Protein 6LI9 (pdb70)

Sequence (2162 aa):
QPYAGMPKEVLFQFSGQARYRIPREILFWLTVASVLVLIAATIAIIALSPKCLDWWQEGPMYQIYPRSFKDSNKDGNGDLKGIQDKLDYITALNIKTVWITSFYKSSLKDFRYGVEDFREVDPIFGTMEDFENLVAAIHDKGLKLIIDFIPNHTSDKHIWFQLSRTRTGKYTDYYIWHDCTHENGKTIPPNNWLSVYGNSSWHFDEVRNQCYFHQFMKEQPDLNFRNPDVQEEIKEILRFWLTKGVDGFSLDAVKFLLEAKHLRDEIQVNKTQIPDTVTQYSELYHDFTTTQVGMHDIVRSFRQTMDQYSTEPGRYRFMGTEAYAESIDRTVMYYGLPFIQEADFPFNNYLSMLDTVSGNSVYEVITSWMENMPEGKWPNWMIGGPDSSRLTSRLGNQYVNVMNMLLFTLPGTPITYYGEEIGMGNIVAANLNESYDINTLRSKSPMQWDNSSNAGFSEASNTWLPTNSDYHTVNVDVQKTQPRSALKLYQDLSLLHANELLLNRGWFCHLRNDSHYVVYTRELDGIDRIFIVVLNFGESTLLNLHNMISGLPAKMRIRLSTNSADKGSKVDTSGIFLDKGEGLIFEHNTKNLLHRQTAFRDRCFVSNRACYSSVLNILYTSCLGLISGISIIVGTIIGSGIFVSPKSVLSNTEAVGPCLIIWAACGVLATLGALCFAELGTMITKSGGEYPYLMEAYGPIPAYLFSWASLIVIKPTSFAIICLSFSEYVCAPFYVGCKPPQIVVKCLAAAAILFISTVNSLSVRLGSYVQNIFTAAKLVIVAIIIISGLVLLAQGNTKNFDNSFEGAQLSVGAISLAFYNGLWAYDGWNQLNYITEELRNPYRNLPLAIIIGIPLVTACYILMNVSYFTVMTATELLQSQAVAVTFGDRVLYPASWIVPLFVAFSTIGAANGTCFTAGRLIYVAGREGHMLKVLSYISVRRLTPAPAIIFYGIIATIYIIPGDINSLVNYFSFAAWLFYGLTILGLIVMRFTRKELERPIKVPVVIPVLMTLISVFLVLAPIISKPTWEYLYCVLFILSGLLFYFLFVHYKFGWAQKISKPITMHLQMLMEVVPPEEDPEQPYAGMPKEVLFQFSGQARYRIPREILFWLTVASVLVLIAATIAIIALSPKCLDWWQEGPMYQIYPRSFKDSNKDGNGDLKGIQDKLDYITALNIKTVWITSFYKSSLKDFRYGVEDFREVDPIFGTMEDFENLVAAIHDKGLKLIIDFIPNHTSDKHIWFQLSRTRTGKYTDYYIWHDCTHENGKTIPPNNWLSVYGNSSWHFDEVRNQCYFHQFMKEQPDLNFRNPDVQEEIKEILRFWLTKGVDGFSLDAVKFLLEAKHLRDEIQVNKTQIPDTVTQYSELYHDFTTTQVGMHDIVRSFRQTMDQYSTEPGRYRFMGTEAYAESIDRTVMYYGLPFIQEADFPFNNYLSMLDTVSGNSVYEVITSWMENMPEGKWPNWMIGGPDSSRLTSRLGNQYVNVMNMLLFTLPGTPITYYGEEIGMGNIVAANLNESYDINTLRSKSPMQWDNSSNAGFSEASNTWLPTNSDYHTVNVDVQKTQPRSALKLYQDLSLLHANELLLNRGWFCHLRNDSHYVVYTRELDGIDRIFIVVLNFGESTLLNLHNMISGLPAKMRIRLSTNSADKGSKVDTSGIFLDKGEGLIFEHNTKNLLHRQTAFRDRCFVSNRACYSSVLNILYTSCLGLISGISIIVGTIIGSGIFVSPKSVLSNTEAVGPCLIIWAACGVLATLGALCFAELGTMITKSGGEYPYLMEAYGPIPAYLFSWASLIVIKPTSFAIICLSFSEYVCAPFYVGCKPPQIVVKCLAAAAILFISTVNSLSVRLGSYVQNIFTAAKLVIVAIIIISGLVLLAQGNTKNFDNSFEGAQLSVGAISLAFYNGLWAYDGWNQLNYITEELRNPYRNLPLAIIIGIPLVTACYILMNVSYFTVMTATELLQSQAVAVTFGDRVLYPASWIVPLFVAFSTIGAANGTCFTAGRLIYVAGREGHMLKVLSYISVRRLTPAPAIIFYGIIATIYIIPGDINSLVNYFSFAAWLFYGLTILGLIVMRFTRKELERPIKVPVVIPVLMTLISVFLVLAPIISKPTWEYLYCVLFILSGLLFYFLFVHYKFGWAQKISKPITMHLQMLMEVVPPEEDPE

Radius of gyration: 44.57 Å; Cα contacts (8 Å, |Δi|>4): 3790; chains: 4; bounding box: 66×106×119 Å

Nearest PDB structures (foldseek):
  6li9-assembly1_B  TM=1.002E+00  e=1.929E-62  Homo sapiens
  7nf6-assembly1_B  TM=9.942E-01  e=2.973E-49  Ovis aries
  8a6l-assembly1_B  TM=9.625E-01  e=2.351E-30  Homo sapiens
  7epz-assembly1_B  TM=9.678E-01  e=5.538E-30  Homo sapiens
  7ccs-assembly1_B  TM=9.231E-01  e=9.053E-28  Homo sapiens

GO terms:
  GO:0031526 brush border membrane (C, IDA)
  GO:0046982 protein heterodimerization activity (F, IDA)
  GO:0005886 plasma membrane (C, EXP)
  GO:0005515 protein binding (F, IPI)
  GO:0005886 plasma membrane (C, TAS)
  GO:0016020 membrane (C, TAS)
  GO:0015802 basic amino acid transport (P, TAS)
  GO:0015811 L-cystine transport (P, TAS)
  GO:0015171 amino acid transmembrane transporter activity (F, TAS)
  GO:0015174 basic amino acid transmembrane transporter activity (F, TAS)
  GO:0015184 L-cystine transmembrane transporter activity (F, TAS)
  GO:0006865 amino acid transport (P, TAS)
  GO:0070062 extracellular exosome (C, HDA)

Foldseek 3Di:
DDDPPDDPVVVVVPCPDPVNPVVVVVVVVVVVVVVVVVVVVVVVQVVFFFDDDFLQLFAFEEEDAQQFEFDDPFPQGGALLRVLVCVVVVVLLVGAEYEYEDQAQFQAPAQLTAHQDLQWGHPSHHGVVSVLVNLVSCVVSNHAYEYEDELWWHFCNHPLNVCCLQVHDPSVQQFAWAAWDDDPNDTDDLELDAAQAWADQWDADPSSNTITGDRTDPRITTTDPVDVVSLVVSLVSVVSVVVSPHQEYEYEPLFQRDFDPVRYYFQFPDNPDDSVPRIHNVGTDRPGRTNDPCSQVSQLVSVVSQVVSQPDPSRHHAYEYEDPPDDLLVLLCQCPDPVGHGHLHYDQCLLLPPLEWWQQSVVCSLCSNQVRHDAQGADEDENDDQQGFFDCVRYNPLQLLLVLLVQQQDEHYYYHYPPSLQRDGFDQQDDAPHDYDSNRVRRSHHAAAPPDVQNNRRPHDHHRDHHDPCSNPGHDHNQVPDCLGSNNSSSVSSVCSNPDCQRSFFKWFWWDTDGFWTWIKGDAAQDQKIKIKIWTQHAKDKDQQCVTDPDADQKFFWCQKNRRVRHRPIDGRGTDTAHHNIMTMTIGGHNDDQCVDPVGVVRMGGHRHWHAHPVVRGTGNPD/DALVVLLVVLQLQLAFLLLFPLLLLLCVLWVFLQVSLVLLLVLLVLLLLLLLLLQQVCVQQVADAFCLSLLCVQPHVQVSLLVLLCCQQAALLLLLQVLLLSLLLLVCDVVAPLHDDDLVSSLVSSLVLLVVLLVCQQAPVVVLVVLLVVLSVLRVVLLVVLLVLLVVLVVVPLCPQCDCRNPGGDPALQSSLLSNLSSNVSRPDSRVSHDVSVPYPDPLPSSSVSSVPNSVVSSVSSSSNSSSLSSQDHSVVCNVDRTSQLVSLCRRPPVPSVSRSVSSSSSSSSSSSVSQNCQQRNQVVCVVLVSHAQLQSFAAPNRGGRSVRSVSSSVSNSVQCVVNDDSLSSLLNRLSVLVSSLSSLVSSVSCVVVPPPRDRSSDDPPVSSVVSNVVSVSSHPSNCVRPNDDSNVVSVVSSCVSVVVCVDPPVDPDPVNVVPRVVVSVVVCVVRVTHNDPDDSD/DDDPPDDPVVVVVPCPDPVNPVVVVVVVVVVVVVVVVVVVVVVVQVVFFFDDDFLQLFAFEEEDAQQFEFDDPFPQGGALLRVLVCVVVVVLLVGAEYEYEDQAQFQAPAQLTAHQDLQWGHPSHHGVVSVLVNLVSCVVSNHAYEYEDELWWHFCNHPLNVCCLQVHDPSVQQFAWAAWDDDPNDTDDLELDAAQAWADQWDADPSSNTITGDRTDPRITTTDPVDVVSLVVSLVSVVSVVVSPHQEYEYEPLFQRDFDPVRYYFQFPDNPDDSVPRIHNVGTDRPGRTNDPCSQVSQLVSVVSQVVSQPDPSRHHAYEYEDPPDDLLVLLCQCPDPVGHGHLHYDQCLLLPPLEWWQQSVVCSLCSNQVRHDAQGADEDENDDQQGFFDCVRYNPLQLLLVLLVQQQDEHYYYHYPPSLQRDGFDQQDDAPHDYDSNRVRRSHHAAAPPDVQNNRRPHDHHRDHHDPCSNPGHDHNQVPDCLGSNNSSSVSSVCSNPDCQRSFFKWFWWDTDGFWTWIKGDAAQDQKIKIKIWTQHAKDKDQQCVTDPDADQKFFWCQKNRRVRHRPIDGRGTDTAHHNIMTMTIGGHNDDQCVDPVGVVRMGGHRHWHAHPVVRGTGNPD/DALVVLLVVLQLQLAFLLLFPLLLLLCVLWVFLQVSLVLLLVLLVLLLLLLLLLQQVCVQQVADAFCLSLLCVQPHVQVSLLVLLCCQQAALLLLLQVLLLSLLLLVCDVVAPLHDDDLVSSLVSSLVLLVVLLVCQQAPVVVLVVLLVVLSVLRVVLLVVLLVLLVVLVVVPLCPQCDCRNPGGDPALQSSLLSNLSSNVSRPDSRVSHDVSVPYPDPLPSSSVSSVPNSVVSSVSSSSNSSSLSSQDHSVVCNVDRTSQLVSLCRRPPVPSVSRSVSSSSSSSSSSSVSQNCQQRNQVVCVVLVSHAQLQSFAAPNRGGRSVRSVSSSVSNSVQCVVNDDSLSSLLNRLSVLVSSLSSLVSSVSCVVVPPPRDRSSDDPPVSSVVSNVVSVSSHPSNCVRPNDDSNVVSVVSSCVSVVVCVDPPVDPDPVNVVPRVVVSVVVCVVRVTHNDPDDSD

Organism: Homo sapiens (NCBI:txid9606)

Solvent-accessible surface area: 88339 Å² total

B-factor: mean 36.27, std 15.0, range [13.36, 101.76]

InterPro domains:
  IPR006047 Glycosyl hydrolase family 13, catalytic domain [PF00128] (125-562)
  IPR006047 Glycosyl hydrolase family 13, catalytic domain [SM00642] (125-504)
  IPR013780 Glycosyl hydrolase, all-beta [G3DSA:2.60.40.1180] (570-652)
  IPR017853 Glycoside hydrolase superfamily [SSF51445] (116-556)
  IPR045857 Oligo-1,6-glucosidase, domain 2 [G3DSA:3.90.400.10] (214-288)

Secondary structure (DSSP, 8-state):
---SS--HHHHTTTTTSHHHHHHHHHHHHHHHHHHHHHHHHHHHHHHHSPPPPPHHHHS-EEEE-GGGT--SSSSSS--HHHHHTTHHHHHHTT--EEEE---EEES-SSTTT-EEEEEEE-TTT--HHHHHHHHHHHHHTT-EEEEEE--SB--TTSHHHHHHTTT-GGGGGSB-EE----BTTB---SS--B-SSSSBSEEEETTTTEEEE-SS-TTSPBB-TTSHHHHHHHHHHHHHHHHTT--EEEE--GGGS---TT-PPPEESSTTS-TTS--SGGGEE-TTTSS-TTHHHHHHHHHHHHHTTS-STT-PPEEEE---S--HHHHGGGG-BTTB---SEE---TTTT-SS--HHHHHHHHHHHHHHSPTTPPPEEES--TTS--HHHHT-GGGHHHHHHHHHHSSSEEEEETTTTTT---------SS---TTTGGG-PPP--SSSGGGGT-SSSS-SSPPPGGGGTSSHHHHTT-TTSHHHHHHHHHHHHHH-HHHHTSEEEE----SSEEEEEEE-TT--EEEEEEEE-SSSEEE-GGGTSSS--SEEEEEEESSGGGSS-EEESS-EEE-TT-EEEEEEE-S--TTTSTTTGGGEE-SS--EEETTTTEEE---/--SHHHHHHHHHHH-SSSTTTTHHHHHHHS-SHHHHHHHHHHHHHHHHHHHHHHHHHHHHS--SSSSHHHHHHHT-SHHHHHHHHHIIIIIHHHHHHHHHHHHHHHHHGGGSTTS---HHHHHHHHHHHHHHHHHHTTT-TTHHHHTHHHHHHHHHHHHHHHHHHHHHHHHTT--GGGTTTTSS----TTHHHHHHHHHHHTTTTSGGGSSTT---SSTTTHHHHHHHHHHHHHHHHHHHHHHHHTTT--HHHHHT-SSHHHHHHHHS--TTTTHHHHHHHHHHHHHHHHHTTSTTHHHHHHHHTTSS-SSTT-EESSS-S-HHHHHHHHHHHHHHTTT--TTTHHHHHHHHHHHHHHHHHHHHHHTTTS--SS--SS---THHHHHHHHHHHHHHHHHHHHS--THHHHHHHHHHHHHHHHHHHTSS--TTTHHHHHHHHHHHHHHHTEE--S----/---SS--HHHHTTTTTSHHHHHHHHHHHHHHHHHHHHHHHHHHHHHHHSPPPPPHHHHS-EEEE-GGGT--SSSSSS--HHHHHTTHHHHHHTT--EEEE---EEES-SSTTT-EEEEEEE-TTT--HHHHHHHHHHHHHTT-EEEEEE--SB--TTSHHHHHHTTT-GGGGGSB-EE----BTTB---SS--B-SSSSBSEEEETTTTEEEE-SS-TTSPBB-TTSHHHHHHHHHHHHHHHHTT--EEEE--GGGS---TT-PPPEESSTTS-TTS--SGGGEE-TTTSS-TTHHHHHHHHHHHHHTTS-STT-PPEEEE---S--HHHHGGGG-BTTB---SEE---TTTT-SS--HHHHHHHHHHHHHHSPTTPPPEEES--TTS--HHHHT-GGGHHHHHHHHHHSSSEEEEETTTTTT---------SS---TTTGGG-PPP--SSSGGGGT-SSSS-SSPPPGGGGTSSHHHHTT-TTSHHHHHHHHHHHHHH-HHHHTSEEEE----SSEEEEEEE-TT--EEEEEEEE-SSSEEE-GGGTSSS--SEEEEEEESSGGGSS-EEESS-EEE-TT-EEEEEEE-S--TTTSTTTGGGEE-SS--EEETTTTEEE---/--SHHHHHHHHHHH-SSSTTTTHHHHHHHS-SHHHHHHHHHHHHHHHHHHHHHHHHHHHHS--SSSSHHHHHHHT-SHHHHHHHHHIIIIIHHHHHHHHHHHHHHHHHGGGSTTS---HHHHHHHHHHHHHHHHHHTTT-TTHHHHTHHHHHHHHHHHHHHHHHHHHHHHHTT--GGGTTTTSS----TTHHHHHHHHHHHTTTTSGGGSSTT---SSTTTHHHHHHHHHHHHHHHHHHHHHHHHTTT--HHHHHT-SSHHHHHHHHS--TTTTHHHHHHHHHHHHHHHHHTTSTTHHHHHHHHTTSS-SSTT-EESSS-S-HHHHHHHHHHHHHHTTT--TTTHHHHHHHHHHHHHHHHHHHHHHTTTS--SS--SS---THHHHHHHHHHHHHHHHHHHHS--THHHHHHHHHHHHHHHHHHHTSS--TTTHHHHHHHHHHHHHHHTEE--S----

Structure (mmCIF, N/CA/C/O backbone):
data_6LI9
#
_entry.id   6LI9
#
loop_
_entity.id
_entity.type
_entity.pdbx_description
1 polymer 'Neutral and basic amino acid transport protein rBAT'
2 polymer 'b(0,+)-type amino acid transporter 1'
3 branched 2-acetamido-2-deoxy-beta-D-glucopyranose-(1-4)-2-acetamido-2-deoxy-beta-D-glucopyranose
4 non-polymer 'CALCIUM ION'
5 non-polymer ARGININE
6 non-polymer 1,2-DIACYL-GLYCEROL-3-SN-PHOSPHATE
7 water water
#
loop_
_atom_site.group_PDB
_atom_site.id
_atom_site.type_symbol
_atom_site.label_atom_id
_atom_site.label_alt_id
_atom_site.label_comp_id
_atom_site.label_asym_id
_atom_site.label_entity_id
_atom_site.label_seq_id
_atom_site.pdbx_PDB_ins_code
_atom_site.Cartn_x
_atom_site.Cartn_y
_atom_site.Cartn_z
_atom_site.occupancy
_atom_site.B_iso_or_equiv
_atom_site.auth_seq_id
_atom_site.auth_comp_id
_atom_site.auth_asym_id
_atom_site.auth_atom_id
_atom_site.pdbx_PDB_model_num
ATOM 1 N N . GLN A 1 77 ? 151.10100 153.99900 124.09900 1.000 69.66000 63 GLN A N 1
ATOM 2 C CA . GLN A 1 77 ? 150.94100 152.86100 124.99700 1.000 69.66000 63 GLN A CA 1
ATOM 3 C C . GLN A 1 77 ? 152.21000 152.56700 125.79600 1.000 69.66000 63 GLN A C 1
ATOM 4 O O . GLN A 1 77 ? 153.30500 152.54900 125.23800 1.000 69.66000 63 GLN A O 1
ATOM 10 N N . PRO A 1 78 ? 152.05800 152.34100 127.10400 1.000 66.44000 64 PRO A N 1
ATOM 11 C CA . PRO A 1 78 ? 153.20700 151.98100 127.95000 1.000 66.44000 64 PRO A CA 1
ATOM 12 C C . PRO A 1 78 ? 153.61600 150.53400 127.71600 1.000 66.44000 64 PRO A C 1
ATOM 13 O O . PRO A 1 78 ? 152.79600 149.62400 127.85800 1.000 66.44000 64 PRO A O 1
ATOM 17 N N . TYR A 1 79 ? 154.87400 150.31200 127.32000 1.000 63.02000 65 TYR A N 1
ATOM 18 C CA . TYR A 1 79 ? 155.26000 148.91800 127.13200 1.000 63.02000 65 TYR A CA 1
ATOM 19 C C . TYR A 1 79 ? 156.05900 148.32600 128.29500 1.000 63.02000 65 TYR A C 1
ATOM 20 O O . TYR A 1 79 ? 155.48600 147.59500 129.11000 1.000 63.02000 65 TYR A O 1
ATOM 29 N N . ALA A 1 80 ? 157.35900 148.62700 128.40900 1.000 59.90000 66 ALA A N 1
ATOM 30 C CA . ALA A 1 80 ? 158.12500 148.24600 129.59300 1.000 59.90000 66 ALA A CA 1
ATOM 31 C C . ALA A 1 80 ? 159.26400 149.20700 129.90700 1.000 59.90000 66 ALA A C 1
ATOM 32 O O . ALA A 1 80 ? 159.67200 149.34100 131.06200 1.000 59.90000 66 ALA A O 1
ATOM 34 N N . GLY A 1 81 ? 159.79000 149.86500 128.88100 1.000 57.20000 67 GLY A N 1
ATOM 35 C CA . GLY A 1 81 ? 161.03000 150.60600 129.00100 1.000 57.20000 67 GLY A CA 1
ATOM 36 C C . GLY A 1 81 ? 160.94400 151.99000 128.40300 1.000 57.20000 67 GLY A C 1
ATOM 37 O O . GLY A 1 81 ? 161.87800 152.44300 127.73600 1.000 57.20000 67 GLY A O 1
ATOM 38 N N . MET A 1 82 ? 159.80500 152.64700 128.62700 1.000 60.94000 68 MET A N 1
ATOM 39 C CA . MET A 1 82 ? 159.35700 153.93000 128.09500 1.000 60.94000 68 MET A CA 1
ATOM 40 C C . MET A 1 82 ? 160.40400 155.03200 128.15300 1.000 60.94000 68 MET A C 1
ATOM 41 O O . MET A 1 82 ? 161.21900 155.06200 129.07700 1.000 60.94000 68 MET A O 1
ATOM 46 N N . PRO A 1 83 ? 160.42200 155.93700 127.19200 1.000 60.43000 69 PRO A N 1
ATOM 47 C CA . PRO A 1 83 ? 161.27100 157.12500 127.31900 1.000 60.43000 69 PRO A CA 1
ATOM 48 C C . PRO A 1 83 ? 160.59000 158.21400 128.12900 1.000 60.43000 69 PRO A C 1
ATOM 49 O O . PRO A 1 83 ? 159.52000 157.99300 128.70100 1.000 60.43000 69 PRO A O 1
ATOM 53 N N . LYS A 1 84 ? 161.21000 159.38700 128.18100 1.000 62.42000 70 LYS A N 1
ATOM 54 C CA . LYS A 1 84 ? 160.72000 160.55300 128.90600 1.000 62.42000 70 LYS A CA 1
ATOM 55 C C . LYS A 1 84 ? 159.36200 161.04700 128.41500 1.000 62.42000 70 LYS A C 1
ATOM 56 O O . LYS A 1 84 ? 158.56800 161.53600 129.22400 1.000 62.42000 70 LYS A O 1
ATOM 62 N N . GLU A 1 85 ? 159.06200 160.90700 127.12300 1.000 64.98000 71 GLU A N 1
ATOM 63 C CA . GLU A 1 85 ? 157.87900 161.52600 126.54000 1.000 64.98000 71 GLU A CA 1
ATOM 64 C C . GLU A 1 85 ? 156.66200 160.61600 126.49700 1.000 64.98000 71 GLU A C 1
ATOM 65 O O . GLU A 1 85 ? 155.53600 161.12000 126.53300 1.000 64.98000 71 GLU A O 1
ATOM 71 N N . VAL A 1 86 ? 156.84800 159.30500 126.41300 1.000 63.69000 72 VAL A N 1
ATOM 72 C CA . VAL A 1 86 ? 155.71700 158.39700 126.53100 1.000 63.69000 72 VAL A CA 1
ATOM 73 C C . VAL A 1 86 ? 155.24700 158.32300 127.98300 1.000 63.69000 72 VAL A C 1
ATOM 74 O O . VAL A 1 86 ? 154.04800 158.17600 128.24200 1.000 63.69000 72 VAL A O 1
ATOM 78 N N . LEU A 1 87 ? 156.16800 158.50600 128.93300 1.000 62.04000 73 LEU A N 1
ATOM 79 C CA . LEU A 1 87 ? 155.86400 158.32800 130.34900 1.000 62.04000 73 LEU A CA 1
ATOM 80 C C . LEU A 1 87 ? 154.99100 159.45400 130.89100 1.000 62.04000 73 LEU A C 1
ATOM 81 O O . LEU A 1 87 ? 154.12900 159.21800 131.74600 1.000 62.04000 73 LEU A O 1
ATOM 86 N N . PHE A 1 88 ? 155.18200 160.68000 130.39800 1.000 63.73000 74 PHE A N 1
ATOM 87 C CA . PHE A 1 88 ? 154.48100 161.83300 130.95600 1.000 63.73000 74 PHE A CA 1
ATOM 88 C C . PHE A 1 88 ? 152.99300 161.85000 130.63200 1.000 63.73000 74 PHE A C 1
ATOM 89 O O . PHE A 1 88 ? 152.24200 162.58500 131.28000 1.000 63.73000 74 PHE A O 1
ATOM 97 N N . GLN A 1 89 ? 152.54700 161.06500 129.65300 1.000 65.29000 75 GLN A N 1
ATOM 98 C CA . GLN A 1 89 ? 151.12500 160.97500 129.35600 1.000 65.29000 75 GLN A CA 1
ATOM 99 C C . GLN A 1 89 ? 150.39300 160.01400 130.27900 1.000 65.29000 75 GLN A C 1
ATOM 100 O O . GLN A 1 89 ? 149.16800 159.90300 130.18800 1.000 65.29000 75 GLN A O 1
ATOM 106 N N . PHE A 1 90 ? 151.11000 159.31400 131.15500 1.000 65.78000 76 PHE A N 1
ATOM 107 C CA . PHE A 1 90 ? 150.50200 158.35200 132.05700 1.000 65.78000 76 PHE A CA 1
ATOM 108 C C . PHE A 1 90 ? 150.90100 158.52600 133.51400 1.000 65.78000 76 PHE A C 1
ATOM 109 O O . PHE A 1 90 ? 150.15200 158.08600 134.39100 1.000 65.78000 76 PHE A O 1
ATOM 117 N N . SER A 1 91 ? 152.04700 159.14800 133.79900 1.000 63.16000 77 SER A N 1
ATOM 118 C CA . SER A 1 91 ? 152.50100 159.29300 135.17500 1.000 63.16000 77 SER A CA 1
ATOM 119 C C . SER A 1 91 ? 151.75900 160.38300 135.92700 1.000 63.16000 77 SER A C 1
ATOM 120 O O . SER A 1 91 ? 151.82200 160.41600 137.15800 1.000 63.16000 77 SER A O 1
ATOM 123 N N . GLY A 1 92 ? 151.07900 161.28000 135.22500 1.000 65.56000 78 GLY A N 1
ATOM 124 C CA . GLY A 1 92 ? 150.32100 162.33100 135.86200 1.000 65.56000 78 GLY A CA 1
ATOM 125 C C . GLY A 1 92 ? 148.89000 161.98700 136.18400 1.000 65.56000 78 GLY A C 1
ATOM 126 O O . GLY A 1 92 ? 148.14600 162.85800 136.64500 1.000 65.56000 78 GLY A O 1
ATOM 127 N N . GLN A 1 93 ? 148.47300 160.74500 135.95500 1.000 64.79000 79 GLN A N 1
ATOM 128 C CA . GLN A 1 93 ? 147.10500 160.35300 136.24200 1.000 64.79000 79 GLN A CA 1
ATOM 129 C C . GLN A 1 93 ? 146.90600 160.18600 137.74500 1.000 64.79000 79 GLN A C 1
ATOM 130 O O . GLN A 1 93 ? 147.85700 160.12500 138.52400 1.000 64.79000 79 GLN A O 1
ATOM 136 N N . ALA A 1 94 ? 145.63900 160.10400 138.14800 1.000 62.76000 80 ALA A N 1
ATOM 137 C CA . ALA A 1 94 ? 145.32100 160.13300 139.57000 1.000 62.76000 80 ALA A CA 1
ATOM 138 C C . ALA A 1 94 ? 145.65300 158.81700 140.26000 1.000 62.76000 80 ALA A C 1
ATOM 139 O O . ALA A 1 94 ? 145.92400 158.81000 141.46100 1.000 62.76000 80 ALA A O 1
ATOM 141 N N . ARG A 1 95 ? 145.66200 157.70200 139.53300 1.000 60.65000 81 ARG A N 1
ATOM 142 C CA . ARG A 1 95 ? 146.01800 156.43800 140.16600 1.000 60.65000 81 ARG A CA 1
ATOM 143 C C . ARG A 1 95 ? 147.52300 156.26700 140.34700 1.000 60.65000 81 ARG A C 1
ATOM 144 O O . ARG A 1 95 ? 147.94900 155.27700 140.95200 1.000 60.65000 81 ARG A O 1
ATOM 152 N N . TYR A 1 96 ? 148.33300 157.20100 139.84400 1.000 58.92000 82 TYR A N 1
ATOM 153 C CA . TYR A 1 96 ? 149.77100 157.19800 140.05300 1.000 58.92000 82 TYR A CA 1
ATOM 154 C C . TYR A 1 96 ? 150.30000 158.46400 140.70400 1.000 58.92000 82 TYR A C 1
ATOM 155 O O . TYR A 1 96 ? 151.49300 158.51600 141.01400 1.000 58.92000 82 TYR A O 1
ATOM 164 N N . ARG A 1 97 ? 149.47100 159.48900 140.89700 1.000 58.73000 83 ARG A N 1
ATOM 165 C CA . ARG A 1 97 ? 149.96600 160.72300 141.49400 1.000 58.73000 83 ARG A CA 1
ATOM 166 C C . ARG A 1 97 ? 149.76000 160.73900 143.00300 1.000 58.73000 83 ARG A C 1
ATOM 167 O O . ARG A 1 97 ? 150.65700 161.14000 143.74900 1.000 58.73000 83 ARG A O 1
ATOM 175 N N . ILE A 1 98 ? 148.58400 160.34000 143.47300 1.000 55.54000 84 ILE A N 1
ATOM 176 C CA . ILE A 1 98 ? 148.37600 160.24000 144.91700 1.000 55.54000 84 ILE A CA 1
ATOM 177 C C . ILE A 1 98 ? 149.04900 159.03500 145.58800 1.000 55.54000 84 ILE A C 1
ATOM 178 O O . ILE A 1 98 ? 149.44300 159.20200 146.74800 1.000 55.54000 84 ILE A O 1
ATOM 183 N N . PRO A 1 99 ? 149.24500 157.83300 144.99500 1.000 54.47000 85 PRO A N 1
ATOM 184 C CA . PRO A 1 99 ? 150.05200 156.84300 145.72600 1.000 54.47000 85 PRO A CA 1
ATOM 185 C C . PRO A 1 99 ? 151.53200 157.15300 145.72300 1.000 54.47000 85 PRO A C 1
ATOM 186 O O . PRO A 1 99 ? 152.26400 156.58700 146.54200 1.000 54.47000 85 PRO A O 1
ATOM 190 N N . ARG A 1 100 ? 151.99700 158.02400 144.83200 1.000 53.34000 86 ARG A N 1
ATOM 191 C CA . ARG A 1 100 ? 153.37000 158.50000 144.91300 1.000 53.34000 86 ARG A CA 1
ATOM 192 C C . ARG A 1 100 ? 153.50000 159.58900 145.96500 1.000 53.34000 86 ARG A C 1
ATOM 193 O O . ARG A 1 100 ? 154.49100 159.63800 146.70100 1.000 53.34000 86 ARG A O 1
ATOM 201 N N . GLU A 1 101 ? 152.49200 160.45100 146.07600 1.000 52.63000 87 GLU A N 1
ATOM 202 C CA . GLU A 1 101 ? 152.58600 161.59200 146.97300 1.000 52.63000 87 GLU A CA 1
ATOM 203 C C . GLU A 1 101 ? 152.37200 161.22200 148.43800 1.000 52.63000 87 GLU A C 1
ATOM 204 O O . GLU A 1 101 ? 152.96200 161.85900 149.31400 1.000 52.63000 87 GLU A O 1
ATOM 210 N N . ILE A 1 102 ? 151.54300 160.22300 148.74000 1.000 50.97000 88 ILE A N 1
ATOM 211 C CA . ILE A 1 102 ? 151.35000 159.86400 150.13900 1.000 50.97000 88 ILE A CA 1
ATOM 212 C C . ILE A 1 102 ? 152.47700 158.95400 150.60500 1.000 50.97000 88 ILE A C 1
ATOM 213 O O . ILE A 1 102 ? 152.75700 158.85000 151.79500 1.000 50.97000 88 ILE A O 1
ATOM 218 N N . LEU A 1 103 ? 153.16100 158.29500 149.67800 1.000 46.22000 89 LEU A N 1
ATOM 219 C CA . LEU A 1 103 ? 154.30000 157.47700 150.06200 1.000 46.22000 89 LEU A CA 1
ATOM 220 C C . LEU A 1 103 ? 155.55200 158.31100 150.23800 1.000 46.22000 89 LEU A C 1
ATOM 221 O O . LEU A 1 103 ? 156.51000 157.83200 150.84600 1.000 46.22000 89 LEU A O 1
ATOM 226 N N . PHE A 1 104 ? 155.56800 159.54500 149.74300 1.000 44.88000 90 PHE A N 1
ATOM 227 C CA . PHE A 1 104 ? 156.67900 160.43700 150.04800 1.000 44.88000 90 PHE A CA 1
ATOM 228 C C . PHE A 1 104 ? 156.47200 161.12200 151.39100 1.000 44.88000 90 PHE A C 1
ATOM 229 O O . PHE A 1 104 ? 157.41700 161.27200 152.16900 1.000 44.88000 90 PHE A O 1
ATOM 237 N N . TRP A 1 105 ? 155.24700 161.55900 151.67400 1.000 45.68000 91 TRP A N 1
ATOM 238 C CA . TRP A 1 105 ? 154.99500 162.31800 152.89200 1.000 45.68000 91 TRP A CA 1
ATOM 239 C C . TRP A 1 105 ? 154.74300 161.43200 154.10400 1.000 45.68000 91 TRP A C 1
ATOM 240 O O . TRP A 1 105 ? 154.72500 161.94500 155.22300 1.000 45.68000 91 TRP A O 1
ATOM 251 N N . LEU A 1 106 ? 154.54100 160.12600 153.91800 1.000 43.82000 92 LEU A N 1
ATOM 252 C CA . LEU A 1 106 ? 154.58200 159.19800 155.04500 1.000 43.82000 92 LEU A CA 1
ATOM 253 C C . LEU A 1 106 ? 155.99000 158.77600 155.42600 1.000 43.82000 92 LEU A C 1
ATOM 254 O O . LEU A 1 106 ? 156.17600 158.24100 156.52100 1.000 43.82000 92 LEU A O 1
ATOM 259 N N . THR A 1 107 ? 156.97200 158.97400 154.55200 1.000 41.98000 93 THR A N 1
ATOM 260 C CA . THR A 1 107 ? 158.36300 158.71900 154.89600 1.000 41.98000 93 THR A CA 1
ATOM 261 C C . THR A 1 107 ? 158.98400 159.91600 155.60300 1.000 41.98000 93 THR A C 1
ATOM 262 O O . THR A 1 107 ? 159.68400 159.74400 156.60700 1.000 41.98000 93 THR A O 1
ATOM 266 N N . VAL A 1 108 ? 158.70800 161.13200 155.12100 1.000 39.84000 94 VAL A N 1
ATOM 267 C CA . VAL A 1 108 ? 159.14700 162.35200 155.79800 1.000 39.84000 94 VAL A CA 1
ATOM 268 C C . VAL A 1 108 ? 158.50900 162.51000 157.17000 1.000 39.84000 94 VAL A C 1
ATOM 269 O O . VAL A 1 108 ? 159.17800 162.95500 158.11100 1.000 39.84000 94 VAL A O 1
ATOM 273 N N . ALA A 1 109 ? 157.25600 162.09700 157.33100 1.000 37.06000 95 ALA A N 1
ATOM 274 C CA . ALA A 1 109 ? 156.63700 162.07600 158.64600 1.000 37.06000 95 ALA A CA 1
ATOM 275 C C . ALA A 1 109 ? 157.17600 160.96600 159.53100 1.000 37.06000 95 ALA A C 1
ATOM 276 O O . ALA A 1 109 ? 157.19800 161.12500 160.75300 1.000 37.06000 95 ALA A O 1
ATOM 278 N N . SER A 1 110 ? 157.61400 159.84500 158.95700 1.000 33.27000 96 SER A N 1
ATOM 279 C CA . SER A 1 110 ? 158.20400 158.79600 159.77600 1.000 33.27000 96 SER A CA 1
ATOM 280 C C . SER A 1 110 ? 159.60700 159.14400 160.24500 1.000 33.27000 96 SER A C 1
ATOM 281 O O . SER A 1 110 ? 160.06400 158.58400 161.24100 1.000 33.27000 96 SER A O 1
ATOM 284 N N . VAL A 1 111 ? 160.30100 160.04600 159.55600 1.000 32.24000 97 VAL A N 1
ATOM 285 C CA . VAL A 1 111 ? 161.56800 160.54100 160.07700 1.000 32.24000 97 VAL A CA 1
ATOM 286 C C . VAL A 1 111 ? 161.32100 161.43100 161.28700 1.000 32.24000 97 VAL A C 1
ATOM 287 O O . VAL A 1 111 ? 162.07400 161.39500 162.26600 1.000 32.24000 97 VAL A O 1
ATOM 291 N N . LEU A 1 112 ? 160.23000 162.19600 161.27100 1.000 30.98000 98 LEU A N 1
ATOM 292 C CA . LEU A 1 112 ? 159.94600 163.09000 162.38600 1.000 30.98000 98 LEU A CA 1
ATOM 293 C C . LEU A 1 112 ? 159.22000 162.38400 163.52300 1.000 30.98000 98 LEU A C 1
ATOM 294 O O . LEU A 1 112 ? 159.19300 162.89900 164.64200 1.000 30.98000 98 LEU A O 1
ATOM 299 N N . VAL A 1 113 ? 158.61800 161.22400 163.26900 1.000 28.07000 99 VAL A N 1
ATOM 300 C CA . VAL A 1 113 ? 158.05700 160.44600 164.36800 1.000 28.07000 99 VAL A CA 1
ATOM 301 C C . VAL A 1 113 ? 159.15100 159.64200 165.06000 1.000 28.07000 99 VAL A C 1
ATOM 302 O O . VAL A 1 113 ? 159.22300 159.60800 166.29100 1.000 28.07000 99 VAL A O 1
ATOM 306 N N . LEU A 1 114 ? 160.05300 159.03000 164.28800 1.000 25.59000 100 LEU A N 1
ATOM 307 C CA . LEU A 1 114 ? 161.15100 158.27300 164.88100 1.000 25.59000 100 LEU A CA 1
ATOM 308 C C . LEU A 1 114 ? 162.16900 159.17600 165.56100 1.000 25.59000 100 LEU A C 1
ATOM 309 O O . LEU A 1 114 ? 162.95400 158.70000 166.38100 1.000 25.59000 100 LEU A O 1
ATOM 314 N N . ILE A 1 115 ? 162.19200 160.46300 165.22800 1.000 24.98000 101 ILE A N 1
ATOM 315 C CA . ILE A 1 115 ? 163.05600 161.38900 165.94700 1.000 24.98000 101 ILE A CA 1
ATOM 316 C C . ILE A 1 115 ? 162.36500 161.89100 167.20400 1.000 24.98000 101 ILE A C 1
ATOM 317 O O . ILE A 1 115 ? 162.98200 161.97800 168.26700 1.000 24.98000 101 ILE A O 1
ATOM 322 N N . ALA A 1 116 ? 161.06700 162.18600 167.12500 1.000 23.84000 102 ALA A N 1
ATOM 323 C CA . ALA A 1 116 ? 160.35400 162.65300 168.30800 1.000 23.84000 102 ALA A CA 1
ATOM 324 C C . ALA A 1 116 ? 160.10800 161.53100 169.30400 1.000 23.84000 102 ALA A C 1
ATOM 325 O O . ALA A 1 116 ? 160.01000 161.79100 170.50100 1.000 23.84000 102 ALA A O 1
ATOM 327 N N . ALA A 1 117 ? 160.01900 160.28400 168.84800 1.000 21.25000 103 ALA A N 1
ATOM 328 C CA . ALA A 1 117 ? 159.92700 159.17800 169.79200 1.000 21.25000 103 ALA A CA 1
ATOM 329 C C . ALA A 1 117 ? 161.26900 158.87500 170.43700 1.000 21.25000 103 ALA A C 1
ATOM 330 O O . ALA A 1 117 ? 161.31600 158.19500 171.45700 1.000 21.25000 103 ALA A O 1
ATOM 332 N N . THR A 1 118 ? 162.36600 159.34000 169.85400 1.000 19.94000 104 THR A N 1
ATOM 333 C CA . THR A 1 118 ? 163.66400 159.17200 170.49100 1.000 19.94000 104 THR A CA 1
ATOM 334 C C . THR A 1 118 ? 163.87500 160.22000 171.57100 1.000 19.94000 104 THR A C 1
ATOM 335 O O . THR A 1 118 ? 164.32600 159.90000 172.67200 1.000 19.94000 104 THR A O 1
ATOM 339 N N . ILE A 1 119 ? 163.51300 161.47200 171.28900 1.000 18.13000 105 ILE A N 1
ATOM 340 C CA . ILE A 1 119 ? 163.56500 162.51600 172.30000 1.000 18.13000 105 ILE A CA 1
ATOM 341 C C . ILE A 1 119 ? 162.50100 162.31100 173.37100 1.000 18.13000 105 ILE A C 1
ATOM 342 O O . ILE A 1 119 ? 162.66500 162.77600 174.49700 1.000 18.13000 105 ILE A O 1
ATOM 347 N N . ALA A 1 120 ? 161.42700 161.58400 173.07500 1.000 17.36000 106 ALA A N 1
ATOM 348 C CA . ALA A 1 120 ? 160.45600 161.28600 174.11800 1.000 17.36000 106 ALA A CA 1
ATOM 349 C C . ALA A 1 120 ? 160.99400 160.25900 175.09900 1.000 17.36000 106 ALA A C 1
ATOM 350 O O . ALA A 1 120 ? 160.80200 160.40000 176.30400 1.000 17.36000 106 ALA A O 1
ATOM 352 N N . ILE A 1 121 ? 161.67800 159.22600 174.61200 1.000 17.38000 107 ILE A N 1
ATOM 353 C CA . ILE A 1 121 ? 162.18600 158.19500 175.50600 1.000 17.38000 107 ILE A CA 1
ATOM 354 C C . ILE A 1 121 ? 163.43200 158.66300 176.25300 1.000 17.38000 107 ILE A C 1
ATOM 355 O O . ILE A 1 121 ? 163.62200 158.30700 177.41400 1.000 17.38000 107 ILE A O 1
ATOM 360 N N . ILE A 1 122 ? 164.27600 159.49100 175.63900 1.000 17.77000 108 ILE A N 1
ATOM 361 C CA . ILE A 1 122 ? 165.46800 159.96900 176.33300 1.000 17.77000 108 ILE A CA 1
ATOM 362 C C . ILE A 1 122 ? 165.09300 160.95400 177.43500 1.000 17.77000 108 ILE A C 1
ATOM 363 O O . ILE A 1 122 ? 165.64100 160.90600 178.54000 1.000 17.77000 108 ILE A O 1
ATOM 368 N N . ALA A 1 123 ? 164.11700 161.81500 177.18300 1.000 28.14000 109 ALA A N 1
ATOM 369 C CA . ALA A 1 123 ? 163.73600 162.79700 178.18500 1.000 28.14000 109 ALA A CA 1
ATOM 370 C C . ALA A 1 123 ? 162.85000 162.22500 179.27200 1.000 28.14000 109 ALA A C 1
ATOM 371 O O . ALA A 1 123 ? 162.69900 162.85800 180.31600 1.000 28.14000 109 ALA A O 1
ATOM 373 N N . LEU A 1 124 ? 162.25200 161.06200 179.06000 1.000 19.35000 110 LEU A N 1
ATOM 374 C CA . LEU A 1 124 ? 161.40300 160.44600 180.06500 1.000 19.35000 110 LEU A CA 1
ATOM 375 C C . LEU A 1 124 ? 162.06400 159.28700 180.77600 1.000 19.35000 110 LEU A C 1
ATOM 376 O O . LEU A 1 124 ? 161.46000 158.72300 181.67800 1.000 19.35000 110 LEU A O 1
ATOM 381 N N . SER A 1 125 ? 163.23000 158.90900 180.39000 1.000 18.53000 111 SER A N 1
ATOM 382 C CA . SER A 1 125 ? 163.84700 157.79400 181.07800 1.000 18.53000 111 SER A CA 1
ATOM 383 C C . SER A 1 125 ? 164.51500 158.28300 182.35700 1.000 18.53000 111 SER A C 1
ATOM 384 O O . SER A 1 125 ? 165.07100 159.37900 182.38200 1.000 18.53000 111 SER A O 1
ATOM 387 N N . PRO A 1 126 ? 164.44500 157.51200 183.43600 1.000 20.44000 112 PRO A N 1
ATOM 388 C CA . PRO A 1 126 ? 165.00500 157.97800 184.70200 1.000 20.44000 112 PRO A CA 1
ATOM 389 C C . PRO A 1 126 ? 166.51500 157.90100 184.70700 1.000 20.44000 112 PRO A C 1
ATOM 390 O O . PRO A 1 126 ? 167.12100 157.10300 183.99200 1.000 20.44000 112 PRO A O 1
ATOM 394 N N . LYS A 1 127 ? 167.11700 158.75500 185.52400 1.000 26.41000 113 LYS A N 1
ATOM 395 C CA . LYS A 1 127 ? 168.54200 158.66100 185.79200 1.000 26.41000 113 LYS A CA 1
ATOM 396 C C . LYS A 1 127 ? 168.81700 157.36800 186.53000 1.000 26.41000 113 LYS A C 1
ATOM 397 O O . LYS A 1 127 ? 168.25300 157.12800 187.60000 1.000 26.41000 113 LYS A O 1
ATOM 403 N N . CYS A 1 128 ? 169.64400 156.51200 185.94800 1.000 27.41000 114 CYS A N 1
ATOM 404 C CA . CYS A 1 128 ? 169.72500 155.18800 186.52500 1.000 27.41000 114 CYS A CA 1
ATOM 405 C C . CYS A 1 128 ? 170.72400 155.16900 187.67000 1.000 27.41000 114 CYS A C 1
ATOM 406 O O . CYS A 1 128 ? 171.42400 156.14300 187.94300 1.000 27.41000 114 CYS A O 1
ATOM 409 N N . LEU A 1 129 ? 170.76800 154.02900 188.33900 1.000 22.51000 115 LEU A N 1
ATOM 410 C CA . LEU A 1 129 ? 171.32400 153.93300 189.67700 1.000 22.51000 115 LEU A CA 1
ATOM 411 C C . LEU A 1 129 ? 172.84300 154.00900 189.66700 1.000 22.51000 115 LEU A C 1
ATOM 412 O O . LEU A 1 129 ? 173.50600 153.39900 188.82700 1.000 22.51000 115 LEU A O 1
ATOM 417 N N . ASP A 1 130 ? 173.39200 154.76800 190.61200 1.000 18.60000 116 ASP A N 1
ATOM 418 C CA . ASP A 1 130 ? 174.82300 154.76700 190.86900 1.000 18.60000 116 ASP A CA 1
ATOM 419 C C . ASP A 1 130 ? 175.26500 153.41400 191.41800 1.000 18.60000 116 ASP A C 1
ATOM 420 O O . ASP A 1 130 ? 174.45800 152.61300 191.88600 1.000 18.60000 116 ASP A O 1
ATOM 425 N N . TRP A 1 131 ? 176.58000 153.18400 191.38600 1.000 15.81000 117 TRP A N 1
ATOM 426 C CA . TRP A 1 131 ? 177.14000 151.91200 191.82900 1.000 15.81000 117 TRP A CA 1
ATOM 427 C C . TRP A 1 131 ? 176.92400 151.66700 193.31800 1.000 15.81000 117 TRP A C 1
ATOM 428 O O . TRP A 1 131 ? 176.77000 150.51600 193.73200 1.000 15.81000 117 TRP A O 1
ATOM 439 N N . TRP A 1 132 ? 176.89200 152.72100 194.13300 1.000 15.83000 118 TRP A N 1
ATOM 440 C CA . TRP A 1 132 ? 176.67800 152.54600 195.56200 1.000 15.83000 118 TRP A CA 1
ATOM 441 C C . TRP A 1 132 ? 175.21900 152.28300 195.90900 1.000 15.83000 118 TRP A C 1
ATOM 442 O O . TRP A 1 132 ? 174.93600 151.84100 197.02400 1.000 15.83000 118 TRP A O 1
ATOM 453 N N . GLN A 1 133 ? 174.29600 152.52600 194.98400 1.000 17.57000 119 GLN A N 1
ATOM 454 C CA . GLN A 1 133 ? 172.90300 152.14700 195.16200 1.000 17.57000 119 GLN A CA 1
ATOM 455 C C . GLN A 1 133 ? 172.58600 150.76200 194.61900 1.000 17.57000 119 GLN A C 1
ATOM 456 O O . GLN A 1 133 ? 171.54600 150.20200 194.97000 1.000 17.57000 119 GLN A O 1
ATOM 462 N N . GLU A 1 134 ? 173.45500 150.18700 193.79100 1.000 21.04000 120 GLU A N 1
ATOM 463 C CA . GLU A 1 134 ? 173.07700 148.99200 193.04100 1.000 21.04000 120 GLU A CA 1
ATOM 464 C C . GLU A 1 134 ? 173.24700 147.71800 193.86200 1.000 21.04000 120 GLU A C 1
ATOM 465 O O . GLU A 1 134 ? 172.29200 146.95800 194.03500 1.000 21.04000 120 GLU A O 1
ATOM 471 N N . GLY A 1 135 ? 174.44300 147.46400 194.37500 1.000 20.17000 121 GLY A N 1
ATOM 472 C CA . GLY A 1 135 ? 174.71700 146.19900 195.01100 1.000 20.17000 121 GLY A CA 1
ATOM 473 C C . GLY A 1 135 ? 175.15900 146.29900 196.45400 1.000 20.17000 121 GLY A C 1
ATOM 474 O O . GLY A 1 135 ? 175.36200 147.38800 196.99500 1.000 20.17000 121 GLY A O 1
ATOM 475 N N . PRO A 1 136 ? 175.32900 145.14600 197.10100 1.000 17.70000 122 PRO A N 1
ATOM 476 C CA . PRO A 1 136 ? 175.68000 145.13900 198.52500 1.000 17.70000 122 PRO A CA 1
ATOM 477 C C . PRO A 1 136 ? 177.12600 145.52600 198.78700 1.000 17.70000 122 PRO A C 1
ATOM 478 O O . PRO A 1 136 ? 178.01100 145.34000 197.95100 1.000 17.70000 122 PRO A O 1
ATOM 482 N N . MET A 1 137 ? 177.34800 146.08000 199.97300 1.000 16.24000 123 MET A N 1
ATOM 483 C CA . MET A 1 137 ? 178.67300 146.39700 200.48100 1.000 16.24000 123 MET A CA 1
ATOM 484 C C . MET A 1 137 ? 179.13800 145.31000 201.44100 1.000 16.24000 123 MET A C 1
ATOM 485 O O . MET A 1 137 ? 178.33800 144.68200 202.13400 1.000 16.24000 123 MET A O 1
ATOM 490 N N . TYR A 1 138 ? 180.44800 145.10000 201.47500 1.000 15.00000 124 TYR A N 1
ATOM 491 C CA . TYR A 1 138 ? 181.07700 144.04900 202.26700 1.000 15.00000 124 TYR A CA 1
ATOM 492 C C . TYR A 1 138 ? 182.18300 144.68600 203.09900 1.000 15.00000 124 TYR A C 1
ATOM 493 O O . TYR A 1 138 ? 183.17300 145.17100 202.54700 1.000 15.00000 124 TYR A O 1
ATOM 502 N N . GLN A 1 139 ? 182.01900 144.69200 204.41700 1.000 15.88000 125 GLN A N 1
ATOM 503 C CA . GLN A 1 139 ? 182.95200 145.37000 205.31000 1.000 15.88000 125 GLN A CA 1
ATOM 504 C C . GLN A 1 139 ? 183.99600 144.38600 205.83000 1.000 15.88000 125 GLN A C 1
ATOM 505 O O . GLN A 1 139 ? 183.65200 143.38200 206.45400 1.000 15.88000 125 GLN A O 1
ATOM 511 N N . ILE A 1 140 ? 185.26700 144.69200 205.58900 1.000 16.49000 126 ILE A N 1
ATOM 512 C CA . ILE A 1 140 ? 186.38600 143.82100 205.93300 1.000 16.49000 126 ILE A CA 1
ATOM 513 C C . ILE A 1 140 ? 187.23100 144.49500 207.00700 1.000 16.49000 126 ILE A C 1
ATOM 514 O O . ILE A 1 140 ? 187.63300 145.65300 206.85500 1.000 16.49000 126 ILE A O 1
ATOM 519 N N . TYR A 1 141 ? 187.48300 143.77500 208.09800 1.000 18.57000 127 TYR A N 1
ATOM 520 C CA . TYR A 1 141 ? 188.51900 144.14100 209.05300 1.000 18.57000 127 TYR A CA 1
ATOM 521 C C . TYR A 1 141 ? 189.82300 143.51800 208.57200 1.000 18.57000 127 TYR A C 1
ATOM 522 O O . TYR A 1 141 ? 189.96900 142.29200 208.64900 1.000 18.57000 127 TYR A O 1
ATOM 531 N N . PRO A 1 142 ? 190.78600 144.30300 208.06700 1.000 19.36000 128 PRO A N 1
ATOM 532 C CA . PRO A 1 142 ? 191.87800 143.71600 207.26500 1.000 19.36000 128 PRO A CA 1
ATOM 533 C C . PRO A 1 142 ? 192.87800 142.87900 208.04600 1.000 19.36000 128 PRO A C 1
ATOM 534 O O . PRO A 1 142 ? 193.50200 141.99900 207.44700 1.000 19.36000 128 PRO A O 1
ATOM 538 N N . ARG A 1 143 ? 193.03100 143.09500 209.35200 1.000 21.77000 129 ARG A N 1
ATOM 539 C CA . ARG A 1 143 ? 193.92100 142.26200 210.15000 1.000 21.77000 129 ARG A CA 1
ATOM 540 C C . ARG A 1 143 ? 193.38500 140.84800 210.35500 1.000 21.77000 129 ARG A C 1
ATOM 541 O O . ARG A 1 143 ? 194.15700 139.95300 210.70300 1.000 21.77000 129 ARG A O 1
ATOM 549 N N . SER A 1 144 ? 192.09400 140.61500 210.12100 1.000 19.43000 130 SER A N 1
ATOM 550 C CA . SER A 1 144 ? 191.47100 139.33400 210.42700 1.000 19.43000 130 SER A CA 1
ATOM 551 C C . SER A 1 144 ? 190.90000 138.62800 209.20100 1.000 19.43000 130 SER A C 1
ATOM 552 O O . SER A 1 144 ? 190.09000 137.71600 209.35200 1.000 19.43000 130 SER A O 1
ATOM 555 N N . PHE A 1 145 ? 191.29700 139.00900 207.98900 1.000 18.73000 131 PHE A N 1
ATOM 556 C CA . PHE A 1 145 ? 190.68900 138.42100 206.79900 1.000 18.73000 131 PHE A CA 1
ATOM 557 C C . PHE A 1 145 ? 191.52600 137.29200 206.20500 1.000 18.73000 131 PHE A C 1
ATOM 558 O O . PHE A 1 145 ? 191.05000 136.15900 206.12100 1.000 18.73000 131 PHE A O 1
ATOM 566 N N . LYS A 1 146 ? 192.76700 137.56800 205.81200 1.000 20.89000 132 LYS A N 1
ATOM 567 C CA . LYS A 1 146 ? 193.61100 136.53900 205.20400 1.000 20.89000 132 LYS A CA 1
ATOM 568 C C . LYS A 1 146 ? 195.07300 136.91700 205.37000 1.000 20.89000 132 LYS A C 1
ATOM 569 O O . LYS A 1 146 ? 195.49500 137.97100 204.89500 1.000 20.89000 132 LYS A O 1
ATOM 575 N N . ASP A 1 147 ? 195.84000 136.05300 206.02600 1.000 25.21000 133 ASP A N 1
ATOM 576 C CA . ASP A 1 147 ? 197.27700 136.23300 206.18300 1.000 25.21000 133 ASP A CA 1
ATOM 577 C C . ASP A 1 147 ? 198.00500 135.54200 205.03600 1.000 25.21000 133 ASP A C 1
ATOM 578 O O . ASP A 1 147 ? 197.85200 134.33500 204.83200 1.000 25.21000 133 ASP A O 1
ATOM 583 N N . SER A 1 148 ? 198.82100 136.30500 204.30600 1.000 27.04000 134 SER A N 1
ATOM 584 C CA . SER A 1 148 ? 199.50400 135.77900 203.13400 1.000 27.04000 134 SER A CA 1
ATOM 585 C C . SER A 1 148 ? 200.99600 135.52900 203.32400 1.000 27.04000 134 SER A C 1
ATOM 586 O O . SER A 1 148 ? 201.54800 134.68500 202.61500 1.000 27.04000 134 SER A O 1
ATOM 589 N N . ASN A 1 149 ? 201.66000 136.20800 204.26400 1.000 29.92000 135 ASN A N 1
ATOM 590 C CA . ASN A 1 149 ? 203.10400 136.06900 204.42700 1.000 29.92000 135 ASN A CA 1
ATOM 591 C C . ASN A 1 149 ? 203.50600 135.46500 205.77200 1.000 29.92000 135 ASN A C 1
ATOM 592 O O . ASN A 1 149 ? 204.64400 135.66600 206.20800 1.000 29.92000 135 ASN A O 1
ATOM 597 N N . LYS A 1 150 ? 202.58900 134.74700 206.43300 1.000 32.62000 136 LYS A N 1
ATOM 598 C CA . LYS A 1 150 ? 202.86700 133.88400 207.59500 1.000 32.62000 136 LYS A CA 1
ATOM 599 C C . LYS A 1 150 ? 203.43100 134.65000 208.79400 1.000 32.62000 136 LYS A C 1
ATOM 600 O O . LYS A 1 150 ? 204.47500 134.30100 209.34400 1.000 32.62000 136 LYS A O 1
ATOM 606 N N . ASP A 1 151 ? 202.72600 135.69500 209.21200 1.000 29.39000 137 ASP A N 1
ATOM 607 C CA . ASP A 1 151 ? 203.09400 136.41400 210.42200 1.000 29.39000 137 ASP A CA 1
ATOM 608 C C . ASP A 1 151 ? 201.96200 136.50100 211.43500 1.000 29.39000 137 ASP A C 1
ATOM 609 O O . ASP A 1 151 ? 202.14800 137.10600 212.49500 1.000 29.39000 137 ASP A O 1
ATOM 614 N N . GLY A 1 152 ? 200.80700 135.90700 211.15000 1.000 27.16000 138 GLY A N 1
ATOM 615 C CA . GLY A 1 152 ? 199.66900 135.96800 212.03300 1.000 27.16000 138 GLY A CA 1
ATOM 616 C C . GLY A 1 152 ? 198.75800 137.15200 211.81600 1.000 27.16000 138 GLY A C 1
ATOM 617 O O . GLY A 1 152 ? 197.70700 137.22600 212.46000 1.000 27.16000 138 GLY A O 1
ATOM 618 N N . ASN A 1 153 ? 199.12500 138.07800 210.93900 1.000 25.12000 139 ASN A N 1
ATOM 619 C CA . ASN A 1 153 ? 198.33500 139.26400 210.65200 1.000 25.12000 139 ASN A CA 1
ATOM 620 C C . ASN A 1 153 ? 197.77600 139.17900 209.24100 1.000 25.12000 139 ASN A C 1
ATOM 621 O O . ASN A 1 153 ? 198.48600 138.79700 208.30900 1.000 25.12000 139 ASN A O 1
ATOM 626 N N . GLY A 1 154 ? 196.50700 139.54000 209.08500 1.000 23.15000 140 GLY A N 1
ATOM 627 C CA . GLY A 1 154 ? 195.94800 139.67700 207.75400 1.000 23.15000 140 GLY A CA 1
ATOM 628 C C . GLY A 1 154 ? 196.50800 140.90500 207.06200 1.000 23.15000 140 GLY A C 1
ATOM 629 O O . GLY A 1 154 ? 196.77200 141.93100 207.68800 1.000 23.15000 140 GLY A O 1
ATOM 630 N N . ASP A 1 155 ? 196.69800 140.79700 205.75300 1.000 23.48000 141 ASP A N 1
ATOM 631 C CA . ASP A 1 155 ? 197.32300 141.85800 204.98000 1.000 23.48000 141 ASP A CA 1
ATOM 632 C C . ASP A 1 155 ? 196.49300 142.16700 203.74000 1.000 23.48000 141 ASP A C 1
ATOM 633 O O . ASP A 1 155 ? 195.50600 141.49500 203.43900 1.000 23.48000 141 ASP A O 1
ATOM 638 N N . LEU A 1 156 ? 196.91200 143.21200 203.02000 1.000 21.62000 142 LEU A N 1
ATOM 639 C CA . LEU A 1 156 ? 196.19700 143.63600 201.81900 1.000 21.62000 142 LEU A CA 1
ATOM 640 C C . LEU A 1 156 ? 196.41600 142.67400 200.66200 1.000 21.62000 142 LEU A C 1
ATOM 641 O O . LEU A 1 156 ? 195.56600 142.57500 199.77300 1.000 21.62000 142 LEU A O 1
ATOM 646 N N . LYS A 1 157 ? 197.55300 141.97700 200.64700 1.000 22.41000 143 LYS A N 1
ATOM 647 C CA . LYS A 1 157 ? 197.79300 140.95400 199.64000 1.000 22.41000 143 LYS A CA 1
ATOM 648 C C . LYS A 1 157 ? 196.88700 139.74700 199.85400 1.000 22.41000 143 LYS A C 1
ATOM 649 O O . LYS A 1 157 ? 196.45500 139.11600 198.88500 1.000 22.41000 143 LYS A O 1
ATOM 655 N N . GLY A 1 158 ? 196.56000 139.43800 201.11100 1.000 21.87000 144 GLY A N 1
ATOM 656 C CA . GLY A 1 158 ? 195.62600 138.36400 201.39100 1.000 21.87000 144 GLY A CA 1
ATOM 657 C C . GLY A 1 158 ? 194.20400 138.67600 200.97300 1.000 21.87000 144 GLY A C 1
ATOM 658 O O . GLY A 1 158 ? 193.43100 137.76300 200.68100 1.000 21.87000 144 GLY A O 1
ATOM 659 N N . ILE A 1 159 ? 193.83800 139.95700 200.94000 1.000 20.63000 145 ILE A N 1
ATOM 660 C CA . ILE A 1 159 ? 192.52400 140.34100 200.43500 1.000 20.63000 145 ILE A CA 1
ATOM 661 C C . ILE A 1 159 ? 192.46100 140.14800 198.92400 1.000 20.63000 145 ILE A C 1
ATOM 662 O O . ILE A 1 159 ? 191.44300 139.69900 198.38400 1.000 20.63000 145 ILE A O 1
ATOM 667 N N . GLN A 1 160 ? 193.56400 140.44500 198.22900 1.000 21.64000 146 GLN A N 1
ATOM 668 C CA . GLN A 1 160 ? 193.63200 140.29600 196.77700 1.000 21.64000 146 GLN A CA 1
ATOM 669 C C . GLN A 1 160 ? 193.50900 138.83900 196.34000 1.000 21.64000 146 GLN A C 1
ATOM 670 O O . GLN A 1 160 ? 192.94100 138.56100 195.27900 1.000 21.64000 146 GLN A O 1
ATOM 676 N N . ASP A 1 161 ? 193.99200 137.89900 197.15000 1.000 23.27000 147 ASP A N 1
ATOM 677 C CA . ASP A 1 161 ? 193.87500 136.48600 196.82000 1.000 23.27000 147 ASP A CA 1
ATOM 678 C C . ASP A 1 161 ? 192.49200 135.90700 197.08900 1.000 23.27000 147 ASP A C 1
ATOM 679 O O . ASP A 1 161 ? 192.23600 134.76500 196.69900 1.000 23.27000 147 ASP A O 1
ATOM 684 N N . LYS A 1 162 ? 191.59800 136.64900 197.73700 1.000 21.02000 148 LYS A N 1
ATOM 685 C CA . LYS A 1 162 ? 190.26100 136.16200 198.04500 1.000 21.02000 148 LYS A CA 1
ATOM 686 C C . LYS A 1 162 ? 189.18100 136.91200 197.28100 1.000 21.02000 148 LYS A C 1
ATOM 687 O O . LYS A 1 162 ? 188.00900 136.85100 197.65800 1.000 21.02000 148 LYS A O 1
ATOM 693 N N . LEU A 1 163 ? 189.55000 137.61300 196.20900 1.000 20.26000 149 LEU A N 1
ATOM 694 C CA . LEU A 1 163 ? 188.58000 138.40200 195.45900 1.000 20.26000 149 LEU A CA 1
ATOM 695 C C . LEU A 1 163 ? 187.62800 137.54300 194.63500 1.000 20.26000 149 LEU A C 1
ATOM 696 O O . LEU A 1 163 ? 186.56000 138.02700 194.25600 1.000 20.26000 149 LEU A O 1
ATOM 701 N N . ASP A 1 164 ? 187.98300 136.28800 194.34700 1.000 22.28000 150 ASP A N 1
ATOM 702 C CA . ASP A 1 164 ? 187.03300 135.39000 193.69800 1.000 22.28000 150 ASP A CA 1
ATOM 703 C C . ASP A 1 164 ? 185.93000 134.95400 194.64900 1.000 22.28000 150 ASP A C 1
ATOM 704 O O . ASP A 1 164 ? 184.79900 134.71900 194.21200 1.000 22.28000 150 ASP A O 1
ATOM 709 N N . TYR A 1 165 ? 186.24100 134.82300 195.94100 1.000 18.88000 151 TYR A N 1
ATOM 710 C CA . TYR A 1 165 ? 185.21500 134.52900 196.93500 1.000 18.88000 151 TYR A CA 1
ATOM 711 C C . TYR A 1 165 ? 184.23300 135.68600 197.07000 1.000 18.88000 151 TYR A C 1
ATOM 712 O O . TYR A 1 165 ? 183.03300 135.47000 197.26400 1.000 18.88000 151 TYR A O 1
ATOM 721 N N . ILE A 1 166 ? 184.73300 136.91600 196.97400 1.000 18.18000 152 ILE A N 1
ATOM 722 C CA . ILE A 1 166 ? 183.90100 138.09500 197.16700 1.000 18.18000 152 ILE A CA 1
ATOM 723 C C . ILE A 1 166 ? 182.99000 138.30900 195.96100 1.000 18.18000 152 ILE A C 1
ATOM 724 O O . ILE A 1 166 ? 181.82200 138.68200 196.10900 1.000 18.18000 152 ILE A O 1
ATOM 729 N N . THR A 1 167 ? 183.48900 138.02500 194.75500 1.000 19.68000 153 THR A N 1
ATOM 730 C CA . THR A 1 167 ? 182.64300 138.10900 193.56900 1.000 19.68000 153 THR A CA 1
ATOM 731 C C . THR A 1 167 ? 181.60500 136.99300 193.52600 1.000 19.68000 153 THR A C 1
ATOM 732 O O . THR A 1 167 ? 180.54200 137.16900 192.92500 1.000 19.68000 153 THR A O 1
ATOM 736 N N . ALA A 1 168 ? 181.87700 135.85300 194.16000 1.000 18.45000 154 ALA A N 1
ATOM 737 C CA . ALA A 1 168 ? 180.88700 134.78900 194.24900 1.000 18.45000 154 ALA A CA 1
ATOM 738 C C . ALA A 1 168 ? 179.80100 135.06900 195.28400 1.000 18.45000 154 ALA A C 1
ATOM 739 O O . ALA A 1 168 ? 178.78200 134.37400 195.29000 1.000 18.45000 154 ALA A O 1
ATOM 741 N N . LEU A 1 169 ? 179.98700 136.06100 196.14900 1.000 17.73000 155 LEU A N 1
ATOM 742 C CA . LEU A 1 169 ? 178.94000 136.53200 197.04100 1.000 17.73000 155 LEU A CA 1
ATOM 743 C C . LEU A 1 169 ? 178.05900 137.60200 196.40800 1.000 17.73000 155 LEU A C 1
ATOM 744 O O . LEU A 1 169 ? 177.20500 138.15500 197.10700 1.000 17.73000 155 LEU A O 1
ATOM 749 N N . ASN A 1 170 ? 178.27600 137.91400 195.12100 1.000 18.13000 156 ASN A N 1
ATOM 750 C CA . ASN A 1 170 ? 177.54700 138.94100 194.35900 1.000 18.13000 156 ASN A CA 1
ATOM 751 C C . ASN A 1 170 ? 177.68300 140.32800 194.99400 1.000 18.13000 156 ASN A C 1
ATOM 752 O O . ASN A 1 170 ? 176.75100 141.12800 194.98800 1.000 18.13000 156 ASN A O 1
ATOM 757 N N . ILE A 1 171 ? 178.86400 140.61400 195.50900 1.000 17.24000 157 ILE A N 1
ATOM 758 C CA . ILE A 1 171 ? 179.18900 141.85400 196.20500 1.000 17.24000 157 ILE A CA 1
ATOM 759 C C . ILE A 1 171 ? 179.58300 142.91200 195.18100 1.000 17.24000 157 ILE A C 1
ATOM 760 O O . ILE A 1 171 ? 180.28200 142.61700 194.21100 1.000 17.24000 157 ILE A O 1
ATOM 765 N N . LYS A 1 172 ? 179.10900 144.14400 195.37100 1.000 16.76000 158 LYS A N 1
ATOM 766 C CA . LYS A 1 172 ? 179.53500 145.25500 194.52900 1.000 16.76000 158 LYS A CA 1
ATOM 767 C C . LYS A 1 172 ? 180.71600 146.03000 195.11200 1.000 16.76000 158 LYS A C 1
ATOM 768 O O . LYS A 1 172 ? 181.66100 146.34900 194.38700 1.000 16.76000 158 LYS A O 1
ATOM 774 N N . THR A 1 173 ? 180.69100 146.33400 196.40600 1.000 15.58000 159 THR A N 1
ATOM 775 C CA . THR A 1 173 ? 181.64000 147.24600 197.03200 1.000 15.58000 159 THR A CA 1
ATOM 776 C C . THR A 1 173 ? 182.34900 146.55300 198.18600 1.000 15.58000 159 THR A C 1
ATOM 777 O O . THR A 1 173 ? 181.71000 145.88900 199.00200 1.000 15.58000 159 THR A O 1
ATOM 781 N N . VAL A 1 174 ? 183.66300 146.72200 198.25600 1.000 14.93000 160 VAL A N 1
ATOM 782 C CA . VAL A 1 174 ? 184.45900 146.29000 199.39600 1.000 14.93000 160 VAL A CA 1
ATOM 783 C C . VAL A 1 174 ? 184.77100 147.50300 200.26100 1.000 14.93000 160 VAL A C 1
ATOM 784 O O . VAL A 1 174 ? 185.32000 148.49800 199.77600 1.000 14.93000 160 VAL A O 1
ATOM 788 N N . TRP A 1 175 ? 184.41600 147.42400 201.53800 1.000 15.42000 161 TRP A N 1
ATOM 789 C CA . TRP A 1 175 ? 184.70100 148.45700 202.53100 1.000 15.42000 161 TRP A CA 1
ATOM 790 C C . TRP A 1 175 ? 185.79800 147.92600 203.44600 1.000 15.42000 161 TRP A C 1
ATOM 791 O O . TRP A 1 175 ? 185.57700 146.98200 204.20500 1.000 15.42000 161 TRP A O 1
ATOM 802 N N . ILE A 1 176 ? 186.97600 148.52900 203.37900 1.000 17.08000 162 ILE A N 1
ATOM 803 C CA . ILE A 1 176 ? 188.10200 148.15500 204.22600 1.000 17.08000 162 ILE A CA 1
ATOM 804 C C . ILE A 1 176 ? 188.22700 149.19400 205.32800 1.000 17.08000 162 ILE A C 1
ATOM 805 O O . ILE A 1 176 ? 188.21800 150.39900 205.05500 1.000 17.08000 162 ILE A O 1
ATOM 810 N N . THR A 1 177 ? 188.33100 148.73300 206.57100 1.000 19.32000 163 THR A N 1
ATOM 811 C CA . THR A 1 177 ? 188.52000 149.64500 207.68800 1.000 19.32000 163 THR A CA 1
ATOM 812 C C . THR A 1 177 ? 189.99500 150.03800 207.77300 1.000 19.32000 163 THR A C 1
ATOM 813 O O . THR A 1 177 ? 190.81000 149.63700 206.94000 1.000 19.32000 163 THR A O 1
ATOM 817 N N . SER A 1 178 ? 190.34100 150.80900 208.80700 1.000 21.16000 164 SER A N 1
ATOM 818 C CA . SER A 1 178 ? 191.54900 151.63500 208.81900 1.000 21.16000 164 SER A CA 1
ATOM 819 C C . SER A 1 178 ? 192.83500 150.81500 208.76200 1.000 21.16000 164 SER A C 1
ATOM 820 O O . SER A 1 178 ? 193.04600 149.90100 209.56200 1.000 21.16000 164 SER A O 1
ATOM 823 N N . PHE A 1 179 ? 193.68500 151.14200 207.78700 1.000 20.35000 165 PHE A N 1
ATOM 824 C CA . PHE A 1 179 ? 194.96400 150.47200 207.58600 1.000 20.35000 165 PHE A CA 1
ATOM 825 C C . PHE A 1 179 ? 196.12200 151.46500 207.54200 1.000 20.35000 165 PHE A C 1
ATOM 826 O O . PHE A 1 179 ? 197.21000 151.11100 207.08300 1.000 20.35000 165 PHE A O 1
ATOM 834 N N . TYR A 1 180 ? 195.90100 152.70000 207.99100 1.000 21.60000 166 TYR A N 1
ATOM 835 C CA . TYR A 1 180 ? 196.94800 153.71000 208.03100 1.000 21.60000 166 TYR A CA 1
ATOM 836 C C . TYR A 1 180 ? 198.01100 153.34900 209.06000 1.000 21.60000 166 TYR A C 1
ATOM 837 O O . TYR A 1 180 ? 197.78900 152.54400 209.96700 1.000 21.60000 166 TYR A O 1
ATOM 846 N N . LYS A 1 181 ? 199.18100 153.95700 208.90400 1.000 23.10000 167 LYS A N 1
ATOM 847 C CA . LYS A 1 181 ? 200.25900 153.78500 209.86900 1.000 23.10000 167 LYS A CA 1
ATOM 848 C C . LYS A 1 181 ? 199.86400 154.42400 211.19800 1.000 23.10000 167 LYS A C 1
ATOM 849 O O . LYS A 1 181 ? 199.63800 155.63400 211.26800 1.000 23.10000 167 LYS A O 1
ATOM 855 N N . SER A 1 182 ? 199.76500 153.61100 212.24400 1.000 24.05000 168 SER A N 1
ATOM 856 C CA . SER A 1 182 ? 199.14500 154.02500 213.49100 1.000 24.05000 168 SER A CA 1
ATOM 857 C C . SER A 1 182 ? 199.96200 153.58500 214.69400 1.000 24.05000 168 SER A C 1
ATOM 858 O O . SER A 1 182 ? 200.65400 152.56700 214.66300 1.000 24.05000 168 SER A O 1
ATOM 861 N N . SER A 1 183 ? 199.86000 154.37000 215.76200 1.000 23.97000 169 SER A N 1
ATOM 862 C CA . SER A 1 183 ? 200.32500 153.95000 217.07600 1.000 23.97000 169 SER A CA 1
ATOM 863 C C . SER A 1 183 ? 199.24700 153.22600 217.85700 1.000 23.97000 169 SER A C 1
ATOM 864 O O . SER A 1 183 ? 199.55800 152.35500 218.67100 1.000 23.97000 169 SER A O 1
ATOM 867 N N . LEU A 1 184 ? 197.99000 153.58100 217.62400 1.000 24.70000 170 LEU A N 1
ATOM 868 C CA . LEU A 1 184 ? 196.84700 152.99900 218.30600 1.000 24.70000 170 LEU A CA 1
ATOM 869 C C . LEU A 1 184 ? 195.91000 152.43200 217.25200 1.000 24.70000 170 LEU A C 1
ATOM 870 O O . LEU A 1 184 ? 195.44900 153.16400 216.37200 1.000 24.70000 170 LEU A O 1
ATOM 875 N N . LYS A 1 185 ? 195.63700 151.13400 217.33500 1.000 26.90000 171 LYS A N 1
ATOM 876 C CA . LYS A 1 185 ? 194.81400 150.45100 216.34800 1.000 26.90000 171 LYS A CA 1
ATOM 877 C C . LYS A 1 185 ? 193.40900 150.15900 216.84900 1.000 26.90000 171 LYS A C 1
ATOM 878 O O . LYS A 1 185 ? 192.70100 149.35300 216.24300 1.000 26.90000 171 LYS A O 1
ATOM 884 N N . ASP A 1 186 ? 192.99800 150.78800 217.94100 1.000 27.99000 172 ASP A N 1
ATOM 885 C CA . ASP A 1 186 ? 191.62900 150.73500 218.42500 1.000 27.99000 172 ASP A CA 1
ATOM 886 C C . ASP A 1 186 ? 191.29600 152.11900 218.96600 1.000 27.99000 172 ASP A C 1
ATOM 887 O O . ASP A 1 186 ? 192.07800 153.05800 218.79000 1.000 27.99000 172 ASP A O 1
ATOM 892 N N . PHE A 1 187 ? 190.13100 152.23000 219.61800 1.000 25.18000 173 PHE A N 1
ATOM 893 C CA . PHE A 1 187 ? 189.65900 153.45200 220.28700 1.000 25.18000 173 PHE A CA 1
ATOM 894 C C . PHE A 1 187 ? 189.58900 154.63300 219.32000 1.000 25.18000 173 PHE A C 1
ATOM 895 O O . PHE A 1 187 ? 190.05400 155.73300 219.61700 1.000 25.18000 173 PHE A O 1
ATOM 903 N N . ARG A 1 188 ? 189.00100 154.37300 218.14600 1.000 21.94000 174 ARG A N 1
ATOM 904 C CA . ARG A 1 188 ? 188.86700 155.30800 217.01800 1.000 21.94000 174 ARG A CA 1
ATOM 905 C C . ARG A 1 188 ? 190.21700 155.77500 216.45500 1.000 21.94000 174 ARG A C 1
ATOM 906 O O . ARG A 1 188 ? 190.31000 156.88500 215.93300 1.000 21.94000 174 ARG A O 1
ATOM 914 N N . TYR A 1 189 ? 191.25600 154.92900 216.54000 1.000 22.55000 175 TYR A N 1
ATOM 915 C CA . TYR A 1 189 ? 192.43100 154.97500 215.65600 1.000 22.55000 175 TYR A CA 1
ATOM 916 C C . TYR A 1 189 ? 193.34900 156.20000 215.67500 1.000 22.55000 175 TYR A C 1
ATOM 917 O O . TYR A 1 189 ? 193.20400 157.08200 214.82600 1.000 22.55000 175 TYR A O 1
ATOM 926 N N . GLY A 1 190 ? 194.24500 156.31200 216.65100 1.000 20.03000 176 GLY A N 1
ATOM 927 C CA . GLY A 1 190 ? 195.32400 157.29200 216.55700 1.000 20.03000 176 GLY A CA 1
ATOM 928 C C . GLY A 1 190 ? 196.33200 157.09700 215.42600 1.000 20.03000 176 GLY A C 1
ATOM 929 O O . GLY A 1 190 ? 197.17500 156.20100 215.49200 1.000 20.03000 176 GLY A O 1
ATOM 930 N N . VAL A 1 191 ? 196.28800 157.96500 214.41100 1.000 20.22000 177 VAL A N 1
ATOM 931 C CA . VAL A 1 191 ? 197.01500 157.78900 213.15100 1.000 20.22000 177 VAL A CA 1
ATOM 932 C C . VAL A 1 191 ? 198.29300 158.62400 213.16400 1.000 20.22000 177 VAL A C 1
ATOM 933 O O . VAL A 1 191 ? 198.26600 159.81100 213.50300 1.000 20.22000 177 VAL A O 1
ATOM 937 N N . GLU A 1 192 ? 199.41400 158.00100 212.79100 1.000 24.98000 178 GLU A N 1
ATOM 938 C CA . GLU A 1 192 ? 200.71800 158.65000 212.71700 1.000 24.98000 178 GLU A CA 1
ATOM 939 C C . GLU A 1 192 ? 200.99700 159.30400 211.37000 1.000 24.98000 178 GLU A C 1
ATOM 940 O O . GLU A 1 192 ? 201.64700 160.35100 211.31800 1.000 24.98000 178 GLU A O 1
ATOM 946 N N . ASP A 1 193 ? 200.55000 158.69000 210.27900 1.000 24.02000 179 ASP A N 1
ATOM 947 C CA . ASP A 1 193 ? 200.81900 159.17200 208.92800 1.000 24.02000 179 ASP A CA 1
ATOM 948 C C . ASP A 1 193 ? 199.62700 158.81800 208.05400 1.000 24.02000 179 ASP A C 1
ATOM 949 O O . ASP A 1 193 ? 199.39500 157.63900 207.77000 1.000 24.02000 179 ASP A O 1
ATOM 954 N N . PHE A 1 194 ? 198.89400 159.83400 207.60200 1.000 20.79000 180 PHE A N 1
ATOM 955 C CA . PHE A 1 194 ? 197.69000 159.63000 206.81100 1.000 20.79000 180 PHE A CA 1
ATOM 956 C C . PHE A 1 194 ? 197.97000 159.22300 205.37300 1.000 20.79000 180 PHE A C 1
ATOM 957 O O . PHE A 1 194 ? 197.02600 158.89800 204.64900 1.000 20.79000 180 PHE A O 1
ATOM 965 N N . ARG A 1 195 ? 199.22600 159.24200 204.93300 1.000 22.61000 181 ARG A N 1
ATOM 966 C CA . ARG A 1 195 ? 199.57300 158.90800 203.55900 1.000 22.61000 181 ARG A CA 1
ATOM 967 C C . ARG A 1 195 ? 200.43200 157.65600 203.46100 1.000 22.61000 181 ARG A C 1
ATOM 968 O O . ARG A 1 195 ? 201.07700 157.43400 202.43600 1.000 22.61000 181 ARG A O 1
ATOM 976 N N . GLU A 1 196 ? 200.46200 156.83400 204.50300 1.000 24.59000 182 GLU A N 1
ATOM 977 C CA . GLU A 1 196 ? 201.18800 155.57700 204.44600 1.000 24.59000 182 GLU A CA 1
ATOM 978 C C . GLU A 1 196 ? 200.31500 154.44300 204.95300 1.000 24.59000 182 GLU A C 1
ATOM 979 O O . GLU A 1 196 ? 199.34800 154.65600 205.68400 1.000 24.59000 182 GLU A O 1
ATOM 985 N N . VAL A 1 197 ? 200.65900 153.24300 204.52300 1.000 22.93000 183 VAL A N 1
ATOM 986 C CA . VAL A 1 197 ? 200.04900 152.01100 205.00100 1.000 22.93000 183 VAL A CA 1
ATOM 987 C C . VAL A 1 197 ? 200.86100 151.51000 206.18800 1.000 22.93000 183 VAL A C 1
ATOM 988 O O . VAL A 1 197 ? 202.08700 151.65000 206.21200 1.000 22.93000 183 VAL A O 1
ATOM 992 N N . ASP A 1 198 ? 200.18000 150.96200 207.19100 1.000 23.72000 184 ASP A N 1
ATOM 993 C CA . ASP A 1 198 ? 200.86400 150.34800 208.31800 1.000 23.72000 184 ASP A CA 1
ATOM 994 C C . ASP A 1 198 ? 201.62700 149.10500 207.86100 1.000 23.72000 184 ASP A C 1
ATOM 995 O O . ASP A 1 198 ? 201.12700 148.34700 207.02700 1.000 23.72000 184 ASP A O 1
ATOM 1000 N N . PRO A 1 199 ? 202.84600 148.88600 208.37500 1.000 24.27000 185 PRO A N 1
ATOM 1001 C CA . PRO A 1 199 ? 203.67600 147.77600 207.87400 1.000 24.27000 185 PRO A CA 1
ATOM 1002 C C . PRO A 1 199 ? 203.13500 146.38100 208.15300 1.000 24.27000 185 PRO A C 1
ATOM 1003 O O . PRO A 1 199 ? 203.52700 145.44800 207.44500 1.000 24.27000 185 PRO A O 1
ATOM 1007 N N . ILE A 1 200 ? 202.24600 146.19600 209.13300 1.000 23.83000 186 ILE A N 1
ATOM 1008 C CA . ILE A 1 200 ? 201.65000 144.87900 209.34300 1.000 23.83000 186 ILE A CA 1
ATOM 1009 C C . ILE A 1 200 ? 200.62200 144.51200 208.28500 1.000 23.83000 186 ILE A C 1
ATOM 1010 O O . ILE A 1 200 ? 200.19700 143.35800 208.23000 1.000 23.83000 186 ILE A O 1
ATOM 1015 N N . PHE A 1 201 ? 200.20000 145.45900 207.45300 1.000 22.85000 187 PHE A N 1
ATOM 1016 C CA . PHE A 1 201 ? 199.32000 145.17300 206.33200 1.000 22.85000 187 PHE A CA 1
ATOM 1017 C C . PHE A 1 201 ? 200.05000 145.14500 205.00000 1.000 22.85000 187 PHE A C 1
ATOM 1018 O O . PHE A 1 201 ? 199.47700 144.69100 204.00800 1.000 22.85000 187 PHE A O 1
ATOM 1026 N N . GLY A 1 202 ? 201.29100 145.61600 204.95100 1.000 24.14000 188 GLY A N 1
ATOM 1027 C CA . GLY A 1 202 ? 202.03600 145.64700 203.71100 1.000 24.14000 188 GLY A CA 1
ATOM 1028 C C . GLY A 1 202 ? 202.60600 147.00600 203.37600 1.000 24.14000 188 GLY A C 1
ATOM 1029 O O . GLY A 1 202 ? 202.79500 147.84600 204.25700 1.000 24.14000 188 GLY A O 1
ATOM 1030 N N . THR A 1 203 ? 202.88400 147.23300 202.10300 1.000 24.10000 189 THR A N 1
ATOM 1031 C CA . THR A 1 203 ? 203.46900 148.47300 201.62200 1.000 24.10000 189 THR A CA 1
ATOM 1032 C C . THR A 1 203 ? 202.46200 149.22100 200.75700 1.000 24.10000 189 THR A C 1
ATOM 1033 O O . THR A 1 203 ? 201.31500 148.80400 200.59300 1.000 24.10000 189 THR A O 1
ATOM 1037 N N . MET A 1 204 ? 202.90600 150.35400 200.21000 1.000 25.48000 190 MET A N 1
ATOM 1038 C CA . MET A 1 204 ? 202.06400 151.12300 199.30300 1.000 25.48000 190 MET A CA 1
ATOM 1039 C C . MET A 1 204 ? 201.88700 150.41400 197.96600 1.000 25.48000 190 MET A C 1
ATOM 1040 O O . MET A 1 204 ? 200.84300 150.56100 197.32300 1.000 25.48000 190 MET A O 1
ATOM 1045 N N . GLU A 1 205 ? 202.88300 149.63100 197.54200 1.000 25.90000 191 GLU A N 1
ATOM 1046 C CA . GLU A 1 205 ? 202.74300 148.85400 196.31700 1.000 25.90000 191 GLU A CA 1
ATOM 1047 C C . GLU A 1 205 ? 201.72200 147.73600 196.48500 1.000 25.90000 191 GLU A C 1
ATOM 1048 O O . GLU A 1 205 ? 201.02200 147.39100 195.52800 1.000 25.90000 191 GLU A O 1
ATOM 1054 N N . ASP A 1 206 ? 201.59900 147.18900 197.69800 1.000 25.08000 192 ASP A N 1
ATOM 1055 C CA . ASP A 1 206 ? 200.56000 146.20300 197.97700 1.000 25.08000 192 ASP A CA 1
ATOM 1056 C C . ASP A 1 206 ? 199.17000 146.81700 197.88400 1.000 25.08000 192 ASP A C 1
ATOM 1057 O O . ASP A 1 206 ? 198.23000 146.15800 197.43200 1.000 25.08000 192 ASP A O 1
ATOM 1062 N N . PHE A 1 207 ? 199.02600 148.07700 198.29900 1.000 21.22000 193 PHE A N 1
ATOM 1063 C CA . PHE A 1 207 ? 197.74700 148.76200 198.16600 1.000 21.22000 193 PHE A CA 1
ATOM 1064 C C . PHE A 1 207 ? 197.42000 149.04000 196.70600 1.000 21.22000 193 PHE A C 1
ATOM 1065 O O . PHE A 1 207 ? 196.26900 148.89600 196.28700 1.000 21.22000 193 PHE A O 1
ATOM 1073 N N . GLU A 1 208 ? 198.41800 149.45000 195.92300 1.000 22.45000 194 GLU A N 1
ATOM 1074 C CA . GLU A 1 208 ? 198.17700 149.76800 194.52200 1.000 22.45000 194 GLU A CA 1
ATOM 1075 C C . GLU A 1 208 ? 197.89200 148.52100 193.70000 1.000 22.45000 194 GLU A C 1
ATOM 1076 O O . GLU A 1 208 ? 197.13200 148.58700 192.73100 1.000 22.45000 194 GLU A O 1
ATOM 1082 N N . ASN A 1 209 ? 198.47000 147.38100 194.07600 1.000 20.72000 195 ASN A N 1
ATOM 1083 C CA . ASN A 1 209 ? 198.12300 146.13900 193.40000 1.000 20.72000 195 ASN A CA 1
ATOM 1084 C C . ASN A 1 209 ? 196.72500 145.67400 193.77300 1.000 20.72000 195 ASN A C 1
ATOM 1085 O O . ASN A 1 209 ? 196.07800 144.98100 192.98500 1.000 20.72000 195 ASN A O 1
ATOM 1090 N N . LEU A 1 210 ? 196.24500 146.04600 194.96100 1.000 18.60000 196 LEU A N 1
ATOM 1091 C CA . LEU A 1 210 ? 194.90400 145.65600 195.37800 1.000 18.60000 196 LEU A CA 1
ATOM 1092 C C . LEU A 1 210 ? 193.84200 146.49900 194.68300 1.000 18.60000 196 LEU A C 1
ATOM 1093 O O . LEU A 1 210 ? 192.79200 145.97800 194.29600 1.000 18.60000 196 LEU A O 1
ATOM 1098 N N . VAL A 1 211 ? 194.10400 147.79800 194.50800 1.000 17.89000 197 VAL A N 1
ATOM 1099 C CA . VAL A 1 211 ? 193.14100 148.69200 193.86700 1.000 17.89000 197 VAL A CA 1
ATOM 1100 C C . VAL A 1 211 ? 192.97500 148.33200 192.39700 1.000 17.89000 197 VAL A C 1
ATOM 1101 O O . VAL A 1 211 ? 191.86000 148.34600 191.86200 1.000 17.89000 197 VAL A O 1
ATOM 1105 N N . ALA A 1 212 ? 194.07200 147.95900 191.73900 1.000 17.60000 198 ALA A N 1
ATOM 1106 C CA . ALA A 1 212 ? 194.00400 147.54800 190.34400 1.000 17.60000 198 ALA A CA 1
ATOM 1107 C C . ALA A 1 212 ? 193.27400 146.22200 190.19100 1.000 17.60000 198 ALA A C 1
ATOM 1108 O O . ALA A 1 212 ? 192.51300 146.03600 189.24200 1.000 17.60000 198 ALA A O 1
ATOM 1110 N N . ALA A 1 213 ? 193.46800 145.30300 191.13900 1.000 17.43000 199 ALA A N 1
ATOM 1111 C CA . ALA A 1 213 ? 192.82700 143.99500 191.06300 1.000 17.43000 199 ALA A CA 1
ATOM 1112 C C . ALA A 1 213 ? 191.33600 144.08200 191.35300 1.000 17.43000 199 ALA A C 1
ATOM 1113 O O . ALA A 1 213 ? 190.54800 143.29500 190.82000 1.000 17.43000 199 ALA A O 1
ATOM 1115 N N . ILE A 1 214 ? 190.93400 145.01900 192.21400 1.000 16.80000 200 ILE A N 1
ATOM 1116 C CA . ILE A 1 214 ? 189.52000 145.22500 192.50800 1.000 16.80000 200 ILE A CA 1
ATOM 1117 C C . ILE A 1 214 ? 188.80500 145.79000 191.28400 1.000 16.80000 200 ILE A C 1
ATOM 1118 O O . ILE A 1 214 ? 187.66200 145.42400 190.98700 1.000 16.80000 200 ILE A O 1
ATOM 1123 N N . HIS A 1 215 ? 189.50400 146.61400 190.50400 1.000 17.26000 201 HIS A N 1
ATOM 1124 C CA . HIS A 1 215 ? 188.88800 147.24200 189.34300 1.000 17.26000 201 HIS A CA 1
ATOM 1125 C C . HIS A 1 215 ? 188.77300 146.28300 188.16300 1.000 17.26000 201 HIS A C 1
ATOM 1126 O O . HIS A 1 215 ? 187.83500 146.39600 187.37000 1.000 17.26000 201 HIS A O 1
ATOM 1133 N N . ASP A 1 216 ? 189.70500 145.33500 188.02000 1.000 19.83000 202 ASP A N 1
ATOM 1134 C CA . ASP A 1 216 ? 189.57600 144.36700 186.93300 1.000 19.83000 202 ASP A CA 1
ATOM 1135 C C . ASP A 1 216 ? 188.44800 143.37500 187.14300 1.000 19.83000 202 ASP A C 1
ATOM 1136 O O . ASP A 1 216 ? 188.04700 142.71600 186.18400 1.000 19.83000 202 ASP A O 1
ATOM 1141 N N . LYS A 1 217 ? 187.93100 143.24600 188.35300 1.000 19.43000 203 LYS A N 1
ATOM 1142 C CA . LYS A 1 217 ? 186.79500 142.38600 188.61100 1.000 19.43000 203 LYS A CA 1
ATOM 1143 C C . LYS A 1 217 ? 185.48300 143.14600 188.65100 1.000 19.43000 203 LYS A C 1
ATOM 1144 O O . LYS A 1 217 ? 184.44700 142.54800 188.93500 1.000 19.43000 203 LYS A O 1
ATOM 1150 N N . GLY A 1 218 ? 185.49800 144.44000 188.36700 1.000 17.53000 204 GLY A N 1
ATOM 1151 C CA . GLY A 1 218 ? 184.28600 145.22000 188.39700 1.000 17.53000 204 GLY A CA 1
ATOM 1152 C C . GLY A 1 218 ? 183.82000 145.63000 189.77100 1.000 17.53000 204 GLY A C 1
ATOM 1153 O O . GLY A 1 218 ? 182.66000 146.02200 189.91800 1.000 17.53000 204 GLY A O 1
ATOM 1154 N N . LEU A 1 219 ? 184.67900 145.55600 190.77800 1.000 16.50000 205 LEU A N 1
ATOM 1155 C CA . LEU A 1 219 ? 184.31900 145.94200 192.13000 1.000 16.50000 205 LEU A CA 1
ATOM 1156 C C . LEU A 1 219 ? 184.72700 147.38500 192.41000 1.000 16.50000 205 LEU A C 1
ATOM 1157 O O . LEU A 1 219 ? 185.46300 148.01100 191.64900 1.000 16.50000 205 LEU A O 1
ATOM 1162 N N . LYS A 1 220 ? 184.23700 147.91000 193.52700 1.000 15.21000 206 LYS A N 1
ATOM 1163 C CA . LYS A 1 220 ? 184.58400 149.23500 194.01500 1.000 15.21000 206 LYS A CA 1
ATOM 1164 C C . LYS A 1 220 ? 185.16600 149.12400 195.41800 1.000 15.21000 206 LYS A C 1
ATOM 1165 O O . LYS A 1 220 ? 184.89800 148.16800 196.14500 1.000 15.21000 206 LYS A O 1
ATOM 1171 N N . LEU A 1 221 ? 185.96700 150.11500 195.79900 1.000 14.66000 207 LEU A N 1
ATOM 1172 C CA . LEU A 1 221 ? 186.64800 150.11600 197.08900 1.000 14.66000 207 LEU A CA 1
ATOM 1173 C C . LEU A 1 221 ? 186.40200 151.42900 197.81300 1.000 14.66000 207 LEU A C 1
ATOM 1174 O O . LEU A 1 221 ? 186.69000 152.49800 197.27400 1.000 14.66000 207 LEU A O 1
ATOM 1179 N N . ILE A 1 222 ? 185.88800 151.35000 199.03600 1.000 14.81000 208 ILE A N 1
ATOM 1180 C CA . ILE A 1 222 ? 185.82600 152.50300 199.92400 1.000 14.81000 208 ILE A CA 1
ATOM 1181 C C . ILE A 1 222 ? 186.64600 152.19600 201.16800 1.000 14.81000 208 ILE A C 1
ATOM 1182 O O . ILE A 1 222 ? 186.79500 151.04000 201.57100 1.000 14.81000 208 ILE A O 1
ATOM 1187 N N . ILE A 1 223 ? 187.22300 153.24200 201.75500 1.000 16.79000 209 ILE A N 1
ATOM 1188 C CA . ILE A 1 223 ? 188.09100 153.11100 202.91700 1.000 16.79000 209 ILE A CA 1
ATOM 1189 C C . ILE A 1 223 ? 187.60200 154.05300 204.00800 1.000 16.79000 209 ILE A C 1
ATOM 1190 O O . ILE A 1 223 ? 186.88600 155.02000 203.75300 1.000 16.79000 209 ILE A O 1
ATOM 1195 N N . ASP A 1 224 ? 187.99100 153.75100 205.24100 1.000 20.65000 210 ASP A N 1
ATOM 1196 C CA . ASP A 1 224 ? 187.71700 154.65800 206.34400 1.000 20.65000 210 ASP A CA 1
ATOM 1197 C C . ASP A 1 224 ? 188.61200 155.88400 206.27900 1.000 20.65000 210 ASP A C 1
ATOM 1198 O O . ASP A 1 224 ? 189.71400 155.85400 205.72700 1.000 20.65000 210 ASP A O 1
ATOM 1203 N N . PHE A 1 225 ? 188.11700 156.97300 206.84600 1.000 22.14000 211 PHE A N 1
ATOM 1204 C CA . PHE A 1 225 ? 188.88500 158.19500 206.97900 1.000 22.14000 211 PHE A CA 1
ATOM 1205 C C . PHE A 1 225 ? 188.62400 158.79400 208.35100 1.000 22.14000 211 PHE A C 1
ATOM 1206 O O . PHE A 1 225 ? 187.47700 158.85600 208.79900 1.000 22.14000 211 PHE A O 1
ATOM 1214 N N . ILE A 1 226 ? 189.69500 159.21700 209.01400 1.000 21.26000 212 ILE A N 1
ATOM 1215 C CA . ILE A 1 226 ? 189.65000 159.70100 210.39200 1.000 21.26000 212 ILE A CA 1
ATOM 1216 C C . ILE A 1 226 ? 190.03600 161.17600 210.38300 1.000 21.26000 212 ILE A C 1
ATOM 1217 O O . ILE A 1 226 ? 191.22900 161.50400 210.34600 1.000 21.26000 212 ILE A O 1
ATOM 1222 N N . PRO A 1 227 ? 189.08200 162.09700 210.35900 1.000 19.73000 213 PRO A N 1
ATOM 1223 C CA . PRO A 1 227 ? 189.45100 163.51600 210.30100 1.000 19.73000 213 PRO A CA 1
ATOM 1224 C C . PRO A 1 227 ? 189.61600 164.19300 211.65400 1.000 19.73000 213 PRO A C 1
ATOM 1225 O O . PRO A 1 227 ? 190.23800 165.25000 211.72200 1.000 19.73000 213 PRO A O 1
ATOM 1229 N N . ASN A 1 228 ? 189.10000 163.59200 212.73000 1.000 16.28000 214 ASN A N 1
ATOM 1230 C CA . ASN A 1 228 ? 188.93100 164.31700 213.99000 1.000 16.28000 214 ASN A CA 1
ATOM 1231 C C . ASN A 1 228 ? 190.24900 164.53100 214.73100 1.000 16.28000 214 ASN A C 1
ATOM 1232 O O . ASN A 1 228 ? 190.44500 165.57100 215.36400 1.000 16.28000 214 ASN A O 1
ATOM 1237 N N . HIS A 1 229 ? 191.15400 163.56200 214.68200 1.000 16.64000 215 HIS A N 1
ATOM 1238 C CA . HIS A 1 229 ? 192.30500 163.55800 215.56800 1.000 16.64000 215 HIS A CA 1
ATOM 1239 C C . HIS A 1 229 ? 193.44200 162.80300 214.90000 1.000 16.64000 215 HIS A C 1
ATOM 1240 O O . HIS A 1 229 ? 193.23800 162.07700 213.92700 1.000 16.64000 215 HIS A O 1
ATOM 1247 N N . THR A 1 230 ? 194.64600 162.99800 215.42100 1.000 17.34000 216 THR A N 1
ATOM 1248 C CA . THR A 1 230 ? 195.83400 162.24900 215.02700 1.000 17.34000 216 THR A CA 1
ATOM 1249 C C . THR A 1 230 ? 196.41700 161.56100 216.25500 1.000 17.34000 216 THR A C 1
ATOM 1250 O O . THR A 1 230 ? 195.92100 161.70500 217.36700 1.000 17.34000 216 THR A O 1
ATOM 1254 N N . SER A 1 231 ? 197.48000 160.80200 216.03900 1.000 19.41000 217 SER A N 1
ATOM 1255 C CA . SER A 1 231 ? 198.29800 160.31400 217.13400 1.000 19.41000 217 SER A CA 1
ATOM 1256 C C . SER A 1 231 ? 199.16000 161.44700 217.69100 1.000 19.41000 217 SER A C 1
ATOM 1257 O O . SER A 1 231 ? 199.41900 162.44800 217.02300 1.000 19.41000 217 SER A O 1
ATOM 1260 N N . ASP A 1 232 ? 199.61900 161.27900 218.92800 1.000 21.38000 218 ASP A N 1
ATOM 1261 C CA . ASP A 1 232 ? 200.56600 162.23500 219.49300 1.000 21.38000 218 ASP A CA 1
ATOM 1262 C C . ASP A 1 232 ? 201.99200 162.00700 219.00500 1.000 21.38000 218 ASP A C 1
ATOM 1263 O O . ASP A 1 232 ? 202.88900 162.76100 219.38800 1.000 21.38000 218 ASP A O 1
ATOM 1268 N N . LYS A 1 233 ? 202.22100 160.99800 218.17000 1.000 23.92000 219 LYS A N 1
ATOM 1269 C CA . LYS A 1 233 ? 203.48500 160.81300 217.47800 1.000 23.92000 219 LYS A CA 1
ATOM 1270 C C . LYS A 1 233 ? 203.44000 161.29700 216.03800 1.000 23.92000 219 LYS A C 1
ATOM 1271 O O . LYS A 1 233 ? 204.41500 161.10700 215.30900 1.000 23.92000 219 LYS A O 1
ATOM 1277 N N . HIS A 1 234 ? 202.33000 161.89100 215.61000 1.000 21.78000 220 HIS A N 1
ATOM 1278 C CA . HIS A 1 234 ? 202.27300 162.57500 214.32700 1.000 21.78000 220 HIS A CA 1
ATOM 1279 C C . HIS A 1 234 ? 203.24000 163.75400 214.32000 1.000 21.78000 220 HIS A C 1
ATOM 1280 O O . HIS A 1 234 ? 203.51500 164.36400 215.35300 1.000 21.78000 220 HIS A O 1
ATOM 1287 N N . ILE A 1 235 ? 203.76400 164.06500 213.13300 1.000 21.69000 221 ILE A N 1
ATOM 1288 C CA . ILE A 1 235 ? 204.76400 165.12000 213.01000 1.000 21.69000 221 ILE A CA 1
ATOM 1289 C C . ILE A 1 235 ? 204.15000 166.50100 213.24400 1.000 21.69000 221 ILE A C 1
ATOM 1290 O O . ILE A 1 235 ? 204.85300 167.42300 213.66600 1.000 21.69000 221 ILE A O 1
ATOM 1295 N N . TRP A 1 236 ? 202.83900 166.66100 213.02100 1.000 20.65000 222 TRP A N 1
ATOM 1296 C CA . TRP A 1 236 ? 202.18900 167.93800 213.30000 1.000 20.65000 222 TRP A CA 1
ATOM 1297 C C . TRP A 1 236 ? 202.13700 168.21600 214.79200 1.000 20.65000 222 TRP A C 1
ATOM 1298 O O . TRP A 1 236 ? 202.26400 169.36700 215.21500 1.000 20.65000 222 TRP A O 1
ATOM 1309 N N . PHE A 1 237 ? 201.94300 167.17600 215.60200 1.000 19.26000 223 PHE A N 1
ATOM 1310 C CA . PHE A 1 237 ? 201.83600 167.37700 217.03800 1.000 19.26000 223 PHE A CA 1
ATOM 1311 C C . PHE A 1 237 ? 203.19000 167.60800 217.68600 1.000 19.26000 223 PHE A C 1
ATOM 1312 O O . PHE A 1 237 ? 203.28000 168.36500 218.65400 1.000 19.26000 223 PHE A O 1
ATOM 1320 N N . GLN A 1 238 ? 204.24600 166.97700 217.16800 1.000 21.72000 224 GLN A N 1
ATOM 1321 C CA . GLN A 1 238 ? 205.58500 167.23700 217.67900 1.000 21.72000 224 GLN A CA 1
ATOM 1322 C C . GLN A 1 238 ? 206.05500 168.64300 217.33100 1.000 21.72000 224 GLN A C 1
ATOM 1323 O O . GLN A 1 238 ? 206.85000 169.22700 218.07100 1.000 21.72000 224 GLN A O 1
ATOM 1329 N N . LEU A 1 239 ? 205.56400 169.20500 216.22800 1.000 22.55000 225 LEU A N 1
ATOM 1330 C CA . LEU A 1 239 ? 205.83000 170.60100 215.91300 1.000 22.55000 225 LEU A CA 1
ATOM 1331 C C . LEU A 1 239 ? 204.89200 171.54500 216.65400 1.000 22.55000 225 LEU A C 1
ATOM 1332 O O . LEU A 1 239 ? 205.25400 172.69900 216.89800 1.000 22.55000 225 LEU A O 1
ATOM 1337 N N . SER A 1 240 ? 203.69400 171.08000 217.01100 1.000 21.89000 226 SER A N 1
ATOM 1338 C CA . SER A 1 240 ? 202.72400 171.93300 217.68900 1.000 21.89000 226 SER A CA 1
ATOM 1339 C C . SER A 1 240 ? 203.14400 172.22800 219.11800 1.000 21.89000 226 SER A C 1
ATOM 1340 O O . SER A 1 240 ? 202.98200 173.35300 219.59800 1.000 21.89000 226 SER A O 1
ATOM 1343 N N . ARG A 1 241 ? 203.68100 171.23400 219.81200 1.000 23.04000 227 ARG A N 1
ATOM 1344 C CA . ARG A 1 241 ? 204.00900 171.40100 221.21600 1.000 23.04000 227 ARG A CA 1
ATOM 1345 C C . ARG A 1 241 ? 205.36100 172.06600 221.44000 1.000 23.04000 227 ARG A C 1
ATOM 1346 O O . ARG A 1 241 ? 205.71600 172.33800 222.58900 1.000 23.04000 227 ARG A O 1
ATOM 1354 N N . THR A 1 242 ? 206.11800 172.33800 220.38200 1.000 25.29000 228 THR A N 1
ATOM 1355 C CA . THR A 1 242 ? 207.30100 173.18000 220.46300 1.000 25.29000 228 THR A CA 1
ATOM 1356 C C . THR A 1 242 ? 207.06600 174.55300 219.84700 1.000 25.29000 228 THR A C 1
ATOM 1357 O O . THR A 1 242 ? 208.01100 175.34300 219.75500 1.000 25.29000 228 THR A O 1
ATOM 1361 N N . ARG A 1 243 ? 205.82300 174.84000 219.43500 1.000 27.06000 229 ARG A N 1
ATOM 1362 C CA . ARG A 1 243 ? 205.38300 176.12700 218.87500 1.000 27.06000 229 ARG A CA 1
ATOM 1363 C C . ARG A 1 243 ? 206.17500 176.49900 217.62300 1.000 27.06000 229 ARG A C 1
ATOM 1364 O O . ARG A 1 243 ? 206.69200 177.60800 217.49200 1.000 27.06000 229 ARG A O 1
ATOM 1372 N N . THR A 1 244 ? 206.25100 175.55800 216.69100 1.000 28.18000 230 THR A N 1
ATOM 1373 C CA . THR A 1 244 ? 207.06800 175.69200 215.49200 1.000 28.18000 230 THR A CA 1
ATOM 1374 C C . THR A 1 244 ? 206.18100 176.11700 214.32700 1.000 28.18000 230 THR A C 1
ATOM 1375 O O . THR A 1 244 ? 205.40500 175.31600 213.80300 1.000 28.18000 230 THR A O 1
ATOM 1379 N N . GLY A 1 245 ? 206.29600 177.38300 213.93300 1.000 27.88000 231 GLY A N 1
ATOM 1380 C CA . GLY A 1 245 ? 205.69300 177.83700 212.69100 1.000 27.88000 231 GLY A CA 1
ATOM 1381 C C . GLY A 1 245 ? 204.18400 177.95300 212.76400 1.000 27.88000 231 GLY A C 1
ATOM 1382 O O . GLY A 1 245 ? 203.61200 178.45700 213.73700 1.000 27.88000 231 GLY A O 1
ATOM 1383 N N . LYS A 1 246 ? 203.52800 177.48200 211.70600 1.000 27.94000 232 LYS A N 1
ATOM 1384 C CA . LYS A 1 246 ? 202.07700 177.49100 211.61200 1.000 27.94000 232 LYS A CA 1
ATOM 1385 C C . LYS A 1 246 ? 201.42200 176.38200 212.42000 1.000 27.94000 232 LYS A C 1
ATOM 1386 O O . LYS A 1 246 ? 200.20700 176.42900 212.63300 1.000 27.94000 232 LYS A O 1
ATOM 1392 N N . TYR A 1 247 ? 202.19100 175.40300 212.88500 1.000 25.28000 233 TYR A N 1
ATOM 1393 C CA . TYR A 1 247 ? 201.64700 174.23800 213.56500 1.000 25.28000 233 TYR A CA 1
ATOM 1394 C C . TYR A 1 247 ? 201.22900 174.51300 214.99900 1.000 25.28000 233 TYR A C 1
ATOM 1395 O O . TYR A 1 247 ? 200.65800 173.61800 215.61900 1.000 25.28000 233 TYR A O 1
ATOM 1404 N N . THR A 1 248 ? 201.48800 175.71900 215.51900 1.000 26.08000 234 THR A N 1
ATOM 1405 C CA . THR A 1 248 ? 201.15500 176.06700 216.89900 1.000 26.08000 234 THR A CA 1
ATOM 1406 C C . THR A 1 248 ? 199.65600 175.97100 217.16400 1.000 26.08000 234 THR A C 1
ATOM 1407 O O . THR A 1 248 ? 199.23700 175.53200 218.24000 1.000 26.08000 234 THR A O 1
ATOM 1411 N N . ASP A 1 249 ? 198.83400 176.34100 216.18300 1.000 26.37000 235 ASP A N 1
ATOM 1412 C CA . ASP A 1 249 ? 197.38600 176.29000 216.31000 1.000 26.37000 235 ASP A CA 1
ATOM 1413 C C . ASP A 1 249 ? 196.76700 175.11200 215.56800 1.000 26.37000 235 ASP A C 1
ATOM 1414 O O . ASP A 1 249 ? 195.58500 175.16300 215.22300 1.000 26.37000 235 ASP A O 1
ATOM 1419 N N . TYR A 1 250 ? 197.53700 174.05500 215.30800 1.000 22.41000 236 TYR A N 1
ATOM 1420 C CA . TYR A 1 250 ? 196.95700 172.86500 214.70000 1.000 22.41000 236 TYR A CA 1
ATOM 1421 C C . TYR A 1 250 ? 196.12400 172.06800 215.69000 1.000 22.41000 236 TYR A C 1
ATOM 1422 O O . TYR A 1 250 ? 195.27100 171.28000 215.27600 1.000 22.41000 236 TYR A O 1
ATOM 1431 N N . TYR A 1 251 ? 196.35500 172.25600 216.98300 1.000 18.87000 237 TYR A N 1
ATOM 1432 C CA . TYR A 1 251 ? 195.65600 171.54500 218.03700 1.000 18.87000 237 TYR A CA 1
ATOM 1433 C C . TYR A 1 251 ? 195.11900 172.57800 219.01600 1.000 18.87000 237 TYR A C 1
ATOM 1434 O O . TYR A 1 251 ? 195.45500 173.76000 218.94000 1.000 18.87000 237 TYR A O 1
ATOM 1443 N N . ILE A 1 252 ? 194.26900 172.14000 219.93300 1.000 18.08000 238 ILE A N 1
ATOM 1444 C CA . ILE A 1 252 ? 193.56100 173.04400 220.83100 1.000 18.08000 238 ILE A CA 1
ATOM 1445 C C . ILE A 1 252 ? 194.28500 173.05100 222.17100 1.000 18.08000 238 ILE A C 1
ATOM 1446 O O . ILE A 1 252 ? 194.18900 172.10100 222.94800 1.000 18.08000 238 ILE A O 1
ATOM 1451 N N . TRP A 1 253 ? 195.01800 174.12900 222.43300 1.000 21.13000 239 TRP A N 1
ATOM 1452 C CA . TRP A 1 253 ? 195.83500 174.28800 223.62700 1.000 21.13000 239 TRP A CA 1
ATOM 1453 C C . TRP A 1 253 ? 195.23100 175.34500 224.54000 1.000 21.13000 239 TRP A C 1
ATOM 1454 O O . TRP A 1 253 ? 194.71500 176.36000 224.06700 1.000 21.13000 239 TRP A O 1
ATOM 1465 N N . HIS A 1 254 ? 195.31700 175.11700 225.84900 1.000 25.46000 240 HIS A N 1
ATOM 1466 C CA . HIS A 1 254 ? 194.84600 176.08900 226.82600 1.000 25.46000 240 HIS A CA 1
ATOM 1467 C C . HIS A 1 254 ? 195.71300 176.01800 228.07400 1.000 25.46000 240 HIS A C 1
ATOM 1468 O O . HIS A 1 254 ? 196.33200 174.99300 228.36100 1.000 25.46000 240 HIS A O 1
ATOM 1475 N N . ASP A 1 255 ? 195.74700 177.12300 228.81300 1.000 33.21000 241 ASP A N 1
ATOM 1476 C CA . ASP A 1 255 ? 196.53900 177.19900 230.03200 1.000 33.21000 241 ASP A CA 1
ATOM 1477 C C . ASP A 1 255 ? 195.88200 176.42000 231.16600 1.000 33.21000 241 ASP A C 1
ATOM 1478 O O . ASP A 1 255 ? 194.65700 176.38300 231.30200 1.000 33.21000 241 ASP A O 1
ATOM 1483 N N . CYS A 1 256 ? 196.71900 175.79900 231.99100 1.000 38.87000 242 CYS A N 1
ATOM 1484 C CA . CYS A 1 256 ? 196.26600 175.04800 233.15200 1.000 38.87000 242 CYS A CA 1
ATOM 1485 C C . CYS A 1 256 ? 197.29700 175.20500 234.26400 1.000 38.87000 242 CYS A C 1
ATOM 1486 O O . CYS A 1 256 ? 198.31900 175.87400 234.09600 1.000 38.87000 242 CYS A O 1
ATOM 1489 N N . THR A 1 257 ? 197.02400 174.58100 235.41200 1.000 44.46000 243 THR A N 1
ATOM 1490 C CA . THR A 1 257 ? 197.79200 174.80100 236.64200 1.000 44.46000 243 THR A CA 1
ATOM 1491 C C . THR A 1 257 ? 198.27700 173.47000 237.21900 1.000 44.46000 243 THR A C 1
ATOM 1492 O O . THR A 1 257 ? 197.99500 173.13800 238.36900 1.000 44.46000 243 THR A O 1
ATOM 1496 N N . HIS A 1 258 ? 198.96500 172.68600 236.39100 1.000 46.52000 244 HIS A N 1
ATOM 1497 C CA . HIS A 1 258 ? 199.53300 171.39700 236.79000 1.000 46.52000 244 HIS A CA 1
ATOM 1498 C C . HIS A 1 258 ? 200.55900 171.57200 237.90700 1.000 46.52000 244 HIS A C 1
ATOM 1499 O O . HIS A 1 258 ? 201.64300 172.12100 237.68700 1.000 46.52000 244 HIS A O 1
ATOM 1506 N N . GLU A 1 259 ? 200.21800 171.10100 239.10400 1.000 55.30000 245 GLU A N 1
ATOM 1507 C CA . GLU A 1 259 ? 201.14900 171.04900 240.22200 1.000 55.30000 245 GLU A CA 1
ATOM 1508 C C . GLU A 1 259 ? 200.85200 169.80400 241.04600 1.000 55.30000 245 GLU A C 1
ATOM 1509 O O . GLU A 1 259 ? 199.73300 169.28200 241.01600 1.000 55.30000 245 GLU A O 1
ATOM 1515 N N . ASN A 1 260 ? 201.88000 169.33100 241.76600 1.000 58.56000 246 ASN A N 1
ATOM 1516 C CA . ASN A 1 260 ? 201.84700 168.10000 242.57200 1.000 58.56000 246 ASN A CA 1
ATOM 1517 C C . ASN A 1 260 ? 201.46600 166.87300 241.74300 1.000 58.56000 246 ASN A C 1
ATOM 1518 O O . ASN A 1 260 ? 200.83000 165.94200 242.24500 1.000 58.56000 246 ASN A O 1
ATOM 1523 N N . GLY A 1 261 ? 201.84900 166.86000 240.46800 1.000 56.26000 247 GLY A N 1
ATOM 1524 C CA . GLY A 1 261 ? 201.52600 165.75100 239.59700 1.000 56.26000 247 GLY A CA 1
ATOM 1525 C C . GLY A 1 261 ? 200.08800 165.67600 239.13400 1.000 56.26000 247 GLY A C 1
ATOM 1526 O O . GLY A 1 261 ? 199.71800 164.70200 238.47600 1.000 56.26000 247 GLY A O 1
ATOM 1527 N N . LYS A 1 262 ? 199.25800 166.67300 239.45300 1.000 50.61000 248 LYS A N 1
ATOM 1528 C CA . LYS A 1 262 ? 197.85100 166.65400 239.07500 1.000 50.61000 248 LYS A CA 1
ATOM 1529 C C . LYS A 1 262 ? 197.43600 167.96200 238.42100 1.000 50.61000 248 LYS A C 1
ATOM 1530 O O . LYS A 1 262 ? 197.90200 169.04000 238.79400 1.000 50.61000 248 LYS A O 1
ATOM 1536 N N . THR A 1 263 ? 196.53800 167.84600 237.45200 1.000 39.38000 249 THR A N 1
ATOM 1537 C CA . THR A 1 263 ? 196.12600 168.94600 236.59600 1.000 39.38000 249 THR A CA 1
ATOM 1538 C C . THR A 1 263 ? 194.76000 169.45600 237.03400 1.000 39.38000 249 THR A C 1
ATOM 1539 O O . THR A 1 263 ? 193.84700 168.66200 237.27500 1.000 39.38000 249 THR A O 1
ATOM 1543 N N . ILE A 1 264 ? 194.62900 170.77300 237.15700 1.000 33.26000 250 ILE A N 1
ATOM 1544 C CA . ILE A 1 264 ? 193.32800 171.42500 237.26400 1.000 33.26000 250 ILE A CA 1
ATOM 1545 C C . ILE A 1 264 ? 192.90100 171.82400 235.85200 1.000 33.26000 250 ILE A C 1
ATOM 1546 O O . ILE A 1 264 ? 193.50700 172.74000 235.27500 1.000 33.26000 250 ILE A O 1
ATOM 1551 N N . PRO A 1 265 ? 191.90700 171.16500 235.26300 1.000 27.21000 251 PRO A N 1
ATOM 1552 C CA . PRO A 1 265 ? 191.57500 171.40000 233.85400 1.000 27.21000 251 PRO A CA 1
ATOM 1553 C C . PRO A 1 265 ? 190.80800 172.69700 233.66700 1.000 27.21000 251 PRO A C 1
ATOM 1554 O O . PRO A 1 265 ? 190.27800 173.25500 234.63800 1.000 27.21000 251 PRO A O 1
ATOM 1558 N N . PRO A 1 266 ? 190.73500 173.21800 232.43500 1.000 24.39000 252 PRO A N 1
ATOM 1559 C CA . PRO A 1 266 ? 189.98500 174.46800 232.21900 1.000 24.39000 252 PRO A CA 1
ATOM 1560 C C . PRO A 1 266 ? 188.47700 174.34400 232.39100 1.000 24.39000 252 PRO A C 1
ATOM 1561 O O . PRO A 1 266 ? 187.83600 175.34600 232.72300 1.000 24.39000 252 PRO A O 1
ATOM 1565 N N . ASN A 1 267 ? 187.88800 173.17300 232.18200 1.000 19.47000 253 ASN A N 1
ATOM 1566 C CA . ASN A 1 267 ? 186.46900 172.98500 232.47900 1.000 19.47000 253 ASN A CA 1
ATOM 1567 C C . ASN A 1 267 ? 186.26500 171.54400 232.93400 1.000 19.47000 253 ASN A C 1
ATOM 1568 O O . ASN A 1 267 ? 187.22500 170.84900 233.27700 1.000 19.47000 253 ASN A O 1
ATOM 1573 N N . ASN A 1 268 ? 185.01400 171.09400 232.93500 1.000 18.11000 254 ASN A N 1
ATOM 1574 C CA . ASN A 1 268 ? 184.64100 169.78000 233.43300 1.000 18.11000 254 ASN A CA 1
ATOM 1575 C C . ASN A 1 268 ? 184.44400 168.74500 232.32500 1.000 18.11000 254 ASN A C 1
ATOM 1576 O O . ASN A 1 268 ? 183.91800 167.66500 232.60100 1.000 18.11000 254 ASN A O 1
ATOM 1581 N N . TRP A 1 269 ? 184.84000 169.06300 231.08900 1.000 17.30000 255 TRP A N 1
ATOM 1582 C CA . TRP A 1 269 ? 184.57400 168.20800 229.93600 1.000 17.30000 255 TRP A CA 1
ATOM 1583 C C . TRP A 1 269 ? 185.30200 166.87400 230.06000 1.000 17.30000 255 TRP A C 1
ATOM 1584 O O . TRP A 1 269 ? 186.45100 166.81000 230.49900 1.000 17.30000 255 TRP A O 1
ATOM 1595 N N . LEU A 1 270 ? 184.61400 165.80300 229.69000 1.000 18.07000 256 LEU A N 1
ATOM 1596 C CA . LEU A 1 270 ? 185.10300 164.45500 229.90600 1.000 18.07000 256 LEU A CA 1
ATOM 1597 C C . LEU A 1 270 ? 185.39600 163.74700 228.59300 1.000 18.07000 256 LEU A C 1
ATOM 1598 O O . LEU A 1 270 ? 184.74000 163.97900 227.57700 1.000 18.07000 256 LEU A O 1
ATOM 1603 N N . SER A 1 271 ? 186.39200 162.87000 228.63900 1.000 18.65000 257 SER A N 1
ATOM 1604 C CA . SER A 1 271 ? 186.68100 161.97200 227.53300 1.000 18.65000 257 SER A CA 1
ATOM 1605 C C . SER A 1 271 ? 185.57900 160.92700 227.38100 1.000 18.65000 257 SER A C 1
ATOM 1606 O O . SER A 1 271 ? 184.88600 160.58100 228.33900 1.000 18.65000 257 SER A O 1
ATOM 1609 N N . VAL A 1 272 ? 185.42400 160.43800 226.14700 1.000 18.58000 258 VAL A N 1
ATOM 1610 C CA . VAL A 1 272 ? 184.44300 159.39900 225.82900 1.000 18.58000 258 VAL A CA 1
ATOM 1611 C C . VAL A 1 272 ? 184.74500 158.11700 226.60100 1.000 18.58000 258 VAL A C 1
ATOM 1612 O O . VAL A 1 272 ? 183.83600 157.45600 227.11800 1.000 18.58000 258 VAL A O 1
ATOM 1616 N N . TYR A 1 273 ? 186.02000 157.78000 226.74900 1.000 21.21000 259 TYR A N 1
ATOM 1617 C CA . TYR A 1 273 ? 186.41000 156.60200 227.50800 1.000 21.21000 259 TYR A CA 1
ATOM 1618 C C . TYR A 1 273 ? 186.57300 156.88300 228.99400 1.000 21.21000 259 TYR A C 1
ATOM 1619 O O . TYR A 1 273 ? 186.81100 155.95200 229.76700 1.000 21.21000 259 TYR A O 1
ATOM 1628 N N . GLY A 1 274 ? 186.49500 158.14200 229.39500 1.000 26.14000 260 GLY A N 1
ATOM 1629 C CA . GLY A 1 274 ? 186.06100 158.55100 230.71300 1.000 26.14000 260 GLY A CA 1
ATOM 1630 C C . GLY A 1 274 ? 187.14500 158.90000 231.70200 1.000 26.14000 260 GLY A C 1
ATOM 1631 O O . GLY A 1 274 ? 187.62800 158.04200 232.44200 1.000 26.14000 260 GLY A O 1
ATOM 1632 N N . ASN A 1 275 ? 187.50800 160.18000 231.69800 1.000 26.06000 261 ASN A N 1
ATOM 1633 C CA . ASN A 1 275 ? 188.18500 160.98100 232.71200 1.000 26.06000 261 ASN A CA 1
ATOM 1634 C C . ASN A 1 275 ? 188.22700 162.33900 232.03200 1.000 26.06000 261 ASN A C 1
ATOM 1635 O O . ASN A 1 275 ? 187.51300 162.52400 231.04500 1.000 26.06000 261 ASN A O 1
ATOM 1640 N N . SER A 1 276 ? 189.00500 163.28700 232.54900 1.000 17.76000 262 SER A N 1
ATOM 1641 C CA . SER A 1 276 ? 189.12900 164.60200 231.92500 1.000 17.76000 262 SER A CA 1
ATOM 1642 C C . SER A 1 276 ? 189.62800 164.52400 230.48300 1.000 17.76000 262 SER A C 1
ATOM 1643 O O . SER A 1 276 ? 190.50700 163.72800 230.14800 1.000 17.76000 262 SER A O 1
ATOM 1646 N N . SER A 1 277 ? 189.03600 165.35200 229.62800 1.000 17.14000 263 SER A N 1
ATOM 1647 C CA . SER A 1 277 ? 189.39400 165.46100 228.22300 1.000 17.14000 263 SER A CA 1
ATOM 1648 C C . SER A 1 277 ? 190.51600 166.46700 227.97400 1.000 17.14000 263 SER A C 1
ATOM 1649 O O . SER A 1 277 ? 190.74800 166.84500 226.82600 1.000 17.14000 263 SER A O 1
ATOM 1652 N N . TRP A 1 278 ? 191.20600 166.90900 229.02000 1.000 17.73000 264 TRP A N 1
ATOM 1653 C CA . TRP A 1 278 ? 192.35100 167.79900 228.90900 1.000 17.73000 264 TRP A CA 1
ATOM 1654 C C . TRP A 1 278 ? 193.56400 167.09700 229.49500 1.000 17.73000 264 TRP A C 1
ATOM 1655 O O . TRP A 1 278 ? 193.47400 166.48900 230.56300 1.000 17.73000 264 TRP A O 1
ATOM 1666 N N . HIS A 1 279 ? 194.69300 167.17600 228.80100 1.000 20.82000 265 HIS A N 1
ATOM 1667 C CA . HIS A 1 279 ? 195.91500 166.52300 229.24600 1.000 20.82000 265 HIS A CA 1
ATOM 1668 C C . HIS A 1 279 ? 197.07300 167.50400 229.20800 1.000 20.82000 265 HIS A C 1
ATOM 1669 O O . HIS A 1 279 ? 197.28100 168.18300 228.20100 1.000 20.82000 265 HIS A O 1
ATOM 1676 N N . PHE A 1 280 ? 197.83600 167.55400 230.29400 1.000 28.03000 266 PHE A N 1
ATOM 1677 C CA . PHE A 1 280 ? 198.95900 168.47400 230.40800 1.000 28.03000 266 PHE A CA 1
ATOM 1678 C C . PHE A 1 280 ? 200.17600 167.93800 229.66300 1.000 28.03000 266 PHE A C 1
ATOM 1679 O O . PHE A 1 280 ? 200.58300 166.79100 229.86200 1.000 28.03000 266 PHE A O 1
ATOM 1687 N N . ASP A 1 281 ? 200.76000 168.77800 228.81500 1.000 27.88000 267 ASP A N 1
ATOM 1688 C CA . ASP A 1 281 ? 201.97400 168.46400 228.07700 1.000 27.88000 267 ASP A CA 1
ATOM 1689 C C . ASP A 1 281 ? 203.14800 169.19300 228.71400 1.000 27.88000 267 ASP A C 1
ATOM 1690 O O . ASP A 1 281 ? 203.08500 170.40600 228.92200 1.000 27.88000 267 ASP A O 1
ATOM 1695 N N . GLU A 1 282 ? 204.22000 168.45800 229.00700 1.000 31.58000 268 GLU A N 1
ATOM 1696 C CA . GLU A 1 282 ? 205.33900 169.02400 229.75200 1.000 31.58000 268 GLU A CA 1
ATOM 1697 C C . GLU A 1 282 ? 206.21500 169.95600 228.92300 1.000 31.58000 268 GLU A C 1
ATOM 1698 O O . GLU A 1 282 ? 206.81500 170.87400 229.48600 1.000 31.58000 268 GLU A O 1
ATOM 1704 N N . VAL A 1 283 ? 206.31100 169.74600 227.61200 1.000 27.01000 269 VAL A N 1
ATOM 1705 C CA . VAL A 1 283 ? 207.16000 170.59300 226.78300 1.000 27.01000 269 VAL A CA 1
ATOM 1706 C C . VAL A 1 283 ? 206.47700 171.92600 226.50800 1.000 27.01000 269 VAL A C 1
ATOM 1707 O O . VAL A 1 283 ? 207.07500 172.99500 226.67100 1.000 27.01000 269 VAL A O 1
ATOM 1711 N N . ARG A 1 284 ? 205.20700 171.87800 226.11000 1.000 23.93000 270 ARG A N 1
ATOM 1712 C CA . ARG A 1 284 ? 204.44700 173.08900 225.82900 1.000 23.93000 270 ARG A CA 1
ATOM 1713 C C . ARG A 1 284 ? 204.07800 173.83200 227.11300 1.000 23.93000 270 ARG A C 1
ATOM 1714 O O . ARG A 1 284 ? 203.95400 175.06200 227.09600 1.000 23.93000 270 ARG A O 1
ATOM 1722 N N . ASN A 1 285 ? 203.96900 173.10400 228.23300 1.000 28.57000 271 ASN A N 1
ATOM 1723 C CA . ASN A 1 285 ? 203.45700 173.59600 229.52400 1.000 28.57000 271 ASN A CA 1
ATOM 1724 C C . ASN A 1 285 ? 202.06600 174.20500 229.38000 1.000 28.57000 271 ASN A C 1
ATOM 1725 O O . ASN A 1 285 ? 201.74400 175.23500 229.97100 1.000 28.57000 271 ASN A O 1
ATOM 1730 N N . GLN A 1 286 ? 201.23500 173.53900 228.58700 1.000 25.99000 272 GLN A N 1
ATOM 1731 C CA . GLN A 1 286 ? 199.82300 173.84100 228.45100 1.000 25.99000 272 GLN A CA 1
ATOM 1732 C C . GLN A 1 286 ? 199.07100 172.52100 228.41600 1.000 25.99000 272 GLN A C 1
ATOM 1733 O O . GLN A 1 286 ? 199.66700 171.44500 228.38400 1.000 25.99000 272 GLN A O 1
ATOM 1739 N N . CYS A 1 287 ? 197.74900 172.60300 228.42000 1.000 25.14000 273 CYS A N 1
ATOM 1740 C CA . CYS A 1 287 ? 196.89600 171.43300 228.29200 1.000 25.14000 273 CYS A CA 1
ATOM 1741 C C . CYS A 1 287 ? 196.30200 171.37700 226.89300 1.000 25.14000 273 CYS A C 1
ATOM 1742 O O . CYS A 1 287 ? 195.92000 172.40500 226.33400 1.000 25.14000 273 CYS A O 1
ATOM 1745 N N . TYR A 1 288 ? 196.23400 170.18000 226.32300 1.000 17.84000 274 TYR A N 1
ATOM 1746 C CA . TYR A 1 288 ? 195.58400 169.98700 225.03800 1.000 17.84000 274 TYR A CA 1
ATOM 1747 C C . TYR A 1 288 ? 194.31900 169.15000 225.19600 1.000 17.84000 274 TYR A C 1
ATOM 1748 O O . TYR A 1 288 ? 194.15800 168.39100 226.15200 1.000 17.84000 274 TYR A O 1
ATOM 1757 N N . PHE A 1 289 ? 193.43400 169.29100 224.21800 1.000 17.26000 275 PHE A N 1
ATOM 1758 C CA . PHE A 1 289 ? 192.12400 168.66200 224.23000 1.000 17.26000 275 PHE A CA 1
ATOM 1759 C C . PHE A 1 289 ? 192.14200 167.33900 223.47100 1.000 17.26000 275 PHE A C 1
ATOM 1760 O O . PHE A 1 289 ? 192.80500 167.21000 222.44100 1.000 17.26000 275 PHE A O 1
ATOM 1768 N N . HIS A 1 290 ? 191.41000 166.35700 223.98600 1.000 14.73000 276 HIS A N 1
ATOM 1769 C CA . HIS A 1 290 ? 191.22400 165.09000 223.28800 1.000 14.73000 276 HIS A CA 1
ATOM 1770 C C . HIS A 1 290 ? 189.84300 164.53400 223.59800 1.000 14.73000 276 HIS A C 1
ATOM 1771 O O . HIS A 1 290 ? 189.44700 164.47500 224.76100 1.000 14.73000 276 HIS A O 1
ATOM 1778 N N . GLN A 1 291 ? 189.10900 164.12900 222.56000 1.000 16.96000 277 GLN A N 1
ATOM 1779 C CA . GLN A 1 291 ? 187.80700 163.51000 222.78100 1.000 16.96000 277 GLN A CA 1
ATOM 1780 C C . GLN A 1 291 ? 187.91300 162.05700 223.23000 1.000 16.96000 277 GLN A C 1
ATOM 1781 O O . GLN A 1 291 ? 187.05500 161.59600 223.98300 1.000 16.96000 277 GLN A O 1
ATOM 1787 N N . PHE A 1 292 ? 188.93500 161.31300 222.80200 1.000 18.03000 278 PHE A N 1
ATOM 1788 C CA . PHE A 1 292 ? 188.90600 159.87200 223.02700 1.000 18.03000 278 PHE A CA 1
ATOM 1789 C C . PHE A 1 292 ? 189.96300 159.38300 224.01100 1.000 18.03000 278 PHE A C 1
ATOM 1790 O O . PHE A 1 292 ? 189.60400 158.97400 225.11600 1.000 18.03000 278 PHE A O 1
ATOM 1798 N N . MET A 1 293 ? 191.24700 159.47100 223.69500 1.000 20.22000 279 MET A N 1
ATOM 1799 C CA . MET A 1 293 ? 192.29300 159.08700 224.63300 1.000 20.22000 279 MET A CA 1
ATOM 1800 C C . MET A 1 293 ? 193.34700 160.17200 224.60400 1.000 20.22000 279 MET A C 1
ATOM 1801 O O . MET A 1 293 ? 193.40600 160.96700 223.66800 1.000 20.22000 279 MET A O 1
ATOM 1806 N N . LYS A 1 294 ? 194.19500 160.18900 225.63400 1.000 21.49000 280 LYS A N 1
ATOM 1807 C CA . LYS A 1 294 ? 195.23400 161.20700 225.72600 1.000 21.49000 280 LYS A CA 1
ATOM 1808 C C . LYS A 1 294 ? 196.31400 161.03600 224.66400 1.000 21.49000 280 LYS A C 1
ATOM 1809 O O . LYS A 1 294 ? 197.05800 161.98300 224.40100 1.000 21.49000 280 LYS A O 1
ATOM 1815 N N . GLU A 1 295 ? 196.40600 159.86500 224.04000 1.000 21.29000 281 GLU A N 1
ATOM 1816 C CA . GLU A 1 295 ? 197.28900 159.65300 222.90600 1.000 21.29000 281 GLU A CA 1
ATOM 1817 C C . GLU A 1 295 ? 196.67800 160.10300 221.58500 1.000 21.29000 281 GLU A C 1
ATOM 1818 O O . GLU A 1 295 ? 197.32600 159.95700 220.54700 1.000 21.29000 281 GLU A O 1
ATOM 1824 N N . GLN A 1 296 ? 195.45800 160.64700 221.59300 1.000 18.64000 282 GLN A N 1
ATOM 1825 C CA . GLN A 1 296 ? 194.75800 161.07400 220.38200 1.000 18.64000 282 GLN A CA 1
ATOM 1826 C C . GLN A 1 296 ? 194.34300 162.54100 220.48200 1.000 18.64000 282 GLN A C 1
ATOM 1827 O O . GLN A 1 296 ? 193.15800 162.83200 220.68500 1.000 18.64000 282 GLN A O 1
ATOM 1833 N N . PRO A 1 297 ? 195.27800 163.48900 220.32300 1.000 17.03000 283 PRO A N 1
ATOM 1834 C CA . PRO A 1 297 ? 194.90100 164.90900 220.39200 1.000 17.03000 283 PRO A CA 1
ATOM 1835 C C . PRO A 1 297 ? 194.04700 165.35300 219.20900 1.000 17.03000 283 PRO A C 1
ATOM 1836 O O . PRO A 1 297 ? 194.29000 164.97500 218.06300 1.000 17.03000 283 PRO A O 1
ATOM 1840 N N . ASP A 1 298 ? 193.03700 166.16300 219.50900 1.000 16.38000 284 ASP A N 1
ATOM 1841 C CA . ASP A 1 298 ? 192.09100 166.63500 218.50700 1.000 16.38000 284 ASP A CA 1
ATOM 1842 C C . ASP A 1 298 ? 192.66600 167.76900 217.67400 1.000 16.38000 284 ASP A C 1
ATOM 1843 O O . ASP A 1 298 ? 193.34200 168.66000 218.18900 1.000 16.38000 284 ASP A O 1
ATOM 1848 N N . LEU A 1 299 ? 192.35600 167.74900 216.38700 1.000 17.62000 285 LEU A N 1
ATOM 1849 C CA . LEU A 1 299 ? 192.74100 168.82600 215.49700 1.000 17.62000 285 LEU A CA 1
ATOM 1850 C C . LEU A 1 299 ? 191.83600 170.03700 215.69100 1.000 17.62000 285 LEU A C 1
ATOM 1851 O O . LEU A 1 299 ? 190.67000 169.91700 216.06500 1.000 17.62000 285 LEU A O 1
ATOM 1856 N N . ASN A 1 300 ? 192.39500 171.21500 215.44000 1.000 19.31000 286 ASN A N 1
ATOM 1857 C CA . ASN A 1 300 ? 191.67700 172.47900 215.57000 1.000 19.31000 286 ASN A CA 1
ATOM 1858 C C . ASN A 1 300 ? 191.07800 172.82800 214.21200 1.000 19.31000 286 ASN A C 1
ATOM 1859 O O . ASN A 1 300 ? 191.73900 173.42900 213.36700 1.000 19.31000 286 ASN A O 1
ATOM 1864 N N . PHE A 1 301 ? 189.81100 172.47400 214.01000 1.000 18.89000 287 PHE A N 1
ATOM 1865 C CA . PHE A 1 301 ? 189.14500 172.72000 212.73700 1.000 18.89000 287 PHE A CA 1
ATOM 1866 C C . PHE A 1 301 ? 188.62600 174.14200 212.59100 1.000 18.89000 287 PHE A C 1
ATOM 1867 O O . PHE A 1 301 ? 188.05600 174.46900 211.54700 1.000 18.89000 287 PHE A O 1
ATOM 1875 N N . ARG A 1 302 ? 188.81400 174.99600 213.59000 1.000 20.44000 288 ARG A N 1
ATOM 1876 C CA . ARG A 1 302 ? 188.60100 176.42100 213.39400 1.000 20.44000 288 ARG A CA 1
ATOM 1877 C C . ARG A 1 302 ? 189.80700 177.10000 212.76000 1.000 20.44000 288 ARG A C 1
ATOM 1878 O O . ARG A 1 302 ? 189.71900 178.27600 212.40200 1.000 20.44000 288 ARG A O 1
ATOM 1886 N N . ASN A 1 303 ? 190.91400 176.38300 212.61300 1.000 23.20000 289 ASN A N 1
ATOM 1887 C CA . ASN A 1 303 ? 192.07500 176.86700 211.88500 1.000 23.20000 289 ASN A CA 1
ATOM 1888 C C . ASN A 1 303 ? 191.93900 176.48200 210.41800 1.000 23.20000 289 ASN A C 1
ATOM 1889 O O . ASN A 1 303 ? 191.80800 175.29000 210.11600 1.000 23.20000 289 ASN A O 1
ATOM 1894 N N . PRO A 1 304 ? 191.93800 177.44100 209.48400 1.000 25.47000 290 PRO A N 1
ATOM 1895 C CA . PRO A 1 304 ? 191.80000 177.08100 208.06100 1.000 25.47000 290 PRO A CA 1
ATOM 1896 C C . PRO A 1 304 ? 193.00700 176.36500 207.47600 1.000 25.47000 290 PRO A C 1
ATOM 1897 O O . PRO A 1 304 ? 192.87000 175.74400 206.41600 1.000 25.47000 290 PRO A O 1
ATOM 1901 N N . ASP A 1 305 ? 194.17600 176.42900 208.12200 1.000 25.62000 291 ASP A N 1
ATOM 1902 C CA . ASP A 1 305 ? 195.30600 175.61100 207.69100 1.000 25.62000 291 ASP A CA 1
ATOM 1903 C C . ASP A 1 305 ? 195.05700 174.13000 207.93600 1.000 25.62000 291 ASP A C 1
ATOM 1904 O O . ASP A 1 305 ? 195.54500 173.29100 207.17500 1.000 25.62000 291 ASP A O 1
ATOM 1909 N N . VAL A 1 306 ? 194.32100 173.79600 208.99700 1.000 23.17000 292 VAL A N 1
ATOM 1910 C CA . VAL A 1 306 ? 193.99800 172.40500 209.28600 1.000 23.17000 292 VAL A CA 1
ATOM 1911 C C . VAL A 1 306 ? 193.00900 171.86800 208.26100 1.000 23.17000 292 VAL A C 1
ATOM 1912 O O . VAL A 1 306 ? 193.13700 170.73300 207.79100 1.000 23.17000 292 VAL A O 1
ATOM 1916 N N . GLN A 1 307 ? 192.04000 172.69500 207.85800 1.000 25.20000 293 GLN A N 1
ATOM 1917 C CA . GLN A 1 307 ? 191.05100 172.27400 206.87200 1.000 25.20000 293 GLN A CA 1
ATOM 1918 C C . GLN A 1 307 ? 191.66200 172.08600 205.49100 1.000 25.20000 293 GLN A C 1
ATOM 1919 O O . GLN A 1 307 ? 191.16200 171.28300 204.70000 1.000 25.20000 293 GLN A O 1
ATOM 1925 N N . GLU A 1 308 ? 192.74200 172.80300 205.19200 1.000 26.64000 294 GLU A N 1
ATOM 1926 C CA . GLU A 1 308 ? 193.44800 172.61000 203.93500 1.000 26.64000 294 GLU A CA 1
ATOM 1927 C C . GLU A 1 308 ? 194.26400 171.32400 203.93900 1.000 26.64000 294 GLU A C 1
ATOM 1928 O O . GLU A 1 308 ? 194.38100 170.66900 202.89900 1.000 26.64000 294 GLU A O 1
ATOM 1934 N N . GLU A 1 309 ? 194.80000 170.93200 205.09700 1.000 23.98000 295 GLU A N 1
ATOM 1935 C CA . GLU A 1 309 ? 195.58400 169.70400 205.18600 1.000 23.98000 295 GLU A CA 1
ATOM 1936 C C . GLU A 1 309 ? 194.72000 168.45900 205.05200 1.000 23.98000 295 GLU A C 1
ATOM 1937 O O . GLU A 1 309 ? 195.17500 167.45200 204.50100 1.000 23.98000 295 GLU A O 1
ATOM 1943 N N . ILE A 1 310 ? 193.48700 168.50900 205.55700 1.000 22.59000 296 ILE A N 1
ATOM 1944 C CA . ILE A 1 310 ? 192.57200 167.38100 205.44100 1.000 22.59000 296 ILE A CA 1
ATOM 1945 C C . ILE A 1 310 ? 192.14400 167.19500 203.99000 1.000 22.59000 296 ILE A C 1
ATOM 1946 O O . ILE A 1 310 ? 191.99500 166.06500 203.51100 1.000 22.59000 296 ILE A O 1
ATOM 1951 N N . LYS A 1 311 ? 191.99700 168.29900 203.25600 1.000 24.07000 297 LYS A N 1
ATOM 1952 C CA . LYS A 1 311 ? 191.62100 168.22600 201.84900 1.000 24.07000 297 LYS A CA 1
ATOM 1953 C C . LYS A 1 311 ? 192.73000 167.64000 200.98600 1.000 24.07000 297 LYS A C 1
ATOM 1954 O O . LYS A 1 311 ? 192.44100 166.96300 199.99600 1.000 24.07000 297 LYS A O 1
ATOM 1960 N N . GLU A 1 312 ? 193.99400 167.87500 201.34600 1.000 24.48000 298 GLU A N 1
ATOM 1961 C CA . GLU A 1 312 ? 195.09500 167.29300 200.58600 1.000 24.48000 298 GLU A CA 1
ATOM 1962 C C . GLU A 1 312 ? 195.21900 165.79300 200.82600 1.000 24.48000 298 GLU A C 1
ATOM 1963 O O . GLU A 1 312 ? 195.67500 165.06700 199.93900 1.000 24.48000 298 GLU A O 1
ATOM 1969 N N . ILE A 1 313 ? 194.83000 165.31700 202.01000 1.000 21.16000 299 ILE A N 1
ATOM 1970 C CA . ILE A 1 313 ? 194.80400 163.88300 202.27800 1.000 21.16000 299 ILE A CA 1
ATOM 1971 C C . ILE A 1 313 ? 193.71300 163.20600 201.45600 1.000 21.16000 299 ILE A C 1
ATOM 1972 O O . ILE A 1 313 ? 193.92000 162.11600 200.90900 1.000 21.16000 299 ILE A O 1
ATOM 1977 N N . LEU A 1 314 ? 192.54800 163.85300 201.33600 1.000 20.62000 300 LEU A N 1
ATOM 1978 C CA . LEU A 1 314 ? 191.46200 163.31800 200.51900 1.000 20.62000 300 LEU A CA 1
ATOM 1979 C C . LEU A 1 314 ? 191.85400 163.23200 199.05000 1.000 20.62000 300 LEU A C 1
ATOM 1980 O O . LEU A 1 314 ? 191.57800 162.22700 198.39000 1.000 20.62000 300 LEU A O 1
ATOM 1985 N N . ARG A 1 315 ? 192.52400 164.26400 198.53400 1.000 22.10000 301 ARG A N 1
ATOM 1986 C CA . ARG A 1 315 ? 192.98700 164.24900 197.15200 1.000 22.10000 301 ARG A CA 1
ATOM 1987 C C . ARG A 1 315 ? 194.07300 163.20900 196.92400 1.000 22.10000 301 ARG A C 1
ATOM 1988 O O . ARG A 1 315 ? 194.21300 162.70600 195.80700 1.000 22.10000 301 ARG A O 1
ATOM 1996 N N . PHE A 1 316 ? 194.84200 162.87900 197.96300 1.000 19.45000 302 PHE A N 1
ATOM 1997 C CA . PHE A 1 316 ? 195.88600 161.86800 197.84600 1.000 19.45000 302 PHE A CA 1
ATOM 1998 C C . PHE A 1 316 ? 195.29500 160.49000 197.57200 1.000 19.45000 302 PHE A C 1
ATOM 1999 O O . PHE A 1 316 ? 195.75200 159.77800 196.67300 1.000 19.45000 302 PHE A O 1
ATOM 2007 N N . TRP A 1 317 ? 194.27500 160.09700 198.33500 1.000 18.93000 303 TRP A N 1
ATOM 2008 C CA . TRP A 1 317 ? 193.70800 158.76800 198.15900 1.000 18.93000 303 TRP A CA 1
ATOM 2009 C C . TRP A 1 317 ? 192.76900 158.69300 196.96400 1.000 18.93000 303 TRP A C 1
ATOM 2010 O O . TRP A 1 317 ? 192.62800 157.62100 196.37200 1.000 18.93000 303 TRP A O 1
ATOM 2021 N N . LEU A 1 318 ? 192.13500 159.80500 196.58500 1.000 19.69000 304 LEU A N 1
ATOM 2022 C CA . LEU A 1 318 ? 191.31200 159.80400 195.38100 1.000 19.69000 304 LEU A CA 1
ATOM 2023 C C . LEU A 1 318 ? 192.16300 159.69600 194.12100 1.000 19.69000 304 LEU A C 1
ATOM 2024 O O . LEU A 1 318 ? 191.71600 159.12700 193.12200 1.000 19.69000 304 LEU A O 1
ATOM 2029 N N . THR A 1 319 ? 193.39200 160.21800 194.15400 1.000 20.71000 305 THR A N 1
ATOM 2030 C CA . THR A 1 319 ? 194.30800 160.05600 193.03000 1.000 20.71000 305 THR A CA 1
ATOM 2031 C C . THR A 1 319 ? 194.80900 158.62000 192.91600 1.000 20.71000 305 THR A C 1
ATOM 2032 O O . THR A 1 319 ? 195.09100 158.14800 191.81100 1.000 20.71000 305 THR A O 1
ATOM 2036 N N . LYS A 1 320 ? 194.88600 157.89500 194.03300 1.000 19.80000 306 LYS A N 1
ATOM 2037 C CA . LYS A 1 320 ? 195.24300 156.48200 193.98500 1.000 19.80000 306 LYS A CA 1
ATOM 2038 C C . LYS A 1 320 ? 194.14500 155.61300 193.38000 1.000 19.80000 306 LYS A C 1
ATOM 2039 O O . LYS A 1 320 ? 194.41500 154.46700 193.01800 1.000 19.80000 306 LYS A O 1
ATOM 2045 N N . GLY A 1 321 ? 192.92500 156.11500 193.27200 1.000 20.74000 307 GLY A N 1
ATOM 2046 C CA . GLY A 1 321 ? 191.83800 155.35900 192.69900 1.000 20.74000 307 GLY A CA 1
ATOM 2047 C C . GLY A 1 321 ? 190.83700 154.80400 193.68300 1.000 20.74000 307 GLY A C 1
ATOM 2048 O O . GLY A 1 321 ? 190.08400 153.89900 193.31900 1.000 20.74000 307 GLY A O 1
ATOM 2049 N N . VAL A 1 322 ? 190.81700 155.30400 194.91500 1.000 18.00000 308 VAL A N 1
ATOM 2050 C CA . VAL A 1 322 ? 189.81700 154.89200 195.88900 1.000 18.00000 308 VAL A CA 1
ATOM 2051 C C . VAL A 1 322 ? 188.46500 155.46200 195.47900 1.000 18.00000 308 VAL A C 1
ATOM 2052 O O . VAL A 1 322 ? 188.35600 156.63500 195.10700 1.000 18.00000 308 VAL A O 1
ATOM 2056 N N . ASP A 1 323 ? 187.43500 154.62400 195.51400 1.000 16.19000 309 ASP A N 1
ATOM 2057 C CA . ASP A 1 323 ? 186.11800 155.01300 195.03400 1.000 16.19000 309 ASP A CA 1
ATOM 2058 C C . ASP A 1 323 ? 185.28100 155.74700 196.07000 1.000 16.19000 309 ASP A C 1
ATOM 2059 O O . ASP A 1 323 ? 184.19400 156.21300 195.72900 1.000 16.19000 309 ASP A O 1
ATOM 2064 N N . GLY A 1 324 ? 185.72900 155.86000 197.31100 1.000 14.92000 310 GLY A N 1
ATOM 2065 C CA . GLY A 1 324 ? 184.94300 156.59000 198.27800 1.000 14.92000 310 GLY A CA 1
ATOM 2066 C C . GLY A 1 324 ? 185.47400 156.46200 199.68800 1.000 14.92000 310 GLY A C 1
ATOM 2067 O O . GLY A 1 324 ? 186.46300 155.78000 199.95100 1.000 14.92000 310 GLY A O 1
ATOM 2068 N N . PHE A 1 325 ? 184.77400 157.13600 200.59700 1.000 16.44000 311 PHE A N 1
ATOM 2069 C CA . PHE A 1 325 ? 185.22600 157.28000 201.97200 1.000 16.44000 311 PHE A CA 1
ATOM 2070 C C . PHE A 1 325 ? 184.08400 157.07100 202.95100 1.000 16.44000 311 PHE A C 1
ATOM 2071 O O . PHE A 1 325 ? 182.93300 157.41900 202.68500 1.000 16.44000 311 PHE A O 1
ATOM 2079 N N . SER A 1 326 ? 184.43200 156.51700 204.10200 1.000 18.45000 312 SER A N 1
ATOM 2080 C CA . SER A 1 326 ? 183.56400 156.45900 205.26800 1.000 18.45000 312 SER A CA 1
ATOM 2081 C C . SER A 1 326 ? 184.14100 157.37900 206.33600 1.000 18.45000 312 SER A C 1
ATOM 2082 O O . SER A 1 326 ? 185.24900 157.14500 206.82400 1.000 18.45000 312 SER A O 1
ATOM 2085 N N . LEU A 1 327 ? 183.39400 158.41600 206.69500 1.000 20.34000 313 LEU A N 1
ATOM 2086 C CA . LEU A 1 327 ? 183.85800 159.42400 207.64100 1.000 20.34000 313 LEU A CA 1
ATOM 2087 C C . LEU A 1 327 ? 183.50200 159.01400 209.06300 1.000 20.34000 313 LEU A C 1
ATOM 2088 O O . LEU A 1 327 ? 182.32400 158.84900 209.38900 1.000 20.34000 313 LEU A O 1
ATOM 2093 N N . ASP A 1 328 ? 184.51300 158.87900 209.90900 1.000 21.46000 314 ASP A N 1
ATOM 2094 C CA . ASP A 1 328 ? 184.31800 158.49600 211.29900 1.000 21.46000 314 ASP A CA 1
ATOM 2095 C C . ASP A 1 328 ? 184.32800 159.72300 212.20000 1.000 21.46000 314 ASP A C 1
ATOM 2096 O O . ASP A 1 328 ? 185.09600 160.66000 211.97300 1.000 21.46000 314 ASP A O 1
ATOM 2101 N N . ALA A 1 329 ? 183.44100 159.70600 213.20300 1.000 20.32000 315 ALA A N 1
ATOM 2102 C CA . ALA A 1 329 ? 183.43000 160.64300 214.33500 1.000 20.32000 315 ALA A CA 1
ATOM 2103 C C . ALA A 1 329 ? 183.24900 162.09900 213.90200 1.000 20.32000 315 ALA A C 1
ATOM 2104 O O . ALA A 1 329 ? 183.89400 163.00100 214.43300 1.000 20.32000 315 ALA A O 1
ATOM 2106 N N . VAL A 1 330 ? 182.34900 162.33200 212.94200 1.000 20.55000 316 VAL A N 1
ATOM 2107 C CA . VAL A 1 330 ? 182.14700 163.68800 212.44100 1.000 20.55000 316 VAL A CA 1
ATOM 2108 C C . VAL A 1 330 ? 181.41000 164.55300 213.45500 1.000 20.55000 316 VAL A C 1
ATOM 2109 O O . VAL A 1 330 ? 181.58000 165.77300 213.46600 1.000 20.55000 316 VAL A O 1
ATOM 2113 N N . LYS A 1 331 ? 180.62200 163.95100 214.34400 1.000 19.89000 317 LYS A N 1
ATOM 2114 C CA . LYS A 1 331 ? 179.91800 164.74000 215.34600 1.000 19.89000 317 LYS A CA 1
ATOM 2115 C C . LYS A 1 331 ? 180.83700 165.27100 216.44100 1.000 19.89000 317 LYS A C 1
ATOM 2116 O O . LYS A 1 331 ? 180.41800 166.14400 217.20100 1.000 19.89000 317 LYS A O 1
ATOM 2122 N N . PHE A 1 332 ? 182.07400 164.79600 216.52300 1.000 17.56000 318 PHE A N 1
ATOM 2123 C CA . PHE A 1 332 ? 183.03500 165.28000 217.49900 1.000 17.56000 318 PHE A CA 1
ATOM 2124 C C . PHE A 1 332 ? 183.95100 166.37000 216.96000 1.000 17.56000 318 PHE A C 1
ATOM 2125 O O . PHE A 1 332 ? 184.87100 166.76700 217.67100 1.000 17.56000 318 PHE A O 1
ATOM 2133 N N . LEU A 1 333 ? 183.70900 166.87500 215.74600 1.000 16.94000 319 LEU A N 1
ATOM 2134 C CA . LEU A 1 333 ? 184.69900 167.69800 215.04900 1.000 16.94000 319 LEU A CA 1
ATOM 2135 C C . LEU A 1 333 ? 184.89200 169.06100 215.70900 1.000 16.94000 319 LEU A C 1
ATOM 2136 O O . LEU A 1 333 ? 186.02500 169.51000 215.89700 1.000 16.94000 319 LEU A O 1
ATOM 2141 N N . LEU A 1 334 ? 183.80900 169.73500 216.06400 1.000 18.13000 320 LEU A N 1
ATOM 2142 C CA . LEU A 1 334 ? 183.88700 171.05700 216.66300 1.000 18.13000 320 LEU A CA 1
ATOM 2143 C C . LEU A 1 334 ? 183.40000 171.02700 218.10400 1.000 18.13000 320 LEU A C 1
ATOM 2144 O O . LEU A 1 334 ? 182.56100 170.20700 218.48100 1.000 18.13000 320 LEU A O 1
ATOM 2149 N N . GLU A 1 335 ? 183.94700 171.93400 218.90500 1.000 17.98000 321 GLU A N 1
ATOM 2150 C CA . GLU A 1 335 ? 183.51300 172.16500 220.27100 1.000 17.98000 321 GLU A CA 1
ATOM 2151 C C . GLU A 1 335 ? 183.25700 173.65200 220.44200 1.000 17.98000 321 GLU A C 1
ATOM 2152 O O . GLU A 1 335 ? 183.67200 174.46700 219.61800 1.000 17.98000 321 GLU A O 1
ATOM 2158 N N . ALA A 1 336 ? 182.55600 173.99600 221.51800 1.000 19.73000 322 ALA A N 1
ATOM 2159 C CA . ALA A 1 336 ? 182.29200 175.39500 221.82100 1.000 19.73000 322 ALA A CA 1
ATOM 2160 C C . ALA A 1 336 ? 183.57900 176.09700 222.23100 1.000 19.73000 322 ALA A C 1
ATOM 2161 O O . ALA A 1 336 ? 184.36100 175.56700 223.02300 1.000 19.73000 322 ALA A O 1
ATOM 2163 N N . LYS A 1 337 ? 183.81100 177.28700 221.68600 1.000 23.01000 323 LYS A N 1
ATOM 2164 C CA . LYS A 1 337 ? 185.00600 178.02800 222.06100 1.000 23.01000 323 LYS A CA 1
ATOM 2165 C C . LYS A 1 337 ? 184.82800 178.86200 223.32000 1.000 23.01000 323 LYS A C 1
ATOM 2166 O O . LYS A 1 337 ? 185.81400 179.40900 223.81400 1.000 23.01000 323 LYS A O 1
ATOM 2172 N N . HIS A 1 338 ? 183.61500 178.96100 223.86500 1.000 21.14000 324 HIS A N 1
ATOM 2173 C CA . HIS A 1 338 ? 183.44600 179.67400 225.12500 1.000 21.14000 324 HIS A CA 1
ATOM 2174 C C . HIS A 1 338 ? 183.90500 178.85700 226.32600 1.000 21.14000 324 HIS A C 1
ATOM 2175 O O . HIS A 1 338 ? 184.09500 179.43500 227.40100 1.000 21.14000 324 HIS A O 1
ATOM 2182 N N . LEU A 1 339 ? 184.05500 177.53500 226.15800 1.000 20.74000 325 LEU A N 1
ATOM 2183 C CA . LEU A 1 339 ? 184.64100 176.61200 227.14000 1.000 20.74000 325 LEU A CA 1
ATOM 2184 C C . LEU A 1 339 ? 183.85200 176.53700 228.44300 1.000 20.74000 325 LEU A C 1
ATOM 2185 O O . LEU A 1 339 ? 184.42700 176.30300 229.50400 1.000 20.74000 325 LEU A O 1
ATOM 2190 N N . ARG A 1 340 ? 182.53900 176.71100 228.38900 1.000 20.02000 326 ARG A N 1
ATOM 2191 C CA . ARG A 1 340 ? 181.73600 176.63000 229.60000 1.000 20.02000 326 ARG A CA 1
ATOM 2192 C C . ARG A 1 340 ? 181.48100 175.17800 229.98300 1.000 20.02000 326 ARG A C 1
ATOM 2193 O O . ARG A 1 340 ? 181.55100 174.27200 229.15100 1.000 20.02000 326 ARG A O 1
ATOM 2201 N N . ASP A 1 341 ? 181.17800 174.97100 231.26000 1.000 20.22000 327 ASP A N 1
ATOM 2202 C CA . ASP A 1 341 ? 180.98800 173.63400 231.79800 1.000 20.22000 327 ASP A CA 1
ATOM 2203 C C . ASP A 1 341 ? 179.70600 172.99800 231.27400 1.000 20.22000 327 ASP A C 1
ATOM 2204 O O . ASP A 1 341 ? 178.69400 173.66800 231.06800 1.000 20.22000 327 ASP A O 1
ATOM 2209 N N . GLU A 1 342 ? 179.75700 171.68600 231.06200 1.000 19.94000 328 GLU A N 1
ATOM 2210 C CA . GLU A 1 342 ? 178.55900 170.95200 230.69200 1.000 19.94000 328 GLU A CA 1
ATOM 2211 C C . GLU A 1 342 ? 177.62700 170.81000 231.88900 1.000 19.94000 328 GLU A C 1
ATOM 2212 O O . GLU A 1 342 ? 178.01600 170.98000 233.04500 1.000 19.94000 328 GLU A O 1
ATOM 2218 N N . ILE A 1 343 ? 176.38200 170.48200 231.59300 1.000 21.29000 329 ILE A N 1
ATOM 2219 C CA . ILE A 1 343 ? 175.35800 170.28200 232.60700 1.000 21.29000 329 ILE A CA 1
ATOM 2220 C C . ILE A 1 343 ? 175.39400 168.82700 233.05000 1.000 21.29000 329 ILE A C 1
ATOM 2221 O O . ILE A 1 343 ? 175.43000 167.91700 232.21700 1.000 21.29000 329 ILE A O 1
ATOM 2226 N N . GLN A 1 344 ? 175.41100 168.60700 234.36000 1.000 27.59000 330 GLN A N 1
ATOM 2227 C CA . GLN A 1 344 ? 175.35100 167.25900 234.89800 1.000 27.59000 330 GLN A CA 1
ATOM 2228 C C . GLN A 1 344 ? 173.94700 166.68200 234.76600 1.000 27.59000 330 GLN A C 1
ATOM 2229 O O . GLN A 1 344 ? 172.94600 167.39100 234.87900 1.000 27.59000 330 GLN A O 1
ATOM 2235 N N . VAL A 1 345 ? 173.88700 165.37400 234.51700 1.000 27.26000 331 VAL A N 1
ATOM 2236 C CA . VAL A 1 345 ? 172.61600 164.66000 234.52100 1.000 27.26000 331 VAL A CA 1
ATOM 2237 C C . VAL A 1 345 ? 172.02800 164.63400 235.92700 1.000 27.26000 331 VAL A C 1
ATOM 2238 O O . VAL A 1 345 ? 170.81400 164.76400 236.11300 1.000 27.26000 331 VAL A O 1
ATOM 2242 N N . ASN A 1 346 ? 172.88000 164.49900 236.93300 1.000 37.66000 332 ASN A N 1
ATOM 2243 C CA . ASN A 1 346 ? 172.51400 164.58100 238.34100 1.000 37.66000 332 ASN A CA 1
ATOM 2244 C C . ASN A 1 346 ? 173.14600 165.85500 238.88900 1.000 37.66000 332 ASN A C 1
ATOM 2245 O O . ASN A 1 346 ? 174.36500 165.91700 239.07100 1.000 37.66000 332 ASN A O 1
ATOM 2250 N N . LYS A 1 347 ? 172.32000 166.86300 239.16700 1.000 37.40000 333 LYS A N 1
ATOM 2251 C CA . LYS A 1 347 ? 172.84500 168.17200 239.52900 1.000 37.40000 333 LYS A CA 1
ATOM 2252 C C . LYS A 1 347 ? 173.30300 168.26400 240.97600 1.000 37.40000 333 LYS A C 1
ATOM 2253 O O . LYS A 1 347 ? 174.03800 169.19600 241.31500 1.000 37.40000 333 LYS A O 1
ATOM 2259 N N . THR A 1 348 ? 172.90200 167.33300 241.83300 1.000 40.83000 334 THR A N 1
ATOM 2260 C CA . THR A 1 348 ? 173.39700 167.31700 243.20100 1.000 40.83000 334 THR A CA 1
ATOM 2261 C C . THR A 1 348 ? 174.64100 166.45900 243.37000 1.000 40.83000 334 THR A C 1
ATOM 2262 O O . THR A 1 348 ? 175.15700 166.35800 244.48700 1.000 40.83000 334 THR A O 1
ATOM 2266 N N . GLN A 1 349 ? 175.13600 165.84800 242.29800 1.000 38.03000 335 GLN A N 1
ATOM 2267 C CA . GLN A 1 349 ? 176.38700 165.10800 242.36100 1.000 38.03000 335 GLN A CA 1
ATOM 2268 C C . GLN A 1 349 ? 177.55600 166.06600 242.55500 1.000 38.03000 335 GLN A C 1
ATOM 2269 O O . GLN A 1 349 ? 177.62300 167.12500 241.92800 1.000 38.03000 335 GLN A O 1
ATOM 2275 N N . ILE A 1 350 ? 178.46000 165.70500 243.45500 1.000 38.17000 336 ILE A N 1
ATOM 2276 C CA . ILE A 1 350 ? 179.64400 166.53200 243.72200 1.000 38.17000 336 ILE A CA 1
ATOM 2277 C C . ILE A 1 350 ? 180.59200 166.43700 242.53000 1.000 38.17000 336 ILE A C 1
ATOM 2278 O O . ILE A 1 350 ? 180.88900 165.32200 242.07100 1.000 38.17000 336 ILE A O 1
ATOM 2283 N N . PRO A 1 351 ? 181.07600 167.56300 241.99100 1.000 38.59000 337 PRO A N 1
ATOM 2284 C CA . PRO A 1 351 ? 181.83400 167.53000 240.72800 1.000 38.59000 337 PRO A CA 1
ATOM 2285 C C . PRO A 1 351 ? 183.19900 166.86200 240.80600 1.000 38.59000 337 PRO A C 1
ATOM 2286 O O . PRO A 1 351 ? 183.79300 166.61400 239.75100 1.000 38.59000 337 PRO A O 1
ATOM 2290 N N . ASP A 1 352 ? 183.71600 166.55900 242.00000 1.000 41.77000 338 ASP A N 1
ATOM 2291 C CA . ASP A 1 352 ? 184.92300 165.74800 242.11000 1.000 41.77000 338 ASP A CA 1
ATOM 2292 C C . ASP A 1 352 ? 184.70200 164.31000 241.66200 1.000 41.77000 338 ASP A C 1
ATOM 2293 O O . ASP A 1 352 ? 185.66600 163.63500 241.29200 1.000 41.77000 338 ASP A O 1
ATOM 2298 N N . THR A 1 353 ? 183.46300 163.82900 241.68500 1.000 35.73000 339 THR A N 1
ATOM 2299 C CA . THR A 1 353 ? 183.15300 162.44900 241.35100 1.000 35.73000 339 THR A CA 1
ATOM 2300 C C . THR A 1 353 ? 182.59600 162.27800 239.94400 1.000 35.73000 339 THR A C 1
ATOM 2301 O O . THR A 1 353 ? 182.37300 161.14100 239.52000 1.000 35.73000 339 THR A O 1
ATOM 2305 N N . VAL A 1 354 ? 182.36300 163.36300 239.21100 1.000 31.22000 340 VAL A N 1
ATOM 2306 C CA . VAL A 1 354 ? 181.85700 163.25600 237.84800 1.000 31.22000 340 VAL A CA 1
ATOM 2307 C C . VAL A 1 354 ? 183.01800 162.89700 236.93000 1.000 31.22000 340 VAL A C 1
ATOM 2308 O O . VAL A 1 354 ? 183.77300 163.76800 236.49000 1.000 31.22000 340 VAL A O 1
ATOM 2312 N N . THR A 1 355 ? 183.18500 161.60100 236.66400 1.000 27.38000 341 THR A N 1
ATOM 2313 C CA . THR A 1 355 ? 184.26700 161.10000 235.83000 1.000 27.38000 341 THR A CA 1
ATOM 2314 C C . THR A 1 355 ? 183.80100 160.25300 234.65700 1.000 27.38000 341 THR A C 1
ATOM 2315 O O . THR A 1 355 ? 184.56900 160.08000 233.70900 1.000 27.38000 341 THR A O 1
ATOM 2319 N N . GLN A 1 356 ? 182.58300 159.72300 234.69300 1.000 26.06000 342 GLN A N 1
ATOM 2320 C CA . GLN A 1 356 ? 182.04500 158.91900 233.60600 1.000 26.06000 342 GLN A CA 1
ATOM 2321 C C . GLN A 1 356 ? 181.37800 159.80600 232.56700 1.000 26.06000 342 GLN A C 1
ATOM 2322 O O . GLN A 1 356 ? 180.74500 160.80500 232.90900 1.000 26.06000 342 GLN A O 1
ATOM 2328 N N . TYR A 1 357 ? 181.50500 159.41000 231.29900 1.000 19.68000 343 TYR A N 1
ATOM 2329 C CA . TYR A 1 357 ? 181.00100 160.20000 230.17900 1.000 19.68000 343 TYR A CA 1
ATOM 2330 C C . TYR A 1 357 ? 179.48000 160.31800 230.19300 1.000 19.68000 343 TYR A C 1
ATOM 2331 O O . TYR A 1 357 ? 178.93900 161.35300 229.79700 1.000 19.68000 343 TYR A O 1
ATOM 2340 N N . SER A 1 358 ? 178.78000 159.30400 230.69000 1.000 22.61000 344 SER A N 1
ATOM 2341 C CA . SER A 1 358 ? 177.32400 159.31900 230.74000 1.000 22.61000 344 SER A CA 1
ATOM 2342 C C . SER A 1 358 ? 176.75600 160.18300 231.86300 1.000 22.61000 344 SER A C 1
ATOM 2343 O O . SER A 1 358 ? 175.53300 160.26100 231.99600 1.000 22.61000 344 SER A O 1
ATOM 2346 N N . GLU A 1 359 ? 177.59300 160.83200 232.66400 1.000 25.59000 345 GLU A N 1
ATOM 2347 C CA . GLU A 1 359 ? 177.12600 161.69300 233.73900 1.000 25.59000 345 GLU A CA 1
ATOM 2348 C C . GLU A 1 359 ? 177.00500 163.15400 233.32700 1.000 25.59000 345 GLU A C 1
ATOM 2349 O O . GLU A 1 359 ? 176.66500 163.98900 234.16500 1.000 25.59000 345 GLU A O 1
ATOM 2355 N N . LEU A 1 360 ? 177.26000 163.47900 232.06300 1.000 20.94000 346 LEU A N 1
ATOM 2356 C CA . LEU A 1 360 ? 177.14200 164.83900 231.56100 1.000 20.94000 346 LEU A CA 1
ATOM 2357 C C . LEU A 1 360 ? 176.27500 164.85600 230.31200 1.000 20.94000 346 LEU A C 1
ATOM 2358 O O . LEU A 1 360 ? 176.21000 163.87600 229.56900 1.000 20.94000 346 LEU A O 1
ATOM 2363 N N . TYR A 1 361 ? 175.60100 165.98200 230.09500 1.000 20.26000 347 TYR A N 1
ATOM 2364 C CA . TYR A 1 361 ? 174.97000 166.28500 228.81700 1.000 20.26000 347 TYR A CA 1
ATOM 2365 C C . TYR A 1 361 ? 175.99000 166.97400 227.92400 1.000 20.26000 347 TYR A C 1
ATOM 2366 O O . TYR A 1 361 ? 176.60800 167.96000 228.32800 1.000 20.26000 347 TYR A O 1
ATOM 2375 N N . HIS A 1 362 ? 176.17100 166.45100 226.72100 1.000 19.30000 348 HIS A N 1
ATOM 2376 C CA . HIS A 1 362 ? 177.25600 166.89300 225.84800 1.000 19.30000 348 HIS A CA 1
ATOM 2377 C C . HIS A 1 362 ? 176.76900 167.92200 224.82900 1.000 19.30000 348 HIS A C 1
ATOM 2378 O O . HIS A 1 362 ? 176.91500 167.76800 223.62100 1.000 19.30000 348 HIS A O 1
ATOM 2385 N N . ASP A 1 363 ? 176.22200 169.01300 225.35900 1.000 19.59000 349 ASP A N 1
ATOM 2386 C CA . ASP A 1 363 ? 175.69800 170.09300 224.53500 1.000 19.59000 349 ASP A CA 1
ATOM 2387 C C . ASP A 1 363 ? 176.78900 170.95500 223.91500 1.000 19.59000 349 ASP A C 1
ATOM 2388 O O . ASP A 1 363 ? 176.53300 171.61400 222.90600 1.000 19.59000 349 ASP A O 1
ATOM 2393 N N . PHE A 1 364 ? 177.99400 170.96100 224.48000 1.000 19.34000 350 PHE A N 1
ATOM 2394 C CA . PHE A 1 364 ? 179.05900 171.82600 224.00300 1.000 19.34000 350 PHE A CA 1
ATOM 2395 C C . PHE A 1 364 ? 180.17800 171.09500 223.27700 1.000 19.34000 350 PHE A C 1
ATOM 2396 O O . PHE A 1 364 ? 181.03100 171.75500 222.68100 1.000 19.34000 350 PHE A O 1
ATOM 2404 N N . THR A 1 365 ? 180.20000 169.76600 223.29100 1.000 19.35000 351 THR A N 1
ATOM 2405 C CA . THR A 1 365 ? 181.29800 169.03300 222.68100 1.000 19.35000 351 THR A CA 1
ATOM 2406 C C . THR A 1 365 ? 180.89900 168.15900 221.50400 1.000 19.35000 351 THR A C 1
ATOM 2407 O O . THR A 1 365 ? 181.78600 167.61100 220.84500 1.000 19.35000 351 THR A O 1
ATOM 2411 N N . THR A 1 366 ? 179.61100 167.99800 221.22500 1.000 21.32000 352 THR A N 1
ATOM 2412 C CA . THR A 1 366 ? 179.13800 167.25700 220.06400 1.000 21.32000 352 THR A CA 1
ATOM 2413 C C . THR A 1 366 ? 178.13500 168.10700 219.29900 1.000 21.32000 352 THR A C 1
ATOM 2414 O O . THR A 1 366 ? 177.31100 168.79300 219.90900 1.000 21.32000 352 THR A O 1
ATOM 2418 N N . THR A 1 367 ? 178.23300 168.05700 217.96500 1.000 23.18000 353 THR A N 1
ATOM 2419 C CA . THR A 1 367 ? 177.28700 168.64900 217.00800 1.000 23.18000 353 THR A CA 1
ATOM 2420 C C . THR A 1 367 ? 177.10300 170.15400 217.24000 1.000 23.18000 353 THR A C 1
ATOM 2421 O O . THR A 1 367 ? 176.03400 170.63600 217.61400 1.000 23.18000 353 THR A O 1
ATOM 2425 N N . GLN A 1 368 ? 178.18300 170.88900 217.03200 1.000 20.34000 354 GLN A N 1
ATOM 2426 C CA . GLN A 1 368 ? 178.15600 172.33100 217.18900 1.000 20.34000 354 GLN A CA 1
ATOM 2427 C C . GLN A 1 368 ? 177.76800 173.00200 215.87500 1.000 20.34000 354 GLN A C 1
ATOM 2428 O O . GLN A 1 368 ? 177.74400 172.37600 214.81600 1.000 20.34000 354 GLN A O 1
ATOM 2434 N N . VAL A 1 369 ? 177.43700 174.28900 215.96400 1.000 20.80000 355 VAL A N 1
ATOM 2435 C CA . VAL A 1 369 ? 177.12900 175.08900 214.78200 1.000 20.80000 355 VAL A CA 1
ATOM 2436 C C . VAL A 1 369 ? 178.39100 175.21900 213.93600 1.000 20.80000 355 VAL A C 1
ATOM 2437 O O . VAL A 1 369 ? 179.44000 175.65800 214.42000 1.000 20.80000 355 VAL A O 1
ATOM 2441 N N . GLY A 1 370 ? 178.30300 174.79500 212.68000 1.000 21.00000 356 GLY A N 1
ATOM 2442 C CA . GLY A 1 370 ? 179.42200 174.80700 211.76400 1.000 21.00000 356 GLY A CA 1
ATOM 2443 C C . GLY A 1 370 ? 179.97100 173.44200 211.42000 1.000 21.00000 356 GLY A C 1
ATOM 2444 O O . GLY A 1 370 ? 180.81000 173.34500 210.52100 1.000 21.00000 356 GLY A O 1
ATOM 2445 N N . MET A 1 371 ? 179.52700 172.38600 212.10600 1.000 21.59000 357 MET A N 1
ATOM 2446 C CA . MET A 1 371 ? 180.05900 171.05200 211.85600 1.000 21.59000 357 MET A CA 1
ATOM 2447 C C . MET A 1 371 ? 179.57100 170.49600 210.52600 1.000 21.59000 357 MET A C 1
ATOM 2448 O O . MET A 1 371 ? 180.35200 169.89900 209.77800 1.000 21.59000 357 MET A O 1
ATOM 2453 N N . HIS A 1 372 ? 178.28000 170.66600 210.22400 1.000 22.63000 358 HIS A N 1
ATOM 2454 C CA . HIS A 1 372 ? 177.72500 170.16800 208.97000 1.000 22.63000 358 HIS A CA 1
ATOM 2455 C C . HIS A 1 372 ? 178.31900 170.88000 207.76200 1.000 22.63000 358 HIS A C 1
ATOM 2456 O O . HIS A 1 372 ? 178.41200 170.28700 206.68600 1.000 22.63000 358 HIS A O 1
ATOM 2463 N N . ASP A 1 373 ? 178.75900 172.12700 207.93200 1.000 23.49000 359 ASP A N 1
ATOM 2464 C CA . ASP A 1 373 ? 179.40000 172.84700 206.84100 1.000 23.49000 359 ASP A CA 1
ATOM 2465 C C . ASP A 1 373 ? 180.78800 172.30600 206.53400 1.000 23.49000 359 ASP A C 1
ATOM 2466 O O . ASP A 1 373 ? 181.24900 172.41300 205.39600 1.000 23.49000 359 ASP A O 1
ATOM 2471 N N . ILE A 1 374 ? 181.46300 171.72400 207.52500 1.000 20.98000 360 ILE A N 1
ATOM 2472 C CA . ILE A 1 374 ? 182.74900 171.08100 207.27900 1.000 20.98000 360 ILE A CA 1
ATOM 2473 C C . ILE A 1 374 ? 182.56000 169.79300 206.48100 1.000 20.98000 360 ILE A C 1
ATOM 2474 O O . ILE A 1 374 ? 183.33300 169.49400 205.56300 1.000 20.98000 360 ILE A O 1
ATOM 2479 N N . VAL A 1 375 ? 181.50900 169.03000 206.79400 1.000 20.78000 361 VAL A N 1
ATOM 2480 C CA . VAL A 1 375 ? 181.19200 167.81600 206.04900 1.000 20.78000 361 VAL A CA 1
ATOM 2481 C C . VAL A 1 375 ? 180.76600 168.15000 204.62200 1.000 20.78000 361 VAL A C 1
ATOM 2482 O O . VAL A 1 375 ? 181.08600 167.41300 203.68400 1.000 20.78000 361 VAL A O 1
ATOM 2486 N N . ARG A 1 376 ? 180.07100 169.27400 204.43200 1.000 23.01000 362 ARG A N 1
ATOM 2487 C CA . ARG A 1 376 ? 179.69200 169.70500 203.09100 1.000 23.01000 362 ARG A CA 1
ATOM 2488 C C . ARG A 1 376 ? 180.89400 170.16100 202.27500 1.000 23.01000 362 ARG A C 1
ATOM 2489 O O . ARG A 1 376 ? 180.88100 170.03700 201.04800 1.000 23.01000 362 ARG A O 1
ATOM 2497 N N . SER A 1 377 ? 181.93400 170.68700 202.92000 1.000 22.40000 363 SER A N 1
ATOM 2498 C CA . SER A 1 377 ? 183.12700 171.04500 202.16600 1.000 22.40000 363 SER A CA 1
ATOM 2499 C C . SER A 1 377 ? 183.95600 169.81900 201.80100 1.000 22.40000 363 SER A C 1
ATOM 2500 O O . SER A 1 377 ? 184.69700 169.86200 200.81600 1.000 22.40000 363 SER A O 1
ATOM 2503 N N . PHE A 1 378 ? 183.84100 168.72600 202.56600 1.000 21.46000 364 PHE A N 1
ATOM 2504 C CA . PHE A 1 378 ? 184.44500 167.45900 202.15500 1.000 21.46000 364 PHE A CA 1
ATOM 2505 C C . PHE A 1 378 ? 183.76600 166.91100 200.90800 1.000 21.46000 364 PHE A C 1
ATOM 2506 O O . PHE A 1 378 ? 184.42600 166.33600 200.03800 1.000 21.46000 364 PHE A O 1
ATOM 2514 N N . ARG A 1 379 ? 182.44400 167.07200 200.81900 1.000 22.96000 365 ARG A N 1
ATOM 2515 C CA . ARG A 1 379 ? 181.69900 166.63900 199.64300 1.000 22.96000 365 ARG A CA 1
ATOM 2516 C C . ARG A 1 379 ? 182.06700 167.47200 198.42100 1.000 22.96000 365 ARG A C 1
ATOM 2517 O O . ARG A 1 379 ? 182.10900 166.95300 197.30100 1.000 22.96000 365 ARG A O 1
ATOM 2525 N N . GLN A 1 380 ? 182.37200 168.75500 198.62200 1.000 26.04000 366 GLN A N 1
ATOM 2526 C CA . GLN A 1 380 ? 182.78100 169.61100 197.51400 1.000 26.04000 366 GLN A CA 1
ATOM 2527 C C . GLN A 1 380 ? 184.16200 169.24900 196.99300 1.000 26.04000 366 GLN A C 1
ATOM 2528 O O . GLN A 1 380 ? 184.41400 169.37000 195.79200 1.000 26.04000 366 GLN A O 1
ATOM 2534 N N . THR A 1 381 ? 185.06600 168.82500 197.87800 1.000 24.03000 367 THR A N 1
ATOM 2535 C CA . THR A 1 381 ? 186.39100 168.39100 197.45100 1.000 24.03000 367 THR A CA 1
ATOM 2536 C C . THR A 1 381 ? 186.30900 167.11700 196.61900 1.000 24.03000 367 THR A C 1
ATOM 2537 O O . THR A 1 381 ? 186.98100 166.99500 195.58900 1.000 24.03000 367 THR A O 1
ATOM 2541 N N . MET A 1 382 ? 185.46000 166.18000 197.02400 1.000 25.19000 368 MET A N 1
ATOM 2542 C CA . MET A 1 382 ? 185.28700 164.93900 196.28600 1.000 25.19000 368 MET A CA 1
ATOM 2543 C C . MET A 1 382 ? 184.50000 165.11200 194.99600 1.000 25.19000 368 MET A C 1
ATOM 2544 O O . MET A 1 382 ? 184.55300 164.22400 194.14200 1.000 25.19000 368 MET A O 1
ATOM 2549 N N . ASP A 1 383 ? 183.77600 166.22200 194.83300 1.000 26.77000 369 ASP A N 1
ATOM 2550 C CA . ASP A 1 383 ? 183.04800 166.48100 193.59700 1.000 26.77000 369 ASP A CA 1
ATOM 2551 C C . ASP A 1 383 ? 183.97300 166.76600 192.42200 1.000 26.77000 369 ASP A C 1
ATOM 2552 O O . ASP A 1 383 ? 183.57900 166.53500 191.27600 1.000 26.77000 369 ASP A O 1
ATOM 2557 N N . GLN A 1 384 ? 185.19300 167.24600 192.67300 1.000 27.89000 370 GLN A N 1
ATOM 2558 C CA . GLN A 1 384 ? 186.16400 167.44100 191.60100 1.000 27.89000 370 GLN A CA 1
ATOM 2559 C C . GLN A 1 384 ? 186.75400 166.14000 191.07500 1.000 27.89000 370 GLN A C 1
ATOM 2560 O O . GLN A 1 384 ? 187.46100 166.16700 190.06400 1.000 27.89000 370 GLN A O 1
ATOM 2566 N N . TYR A 1 385 ? 186.50000 165.01100 191.73000 1.000 24.13000 371 TYR A N 1
ATOM 2567 C CA . TYR A 1 385 ? 186.93500 163.71200 191.23200 1.000 24.13000 371 TYR A CA 1
ATOM 2568 C C . TYR A 1 385 ? 185.76400 162.86500 190.76900 1.000 24.13000 371 TYR A C 1
ATOM 2569 O O . TYR A 1 385 ? 185.95400 161.69600 190.42700 1.000 24.13000 371 TYR A O 1
ATOM 2578 N N . SER A 1 386 ? 184.56200 163.43100 190.73700 1.000 25.69000 372 SER A N 1
ATOM 2579 C CA . SER A 1 386 ? 183.35600 162.69900 190.39500 1.000 25.69000 372 SER A CA 1
ATOM 2580 C C . SER A 1 386 ? 182.79500 163.07200 189.03100 1.000 25.69000 372 SER A C 1
ATOM 2581 O O . SER A 1 386 ? 181.75600 162.53500 188.64300 1.000 25.69000 372 SER A O 1
ATOM 2584 N N . THR A 1 387 ? 183.45000 163.96900 188.29200 1.000 30.62000 373 THR A N 1
ATOM 2585 C CA . THR A 1 387 ? 182.87400 164.51700 187.06700 1.000 30.62000 373 THR A CA 1
ATOM 2586 C C . THR A 1 387 ? 182.89600 163.54600 185.89800 1.000 30.62000 373 THR A C 1
ATOM 2587 O O . THR A 1 387 ? 182.09900 163.70600 184.97200 1.000 30.62000 373 THR A O 1
ATOM 2591 N N . GLU A 1 388 ? 183.74000 162.59300 185.91400 1.000 29.48000 374 GLU A N 1
ATOM 2592 C CA . GLU A 1 388 ? 183.80400 161.61300 184.84700 1.000 29.48000 374 GLU A CA 1
ATOM 2593 C C . GLU A 1 388 ? 182.72500 160.55900 185.05800 1.000 29.48000 374 GLU A C 1
ATOM 2594 O O . GLU A 1 388 ? 182.55900 160.07700 186.18200 1.000 29.48000 374 GLU A O 1
ATOM 2600 N N . PRO A 1 389 ? 181.96300 160.19700 184.02500 1.000 30.17000 375 PRO A N 1
ATOM 2601 C CA . PRO A 1 389 ? 180.81300 159.30800 184.22900 1.000 30.17000 375 PRO A CA 1
ATOM 2602 C C . PRO A 1 389 ? 181.22600 157.87700 184.52700 1.000 30.17000 375 PRO A C 1
ATOM 2603 O O . PRO A 1 389 ? 182.16200 157.33900 183.93300 1.000 30.17000 375 PRO A O 1
ATOM 2607 N N . GLY A 1 390 ? 180.50800 157.26300 185.46000 1.000 26.12000 376 GLY A N 1
ATOM 2608 C CA . GLY A 1 390 ? 180.86700 155.95900 185.95600 1.000 26.12000 376 GLY A CA 1
ATOM 2609 C C . GLY A 1 390 ? 181.88700 155.96000 187.07100 1.000 26.12000 376 GLY A C 1
ATOM 2610 O O . GLY A 1 390 ? 182.20400 154.88700 187.59300 1.000 26.12000 376 GLY A O 1
ATOM 2611 N N . ARG A 1 391 ? 182.41300 157.12100 187.45300 1.000 24.07000 377 ARG A N 1
ATOM 2612 C CA . ARG A 1 391 ? 183.42800 157.24200 188.49300 1.000 24.07000 377 ARG A CA 1
ATOM 2613 C C . ARG A 1 391 ? 182.99400 158.24600 189.54900 1.000 24.07000 377 ARG A C 1
ATOM 2614 O O . ARG A 1 391 ? 183.74500 159.13100 189.95400 1.000 24.07000 377 ARG A O 1
ATOM 2622 N N . TYR A 1 392 ? 181.75200 158.12000 189.99700 1.000 18.93000 378 TYR A N 1
ATOM 2623 C CA . TYR A 1 392 ? 181.27100 158.89600 191.12800 1.000 18.93000 378 TYR A CA 1
ATOM 2624 C C . TYR A 1 392 ? 181.95900 158.43500 192.41200 1.000 18.93000 378 TYR A C 1
ATOM 2625 O O . TYR A 1 392 ? 182.21800 157.24700 192.60000 1.000 18.93000 378 TYR A O 1
ATOM 2634 N N . ARG A 1 393 ? 182.26500 159.37900 193.29300 1.000 19.24000 379 ARG A N 1
ATOM 2635 C CA . ARG A 1 393 ? 182.93400 159.07700 194.55400 1.000 19.24000 379 ARG A CA 1
ATOM 2636 C C . ARG A 1 393 ? 181.93300 159.13200 195.70300 1.000 19.24000 379 ARG A C 1
ATOM 2637 O O . ARG A 1 393 ? 181.20500 160.11600 195.85300 1.000 19.24000 379 ARG A O 1
ATOM 2645 N N . PHE A 1 394 ? 181.90900 158.07500 196.51300 1.000 16.30000 380 PHE A N 1
ATOM 2646 C CA . PHE A 1 394 ? 180.94000 157.90500 197.59100 1.000 16.30000 380 PHE A CA 1
ATOM 2647 C C . PHE A 1 394 ? 181.42000 158.58500 198.86800 1.000 16.30000 380 PHE A C 1
ATOM 2648 O O . PHE A 1 394 ? 182.59500 158.51600 199.21700 1.000 16.30000 380 PHE A O 1
ATOM 2656 N N . MET A 1 395 ? 180.50100 159.20600 199.59400 1.000 18.18000 381 MET A N 1
ATOM 2657 C CA . MET A 1 395 ? 180.79600 159.69100 200.93600 1.000 18.18000 381 MET A CA 1
ATOM 2658 C C . MET A 1 395 ? 179.72500 159.19400 201.89300 1.000 18.18000 381 MET A C 1
ATOM 2659 O O . MET A 1 395 ? 178.54600 159.50900 201.72500 1.000 18.18000 381 MET A O 1
ATOM 2664 N N . GLY A 1 396 ? 180.13400 158.40800 202.88200 1.000 17.53000 382 GLY A N 1
ATOM 2665 C CA . GLY A 1 396 ? 179.25300 157.99500 203.95500 1.000 17.53000 382 GLY A CA 1
ATOM 2666 C C . GLY A 1 396 ? 179.76700 158.53200 205.27500 1.000 17.53000 382 GLY A C 1
ATOM 2667 O O . GLY A 1 396 ? 180.96300 158.75300 205.44700 1.000 17.53000 382 GLY A O 1
ATOM 2668 N N . THR A 1 397 ? 178.84900 158.77000 206.20100 1.000 19.29000 383 THR A N 1
ATOM 2669 C CA . THR A 1 397 ? 179.20800 159.26800 207.51700 1.000 19.29000 383 THR A CA 1
ATOM 2670 C C . THR A 1 397 ? 178.75000 158.28200 208.57700 1.000 19.29000 383 THR A C 1
ATOM 2671 O O . THR A 1 397 ? 177.70500 157.64300 208.44100 1.000 19.29000 383 THR A O 1
ATOM 2675 N N . GLU A 1 398 ? 179.54800 158.15900 209.62600 1.000 23.64000 384 GLU A N 1
ATOM 2676 C CA . GLU A 1 398 ? 179.22700 157.32700 210.77400 1.000 23.64000 384 GLU A CA 1
ATOM 2677 C C . GLU A 1 398 ? 178.97800 158.23400 211.96600 1.000 23.64000 384 GLU A C 1
ATOM 2678 O O . GLU A 1 398 ? 179.85700 159.01000 212.35900 1.000 23.64000 384 GLU A O 1
ATOM 2684 N N . ALA A 1 399 ? 177.77600 158.15100 212.52200 1.000 26.21000 385 ALA A N 1
ATOM 2685 C CA . ALA A 1 399 ? 177.45500 158.86300 213.75600 1.000 26.21000 385 ALA A CA 1
ATOM 2686 C C . ALA A 1 399 ? 176.48700 157.98100 214.53500 1.000 26.21000 385 ALA A C 1
ATOM 2687 O O . ALA A 1 399 ? 175.30600 157.89200 214.19000 1.000 26.21000 385 ALA A O 1
ATOM 2689 N N . TYR A 1 400 ? 177.00000 157.32500 215.56500 1.000 30.38000 386 TYR A N 1
ATOM 2690 C CA . TYR A 1 400 ? 176.25500 156.35500 216.34900 1.000 30.38000 386 TYR A CA 1
ATOM 2691 C C . TYR A 1 400 ? 175.97300 156.91600 217.73500 1.000 30.38000 386 TYR A C 1
ATOM 2692 O O . TYR A 1 400 ? 176.47500 157.98200 218.10400 1.000 30.38000 386 TYR A O 1
ATOM 2701 N N . ALA A 1 401 ? 175.16600 156.16200 218.49100 1.000 32.27000 387 ALA A N 1
ATOM 2702 C CA . ALA A 1 401 ? 174.59900 156.57700 219.78200 1.000 32.27000 387 ALA A CA 1
ATOM 2703 C C . ALA A 1 401 ? 173.88900 157.92200 219.66300 1.000 32.27000 387 ALA A C 1
ATOM 2704 O O . ALA A 1 401 ? 174.06800 158.82700 220.47800 1.000 32.27000 387 ALA A O 1
ATOM 2706 N N . GLU A 1 402 ? 173.06900 158.04500 218.62600 1.000 30.32000 388 GLU A N 1
ATOM 2707 C CA . GLU A 1 402 ? 172.52000 159.32700 218.22500 1.000 30.32000 388 GLU A CA 1
ATOM 2708 C C . GLU A 1 402 ? 171.01700 159.19200 218.02200 1.000 30.32000 388 GLU A C 1
ATOM 2709 O O . GLU A 1 402 ? 170.50600 158.10100 217.76300 1.000 30.32000 388 GLU A O 1
ATOM 2715 N N . SER A 1 403 ? 170.31300 160.31200 218.14600 1.000 29.84000 389 SER A N 1
ATOM 2716 C CA . SER A 1 403 ? 168.89500 160.35300 217.83300 1.000 29.84000 389 SER A CA 1
ATOM 2717 C C . SER A 1 403 ? 168.68100 160.27000 216.32500 1.000 29.84000 389 SER A C 1
ATOM 2718 O O . SER A 1 403 ? 169.54300 160.65500 215.53400 1.000 29.84000 389 SER A O 1
ATOM 2721 N N . ILE A 1 404 ? 167.51200 159.75400 215.93300 1.000 27.00000 390 ILE A N 1
ATOM 2722 C CA . ILE A 1 404 ? 167.21100 159.54400 214.51900 1.000 27.00000 390 ILE A CA 1
ATOM 2723 C C . ILE A 1 404 ? 167.03500 160.87500 213.78800 1.000 27.00000 390 ILE A C 1
ATOM 2724 O O . ILE A 1 404 ? 167.37300 160.98700 212.60400 1.000 27.00000 390 ILE A O 1
ATOM 2729 N N . ASP A 1 405 ? 166.57400 161.91900 214.47900 1.000 29.87000 391 ASP A N 1
ATOM 2730 C CA . ASP A 1 405 ? 166.42100 163.21400 213.83300 1.000 29.87000 391 ASP A CA 1
ATOM 2731 C C . ASP A 1 405 ? 167.75100 163.92700 213.63300 1.000 29.87000 391 ASP A C 1
ATOM 2732 O O . ASP A 1 405 ? 167.83900 164.80900 212.77500 1.000 29.87000 391 ASP A O 1
ATOM 2737 N N . ARG A 1 406 ? 168.78600 163.55300 214.38100 1.000 28.07000 392 ARG A N 1
ATOM 2738 C CA . ARG A 1 406 ? 170.12300 164.07500 214.13800 1.000 28.07000 392 ARG A CA 1
ATOM 2739 C C . ARG A 1 406 ? 170.89300 163.26200 213.10900 1.000 28.07000 392 ARG A C 1
ATOM 2740 O O . ARG A 1 406 ? 171.73900 163.81800 212.40600 1.000 28.07000 392 ARG A O 1
ATOM 2748 N N . THR A 1 407 ? 170.61600 161.96100 213.01400 1.000 24.27000 393 THR A N 1
ATOM 2749 C CA . THR A 1 407 ? 171.26200 161.11600 212.01400 1.000 24.27000 393 THR A CA 1
ATOM 2750 C C . THR A 1 407 ? 170.79500 161.47300 210.60900 1.000 24.27000 393 THR A C 1
ATOM 2751 O O . THR A 1 407 ? 171.58500 161.46900 209.66200 1.000 24.27000 393 THR A O 1
ATOM 2755 N N . VAL A 1 408 ? 169.51700 161.82100 210.47100 1.000 23.78000 394 VAL A N 1
ATOM 2756 C CA . VAL A 1 408 ? 168.91400 162.13100 209.18200 1.000 23.78000 394 VAL A CA 1
ATOM 2757 C C . VAL A 1 408 ? 169.44100 163.44300 208.59200 1.000 23.78000 394 VAL A C 1
ATOM 2758 O O . VAL A 1 408 ? 169.44900 163.60800 207.36500 1.000 23.78000 394 VAL A O 1
ATOM 2762 N N . MET A 1 409 ? 169.98800 164.33700 209.42700 1.000 25.92000 395 MET A N 1
ATOM 2763 C CA . MET A 1 409 ? 170.56100 165.59700 208.95600 1.000 25.92000 395 MET A CA 1
ATOM 2764 C C . MET A 1 409 ? 171.79100 165.41600 208.07000 1.000 25.92000 395 MET A C 1
ATOM 2765 O O . MET A 1 409 ? 172.13700 166.33600 207.32700 1.000 25.92000 395 MET A O 1
ATOM 2770 N N . TYR A 1 410 ? 172.45000 164.26000 208.11600 1.000 21.98000 396 TYR A N 1
ATOM 2771 C CA . TYR A 1 410 ? 173.58500 164.01500 207.23500 1.000 21.98000 396 TYR A CA 1
ATOM 2772 C C . TYR A 1 410 ? 173.17700 163.73900 205.79500 1.000 21.98000 396 TYR A C 1
ATOM 2773 O O . TYR A 1 410 ? 174.03900 163.76900 204.91700 1.000 21.98000 396 TYR A O 1
ATOM 2782 N N . TYR A 1 411 ? 171.89500 163.48100 205.53000 1.000 20.23000 397 TYR A N 1
ATOM 2783 C CA . TYR A 1 411 ? 171.40800 163.40300 204.15900 1.000 20.23000 397 TYR A CA 1
ATOM 2784 C C . TYR A 1 411 ? 171.44500 164.75100 203.45700 1.000 20.23000 397 TYR A C 1
ATOM 2785 O O . TYR A 1 411 ? 171.49200 164.79300 202.22600 1.000 20.23000 397 TYR A O 1
ATOM 2794 N N . GLY A 1 412 ? 171.42500 165.84300 204.20600 1.000 25.88000 398 GLY A N 1
ATOM 2795 C CA . GLY A 1 412 ? 171.46900 167.16200 203.62700 1.000 25.88000 398 GLY A CA 1
ATOM 2796 C C . GLY A 1 412 ? 170.08900 167.72100 203.34000 1.000 25.88000 398 GLY A C 1
ATOM 2797 O O . GLY A 1 412 ? 169.07000 167.31100 203.90300 1.000 25.88000 398 GLY A O 1
ATOM 2798 N N . LEU A 1 413 ? 170.07300 168.68200 202.43400 1.000 30.67000 399 LEU A N 1
ATOM 2799 C CA . LEU A 1 413 ? 168.89400 169.39800 201.98600 1.000 30.67000 399 LEU A CA 1
ATOM 2800 C C . LEU A 1 413 ? 168.71100 169.15900 200.49300 1.000 30.67000 399 LEU A C 1
ATOM 2801 O O . LEU A 1 413 ? 169.64100 168.69700 199.82400 1.000 30.67000 399 LEU A O 1
ATOM 2806 N N . PRO A 1 414 ? 167.52000 169.42200 199.93700 1.000 32.59000 400 PRO A N 1
ATOM 2807 C CA . PRO A 1 414 ? 167.34500 169.25200 198.48100 1.000 32.59000 400 PRO A CA 1
ATOM 2808 C C . PRO A 1 414 ? 168.19100 170.18500 197.62400 1.000 32.59000 400 PRO A C 1
ATOM 2809 O O . PRO A 1 414 ? 168.41300 169.88000 196.44700 1.000 32.59000 400 PRO A O 1
ATOM 2813 N N . PHE A 1 415 ? 168.69700 171.28500 198.17300 1.000 29.64000 401 PHE A N 1
ATOM 2814 C CA . PHE A 1 415 ? 169.56600 172.18400 197.43200 1.000 29.64000 401 PHE A CA 1
ATOM 2815 C C . PHE A 1 415 ? 171.00900 172.18200 197.92200 1.000 29.64000 401 PHE A C 1
ATOM 2816 O O . PHE A 1 415 ? 171.81800 172.95600 197.40100 1.000 29.64000 401 PHE A O 1
ATOM 2824 N N . ILE A 1 416 ? 171.36300 171.34100 198.89400 1.000 29.39000 402 ILE A N 1
ATOM 2825 C CA . ILE A 1 416 ? 172.71800 171.27300 199.43800 1.000 29.39000 402 ILE A CA 1
ATOM 2826 C C . ILE A 1 416 ? 173.10900 169.80800 199.59400 1.000 29.39000 402 ILE A C 1
ATOM 2827 O O . ILE A 1 416 ? 172.44400 169.06100 200.31700 1.000 29.39000 402 ILE A O 1
ATOM 2832 N N . GLN A 1 417 ? 174.19700 169.40600 198.94300 1.000 29.53000 403 GLN A N 1
ATOM 2833 C CA . GLN A 1 417 ? 174.66800 168.02800 199.00900 1.000 29.53000 403 GLN A CA 1
ATOM 2834 C C . GLN A 1 417 ? 175.52300 167.78600 200.24800 1.000 29.53000 403 GLN A C 1
ATOM 2835 O O . GLN A 1 417 ? 176.23600 168.67200 200.71900 1.000 29.53000 403 GLN A O 1
ATOM 2841 N N . GLU A 1 418 ? 175.45100 166.56300 200.75200 1.000 24.44000 404 GLU A N 1
ATOM 2842 C CA . GLU A 1 418 ? 176.14200 166.09800 201.94800 1.000 24.44000 404 GLU A CA 1
ATOM 2843 C C . GLU A 1 418 ? 176.43400 164.62100 201.69700 1.000 24.44000 404 GLU A C 1
ATOM 2844 O O . GLU A 1 418 ? 176.71600 164.26300 200.55200 1.000 24.44000 404 GLU A O 1
ATOM 2850 N N . ALA A 1 419 ? 176.50400 163.79800 202.74700 1.000 19.78000 405 ALA A N 1
ATOM 2851 C CA . ALA A 1 419 ? 176.70400 162.35700 202.60500 1.000 19.78000 405 ALA A CA 1
ATOM 2852 C C . ALA A 1 419 ? 175.65600 161.71200 201.70100 1.000 19.78000 405 ALA A C 1
ATOM 2853 O O . ALA A 1 419 ? 174.50400 162.14700 201.63600 1.000 19.78000 405 ALA A O 1
ATOM 2855 N N . ASP A 1 420 ? 176.08300 160.66900 200.98300 1.000 17.39000 406 ASP A N 1
ATOM 2856 C CA . ASP A 1 420 ? 175.16200 159.88900 200.16300 1.000 17.39000 406 ASP A CA 1
ATOM 2857 C C . ASP A 1 420 ? 174.16900 159.12600 201.02800 1.000 17.39000 406 ASP A C 1
ATOM 2858 O O . ASP A 1 420 ? 172.97700 159.08700 200.71700 1.000 17.39000 406 ASP A O 1
ATOM 2863 N N . PHE A 1 421 ? 174.64200 158.50200 202.10400 1.000 15.49000 407 PHE A N 1
ATOM 2864 C CA . PHE A 1 421 ? 173.78300 158.16400 203.22800 1.000 15.49000 407 PHE A CA 1
ATOM 2865 C C . PHE A 1 421 ? 174.61800 158.17400 204.49500 1.000 15.49000 407 PHE A C 1
ATOM 2866 O O . PHE A 1 421 ? 175.83100 157.95500 204.43400 1.000 15.49000 407 PHE A O 1
ATOM 2874 N N . PRO A 1 422 ? 174.01400 158.46000 205.64400 1.000 16.44000 408 PRO A N 1
ATOM 2875 C CA . PRO A 1 422 ? 174.64300 158.08700 206.91200 1.000 16.44000 408 PRO A CA 1
ATOM 2876 C C . PRO A 1 422 ? 174.41500 156.61000 207.18600 1.000 16.44000 408 PRO A C 1
ATOM 2877 O O . PRO A 1 422 ? 173.36800 156.05500 206.85300 1.000 16.44000 408 PRO A O 1
ATOM 2881 N N . PHE A 1 423 ? 175.41200 155.97000 207.78400 1.000 17.37000 409 PHE A N 1
ATOM 2882 C CA . PHE A 1 423 ? 175.33800 154.53500 208.02100 1.000 17.37000 409 PHE A CA 1
ATOM 2883 C C . PHE A 1 423 ? 174.34400 154.22100 209.13000 1.000 17.37000 409 PHE A C 1
ATOM 2884 O O . PHE A 1 423 ? 174.37100 154.83100 210.20200 1.000 17.37000 409 PHE A O 1
ATOM 2892 N N . ASN A 1 424 ? 173.46100 153.27300 208.85200 1.000 18.69000 410 ASN A N 1
ATOM 2893 C CA . ASN A 1 424 ? 172.36100 152.88900 209.72700 1.000 18.69000 410 ASN A CA 1
ATOM 2894 C C . ASN A 1 424 ? 172.78700 151.66200 210.52800 1.000 18.69000 410 ASN A C 1
ATOM 2895 O O . ASN A 1 424 ? 172.94100 150.57200 209.97200 1.000 18.69000 410 ASN A O 1
ATOM 2900 N N . ASN A 1 425 ? 172.95400 151.83600 211.83700 1.000 24.39000 411 ASN A N 1
ATOM 2901 C CA . ASN A 1 425 ? 173.33900 150.74200 212.71700 1.000 24.39000 411 ASN A CA 1
ATOM 2902 C C . ASN A 1 425 ? 172.24800 150.38200 213.72300 1.000 24.39000 411 ASN A C 1
ATOM 2903 O O . ASN A 1 425 ? 172.51800 149.64400 214.67500 1.000 24.39000 411 ASN A O 1
ATOM 2908 N N . TYR A 1 426 ? 171.01400 150.84600 213.51200 1.000 25.23000 412 TYR A N 1
ATOM 2909 C CA . TYR A 1 426 ? 169.94500 150.64500 214.48600 1.000 25.23000 412 TYR A CA 1
ATOM 2910 C C . TYR A 1 426 ? 169.49100 149.19300 214.58800 1.000 25.23000 412 TYR A C 1
ATOM 2911 O O . TYR A 1 426 ? 168.97500 148.79600 215.63500 1.000 25.23000 412 TYR A O 1
ATOM 2920 N N . LEU A 1 427 ? 169.67300 148.39000 213.54200 1.000 24.09000 413 LEU A N 1
ATOM 2921 C CA . LEU A 1 427 ? 169.41400 146.96200 213.65600 1.000 24.09000 413 LEU A CA 1
ATOM 2922 C C . LEU A 1 427 ? 170.53200 146.22400 214.37900 1.000 24.09000 413 LEU A C 1
ATOM 2923 O O . LEU A 1 427 ? 170.28600 145.14900 214.93100 1.000 24.09000 413 LEU A O 1
ATOM 2928 N N . SER A 1 428 ? 171.74700 146.77900 214.39200 1.000 26.31000 414 SER A N 1
ATOM 2929 C CA . SER A 1 428 ? 172.85300 146.19500 215.14000 1.000 26.31000 414 SER A CA 1
ATOM 2930 C C . SER A 1 428 ? 172.70800 146.39200 216.63900 1.000 26.31000 414 SER A C 1
ATOM 2931 O O . SER A 1 428 ? 173.36800 145.69200 217.40900 1.000 26.31000 414 SER A O 1
ATOM 2934 N N . MET A 1 429 ? 171.88900 147.34400 217.06700 1.000 31.97000 415 MET A N 1
ATOM 2935 C CA . MET A 1 429 ? 171.72200 147.65500 218.47500 1.000 31.97000 415 MET A CA 1
ATOM 2936 C C . MET A 1 429 ? 170.63600 146.82600 219.14000 1.000 31.97000 415 MET A C 1
ATOM 2937 O O . MET A 1 429 ? 170.37400 147.01800 220.32900 1.000 31.97000 415 MET A O 1
ATOM 2942 N N . LEU A 1 430 ? 170.00200 145.91300 218.41100 1.000 30.52000 416 LEU A N 1
ATOM 2943 C CA . LEU A 1 430 ? 168.95200 145.06300 218.96600 1.000 30.52000 416 LEU A CA 1
ATOM 2944 C C . LEU A 1 430 ? 169.61400 143.87600 219.65400 1.000 30.52000 416 LEU A C 1
ATOM 2945 O O . LEU A 1 430 ? 170.14000 142.97700 218.99800 1.000 30.52000 416 LEU A O 1
ATOM 2950 N N . ASP A 1 431 ? 169.59200 143.87500 220.98500 1.000 33.81000 417 ASP A N 1
ATOM 2951 C CA . ASP A 1 431 ? 170.14100 142.75900 221.74300 1.000 33.81000 417 ASP A CA 1
ATOM 2952 C C . ASP A 1 431 ? 169.16900 141.59800 221.83800 1.000 33.81000 417 ASP A C 1
ATOM 2953 O O . ASP A 1 431 ? 169.59400 140.46100 222.05700 1.000 33.81000 417 ASP A O 1
ATOM 2958 N N . THR A 1 432 ? 167.88300 141.86100 221.67400 1.000 33.79000 418 THR A N 1
ATOM 2959 C CA . THR A 1 432 ? 166.88000 140.82800 221.50900 1.000 33.79000 418 THR A CA 1
ATOM 2960 C C . THR A 1 432 ? 165.93800 141.26800 220.40100 1.000 33.79000 418 THR A C 1
ATOM 2961 O O . THR A 1 432 ? 165.79900 142.46100 220.12000 1.000 33.79000 418 THR A O 1
ATOM 2965 N N . VAL A 1 433 ? 165.31000 140.30000 219.75900 1.000 33.97000 419 VAL A N 1
ATOM 2966 C CA . VAL A 1 433 ? 164.56900 140.57500 218.54200 1.000 33.97000 419 VAL A CA 1
ATOM 2967 C C . VAL A 1 433 ? 163.11300 140.18300 218.75900 1.000 33.97000 419 VAL A C 1
ATOM 2968 O O . VAL A 1 433 ? 162.79100 139.31800 219.57900 1.000 33.97000 419 VAL A O 1
ATOM 2972 N N . SER A 1 434 ? 162.22500 140.88500 218.06100 1.000 32.89000 420 SER A N 1
ATOM 2973 C CA . SER A 1 434 ? 160.78500 140.70700 218.19700 1.000 32.89000 420 SER A CA 1
ATOM 2974 C C . SER A 1 434 ? 160.11800 141.34700 216.99200 1.000 32.89000 420 SER A C 1
ATOM 2975 O O . SER A 1 434 ? 160.73700 142.10700 216.24900 1.000 32.89000 420 SER A O 1
ATOM 2978 N N . GLY A 1 435 ? 158.83900 141.02500 216.80600 1.000 32.74000 421 GLY A N 1
ATOM 2979 C CA . GLY A 1 435 ? 158.10700 141.58700 215.68400 1.000 32.74000 421 GLY A CA 1
ATOM 2980 C C . GLY A 1 435 ? 157.84900 143.07500 215.83200 1.000 32.74000 421 GLY A C 1
ATOM 2981 O O . GLY A 1 435 ? 157.88000 143.81700 214.85000 1.000 32.74000 421 GLY A O 1
ATOM 2982 N N . ASN A 1 436 ? 157.59600 143.53100 217.05800 1.000 33.02000 422 ASN A N 1
ATOM 2983 C CA . ASN A 1 436 ? 157.38800 144.95200 217.29500 1.000 33.02000 422 ASN A CA 1
ATOM 2984 C C . ASN A 1 436 ? 158.69400 145.73300 217.28400 1.000 33.02000 422 ASN A C 1
ATOM 2985 O O . ASN A 1 436 ? 158.70400 146.90000 216.88400 1.000 33.02000 422 ASN A O 1
ATOM 2990 N N . SER A 1 437 ? 159.79800 145.11600 217.70500 1.000 30.55000 423 SER A N 1
ATOM 2991 C CA . SER A 1 437 ? 161.06300 145.83700 217.75800 1.000 30.55000 423 SER A CA 1
ATOM 2992 C C . SER A 1 437 ? 161.71200 145.96400 216.38500 1.000 30.55000 423 SER A C 1
ATOM 2993 O O . SER A 1 437 ? 162.41200 146.94700 216.13200 1.000 30.55000 423 SER A O 1
ATOM 2996 N N . VAL A 1 438 ? 161.49500 145.00000 215.49000 1.000 28.36000 424 VAL A N 1
ATOM 2997 C CA . VAL A 1 438 ? 161.99100 145.13300 214.12500 1.000 28.36000 424 VAL A CA 1
ATOM 2998 C C . VAL A 1 438 ? 161.15000 146.14300 213.35600 1.000 28.36000 424 VAL A C 1
ATOM 2999 O O . VAL A 1 438 ? 161.68000 146.93200 212.56700 1.000 28.36000 424 VAL A O 1
ATOM 3003 N N . TYR A 1 439 ? 159.84000 146.16200 213.62300 1.000 30.56000 425 TYR A N 1
ATOM 3004 C CA . TYR A 1 439 ? 158.93300 147.10700 212.98200 1.000 30.56000 425 TYR A CA 1
ATOM 3005 C C . TYR A 1 439 ? 159.28500 148.55200 213.31800 1.000 30.56000 425 TYR A C 1
ATOM 3006 O O . TYR A 1 439 ? 159.25300 149.41900 212.43900 1.000 30.56000 425 TYR A O 1
ATOM 3015 N N . GLU A 1 440 ? 159.62600 148.83500 214.57600 1.000 30.05000 426 GLU A N 1
ATOM 3016 C CA . GLU A 1 440 ? 159.87600 150.22400 214.94000 1.000 30.05000 426 GLU A CA 1
ATOM 3017 C C . GLU A 1 440 ? 161.22300 150.71300 214.42900 1.000 30.05000 426 GLU A C 1
ATOM 3018 O O . GLU A 1 440 ? 161.38900 151.91200 214.22000 1.000 30.05000 426 GLU A O 1
ATOM 3024 N N . VAL A 1 441 ? 162.18100 149.81500 214.19600 1.000 26.70000 427 VAL A N 1
ATOM 3025 C CA . VAL A 1 441 ? 163.44700 150.22800 213.59700 1.000 26.70000 427 VAL A CA 1
ATOM 3026 C C . VAL A 1 441 ? 163.26400 150.54700 212.11400 1.000 26.70000 427 VAL A C 1
ATOM 3027 O O . VAL A 1 441 ? 163.78400 151.55200 211.61600 1.000 26.70000 427 VAL A O 1
ATOM 3031 N N . ILE A 1 442 ? 162.49900 149.71900 211.39800 1.000 25.02000 428 ILE A N 1
ATOM 3032 C CA . ILE A 1 442 ? 162.29000 149.92500 209.96600 1.000 25.02000 428 ILE A CA 1
ATOM 3033 C C . ILE A 1 442 ? 161.45600 151.17500 209.71200 1.000 25.02000 428 ILE A C 1
ATOM 3034 O O . ILE A 1 442 ? 161.78300 151.98800 208.84100 1.000 25.02000 428 ILE A O 1
ATOM 3039 N N . THR A 1 443 ? 160.39300 151.37200 210.49300 1.000 26.36000 429 THR A N 1
ATOM 3040 C CA . THR A 1 443 ? 159.53300 152.52800 210.29100 1.000 26.36000 429 THR A CA 1
ATOM 3041 C C . THR A 1 443 ? 160.15800 153.82300 210.79000 1.000 26.36000 429 THR A C 1
ATOM 3042 O O . THR A 1 443 ? 159.79200 154.88900 210.29500 1.000 26.36000 429 THR A O 1
ATOM 3046 N N . SER A 1 444 ? 161.09200 153.76600 211.74300 1.000 25.02000 430 SER A N 1
ATOM 3047 C CA . SER A 1 444 ? 161.76200 154.99100 212.17400 1.000 25.02000 430 SER A CA 1
ATOM 3048 C C . SER A 1 444 ? 162.66500 155.54500 211.08200 1.000 25.02000 430 SER A C 1
ATOM 3049 O O . SER A 1 444 ? 162.73300 156.76100 210.89300 1.000 25.02000 430 SER A O 1
ATOM 3052 N N . TRP A 1 445 ? 163.35700 154.67400 210.34800 1.000 21.52000 431 TRP A N 1
ATOM 3053 C CA . TRP A 1 445 ? 164.23600 155.15700 209.29200 1.000 21.52000 431 TRP A CA 1
ATOM 3054 C C . TRP A 1 445 ? 163.45000 155.64500 208.08000 1.000 21.52000 431 TRP A C 1
ATOM 3055 O O . TRP A 1 445 ? 163.78300 156.68700 207.51000 1.000 21.52000 431 TRP A O 1
ATOM 3066 N N . MET A 1 446 ? 162.40600 154.91700 207.67700 1.000 24.72000 432 MET A N 1
ATOM 3067 C CA . MET A 1 446 ? 161.67600 155.27000 206.46300 1.000 24.72000 432 MET A CA 1
ATOM 3068 C C . MET A 1 446 ? 160.81300 156.51400 206.65300 1.000 24.72000 432 MET A C 1
ATOM 3069 O O . MET A 1 446 ? 160.61000 157.27600 205.70400 1.000 24.72000 432 MET A O 1
ATOM 3074 N N . GLU A 1 447 ? 160.30900 156.75000 207.86300 1.000 28.77000 433 GLU A N 1
ATOM 3075 C CA . GLU A 1 447 ? 159.49400 157.93800 208.08700 1.000 28.77000 433 GLU A CA 1
ATOM 3076 C C . GLU A 1 447 ? 160.33400 159.18600 208.32900 1.000 28.77000 433 GLU A C 1
ATOM 3077 O O . GLU A 1 447 ? 159.88300 160.29200 208.02000 1.000 28.77000 433 GLU A O 1
ATOM 3083 N N . ASN A 1 448 ? 161.54500 159.04500 208.85700 1.000 26.03000 434 ASN A N 1
ATOM 3084 C CA . ASN A 1 448 ? 162.31600 160.22400 209.22600 1.000 26.03000 434 ASN A CA 1
ATOM 3085 C C . ASN A 1 448 ? 163.25200 160.70800 208.13400 1.000 26.03000 434 ASN A C 1
ATOM 3086 O O . ASN A 1 448 ? 163.52700 161.90800 208.07400 1.000 26.03000 434 ASN A O 1
ATOM 3091 N N . MET A 1 449 ? 163.74800 159.82400 207.27400 1.000 23.40000 435 MET A N 1
ATOM 3092 C CA . MET A 1 449 ? 164.66400 160.26100 206.23600 1.000 23.40000 435 MET A CA 1
ATOM 3093 C C . MET A 1 449 ? 163.89500 161.02800 205.15900 1.000 23.40000 435 MET A C 1
ATOM 3094 O O . MET A 1 449 ? 162.69600 160.80300 204.97500 1.000 23.40000 435 MET A O 1
ATOM 3099 N N . PRO A 1 450 ? 164.53900 161.99300 204.49700 1.000 24.27000 436 PRO A N 1
ATOM 3100 C CA . PRO A 1 450 ? 163.83300 162.80700 203.50200 1.000 24.27000 436 PRO A CA 1
ATOM 3101 C C . PRO A 1 450 ? 163.37300 161.99900 202.30200 1.000 24.27000 436 PRO A C 1
ATOM 3102 O O . PRO A 1 450 ? 163.90400 160.93300 201.98600 1.000 24.27000 436 PRO A O 1
ATOM 3106 N N . GLU A 1 451 ? 162.34700 162.53400 201.64800 1.000 28.50000 437 GLU A N 1
ATOM 3107 C CA . GLU A 1 451 ? 161.70300 161.85700 200.53500 1.000 28.50000 437 GLU A CA 1
ATOM 3108 C C . GLU A 1 451 ? 162.64200 161.81000 199.33600 1.000 28.50000 437 GLU A C 1
ATOM 3109 O O . GLU A 1 451 ? 163.25400 162.81700 198.97000 1.000 28.50000 437 GLU A O 1
ATOM 3115 N N . GLY A 1 452 ? 162.77300 160.62900 198.74200 1.000 25.89000 438 GLY A N 1
ATOM 3116 C CA . GLY A 1 452 ? 163.66200 160.44200 197.61900 1.000 25.89000 438 GLY A CA 1
ATOM 3117 C C . GLY A 1 452 ? 165.11200 160.20000 197.96600 1.000 25.89000 438 GLY A C 1
ATOM 3118 O O . GLY A 1 452 ? 165.95100 160.19100 197.06100 1.000 25.89000 438 GLY A O 1
ATOM 3119 N N . LYS A 1 453 ? 165.44000 160.01800 199.23800 1.000 21.14000 439 LYS A N 1
ATOM 3120 C CA . LYS A 1 453 ? 166.79700 159.67700 199.62300 1.000 21.14000 439 LYS A CA 1
ATOM 3121 C C . LYS A 1 453 ? 166.97000 158.16300 199.62400 1.000 21.14000 439 LYS A C 1
ATOM 3122 O O . LYS A 1 453 ? 166.00800 157.40300 199.52400 1.000 21.14000 439 LYS A O 1
ATOM 3128 N N . TRP A 1 454 ? 168.21800 157.72200 199.72000 1.000 16.85000 440 TRP A N 1
ATOM 3129 C CA . TRP A 1 454 ? 168.51900 156.30400 199.61000 1.000 16.85000 440 TRP A CA 1
ATOM 3130 C C . TRP A 1 454 ? 168.79200 155.71600 200.98400 1.000 16.85000 440 TRP A C 1
ATOM 3131 O O . TRP A 1 454 ? 169.67100 156.21900 201.69500 1.000 16.85000 440 TRP A O 1
ATOM 3142 N N . PRO A 1 455 ? 168.08200 154.67800 201.40300 1.000 16.41000 441 PRO A N 1
ATOM 3143 C CA . PRO A 1 455 ? 168.35200 154.06100 202.70300 1.000 16.41000 441 PRO A CA 1
ATOM 3144 C C . PRO A 1 455 ? 169.46100 153.01400 202.63000 1.000 16.41000 441 PRO A C 1
ATOM 3145 O O . PRO A 1 455 ? 169.98100 152.68800 201.56400 1.000 16.41000 441 PRO A O 1
ATOM 3149 N N . ASN A 1 456 ? 169.83700 152.51500 203.80300 1.000 14.93000 442 ASN A N 1
ATOM 3150 C CA . ASN A 1 456 ? 170.85100 151.47600 203.92800 1.000 14.93000 442 ASN A CA 1
ATOM 3151 C C . ASN A 1 456 ? 170.62500 150.76000 205.24800 1.000 14.93000 442 ASN A C 1
ATOM 3152 O O . ASN A 1 456 ? 169.94800 151.27600 206.13600 1.000 14.93000 442 ASN A O 1
ATOM 3157 N N . TRP A 1 457 ? 171.15700 149.54200 205.35500 1.000 17.18000 443 TRP A N 1
ATOM 3158 C CA . TRP A 1 457 ? 170.88300 148.67500 206.49700 1.000 17.18000 443 TRP A CA 1
ATOM 3159 C C . TRP A 1 457 ? 172.11500 147.84800 206.84400 1.000 17.18000 443 TRP A C 1
ATOM 3160 O O . TRP A 1 457 ? 172.76600 147.29100 205.96100 1.000 17.18000 443 TRP A O 1
ATOM 3171 N N . MET A 1 458 ? 172.42200 147.77200 208.13900 1.000 20.93000 444 MET A N 1
ATOM 3172 C CA . MET A 1 458 ? 173.48600 146.93500 208.67800 1.000 20.93000 444 MET A CA 1
ATOM 3173 C C . MET A 1 458 ? 172.93300 146.08700 209.81300 1.000 20.93000 444 MET A C 1
ATOM 3174 O O . MET A 1 458 ? 172.02000 146.50500 210.52600 1.000 20.93000 444 MET A O 1
ATOM 3179 N N . ILE A 1 459 ? 173.49500 144.89300 209.99200 1.000 22.62000 445 ILE A N 1
ATOM 3180 C CA . ILE A 1 459 ? 173.11400 144.03700 211.10700 1.000 22.62000 445 ILE A CA 1
ATOM 3181 C C . ILE A 1 459 ? 174.29300 143.70800 212.00900 1.000 22.62000 445 ILE A C 1
ATOM 3182 O O . ILE A 1 459 ? 174.14200 142.94700 212.96100 1.000 22.62000 445 ILE A O 1
ATOM 3187 N N . GLY A 1 460 ? 175.46100 144.26800 211.73800 1.000 22.52000 446 GLY A N 1
ATOM 3188 C CA . GLY A 1 460 ? 176.61500 144.01100 212.57500 1.000 22.52000 446 GLY A CA 1
ATOM 3189 C C . GLY A 1 460 ? 177.77200 144.88000 212.14600 1.000 22.52000 446 GLY A C 1
ATOM 3190 O O . GLY A 1 460 ? 177.65000 145.72600 211.26000 1.000 22.52000 446 GLY A O 1
ATOM 3191 N N . GLY A 1 461 ? 178.90600 144.65900 212.79600 1.000 21.16000 447 GLY A N 1
ATOM 3192 C CA . GLY A 1 461 ? 180.09400 145.42600 212.52900 1.000 21.16000 447 GLY A CA 1
ATOM 3193 C C . GLY A 1 461 ? 181.20600 145.10600 213.50100 1.000 21.16000 447 GLY A C 1
ATOM 3194 O O . GLY A 1 461 ? 181.08700 144.21100 214.33800 1.000 21.16000 447 GLY A O 1
ATOM 3195 N N . PRO A 1 462 ? 182.31700 145.84000 213.40900 1.000 23.11000 448 PRO A N 1
ATOM 3196 C CA . PRO A 1 462 ? 183.46700 145.53900 214.27500 1.000 23.11000 448 PRO A CA 1
ATOM 3197 C C . PRO A 1 462 ? 183.28000 145.94000 215.73000 1.000 23.11000 448 PRO A C 1
ATOM 3198 O O . PRO A 1 462 ? 184.00100 145.41900 216.58600 1.000 23.11000 448 PRO A O 1
ATOM 3202 N N . ASP A 1 463 ? 182.34300 146.82700 216.04400 1.000 27.57000 449 ASP A N 1
ATOM 3203 C CA . ASP A 1 463 ? 182.09100 147.23000 217.42100 1.000 27.57000 449 ASP A CA 1
ATOM 3204 C C . ASP A 1 463 ? 180.81900 146.62000 217.98900 1.000 27.57000 449 ASP A C 1
ATOM 3205 O O . ASP A 1 463 ? 180.43800 146.94600 219.11500 1.000 27.57000 449 ASP A O 1
ATOM 3210 N N . SER A 1 464 ? 180.16000 145.74800 217.24200 1.000 25.71000 450 SER A N 1
ATOM 3211 C CA . SER A 1 464 ? 178.93500 145.10200 217.66900 1.000 25.71000 450 SER A CA 1
ATOM 3212 C C . SER A 1 464 ? 179.20800 143.62300 217.89300 1.000 25.71000 450 SER A C 1
ATOM 3213 O O . SER A 1 464 ? 180.08200 143.04300 217.25000 1.000 25.71000 450 SER A O 1
ATOM 3216 N N . SER A 1 465 ? 178.47800 143.02800 218.83000 1.000 25.29000 451 SER A N 1
ATOM 3217 C CA . SER A 1 465 ? 178.52400 141.58500 219.01500 1.000 25.29000 451 SER A CA 1
ATOM 3218 C C . SER A 1 465 ? 177.98600 140.88300 217.77400 1.000 25.29000 451 SER A C 1
ATOM 3219 O O . SER A 1 465 ? 177.06300 141.37400 217.12100 1.000 25.29000 451 SER A O 1
ATOM 3222 N N . ARG A 1 466 ? 178.59400 139.75000 217.43000 1.000 23.10000 452 ARG A N 1
ATOM 3223 C CA . ARG A 1 466 ? 178.19000 139.00600 216.24500 1.000 23.10000 452 ARG A CA 1
ATOM 3224 C C . ARG A 1 466 ? 176.79000 138.43600 216.42300 1.000 23.10000 452 ARG A C 1
ATOM 3225 O O . ARG A 1 466 ? 176.35200 138.14900 217.53700 1.000 23.10000 452 ARG A O 1
ATOM 3233 N N . LEU A 1 467 ? 176.09200 138.27600 215.29800 1.000 25.13000 453 LEU A N 1
ATOM 3234 C CA . LEU A 1 467 ? 174.64100 138.13500 215.31900 1.000 25.13000 453 LEU A CA 1
ATOM 3235 C C . LEU A 1 467 ? 174.19600 136.78200 215.86300 1.000 25.13000 453 LEU A C 1
ATOM 3236 O O . LEU A 1 467 ? 173.15500 136.69100 216.52300 1.000 25.13000 453 LEU A O 1
ATOM 3241 N N . THR A 1 468 ? 174.96200 135.72000 215.61400 1.000 26.45000 454 THR A N 1
ATOM 3242 C CA . THR A 1 468 ? 174.58000 134.42400 216.16700 1.000 26.45000 454 THR A CA 1
ATOM 3243 C C . THR A 1 468 ? 174.87900 134.31800 217.65600 1.000 26.45000 454 THR A C 1
ATOM 3244 O O . THR A 1 468 ? 174.36200 133.41200 218.31100 1.000 26.45000 454 THR A O 1
ATOM 3248 N N . SER A 1 469 ? 175.70200 135.21500 218.19900 1.000 25.69000 455 SER A N 1
ATOM 3249 C CA . SER A 1 469 ? 175.89600 135.31800 219.63300 1.000 25.69000 455 SER A CA 1
ATOM 3250 C C . SER A 1 469 ? 175.01000 136.37600 220.26700 1.000 25.69000 455 SER A C 1
ATOM 3251 O O . SER A 1 469 ? 174.77200 136.32400 221.47600 1.000 25.69000 455 SER A O 1
ATOM 3254 N N . ARG A 1 470 ? 174.51700 137.32200 219.47400 1.000 25.93000 456 ARG A N 1
ATOM 3255 C CA . ARG A 1 470 ? 173.65100 138.38000 219.97300 1.000 25.93000 456 ARG A CA 1
ATOM 3256 C C . ARG A 1 470 ? 172.20300 137.91800 220.03700 1.000 25.93000 456 ARG A C 1
ATOM 3257 O O . ARG A 1 470 ? 171.50200 138.17400 221.02000 1.000 25.93000 456 ARG A O 1
ATOM 3265 N N . LEU A 1 471 ? 171.74100 137.23100 218.99700 1.000 27.50000 457 LEU A N 1
ATOM 3266 C CA . LEU A 1 471 ? 170.35500 136.80600 218.89000 1.000 27.50000 457 LEU A CA 1
ATOM 3267 C C . LEU A 1 471 ? 170.17100 135.30300 218.94500 1.000 27.50000 457 LEU A C 1
ATOM 3268 O O . LEU A 1 471 ? 169.08700 134.84600 219.29600 1.000 27.50000 457 LEU A O 1
ATOM 3273 N N . GLY A 1 472 ? 171.19500 134.53000 218.60500 1.000 28.68000 458 GLY A N 1
ATOM 3274 C CA . GLY A 1 472 ? 171.06100 133.09200 218.53000 1.000 28.68000 458 GLY A CA 1
ATOM 3275 C C . GLY A 1 472 ? 171.20100 132.57300 217.11800 1.000 28.68000 458 GLY A C 1
ATOM 3276 O O . GLY A 1 472 ? 171.04800 133.32800 216.15500 1.000 28.68000 458 GLY A O 1
ATOM 3277 N N . ASN A 1 473 ? 171.48500 131.27800 216.98400 1.000 32.36000 459 ASN A N 1
ATOM 3278 C CA . ASN A 1 473 ? 171.72600 130.68000 215.67700 1.000 32.36000 459 ASN A CA 1
ATOM 3279 C C . ASN A 1 473 ? 170.46300 130.57100 214.83400 1.000 32.36000 459 ASN A C 1
ATOM 3280 O O . ASN A 1 473 ? 170.55700 130.52100 213.60400 1.000 32.36000 459 ASN A O 1
ATOM 3285 N N . GLN A 1 474 ? 169.28800 130.55100 215.46000 1.000 35.21000 460 GLN A N 1
ATOM 3286 C CA . GLN A 1 474 ? 168.03300 130.44900 214.72800 1.000 35.21000 460 GLN A CA 1
ATOM 3287 C C . GLN A 1 474 ? 167.68500 131.71600 213.95700 1.000 35.21000 460 GLN A C 1
ATOM 3288 O O . GLN A 1 474 ? 166.79100 131.67400 213.10900 1.000 35.21000 460 GLN A O 1
ATOM 3294 N N . TYR A 1 475 ? 168.36600 132.82900 214.21600 1.000 31.07000 461 TYR A N 1
ATOM 3295 C CA . TYR A 1 475 ? 168.05400 134.09300 213.57200 1.000 31.07000 461 TYR A CA 1
ATOM 3296 C C . TYR A 1 475 ? 169.07700 134.50500 212.52500 1.000 31.07000 461 TYR A C 1
ATOM 3297 O O . TYR A 1 475 ? 168.98200 135.61300 212.00400 1.000 31.07000 461 TYR A O 1
ATOM 3306 N N . VAL A 1 476 ? 170.04200 133.64600 212.19500 1.000 26.39000 462 VAL A N 1
ATOM 3307 C CA . VAL A 1 476 ? 171.05500 134.00200 211.20200 1.000 26.39000 462 VAL A CA 1
ATOM 3308 C C . VAL A 1 476 ? 170.43200 134.10900 209.81500 1.000 26.39000 462 VAL A C 1
ATOM 3309 O O . VAL A 1 476 ? 170.63200 135.09700 209.10100 1.000 26.39000 462 VAL A O 1
ATOM 3313 N N . ASN A 1 477 ? 169.63700 133.10900 209.43600 1.000 25.96000 463 ASN A N 1
ATOM 3314 C CA . ASN A 1 477 ? 169.08000 133.05600 208.09200 1.000 25.96000 463 ASN A CA 1
ATOM 3315 C C . ASN A 1 477 ? 168.01000 134.11700 207.86700 1.000 25.96000 463 ASN A C 1
ATOM 3316 O O . ASN A 1 477 ? 167.91800 134.67200 206.77000 1.000 25.96000 463 ASN A O 1
ATOM 3321 N N . VAL A 1 478 ? 167.21100 134.42800 208.88900 1.000 25.89000 464 VAL A N 1
ATOM 3322 C CA . VAL A 1 478 ? 166.14000 135.39900 208.70500 1.000 25.89000 464 VAL A CA 1
ATOM 3323 C C . VAL A 1 478 ? 166.65100 136.83700 208.77900 1.000 25.89000 464 VAL A C 1
ATOM 3324 O O . VAL A 1 478 ? 166.04900 137.72400 208.16700 1.000 25.89000 464 VAL A O 1
ATOM 3328 N N . MET A 1 479 ? 167.76600 137.09300 209.46900 1.000 24.50000 465 MET A N 1
ATOM 3329 C CA . MET A 1 479 ? 168.34200 138.43200 209.43900 1.000 24.50000 465 MET A CA 1
ATOM 3330 C C . MET A 1 479 ? 169.02300 138.71500 208.10900 1.000 24.50000 465 MET A C 1
ATOM 3331 O O . MET A 1 479 ? 169.07800 139.86900 207.67900 1.000 24.50000 465 MET A O 1
ATOM 3336 N N . ASN A 1 480 ? 169.53600 137.68100 207.44100 1.000 23.03000 466 ASN A N 1
ATOM 3337 C CA . ASN A 1 480 ? 170.07700 137.86700 206.10100 1.000 23.03000 466 ASN A CA 1
ATOM 3338 C C . ASN A 1 480 ? 168.96900 138.08800 205.08000 1.000 23.03000 466 ASN A C 1
ATOM 3339 O O . ASN A 1 480 ? 169.15500 138.85100 204.12800 1.000 23.03000 466 ASN A O 1
ATOM 3344 N N . MET A 1 481 ? 167.81800 137.43800 205.26200 1.000 24.52000 467 MET A N 1
ATOM 3345 C CA . MET A 1 481 ? 166.68600 137.64600 204.36500 1.000 24.52000 467 MET A CA 1
ATOM 3346 C C . MET A 1 481 ? 166.09000 139.03800 204.54000 1.000 24.52000 467 MET A C 1
ATOM 3347 O O . MET A 1 481 ? 165.64400 139.65400 203.56700 1.000 24.52000 467 MET A O 1
ATOM 3352 N N . LEU A 1 482 ? 166.08600 139.55000 205.77200 1.000 22.54000 468 LEU A N 1
ATOM 3353 C CA . LEU A 1 482 ? 165.63700 140.91400 206.02500 1.000 22.54000 468 LEU A CA 1
ATOM 3354 C C . LEU A 1 482 ? 166.56000 141.93500 205.37000 1.000 22.54000 468 LEU A C 1
ATOM 3355 O O . LEU A 1 482 ? 166.09200 142.93900 204.82300 1.000 22.54000 468 LEU A O 1
ATOM 3360 N N . LEU A 1 483 ? 167.86700 141.67300 205.38400 1.000 20.53000 469 LEU A N 1
ATOM 3361 C CA . LEU A 1 483 ? 168.84100 142.61200 204.83900 1.000 20.53000 469 LEU A CA 1
ATOM 3362 C C . LEU A 1 483 ? 168.73700 142.74200 203.32400 1.000 20.53000 469 LEU A C 1
ATOM 3363 O O . LEU A 1 483 ? 169.01600 143.81300 202.78100 1.000 20.53000 469 LEU A O 1
ATOM 3368 N N . PHE A 1 484 ? 168.31300 141.69100 202.63100 1.000 20.38000 470 PHE A N 1
ATOM 3369 C CA . PHE A 1 484 ? 168.30000 141.69200 201.17700 1.000 20.38000 470 PHE A CA 1
ATOM 3370 C C . PHE A 1 484 ? 166.91700 141.88900 200.57800 1.000 20.38000 470 PHE A C 1
ATOM 3371 O O . PHE A 1 484 ? 166.78500 141.87700 199.35400 1.000 20.38000 470 PHE A O 1
ATOM 3379 N N . THR A 1 485 ? 165.88900 142.08500 201.39700 1.000 20.82000 471 THR A N 1
ATOM 3380 C CA . THR A 1 485 ? 164.56500 142.39600 200.88900 1.000 20.82000 471 THR A CA 1
ATOM 3381 C C . THR A 1 485 ? 164.08400 143.78500 201.28200 1.000 20.82000 471 THR A C 1
ATOM 3382 O O . THR A 1 485 ? 163.03900 144.21600 200.79600 1.000 20.82000 471 THR A O 1
ATOM 3386 N N . LEU A 1 486 ? 164.81400 144.49000 202.12700 1.000 19.50000 472 LEU A N 1
ATOM 3387 C CA . LEU A 1 486 ? 164.51700 145.87500 202.44900 1.000 19.50000 472 LEU A CA 1
ATOM 3388 C C . LEU A 1 486 ? 165.03500 146.79000 201.34000 1.000 19.50000 472 LEU A C 1
ATOM 3389 O O . LEU A 1 486 ? 165.97400 146.43400 200.62800 1.000 19.50000 472 LEU A O 1
ATOM 3394 N N . PRO A 1 487 ? 164.42800 147.96200 201.15300 1.000 18.48000 473 PRO A N 1
ATOM 3395 C CA . PRO A 1 487 ? 164.93500 148.88900 200.13700 1.000 18.48000 473 PRO A CA 1
ATOM 3396 C C . PRO A 1 487 ? 166.26100 149.51600 200.53800 1.000 18.48000 473 PRO A C 1
ATOM 3397 O O . PRO A 1 487 ? 166.56500 149.69300 201.71700 1.000 18.48000 473 PRO A O 1
ATOM 3401 N N . GLY A 1 488 ? 167.05500 149.85400 199.53200 1.000 16.04000 474 GLY A N 1
ATOM 3402 C CA . GLY A 1 488 ? 168.32500 150.50400 199.76800 1.000 16.04000 474 GLY A CA 1
ATOM 3403 C C . GLY A 1 488 ? 169.52100 149.58900 199.63200 1.000 16.04000 474 GLY A C 1
ATOM 3404 O O . GLY A 1 488 ? 169.46600 148.59500 198.90800 1.000 16.04000 474 GLY A O 1
ATOM 3405 N N . THR A 1 489 ? 170.60400 149.90900 200.33500 1.000 14.20000 475 THR A N 1
ATOM 3406 C CA . THR A 1 489 ? 171.87000 149.20800 200.18200 1.000 14.20000 475 THR A CA 1
ATOM 3407 C C . THR A 1 489 ? 172.11800 148.29300 201.37000 1.000 14.20000 475 THR A C 1
ATOM 3408 O O . THR A 1 489 ? 172.22600 148.77800 202.50300 1.000 14.20000 475 THR A O 1
ATOM 3412 N N . PRO A 1 490 ? 172.20900 146.98200 201.17100 1.000 15.62000 476 PRO A N 1
ATOM 3413 C CA . PRO A 1 490 ? 172.60000 146.09900 202.27300 1.000 15.62000 476 PRO A CA 1
ATOM 3414 C C . PRO A 1 490 ? 174.10300 146.13900 202.50000 1.000 15.62000 476 PRO A C 1
ATOM 3415 O O . PRO A 1 490 ? 174.89300 146.18100 201.55900 1.000 15.62000 476 PRO A O 1
ATOM 3419 N N . ILE A 1 491 ? 174.49900 146.15200 203.76500 1.000 15.96000 477 ILE A N 1
ATOM 3420 C CA . ILE A 1 491 ? 175.90600 146.18500 204.14400 1.000 15.96000 477 ILE A CA 1
ATOM 3421 C C . ILE A 1 491 ? 176.17700 144.99600 205.05500 1.000 15.96000 477 ILE A C 1
ATOM 3422 O O . ILE A 1 491 ? 175.52400 144.83700 206.09200 1.000 15.96000 477 ILE A O 1
ATOM 3427 N N . THR A 1 492 ? 177.13700 144.16600 204.66500 1.000 16.67000 478 THR A N 1
ATOM 3428 C CA . THR A 1 492 ? 177.43800 142.90400 205.32500 1.000 16.67000 478 THR A CA 1
ATOM 3429 C C . THR A 1 492 ? 178.82100 142.97900 205.95700 1.000 16.67000 478 THR A C 1
ATOM 3430 O O . THR A 1 492 ? 179.80700 143.24900 205.26900 1.000 16.67000 478 THR A O 1
ATOM 3434 N N . TYR A 1 493 ? 178.88400 142.74800 207.26000 1.000 17.50000 479 TYR A N 1
ATOM 3435 C CA . TYR A 1 493 ? 180.15000 142.54800 207.94600 1.000 17.50000 479 TYR A CA 1
ATOM 3436 C C . TYR A 1 493 ? 180.67800 141.15200 207.62100 1.000 17.50000 479 TYR A C 1
ATOM 3437 O O . TYR A 1 493 ? 179.90200 140.21700 207.43700 1.000 17.50000 479 TYR A O 1
ATOM 3446 N N . TYR A 1 494 ? 182.00500 141.02500 207.51600 1.000 17.69000 480 TYR A N 1
ATOM 3447 C CA . TYR A 1 494 ? 182.62200 139.76700 207.09500 1.000 17.69000 480 TYR A CA 1
ATOM 3448 C C . TYR A 1 494 ? 182.33900 138.64900 208.09800 1.000 17.69000 480 TYR A C 1
ATOM 3449 O O . TYR A 1 494 ? 182.30100 138.86700 209.31100 1.000 17.69000 480 TYR A O 1
ATOM 3458 N N . GLY A 1 495 ? 182.09200 137.45400 207.57500 1.000 18.76000 481 GLY A N 1
ATOM 3459 C CA . GLY A 1 495 ? 181.73500 136.32000 208.39100 1.000 18.76000 481 GLY A CA 1
ATOM 3460 C C . GLY A 1 495 ? 180.26200 136.18100 208.70500 1.000 18.76000 481 GLY A C 1
ATOM 3461 O O . GLY A 1 495 ? 179.86500 135.15500 209.26300 1.000 18.76000 481 GLY A O 1
ATOM 3462 N N . GLU A 1 496 ? 179.44000 137.17900 208.37400 1.000 20.27000 482 GLU A N 1
ATOM 3463 C CA . GLU A 1 496 ? 178.00500 137.07700 208.62700 1.000 20.27000 482 GLU A CA 1
ATOM 3464 C C . GLU A 1 496 ? 177.34100 136.10700 207.66200 1.000 20.27000 482 GLU A C 1
ATOM 3465 O O . GLU A 1 496 ? 176.35200 135.45500 208.01200 1.000 20.27000 482 GLU A O 1
ATOM 3471 N N . GLU A 1 497 ? 177.87400 135.99900 206.44600 1.000 20.09000 483 GLU A N 1
ATOM 3472 C CA . GLU A 1 497 ? 177.33500 135.09400 205.44100 1.000 20.09000 483 GLU A CA 1
ATOM 3473 C C . GLU A 1 497 ? 177.57200 133.63100 205.79200 1.000 20.09000 483 GLU A C 1
ATOM 3474 O O . GLU A 1 497 ? 176.88100 132.76000 205.25900 1.000 20.09000 483 GLU A O 1
ATOM 3480 N N . ILE A 1 498 ? 178.52100 133.35500 206.67800 1.000 23.37000 484 ILE A N 1
ATOM 3481 C CA . ILE A 1 498 ? 178.80400 132.00800 207.15200 1.000 23.37000 484 ILE A CA 1
ATOM 3482 C C . ILE A 1 498 ? 178.08100 131.72800 208.46400 1.000 23.37000 484 ILE A C 1
ATOM 3483 O O . ILE A 1 498 ? 177.58100 130.62400 208.68600 1.000 23.37000 484 ILE A O 1
ATOM 3488 N N . GLY A 1 499 ? 177.95800 132.73600 209.32000 1.000 24.29000 485 GLY A N 1
ATOM 3489 C CA . GLY A 1 499 ? 177.36200 132.56400 210.62600 1.000 24.29000 485 GLY A CA 1
ATOM 3490 C C . GLY A 1 499 ? 178.41100 132.43900 211.70700 1.000 24.29000 485 GLY A C 1
ATOM 3491 O O . GLY A 1 499 ? 178.25400 131.65400 212.64300 1.000 24.29000 485 GLY A O 1
ATOM 3492 N N . MET A 1 500 ? 179.49200 133.20400 211.57400 1.000 24.01000 486 MET A N 1
ATOM 3493 C CA . MET A 1 500 ? 180.56000 133.21400 212.56200 1.000 24.01000 486 MET A CA 1
ATOM 3494 C C . MET A 1 500 ? 180.08000 133.81800 213.87600 1.000 24.01000 486 MET A C 1
ATOM 3495 O O . MET A 1 500 ? 179.25500 134.73200 213.90200 1.000 24.01000 486 MET A O 1
ATOM 3500 N N . GLY A 1 501 ? 180.61500 133.29800 214.98000 1.000 24.75000 487 GLY A N 1
ATOM 3501 C CA . GLY A 1 501 ? 180.28900 133.77400 216.30200 1.000 24.75000 487 GLY A CA 1
ATOM 3502 C C . GLY A 1 501 ? 181.43100 134.52900 216.96100 1.000 24.75000 487 GLY A C 1
ATOM 3503 O O . GLY A 1 501 ? 182.53900 134.62800 216.43900 1.000 24.75000 487 GLY A O 1
ATOM 3504 N N . ASN A 1 502 ? 181.12700 135.07000 218.13700 1.000 27.51000 488 ASN A N 1
ATOM 3505 C CA . ASN A 1 502 ? 182.11800 135.72900 218.97000 1.000 27.51000 488 ASN A CA 1
ATOM 3506 C C . ASN A 1 502 ? 183.14300 134.73000 219.49300 1.000 27.51000 488 ASN A C 1
ATOM 3507 O O . ASN A 1 502 ? 182.90500 133.52300 219.55200 1.000 27.51000 488 ASN A O 1
ATOM 3512 N N . ILE A 1 503 ? 184.29400 135.25200 219.89300 1.000 31.73000 489 ILE A N 1
ATOM 3513 C CA . ILE A 1 503 ? 185.25300 134.50200 220.68400 1.000 31.73000 489 ILE A CA 1
ATOM 3514 C C . ILE A 1 503 ? 185.23000 135.05500 222.10200 1.000 31.73000 489 ILE A C 1
ATOM 3515 O O . ILE A 1 503 ? 184.61200 136.07900 222.38400 1.000 31.73000 489 ILE A O 1
ATOM 3520 N N . VAL A 1 504 ? 185.89900 134.35400 223.00500 1.000 43.43000 490 VAL A N 1
ATOM 3521 C CA . VAL A 1 504 ? 186.13300 134.89200 224.34000 1.000 43.43000 490 VAL A CA 1
ATOM 3522 C C . VAL A 1 504 ? 187.37900 135.76600 224.30400 1.000 43.43000 490 VAL A C 1
ATOM 3523 O O . VAL A 1 504 ? 188.37800 135.42000 223.65900 1.000 43.43000 490 VAL A O 1
ATOM 3527 N N . ALA A 1 505 ? 187.29700 136.92700 224.95400 1.000 51.77000 491 ALA A N 1
ATOM 3528 C CA . ALA A 1 505 ? 188.30900 137.97700 224.84700 1.000 51.77000 491 ALA A CA 1
ATOM 3529 C C . ALA A 1 505 ? 189.62300 137.50100 225.45100 1.000 51.77000 491 ALA A C 1
ATOM 3530 O O . ALA A 1 505 ? 189.71200 137.25900 226.65800 1.000 51.77000 491 ALA A O 1
ATOM 3532 N N . ALA A 1 506 ? 190.63600 137.35500 224.60800 1.000 57.89000 492 ALA A N 1
ATOM 3533 C CA . ALA A 1 506 ? 191.91100 136.80900 225.03000 1.000 57.89000 492 ALA A CA 1
ATOM 3534 C C . ALA A 1 506 ? 192.80800 137.90900 225.58900 1.000 57.89000 492 ALA A C 1
ATOM 3535 O O . ALA A 1 506 ? 192.43800 139.08200 225.66200 1.000 57.89000 492 ALA A O 1
ATOM 3537 N N . ASN A 1 507 ? 194.01300 137.51600 225.98600 1.000 62.94000 493 ASN A N 1
ATOM 3538 C CA . ASN A 1 507 ? 195.02600 138.46800 226.40700 1.000 62.94000 493 ASN A CA 1
ATOM 3539 C C . ASN A 1 507 ? 195.76100 139.00500 225.18700 1.000 62.94000 493 ASN A C 1
ATOM 3540 O O . ASN A 1 507 ? 196.29600 138.23200 224.38700 1.000 62.94000 493 ASN A O 1
ATOM 3545 N N . LEU A 1 508 ? 195.78200 140.32500 225.04000 1.000 56.00000 494 LEU A N 1
ATOM 3546 C CA . LEU A 1 508 ? 196.57600 140.97700 224.01000 1.000 56.00000 494 LEU A CA 1
ATOM 3547 C C . LEU A 1 508 ? 197.54600 141.94500 224.65900 1.000 56.00000 494 LEU A C 1
ATOM 3548 O O . LEU A 1 508 ? 197.17500 142.70000 225.56200 1.000 56.00000 494 LEU A O 1
ATOM 3553 N N . ASN A 1 509 ? 198.78700 141.92400 224.18900 1.000 66.13000 495 ASN A N 1
ATOM 3554 C CA . ASN A 1 509 ? 199.80700 142.83800 224.67200 1.000 66.13000 495 ASN A CA 1
ATOM 3555 C C . ASN A 1 509 ? 199.94000 144.06500 223.78200 1.000 66.13000 495 ASN A C 1
ATOM 3556 O O . ASN A 1 509 ? 200.95500 144.76200 223.84000 1.000 66.13000 495 ASN A O 1
ATOM 3561 N N . GLU A 1 510 ? 198.93000 144.33100 222.96200 1.000 47.93000 496 GLU A N 1
ATOM 3562 C CA . GLU A 1 510 ? 198.71500 145.61000 222.31100 1.000 47.93000 496 GLU A CA 1
ATOM 3563 C C . GLU A 1 510 ? 197.44500 146.23200 222.87300 1.000 47.93000 496 GLU A C 1
ATOM 3564 O O . GLU A 1 510 ? 196.59600 145.54500 223.44600 1.000 47.93000 496 GLU A O 1
ATOM 3570 N N . SER A 1 511 ? 197.31900 147.54300 222.70800 1.000 36.98000 497 SER A N 1
ATOM 3571 C CA . SER A 1 511 ? 196.20800 148.28100 223.30600 1.000 36.98000 497 SER A CA 1
ATOM 3572 C C . SER A 1 511 ? 194.96500 148.09700 222.44500 1.000 36.98000 497 SER A C 1
ATOM 3573 O O . SER A 1 511 ? 194.82100 148.71900 221.39100 1.000 36.98000 497 SER A O 1
ATOM 3576 N N . TYR A 1 512 ? 194.06400 147.23700 222.89700 1.000 32.54000 498 TYR A N 1
ATOM 3577 C CA . TYR A 1 512 ? 192.80300 146.99000 222.22300 1.000 32.54000 498 TYR A CA 1
ATOM 3578 C C . TYR A 1 512 ? 191.67700 147.03800 223.24200 1.000 32.54000 498 TYR A C 1
ATOM 3579 O O . TYR A 1 512 ? 191.88800 146.81100 224.43500 1.000 32.54000 498 TYR A O 1
ATOM 3588 N N . ASP A 1 513 ? 190.48100 147.34600 222.76000 1.000 34.42000 499 ASP A N 1
ATOM 3589 C CA . ASP A 1 513 ? 189.29100 147.33800 223.59800 1.000 34.42000 499 ASP A CA 1
ATOM 3590 C C . ASP A 1 513 ? 188.83600 145.90000 223.81400 1.000 34.42000 499 ASP A C 1
ATOM 3591 O O . ASP A 1 513 ? 188.48200 145.20600 222.85700 1.000 34.42000 499 ASP A O 1
ATOM 3596 N N . ILE A 1 514 ? 188.84500 145.45000 225.06900 1.000 37.52000 500 ILE A N 1
ATOM 3597 C CA . ILE A 1 514 ? 188.49200 144.06300 225.35400 1.000 37.52000 500 ILE A CA 1
ATOM 3598 C C . ILE A 1 514 ? 186.99200 143.81400 225.26500 1.000 37.52000 500 ILE A C 1
ATOM 3599 O O . ILE A 1 514 ? 186.57400 142.66000 225.12700 1.000 37.52000 500 ILE A O 1
ATOM 3604 N N . ASN A 1 515 ? 186.16900 144.86300 225.32900 1.000 37.39000 501 ASN A N 1
ATOM 3605 C CA . ASN A 1 515 ? 184.73100 144.67700 225.17800 1.000 37.39000 501 ASN A CA 1
ATOM 3606 C C . ASN A 1 515 ? 184.34200 144.39000 223.73100 1.000 37.39000 501 ASN A C 1
ATOM 3607 O O . ASN A 1 515 ? 183.31400 143.75000 223.48800 1.000 37.39000 501 ASN A O 1
ATOM 3612 N N . THR A 1 516 ? 185.14000 144.83900 222.76100 1.000 32.21000 502 THR A N 1
ATOM 3613 C CA . THR A 1 516 ? 184.78200 144.70200 221.35300 1.000 32.21000 502 THR A CA 1
ATOM 3614 C C . THR A 1 516 ? 185.76000 143.85000 220.54900 1.000 32.21000 502 THR A C 1
ATOM 3615 O O . THR A 1 516 ? 185.62500 143.77500 219.32200 1.000 32.21000 502 THR A O 1
ATOM 3619 N N . LEU A 1 517 ? 186.72600 143.19000 221.19500 1.000 29.92000 503 LEU A N 1
ATOM 3620 C CA . LEU A 1 517 ? 187.61800 142.28300 220.47800 1.000 29.92000 503 LEU A CA 1
ATOM 3621 C C . LEU A 1 517 ? 186.92000 141.01300 220.01400 1.000 29.92000 503 LEU A C 1
ATOM 3622 O O . LEU A 1 517 ? 187.44500 140.32600 219.13500 1.000 29.92000 503 LEU A O 1
ATOM 3627 N N . ARG A 1 518 ? 185.75700 140.69500 220.58600 1.000 29.15000 504 ARG A N 1
ATOM 3628 C CA . ARG A 1 518 ? 185.05000 139.45100 220.31500 1.000 29.15000 504 ARG A CA 1
ATOM 3629 C C . ARG A 1 518 ? 184.55800 139.33700 218.87700 1.000 29.15000 504 ARG A C 1
ATOM 3630 O O . ARG A 1 518 ? 184.34100 138.22000 218.40300 1.000 29.15000 504 ARG A O 1
ATOM 3638 N N . SER A 1 519 ? 184.38100 140.45300 218.17500 1.000 24.70000 505 SER A N 1
ATOM 3639 C CA . SER A 1 519 ? 183.87000 140.44600 216.81400 1.000 24.70000 505 SER A CA 1
ATOM 3640 C C . SER A 1 519 ? 184.96400 140.46800 215.76100 1.000 24.70000 505 SER A C 1
ATOM 3641 O O . SER A 1 519 ? 184.64700 140.50200 214.57300 1.000 24.70000 505 SER A O 1
ATOM 3644 N N . LYS A 1 520 ? 186.23200 140.45300 216.15700 1.000 22.21000 506 LYS A N 1
ATOM 3645 C CA . LYS A 1 520 ? 187.33700 140.64400 215.22800 1.000 22.21000 506 LYS A CA 1
ATOM 3646 C C . LYS A 1 520 ? 188.17100 139.38100 215.03500 1.000 22.21000 506 LYS A C 1
ATOM 3647 O O . LYS A 1 520 ? 189.34200 139.46400 214.67200 1.000 22.21000 506 LYS A O 1
ATOM 3653 N N . SER A 1 521 ? 187.58800 138.21200 215.27600 1.000 21.82000 507 SER A N 1
ATOM 3654 C CA . SER A 1 521 ? 188.32400 136.96500 215.14300 1.000 21.82000 507 SER A CA 1
ATOM 3655 C C . SER A 1 521 ? 188.57700 136.65500 213.66500 1.000 21.82000 507 SER A C 1
ATOM 3656 O O . SER A 1 521 ? 187.82900 137.11600 212.80000 1.000 21.82000 507 SER A O 1
ATOM 3659 N N . PRO A 1 522 ? 189.65500 135.92400 213.35000 1.000 21.73000 508 PRO A N 1
ATOM 3660 C CA . PRO A 1 522 ? 190.01000 135.69400 211.94200 1.000 21.73000 508 PRO A CA 1
ATOM 3661 C C . PRO A 1 522 ? 188.98100 134.88600 211.16200 1.000 21.73000 508 PRO A C 1
ATOM 3662 O O . PRO A 1 522 ? 188.25400 134.06000 211.71200 1.000 21.73000 508 PRO A O 1
ATOM 3666 N N . MET A 1 523 ? 188.92700 135.16800 209.86100 1.000 22.24000 509 MET A N 1
ATOM 3667 C CA . MET A 1 523 ? 187.93700 134.58200 208.96600 1.000 22.24000 509 MET A CA 1
ATOM 3668 C C . MET A 1 523 ? 188.16000 133.08200 208.81600 1.000 22.24000 509 MET A C 1
ATOM 3669 O O . MET A 1 523 ? 189.29100 132.61400 208.67900 1.000 22.24000 509 MET A O 1
ATOM 3674 N N . GLN A 1 524 ? 187.06500 132.32800 208.86100 1.000 26.10000 510 GLN A N 1
ATOM 3675 C CA . GLN A 1 524 ? 187.11300 130.87100 208.93700 1.000 26.10000 510 GLN A CA 1
ATOM 3676 C C . GLN A 1 524 ? 186.90600 130.27600 207.54900 1.000 26.10000 510 GLN A C 1
ATOM 3677 O O . GLN A 1 524 ? 185.78900 129.99300 207.12900 1.000 26.10000 510 GLN A O 1
ATOM 3683 N N . TRP A 1 525 ? 188.01500 130.07300 206.84500 1.000 24.97000 511 TRP A N 1
ATOM 3684 C CA . TRP A 1 525 ? 188.08100 129.22200 205.66500 1.000 24.97000 511 TRP A CA 1
ATOM 3685 C C . TRP A 1 525 ? 188.29700 127.79100 206.15000 1.000 24.97000 511 TRP A C 1
ATOM 3686 O O . TRP A 1 525 ? 188.12500 127.52400 207.33900 1.000 24.97000 511 TRP A O 1
ATOM 3697 N N . ASP A 1 526 ? 188.75400 126.90100 205.27100 1.000 33.96000 512 ASP A N 1
ATOM 3698 C CA . ASP A 1 526 ? 188.83600 125.44500 205.43500 1.000 33.96000 512 ASP A CA 1
ATOM 3699 C C . ASP A 1 526 ? 189.43200 124.91200 206.73700 1.000 33.96000 512 ASP A C 1
ATOM 3700 O O . ASP A 1 526 ? 190.15800 125.62200 207.42800 1.000 33.96000 512 ASP A O 1
ATOM 3705 N N . ASN A 1 527 ? 189.18500 123.64400 207.06400 1.000 42.25000 513 ASN A N 1
ATOM 3706 C CA . ASN A 1 527 ? 189.51500 123.14400 208.39600 1.000 42.25000 513 ASN A CA 1
ATOM 3707 C C . ASN A 1 527 ? 190.99400 122.80700 208.60000 1.000 42.25000 513 ASN A C 1
ATOM 3708 O O . ASN A 1 527 ? 191.32500 121.76000 209.16100 1.000 42.25000 513 ASN A O 1
ATOM 3713 N N . SER A 1 528 ? 191.88300 123.71700 208.22700 1.000 35.44000 514 SER A N 1
ATOM 3714 C CA . SER A 1 528 ? 193.31100 123.55600 208.43500 1.000 35.44000 514 SER A CA 1
ATOM 3715 C C . SER A 1 528 ? 193.68000 124.14600 209.79100 1.000 35.44000 514 SER A C 1
ATOM 3716 O O . SER A 1 528 ? 192.81500 124.44800 210.61400 1.000 35.44000 514 SER A O 1
ATOM 3719 N N . SER A 1 529 ? 194.97300 124.31700 210.04000 1.000 32.25000 515 SER A N 1
ATOM 3720 C CA . SER A 1 529 ? 195.40900 125.04900 211.21800 1.000 32.25000 515 SER A CA 1
ATOM 3721 C C . SER A 1 529 ? 195.06800 126.52400 211.06200 1.000 32.25000 515 SER A C 1
ATOM 3722 O O . SER A 1 529 ? 195.25900 127.10700 209.99200 1.000 32.25000 515 SER A O 1
ATOM 3725 N N . ASN A 1 530 ? 194.53500 127.10700 212.14200 1.000 29.96000 516 ASN A N 1
ATOM 3726 C CA . ASN A 1 530 ? 194.01500 128.48000 212.19800 1.000 29.96000 516 ASN A CA 1
ATOM 3727 C C . ASN A 1 530 ? 192.91700 128.73000 211.16700 1.000 29.96000 516 ASN A C 1
ATOM 3728 O O . ASN A 1 530 ? 192.79300 129.84700 210.66500 1.000 29.96000 516 ASN A O 1
ATOM 3733 N N . ALA A 1 531 ? 192.12800 127.68700 210.86800 1.000 28.59000 517 ALA A N 1
ATOM 3734 C CA . ALA A 1 531 ? 190.98900 127.71900 209.93700 1.000 28.59000 517 ALA A CA 1
ATOM 3735 C C . ALA A 1 531 ? 191.37600 128.22300 208.55000 1.000 28.59000 517 ALA A C 1
ATOM 3736 O O . ALA A 1 531 ? 190.60900 128.92500 207.89500 1.000 28.59000 517 ALA A O 1
ATOM 3738 N N . GLY A 1 532 ? 192.58500 127.89100 208.10500 1.000 27.36000 518 GLY A N 1
ATOM 3739 C CA . GLY A 1 532 ? 193.05500 128.35200 206.81400 1.000 27.36000 518 GLY A CA 1
ATOM 3740 C C . GLY A 1 532 ? 193.32600 129.83400 206.69200 1.000 27.36000 518 GLY A C 1
ATOM 3741 O O . GLY A 1 532 ? 193.56300 130.31100 205.58100 1.000 27.36000 518 GLY A O 1
ATOM 3742 N N . PHE A 1 533 ? 193.28600 130.58200 207.79800 1.000 24.16000 519 PHE A N 1
ATOM 3743 C CA . PHE A 1 533 ? 193.56100 132.01300 207.76200 1.000 24.16000 519 PHE A CA 1
ATOM 3744 C C . PHE A 1 533 ? 195.05000 132.27900 207.60400 1.000 24.16000 519 PHE A C 1
ATOM 3745 O O . PHE A 1 533 ? 195.44100 133.26000 206.96600 1.000 24.16000 519 PHE A O 1
ATOM 3753 N N . SER A 1 534 ? 195.88700 131.40800 208.15900 1.000 30.58000 520 SER A N 1
ATOM 3754 C CA . SER A 1 534 ? 197.31900 131.63600 208.21700 1.000 30.58000 520 SER A CA 1
ATOM 3755 C C . SER A 1 534 ? 198.02900 130.29700 208.31100 1.000 30.58000 520 SER A C 1
ATOM 3756 O O . SER A 1 534 ? 197.49400 129.33700 208.86500 1.000 30.58000 520 SER A O 1
ATOM 3759 N N . GLU A 1 535 ? 199.24100 130.24300 207.76400 1.000 37.93000 521 GLU A N 1
ATOM 3760 C CA . GLU A 1 535 ? 200.12500 129.10000 207.95000 1.000 37.93000 521 GLU A CA 1
ATOM 3761 C C . GLU A 1 535 ? 201.15000 129.34300 209.04300 1.000 37.93000 521 GLU A C 1
ATOM 3762 O O . GLU A 1 535 ? 202.01900 128.49500 209.26500 1.000 37.93000 521 GLU A O 1
ATOM 3768 N N . ALA A 1 536 ? 201.06800 130.47800 209.73000 1.000 36.07000 522 ALA A N 1
ATOM 3769 C CA . ALA A 1 536 ? 201.93000 130.73500 210.86500 1.000 36.07000 522 ALA A CA 1
ATOM 3770 C C . ALA A 1 536 ? 201.50000 129.88200 212.05500 1.000 36.07000 522 ALA A C 1
ATOM 3771 O O . ALA A 1 536 ? 200.43200 129.26600 212.06500 1.000 36.07000 522 ALA A O 1
ATOM 3773 N N . SER A 1 537 ? 202.35500 129.84800 213.07600 1.000 39.26000 523 SER A N 1
ATOM 3774 C CA . SER A 1 537 ? 202.05800 129.04900 214.26000 1.000 39.26000 523 SER A CA 1
ATOM 3775 C C . SER A 1 537 ? 200.97400 129.70500 215.10400 1.000 39.26000 523 SER A C 1
ATOM 3776 O O . SER A 1 537 ? 199.95800 129.08200 215.42600 1.000 39.26000 523 SER A O 1
ATOM 3779 N N . ASN A 1 538 ? 201.16700 130.96700 215.46500 1.000 38.83000 524 ASN A N 1
ATOM 3780 C CA . ASN A 1 538 ? 200.19800 131.70200 216.26200 1.000 38.83000 524 ASN A CA 1
ATOM 3781 C C . ASN A 1 538 ? 199.69700 132.90900 215.48300 1.000 38.83000 524 ASN A C 1
ATOM 3782 O O . ASN A 1 538 ? 200.48900 133.63100 214.87100 1.000 38.83000 524 ASN A O 1
ATOM 3787 N N . THR A 1 539 ? 198.38600 133.11600 215.50600 1.000 29.83000 525 THR A N 1
ATOM 3788 C CA . THR A 1 539 ? 197.77300 134.29600 214.92300 1.000 29.83000 525 THR A CA 1
ATOM 3789 C C . THR A 1 539 ? 197.61800 135.38600 215.98100 1.000 29.83000 525 THR A C 1
ATOM 3790 O O . THR A 1 539 ? 197.85700 135.17400 217.16900 1.000 29.83000 525 THR A O 1
ATOM 3794 N N . TRP A 1 540 ? 197.21400 136.57500 215.53000 1.000 24.18000 526 TRP A N 1
ATOM 3795 C CA . TRP A 1 540 ? 197.11900 137.71100 216.43900 1.000 24.18000 526 TRP A CA 1
ATOM 3796 C C . TRP A 1 540 ? 195.91900 137.59500 217.37300 1.000 24.18000 526 TRP A C 1
ATOM 3797 O O . TRP A 1 540 ? 195.96800 138.09900 218.49700 1.000 24.18000 526 TRP A O 1
ATOM 3808 N N . LEU A 1 541 ? 194.85100 136.93200 216.93900 1.000 25.95000 527 LEU A N 1
ATOM 3809 C CA . LEU A 1 541 ? 193.72400 136.54800 217.77300 1.000 25.95000 527 LEU A CA 1
ATOM 3810 C C . LEU A 1 541 ? 193.42800 135.07000 217.58800 1.000 25.95000 527 LEU A C 1
ATOM 3811 O O . LEU A 1 541 ? 193.70800 134.50800 216.52600 1.000 25.95000 527 LEU A O 1
ATOM 3816 N N . PRO A 1 542 ? 192.87300 134.41000 218.60600 1.000 29.09000 528 PRO A N 1
ATOM 3817 C CA . PRO A 1 542 ? 192.49700 133.00300 218.44000 1.000 29.09000 528 PRO A CA 1
ATOM 3818 C C . PRO A 1 542 ? 191.30900 132.83000 217.50800 1.000 29.09000 528 PRO A C 1
ATOM 3819 O O . PRO A 1 542 ? 190.36500 133.62300 217.50700 1.000 29.09000 528 PRO A O 1
ATOM 3823 N N . THR A 1 543 ? 191.38400 131.78500 216.69500 1.000 30.81000 529 THR A N 1
ATOM 3824 C CA . THR A 1 543 ? 190.24800 131.35400 215.90000 1.000 30.81000 529 THR A CA 1
ATOM 3825 C C . THR A 1 543 ? 189.20900 130.71100 216.81100 1.000 30.81000 529 THR A C 1
ATOM 3826 O O . THR A 1 543 ? 189.55600 130.00700 217.76300 1.000 30.81000 529 THR A O 1
ATOM 3830 N N . ASN A 1 544 ? 187.93500 131.00800 216.54100 1.000 34.40000 530 ASN A N 1
ATOM 3831 C CA . ASN A 1 544 ? 186.81200 130.37700 217.22300 1.000 34.40000 530 ASN A CA 1
ATOM 3832 C C . ASN A 1 544 ? 186.86200 128.86200 217.07500 1.000 34.40000 530 ASN A C 1
ATOM 3833 O O . ASN A 1 544 ? 187.18700 128.33700 216.00800 1.000 34.40000 530 ASN A O 1
ATOM 3838 N N . SER A 1 545 ? 186.53300 128.16100 218.16200 1.000 38.02000 531 SER A N 1
ATOM 3839 C CA . SER A 1 545 ? 186.73500 126.71900 218.26700 1.000 38.02000 531 SER A CA 1
ATOM 3840 C C . SER A 1 545 ? 185.82400 125.90300 217.36400 1.000 38.02000 531 SER A C 1
ATOM 3841 O O . SER A 1 545 ? 186.13800 124.73800 217.10000 1.000 38.02000 531 SER A O 1
ATOM 3844 N N . ASP A 1 546 ? 184.72400 126.47500 216.87700 1.000 37.58000 532 ASP A N 1
ATOM 3845 C CA . ASP A 1 546 ? 183.75700 125.76000 216.05600 1.000 37.58000 532 ASP A CA 1
ATOM 3846 C C . ASP A 1 546 ? 184.11700 125.75900 214.57500 1.000 37.58000 532 ASP A C 1
ATOM 3847 O O . ASP A 1 546 ? 183.23900 125.53200 213.74000 1.000 37.58000 532 ASP A O 1
ATOM 3852 N N . TYR A 1 547 ? 185.38300 125.99500 214.22700 1.000 35.86000 533 TYR A N 1
ATOM 3853 C CA . TYR A 1 547 ? 185.74700 126.14600 212.82500 1.000 35.86000 533 TYR A CA 1
ATOM 3854 C C . TYR A 1 547 ? 185.79800 124.82400 212.07100 1.000 35.86000 533 TYR A C 1
ATOM 3855 O O . TYR A 1 547 ? 185.87800 124.84600 210.84000 1.000 35.86000 533 TYR A O 1
ATOM 3864 N N . HIS A 1 548 ? 185.78000 123.68500 212.76600 1.000 38.67000 534 HIS A N 1
ATOM 3865 C CA . HIS A 1 548 ? 185.74500 122.40600 212.06700 1.000 38.67000 534 HIS A CA 1
ATOM 3866 C C . HIS A 1 548 ? 184.39800 122.17600 211.40000 1.000 38.67000 534 HIS A C 1
ATOM 3867 O O . HIS A 1 548 ? 184.33200 121.55800 210.33300 1.000 38.67000 534 HIS A O 1
ATOM 3874 N N . THR A 1 549 ? 183.32300 122.67600 212.00100 1.000 36.51000 535 THR A N 1
ATOM 3875 C CA . THR A 1 549 ? 181.99400 122.55200 211.43000 1.000 36.51000 535 THR A CA 1
ATOM 3876 C C . THR A 1 549 ? 181.51200 123.82300 210.74500 1.000 36.51000 535 THR A C 1
ATOM 3877 O O . THR A 1 549 ? 180.64500 123.74100 209.87100 1.000 36.51000 535 THR A O 1
ATOM 3881 N N . VAL A 1 550 ? 182.04400 124.98200 211.11200 1.000 31.71000 536 VAL A N 1
ATOM 3882 C CA . VAL A 1 550 ? 181.56700 126.27000 210.61000 1.000 31.71000 536 VAL A CA 1
ATOM 3883 C C . VAL A 1 550 ? 182.72500 126.91000 209.85600 1.000 31.71000 536 VAL A C 1
ATOM 3884 O O . VAL A 1 550 ? 183.56600 127.59500 210.44100 1.000 31.71000 536 VAL A O 1
ATOM 3888 N N . ASN A 1 551 ? 182.76900 126.69800 208.54400 1.000 29.01000 537 ASN A N 1
ATOM 3889 C CA . ASN A 1 551 ? 183.76400 127.35000 207.70500 1.000 29.01000 537 ASN A CA 1
ATOM 3890 C C . ASN A 1 551 ? 183.23800 127.41900 206.28000 1.000 29.01000 537 ASN A C 1
ATOM 3891 O O . ASN A 1 551 ? 182.21400 126.82100 205.94800 1.000 29.01000 537 ASN A O 1
ATOM 3896 N N . VAL A 1 552 ? 183.96100 128.17300 205.44600 1.000 26.87000 538 VAL A N 1
ATOM 3897 C CA . VAL A 1 552 ? 183.53900 128.44800 204.07300 1.000 26.87000 538 VAL A CA 1
ATOM 3898 C C . VAL A 1 552 ? 183.57300 127.17900 203.23200 1.000 26.87000 538 VAL A C 1
ATOM 3899 O O . VAL A 1 552 ? 182.65400 126.91000 202.45000 1.000 26.87000 538 VAL A O 1
ATOM 3903 N N . ASP A 1 553 ? 184.61500 126.36700 203.41300 1.000 33.16000 539 ASP A N 1
ATOM 3904 C CA . ASP A 1 553 ? 184.84200 125.18800 202.58500 1.000 33.16000 539 ASP A CA 1
ATOM 3905 C C . ASP A 1 553 ? 183.76500 124.12700 202.78700 1.000 33.16000 539 ASP A C 1
ATOM 3906 O O . ASP A 1 553 ? 183.29200 123.52800 201.81600 1.000 33.16000 539 ASP A O 1
ATOM 3911 N N . VAL A 1 554 ? 183.36500 123.88000 204.03400 1.000 31.77000 540 VAL A N 1
ATOM 3912 C CA . VAL A 1 554 ? 182.33300 122.88600 204.29300 1.000 31.77000 540 VAL A CA 1
ATOM 3913 C C . VAL A 1 554 ? 180.94500 123.40000 203.91700 1.000 31.77000 540 VAL A C 1
ATOM 3914 O O . VAL A 1 554 ? 180.06900 122.59800 203.57500 1.000 31.77000 540 VAL A O 1
ATOM 3918 N N . GLN A 1 555 ? 180.72900 124.71400 203.90600 1.000 27.66000 541 GLN A N 1
ATOM 3919 C CA . GLN A 1 555 ? 179.42000 125.24900 203.56500 1.000 27.66000 541 GLN A CA 1
ATOM 3920 C C . GLN A 1 555 ? 179.21800 125.40800 202.06800 1.000 27.66000 541 GLN A C 1
ATOM 3921 O O . GLN A 1 555 ? 178.08600 125.63500 201.63600 1.000 27.66000 541 GLN A O 1
ATOM 3927 N N . LYS A 1 556 ? 180.27500 125.28600 201.26700 1.000 31.15000 542 LYS A N 1
ATOM 3928 C CA . LYS A 1 556 ? 180.10600 125.25500 199.82100 1.000 31.15000 542 LYS A CA 1
ATOM 3929 C C . LYS A 1 556 ? 179.55600 123.92200 199.33600 1.000 31.15000 542 LYS A C 1
ATOM 3930 O O . LYS A 1 556 ? 178.99200 123.86200 198.24100 1.000 31.15000 542 LYS A O 1
ATOM 3936 N N . THR A 1 557 ? 179.70200 122.85500 200.11900 1.000 35.24000 543 THR A N 1
ATOM 3937 C CA . THR A 1 557 ? 179.22500 121.53400 199.73600 1.000 35.24000 543 THR A CA 1
ATOM 3938 C C . THR A 1 557 ? 178.01400 121.09300 200.55000 1.000 35.24000 543 THR A C 1
ATOM 3939 O O . THR A 1 557 ? 177.68300 119.90600 200.56400 1.000 35.24000 543 THR A O 1
ATOM 3943 N N . GLN A 1 558 ? 177.35400 122.02100 201.23500 1.000 35.58000 544 GLN A N 1
ATOM 3944 C CA . GLN A 1 558 ? 176.12500 121.73600 201.95200 1.000 35.58000 544 GLN A CA 1
ATOM 3945 C C . GLN A 1 558 ? 174.98300 122.52700 201.33300 1.000 35.58000 544 GLN A C 1
ATOM 3946 O O . GLN A 1 558 ? 175.04600 123.76000 201.30400 1.000 35.58000 544 GLN A O 1
ATOM 3952 N N . PRO A 1 559 ? 173.91900 121.87100 200.85900 1.000 37.72000 545 PRO A N 1
ATOM 3953 C CA . PRO A 1 559 ? 172.83200 122.61100 200.20100 1.000 37.72000 545 PRO A CA 1
ATOM 3954 C C . PRO A 1 559 ? 171.95900 123.43200 201.13800 1.000 37.72000 545 PRO A C 1
ATOM 3955 O O . PRO A 1 559 ? 171.27100 124.34300 200.66100 1.000 37.72000 545 PRO A O 1
ATOM 3959 N N . ARG A 1 560 ? 171.95400 123.14800 202.44300 1.000 39.55000 546 ARG A N 1
ATOM 3960 C CA . ARG A 1 560 ? 171.14700 123.88500 203.41100 1.000 39.55000 546 ARG A CA 1
ATOM 3961 C C . ARG A 1 560 ? 171.99900 124.76500 204.32300 1.000 39.55000 546 ARG A C 1
ATOM 3962 O O . ARG A 1 560 ? 171.63400 125.01100 205.47300 1.000 39.55000 546 ARG A O 1
ATOM 3970 N N . SER A 1 561 ? 173.12500 125.25900 203.82200 1.000 28.79000 547 SER A N 1
ATOM 3971 C CA . SER A 1 561 ? 174.03100 126.05500 204.63300 1.000 28.79000 547 SER A CA 1
ATOM 3972 C C . SER A 1 561 ? 173.65500 127.53500 204.57200 1.000 28.79000 547 SER A C 1
ATOM 3973 O O . SER A 1 561 ? 172.88000 127.97500 203.72200 1.000 28.79000 547 SER A O 1
ATOM 3976 N N . ALA A 1 562 ? 174.23200 128.30600 205.49800 1.000 23.10000 548 ALA A N 1
ATOM 3977 C CA . ALA A 1 562 ? 173.99800 129.74500 205.53800 1.000 23.10000 548 ALA A CA 1
ATOM 3978 C C . ALA A 1 562 ? 174.63800 130.45200 204.35200 1.000 23.10000 548 ALA A C 1
ATOM 3979 O O . ALA A 1 562 ? 174.12800 131.47900 203.89700 1.000 23.10000 548 ALA A O 1
ATOM 3981 N N . LEU A 1 563 ? 175.73700 129.90500 203.83100 1.000 22.20000 549 LEU A N 1
ATOM 3982 C CA . LEU A 1 563 ? 176.40300 130.49800 202.67900 1.000 22.20000 549 LEU A CA 1
ATOM 3983 C C . LEU A 1 563 ? 175.56700 130.35100 201.41500 1.000 22.20000 549 LEU A C 1
ATOM 3984 O O . LEU A 1 563 ? 175.56200 131.24400 200.56300 1.000 22.20000 549 LEU A O 1
ATOM 3989 N N . LYS A 1 564 ? 174.84600 129.23500 201.28300 1.000 24.08000 550 LYS A N 1
ATOM 3990 C CA . LYS A 1 564 ? 174.01600 129.01600 200.10400 1.000 24.08000 550 LYS A CA 1
ATOM 3991 C C . LYS A 1 564 ? 172.80200 129.92900 200.09500 1.000 24.08000 550 LYS A C 1
ATOM 3992 O O . LYS A 1 564 ? 172.37700 130.38200 199.03000 1.000 24.08000 550 LYS A O 1
ATOM 3998 N N . LEU A 1 565 ? 172.22300 130.19900 201.26600 1.000 22.67000 551 LEU A N 1
ATOM 3999 C CA . LEU A 1 565 ? 171.09000 131.11300 201.32400 1.000 22.67000 551 LEU A CA 1
ATOM 4000 C C . LEU A 1 565 ? 171.52900 132.54900 201.07800 1.000 22.67000 551 LEU A C 1
ATOM 4001 O O . LEU A 1 565 ? 170.79500 133.32900 200.46400 1.000 22.67000 551 LEU A O 1
ATOM 4006 N N . TYR A 1 566 ? 172.72800 132.91400 201.53800 1.000 20.41000 552 TYR A N 1
ATOM 4007 C CA . TYR A 1 566 ? 173.25100 134.24500 201.25600 1.000 20.41000 552 TYR A CA 1
ATOM 4008 C C . TYR A 1 566 ? 173.50100 134.42900 199.76600 1.000 20.41000 552 TYR A C 1
ATOM 4009 O O . TYR A 1 566 ? 173.27400 135.51500 199.22500 1.000 20.41000 552 TYR A O 1
ATOM 4018 N N . GLN A 1 567 ? 173.96200 133.37600 199.08800 1.000 21.77000 553 GLN A N 1
ATOM 4019 C CA . GLN A 1 567 ? 174.37100 133.50800 197.69700 1.000 21.77000 553 GLN A CA 1
ATOM 4020 C C . GLN A 1 567 ? 173.17700 133.68700 196.76800 1.000 21.77000 553 GLN A C 1
ATOM 4021 O O . GLN A 1 567 ? 173.25300 134.45300 195.80400 1.000 21.77000 553 GLN A O 1
ATOM 4027 N N . ASP A 1 568 ? 172.06200 133.01800 197.04000 1.000 23.98000 554 ASP A N 1
ATOM 4028 C CA . ASP A 1 568 ? 170.91000 133.21700 196.17500 1.000 23.98000 554 ASP A CA 1
ATOM 4029 C C . ASP A 1 568 ? 169.95100 134.29500 196.67200 1.000 23.98000 554 ASP A C 1
ATOM 4030 O O . ASP A 1 568 ? 168.99300 134.61200 195.96700 1.000 23.98000 554 ASP A O 1
ATOM 4035 N N . LEU A 1 569 ? 170.17500 134.85900 197.85900 1.000 22.18000 555 LEU A N 1
ATOM 4036 C CA . LEU A 1 569 ? 169.49600 136.10200 198.20800 1.000 22.18000 555 LEU A CA 1
ATOM 4037 C C . LEU A 1 569 ? 170.14500 137.28900 197.50900 1.000 22.18000 555 LEU A C 1
ATOM 4038 O O . LEU A 1 569 ? 169.44800 138.19100 197.03800 1.000 22.18000 555 LEU A O 1
ATOM 4043 N N . SER A 1 570 ? 171.47500 137.30700 197.43300 1.000 20.80000 556 SER A N 1
ATOM 4044 C CA . SER A 1 570 ? 172.16800 138.37400 196.72600 1.000 20.80000 556 SER A CA 1
ATOM 4045 C C . SER A 1 570 ? 172.08100 138.22200 195.21500 1.000 20.80000 556 SER A C 1
ATOM 4046 O O . SER A 1 570 ? 172.21200 139.21700 194.50000 1.000 20.80000 556 SER A O 1
ATOM 4049 N N . LEU A 1 571 ? 171.86100 137.00700 194.71300 1.000 21.83000 557 LEU A N 1
ATOM 4050 C CA . LEU A 1 571 ? 171.60900 136.84100 193.28700 1.000 21.83000 557 LEU A CA 1
ATOM 4051 C C . LEU A 1 571 ? 170.20400 137.30300 192.92300 1.000 21.83000 557 LEU A C 1
ATOM 4052 O O . LEU A 1 571 ? 170.00100 137.91500 191.87000 1.000 21.83000 557 LEU A O 1
ATOM 4057 N N . LEU A 1 572 ? 169.22700 137.02100 193.78900 1.000 24.67000 558 LEU A N 1
ATOM 4058 C CA . LEU A 1 572 ? 167.86000 137.47900 193.56800 1.000 24.67000 558 LEU A CA 1
ATOM 4059 C C . LEU A 1 572 ? 167.74700 138.99300 193.67500 1.000 24.67000 558 LEU A C 1
ATOM 4060 O O . LEU A 1 572 ? 166.96400 139.60700 192.94500 1.000 24.67000 558 LEU A O 1
ATOM 4065 N N . HIS A 1 573 ? 168.52500 139.60500 194.56600 1.000 23.00000 559 HIS A N 1
ATOM 4066 C CA . HIS A 1 573 ? 168.53700 141.05600 194.68800 1.000 23.00000 559 HIS A CA 1
ATOM 4067 C C . HIS A 1 573 ? 169.15600 141.71800 193.46200 1.000 23.00000 559 HIS A C 1
ATOM 4068 O O . HIS A 1 573 ? 168.76200 142.82800 193.09400 1.000 23.00000 559 HIS A O 1
ATOM 4075 N N . ALA A 1 574 ? 170.09400 141.04100 192.80100 1.000 23.29000 560 ALA A N 1
ATOM 4076 C CA . ALA A 1 574 ? 170.75100 141.61000 191.63200 1.000 23.29000 560 ALA A CA 1
ATOM 4077 C C . ALA A 1 574 ? 169.93800 141.43800 190.35500 1.000 23.29000 560 ALA A C 1
ATOM 4078 O O . ALA A 1 574 ? 170.09200 142.23300 189.42500 1.000 23.29000 560 ALA A O 1
ATOM 4080 N N . ASN A 1 575 ? 169.07300 140.42800 190.28600 1.000 26.09000 561 ASN A N 1
ATOM 4081 C CA . ASN A 1 575 ? 168.37100 140.08900 189.05600 1.000 26.09000 561 ASN A CA 1
ATOM 4082 C C . ASN A 1 575 ? 166.91300 140.52600 189.04000 1.000 26.09000 561 ASN A C 1
ATOM 4083 O O . ASN A 1 575 ? 166.21100 140.23300 188.07100 1.000 26.09000 561 ASN A O 1
ATOM 4088 N N . GLU A 1 576 ? 166.43500 141.21000 190.07600 1.000 29.19000 562 GLU A N 1
ATOM 4089 C CA . GLU A 1 576 ? 165.03100 141.58700 190.17400 1.000 29.19000 562 GLU A CA 1
ATOM 4090 C C . GLU A 1 576 ? 164.92100 143.08300 190.41200 1.000 29.19000 562 GLU A C 1
ATOM 4091 O O . GLU A 1 576 ? 165.44200 143.59200 191.40900 1.000 29.19000 562 GLU A O 1
ATOM 4097 N N . LEU A 1 577 ? 164.22700 143.77900 189.50900 1.000 27.80000 563 LEU A N 1
ATOM 4098 C CA . LEU A 1 577 ? 163.97800 145.20700 189.67100 1.000 27.80000 563 LEU A CA 1
ATOM 4099 C C . LEU A 1 577 ? 163.05600 145.51500 190.84200 1.000 27.80000 563 LEU A C 1
ATOM 4100 O O . LEU A 1 577 ? 163.09300 146.63500 191.35600 1.000 27.80000 563 LEU A O 1
ATOM 4105 N N . LEU A 1 578 ? 162.22700 144.55400 191.26300 1.000 28.57000 564 LEU A N 1
ATOM 4106 C CA . LEU A 1 578 ? 161.35200 144.75600 192.41300 1.000 28.57000 564 LEU A CA 1
ATOM 4107 C C . LEU A 1 578 ? 162.13700 144.89600 193.71100 1.000 28.57000 564 LEU A C 1
ATOM 4108 O O . LEU A 1 578 ? 161.71200 145.62900 194.60900 1.000 28.57000 564 LEU A O 1
ATOM 4113 N N . LEU A 1 579 ? 163.27500 144.21700 193.82700 1.000 26.58000 565 LEU A N 1
ATOM 4114 C CA . LEU A 1 579 ? 164.05400 144.24800 195.05600 1.000 26.58000 565 LEU A CA 1
ATOM 4115 C C . LEU A 1 579 ? 165.05900 145.39000 195.09100 1.000 26.58000 565 LEU A C 1
ATOM 4116 O O . LEU A 1 579 ? 165.23700 146.01700 196.13800 1.000 26.58000 565 LEU A O 1
ATOM 4121 N N . ASN A 1 580 ? 165.73100 145.68300 193.98300 1.000 25.44000 566 ASN A N 1
ATOM 4122 C CA . ASN A 1 580 ? 166.74700 146.72200 194.01300 1.000 25.44000 566 ASN A CA 1
ATOM 4123 C C . ASN A 1 580 ? 166.19900 148.11600 193.73000 1.000 25.44000 566 ASN A C 1
ATOM 4124 O O . ASN A 1 580 ? 166.89100 149.09600 194.01100 1.000 25.44000 566 ASN A O 1
ATOM 4129 N N . ARG A 1 581 ? 164.98500 148.23300 193.19500 1.000 25.74000 567 ARG A N 1
ATOM 4130 C CA . ARG A 1 581 ? 164.44100 149.53200 192.80000 1.000 25.74000 567 ARG A CA 1
ATOM 4131 C C . ARG A 1 581 ? 162.99800 149.77200 193.25100 1.000 25.74000 567 ARG A C 1
ATOM 4132 O O . ARG A 1 581 ? 162.59900 150.93500 193.37900 1.000 25.74000 567 ARG A O 1
ATOM 4140 N N . GLY A 1 582 ? 162.22700 148.74100 193.58600 1.000 25.92000 568 GLY A N 1
ATOM 4141 C CA . GLY A 1 582 ? 160.79200 148.86800 193.72600 1.000 25.92000 568 GLY A CA 1
ATOM 4142 C C . GLY A 1 582 ? 160.31700 149.56400 194.99200 1.000 25.92000 568 GLY A C 1
ATOM 4143 O O . GLY A 1 582 ? 161.08800 149.92900 195.87700 1.000 25.92000 568 GLY A O 1
ATOM 4144 N N . TRP A 1 583 ? 158.99700 149.75700 195.05100 1.000 27.90000 569 TRP A N 1
ATOM 4145 C CA . TRP A 1 583 ? 158.30900 150.31200 196.20900 1.000 27.90000 569 TRP A CA 1
ATOM 4146 C C . TRP A 1 583 ? 158.46500 149.41000 197.42600 1.000 27.90000 569 TRP A C 1
ATOM 4147 O O . TRP A 1 583 ? 158.66400 148.20300 197.31700 1.000 27.90000 569 TRP A O 1
ATOM 4158 N N . PHE A 1 584 ? 158.37000 150.01500 198.60100 1.000 24.53000 570 PHE A N 1
ATOM 4159 C CA . PHE A 1 584 ? 158.35300 149.28000 199.85700 1.000 24.53000 570 PHE A CA 1
ATOM 4160 C C . PHE A 1 584 ? 157.08200 149.65200 200.59800 1.000 24.53000 570 PHE A C 1
ATOM 4161 O O . PHE A 1 584 ? 156.90000 150.81200 200.97200 1.000 24.53000 570 PHE A O 1
ATOM 4169 N N . CYS A 1 585 ? 156.21300 148.67100 200.81600 1.000 29.80000 571 CYS A N 1
ATOM 4170 C CA . CYS A 1 585 ? 154.91100 148.89100 201.43500 1.000 29.80000 571 CYS A CA 1
ATOM 4171 C C . CYS A 1 585 ? 154.76000 147.93600 202.60900 1.000 29.80000 571 CYS A C 1
ATOM 4172 O O . CYS A 1 585 ? 154.56800 146.73400 202.41200 1.000 29.80000 571 CYS A O 1
ATOM 4175 N N . HIS A 1 586 ? 154.84200 148.46800 203.82400 1.000 32.83000 572 HIS A N 1
ATOM 4176 C CA . HIS A 1 586 ? 154.72800 147.65000 205.02100 1.000 32.83000 572 HIS A CA 1
ATOM 4177 C C . HIS A 1 586 ? 153.29700 147.65600 205.54100 1.000 32.83000 572 HIS A C 1
ATOM 4178 O O . HIS A 1 586 ? 152.54300 148.60900 205.33900 1.000 32.83000 572 HIS A O 1
ATOM 4185 N N . LEU A 1 587 ? 152.92900 146.56700 206.20300 1.000 36.99000 573 LEU A N 1
ATOM 4186 C CA . LEU A 1 587 ? 151.61300 146.40500 206.80100 1.000 36.99000 573 LEU A CA 1
ATOM 4187 C C . LEU A 1 587 ? 151.64300 146.80900 208.27400 1.000 36.99000 573 LEU A C 1
ATOM 4188 O O . LEU A 1 587 ? 152.57600 147.46500 208.74100 1.000 36.99000 573 LEU A O 1
ATOM 4193 N N . ARG A 1 588 ? 150.59500 146.44500 209.01000 1.000 41.34000 574 ARG A N 1
ATOM 4194 C CA . ARG A 1 588 ? 150.47700 146.76900 210.42500 1.000 41.34000 574 ARG A CA 1
ATOM 4195 C C . ARG A 1 588 ? 151.49700 145.99800 211.25900 1.000 41.34000 574 ARG A C 1
ATOM 4196 O O . ARG A 1 588 ? 152.03300 144.96900 210.84300 1.000 41.34000 574 ARG A O 1
ATOM 4204 N N . ASN A 1 589 ? 151.74900 146.50200 212.46300 1.000 39.88000 575 ASN A N 1
ATOM 4205 C CA . ASN A 1 589 ? 152.70100 145.85700 213.35100 1.000 39.88000 575 ASN A CA 1
ATOM 4206 C C . ASN A 1 589 ? 152.08400 144.62300 214.00200 1.000 39.88000 575 ASN A C 1
ATOM 4207 O O . ASN A 1 589 ? 150.86600 144.49000 214.12800 1.000 39.88000 575 ASN A O 1
ATOM 4212 N N . ASP A 1 590 ? 152.95600 143.70500 214.40500 1.000 38.75000 576 ASP A N 1
ATOM 4213 C CA . ASP A 1 590 ? 152.54800 142.48200 215.07300 1.000 38.75000 576 ASP A CA 1
ATOM 4214 C C . ASP A 1 590 ? 153.68800 142.03700 215.97400 1.000 38.75000 576 ASP A C 1
ATOM 4215 O O . ASP A 1 590 ? 154.85700 142.25100 215.65700 1.000 38.75000 576 ASP A O 1
ATOM 4220 N N . SER A 1 591 ? 153.33600 141.41600 217.09900 1.000 39.38000 577 SER A N 1
ATOM 4221 C CA . SER A 1 591 ? 154.33700 140.97300 218.06100 1.000 39.38000 577 SER A CA 1
ATOM 4222 C C . SER A 1 591 ? 155.19200 139.82600 217.54200 1.000 39.38000 577 SER A C 1
ATOM 4223 O O . SER A 1 591 ? 156.30800 139.63400 218.03300 1.000 39.38000 577 SER A O 1
ATOM 4226 N N . HIS A 1 592 ? 154.70200 139.06400 216.56800 1.000 39.52000 578 HIS A N 1
ATOM 4227 C CA . HIS A 1 592 ? 155.41100 137.89200 216.07300 1.000 39.52000 578 HIS A CA 1
ATOM 4228 C C . HIS A 1 592 ? 156.14200 138.15900 214.76200 1.000 39.52000 578 HIS A C 1
ATOM 4229 O O . HIS A 1 592 ? 157.35300 137.94800 214.66900 1.000 39.52000 578 HIS A O 1
ATOM 4236 N N . TYR A 1 593 ? 155.42800 138.61700 213.74300 1.000 37.27000 579 TYR A N 1
ATOM 4237 C CA . TYR A 1 593 ? 155.95500 138.61900 212.39200 1.000 37.27000 579 TYR A CA 1
ATOM 4238 C C . TYR A 1 593 ? 155.94700 140.01300 211.78300 1.000 37.27000 579 TYR A C 1
ATOM 4239 O O . TYR A 1 593 ? 155.24500 140.91700 212.23800 1.000 37.27000 579 TYR A O 1
ATOM 4248 N N . VAL A 1 594 ? 156.75800 140.16400 210.73900 1.000 31.30000 580 VAL A N 1
ATOM 4249 C CA . VAL A 1 594 ? 156.83600 141.37300 209.93100 1.000 31.30000 580 VAL A CA 1
ATOM 4250 C C . VAL A 1 594 ? 156.46400 140.99200 208.50500 1.000 31.30000 580 VAL A C 1
ATOM 4251 O O . VAL A 1 594 ? 157.02200 140.04000 207.95100 1.000 31.30000 580 VAL A O 1
ATOM 4255 N N . VAL A 1 595 ? 155.50700 141.71300 207.92400 1.000 29.31000 581 VAL A N 1
ATOM 4256 C CA . VAL A 1 595 ? 155.03400 141.46300 206.56600 1.000 29.31000 581 VAL A CA 1
ATOM 4257 C C . VAL A 1 595 ? 155.14400 142.75900 205.77400 1.000 29.31000 581 VAL A C 1
ATOM 4258 O O . VAL A 1 595 ? 154.67300 143.80600 206.22700 1.000 29.31000 581 VAL A O 1
ATOM 4262 N N . TYR A 1 596 ? 155.78300 142.69600 204.60700 1.000 24.83000 582 TYR A N 1
ATOM 4263 C CA . TYR A 1 596 ? 155.83500 143.83900 203.70600 1.000 24.83000 582 TYR A CA 1
ATOM 4264 C C . TYR A 1 596 ? 155.89400 143.34100 202.26900 1.000 24.83000 582 TYR A C 1
ATOM 4265 O O . TYR A 1 596 ? 156.08500 142.15400 202.00900 1.000 24.83000 582 TYR A O 1
ATOM 4274 N N . THR A 1 597 ? 155.72300 144.26900 201.33300 1.000 26.28000 583 THR A N 1
ATOM 4275 C CA . THR A 1 597 ? 155.69800 143.94700 199.91500 1.000 26.28000 583 THR A CA 1
ATOM 4276 C C . THR A 1 597 ? 156.68300 144.81900 199.14800 1.000 26.28000 583 THR A C 1
ATOM 4277 O O . THR A 1 597 ? 157.02700 145.92200 199.57500 1.000 26.28000 583 THR A O 1
ATOM 4281 N N . ARG A 1 598 ? 157.13500 144.30000 198.00800 1.000 25.31000 584 ARG A N 1
ATOM 4282 C CA . ARG A 1 598 ? 157.96600 145.03500 197.06100 1.000 25.31000 584 ARG A CA 1
ATOM 4283 C C . ARG A 1 598 ? 157.25200 145.06400 195.71700 1.000 25.31000 584 ARG A C 1
ATOM 4284 O O . ARG A 1 598 ? 156.95100 144.01200 195.14800 1.000 25.31000 584 ARG A O 1
ATOM 4292 N N . GLU A 1 599 ? 156.96500 146.27000 195.22400 1.000 32.57000 585 GLU A N 1
ATOM 4293 C CA . GLU A 1 599 ? 156.09200 146.48900 194.07700 1.000 32.57000 585 GLU A CA 1
ATOM 4294 C C . GLU A 1 599 ? 156.74300 147.45500 193.09700 1.000 32.57000 585 GLU A C 1
ATOM 4295 O O . GLU A 1 599 ? 157.61000 148.24800 193.46000 1.000 32.57000 585 GLU A O 1
ATOM 4301 N N . LEU A 1 600 ? 156.28800 147.40000 191.84600 1.000 33.46000 586 LEU A N 1
ATOM 4302 C CA . LEU A 1 600 ? 156.71900 148.33600 190.80900 1.000 33.46000 586 LEU A CA 1
ATOM 4303 C C . LEU A 1 600 ? 155.63800 148.41400 189.74500 1.000 33.46000 586 LEU A C 1
ATOM 4304 O O . LEU A 1 600 ? 155.13600 147.38100 189.29700 1.000 33.46000 586 LEU A O 1
ATOM 4309 N N . ASP A 1 601 ? 155.28700 149.63200 189.34400 1.000 38.03000 587 ASP A N 1
ATOM 4310 C CA . ASP A 1 601 ? 154.22100 149.82200 188.36800 1.000 38.03000 587 ASP A CA 1
ATOM 4311 C C . ASP A 1 601 ? 154.68500 149.38800 186.98200 1.000 38.03000 587 ASP A C 1
ATOM 4312 O O . ASP A 1 601 ? 155.77800 149.75200 186.53800 1.000 38.03000 587 ASP A O 1
ATOM 4317 N N . GLY A 1 602 ? 153.84700 148.61700 186.29500 1.000 34.90000 588 GLY A N 1
ATOM 4318 C CA . GLY A 1 602 ? 154.17600 148.04900 185.01700 1.000 34.90000 588 GLY A CA 1
ATOM 4319 C C . GLY A 1 602 ? 154.66800 146.61800 185.08800 1.000 34.90000 588 GLY A C 1
ATOM 4320 O O . GLY A 1 602 ? 154.47300 145.85800 184.14200 1.000 34.90000 588 GLY A O 1
ATOM 4321 N N . ILE A 1 603 ? 155.30700 146.24300 186.18400 1.000 36.88000 589 ILE A N 1
ATOM 4322 C CA . ILE A 1 603 ? 155.59800 144.84800 186.47100 1.000 36.88000 589 ILE A CA 1
ATOM 4323 C C . ILE A 1 603 ? 154.42300 144.29200 187.25400 1.000 36.88000 589 ILE A C 1
ATOM 4324 O O . ILE A 1 603 ? 154.07600 144.80800 188.32100 1.000 36.88000 589 ILE A O 1
ATOM 4329 N N . ASP A 1 604 ? 153.79200 143.25200 186.72300 1.000 41.29000 590 ASP A N 1
ATOM 4330 C CA . ASP A 1 604 ? 152.54200 142.75800 187.27900 1.000 41.29000 590 ASP A CA 1
ATOM 4331 C C . ASP A 1 604 ? 152.73100 141.49600 188.11200 1.000 41.29000 590 ASP A C 1
ATOM 4332 O O . ASP A 1 604 ? 151.92400 140.56500 188.03400 1.000 41.29000 590 ASP A O 1
ATOM 4337 N N . ARG A 1 605 ? 153.80900 141.44500 188.88700 1.000 37.68000 591 ARG A N 1
ATOM 4338 C CA . ARG A 1 605 ? 153.94100 140.51500 189.99500 1.000 37.68000 591 ARG A CA 1
ATOM 4339 C C . ARG A 1 605 ? 154.54100 141.27800 191.16500 1.000 37.68000 591 ARG A C 1
ATOM 4340 O O . ARG A 1 605 ? 155.15400 142.33100 190.98600 1.000 37.68000 591 ARG A O 1
ATOM 4348 N N . ILE A 1 606 ? 154.32600 140.75900 192.37500 1.000 34.57000 592 ILE A N 1
ATOM 4349 C CA . ILE A 1 606 ? 154.86800 141.36800 193.58100 1.000 34.57000 592 ILE A CA 1
ATOM 4350 C C . ILE A 1 606 ? 155.62600 140.31700 194.37600 1.000 34.57000 592 ILE A C 1
ATOM 4351 O O . ILE A 1 606 ? 155.47200 139.11300 194.17000 1.000 34.57000 592 ILE A O 1
ATOM 4356 N N . PHE A 1 607 ? 156.45300 140.79500 195.29500 1.000 30.29000 593 PHE A N 1
ATOM 4357 C CA . PHE A 1 607 ? 157.10400 139.95200 196.28500 1.000 30.29000 593 PHE A CA 1
ATOM 4358 C C . PHE A 1 607 ? 156.43800 140.19600 197.62900 1.000 30.29000 593 PHE A C 1
ATOM 4359 O O . PHE A 1 607 ? 156.22300 141.34400 198.01300 1.000 30.29000 593 PHE A O 1
ATOM 4367 N N . ILE A 1 608 ? 156.09200 139.12200 198.32700 1.000 29.81000 594 ILE A N 1
ATOM 4368 C CA . ILE A 1 608 ? 155.53900 139.19800 199.67200 1.000 29.81000 594 ILE A CA 1
ATOM 4369 C C . ILE A 1 608 ? 156.52300 138.52800 200.61600 1.000 29.81000 594 ILE A C 1
ATOM 4370 O O . ILE A 1 608 ? 156.83400 137.34200 200.46400 1.000 29.81000 594 ILE A O 1
ATOM 4375 N N . VAL A 1 609 ? 157.01600 139.28900 201.58400 1.000 27.35000 595 VAL A N 1
ATOM 4376 C CA . VAL A 1 609 ? 158.03000 138.83700 202.52500 1.000 27.35000 595 VAL A CA 1
ATOM 4377 C C . VAL A 1 609 ? 157.36000 138.64100 203.87600 1.000 27.35000 595 VAL A C 1
ATOM 4378 O O . VAL A 1 609 ? 156.71400 139.55800 204.39200 1.000 27.35000 595 VAL A O 1
ATOM 4382 N N . VAL A 1 610 ? 157.50500 137.44800 204.44500 1.000 29.54000 596 VAL A N 1
ATOM 4383 C CA . VAL A 1 610 ? 156.94800 137.11000 205.75000 1.000 29.54000 596 VAL A CA 1
ATOM 4384 C C . VAL A 1 610 ? 158.08600 136.61400 206.62900 1.000 29.54000 596 VAL A C 1
ATOM 4385 O O . VAL A 1 610 ? 158.68700 135.57400 206.34200 1.000 29.54000 596 VAL A O 1
ATOM 4389 N N . LEU A 1 611 ? 158.37000 137.34300 207.70700 1.000 29.55000 597 LEU A N 1
ATOM 4390 C CA . LEU A 1 611 ? 159.50200 137.05600 208.58600 1.000 29.55000 597 LEU A CA 1
ATOM 4391 C C . LEU A 1 611 ? 159.00300 136.88700 210.01200 1.000 29.55000 597 LEU A C 1
ATOM 4392 O O . LEU A 1 611 ? 158.52500 137.84800 210.61100 1.000 29.55000 597 LEU A O 1
ATOM 4397 N N . ASN A 1 612 ? 159.14300 135.68900 210.57100 1.000 34.72000 598 ASN A N 1
ATOM 4398 C CA . ASN A 1 612 ? 158.72800 135.42400 211.94600 1.000 34.72000 598 ASN A CA 1
ATOM 4399 C C . ASN A 1 612 ? 159.88700 135.73200 212.88600 1.000 34.72000 598 ASN A C 1
ATOM 4400 O O . ASN A 1 612 ? 160.92600 135.07100 212.83800 1.000 34.72000 598 ASN A O 1
ATOM 4405 N N . PHE A 1 613 ? 159.70900 136.73800 213.73900 1.000 32.90000 599 PHE A N 1
ATOM 4406 C CA . PHE A 1 613 ? 160.70700 137.10000 214.73300 1.000 32.90000 599 PHE A CA 1
ATOM 4407 C C . PHE A 1 613 ? 160.32900 136.67700 216.14000 1.000 32.90000 599 PHE A C 1
ATOM 4408 O O . PHE A 1 613 ? 161.14700 136.82300 217.05200 1.000 32.90000 599 PHE A O 1
ATOM 4416 N N . GLY A 1 614 ? 159.12800 136.16400 216.34100 1.000 38.86000 600 GLY A N 1
ATOM 4417 C CA . GLY A 1 614 ? 158.72500 135.58800 217.59600 1.000 38.86000 600 GLY A CA 1
ATOM 4418 C C . GLY A 1 614 ? 158.92700 134.09300 217.60200 1.000 38.86000 600 GLY A C 1
ATOM 4419 O O . GLY A 1 614 ? 159.74600 133.55000 216.85200 1.000 38.86000 600 GLY A O 1
ATOM 4420 N N . GLU A 1 615 ? 158.17200 133.41000 218.44700 1.000 45.88000 601 GLU A N 1
ATOM 4421 C CA . GLU A 1 615 ? 158.22900 131.95900 218.47500 1.000 45.88000 601 GLU A CA 1
ATOM 4422 C C . GLU A 1 615 ? 157.18200 131.39700 217.51900 1.000 45.88000 601 GLU A C 1
ATOM 4423 O O . GLU A 1 615 ? 156.59600 132.12800 216.71700 1.000 45.88000 601 GLU A O 1
ATOM 4429 N N . SER A 1 616 ? 156.95700 130.08800 217.59500 1.000 46.70000 602 SER A N 1
ATOM 4430 C CA . SER A 1 616 ? 156.18800 129.36500 216.59100 1.000 46.70000 602 SER A CA 1
ATOM 4431 C C . SER A 1 616 ? 154.72600 129.79300 216.60900 1.000 46.70000 602 SER A C 1
ATOM 4432 O O . SER A 1 616 ? 154.05900 129.72300 217.64600 1.000 46.70000 602 SER A O 1
ATOM 4435 N N . THR A 1 617 ? 154.24000 130.25300 215.45800 1.000 47.06000 603 THR A N 1
ATOM 4436 C CA . THR A 1 617 ? 152.91400 130.83200 215.33200 1.000 47.06000 603 THR A CA 1
ATOM 4437 C C . THR A 1 617 ? 152.31800 130.40100 213.99800 1.000 47.06000 603 THR A C 1
ATOM 4438 O O . THR A 1 617 ? 152.99100 129.80300 213.15700 1.000 47.06000 603 THR A O 1
ATOM 4442 N N . LEU A 1 618 ? 151.03400 130.68900 213.81600 1.000 49.79000 604 LEU A N 1
ATOM 4443 C CA . LEU A 1 618 ? 150.33500 130.39900 212.57100 1.000 49.79000 604 LEU A CA 1
ATOM 4444 C C . LEU A 1 618 ? 149.77800 131.70100 212.01800 1.000 49.79000 604 LEU A C 1
ATOM 4445 O O . LEU A 1 618 ? 149.30800 132.55400 212.77500 1.000 49.79000 604 LEU A O 1
ATOM 4450 N N . LEU A 1 619 ? 149.83100 131.85200 210.70000 1.000 47.73000 605 LEU A N 1
ATOM 4451 C CA . LEU A 1 619 ? 149.48600 133.10600 210.04600 1.000 47.73000 605 LEU A CA 1
ATOM 4452 C C . LEU A 1 619 ? 148.33300 132.90600 209.07500 1.000 47.73000 605 LEU A C 1
ATOM 4453 O O . LEU A 1 619 ? 148.31900 131.94700 208.29800 1.000 47.73000 605 LEU A O 1
ATOM 4458 N N . ASN A 1 620 ? 147.36900 133.81900 209.13100 1.000 51.17000 606 ASN A N 1
ATOM 4459 C CA . ASN A 1 620 ? 146.31400 133.93800 208.13100 1.000 51.17000 606 ASN A CA 1
ATOM 4460 C C . ASN A 1 620 ? 146.63000 135.15900 207.27700 1.000 51.17000 606 ASN A C 1
ATOM 4461 O O . ASN A 1 620 ? 146.33400 136.29200 207.66600 1.000 51.17000 606 ASN A O 1
ATOM 4466 N N . LEU A 1 621 ? 147.22600 134.92400 206.10800 1.000 50.83000 607 LEU A N 1
ATOM 4467 C CA . LEU A 1 621 ? 147.61000 136.01200 205.21700 1.000 50.83000 607 LEU A CA 1
ATOM 4468 C C . LEU A 1 621 ? 146.42200 136.63300 204.49000 1.000 50.83000 607 LEU A C 1
ATOM 4469 O O . LEU A 1 621 ? 146.56700 137.72000 203.92400 1.000 50.83000 607 LEU A O 1
ATOM 4474 N N . HIS A 1 622 ? 145.26000 135.96900 204.49100 1.000 53.56000 608 HIS A N 1
ATOM 4475 C CA . HIS A 1 622 ? 144.05800 136.54400 203.89100 1.000 53.56000 608 HIS A CA 1
ATOM 4476 C C . HIS A 1 622 ? 143.59000 137.78600 204.63700 1.000 53.56000 608 HIS A C 1
ATOM 4477 O O . HIS A 1 622 ? 143.02400 138.69800 204.02700 1.000 53.56000 608 HIS A O 1
ATOM 4484 N N . ASN A 1 623 ? 143.81800 137.84100 205.94800 1.000 53.11000 609 ASN A N 1
ATOM 4485 C CA . ASN A 1 623 ? 143.39600 138.97200 206.76200 1.000 53.11000 609 ASN A CA 1
ATOM 4486 C C . ASN A 1 623 ? 144.37300 140.13700 206.71700 1.000 53.11000 609 ASN A C 1
ATOM 4487 O O . ASN A 1 623 ? 144.17400 141.11500 207.44300 1.000 53.11000 609 ASN A O 1
ATOM 4492 N N . MET A 1 624 ? 145.41800 140.05900 205.90200 1.000 52.86000 610 MET A N 1
ATOM 4493 C CA . MET A 1 624 ? 146.37600 141.14400 205.73900 1.000 52.86000 610 MET A CA 1
ATOM 4494 C C . MET A 1 624 ? 146.43600 141.68500 204.32100 1.000 52.86000 610 MET A C 1
ATOM 4495 O O . MET A 1 624 ? 146.59500 142.89300 204.13700 1.000 52.86000 610 MET A O 1
ATOM 4500 N N . ILE A 1 625 ? 146.31900 140.82800 203.30900 1.000 51.97000 611 ILE A N 1
ATOM 4501 C CA . ILE A 1 625 ? 146.36800 141.23600 201.90900 1.000 51.97000 611 ILE A CA 1
ATOM 4502 C C . ILE A 1 625 ? 145.12400 140.70200 201.21200 1.000 51.97000 611 ILE A C 1
ATOM 4503 O O . ILE A 1 625 ? 144.86100 139.49500 201.24400 1.000 51.97000 611 ILE A O 1
ATOM 4508 N N . SER A 1 626 ? 144.37200 141.59500 200.57600 1.000 55.07000 612 SER A N 1
ATOM 4509 C CA . SER A 1 626 ? 143.15400 141.20900 199.87800 1.000 55.07000 612 SER A CA 1
ATOM 4510 C C . SER A 1 626 ? 143.46000 140.68300 198.48000 1.000 55.07000 612 SER A C 1
ATOM 4511 O O . SER A 1 626 ? 144.31700 141.21600 197.77100 1.000 55.07000 612 SER A O 1
ATOM 4514 N N . GLY A 1 627 ? 142.75500 139.62400 198.09300 1.000 54.48000 613 GLY A N 1
ATOM 4515 C CA . GLY A 1 627 ? 142.84800 139.10500 196.74400 1.000 54.48000 613 GLY A CA 1
ATOM 4516 C C . GLY A 1 627 ? 143.90900 138.05800 196.50700 1.000 54.48000 613 GLY A C 1
ATOM 4517 O O . GLY A 1 627 ? 144.46400 137.99600 195.40600 1.000 54.48000 613 GLY A O 1
ATOM 4518 N N . LEU A 1 628 ? 144.20200 137.24600 197.47900 1.000 53.53000 614 LEU A N 1
ATOM 4519 C CA . LEU A 1 628 ? 145.21800 136.21700 197.33200 1.000 53.53000 614 LEU A CA 1
ATOM 4520 C C . LEU A 1 628 ? 144.57500 134.88000 196.97300 1.000 53.53000 614 LEU A C 1
ATOM 4521 O O . LEU A 1 628 ? 143.42600 134.62200 197.34000 1.000 53.53000 614 LEU A O 1
ATOM 4526 N N . PRO A 1 629 ? 145.27300 134.00600 196.24900 1.000 55.48000 615 PRO A N 1
ATOM 4527 C CA . PRO A 1 629 ? 144.72200 132.67700 195.96600 1.000 55.48000 615 PRO A CA 1
ATOM 4528 C C . PRO A 1 629 ? 144.75000 131.79100 197.20100 1.000 55.48000 615 PRO A C 1
ATOM 4529 O O . PRO A 1 629 ? 145.29800 132.13900 198.24600 1.000 55.48000 615 PRO A O 1
ATOM 4533 N N . ALA A 1 630 ? 144.15000 130.60800 197.06000 1.000 56.13000 616 ALA A N 1
ATOM 4534 C CA . ALA A 1 630 ? 144.08900 129.67100 198.17400 1.000 56.13000 616 ALA A CA 1
ATOM 4535 C C . ALA A 1 630 ? 145.43200 129.01800 198.46000 1.000 56.13000 616 ALA A C 1
ATOM 4536 O O . ALA A 1 630 ? 145.63500 128.51300 199.56700 1.000 56.13000 616 ALA A O 1
ATOM 4538 N N . LYS A 1 631 ? 146.34600 129.01300 197.49200 1.000 55.72000 617 LYS A N 1
ATOM 4539 C CA . LYS A 1 631 ? 147.66000 128.41500 197.65900 1.000 55.72000 617 LYS A CA 1
ATOM 4540 C C . LYS A 1 631 ? 148.69900 129.28200 196.97000 1.000 55.72000 617 LYS A C 1
ATOM 4541 O O . LYS A 1 631 ? 148.49200 129.73200 195.84000 1.000 55.72000 617 LYS A O 1
ATOM 4547 N N . MET A 1 632 ? 149.81700 129.51200 197.65200 1.000 52.76000 618 MET A N 1
ATOM 4548 C CA . MET A 1 632 ? 150.88800 130.35500 197.14000 1.000 52.76000 618 MET A CA 1
ATOM 4549 C C . MET A 1 632 ? 152.19100 129.57100 197.09700 1.000 52.76000 618 MET A C 1
ATOM 4550 O O . MET A 1 632 ? 152.46500 128.75600 197.98100 1.000 52.76000 618 MET A O 1
ATOM 4555 N N . ARG A 1 633 ? 152.99100 129.82500 196.06500 1.000 48.12000 619 ARG A N 1
ATOM 4556 C CA . ARG A 1 633 ? 154.27000 129.15200 195.88800 1.000 48.12000 619 ARG A CA 1
ATOM 4557 C C . ARG A 1 633 ? 155.38500 129.95100 196.54700 1.000 48.12000 619 ARG A C 1
ATOM 4558 O O . ARG A 1 633 ? 155.42700 131.18000 196.45100 1.000 48.12000 619 ARG A O 1
ATOM 4566 N N . ILE A 1 634 ? 156.28800 129.24400 197.21400 1.000 43.02000 620 ILE A N 1
ATOM 4567 C CA . ILE A 1 634 ? 157.42200 129.85800 197.88900 1.000 43.02000 620 ILE A CA 1
ATOM 4568 C C . ILE A 1 634 ? 158.53800 130.07900 196.88000 1.000 43.02000 620 ILE A C 1
ATOM 4569 O O . ILE A 1 634 ? 158.96000 129.14400 196.19200 1.000 43.02000 620 ILE A O 1
ATOM 4574 N N . ARG A 1 6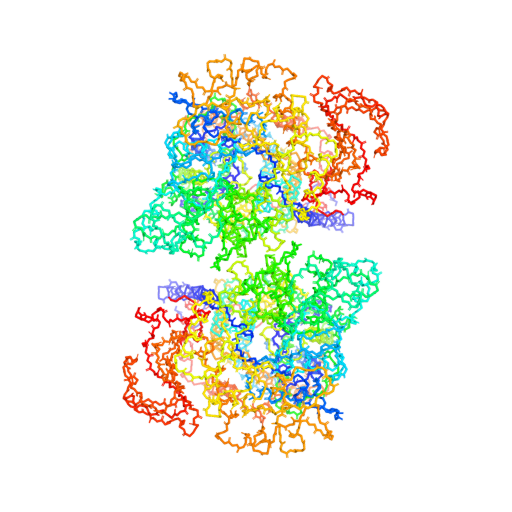35 ? 159.01200 131.31900 196.78300 1.000 39.04000 621 ARG A N 1
ATOM 4575 C CA . ARG A 1 635 ? 160.16500 131.60600 195.94000 1.000 39.04000 621 ARG A CA 1
ATOM 4576 C C . ARG A 1 635 ? 161.46700 131.30200 196.66700 1.000 39.04000 621 ARG A C 1
ATOM 4577 O O . ARG A 1 635 ? 162.39500 130.73900 196.07900 1.000 39.04000 621 ARG A O 1
ATOM 4585 N N . LEU A 1 636 ? 161.54600 131.64100 197.95000 1.000 34.39000 622 LEU A N 1
ATOM 4586 C CA . LEU A 1 636 ? 162.76600 131.46400 198.72000 1.000 34.39000 622 LEU A CA 1
ATOM 4587 C C . LEU A 1 636 ? 162.38900 131.30500 200.18400 1.000 34.39000 622 LEU A C 1
ATOM 4588 O O . LEU A 1 636 ? 161.45200 131.94900 200.65900 1.000 34.39000 622 LEU A O 1
ATOM 4593 N N . SER A 1 637 ? 163.11200 130.44200 200.88900 1.000 36.36000 623 SER A N 1
ATOM 4594 C CA . SER A 1 637 ? 162.82200 130.15300 202.28500 1.000 36.36000 623 SER A CA 1
ATOM 4595 C C . SER A 1 637 ? 164.11800 130.06200 203.07700 1.000 36.36000 623 SER A C 1
ATOM 4596 O O . SER A 1 637 ? 165.16600 129.70600 202.53900 1.000 36.36000 623 SER A O 1
ATOM 4599 N N . THR A 1 638 ? 164.03200 130.39000 204.37000 1.000 34.93000 624 THR A N 1
ATOM 4600 C CA . THR A 1 638 ? 165.18100 130.24100 205.25700 1.000 34.93000 624 THR A CA 1
ATOM 4601 C C . THR A 1 638 ? 165.51400 128.77800 205.50800 1.000 34.93000 624 THR A C 1
ATOM 4602 O O . THR A 1 638 ? 166.66000 128.46100 205.83500 1.000 34.93000 624 THR A O 1
ATOM 4606 N N . ASN A 1 639 ? 164.53500 127.89100 205.37600 1.000 44.41000 625 ASN A N 1
ATOM 4607 C CA . ASN A 1 639 ? 164.77300 126.46200 205.23400 1.000 44.41000 625 ASN A CA 1
ATOM 4608 C C . ASN A 1 639 ? 164.65400 126.15300 203.74500 1.000 44.41000 625 ASN A C 1
ATOM 4609 O O . ASN A 1 639 ? 163.54600 126.07900 203.21200 1.000 44.41000 625 ASN A O 1
ATOM 4614 N N . SER A 1 640 ? 165.79300 125.94600 203.08100 1.000 46.61000 626 SER A N 1
ATOM 4615 C CA . SER A 1 640 ? 165.82300 125.84500 201.62300 1.000 46.61000 626 SER A CA 1
ATOM 4616 C C . SER A 1 640 ? 165.22100 124.55100 201.08400 1.000 46.61000 626 SER A C 1
ATOM 4617 O O . SER A 1 640 ? 165.10600 124.40800 199.86200 1.000 46.61000 626 SER A O 1
ATOM 4620 N N . ALA A 1 641 ? 164.84100 123.61100 201.95200 1.000 50.07000 627 ALA A N 1
ATOM 4621 C CA . ALA A 1 641 ? 164.04400 122.47800 201.50600 1.000 50.07000 627 ALA A CA 1
ATOM 4622 C C . ALA A 1 641 ? 162.66900 122.91900 201.01800 1.000 50.07000 627 ALA A C 1
ATOM 4623 O O . ALA A 1 641 ? 162.07400 122.25300 200.16500 1.000 50.07000 627 ALA A O 1
ATOM 4625 N N . ASP A 1 642 ? 162.16500 124.04200 201.52400 1.000 51.05000 628 ASP A N 1
ATOM 4626 C CA . ASP A 1 642 ? 160.86700 124.58300 201.13400 1.000 51.05000 628 ASP A CA 1
ATOM 4627 C C . ASP A 1 642 ? 160.98600 125.57500 199.98100 1.000 51.05000 628 ASP A C 1
ATOM 4628 O O . ASP A 1 642 ? 160.45800 126.68000 200.04500 1.000 51.05000 628 ASP A O 1
ATOM 4633 N N . LYS A 1 643 ? 161.66000 125.19900 198.90400 1.000 51.27000 629 LYS A N 1
ATOM 4634 C CA . LYS A 1 643 ? 161.78100 126.05100 197.72900 1.000 51.27000 629 LYS A CA 1
ATOM 4635 C C . LYS A 1 643 ? 160.95600 125.44200 196.60600 1.000 51.27000 629 LYS A C 1
ATOM 4636 O O . LYS A 1 643 ? 161.20700 124.30600 196.19300 1.000 51.27000 629 LYS A O 1
ATOM 4642 N N . GLY A 1 644 ? 159.96600 126.19300 196.12900 1.000 53.77000 630 GLY A N 1
ATOM 4643 C CA . GLY A 1 644 ? 159.01600 125.69200 195.16700 1.000 53.77000 630 GLY A CA 1
ATOM 4644 C C . GLY A 1 644 ? 157.82900 124.97300 195.76900 1.000 53.77000 630 GLY A C 1
ATOM 4645 O O . GLY A 1 644 ? 156.91200 124.59600 195.03100 1.000 53.77000 630 GLY A O 1
ATOM 4646 N N . SER A 1 645 ? 157.82400 124.75900 197.08000 1.000 53.08000 631 SER A N 1
ATOM 4647 C CA . SER A 1 645 ? 156.66900 124.17900 197.74100 1.000 53.08000 631 SER A CA 1
ATOM 4648 C C . SER A 1 645 ? 155.52500 125.18600 197.79300 1.000 53.08000 631 SER A C 1
ATOM 4649 O O . SER A 1 645 ? 155.71100 126.39300 197.62400 1.000 53.08000 631 SER A O 1
ATOM 4652 N N . LYS A 1 646 ? 154.32200 124.67300 198.03100 1.000 55.54000 632 LYS A N 1
ATOM 4653 C CA . LYS A 1 646 ? 153.12900 125.50500 198.10300 1.000 55.54000 632 LYS A CA 1
ATOM 4654 C C . LYS A 1 646 ? 152.52700 125.39800 199.49300 1.000 55.54000 632 LYS A C 1
ATOM 4655 O O . LYS A 1 646 ? 152.31300 124.29200 199.99600 1.000 55.54000 632 LYS A O 1
ATOM 4661 N N . VAL A 1 647 ? 152.27800 126.54500 200.11300 1.000 53.96000 633 VAL A N 1
ATOM 4662 C CA . VAL A 1 647 ? 151.55100 126.62300 201.36800 1.000 53.96000 633 VAL A CA 1
ATOM 4663 C C . VAL A 1 647 ? 150.15300 127.13700 201.06100 1.000 53.96000 633 VAL A C 1
ATOM 4664 O O . VAL A 1 647 ? 149.89500 127.71100 200.00100 1.000 53.96000 633 VAL A O 1
ATOM 4668 N N . ASP A 1 648 ? 149.23400 126.91600 201.99200 1.000 55.76000 634 ASP A N 1
ATOM 4669 C CA . ASP A 1 648 ? 147.89600 127.46700 201.85200 1.000 55.76000 634 ASP A CA 1
ATOM 4670 C C . ASP A 1 648 ? 147.81200 128.79400 202.59500 1.000 55.76000 634 ASP A C 1
ATOM 4671 O O . ASP A 1 648 ? 148.38600 128.96100 203.67200 1.000 55.76000 634 ASP A O 1
ATOM 4676 N N . THR A 1 649 ? 147.10100 129.74300 201.98400 1.000 53.58000 635 THR A N 1
ATOM 4677 C CA . THR A 1 649 ? 147.13500 131.13600 202.41900 1.000 53.58000 635 THR A CA 1
ATOM 4678 C C . THR A 1 649 ? 146.44600 131.33000 203.76800 1.000 53.58000 635 THR A C 1
ATOM 4679 O O . THR A 1 649 ? 146.87700 132.16500 204.57100 1.000 53.58000 635 THR A O 1
ATOM 4683 N N . SER A 1 650 ? 145.41500 130.53200 204.05400 1.000 53.44000 636 SER A N 1
ATOM 4684 C CA . SER A 1 650 ? 144.65300 130.70600 205.28600 1.000 53.44000 636 SER A CA 1
ATOM 4685 C C . SER A 1 650 ? 145.44000 130.24200 206.50700 1.000 53.44000 636 SER A C 1
ATOM 4686 O O . SER A 1 650 ? 145.32000 130.82900 207.58700 1.000 53.44000 636 SER A O 1
ATOM 4689 N N . GLY A 1 651 ? 146.21800 129.17500 206.37200 1.000 52.66000 637 GLY A N 1
ATOM 4690 C CA . GLY A 1 651 ? 147.11400 128.78900 207.44200 1.000 52.66000 637 GLY A CA 1
ATOM 4691 C C . GLY A 1 651 ? 148.53900 128.59600 206.97800 1.000 52.66000 637 GLY A C 1
ATOM 4692 O O . GLY A 1 651 ? 148.84000 127.64100 206.25900 1.000 52.66000 637 GLY A O 1
ATOM 4693 N N . ILE A 1 652 ? 149.43100 129.47800 207.40800 1.000 48.88000 638 ILE A N 1
ATOM 4694 C CA . ILE A 1 652 ? 150.85300 129.39000 207.10200 1.000 48.88000 638 ILE A CA 1
ATOM 4695 C C . ILE A 1 652 ? 151.56700 129.14600 208.41900 1.000 48.88000 638 ILE A C 1
ATOM 4696 O O . ILE A 1 652 ? 151.51600 129.98400 209.32700 1.000 48.88000 638 ILE A O 1
ATOM 4701 N N . PHE A 1 653 ? 152.22500 128.00100 208.53700 1.000 48.38000 639 PHE A N 1
ATOM 4702 C CA . PHE A 1 653 ? 152.91000 127.65100 209.76900 1.000 48.38000 639 PHE A CA 1
ATOM 4703 C C . PHE A 1 653 ? 154.36400 128.09400 209.68800 1.000 48.38000 639 PHE A C 1
ATOM 4704 O O . PHE A 1 653 ? 155.08700 127.71800 208.76200 1.000 48.38000 639 PHE A O 1
ATOM 4712 N N . LEU A 1 654 ? 154.78400 128.88800 210.66600 1.000 43.05000 640 LEU A N 1
ATOM 4713 C CA . LEU A 1 654 ? 156.12000 129.46200 210.70900 1.000 43.05000 640 LEU A CA 1
ATOM 4714 C C . LEU A 1 654 ? 156.82100 128.99100 211.97200 1.000 43.05000 640 LEU A C 1
ATOM 4715 O O . LEU A 1 654 ? 156.32400 129.21900 213.07900 1.000 43.05000 640 LEU A O 1
ATOM 4720 N N . ASP A 1 655 ? 157.98000 128.36000 211.80700 1.000 43.00000 641 ASP A N 1
ATOM 4721 C CA . ASP A 1 655 ? 158.83600 128.04700 212.94000 1.000 43.00000 641 ASP A CA 1
ATOM 4722 C C . ASP A 1 655 ? 159.47200 129.32400 213.48700 1.000 43.00000 641 ASP A C 1
ATOM 4723 O O . ASP A 1 655 ? 159.33000 130.41600 212.93200 1.000 43.00000 641 ASP A O 1
ATOM 4728 N N . LYS A 1 656 ? 160.19300 129.17700 214.59300 1.000 41.30000 642 LYS A N 1
ATOM 4729 C CA . LYS A 1 656 ? 160.92400 130.29500 215.17300 1.000 41.30000 642 LYS A CA 1
ATOM 4730 C C . LYS A 1 656 ? 162.08700 130.67900 214.26400 1.000 41.30000 642 LYS A C 1
ATOM 4731 O O . LYS A 1 656 ? 162.93000 129.84000 213.93200 1.000 41.30000 642 LYS A O 1
ATOM 4737 N N . GLY A 1 657 ? 162.12200 131.94100 213.84900 1.000 37.23000 643 GLY A N 1
ATOM 4738 C CA . GLY A 1 657 ? 163.16000 132.40500 212.95400 1.000 37.23000 643 GLY A CA 1
ATOM 4739 C C . GLY A 1 657 ? 162.96200 132.05000 211.50200 1.000 37.23000 643 GLY A C 1
ATOM 4740 O O . GLY A 1 657 ? 163.93200 132.04400 210.74300 1.000 37.23000 643 GLY A O 1
ATOM 4741 N N . GLU A 1 658 ? 161.73700 131.75700 211.08500 1.000 37.48000 644 GLU A N 1
ATOM 4742 C CA . GLU A 1 658 ? 161.47100 131.35300 209.71400 1.000 37.48000 644 GLU A CA 1
ATOM 4743 C C . GLU A 1 658 ? 161.11700 132.56100 208.85700 1.000 37.48000 644 GLU A C 1
ATOM 4744 O O . GLU A 1 658 ? 160.36500 133.44200 209.28000 1.000 37.48000 644 GLU A O 1
ATOM 4750 N N . GLY A 1 659 ? 161.67500 132.60200 207.66200 1.000 31.76000 645 GLY A N 1
ATOM 4751 C CA . GLY A 1 659 ? 161.34100 133.63600 206.69800 1.000 31.76000 645 GLY A CA 1
ATOM 4752 C C . GLY A 1 659 ? 160.96000 133.03400 205.36500 1.000 31.76000 645 GLY A C 1
ATOM 4753 O O . GLY A 1 659 ? 161.53900 132.04200 204.93300 1.000 31.76000 645 GLY A O 1
ATOM 4754 N N . LEU A 1 660 ? 159.97800 133.64900 204.71600 1.000 31.74000 646 LEU A N 1
ATOM 4755 C CA . LEU A 1 660 ? 159.48100 133.19500 203.42700 1.000 31.74000 646 LEU A CA 1
ATOM 4756 C C . LEU A 1 660 ? 159.35100 134.37000 202.47300 1.000 31.74000 646 LEU A C 1
ATOM 4757 O O . LEU A 1 660 ? 159.02000 135.48500 202.87700 1.000 31.74000 646 LEU A O 1
ATOM 4762 N N . ILE A 1 661 ? 159.61300 134.10600 201.19800 1.000 31.45000 647 ILE A N 1
ATOM 4763 C CA . ILE A 1 661 ? 159.38300 135.06100 200.12100 1.000 31.45000 647 ILE A CA 1
ATOM 4764 C C . ILE A 1 661 ? 158.40600 134.42300 199.14200 1.000 31.45000 647 ILE A C 1
ATOM 4765 O O . ILE A 1 661 ? 158.64400 133.31300 198.65600 1.000 31.45000 647 ILE A O 1
ATOM 4770 N N . PHE A 1 662 ? 157.30300 135.11100 198.87100 1.000 34.94000 648 PHE A N 1
ATOM 4771 C CA . PHE A 1 662 ? 156.30700 134.64900 197.91700 1.000 34.94000 648 PHE A CA 1
ATOM 4772 C C . PHE A 1 662 ? 156.34600 135.52400 196.67600 1.000 34.94000 648 PHE A C 1
ATOM 4773 O O . PHE A 1 662 ? 156.57600 136.73100 196.76500 1.000 34.94000 648 PHE A O 1
ATOM 4781 N N . GLU A 1 663 ? 156.12700 134.91100 195.52200 1.000 39.46000 649 GLU A N 1
ATOM 4782 C CA . GLU A 1 663 ? 155.96600 135.62800 194.26300 1.000 39.46000 649 GLU A CA 1
ATOM 4783 C C . GLU A 1 663 ? 154.51000 135.47400 193.84700 1.000 39.46000 649 GLU A C 1
ATOM 4784 O O . GLU A 1 663 ? 154.02400 134.35200 193.67500 1.000 39.46000 649 GLU A O 1
ATOM 4790 N N . HIS A 1 664 ? 153.81400 136.59600 193.70100 1.000 40.91000 650 HIS A N 1
ATOM 4791 C CA . HIS A 1 664 ? 152.37300 136.60900 193.48300 1.000 40.91000 650 HIS A CA 1
ATOM 4792 C C . HIS A 1 664 ? 152.05300 137.45300 192.25800 1.000 40.91000 650 HIS A C 1
ATOM 4793 O O . HIS A 1 664 ? 152.40100 138.63500 192.21000 1.000 40.91000 650 HIS A O 1
ATOM 4800 N N . ASN A 1 665 ? 151.38200 136.85000 191.27900 1.000 42.37000 651 ASN A N 1
ATOM 4801 C CA . ASN A 1 665 ? 150.96800 137.55700 190.07100 1.000 42.37000 651 ASN A CA 1
ATOM 4802 C C . ASN A 1 665 ? 149.67000 138.30800 190.33000 1.000 42.37000 651 ASN A C 1
ATOM 4803 O O . ASN A 1 665 ? 148.64700 137.69400 190.64700 1.000 42.37000 651 ASN A O 1
ATOM 4808 N N . THR A 1 666 ? 149.70800 139.63000 190.17800 1.000 42.02000 652 THR A N 1
ATOM 4809 C CA . THR A 1 666 ? 148.55300 140.48000 190.43700 1.000 42.02000 652 THR A CA 1
ATOM 4810 C C . THR A 1 666 ? 148.75300 141.81500 189.73700 1.000 42.02000 652 THR A C 1
ATOM 4811 O O . THR A 1 666 ? 149.85400 142.15500 189.30500 1.000 42.02000 652 THR A O 1
ATOM 4815 N N . LYS A 1 667 ? 147.66400 142.57300 189.63400 1.000 45.29000 653 LYS A N 1
ATOM 4816 C CA . LYS A 1 667 ? 147.74300 143.96400 189.21100 1.000 45.29000 653 LYS A CA 1
ATOM 4817 C C . LYS A 1 667 ? 147.28200 144.90700 190.31200 1.000 45.29000 653 LYS A C 1
ATOM 4818 O O . LYS A 1 667 ? 147.12000 146.10600 190.06500 1.000 45.29000 653 LYS A O 1
ATOM 4824 N N . ASN A 1 668 ? 147.06800 144.39200 191.51900 1.000 44.73000 654 ASN A N 1
ATOM 4825 C CA . ASN A 1 668 ? 146.61400 145.19800 192.64700 1.000 44.73000 654 ASN A CA 1
ATOM 4826 C C . ASN A 1 668 ? 147.83800 145.59900 193.45700 1.000 44.73000 654 ASN A C 1
ATOM 4827 O O . ASN A 1 668 ? 148.31600 144.85400 194.31300 1.000 44.73000 654 ASN A O 1
ATOM 4832 N N . LEU A 1 669 ? 148.35200 146.79100 193.18300 1.000 40.52000 655 LEU A N 1
ATOM 4833 C CA . LEU A 1 669 ? 149.49100 147.31700 193.91400 1.000 40.52000 655 LEU A CA 1
ATOM 4834 C C . LEU A 1 669 ? 149.00600 148.15900 195.08700 1.000 40.52000 655 LEU A C 1
ATOM 4835 O O . LEU A 1 669 ? 148.03400 148.90800 194.96800 1.000 40.52000 655 LEU A O 1
ATOM 4840 N N . LEU A 1 670 ? 149.69100 148.02600 196.22400 1.000 39.09000 656 LEU A N 1
ATOM 4841 C CA . LEU A 1 670 ? 149.23400 148.67500 197.44700 1.000 39.09000 656 LEU A CA 1
ATOM 4842 C C . LEU A 1 670 ? 149.48600 150.17700 197.43200 1.000 39.09000 656 LEU A C 1
ATOM 4843 O O . LEU A 1 670 ? 148.75700 150.92600 198.08800 1.000 39.09000 656 LEU A O 1
ATOM 4848 N N . HIS A 1 671 ? 150.49100 150.64100 196.69300 1.000 35.78000 657 HIS A N 1
ATOM 4849 C CA . HIS A 1 671 ? 150.78500 152.06700 196.67700 1.000 35.78000 657 HIS A CA 1
ATOM 4850 C C . HIS A 1 671 ? 149.83300 152.86200 195.79400 1.000 35.78000 657 HIS A C 1
ATOM 4851 O O . HIS A 1 671 ? 149.88100 154.09500 195.81400 1.000 35.78000 657 HIS A O 1
ATOM 4858 N N . ARG A 1 672 ? 148.96900 152.19700 195.03400 1.000 41.80000 658 ARG A N 1
ATOM 4859 C CA . ARG A 1 672 ? 147.92900 152.89400 194.29200 1.000 41.80000 658 ARG A CA 1
ATOM 4860 C C . ARG A 1 672 ? 146.65600 153.07700 195.10400 1.000 41.80000 658 ARG A C 1
ATOM 4861 O O . ARG A 1 672 ? 145.89800 154.01800 194.84900 1.000 41.80000 658 ARG A O 1
ATOM 4869 N N . GLN A 1 673 ? 146.41400 152.21300 196.08200 1.000 42.78000 659 GLN A N 1
ATOM 4870 C CA . GLN A 1 673 ? 145.24500 152.33300 196.93800 1.000 42.78000 659 GLN A CA 1
ATOM 4871 C C . GLN A 1 673 ? 145.47700 153.39600 198.00100 1.000 42.78000 659 GLN A C 1
ATOM 4872 O O . GLN A 1 673 ? 146.59600 153.57000 198.49100 1.000 42.78000 659 GLN A O 1
ATOM 4878 N N . THR A 1 674 ? 144.41200 154.11600 198.35700 1.000 45.01000 660 THR A N 1
ATOM 4879 C CA . THR A 1 674 ? 144.55400 155.21700 199.29900 1.000 45.01000 660 THR A CA 1
ATOM 4880 C C . THR A 1 674 ? 144.62700 154.75000 200.74800 1.000 45.01000 660 THR A C 1
ATOM 4881 O O . THR A 1 674 ? 145.06500 155.51900 201.60800 1.000 45.01000 660 THR A O 1
ATOM 4885 N N . ALA A 1 675 ? 144.23300 153.51200 201.03600 1.000 44.61000 661 ALA A N 1
ATOM 4886 C CA . ALA A 1 675 ? 144.33100 152.99200 202.39100 1.000 44.61000 661 ALA A CA 1
ATOM 4887 C C . ALA A 1 675 ? 145.73800 152.53400 202.75300 1.000 44.61000 661 ALA A C 1
ATOM 4888 O O . ALA A 1 675 ? 146.01400 152.31500 203.93600 1.000 44.61000 661 ALA A O 1
ATOM 4890 N N . PHE A 1 676 ? 146.63100 152.38800 201.77500 1.000 42.94000 662 PHE A N 1
ATOM 4891 C CA . PHE A 1 676 ? 147.99100 151.94500 202.02800 1.000 42.94000 662 PHE A CA 1
ATOM 4892 C C . PHE A 1 676 ? 149.04300 152.94700 201.58400 1.000 42.94000 662 PHE A C 1
ATOM 4893 O O . PHE A 1 676 ? 150.23300 152.66800 201.74400 1.000 42.94000 662 PHE A O 1
ATOM 4901 N N . ARG A 1 677 ? 148.64200 154.09900 201.04200 1.000 41.12000 663 ARG A N 1
ATOM 4902 C CA . ARG A 1 677 ? 149.59200 155.04600 200.46500 1.000 41.12000 663 ARG A CA 1
ATOM 4903 C C . ARG A 1 677 ? 150.47300 155.69800 201.52800 1.000 41.12000 663 ARG A C 1
ATOM 4904 O O . ARG A 1 677 ? 151.62800 156.03800 201.25000 1.000 41.12000 663 ARG A O 1
ATOM 4912 N N . ASP A 1 678 ? 149.97000 155.84100 202.75500 1.000 41.56000 664 ASP A N 1
ATOM 4913 C CA . ASP A 1 678 ? 150.76300 156.42200 203.83100 1.000 41.56000 664 ASP A CA 1
ATOM 4914 C C . ASP A 1 678 ? 151.86400 155.49600 204.33600 1.000 41.56000 664 ASP A C 1
ATOM 4915 O O . ASP A 1 678 ? 152.74400 155.95700 205.06800 1.000 41.56000 664 ASP A O 1
ATOM 4920 N N . ARG A 1 679 ? 151.83700 154.21200 203.98000 1.000 37.83000 665 ARG A N 1
ATOM 4921 C CA . ARG A 1 679 ? 152.85600 153.25600 204.39500 1.000 37.83000 665 ARG A CA 1
ATOM 4922 C C . ARG A 1 679 ? 153.65800 152.72100 203.21100 1.000 37.83000 665 ARG A C 1
ATOM 4923 O O . ARG A 1 679 ? 154.13300 151.58700 203.24500 1.000 37.83000 665 ARG A O 1
ATOM 4931 N N . CYS A 1 680 ? 153.81600 153.52000 202.16000 1.000 33.02000 666 CYS A N 1
ATOM 4932 C CA . CYS A 1 680 ? 154.55600 153.11800 200.97300 1.000 33.02000 666 CYS A CA 1
ATOM 4933 C C . CYS A 1 680 ? 155.64000 154.14100 200.66500 1.000 33.02000 666 CYS A C 1
ATOM 4934 O O . CYS A 1 680 ? 155.44100 155.34200 200.85200 1.000 33.02000 666 CYS A O 1
ATOM 4937 N N . PHE A 1 681 ? 156.79600 153.65900 200.20800 1.000 27.10000 667 PHE A N 1
ATOM 4938 C CA . PHE A 1 681 ? 157.98200 154.49300 200.05100 1.000 27.10000 667 PHE A CA 1
ATOM 4939 C C . PHE A 1 681 ? 158.72600 154.12600 198.77300 1.000 27.10000 667 PHE A C 1
ATOM 4940 O O . PHE A 1 681 ? 158.74300 152.96300 198.36700 1.000 27.10000 667 PHE A O 1
ATOM 4948 N N . VAL A 1 682 ? 159.34400 155.13400 198.14500 1.000 27.24000 668 VAL A N 1
ATOM 4949 C CA . VAL A 1 682 ? 160.27800 154.94700 197.03500 1.000 27.24000 668 VAL A CA 1
ATOM 4950 C C . VAL A 1 682 ? 161.40400 155.95900 197.04600 1.000 27.24000 668 VAL A C 1
ATOM 4951 O O . VAL A 1 682 ? 161.26600 157.08200 197.53400 1.000 27.24000 668 VAL A O 1
ATOM 4955 N N . SER A 1 683 ? 162.51200 155.54600 196.45000 1.000 28.72000 669 SER A N 1
ATOM 4956 C CA . SER A 1 683 ? 163.52200 156.42500 195.89300 1.000 28.72000 669 SER A CA 1
ATOM 4957 C C . SER A 1 683 ? 163.63600 156.06600 194.42300 1.000 28.72000 669 SER A C 1
ATOM 4958 O O . SER A 1 683 ? 163.49300 154.89000 194.06600 1.000 28.72000 669 SER A O 1
ATOM 4961 N N . ASN A 1 684 ? 163.86300 157.08100 193.58400 1.000 31.43000 670 ASN A N 1
ATOM 4962 C CA . ASN A 1 684 ? 164.05100 156.94400 192.13400 1.000 31.43000 670 ASN A CA 1
ATOM 4963 C C . ASN A 1 684 ? 162.82900 156.28300 191.48200 1.000 31.43000 670 ASN A C 1
ATOM 4964 O O . ASN A 1 684 ? 162.88300 155.16500 190.96800 1.000 31.43000 670 ASN A O 1
ATOM 4969 N N . ARG A 1 685 ? 161.71600 157.00900 191.55000 1.000 34.06000 671 ARG A N 1
ATOM 4970 C CA . ARG A 1 685 ? 160.42800 156.48900 191.10600 1.000 34.06000 671 ARG A CA 1
ATOM 4971 C C . ARG A 1 685 ? 160.38600 156.32100 189.59300 1.000 34.06000 671 ARG A C 1
ATOM 4972 O O . ARG A 1 685 ? 160.73200 157.24000 188.84500 1.000 34.06000 671 ARG A O 1
ATOM 4980 N N . ALA A 1 686 ? 159.95100 155.14700 189.14500 1.000 31.72000 672 ALA A N 1
ATOM 4981 C CA . ALA A 1 686 ? 159.83800 154.85800 187.72400 1.000 31.72000 672 ALA A CA 1
ATOM 4982 C C . ALA A 1 686 ? 158.78600 153.78000 187.51400 1.000 31.72000 672 ALA A C 1
ATOM 4983 O O . ALA A 1 686 ? 158.50900 152.98200 188.41000 1.000 31.72000 672 ALA A O 1
ATOM 4985 N N . CYS A 1 687 ? 158.19800 153.77700 186.32500 1.000 33.07000 673 CYS A N 1
ATOM 4986 C CA . CYS A 1 687 ? 157.31800 152.71000 185.88300 1.000 33.07000 673 CYS A CA 1
ATOM 4987 C C . CYS A 1 687 ? 158.01300 151.90600 184.79700 1.000 33.07000 673 CYS A C 1
ATOM 4988 O O . CYS A 1 687 ? 158.97200 152.36300 184.18000 1.000 33.07000 673 CYS A O 1
ATOM 4991 N N . TYR A 1 688 ? 157.52300 150.69700 184.57100 1.000 31.35000 674 TYR A N 1
ATOM 4992 C CA . TYR A 1 688 ? 158.11400 149.78700 183.60500 1.000 31.35000 674 TYR A CA 1
ATOM 4993 C C . TYR A 1 688 ? 157.17200 149.61000 182.42500 1.000 31.35000 674 TYR A C 1
ATOM 4994 O O . TYR A 1 688 ? 155.97500 149.38300 182.60900 1.000 31.35000 674 TYR A O 1
ATOM 5003 N N . SER A 1 689 ? 157.71200 149.72000 181.21900 1.000 30.65000 675 SER A N 1
ATOM 5004 C CA . SER A 1 689 ? 156.95900 149.50400 179.99000 1.000 30.65000 675 SER A CA 1
ATOM 5005 C C . SER A 1 689 ? 157.37800 148.15500 179.42900 1.000 30.65000 675 SER A C 1
ATOM 5006 O O . SER A 1 689 ? 158.52600 147.98100 179.01600 1.000 30.65000 675 SER A O 1
ATOM 5009 N N . SER A 1 690 ? 156.45700 147.20000 179.42600 1.000 33.58000 676 SER A N 1
ATOM 5010 C CA . SER A 1 690 ? 156.79800 145.85100 179.00400 1.000 33.58000 676 SER A CA 1
ATOM 5011 C C . SER A 1 690 ? 156.78800 145.68300 177.48900 1.000 33.58000 676 SER A C 1
ATOM 5012 O O . SER A 1 690 ? 157.37000 144.71600 176.98700 1.000 33.58000 676 SER A O 1
ATOM 5015 N N . VAL A 1 691 ? 156.15400 146.59500 176.75300 1.000 33.64000 677 VAL A N 1
ATOM 5016 C CA . VAL A 1 691 ? 156.15900 146.51200 175.29500 1.000 33.64000 677 VAL A CA 1
ATOM 5017 C C . VAL A 1 691 ? 157.44400 147.09700 174.72100 1.000 33.64000 677 VAL A C 1
ATOM 5018 O O . VAL A 1 691 ? 157.90200 146.68600 173.65000 1.000 33.64000 677 VAL A O 1
ATOM 5022 N N . LEU A 1 692 ? 158.05200 148.05500 175.42400 1.000 28.96000 678 LEU A N 1
ATOM 5023 C CA . LEU A 1 692 ? 159.27500 148.68400 174.94700 1.000 28.96000 678 LEU A CA 1
ATOM 5024 C C . LEU A 1 692 ? 160.51300 148.25000 175.71100 1.000 28.96000 678 LEU A C 1
ATOM 5025 O O . LEU A 1 692 ? 161.61600 148.59300 175.27900 1.000 28.96000 678 LEU A O 1
ATOM 5030 N N . ASN A 1 693 ? 160.34700 147.52800 176.82400 1.000 29.39000 679 ASN A N 1
ATOM 5031 C CA . ASN A 1 693 ? 161.43000 147.11200 177.72600 1.000 29.39000 679 ASN A CA 1
ATOM 5032 C C . ASN A 1 693 ? 162.23200 148.30100 178.26000 1.000 29.39000 679 ASN A C 1
ATOM 5033 O O . ASN A 1 693 ? 163.45500 148.24800 178.37300 1.000 29.39000 679 ASN A O 1
ATOM 5038 N N . ILE A 1 694 ? 161.54600 149.38500 178.61200 1.000 24.79000 680 ILE A N 1
ATOM 5039 C CA . ILE A 1 694 ? 162.20200 150.56000 179.16300 1.000 24.79000 680 ILE A CA 1
ATOM 5040 C C . ILE A 1 694 ? 161.56700 150.90500 180.49900 1.000 24.79000 680 ILE A C 1
ATOM 5041 O O . ILE A 1 694 ? 160.48500 150.43700 180.84300 1.000 24.79000 680 ILE A O 1
ATOM 5046 N N . LEU A 1 695 ? 162.26800 151.74400 181.24800 1.000 23.53000 681 LEU A N 1
ATOM 5047 C CA . LEU A 1 695 ? 161.71800 152.44400 182.39300 1.000 23.53000 681 LEU A CA 1
ATOM 5048 C C . LEU A 1 695 ? 161.44900 153.88400 181.99200 1.000 23.53000 681 LEU A C 1
ATOM 5049 O O . LEU A 1 695 ? 162.21900 154.46900 181.23200 1.000 23.53000 681 LEU A O 1
ATOM 5054 N N . TYR A 1 696 ? 160.35300 154.44900 182.47700 1.000 24.67000 682 TYR A N 1
ATOM 5055 C CA . TYR A 1 696 ? 160.00300 155.82700 182.17400 1.000 24.67000 682 TYR A CA 1
ATOM 5056 C C . TYR A 1 696 ? 159.47200 156.50200 183.42900 1.000 24.67000 682 TYR A C 1
ATOM 5057 O O . TYR A 1 696 ? 159.03100 155.84200 184.36600 1.000 24.67000 682 TYR A O 1
ATOM 5066 N N . THR A 1 697 ? 159.51700 157.83000 183.44600 1.000 24.02000 683 THR A N 1
ATOM 5067 C CA . THR A 1 697 ? 159.14800 158.57500 184.64000 1.000 24.02000 683 THR A CA 1
ATOM 5068 C C . THR A 1 697 ? 157.77200 159.20900 184.57800 1.000 24.02000 683 THR A C 1
ATOM 5069 O O . THR A 1 697 ? 157.25600 159.61100 185.62400 1.000 24.02000 683 THR A O 1
ATOM 5073 N N . SER A 1 698 ? 157.17300 159.33500 183.39700 1.000 31.00000 684 SER A N 1
ATOM 5074 C CA . SER A 1 698 ? 155.87600 159.99800 183.26700 1.000 31.00000 684 SER A CA 1
ATOM 5075 C C . SER A 1 698 ? 154.80900 159.04400 183.79000 1.000 31.00000 684 SER A C 1
ATOM 5076 O O . SER A 1 698 ? 154.16900 158.29800 183.04700 1.000 31.00000 684 SER A O 1
ATOM 5079 N N . CYS A 1 699 ? 154.62500 159.08300 185.10400 1.000 39.06000 685 CYS A N 1
ATOM 5080 C CA . CYS A 1 699 ? 153.78600 158.13400 185.82100 1.000 39.06000 685 CYS A CA 1
ATOM 5081 C C . CYS A 1 699 ? 152.30400 158.31800 185.51300 1.000 39.06000 685 CYS A C 1
ATOM 5082 O O . CYS A 1 699 ? 151.60000 159.04000 186.22000 1.000 39.06000 685 CYS A O 1
ATOM 5085 N N . LEU B 2 50 ? 195.00300 164.09600 138.86800 1.000 72.50000 30 LEU B N 1
ATOM 5086 C CA . LEU B 2 50 ? 195.44300 163.63100 140.17500 1.000 72.50000 30 LEU B CA 1
ATOM 5087 C C . LEU B 2 50 ? 196.88800 163.16300 140.13200 1.000 72.50000 30 LEU B C 1
ATOM 5088 O O . LEU B 2 50 ? 197.26700 162.38900 139.26100 1.000 72.50000 30 LEU B O 1
ATOM 5093 N N . GLY B 2 51 ? 197.69600 163.63900 141.07700 1.000 68.51000 31 GLY B N 1
ATOM 5094 C CA . GLY B 2 51 ? 199.07100 163.21500 141.20400 1.000 68.51000 31 GLY B CA 1
ATOM 5095 C C . GLY B 2 51 ? 199.21400 162.00600 142.11000 1.000 68.51000 31 GLY B C 1
ATOM 5096 O O . GLY B 2 51 ? 198.28300 161.22800 142.31900 1.000 68.51000 31 GLY B O 1
ATOM 5097 N N . LEU B 2 52 ? 200.42000 161.85200 142.65800 1.000 62.33000 32 LEU B N 1
ATOM 5098 C CA . LEU B 2 52 ? 200.65700 160.77100 143.60800 1.000 62.33000 32 LEU B CA 1
ATOM 5099 C C . LEU B 2 52 ? 200.18700 161.15100 145.00100 1.000 62.33000 32 LEU B C 1
ATOM 5100 O O . LEU B 2 52 ? 199.50400 160.36100 145.66200 1.000 62.33000 32 LEU B O 1
ATOM 5105 N N . ILE B 2 53 ? 200.54100 162.35500 145.45900 1.000 62.06000 33 ILE B N 1
ATOM 5106 C CA . ILE B 2 53 ? 200.22100 162.78600 146.81700 1.000 62.06000 33 ILE B CA 1
ATOM 5107 C C . ILE B 2 53 ? 198.72000 162.97000 146.99600 1.000 62.06000 33 ILE B C 1
ATOM 5108 O O . ILE B 2 53 ? 198.16100 162.58600 148.02900 1.000 62.06000 33 ILE B O 1
ATOM 5113 N N . SER B 2 54 ? 198.03100 163.50600 145.99500 1.000 61.44000 34 SER B N 1
ATOM 5114 C CA . SER B 2 54 ? 196.58100 163.59700 146.07000 1.000 61.44000 34 SER B CA 1
ATOM 5115 C C . SER B 2 54 ? 195.88600 162.27100 145.79800 1.000 61.44000 34 SER B C 1
ATOM 5116 O O . SER B 2 54 ? 194.67600 162.16900 146.02700 1.000 61.44000 34 SER B O 1
ATOM 5119 N N . GLY B 2 55 ? 196.60700 161.26200 145.30400 1.000 59.47000 35 GLY B N 1
ATOM 5120 C CA . GLY B 2 55 ? 196.03300 159.93300 145.20700 1.000 59.47000 35 GLY B CA 1
ATOM 5121 C C . GLY B 2 55 ? 195.97800 159.21700 146.53800 1.000 59.47000 35 GLY B C 1
ATOM 5122 O O . GLY B 2 55 ? 195.10300 158.37300 146.75200 1.000 59.47000 35 GLY B O 1
ATOM 5123 N N . ILE B 2 56 ? 196.91100 159.53400 147.44200 1.000 55.07000 36 ILE B N 1
ATOM 5124 C CA . ILE B 2 56 ? 196.85900 159.06100 148.82300 1.000 55.07000 36 ILE B CA 1
ATOM 5125 C C . ILE B 2 56 ? 195.63900 159.58500 149.56000 1.000 55.07000 36 ILE B C 1
ATOM 5126 O O . ILE B 2 56 ? 195.05300 158.85600 150.36800 1.000 55.07000 36 ILE B O 1
ATOM 5131 N N . SER B 2 57 ? 195.22100 160.81800 149.27000 1.000 55.89000 37 SER B N 1
ATOM 5132 C CA . SER B 2 57 ? 194.11500 161.46900 149.95900 1.000 55.89000 37 SER B CA 1
ATOM 5133 C C . SER B 2 57 ? 192.76900 160.79800 149.72500 1.000 55.89000 37 SER B C 1
ATOM 5134 O O . SER B 2 57 ? 191.90200 160.87000 150.60000 1.000 55.89000 37 SER B O 1
ATOM 5137 N N . ILE B 2 58 ? 192.56600 160.15900 148.57400 1.000 54.41000 38 ILE B N 1
ATOM 5138 C CA . ILE B 2 58 ? 191.29900 159.47800 148.33300 1.000 54.41000 38 ILE B CA 1
ATOM 5139 C C . ILE B 2 58 ? 191.32200 158.09000 148.96400 1.000 54.41000 38 ILE B C 1
ATOM 5140 O O . ILE B 2 58 ? 190.28500 157.58100 149.40800 1.000 54.41000 38 ILE B O 1
ATOM 5145 N N . ILE B 2 59 ? 192.50300 157.47900 149.06100 1.000 50.96000 39 ILE B N 1
ATOM 5146 C CA . ILE B 2 59 ? 192.61900 156.15700 149.67000 1.000 50.96000 39 ILE B CA 1
ATOM 5147 C C . ILE B 2 59 ? 192.41500 156.24300 151.17700 1.000 50.96000 39 ILE B C 1
ATOM 5148 O O . ILE B 2 59 ? 191.66800 155.45200 151.76500 1.000 50.96000 39 ILE B O 1
ATOM 5153 N N . VAL B 2 60 ? 193.05300 157.22600 151.81600 1.000 47.95000 40 VAL B N 1
ATOM 5154 C CA . VAL B 2 60 ? 192.92000 157.41100 153.25600 1.000 47.95000 40 VAL B CA 1
ATOM 5155 C C . VAL B 2 60 ? 191.51300 157.87500 153.62400 1.000 47.95000 40 VAL B C 1
ATOM 5156 O O . VAL B 2 60 ? 190.92100 157.37300 154.58700 1.000 47.95000 40 VAL B O 1
ATOM 5160 N N . GLY B 2 61 ? 190.93500 158.79200 152.84500 1.000 48.63000 41 GLY B N 1
ATOM 5161 C CA . GLY B 2 61 ? 189.62900 159.33300 153.18400 1.000 48.63000 41 GLY B CA 1
ATOM 5162 C C . GLY B 2 61 ? 188.48900 158.35200 153.00300 1.000 48.63000 41 GLY B C 1
ATOM 5163 O O . GLY B 2 61 ? 187.43000 158.51000 153.61400 1.000 48.63000 41 GLY B O 1
ATOM 5164 N N . THR B 2 62 ? 188.68100 157.33200 152.17400 1.000 47.86000 42 THR B N 1
ATOM 5165 C CA . THR B 2 62 ? 187.67000 156.30200 151.99000 1.000 47.86000 42 THR B CA 1
ATOM 5166 C C . THR B 2 62 ? 187.75400 155.20400 153.03900 1.000 47.86000 42 THR B C 1
ATOM 5167 O O . THR B 2 62 ? 186.71400 154.74800 153.52700 1.000 47.86000 42 THR B O 1
ATOM 5171 N N . ILE B 2 63 ? 188.96600 154.79600 153.41600 1.000 44.42000 43 ILE B N 1
ATOM 5172 C CA . ILE B 2 63 ? 189.13500 153.68900 154.34800 1.000 44.42000 43 ILE B CA 1
ATOM 5173 C C . ILE B 2 63 ? 188.83200 154.12400 155.77300 1.000 44.42000 43 ILE B C 1
ATOM 5174 O O . ILE B 2 63 ? 188.10400 153.43700 156.49600 1.000 44.42000 43 ILE B O 1
ATOM 5179 N N . ILE B 2 64 ? 189.36600 155.26800 156.19600 1.000 42.97000 44 ILE B N 1
ATOM 5180 C CA . ILE B 2 64 ? 189.10100 155.77400 157.53800 1.000 42.97000 44 ILE B CA 1
ATOM 5181 C C . ILE B 2 64 ? 187.65800 156.24600 157.60800 1.000 42.97000 44 ILE B C 1
ATOM 5182 O O . ILE B 2 64 ? 187.25700 157.17200 156.89700 1.000 42.97000 44 ILE B O 1
ATOM 5187 N N . GLY B 2 65 ? 186.87000 155.59900 158.45500 1.000 40.42000 45 GLY B N 1
ATOM 5188 C CA . GLY B 2 65 ? 185.45100 155.87100 158.53800 1.000 40.42000 45 GLY B CA 1
ATOM 5189 C C . GLY B 2 65 ? 184.93900 155.76100 159.95500 1.000 40.42000 45 GLY B C 1
ATOM 5190 O O . GLY B 2 65 ? 185.49200 156.37500 160.86900 1.000 40.42000 45 GLY B O 1
ATOM 5191 N N . SER B 2 66 ? 183.88000 154.98400 160.14900 1.000 35.83000 46 SER B N 1
ATOM 5192 C CA . SER B 2 66 ? 183.32200 154.76500 161.47300 1.000 35.83000 46 SER B CA 1
ATOM 5193 C C . SER B 2 66 ? 183.85500 153.51400 162.15500 1.000 35.83000 46 SER B C 1
ATOM 5194 O O . SER B 2 66 ? 183.40300 153.19400 163.25500 1.000 35.83000 46 SER B O 1
ATOM 5197 N N . GLY B 2 67 ? 184.79700 152.80200 161.53600 1.000 33.03000 47 GLY B N 1
ATOM 5198 C CA . GLY B 2 67 ? 185.21200 151.51600 162.06700 1.000 33.03000 47 GLY B CA 1
ATOM 5199 C C . GLY B 2 67 ? 186.12300 151.61600 163.26900 1.000 33.03000 47 GLY B C 1
ATOM 5200 O O . GLY B 2 67 ? 186.03100 150.80100 164.18400 1.000 33.03000 47 GLY B O 1
ATOM 5201 N N . ILE B 2 68 ? 187.00100 152.61900 163.29900 1.000 32.57000 48 ILE B N 1
ATOM 5202 C CA . ILE B 2 68 ? 187.93700 152.75600 164.41300 1.000 32.57000 48 ILE B CA 1
ATOM 5203 C C . ILE B 2 68 ? 187.26100 153.25200 165.68300 1.000 32.57000 48 ILE B C 1
ATOM 5204 O O . ILE B 2 68 ? 187.83800 153.15200 166.77200 1.000 32.57000 48 ILE B O 1
ATOM 5209 N N . PHE B 2 69 ? 186.03300 153.74700 165.58400 1.000 30.51000 49 PHE B N 1
ATOM 5210 C CA . PHE B 2 69 ? 185.27100 154.18100 166.74000 1.000 30.51000 49 PHE B CA 1
ATOM 5211 C C . PHE B 2 69 ? 184.37900 153.09300 167.32300 1.000 30.51000 49 PHE B C 1
ATOM 5212 O O . PHE B 2 69 ? 183.79200 153.30700 168.38500 1.000 30.51000 49 PHE B O 1
ATOM 5220 N N . VAL B 2 70 ? 184.27700 151.93300 166.67500 1.000 31.85000 50 VAL B N 1
ATOM 5221 C CA . VAL B 2 70 ? 183.34100 150.88200 167.05800 1.000 31.85000 50 VAL B CA 1
ATOM 5222 C C . VAL B 2 70 ? 184.05800 149.56000 167.32300 1.000 31.85000 50 VAL B C 1
ATOM 5223 O O . VAL B 2 70 ? 183.83400 148.91400 168.35000 1.000 31.85000 50 VAL B O 1
ATOM 5227 N N . SER B 2 71 ? 184.93800 149.15700 166.41700 1.000 35.12000 51 SER B N 1
ATOM 5228 C CA . SER B 2 71 ? 185.72900 147.92600 166.48000 1.000 35.12000 51 SER B CA 1
ATOM 5229 C C . SER B 2 71 ? 186.72200 147.67800 167.62400 1.000 35.12000 51 SER B C 1
ATOM 5230 O O . SER B 2 71 ? 187.00600 146.50100 167.86200 1.000 35.12000 51 SER B O 1
ATOM 5233 N N . PRO B 2 72 ? 187.32600 148.67300 168.31200 1.000 35.27000 52 PRO B N 1
ATOM 5234 C CA . PRO B 2 72 ? 188.28200 148.31300 169.37900 1.000 35.27000 52 PRO B CA 1
ATOM 5235 C C . PRO B 2 72 ? 187.71100 147.54000 170.55800 1.000 35.27000 52 PRO B C 1
ATOM 5236 O O . PRO B 2 72 ? 188.48100 146.88200 171.26600 1.000 35.27000 52 PRO B O 1
ATOM 5240 N N . LYS B 2 73 ? 186.40100 147.59000 170.80200 1.000 36.75000 53 LYS B N 1
ATOM 5241 C CA . LYS B 2 73 ? 185.84000 146.80600 171.89600 1.000 36.75000 53 LYS B CA 1
ATOM 5242 C C . LYS B 2 73 ? 185.80500 145.32100 171.56500 1.000 36.75000 53 LYS B C 1
ATOM 5243 O O . LYS B 2 73 ? 186.08800 144.48900 172.43000 1.000 36.75000 53 LYS B O 1
ATOM 5249 N N . SER B 2 74 ? 185.49500 144.96700 170.32200 1.000 38.85000 54 SER B N 1
ATOM 5250 C CA . SER B 2 74 ? 185.32200 143.57000 169.95000 1.000 38.85000 54 SER B CA 1
ATOM 5251 C C . SER B 2 74 ? 186.59700 142.90000 169.45300 1.000 38.85000 54 SER B C 1
ATOM 5252 O O . SER B 2 74 ? 186.64200 141.66900 169.37700 1.000 38.85000 54 SER B O 1
ATOM 5255 N N . VAL B 2 75 ? 187.62900 143.66300 169.09900 1.000 39.08000 55 VAL B N 1
ATOM 5256 C CA . VAL B 2 75 ? 188.93900 143.05300 168.89900 1.000 39.08000 55 VAL B CA 1
ATOM 5257 C C . VAL B 2 75 ? 189.54200 142.65500 170.24000 1.000 39.08000 55 VAL B C 1
ATOM 5258 O O . VAL B 2 75 ? 190.10300 141.56300 170.38800 1.000 39.08000 55 VAL B O 1
ATOM 5262 N N . LEU B 2 76 ? 189.40500 143.51900 171.24500 1.000 40.39000 56 LEU B N 1
ATOM 5263 C CA . LEU B 2 76 ? 189.90100 143.22400 172.58200 1.000 40.39000 56 LEU B CA 1
ATOM 5264 C C . LEU B 2 76 ? 189.07300 142.15300 173.27900 1.000 40.39000 56 LEU B C 1
ATOM 5265 O O . LEU B 2 76 ? 189.61100 141.39300 174.08600 1.000 40.39000 56 LEU B O 1
ATOM 5270 N N . SER B 2 77 ? 187.78200 142.05800 172.96800 1.000 42.58000 57 SER B N 1
ATOM 5271 C CA . SER B 2 77 ? 186.93300 141.06800 173.61700 1.000 42.58000 57 SER B CA 1
ATOM 5272 C C . SER B 2 77 ? 187.23300 139.64700 173.16700 1.000 42.58000 57 SER B C 1
ATOM 5273 O O . SER B 2 77 ? 186.88000 138.70200 173.87800 1.000 42.58000 57 SER B O 1
ATOM 5276 N N . ASN B 2 78 ? 187.87400 139.47000 172.01600 1.000 45.51000 58 ASN B N 1
ATOM 5277 C CA . ASN B 2 78 ? 188.17000 138.13900 171.50500 1.000 45.51000 58 ASN B CA 1
ATOM 5278 C C . ASN B 2 78 ? 189.59000 137.70500 171.84100 1.000 45.51000 58 ASN B C 1
ATOM 5279 O O . ASN B 2 78 ? 189.81600 136.55500 172.22400 1.000 45.51000 58 ASN B O 1
ATOM 5284 N N . THR B 2 79 ? 190.55200 138.60600 171.69800 1.000 46.60000 59 THR B N 1
ATOM 5285 C CA . THR B 2 79 ? 191.90800 138.40200 172.18800 1.000 46.60000 59 THR B CA 1
ATOM 5286 C C . THR B 2 79 ? 192.05900 139.27000 173.42700 1.000 46.60000 59 THR B C 1
ATOM 5287 O O . THR B 2 79 ? 192.31400 140.47200 173.31600 1.000 46.60000 59 THR B O 1
ATOM 5291 N N . GLU B 2 80 ? 191.93100 138.66600 174.60400 1.000 52.87000 60 GLU B N 1
ATOM 5292 C CA . GLU B 2 80 ? 191.60900 139.41800 175.80900 1.000 52.87000 60 GLU B CA 1
ATOM 5293 C C . GLU B 2 80 ? 192.80500 140.13000 176.44600 1.000 52.87000 60 GLU B C 1
ATOM 5294 O O . GLU B 2 80 ? 192.72200 140.49400 177.62200 1.000 52.87000 60 GLU B O 1
ATOM 5300 N N . ALA B 2 81 ? 193.89300 140.36400 175.72100 1.000 46.91000 61 ALA B N 1
ATOM 5301 C CA . ALA B 2 81 ? 195.01100 141.13400 176.24100 1.000 46.91000 61 ALA B CA 1
ATOM 5302 C C . ALA B 2 81 ? 195.30800 142.30900 175.32200 1.000 46.91000 61 ALA B C 1
ATOM 5303 O O . ALA B 2 81 ? 194.85200 142.36300 174.18100 1.000 46.91000 61 ALA B O 1
ATOM 5305 N N . VAL B 2 82 ? 196.09400 143.25300 175.84000 1.000 44.53000 62 VAL B N 1
ATOM 5306 C CA . VAL B 2 82 ? 196.44000 144.44700 175.07600 1.000 44.53000 62 VAL B CA 1
ATOM 5307 C C . VAL B 2 82 ? 197.47100 144.11400 174.00400 1.000 44.53000 62 VAL B C 1
ATOM 5308 O O . VAL B 2 82 ? 197.42500 144.64900 172.89000 1.000 44.53000 62 VAL B O 1
ATOM 5312 N N . GLY B 2 83 ? 198.38000 143.19100 174.30300 1.000 45.38000 63 GLY B N 1
ATOM 5313 C CA . GLY B 2 83 ? 199.44400 142.80400 173.40400 1.000 45.38000 63 GLY B CA 1
ATOM 5314 C C . GLY B 2 83 ? 199.00700 142.18900 172.09000 1.000 45.38000 63 GLY B C 1
ATOM 5315 O O . GLY B 2 83 ? 199.35800 142.68700 171.01900 1.000 45.38000 63 GLY B O 1
ATOM 5316 N N . PRO B 2 84 ? 198.25400 141.08400 172.13600 1.000 45.02000 64 PRO B N 1
ATOM 5317 C CA . PRO B 2 84 ? 197.70100 140.53100 170.89000 1.000 45.02000 64 PRO B CA 1
ATOM 5318 C C . PRO B 2 84 ? 196.66700 141.41500 170.21600 1.000 45.02000 64 PRO B C 1
ATOM 5319 O O . PRO B 2 84 ? 196.41700 141.22000 169.02400 1.000 45.02000 64 PRO B O 1
ATOM 5323 N N . CYS B 2 85 ? 196.06100 142.36900 170.92300 1.000 43.40000 65 CYS B N 1
ATOM 5324 C CA . CYS B 2 85 ? 195.08900 143.25700 170.29300 1.000 43.40000 65 CYS B CA 1
ATOM 5325 C C . CYS B 2 85 ? 195.76400 144.21400 169.31600 1.000 43.40000 65 CYS B C 1
ATOM 5326 O O . CYS B 2 85 ? 195.17700 144.57700 168.29300 1.000 43.40000 65 CYS B O 1
ATOM 5329 N N . LEU B 2 86 ? 197.00100 144.61400 169.59900 1.000 39.98000 66 LEU B N 1
ATOM 5330 C CA . LEU B 2 86 ? 197.74500 145.47200 168.68700 1.000 39.98000 66 LEU B CA 1
ATOM 5331 C C . LEU B 2 86 ? 198.44100 144.69200 167.57900 1.000 39.98000 66 LEU B C 1
ATOM 5332 O O . LEU B 2 86 ? 198.77900 145.28000 166.54900 1.000 39.98000 66 LEU B O 1
ATOM 5337 N N . ILE B 2 87 ? 198.67200 143.39200 167.77000 1.000 41.28000 67 ILE B N 1
ATOM 5338 C CA . ILE B 2 87 ? 199.17000 142.55200 166.68400 1.000 41.28000 67 ILE B CA 1
ATOM 5339 C C . ILE B 2 87 ? 198.09600 142.37900 165.61800 1.000 41.28000 67 ILE B C 1
ATOM 5340 O O . ILE B 2 87 ? 198.39200 142.35600 164.41800 1.000 41.28000 67 ILE B O 1
ATOM 5345 N N . ILE B 2 88 ? 196.83100 142.28300 166.03700 1.000 39.03000 68 ILE B N 1
ATOM 5346 C CA . ILE B 2 88 ? 195.73500 142.08500 165.09400 1.000 39.03000 68 ILE B CA 1
ATOM 5347 C C . ILE B 2 88 ? 195.50300 143.34000 164.26300 1.000 39.03000 68 ILE B C 1
ATOM 5348 O O . ILE B 2 88 ? 195.30700 143.26100 163.04800 1.000 39.03000 68 ILE B O 1
ATOM 5353 N N . TRP B 2 89 ? 195.59000 144.51900 164.88200 1.000 36.47000 69 TRP B N 1
ATOM 5354 C CA . TRP B 2 89 ? 195.37200 145.76200 164.14400 1.000 36.47000 69 TRP B CA 1
ATOM 5355 C C . TRP B 2 89 ? 196.50300 146.05600 163.16800 1.000 36.47000 69 TRP B C 1
ATOM 5356 O O . TRP B 2 89 ? 196.33100 146.86700 162.25600 1.000 36.47000 69 TRP B O 1
ATOM 5367 N N . ALA B 2 90 ? 197.66100 145.41800 163.33800 1.000 37.72000 70 ALA B N 1
ATOM 5368 C CA . ALA B 2 90 ? 198.73400 145.55100 162.36200 1.000 37.72000 70 ALA B CA 1
ATOM 5369 C C . ALA B 2 90 ? 198.62800 144.49800 161.27100 1.000 37.72000 70 ALA B C 1
ATOM 5370 O O . ALA B 2 90 ? 198.99800 144.75500 160.12300 1.000 37.72000 70 ALA B O 1
ATOM 5372 N N . ALA B 2 91 ? 198.12800 143.31000 161.60800 1.000 39.02000 71 ALA B N 1
ATOM 5373 C CA . ALA B 2 91 ? 198.03000 142.24500 160.61700 1.000 39.02000 71 ALA B CA 1
ATOM 5374 C C . ALA B 2 91 ? 196.86500 142.46000 159.66100 1.000 39.02000 71 ALA B C 1
ATOM 5375 O O . ALA B 2 91 ? 196.89300 141.95200 158.53800 1.000 39.02000 71 ALA B O 1
ATOM 5377 N N . CYS B 2 92 ? 195.83400 143.19600 160.07500 1.000 37.56000 72 CYS B N 1
ATOM 5378 C CA . CYS B 2 92 ? 194.78700 143.57300 159.13400 1.000 37.56000 72 CYS B CA 1
ATOM 5379 C C . CYS B 2 92 ? 195.23400 144.67600 158.18800 1.000 37.56000 72 CYS B C 1
ATOM 5380 O O . CYS B 2 92 ? 194.65700 144.81700 157.10700 1.000 37.56000 72 CYS B O 1
ATOM 5383 N N . GLY B 2 93 ? 196.23500 145.46700 158.56800 1.000 37.62000 73 GLY B N 1
ATOM 5384 C CA . GLY B 2 93 ? 196.79200 146.42600 157.63500 1.000 37.62000 73 GLY B CA 1
ATOM 5385 C C . GLY B 2 93 ? 197.64100 145.78200 156.56500 1.000 37.62000 73 GLY B C 1
ATOM 5386 O O . GLY B 2 93 ? 197.78100 146.33200 155.47300 1.000 37.62000 73 GLY B O 1
ATOM 5387 N N . VAL B 2 94 ? 198.22000 144.61800 156.86000 1.000 40.02000 74 VAL B N 1
ATOM 5388 C CA . VAL B 2 94 ? 198.94400 143.84300 155.86100 1.000 40.02000 74 VAL B CA 1
ATOM 5389 C C . VAL B 2 94 ? 197.99900 143.11400 154.91300 1.000 40.02000 74 VAL B C 1
ATOM 5390 O O . VAL B 2 94 ? 198.26400 143.06400 153.70400 1.000 40.02000 74 VAL B O 1
ATOM 5394 N N . LEU B 2 95 ? 196.88300 142.58500 155.41500 1.000 40.43000 75 LEU B N 1
ATOM 5395 C CA . LEU B 2 95 ? 195.89700 141.95200 154.54800 1.000 40.43000 75 LEU B CA 1
ATOM 5396 C C . LEU B 2 95 ? 195.21000 142.95800 153.64000 1.000 40.43000 75 LEU B C 1
ATOM 5397 O O . LEU B 2 95 ? 194.80700 142.61400 152.52600 1.000 40.43000 75 LEU B O 1
ATOM 5402 N N . ALA B 2 96 ? 195.06000 144.20000 154.09600 1.000 39.85000 76 ALA B N 1
ATOM 5403 C CA . ALA B 2 96 ? 194.37600 145.19500 153.28000 1.000 39.85000 76 ALA B CA 1
ATOM 5404 C C . ALA B 2 96 ? 195.26600 145.71700 152.16700 1.000 39.85000 76 ALA B C 1
ATOM 5405 O O . ALA B 2 96 ? 194.76400 146.09400 151.10700 1.000 39.85000 76 ALA B O 1
ATOM 5407 N N . THR B 2 97 ? 196.58300 145.75000 152.37400 1.000 41.71000 77 THR B N 1
ATOM 5408 C CA . THR B 2 97 ? 197.46200 146.21400 151.30600 1.000 41.71000 77 THR B CA 1
ATOM 5409 C C . THR B 2 97 ? 197.79500 145.08800 150.33400 1.000 41.71000 77 THR B C 1
ATOM 5410 O O . THR B 2 97 ? 197.96600 145.33200 149.13700 1.000 41.71000 77 THR B O 1
ATOM 5414 N N . LEU B 2 98 ? 197.88200 143.84500 150.81900 1.000 42.08000 78 LEU B N 1
ATOM 5415 C CA . LEU B 2 98 ? 198.12000 142.73500 149.90600 1.000 42.08000 78 LEU B CA 1
ATOM 5416 C C . LEU B 2 98 ? 196.86000 142.36300 149.14700 1.000 42.08000 78 LEU B C 1
ATOM 5417 O O . LEU B 2 98 ? 196.93700 141.72900 148.09100 1.000 42.08000 78 LEU B O 1
ATOM 5422 N N . GLY B 2 99 ? 195.69500 142.73300 149.67100 1.000 44.89000 79 GLY B N 1
ATOM 5423 C CA . GLY B 2 99 ? 194.47000 142.52000 148.92800 1.000 44.89000 79 GLY B CA 1
ATOM 5424 C C . GLY B 2 99 ? 194.24200 143.58700 147.87800 1.000 44.89000 79 GLY B C 1
ATOM 5425 O O . GLY B 2 99 ? 193.71800 143.30500 146.80000 1.000 44.89000 79 GLY B O 1
ATOM 5426 N N . ALA B 2 100 ? 194.62600 144.82600 148.17700 1.000 44.03000 80 ALA B N 1
ATOM 5427 C CA . ALA B 2 100 ? 194.44600 145.90700 147.21900 1.000 44.03000 80 ALA B CA 1
ATOM 5428 C C . ALA B 2 100 ? 195.48200 145.88100 146.10400 1.000 44.03000 80 ALA B C 1
ATOM 5429 O O . ALA B 2 100 ? 195.25200 146.48800 145.05600 1.000 44.03000 80 ALA B O 1
ATOM 5431 N N . LEU B 2 101 ? 196.61700 145.21000 146.30100 1.000 46.23000 81 LEU B N 1
ATOM 5432 C CA . LEU B 2 101 ? 197.55600 145.02600 145.20000 1.000 46.23000 81 LEU B CA 1
ATOM 5433 C C . LEU B 2 101 ? 197.05900 143.97400 144.22300 1.000 46.23000 81 LEU B C 1
ATOM 5434 O O . LEU B 2 101 ? 197.36000 144.04300 143.02800 1.000 46.23000 81 LEU B O 1
ATOM 5439 N N . CYS B 2 102 ? 196.30900 142.98800 144.71600 1.000 49.24000 82 CYS B N 1
ATOM 5440 C CA . CYS B 2 102 ? 195.73200 141.98500 143.83300 1.000 49.24000 82 CYS B CA 1
ATOM 5441 C C . CYS B 2 102 ? 194.59900 142.56600 143.00600 1.000 49.24000 82 CYS B C 1
ATOM 5442 O O . CYS B 2 102 ? 194.40200 142.16600 141.85700 1.000 49.24000 82 CYS B O 1
ATOM 5445 N N . PHE B 2 103 ? 193.85000 143.50900 143.56700 1.000 46.47000 83 PHE B N 1
ATOM 5446 C CA . PHE B 2 103 ? 192.79200 144.15700 142.81100 1.000 46.47000 83 PHE B CA 1
ATOM 5447 C C . PHE B 2 103 ? 193.33800 145.19100 141.84300 1.000 46.47000 83 PHE B C 1
ATOM 5448 O O . PHE B 2 103 ? 192.69200 145.47300 140.83100 1.000 46.47000 83 PHE B O 1
ATOM 5456 N N . ALA B 2 104 ? 194.51300 145.75700 142.12500 1.000 51.05000 84 ALA B N 1
ATOM 5457 C CA . ALA B 2 104 ? 195.11000 146.71400 141.20400 1.000 51.05000 84 ALA B CA 1
ATOM 5458 C C . ALA B 2 104 ? 195.63600 146.03100 139.95400 1.000 51.05000 84 ALA B C 1
ATOM 5459 O O . ALA B 2 104 ? 195.69800 146.65600 138.89200 1.000 51.05000 84 ALA B O 1
ATOM 5461 N N . GLU B 2 105 ? 196.01700 144.75900 140.05700 1.000 53.98000 85 GLU B N 1
ATOM 5462 C CA . GLU B 2 105 ? 196.43000 144.01500 138.87500 1.000 53.98000 85 GLU B CA 1
ATOM 5463 C C . GLU B 2 105 ? 195.23900 143.68400 137.98400 1.000 53.98000 85 GLU B C 1
ATOM 5464 O O . GLU B 2 105 ? 195.30000 143.86900 136.76300 1.000 53.98000 85 GLU B O 1
ATOM 5470 N N . LEU B 2 106 ? 194.14400 143.20600 138.58100 1.000 49.43000 86 LEU B N 1
ATOM 5471 C CA . LEU B 2 106 ? 192.94600 142.87700 137.81700 1.000 49.43000 86 LEU B CA 1
ATOM 5472 C C . LEU B 2 106 ? 192.28700 144.11200 137.22100 1.000 49.43000 86 LEU B C 1
ATOM 5473 O O . LEU B 2 106 ? 191.63600 144.01800 136.17800 1.000 49.43000 86 LEU B O 1
ATOM 5478 N N . GLY B 2 107 ? 192.43900 145.27100 137.86000 1.000 53.15000 87 GLY B N 1
ATOM 5479 C CA . GLY B 2 107 ? 191.78900 146.47200 137.37400 1.000 53.15000 87 GLY B CA 1
ATOM 5480 C C . GLY B 2 107 ? 192.44800 147.10800 136.17500 1.000 53.15000 87 GLY B C 1
ATOM 5481 O O . GLY B 2 107 ? 191.79800 147.87600 135.46200 1.000 53.15000 87 GLY B O 1
ATOM 5482 N N . THR B 2 108 ? 193.72200 146.81700 135.94000 1.000 55.75000 88 THR B N 1
ATOM 5483 C CA . THR B 2 108 ? 194.39600 147.27300 134.73600 1.000 55.75000 88 THR B CA 1
ATOM 5484 C C . THR B 2 108 ? 194.50900 146.18300 133.68200 1.000 55.75000 88 THR B C 1
ATOM 5485 O O . THR B 2 108 ? 194.89600 146.47200 132.54800 1.000 55.75000 88 THR B O 1
ATOM 5489 N N . MET B 2 109 ? 194.17400 144.94700 134.03700 1.000 58.12000 89 MET B N 1
ATOM 5490 C CA . MET B 2 109 ? 194.19500 143.83000 133.10400 1.000 58.12000 89 MET B CA 1
ATOM 5491 C C . MET B 2 109 ? 192.92100 143.75400 132.27100 1.000 58.12000 89 MET B C 1
ATOM 5492 O O . MET B 2 109 ? 192.97500 143.47100 131.06900 1.000 58.12000 89 MET B O 1
ATOM 5497 N N . ILE B 2 110 ? 191.77400 144.00700 132.89200 1.000 54.79000 90 ILE B N 1
ATOM 5498 C CA . ILE B 2 110 ? 190.47300 143.69800 132.31200 1.000 54.79000 90 ILE B CA 1
ATOM 5499 C C . ILE B 2 110 ? 189.78800 144.94400 131.75900 1.000 54.79000 90 ILE B C 1
ATOM 5500 O O . ILE B 2 110 ? 189.30500 144.92900 130.62500 1.000 54.79000 90 ILE B O 1
ATOM 5505 N N . THR B 2 111 ? 189.73400 146.01800 132.55800 1.000 58.06000 91 THR B N 1
ATOM 5506 C CA . THR B 2 111 ? 189.30500 147.36900 132.15700 1.000 58.06000 91 THR B CA 1
ATOM 5507 C C . THR B 2 111 ? 187.82700 147.37300 131.72900 1.000 58.06000 91 THR B C 1
ATOM 5508 O O . THR B 2 111 ? 187.44200 147.84400 130.65700 1.000 58.06000 91 THR B O 1
ATOM 5512 N N . LYS B 2 112 ? 186.99600 146.79900 132.59100 1.000 57.78000 92 LYS B N 1
ATOM 5513 C CA . LYS B 2 112 ? 185.55000 146.90400 132.47500 1.000 57.78000 92 LYS B CA 1
ATOM 5514 C C . LYS B 2 112 ? 185.01800 147.35700 133.81800 1.000 57.78000 92 LYS B C 1
ATOM 5515 O O . LYS B 2 112 ? 185.50400 146.90900 134.85800 1.000 57.78000 92 LYS B O 1
ATOM 5521 N N . SER B 2 113 ? 184.02100 148.23400 133.80100 1.000 58.58000 93 SER B N 1
ATOM 5522 C CA . SER B 2 113 ? 183.54500 148.79700 135.05300 1.000 58.58000 93 SER B CA 1
ATOM 5523 C C . SER B 2 113 ? 182.64200 147.80100 135.78000 1.000 58.58000 93 SER B C 1
ATOM 5524 O O . SER B 2 113 ? 182.32000 146.71700 135.28400 1.000 58.58000 93 SER B O 1
ATOM 5527 N N . GLY B 2 114 ? 182.23100 148.18000 136.97200 1.000 55.71000 94 GLY B N 1
ATOM 5528 C CA . GLY B 2 114 ? 181.60500 147.27800 137.90200 1.000 55.71000 94 GLY B CA 1
ATOM 5529 C C . GLY B 2 114 ? 182.41100 147.18300 139.17800 1.000 55.71000 94 GLY B C 1
ATOM 5530 O O . GLY B 2 114 ? 183.06000 148.13500 139.61300 1.000 55.71000 94 GLY B O 1
ATOM 5531 N N . GLY B 2 115 ? 182.35500 146.01500 139.79400 1.000 50.32000 95 GLY B N 1
ATOM 5532 C CA . GLY B 2 115 ? 183.19800 145.76300 140.94300 1.000 50.32000 95 GLY B CA 1
ATOM 5533 C C . GLY B 2 115 ? 184.10400 144.57800 140.71300 1.000 50.32000 95 GLY B C 1
ATOM 5534 O O . GLY B 2 115 ? 184.98100 144.59900 139.84900 1.000 50.32000 95 GLY B O 1
ATOM 5535 N N . GLU B 2 116 ? 183.87300 143.52400 141.48800 1.000 46.06000 96 GLU B N 1
ATOM 5536 C CA . GLU B 2 116 ? 184.45100 142.21600 141.23900 1.000 46.06000 96 GLU B CA 1
ATOM 5537 C C . GLU B 2 116 ? 183.69800 141.45200 140.16900 1.000 46.06000 96 GLU B C 1
ATOM 5538 O O . GLU B 2 116 ? 184.08700 140.32700 139.84700 1.000 46.06000 96 GLU B O 1
ATOM 5544 N N . TYR B 2 117 ? 182.62400 142.03100 139.64400 1.000 45.79000 97 TYR B N 1
ATOM 5545 C CA . TYR B 2 117 ? 181.76700 141.33700 138.68800 1.000 45.79000 97 TYR B CA 1
ATOM 5546 C C . TYR B 2 117 ? 182.44600 141.05800 137.34600 1.000 45.79000 97 TYR B C 1
ATOM 5547 O O . TYR B 2 117 ? 182.34100 139.91400 136.87400 1.000 45.79000 97 TYR B O 1
ATOM 5556 N N . PRO B 2 118 ? 183.15400 141.99400 136.68200 1.000 47.98000 98 PRO B N 1
ATOM 5557 C CA . PRO B 2 118 ? 183.88000 141.57900 135.47400 1.000 47.98000 98 PRO B CA 1
ATOM 5558 C C . PRO B 2 118 ? 185.11400 140.74600 135.75700 1.000 47.98000 98 PRO B C 1
ATOM 5559 O O . PRO B 2 118 ? 185.59300 140.07000 134.84400 1.000 47.98000 98 PRO B O 1
ATOM 5563 N N . TYR B 2 119 ? 185.64600 140.76300 136.98000 1.000 47.60000 99 TYR B N 1
ATOM 5564 C CA . TYR B 2 119 ? 186.79400 139.91700 137.28400 1.000 47.60000 99 TYR B CA 1
ATOM 5565 C C . TYR B 2 119 ? 186.37100 138.47200 137.48500 1.000 47.60000 99 TYR B C 1
ATOM 5566 O O . TYR B 2 119 ? 187.13800 137.55500 137.18600 1.000 47.60000 99 TYR B O 1
ATOM 5575 N N . LEU B 2 120 ? 185.16400 138.25200 137.99900 1.000 45.76000 100 LEU B N 1
ATOM 5576 C CA . LEU B 2 120 ? 184.68200 136.89600 138.21600 1.000 45.76000 100 LEU B CA 1
ATOM 5577 C C . LEU B 2 120 ? 184.11800 136.29000 136.94400 1.000 45.76000 100 LEU B C 1
ATOM 5578 O O . LEU B 2 120 ? 184.08700 135.06400 136.80800 1.000 45.76000 100 LEU B O 1
ATOM 5583 N N . MET B 2 121 ? 183.66200 137.12600 136.01500 1.000 49.71000 101 MET B N 1
ATOM 5584 C CA . MET B 2 121 ? 183.13800 136.62000 134.75400 1.000 49.71000 101 MET B CA 1
ATOM 5585 C C . MET B 2 121 ? 184.26200 136.11500 133.85600 1.000 49.71000 101 MET B C 1
ATOM 5586 O O . MET B 2 121 ? 184.10600 135.09900 133.17100 1.000 49.71000 101 MET B O 1
ATOM 5591 N N . GLU B 2 122 ? 185.40900 136.79700 133.86600 1.000 53.29000 102 GLU B N 1
ATOM 5592 C CA . GLU B 2 122 ? 186.52800 136.38400 133.02600 1.000 53.29000 102 GLU B CA 1
ATOM 5593 C C . GLU B 2 122 ? 187.18900 135.11200 133.53700 1.000 53.29000 102 GLU B C 1
ATOM 5594 O O . GLU B 2 122 ? 187.81200 134.38800 132.75700 1.000 53.29000 102 GLU B O 1
ATOM 5600 N N . ALA B 2 123 ? 187.07100 134.82100 134.82800 1.000 48.89000 103 ALA B N 1
ATOM 5601 C CA . ALA B 2 123 ? 187.81900 133.71400 135.40700 1.000 48.89000 103 ALA B CA 1
ATOM 5602 C C . ALA B 2 123 ? 187.00900 132.42900 135.50000 1.000 48.89000 103 ALA B C 1
ATOM 5603 O O . ALA B 2 123 ? 187.52200 131.35700 135.16900 1.000 48.89000 103 ALA B O 1
ATOM 5605 N N . TYR B 2 124 ? 185.75700 132.50400 135.93700 1.000 47.91000 104 TYR B N 1
ATOM 5606 C CA . TYR B 2 124 ? 184.95200 131.31200 136.16400 1.000 47.91000 104 TYR B CA 1
ATOM 5607 C C . TYR B 2 124 ? 183.75400 131.17800 135.24500 1.000 47.91000 104 TYR B C 1
ATOM 5608 O O . TYR B 2 124 ? 183.28100 130.06200 135.03900 1.000 47.91000 104 TYR B O 1
ATOM 5617 N N . GLY B 2 125 ? 183.23800 132.27100 134.70700 1.000 47.38000 105 GLY B N 1
ATOM 5618 C CA . GLY B 2 125 ? 182.04300 132.20900 133.90700 1.000 47.38000 105 GLY B CA 1
ATOM 5619 C C . GLY B 2 125 ? 180.91700 133.00600 134.52400 1.000 47.38000 105 GLY B C 1
ATOM 5620 O O . GLY B 2 125 ? 181.14000 133.93000 135.30900 1.000 47.38000 105 GLY B O 1
ATOM 5621 N N . PRO B 2 126 ? 179.68500 132.66500 134.18700 1.000 45.77000 106 PRO B N 1
ATOM 5622 C CA . PRO B 2 126 ? 178.55900 133.48900 134.63200 1.000 45.77000 106 PRO B CA 1
ATOM 5623 C C . PRO B 2 126 ? 177.98500 133.10600 135.98700 1.000 45.77000 106 PRO B C 1
ATOM 5624 O O . PRO B 2 126 ? 177.19200 133.87200 136.53400 1.000 45.77000 106 PRO B O 1
ATOM 5628 N N . ILE B 2 127 ? 178.34600 131.95400 136.54300 1.000 45.84000 107 ILE B N 1
ATOM 5629 C CA . ILE B 2 127 ? 177.72000 131.52000 137.79300 1.000 45.84000 107 ILE B CA 1
ATOM 5630 C C . ILE B 2 127 ? 178.27800 132.27700 139.00100 1.000 45.84000 107 ILE B C 1
ATOM 5631 O O . ILE B 2 127 ? 177.46800 132.86200 139.73400 1.000 45.84000 107 ILE B O 1
ATOM 5636 N N . PRO B 2 128 ? 179.59500 132.35400 139.27700 1.000 44.82000 108 PRO B N 1
ATOM 5637 C CA . PRO B 2 128 ? 180.00700 133.16000 140.43500 1.000 44.82000 108 PRO B CA 1
ATOM 5638 C C . PRO B 2 128 ? 179.96800 134.64900 140.17400 1.000 44.82000 108 PRO B C 1
ATOM 5639 O O . PRO B 2 128 ? 180.07100 135.42400 141.12900 1.000 44.82000 108 PRO B O 1
ATOM 5643 N N . ALA B 2 129 ? 179.83100 135.07700 138.92000 1.000 42.91000 109 ALA B N 1
ATOM 5644 C CA . ALA B 2 129 ? 179.57700 136.48600 138.65600 1.000 42.91000 109 ALA B CA 1
ATOM 5645 C C . ALA B 2 129 ? 178.14800 136.85600 139.01600 1.000 42.91000 109 ALA B C 1
ATOM 5646 O O . ALA B 2 129 ? 177.90000 137.94200 139.54700 1.000 42.91000 109 ALA B O 1
ATOM 5648 N N . TYR B 2 130 ? 177.19500 135.96500 138.73300 1.000 44.48000 110 TYR B N 1
ATOM 5649 C CA . TYR B 2 130 ? 175.80900 136.20500 139.11700 1.000 44.48000 110 TYR B CA 1
ATOM 5650 C C . TYR B 2 130 ? 175.64300 136.18200 140.62700 1.000 44.48000 110 TYR B C 1
ATOM 5651 O O . TYR B 2 130 ? 174.85600 136.95600 141.18000 1.000 44.48000 110 TYR B O 1
ATOM 5660 N N . LEU B 2 131 ? 176.35900 135.28600 141.30500 1.000 42.17000 111 LEU B N 1
ATOM 5661 C CA . LEU B 2 131 ? 176.22600 135.17000 142.74900 1.000 42.17000 111 LEU B CA 1
ATOM 5662 C C . LEU B 2 131 ? 176.84000 136.35800 143.47100 1.000 42.17000 111 LEU B C 1
ATOM 5663 O O . LEU B 2 131 ? 176.45500 136.64600 144.60400 1.000 42.17000 111 LEU B O 1
ATOM 5668 N N . PHE B 2 132 ? 177.78500 137.06000 142.84300 1.000 39.60000 112 PHE B N 1
ATOM 5669 C CA . PHE B 2 132 ? 178.33000 138.25800 143.47000 1.000 39.60000 112 PHE B CA 1
ATOM 5670 C C . PHE B 2 132 ? 177.35200 139.41900 143.39000 1.000 39.60000 112 PHE B C 1
ATOM 5671 O O . PHE B 2 132 ? 177.21900 140.18400 144.34900 1.000 39.60000 112 PHE B O 1
ATOM 5679 N N . SER B 2 133 ? 176.67600 139.58500 142.24800 1.000 37.96000 113 SER B N 1
ATOM 5680 C CA . SER B 2 133 ? 175.74400 140.69900 142.10600 1.000 37.96000 113 SER B CA 1
ATOM 5681 C C . SER B 2 133 ? 174.48000 140.45400 142.91100 1.000 37.96000 113 SER B C 1
ATOM 5682 O O . SER B 2 133 ? 173.78000 141.39900 143.28100 1.000 37.96000 113 SER B O 1
ATOM 5685 N N . TRP B 2 134 ? 174.17000 139.18800 143.18000 1.000 38.66000 114 TRP B N 1
ATOM 5686 C CA . TRP B 2 134 ? 173.05400 138.86100 144.05600 1.000 38.66000 114 TRP B CA 1
ATOM 5687 C C . TRP B 2 134 ? 173.42500 139.07400 145.51700 1.000 38.66000 114 TRP B C 1
ATOM 5688 O O . TRP B 2 134 ? 172.64900 139.65500 146.28000 1.000 38.66000 114 TRP B O 1
ATOM 5699 N N . ALA B 2 135 ? 174.61400 138.62500 145.92400 1.000 35.99000 115 ALA B N 1
ATOM 5700 C CA . ALA B 2 135 ? 175.00900 138.75400 147.32100 1.000 35.99000 115 ALA B CA 1
ATOM 5701 C C . ALA B 2 135 ? 175.44100 140.16900 147.66800 1.000 35.99000 115 ALA B C 1
ATOM 5702 O O . ALA B 2 135 ? 175.51800 140.51000 148.84700 1.000 35.99000 115 ALA B O 1
ATOM 5704 N N . SER B 2 136 ? 175.74700 141.00200 146.68300 1.000 34.75000 116 SER B N 1
ATOM 5705 C CA . SER B 2 136 ? 175.98400 142.40000 147.01100 1.000 34.75000 116 SER B CA 1
ATOM 5706 C C . SER B 2 136 ? 174.69400 143.20000 147.00900 1.000 34.75000 116 SER B C 1
ATOM 5707 O O . SER B 2 136 ? 174.64400 144.28600 147.58900 1.000 34.75000 116 SER B O 1
ATOM 5710 N N . LEU B 2 137 ? 173.64200 142.67900 146.38000 1.000 34.10000 117 LEU B N 1
ATOM 5711 C CA . LEU B 2 137 ? 172.37000 143.38700 146.37000 1.000 34.10000 117 LEU B CA 1
ATOM 5712 C C . LEU B 2 137 ? 171.63300 143.22900 147.69200 1.000 34.10000 117 LEU B C 1
ATOM 5713 O O . LEU B 2 137 ? 171.09400 144.20300 148.22500 1.000 34.10000 117 LEU B O 1
ATOM 5718 N N . ILE B 2 138 ? 171.59500 142.01800 148.23900 1.000 33.66000 118 ILE B N 1
ATOM 5719 C CA . ILE B 2 138 ? 170.75700 141.74300 149.39600 1.000 33.66000 118 ILE B CA 1
ATOM 5720 C C . ILE B 2 138 ? 171.54100 141.55800 150.68600 1.000 33.66000 118 ILE B C 1
ATOM 5721 O O . ILE B 2 138 ? 170.93500 141.62100 151.76500 1.000 33.66000 118 ILE B O 1
ATOM 5726 N N . VAL B 2 139 ? 172.85100 141.33500 150.63200 1.000 31.85000 119 VAL B N 1
ATOM 5727 C CA . VAL B 2 139 ? 173.64200 141.07000 151.82700 1.000 31.85000 119 VAL B CA 1
ATOM 5728 C C . VAL B 2 139 ? 174.69200 142.14700 152.06600 1.000 31.85000 119 VAL B C 1
ATOM 5729 O O . VAL B 2 139 ? 174.70600 142.78000 153.11600 1.000 31.85000 119 VAL B O 1
ATOM 5733 N N . ILE B 2 140 ? 175.57400 142.37700 151.09500 1.000 31.04000 120 ILE B N 1
ATOM 5734 C CA . ILE B 2 140 ? 176.80200 143.12500 151.36500 1.000 31.04000 120 ILE B CA 1
ATOM 5735 C C . ILE B 2 140 ? 176.52400 144.62200 151.48100 1.000 31.04000 120 ILE B C 1
ATOM 5736 O O . ILE B 2 140 ? 176.91100 145.26400 152.46100 1.000 31.04000 120 ILE B O 1
ATOM 5741 N N . LYS B 2 141 ? 175.85800 145.19800 150.49200 1.000 31.81000 121 LYS B N 1
ATOM 5742 C CA . LYS B 2 141 ? 175.61200 146.63900 150.50900 1.000 31.81000 121 LYS B CA 1
ATOM 5743 C C . LYS B 2 141 ? 174.54600 147.12800 151.49900 1.000 31.81000 121 LYS B C 1
ATOM 5744 O O . LYS B 2 141 ? 174.73300 148.21500 152.05700 1.000 31.81000 121 LYS B O 1
ATOM 5750 N N . PRO B 2 142 ? 173.42700 146.42800 151.75900 1.000 30.04000 122 PRO B N 1
ATOM 5751 C CA . PRO B 2 142 ? 172.53900 146.92500 152.82000 1.000 30.04000 122 PRO B CA 1
ATOM 5752 C C . PRO B 2 142 ? 173.05200 146.70400 154.23500 1.000 30.04000 122 PRO B C 1
ATOM 5753 O O . PRO B 2 142 ? 172.64300 147.44600 155.13100 1.000 30.04000 122 PRO B O 1
ATOM 5757 N N . THR B 2 143 ? 173.91500 145.71600 154.48100 1.000 29.04000 123 THR B N 1
ATOM 5758 C CA . THR B 2 143 ? 174.44900 145.54200 155.82900 1.000 29.04000 123 THR B CA 1
ATOM 5759 C C . THR B 2 143 ? 175.52700 146.57000 156.13600 1.000 29.04000 123 THR B C 1
ATOM 5760 O O . THR B 2 143 ? 175.66900 146.98400 157.28900 1.000 29.04000 123 THR B O 1
ATOM 5764 N N . SER B 2 144 ? 176.28900 146.99100 155.12400 1.000 30.15000 124 SER B N 1
ATOM 5765 C CA . SER B 2 144 ? 177.22100 148.09900 155.29100 1.000 30.15000 124 SER B CA 1
ATOM 5766 C C . SER B 2 144 ? 176.49400 149.38200 155.66300 1.000 30.15000 124 SER B C 1
ATOM 5767 O O . SER B 2 144 ? 176.97400 150.15800 156.49200 1.000 30.15000 124 SER B O 1
ATOM 5770 N N . PHE B 2 145 ? 175.33100 149.61400 155.06000 1.000 28.90000 125 PHE B N 1
ATOM 5771 C CA . PHE B 2 145 ? 174.53400 150.78900 155.37700 1.000 28.90000 125 PHE B CA 1
ATOM 5772 C C . PHE B 2 145 ? 173.88100 150.66200 156.74800 1.000 28.90000 125 PHE B C 1
ATOM 5773 O O . PHE B 2 145 ? 173.60800 151.67300 157.39700 1.000 28.90000 125 PHE B O 1
ATOM 5781 N N . ALA B 2 146 ? 173.66300 149.43600 157.22200 1.000 27.49000 126 ALA B N 1
ATOM 5782 C CA . ALA B 2 146 ? 173.04100 149.23600 158.52400 1.000 27.49000 126 ALA B CA 1
ATOM 5783 C C . ALA B 2 146 ? 174.04500 149.35200 159.66500 1.000 27.49000 126 ALA B C 1
ATOM 5784 O O . ALA B 2 146 ? 173.69300 149.84100 160.73900 1.000 27.49000 126 ALA B O 1
ATOM 5786 N N . ILE B 2 147 ? 175.28600 148.90100 159.46200 1.000 28.93000 127 ILE B N 1
ATOM 5787 C CA . ILE B 2 147 ? 176.30100 148.98900 160.51100 1.000 28.93000 127 ILE B CA 1
ATOM 5788 C C . ILE B 2 147 ? 176.68700 150.44200 160.76100 1.000 28.93000 127 ILE B C 1
ATOM 5789 O O . ILE B 2 147 ? 176.83600 150.86800 161.91100 1.000 28.93000 127 ILE B O 1
ATOM 5794 N N . ILE B 2 148 ? 176.81800 151.22900 159.69300 1.000 30.13000 128 ILE B N 1
ATOM 5795 C CA . ILE B 2 148 ? 177.22700 152.62300 159.81500 1.000 30.13000 128 ILE B CA 1
ATOM 5796 C C . ILE B 2 148 ? 176.14100 153.44900 160.49500 1.000 30.13000 128 ILE B C 1
ATOM 5797 O O . ILE B 2 148 ? 176.42400 154.24900 161.39100 1.000 30.13000 128 ILE B O 1
ATOM 5802 N N . CYS B 2 149 ? 174.88100 153.23900 160.11800 1.000 28.57000 129 CYS B N 1
ATOM 5803 C CA . CYS B 2 149 ? 173.79400 153.99100 160.73300 1.000 28.57000 129 CYS B CA 1
ATOM 5804 C C . CYS B 2 149 ? 173.52800 153.54100 162.16500 1.000 28.57000 129 CYS B C 1
ATOM 5805 O O . CYS B 2 149 ? 173.05100 154.33400 162.97700 1.000 28.57000 129 CYS B O 1
ATOM 5808 N N . LEU B 2 150 ? 173.83500 152.28900 162.49800 1.000 26.33000 130 LEU B N 1
ATOM 5809 C CA . LEU B 2 150 ? 173.81100 151.87900 163.89700 1.000 26.33000 130 LEU B CA 1
ATOM 5810 C C . LEU B 2 150 ? 174.99800 152.44500 164.66200 1.000 26.33000 130 LEU B C 1
ATOM 5811 O O . LEU B 2 150 ? 174.90100 152.67500 165.86900 1.000 26.33000 130 LEU B O 1
ATOM 5816 N N . SER B 2 151 ? 176.12500 152.66400 163.98100 1.000 27.86000 131 SER B N 1
ATOM 5817 C CA . SER B 2 151 ? 177.29500 153.24700 164.62600 1.000 27.86000 131 SER B CA 1
ATOM 5818 C C . SER B 2 151 ? 177.11200 154.73400 164.87100 1.000 27.86000 131 SER B C 1
ATOM 5819 O O . SER B 2 151 ? 177.71800 155.28900 165.79100 1.000 27.86000 131 SER B O 1
ATOM 5822 N N . PHE B 2 152 ? 176.30200 155.39200 164.04300 1.000 26.64000 132 PHE B N 1
ATOM 5823 C CA . PHE B 2 152 ? 175.94600 156.78600 164.27100 1.000 26.64000 132 PHE B CA 1
ATOM 5824 C C . PHE B 2 152 ? 175.08700 156.92600 165.51500 1.000 26.64000 132 PHE B C 1
ATOM 5825 O O . PHE B 2 152 ? 175.22000 157.89400 166.26700 1.000 26.64000 132 PHE B O 1
ATOM 5833 N N . SER B 2 153 ? 174.20200 155.96400 165.74600 1.000 25.44000 133 SER B N 1
ATOM 5834 C CA . SER B 2 153 ? 173.24200 156.05200 166.83000 1.000 25.44000 133 SER B CA 1
ATOM 5835 C C . SER B 2 153 ? 173.83900 155.68500 168.17900 1.000 25.44000 133 SER B C 1
ATOM 5836 O O . SER B 2 153 ? 173.31700 156.12500 169.20500 1.000 25.44000 133 SER B O 1
ATOM 5839 N N . GLU B 2 154 ? 174.91200 154.89100 168.20200 1.000 27.36000 134 GLU B N 1
ATOM 5840 C CA . GLU B 2 154 ? 175.60700 154.59800 169.45200 1.000 27.36000 134 GLU B CA 1
ATOM 5841 C C . GLU B 2 154 ? 176.27500 155.83300 170.02800 1.000 27.36000 134 GLU B C 1
ATOM 5842 O O . GLU B 2 154 ? 176.47100 155.91400 171.23800 1.000 27.36000 134 GLU B O 1
ATOM 5848 N N . TYR B 2 155 ? 176.65300 156.78400 169.18100 1.000 26.55000 135 TYR B N 1
ATOM 5849 C CA . TYR B 2 155 ? 177.37900 157.96300 169.61800 1.000 26.55000 135 TYR B CA 1
ATOM 5850 C C . TYR B 2 155 ? 176.48300 159.15800 169.87400 1.000 26.55000 135 TYR B C 1
ATOM 5851 O O . TYR B 2 155 ? 176.88700 160.06500 170.60300 1.000 26.55000 135 TYR B O 1
ATOM 5860 N N . VAL B 2 156 ? 175.29000 159.19800 169.28900 1.000 24.46000 136 VAL B N 1
ATOM 5861 C CA . VAL B 2 156 ? 174.34900 160.25800 169.62600 1.000 24.46000 136 VAL B CA 1
ATOM 5862 C C . VAL B 2 156 ? 173.68300 159.96700 170.96600 1.000 24.46000 136 VAL B C 1
ATOM 5863 O O . VAL B 2 156 ? 173.47200 160.87000 171.77800 1.000 24.46000 136 VAL B O 1
ATOM 5867 N N . CYS B 2 157 ? 173.38900 158.70100 171.24200 1.000 25.24000 137 CYS B N 1
ATOM 5868 C CA . CYS B 2 157 ? 172.64500 158.35200 172.44400 1.000 25.24000 137 CYS B CA 1
ATOM 5869 C C . CYS B 2 157 ? 173.51000 158.28500 173.69300 1.000 25.24000 137 CYS B C 1
ATOM 5870 O O . CYS B 2 157 ? 173.01900 158.62000 174.77300 1.000 25.24000 137 CYS B O 1
ATOM 5873 N N . ALA B 2 158 ? 174.77600 157.88600 173.57500 1.000 22.61000 138 ALA B N 1
ATOM 5874 C CA . ALA B 2 158 ? 175.65400 157.63200 174.71800 1.000 22.61000 138 ALA B CA 1
ATOM 5875 C C . ALA B 2 158 ? 175.98000 158.81000 175.64300 1.000 22.61000 138 ALA B C 1
ATOM 5876 O O . ALA B 2 158 ? 176.13000 158.56600 176.84400 1.000 22.61000 138 ALA B O 1
ATOM 5878 N N . PRO B 2 159 ? 176.14000 160.06500 175.19000 1.000 20.34000 139 PRO B N 1
ATOM 5879 C CA . PRO B 2 159 ? 176.32000 161.14800 176.16900 1.000 20.34000 139 PRO B CA 1
ATOM 5880 C C . PRO B 2 159 ? 175.09500 161.45500 177.01500 1.000 20.34000 139 PRO B C 1
ATOM 5881 O O . PRO B 2 159 ? 175.25000 162.10300 178.05500 1.000 20.34000 139 PRO B O 1
ATOM 5885 N N . PHE B 2 160 ? 173.89900 161.02500 176.62100 1.000 18.65000 140 PHE B N 1
ATOM 5886 C CA . PHE B 2 160 ? 172.70500 161.22200 177.43000 1.000 18.65000 140 PHE B CA 1
ATOM 5887 C C . PHE B 2 160 ? 172.49300 160.12200 178.45100 1.000 18.65000 140 PHE B C 1
ATOM 5888 O O . PHE B 2 160 ? 171.59500 160.24300 179.28200 1.000 18.65000 140 PHE B O 1
ATOM 5896 N N . TYR B 2 161 ? 173.28400 159.06100 178.40800 1.000 21.07000 141 TYR B N 1
ATOM 5897 C CA . TYR B 2 161 ? 173.20700 157.96300 179.36200 1.000 21.07000 141 TYR B CA 1
ATOM 5898 C C . TYR B 2 161 ? 174.60200 157.81000 179.95100 1.000 21.07000 141 TYR B C 1
ATOM 5899 O O . TYR B 2 161 ? 175.38500 156.98300 179.48600 1.000 21.07000 141 TYR B O 1
ATOM 5908 N N . VAL B 2 162 ? 174.89200 158.58500 180.99800 1.000 27.95000 142 VAL B N 1
ATOM 5909 C CA . VAL B 2 162 ? 176.27900 158.85100 181.38300 1.000 27.95000 142 VAL B CA 1
ATOM 5910 C C . VAL B 2 162 ? 176.94300 157.62400 182.00200 1.000 27.95000 142 VAL B C 1
ATOM 5911 O O . VAL B 2 162 ? 177.97800 157.15800 181.51400 1.000 27.95000 142 VAL B O 1
ATOM 5915 N N . GLY B 2 163 ? 176.36900 157.06000 183.06100 1.000 30.41000 143 GLY B N 1
ATOM 5916 C CA . GLY B 2 163 ? 176.94700 155.85300 183.61400 1.000 30.41000 143 GLY B CA 1
ATOM 5917 C C . GLY B 2 163 ? 176.15600 154.61100 183.31300 1.000 30.41000 143 GLY B C 1
ATOM 5918 O O . GLY B 2 163 ? 176.19900 153.65900 184.09600 1.000 30.41000 143 GLY B O 1
ATOM 5919 N N . CYS B 2 164 ? 175.44500 154.59200 182.19400 1.000 31.73000 144 CYS B N 1
ATOM 5920 C CA . CYS B 2 164 ? 174.29200 153.73200 182.05500 1.000 31.73000 144 CYS B CA 1
ATOM 5921 C C . CYS B 2 164 ? 174.28700 153.14400 180.64900 1.000 31.73000 144 CYS B C 1
ATOM 5922 O O . CYS B 2 164 ? 175.04900 153.56300 179.77900 1.000 31.73000 144 CYS B O 1
ATOM 5925 N N . LYS B 2 165 ? 173.43500 152.18000 180.42400 1.000 28.59000 145 LYS B N 1
ATOM 5926 C CA . LYS B 2 165 ? 173.35600 151.62000 179.08000 1.000 28.59000 145 LYS B CA 1
ATOM 5927 C C . LYS B 2 165 ? 172.05700 152.04300 178.42000 1.000 28.59000 145 LYS B C 1
ATOM 5928 O O . LYS B 2 165 ? 170.98400 151.81300 178.99200 1.000 28.59000 145 LYS B O 1
ATOM 5934 N N . PRO B 2 166 ? 172.11200 152.66600 177.23900 1.000 23.23000 146 PRO B N 1
ATOM 5935 C CA . PRO B 2 166 ? 170.88200 153.10900 176.59000 1.000 23.23000 146 PRO B CA 1
ATOM 5936 C C . PRO B 2 166 ? 170.08500 151.92400 176.08400 1.000 23.23000 146 PRO B C 1
ATOM 5937 O O . PRO B 2 166 ? 170.66200 150.93000 175.61400 1.000 23.23000 146 PRO B O 1
ATOM 5941 N N . PRO B 2 167 ? 168.75900 151.96700 176.18600 1.000 19.33000 147 PRO B N 1
ATOM 5942 C CA . PRO B 2 167 ? 167.95000 150.82700 175.76200 1.000 19.33000 147 PRO B CA 1
ATOM 5943 C C . PRO B 2 167 ? 167.96800 150.66100 174.25700 1.000 19.33000 147 PRO B C 1
ATOM 5944 O O . PRO B 2 167 ? 168.17400 151.61600 173.51100 1.000 19.33000 147 PRO B O 1
ATOM 5948 N N . GLN B 2 168 ? 167.76100 149.42000 173.82100 1.000 21.57000 148 GLN B N 1
ATOM 5949 C CA . GLN B 2 168 ? 167.86600 149.06400 172.41600 1.000 21.57000 148 GLN B CA 1
ATOM 5950 C C . GLN B 2 168 ? 166.80100 149.71000 171.54700 1.000 21.57000 148 GLN B C 1
ATOM 5951 O O . GLN B 2 168 ? 167.01000 149.81700 170.34000 1.000 21.57000 148 GLN B O 1
ATOM 5957 N N . ILE B 2 169 ? 165.68400 150.15100 172.11800 1.000 19.27000 149 ILE B N 1
ATOM 5958 C CA . ILE B 2 169 ? 164.65500 150.78000 171.30700 1.000 19.27000 149 ILE B CA 1
ATOM 5959 C C . ILE B 2 169 ? 165.06800 152.18900 170.89300 1.000 19.27000 149 ILE B C 1
ATOM 5960 O O . ILE B 2 169 ? 164.62400 152.68200 169.86100 1.000 19.27000 149 ILE B O 1
ATOM 5965 N N . VAL B 2 170 ? 165.95200 152.84400 171.64100 1.000 19.27000 150 VAL B N 1
ATOM 5966 C CA . VAL B 2 170 ? 166.39800 154.18100 171.27400 1.000 19.27000 150 VAL B CA 1
ATOM 5967 C C . VAL B 2 170 ? 167.54200 154.10300 170.28500 1.000 19.27000 150 VAL B C 1
ATOM 5968 O O . VAL B 2 170 ? 167.67800 154.96700 169.41700 1.000 19.27000 150 VAL B O 1
ATOM 5972 N N . VAL B 2 171 ? 168.38200 153.07900 170.40600 1.000 21.44000 151 VAL B N 1
ATOM 5973 C CA . VAL B 2 171 ? 169.45600 152.87000 169.45200 1.000 21.44000 151 VAL B CA 1
ATOM 5974 C C . VAL B 2 171 ? 168.89300 152.50700 168.08700 1.000 21.44000 151 VAL B C 1
ATOM 5975 O O . VAL B 2 171 ? 169.34200 153.02100 167.05800 1.000 21.44000 151 VAL B O 1
ATOM 5979 N N . LYS B 2 172 ? 167.86800 151.66100 168.05700 1.000 23.28000 152 LYS B N 1
ATOM 5980 C CA . LYS B 2 172 ? 167.34000 151.19700 166.78400 1.000 23.28000 152 LYS B CA 1
ATOM 5981 C C . LYS B 2 172 ? 166.40600 152.20900 166.13800 1.000 23.28000 152 LYS B C 1
ATOM 5982 O O . LYS B 2 172 ? 166.38800 152.32400 164.91200 1.000 23.28000 152 LYS B O 1
ATOM 5988 N N . CYS B 2 173 ? 165.62900 152.96100 166.91600 1.000 23.64000 153 CYS B N 1
ATOM 5989 C CA . CYS B 2 173 ? 164.70800 153.87800 166.25900 1.000 23.64000 153 CYS B CA 1
ATOM 5990 C C . CYS B 2 173 ? 165.35300 155.21700 165.94300 1.000 23.64000 153 CYS B C 1
ATOM 5991 O O . CYS B 2 173 ? 164.71200 156.05800 165.31600 1.000 23.64000 153 CYS B O 1
ATOM 5994 N N . LEU B 2 174 ? 166.59400 155.43600 166.35500 1.000 23.58000 154 LEU B N 1
ATOM 5995 C CA . LEU B 2 174 ? 167.38200 156.55000 165.85100 1.000 23.58000 154 LEU B CA 1
ATOM 5996 C C . LEU B 2 174 ? 168.25900 156.13900 164.67900 1.000 23.58000 154 LEU B C 1
ATOM 5997 O O . LEU B 2 174 ? 168.55900 156.96800 163.81800 1.000 23.58000 154 LEU B O 1
ATOM 6002 N N . ALA B 2 175 ? 168.67500 154.87500 164.62500 1.000 23.78000 155 ALA B N 1
ATOM 6003 C CA . ALA B 2 175 ? 169.36500 154.37500 163.44500 1.000 23.78000 155 ALA B CA 1
ATOM 6004 C C . ALA B 2 175 ? 168.41500 154.21500 162.27100 1.000 23.78000 155 ALA B C 1
ATOM 6005 O O . ALA B 2 175 ? 168.82100 154.40400 161.12100 1.000 23.78000 155 ALA B O 1
ATOM 6007 N N . ALA B 2 176 ? 167.15300 153.87200 162.53500 1.000 23.94000 156 ALA B N 1
ATOM 6008 C CA . ALA B 2 176 ? 166.16500 153.78600 161.46700 1.000 23.94000 156 ALA B CA 1
ATOM 6009 C C . ALA B 2 176 ? 165.79900 155.15700 160.92800 1.000 23.94000 156 ALA B C 1
ATOM 6010 O O . ALA B 2 176 ? 165.47300 155.28300 159.74800 1.000 23.94000 156 ALA B O 1
ATOM 6012 N N . ALA B 2 177 ? 165.85200 156.19100 161.75900 1.000 24.56000 157 ALA B N 1
ATOM 6013 C CA . ALA B 2 177 ? 165.60900 157.54000 161.27300 1.000 24.56000 157 ALA B CA 1
ATOM 6014 C C . ALA B 2 177 ? 166.78200 158.09700 160.48400 1.000 24.56000 157 ALA B C 1
ATOM 6015 O O . ALA B 2 177 ? 166.60300 159.06200 159.74200 1.000 24.56000 157 ALA B O 1
ATOM 6017 N N . ALA B 2 178 ? 167.97500 157.52700 160.63200 1.000 25.54000 158 ALA B N 1
ATOM 6018 C CA . ALA B 2 178 ? 169.10200 157.95000 159.81400 1.000 25.54000 158 ALA B CA 1
ATOM 6019 C C . ALA B 2 178 ? 169.12100 157.24800 158.46600 1.000 25.54000 158 ALA B C 1
ATOM 6020 O O . ALA B 2 178 ? 169.59000 157.82800 157.48600 1.000 25.54000 158 ALA B O 1
ATOM 6022 N N . ILE B 2 179 ? 168.62700 156.01000 158.39900 1.000 26.51000 159 ILE B N 1
ATOM 6023 C CA . ILE B 2 179 ? 168.52500 155.31000 157.12300 1.000 26.51000 159 ILE B CA 1
ATOM 6024 C C . ILE B 2 179 ? 167.48800 155.98100 156.23500 1.000 26.51000 159 ILE B C 1
ATOM 6025 O O . ILE B 2 179 ? 167.72100 156.20200 155.04400 1.000 26.51000 159 ILE B O 1
ATOM 6030 N N . LEU B 2 180 ? 166.34500 156.35400 156.81200 1.000 28.26000 160 LEU B N 1
ATOM 6031 C CA . LEU B 2 180 ? 165.28900 156.98100 156.02800 1.000 28.26000 160 LEU B CA 1
ATOM 6032 C C . LEU B 2 180 ? 165.63200 158.40900 155.63500 1.000 28.26000 160 LEU B C 1
ATOM 6033 O O . LEU B 2 180 ? 165.21100 158.86800 154.57200 1.000 28.26000 160 LEU B O 1
ATOM 6038 N N . PHE B 2 181 ? 166.38300 159.12600 156.46500 1.000 29.77000 161 PHE B N 1
ATOM 6039 C CA . PHE B 2 181 ? 166.73500 160.50000 156.13600 1.000 29.77000 161 PHE B CA 1
ATOM 6040 C C . PHE B 2 181 ? 167.82300 160.57900 155.07400 1.000 29.77000 161 PHE B C 1
ATOM 6041 O O . PHE B 2 181 ? 167.78100 161.46700 154.21900 1.000 29.77000 161 PHE B O 1
ATOM 6049 N N . ILE B 2 182 ? 168.80200 159.67700 155.11500 1.000 32.14000 162 ILE B N 1
ATOM 6050 C CA . ILE B 2 182 ? 169.84600 159.65900 154.09800 1.000 32.14000 162 ILE B CA 1
ATOM 6051 C C . ILE B 2 182 ? 169.29900 159.12500 152.77600 1.000 32.14000 162 ILE B C 1
ATOM 6052 O O . ILE B 2 182 ? 169.66100 159.62300 151.70600 1.000 32.14000 162 ILE B O 1
ATOM 6057 N N . SER B 2 183 ? 168.37600 158.16300 152.82300 1.000 32.80000 163 SER B N 1
ATOM 6058 C CA . SER B 2 183 ? 167.75100 157.67700 151.59900 1.000 32.80000 163 SER B CA 1
ATOM 6059 C C . SER B 2 183 ? 166.82700 158.71900 150.98000 1.000 32.80000 163 SER B C 1
ATOM 6060 O O . SER B 2 183 ? 166.59500 158.69600 149.77100 1.000 32.80000 163 SER B O 1
ATOM 6063 N N . THR B 2 184 ? 166.28700 159.63700 151.78200 1.000 36.64000 164 THR B N 1
ATOM 6064 C CA . THR B 2 184 ? 165.42100 160.67300 151.22600 1.000 36.64000 164 THR B CA 1
ATOM 6065 C C . THR B 2 184 ? 166.23700 161.80900 150.61800 1.000 36.64000 164 THR B C 1
ATOM 6066 O O . THR B 2 184 ? 165.88100 162.33700 149.56000 1.000 36.64000 164 THR B O 1
ATOM 6070 N N . VAL B 2 185 ? 167.34700 162.17800 151.25800 1.000 38.76000 165 VAL B N 1
ATOM 6071 C CA . VAL B 2 185 ? 168.19200 163.25700 150.75400 1.000 38.76000 165 VAL B CA 1
ATOM 6072 C C . VAL B 2 185 ? 168.87800 162.84500 149.45600 1.000 38.76000 165 VAL B C 1
ATOM 6073 O O . VAL B 2 185 ? 168.90900 163.60900 148.48500 1.000 38.76000 165 VAL B O 1
ATOM 6077 N N . ASN B 2 186 ? 169.38700 161.61700 149.39400 1.000 40.69000 166 ASN B N 1
ATOM 6078 C CA . ASN B 2 186 ? 170.11200 161.17300 148.21100 1.000 40.69000 166 ASN B CA 1
ATOM 6079 C C . ASN B 2 186 ? 169.19500 160.82400 147.04800 1.000 40.69000 166 ASN B C 1
ATOM 6080 O O . ASN B 2 186 ? 169.67700 160.67100 145.92400 1.000 40.69000 166 ASN B O 1
ATOM 6085 N N . SER B 2 187 ? 167.89500 160.70400 147.28300 1.000 41.62000 167 SER B N 1
ATOM 6086 C CA . SER B 2 187 ? 166.94100 160.42600 146.22300 1.000 41.62000 167 SER B CA 1
ATOM 6087 C C . SER B 2 187 ? 166.28200 161.68500 145.67200 1.000 41.62000 167 SER B C 1
ATOM 6088 O O . SER B 2 187 ? 165.41800 161.58400 144.79900 1.000 41.62000 167 SER B O 1
ATOM 6091 N N . LEU B 2 188 ? 166.67000 162.86000 146.15100 1.000 45.57000 168 LEU B N 1
ATOM 6092 C CA . LEU B 2 188 ? 166.05400 164.11600 145.74300 1.000 45.57000 168 LEU B CA 1
ATOM 6093 C C . LEU B 2 188 ? 167.04900 165.14700 145.24300 1.000 45.57000 168 LEU B C 1
ATOM 6094 O O . LEU B 2 188 ? 166.69700 165.98500 144.41800 1.000 45.57000 168 LEU B O 1
ATOM 6099 N N . SER B 2 189 ? 168.27200 165.13700 145.75600 1.000 54.28000 169 SER B N 1
ATOM 6100 C CA . SER B 2 189 ? 169.14600 166.30000 145.72400 1.000 54.28000 169 SER B CA 1
ATOM 6101 C C . SER B 2 189 ? 170.57900 165.89400 145.37400 1.000 54.28000 169 SER B C 1
ATOM 6102 O O . SER B 2 189 ? 171.48400 166.04100 146.18800 1.000 54.28000 169 SER B O 1
ATOM 6105 N N . VAL B 2 190 ? 170.74900 165.30700 144.18100 1.000 57.60000 170 VAL B N 1
ATOM 6106 C CA . VAL B 2 190 ? 171.97000 164.68200 143.65600 1.000 57.60000 170 VAL B CA 1
ATOM 6107 C C . VAL B 2 190 ? 173.26600 165.46700 143.90400 1.000 57.60000 170 VAL B C 1
ATOM 6108 O O . VAL B 2 190 ? 174.32100 164.86900 144.14600 1.000 57.60000 170 VAL B O 1
ATOM 6112 N N . ARG B 2 191 ? 173.20100 166.79900 143.92000 1.000 63.27000 171 ARG B N 1
ATOM 6113 C CA . ARG B 2 191 ? 174.38100 167.60200 144.20600 1.000 63.27000 171 ARG B CA 1
ATOM 6114 C C . ARG B 2 191 ? 174.53000 167.96100 145.68000 1.000 63.27000 171 ARG B C 1
ATOM 6115 O O . ARG B 2 191 ? 175.62300 168.36200 146.09100 1.000 63.27000 171 ARG B O 1
ATOM 6123 N N . LEU B 2 192 ? 173.47400 167.82900 146.48500 1.000 61.20000 172 LEU B N 1
ATOM 6124 C CA . LEU B 2 192 ? 173.55800 168.23200 147.88700 1.000 61.20000 172 LEU B CA 1
ATOM 6125 C C . LEU B 2 192 ? 174.38600 167.25900 148.71500 1.000 61.20000 172 LEU B C 1
ATOM 6126 O O . LEU B 2 192 ? 175.03200 167.67200 149.68200 1.000 61.20000 172 LEU B O 1
ATOM 6131 N N . GLY B 2 193 ? 174.39400 165.97800 148.34700 1.000 61.61000 173 GLY B N 1
ATOM 6132 C CA . GLY B 2 193 ? 175.18300 165.00200 149.07200 1.000 61.61000 173 GLY B CA 1
ATOM 6133 C C . GLY B 2 193 ? 176.67700 165.19300 148.93800 1.000 61.61000 173 GLY B C 1
ATOM 6134 O O . GLY B 2 193 ? 177.42000 164.82000 149.85000 1.000 61.61000 173 GLY B O 1
ATOM 6135 N N . SER B 2 194 ? 177.13400 165.78300 147.83600 1.000 62.94000 174 SER B N 1
ATOM 6136 C CA . SER B 2 194 ? 178.56200 165.96700 147.61400 1.000 62.94000 174 SER B CA 1
ATOM 6137 C C . SER B 2 194 ? 179.09200 167.28600 148.15600 1.000 62.94000 174 SER B C 1
ATOM 6138 O O . SER B 2 194 ? 180.30300 167.41300 148.36100 1.000 62.94000 174 SER B O 1
ATOM 6141 N N . TYR B 2 195 ? 178.22900 168.27700 148.38700 1.000 63.04000 175 TYR B N 1
ATOM 6142 C CA . TYR B 2 195 ? 178.70300 169.53300 148.95900 1.000 63.04000 175 TYR B CA 1
ATOM 6143 C C . TYR B 2 195 ? 178.95400 169.39700 150.45500 1.000 63.04000 175 TYR B C 1
ATOM 6144 O O . TYR B 2 195 ? 179.94300 169.92500 150.97400 1.000 63.04000 175 TYR B O 1
ATOM 6153 N N . VAL B 2 196 ? 178.07500 168.68200 151.16300 1.000 59.71000 176 VAL B N 1
ATOM 6154 C CA . VAL B 2 196 ? 178.24600 168.46900 152.59800 1.000 59.71000 176 VAL B CA 1
ATOM 6155 C C . VAL B 2 196 ? 179.27700 167.38500 152.88500 1.000 59.71000 176 VAL B C 1
ATOM 6156 O O . VAL B 2 196 ? 179.73000 167.25100 154.02900 1.000 59.71000 176 VAL B O 1
ATOM 6160 N N . GLN B 2 197 ? 179.70100 166.63500 151.86600 1.000 58.27000 177 GLN B N 1
ATOM 6161 C CA . GLN B 2 197 ? 180.71600 165.60400 152.06600 1.000 58.27000 177 GLN B CA 1
ATOM 6162 C C . GLN B 2 197 ? 182.08800 166.19800 152.35000 1.000 58.27000 177 GLN B C 1
ATOM 6163 O O . GLN B 2 197 ? 182.92800 165.54100 152.97200 1.000 58.27000 177 GLN B O 1
ATOM 6169 N N . ASN B 2 198 ? 182.33900 167.43000 151.90700 1.000 60.13000 178 ASN B N 1
ATOM 6170 C CA . ASN B 2 198 ? 183.64100 168.03900 152.15400 1.000 60.13000 178 ASN B CA 1
ATOM 6171 C C . ASN B 2 198 ? 183.78300 168.51500 153.59300 1.000 60.13000 178 ASN B C 1
ATOM 6172 O O . ASN B 2 198 ? 184.90200 168.56900 154.11200 1.000 60.13000 178 ASN B O 1
ATOM 6177 N N . ILE B 2 199 ? 182.67800 168.85800 154.25600 1.000 56.56000 179 ILE B N 1
ATOM 6178 C CA . ILE B 2 199 ? 182.73300 169.21200 155.67000 1.000 56.56000 179 ILE B CA 1
ATOM 6179 C C . ILE B 2 199 ? 182.53600 168.00700 156.57600 1.000 56.56000 179 ILE B C 1
ATOM 6180 O O . ILE B 2 199 ? 182.70700 168.13300 157.79900 1.000 56.56000 179 ILE B O 1
ATOM 6185 N N . PHE B 2 200 ? 182.18400 166.84500 156.02300 1.000 51.62000 180 PHE B N 1
ATOM 6186 C CA . PHE B 2 200 ? 182.18900 165.61500 156.80100 1.000 51.62000 180 PHE B CA 1
ATOM 6187 C C . PHE B 2 200 ? 183.55900 164.95400 156.79200 1.000 51.62000 180 PHE B C 1
ATOM 6188 O O . PHE B 2 200 ? 183.93600 164.30700 157.77200 1.000 51.62000 180 PHE B O 1
ATOM 6196 N N . THR B 2 201 ? 184.30400 165.09500 155.69600 1.000 51.84000 181 THR B N 1
ATOM 6197 C CA . THR B 2 201 ? 185.68600 164.63100 155.66300 1.000 51.84000 181 THR B CA 1
ATOM 6198 C C . THR B 2 201 ? 186.57400 165.52600 156.52100 1.000 51.84000 181 THR B C 1
ATOM 6199 O O . THR B 2 201 ? 187.48900 165.04400 157.19900 1.000 51.84000 181 THR B O 1
ATOM 6203 N N . ALA B 2 202 ? 186.28600 166.82900 156.54100 1.000 51.90000 182 ALA B N 1
ATOM 6204 C CA . ALA B 2 202 ? 187.04700 167.75300 157.37200 1.000 51.90000 182 ALA B CA 1
ATOM 6205 C C . ALA B 2 202 ? 186.80000 167.52100 158.85400 1.000 51.90000 182 ALA B C 1
ATOM 6206 O O . ALA B 2 202 ? 187.72200 167.66800 159.65800 1.000 51.90000 182 ALA B O 1
ATOM 6208 N N . ALA B 2 203 ? 185.57700 167.15400 159.23600 1.000 47.35000 183 ALA B N 1
ATOM 6209 C CA . ALA B 2 203 ? 185.30500 166.84700 160.63300 1.000 47.35000 183 ALA B CA 1
ATOM 6210 C C . ALA B 2 203 ? 185.79900 165.46600 161.02600 1.000 47.35000 183 ALA B C 1
ATOM 6211 O O . ALA B 2 203 ? 185.90300 165.17600 162.21900 1.000 47.35000 183 ALA B O 1
ATOM 6213 N N . LYS B 2 204 ? 186.10000 164.60800 160.05600 1.000 46.09000 184 LYS B N 1
ATOM 6214 C CA . LYS B 2 204 ? 186.53500 163.25400 160.36600 1.000 46.09000 184 LYS B CA 1
ATOM 6215 C C . LYS B 2 204 ? 187.98800 163.22600 160.80600 1.000 46.09000 184 LYS B C 1
ATOM 6216 O O . LYS B 2 204 ? 188.32600 162.61400 161.82300 1.000 46.09000 184 LYS B O 1
ATOM 6222 N N . LEU B 2 205 ? 188.86100 163.88600 160.05400 1.000 44.49000 185 LEU B N 1
ATOM 6223 C CA . LEU B 2 205 ? 190.28800 163.86900 160.32600 1.000 44.49000 185 LEU B CA 1
ATOM 6224 C C . LEU B 2 205 ? 190.72200 164.95300 161.30800 1.000 44.49000 185 LEU B C 1
ATOM 6225 O O . LEU B 2 205 ? 191.91300 165.05100 161.61400 1.000 44.49000 185 LEU B O 1
ATOM 6230 N N . VAL B 2 206 ? 189.79200 165.75700 161.81300 1.000 42.49000 186 VAL B N 1
ATOM 6231 C CA . VAL B 2 206 ? 190.08200 166.58600 162.97800 1.000 42.49000 186 VAL B CA 1
ATOM 6232 C C . VAL B 2 206 ? 190.03400 165.75600 164.25100 1.000 42.49000 186 VAL B C 1
ATOM 6233 O O . VAL B 2 206 ? 190.96000 165.80500 165.06100 1.000 42.49000 186 VAL B O 1
ATOM 6237 N N . ILE B 2 207 ? 188.98400 164.94700 164.42100 1.000 39.02000 187 ILE B N 1
ATOM 6238 C CA . ILE B 2 207 ? 188.85700 164.12200 165.61600 1.000 39.02000 187 ILE B CA 1
ATOM 6239 C C . ILE B 2 207 ? 189.81900 162.93700 165.58900 1.000 39.02000 187 ILE B C 1
ATOM 6240 O O . ILE B 2 207 ? 190.10600 162.35700 166.63800 1.000 39.02000 187 ILE B O 1
ATOM 6245 N N . VAL B 2 208 ? 190.35100 162.57000 164.42200 1.000 39.46000 188 VAL B N 1
ATOM 6246 C CA . VAL B 2 208 ? 191.38800 161.54600 164.38100 1.000 39.46000 188 VAL B CA 1
ATOM 6247 C C . VAL B 2 208 ? 192.71000 162.12400 164.86800 1.000 39.46000 188 VAL B C 1
ATOM 6248 O O . VAL B 2 208 ? 193.43100 161.49200 165.64700 1.000 39.46000 188 VAL B O 1
ATOM 6252 N N . ALA B 2 209 ? 193.01700 163.35900 164.46800 1.000 39.07000 189 ALA B N 1
ATOM 6253 C CA . ALA B 2 209 ? 194.25300 164.00400 164.88600 1.000 39.07000 189 ALA B CA 1
ATOM 6254 C C . ALA B 2 209 ? 194.23600 164.41900 166.34900 1.000 39.07000 189 ALA B C 1
ATOM 6255 O O . ALA B 2 209 ? 195.30400 164.53800 166.95000 1.000 39.07000 189 ALA B O 1
ATOM 6257 N N . ILE B 2 210 ? 193.05900 164.64600 166.93200 1.000 37.05000 190 ILE B N 1
ATOM 6258 C CA . ILE B 2 210 ? 192.98100 164.97600 168.35100 1.000 37.05000 190 ILE B CA 1
ATOM 6259 C C . ILE B 2 210 ? 193.28000 163.74600 169.19900 1.000 37.05000 190 ILE B C 1
ATOM 6260 O O . ILE B 2 210 ? 193.98500 163.83000 170.20900 1.000 37.05000 190 ILE B O 1
ATOM 6265 N N . ILE B 2 211 ? 192.80700 162.57700 168.77200 1.000 36.01000 191 ILE B N 1
ATOM 6266 C CA . ILE B 2 211 ? 193.00500 161.36000 169.55500 1.000 36.01000 191 ILE B CA 1
ATOM 6267 C C . ILE B 2 211 ? 194.44900 160.87100 169.45100 1.000 36.01000 191 ILE B C 1
ATOM 6268 O O . ILE B 2 211 ? 195.03800 160.42500 170.44200 1.000 36.01000 191 ILE B O 1
ATOM 6273 N N . ILE B 2 212 ? 195.05600 160.98800 168.26700 1.000 37.76000 192 ILE B N 1
ATOM 6274 C CA . ILE B 2 212 ? 196.42100 160.50400 168.06400 1.000 37.76000 192 ILE B CA 1
ATOM 6275 C C . ILE B 2 212 ? 197.42400 161.37600 168.81200 1.000 37.76000 192 ILE B C 1
ATOM 6276 O O . ILE B 2 212 ? 198.33600 160.86600 169.47500 1.000 37.76000 192 ILE B O 1
ATOM 6281 N N . ILE B 2 213 ? 197.24800 162.69500 168.75800 1.000 39.56000 193 ILE B N 1
ATOM 6282 C CA . ILE B 2 213 ? 198.20100 163.60600 169.38000 1.000 39.56000 193 ILE B CA 1
ATOM 6283 C C . ILE B 2 213 ? 198.06500 163.58900 170.89800 1.000 39.56000 193 ILE B C 1
ATOM 6284 O O . ILE B 2 213 ? 199.07100 163.55700 171.61500 1.000 39.56000 193 ILE B O 1
ATOM 6289 N N . SER B 2 214 ? 196.83000 163.55900 171.41500 1.000 38.77000 194 SER B N 1
ATOM 6290 C CA . SER B 2 214 ? 196.61900 163.47900 172.85900 1.000 38.77000 194 SER B CA 1
ATOM 6291 C C . SER B 2 214 ? 197.07700 162.15600 173.44600 1.000 38.77000 194 SER B C 1
ATOM 6292 O O . SER B 2 214 ? 197.34100 162.08900 174.64700 1.000 38.77000 194 SER B O 1
ATOM 6295 N N . GLY B 2 215 ? 197.16700 161.10200 172.63900 1.000 38.77000 195 GLY B N 1
ATOM 6296 C CA . GLY B 2 215 ? 197.72300 159.85900 173.12800 1.000 38.77000 195 GLY B CA 1
ATOM 6297 C C . GLY B 2 215 ? 199.23000 159.82800 173.16000 1.000 38.77000 195 GLY B C 1
ATOM 6298 O O . GLY B 2 215 ? 199.80300 159.07800 173.95200 1.000 38.77000 195 GLY B O 1
ATOM 6299 N N . LEU B 2 216 ? 199.88700 160.62100 172.31500 1.000 40.55000 196 LEU B N 1
ATOM 6300 C CA . LEU B 2 216 ? 201.34200 160.70300 172.34700 1.000 40.55000 196 LEU B CA 1
ATOM 6301 C C . LEU B 2 216 ? 201.83100 161.63000 173.45000 1.000 40.55000 196 LEU B C 1
ATOM 6302 O O . LEU B 2 216 ? 202.92800 161.43000 173.97900 1.000 40.55000 196 LEU B O 1
ATOM 6307 N N . VAL B 2 217 ? 201.03400 162.63900 173.80600 1.000 41.16000 197 VAL B N 1
ATOM 6308 C CA . VAL B 2 217 ? 201.39900 163.53700 174.89400 1.000 41.16000 197 VAL B CA 1
ATOM 6309 C C . VAL B 2 217 ? 201.29300 162.82300 176.23500 1.000 41.16000 197 VAL B C 1
ATOM 6310 O O . VAL B 2 217 ? 202.19300 162.92000 177.07600 1.000 41.16000 197 VAL B O 1
ATOM 6314 N N . LEU B 2 218 ? 200.21200 162.06900 176.44600 1.000 40.93000 198 LEU B N 1
ATOM 6315 C CA . LEU B 2 218 ? 200.03000 161.36300 177.71100 1.000 40.93000 198 LEU B CA 1
ATOM 6316 C C . LEU B 2 218 ? 200.96500 160.17100 177.83800 1.000 40.93000 198 LEU B C 1
ATOM 6317 O O . LEU B 2 218 ? 201.31300 159.78000 178.95500 1.000 40.93000 198 LEU B O 1
ATOM 6322 N N . LEU B 2 219 ? 201.36900 159.57300 176.71800 1.000 42.46000 199 LEU B N 1
ATOM 6323 C CA . LEU B 2 219 ? 202.33300 158.48200 176.78300 1.000 42.46000 199 LEU B CA 1
ATOM 6324 C C . LEU B 2 219 ? 203.72800 158.99900 177.09900 1.000 42.46000 199 LEU B C 1
ATOM 6325 O O . LEU B 2 219 ? 204.54400 158.27300 177.67400 1.000 42.46000 199 LEU B O 1
ATOM 6330 N N . ALA B 2 220 ? 204.01400 160.24900 176.73800 1.000 44.34000 200 ALA B N 1
ATOM 6331 C CA . ALA B 2 220 ? 205.27800 160.87400 177.09600 1.000 44.34000 200 ALA B CA 1
ATOM 6332 C C . ALA B 2 220 ? 205.38200 161.17300 178.58200 1.000 44.34000 200 ALA B C 1
ATOM 6333 O O . ALA B 2 220 ? 206.48200 161.10400 179.13700 1.000 44.34000 200 ALA B O 1
ATOM 6335 N N . GLN B 2 221 ? 204.26600 161.48700 179.23900 1.000 44.82000 201 GLN B N 1
ATOM 6336 C CA . GLN B 2 221 ? 204.28600 161.83000 180.65300 1.000 44.82000 201 GLN B CA 1
ATOM 6337 C C . GLN B 2 221 ? 204.36800 160.61100 181.56100 1.000 44.82000 201 GLN B C 1
ATOM 6338 O O . GLN B 2 221 ? 204.46800 160.77500 182.77900 1.000 44.82000 201 GLN B O 1
ATOM 6344 N N . GLY B 2 222 ? 204.31100 159.40300 181.01300 1.000 45.25000 202 GLY B N 1
ATOM 6345 C CA . GLY B 2 222 ? 204.54100 158.21800 181.81400 1.000 45.25000 202 GLY B CA 1
ATOM 6346 C C . GLY B 2 222 ? 203.30600 157.39400 182.10800 1.000 45.25000 202 GLY B C 1
ATOM 6347 O O . GLY B 2 222 ? 203.27300 156.65300 183.09500 1.000 45.25000 202 GLY B O 1
ATOM 6348 N N . ASN B 2 223 ? 202.28600 157.50000 181.26200 1.000 43.50000 203 ASN B N 1
ATOM 6349 C CA . ASN B 2 223 ? 201.05200 156.73800 181.44100 1.000 43.50000 203 ASN B CA 1
ATOM 6350 C C . ASN B 2 223 ? 201.12600 155.41500 180.68100 1.000 43.50000 203 ASN B C 1
ATOM 6351 O O . ASN B 2 223 ? 200.31200 155.11100 179.81500 1.000 43.50000 203 ASN B O 1
ATOM 6356 N N . THR B 2 224 ? 202.13000 154.61600 181.03300 1.000 45.40000 204 THR B N 1
ATOM 6357 C CA . THR B 2 224 ? 202.42800 153.38000 180.32500 1.000 45.40000 204 THR B CA 1
ATOM 6358 C C . THR B 2 224 ? 202.13500 152.14200 181.15800 1.000 45.40000 204 THR B C 1
ATOM 6359 O O . THR B 2 224 ? 202.69200 151.07700 180.88200 1.000 45.40000 204 THR B O 1
ATOM 6363 N N . LYS B 2 225 ? 201.27800 152.25000 182.17300 1.000 46.73000 205 LYS B N 1
ATOM 6364 C CA . LYS B 2 225 ? 201.13100 151.13100 183.10000 1.000 46.73000 205 LYS B CA 1
ATOM 6365 C C . LYS B 2 225 ? 200.12200 150.10100 182.60900 1.000 46.73000 205 LYS B C 1
ATOM 6366 O O . LYS B 2 225 ? 199.98600 149.04100 183.22300 1.000 46.73000 205 LYS B O 1
ATOM 6372 N N . ASN B 2 226 ? 199.40800 150.38200 181.52200 1.000 42.49000 206 ASN B N 1
ATOM 6373 C CA . ASN B 2 226 ? 198.49500 149.39500 180.96000 1.000 42.49000 206 ASN B CA 1
ATOM 6374 C C . ASN B 2 226 ? 199.16700 148.46000 179.96300 1.000 42.49000 206 ASN B C 1
ATOM 6375 O O . ASN B 2 226 ? 198.56500 147.44900 179.59200 1.000 42.49000 206 ASN B O 1
ATOM 6380 N N . PHE B 2 227 ? 200.38300 148.77200 179.51800 1.000 43.62000 207 PHE B N 1
ATOM 6381 C CA . PHE B 2 227 ? 201.11800 147.94100 178.58100 1.000 43.62000 207 PHE B CA 1
ATOM 6382 C C . PHE B 2 227 ? 202.15300 147.06200 179.26000 1.000 43.62000 207 PHE B C 1
ATOM 6383 O O . PHE B 2 227 ? 203.10500 146.62500 178.60500 1.000 43.62000 207 PHE B O 1
ATOM 6391 N N . ASP B 2 228 ? 202.00100 146.78900 180.55600 1.000 53.32000 208 ASP B N 1
ATOM 6392 C CA . ASP B 2 228 ? 203.12100 146.25100 181.33300 1.000 53.32000 208 ASP B CA 1
ATOM 6393 C C . ASP B 2 228 ? 203.34900 144.77500 181.05200 1.000 53.32000 208 ASP B C 1
ATOM 6394 O O . ASP B 2 228 ? 204.46800 144.35700 180.73300 1.000 53.32000 208 ASP B O 1
ATOM 6399 N N . ASN B 2 229 ? 202.29900 143.97600 181.15900 1.000 56.29000 209 ASN B N 1
ATOM 6400 C CA . ASN B 2 229 ? 202.40600 142.53800 180.98500 1.000 56.29000 209 ASN B CA 1
ATOM 6401 C C . ASN B 2 229 ? 201.44900 142.10600 179.89100 1.000 56.29000 209 ASN B C 1
ATOM 6402 O O . ASN B 2 229 ? 200.59200 141.24600 180.09900 1.000 56.29000 209 ASN B O 1
ATOM 6407 N N . SER B 2 230 ? 201.59400 142.74100 178.72900 1.000 52.89000 210 SER B N 1
ATOM 6408 C CA . SER B 2 230 ? 200.73300 142.72600 177.55300 1.000 52.89000 210 SER B CA 1
ATOM 6409 C C . SER B 2 230 ? 200.34600 141.34000 177.05300 1.000 52.89000 210 SER B C 1
ATOM 6410 O O . SER B 2 230 ? 199.38200 141.24700 176.29400 1.000 52.89000 210 SER B O 1
ATOM 6413 N N . PHE B 2 231 ? 201.03500 140.26800 177.41600 1.000 53.50000 211 PHE B N 1
ATOM 6414 C CA . PHE B 2 231 ? 200.76100 138.96800 176.82100 1.000 53.50000 211 PHE B CA 1
ATOM 6415 C C . PHE B 2 231 ? 200.33700 137.94300 177.86200 1.000 53.50000 211 PHE B C 1
ATOM 6416 O O . PHE B 2 231 ? 200.56700 136.74500 177.69900 1.000 53.50000 211 PHE B O 1
ATOM 6424 N N . GLU B 2 232 ? 199.69900 138.38300 178.94200 1.000 61.01000 212 GLU B N 1
ATOM 6425 C CA . GLU B 2 232 ? 199.17600 137.46800 179.95500 1.000 61.01000 212 GLU B CA 1
ATOM 6426 C C . GLU B 2 232 ? 197.66500 137.40600 179.82400 1.000 61.01000 212 GLU B C 1
ATOM 6427 O O . GLU B 2 232 ? 196.97100 138.38700 180.10500 1.000 61.01000 212 GLU B O 1
ATOM 6433 N N . GLY B 2 233 ? 197.16500 136.25500 179.39400 1.000 61.87000 213 GLY B N 1
ATOM 6434 C CA . GLY B 2 233 ? 195.74400 136.03400 179.24900 1.000 61.87000 213 GLY B CA 1
ATOM 6435 C C . GLY B 2 233 ? 195.35000 136.22700 177.80600 1.000 61.87000 213 GLY B C 1
ATOM 6436 O O . GLY B 2 233 ? 195.10500 137.35400 177.37500 1.000 61.87000 213 GLY B O 1
ATOM 6437 N N . ALA B 2 234 ? 195.25700 135.14200 177.05000 1.000 64.20000 214 ALA B N 1
ATOM 6438 C CA . ALA B 2 234 ? 195.04700 135.25000 175.62000 1.000 64.20000 214 ALA B CA 1
ATOM 6439 C C . ALA B 2 234 ? 194.35900 133.98600 175.13600 1.000 64.20000 214 ALA B C 1
ATOM 6440 O O . ALA B 2 234 ? 194.10300 133.05800 175.90800 1.000 64.20000 214 ALA B O 1
ATOM 6442 N N . GLN B 2 235 ? 194.06000 133.95600 173.84200 1.000 64.91000 215 GLN B N 1
ATOM 6443 C CA . GLN B 2 235 ? 193.40200 132.81900 173.22000 1.000 64.91000 215 GLN B CA 1
ATOM 6444 C C . GLN B 2 235 ? 194.20000 132.39400 171.99900 1.000 64.91000 215 GLN B C 1
ATOM 6445 O O . GLN B 2 235 ? 194.35300 133.17300 171.05400 1.000 64.91000 215 GLN B O 1
ATOM 6451 N N . LEU B 2 236 ? 194.72000 131.17300 172.02400 1.000 65.00000 216 LEU B N 1
ATOM 6452 C CA . LEU B 2 236 ? 195.09800 130.50400 170.78100 1.000 65.00000 216 LEU B CA 1
ATOM 6453 C C . LEU B 2 236 ? 193.95200 129.60400 170.33800 1.000 65.00000 216 LEU B C 1
ATOM 6454 O O . LEU B 2 236 ? 194.03000 128.37800 170.29400 1.000 65.00000 216 LEU B O 1
ATOM 6459 N N . SER B 2 237 ? 192.82300 130.24800 170.07700 1.000 57.96000 217 SER B N 1
ATOM 6460 C CA . SER B 2 237 ? 191.63600 129.60400 169.54600 1.000 57.96000 217 SER B CA 1
ATOM 6461 C C . SER B 2 237 ? 191.40700 130.14400 168.14600 1.000 57.96000 217 SER B C 1
ATOM 6462 O O . SER B 2 237 ? 191.50800 131.35300 167.92500 1.000 57.96000 217 SER B O 1
ATOM 6465 N N . VAL B 2 238 ? 191.10500 129.25400 167.20100 1.000 53.88000 218 VAL B N 1
ATOM 6466 C CA . VAL B 2 238 ? 190.85900 129.69800 165.83200 1.000 53.88000 218 VAL B CA 1
ATOM 6467 C C . VAL B 2 238 ? 189.45100 130.23300 165.62300 1.000 53.88000 218 VAL B C 1
ATOM 6468 O O . VAL B 2 238 ? 189.09000 130.55700 164.48800 1.000 53.88000 218 VAL B O 1
ATOM 6472 N N . GLY B 2 239 ? 188.64300 130.33100 166.67500 1.000 52.32000 219 GLY B N 1
ATOM 6473 C CA . GLY B 2 239 ? 187.37500 131.02300 166.59400 1.000 52.32000 219 GLY B CA 1
ATOM 6474 C C . GLY B 2 239 ? 187.45500 132.40800 167.19900 1.000 52.32000 219 GLY B C 1
ATOM 6475 O O . GLY B 2 239 ? 186.68400 133.30100 166.83800 1.000 52.32000 219 GLY B O 1
ATOM 6476 N N . ALA B 2 240 ? 188.39500 132.59500 168.12600 1.000 49.46000 220 ALA B N 1
ATOM 6477 C CA . ALA B 2 240 ? 188.56300 133.89800 168.75600 1.000 49.46000 220 ALA B CA 1
ATOM 6478 C C . ALA B 2 240 ? 189.53800 134.76100 167.97400 1.000 49.46000 220 ALA B C 1
ATOM 6479 O O . ALA B 2 240 ? 189.39800 135.98700 167.93700 1.000 49.46000 220 ALA B O 1
ATOM 6481 N N . ILE B 2 241 ? 190.54100 134.14200 167.35400 1.000 47.65000 221 ILE B N 1
ATOM 6482 C CA . ILE B 2 241 ? 191.43000 134.87900 166.46400 1.000 47.65000 221 ILE B CA 1
ATOM 6483 C C . ILE B 2 241 ? 190.68900 135.28000 165.19600 1.000 47.65000 221 ILE B C 1
ATOM 6484 O O . ILE B 2 241 ? 190.85100 136.39500 164.69200 1.000 47.65000 221 ILE B O 1
ATOM 6489 N N . SER B 2 242 ? 189.81300 134.40400 164.70200 1.000 45.74000 222 SER B N 1
ATOM 6490 C CA . SER B 2 242 ? 189.09200 134.67900 163.46300 1.000 45.74000 222 SER B CA 1
ATOM 6491 C C . SER B 2 242 ? 188.05500 135.78200 163.62500 1.000 45.74000 222 SER B C 1
ATOM 6492 O O . SER B 2 242 ? 187.80000 136.53000 162.67800 1.000 45.74000 222 SER B O 1
ATOM 6495 N N . LEU B 2 243 ? 187.45400 135.91100 164.80700 1.000 43.26000 223 LEU B N 1
ATOM 6496 C CA . LEU B 2 243 ? 186.48200 136.97400 165.02400 1.000 43.26000 223 LEU B CA 1
ATOM 6497 C C . LEU B 2 243 ? 187.13000 138.31100 165.34200 1.000 43.26000 223 LEU B C 1
ATOM 6498 O O . LEU B 2 243 ? 186.48400 139.34700 165.17400 1.000 43.26000 223 LEU B O 1
ATOM 6503 N N . ALA B 2 244 ? 188.37200 138.31300 165.81800 1.000 39.92000 224 ALA B N 1
ATOM 6504 C CA . ALA B 2 244 ? 189.11600 139.55800 165.93000 1.000 39.92000 224 ALA B CA 1
ATOM 6505 C C . ALA B 2 244 ? 189.56400 140.06200 164.56800 1.000 39.92000 224 ALA B C 1
ATOM 6506 O O . ALA B 2 244 ? 189.81600 141.25800 164.40400 1.000 39.92000 224 ALA B O 1
ATOM 6508 N N . PHE B 2 245 ? 189.67000 139.16700 163.58600 1.000 39.03000 225 PHE B N 1
ATOM 6509 C CA . PHE B 2 245 ? 190.01100 139.58200 162.23300 1.000 39.03000 225 PHE B CA 1
ATOM 6510 C C . PHE B 2 245 ? 188.79500 140.10400 161.48400 1.000 39.03000 225 PHE B C 1
ATOM 6511 O O . PHE B 2 245 ? 188.94200 140.91600 160.56900 1.000 39.03000 225 PHE B O 1
ATOM 6519 N N . TYR B 2 246 ? 187.59600 139.64500 161.84600 1.000 38.28000 226 TYR B N 1
ATOM 6520 C CA . TYR B 2 246 ? 186.38200 140.16400 161.22600 1.000 38.28000 226 TYR B CA 1
ATOM 6521 C C . TYR B 2 246 ? 186.16400 141.62100 161.59600 1.000 38.28000 226 TYR B C 1
ATOM 6522 O O . TYR B 2 246 ? 185.87700 142.45700 160.73500 1.000 38.28000 226 TYR B O 1
ATOM 6531 N N . ASN B 2 247 ? 186.30000 141.94400 162.87900 1.000 36.50000 227 ASN B N 1
ATOM 6532 C CA . ASN B 2 247 ? 186.05600 143.30300 163.33400 1.000 36.50000 227 ASN B CA 1
ATOM 6533 C C . ASN B 2 247 ? 187.21700 144.22600 163.01800 1.000 36.50000 227 ASN B C 1
ATOM 6534 O O . ASN B 2 247 ? 187.01800 145.43400 162.87100 1.000 36.50000 227 ASN B O 1
ATOM 6539 N N . GLY B 2 248 ? 188.42900 143.68600 162.91400 1.000 36.54000 228 GLY B N 1
ATOM 6540 C CA . GLY B 2 248 ? 189.55800 144.50200 162.51500 1.000 36.54000 228 GLY B CA 1
ATOM 6541 C C . GLY B 2 248 ? 189.52400 144.87000 161.04900 1.000 36.54000 228 GLY B C 1
ATOM 6542 O O . GLY B 2 248 ? 189.87700 145.99100 160.68200 1.000 36.54000 228 GLY B O 1
ATOM 6543 N N . LEU B 2 249 ? 189.08300 143.94900 160.19700 1.000 35.05000 229 LEU B N 1
ATOM 6544 C CA . LEU B 2 249 ? 188.99700 144.21800 158.77100 1.000 35.05000 229 LEU B CA 1
ATOM 6545 C C . LEU B 2 249 ? 187.75600 145.00900 158.38300 1.000 35.05000 229 LEU B C 1
ATOM 6546 O O . LEU B 2 249 ? 187.66800 145.44700 157.23300 1.000 35.05000 229 LEU B O 1
ATOM 6551 N N . TRP B 2 250 ? 186.79900 145.20000 159.29500 1.000 32.87000 230 TRP B N 1
ATOM 6552 C CA . TRP B 2 250 ? 185.68400 146.09500 159.00400 1.000 32.87000 230 TRP B CA 1
ATOM 6553 C C . TRP B 2 250 ? 186.14800 147.54600 158.97100 1.000 32.87000 230 TRP B C 1
ATOM 6554 O O . TRP B 2 250 ? 185.68300 148.33700 158.14400 1.000 32.87000 230 TRP B O 1
ATOM 6565 N N . ALA B 2 251 ? 187.08700 147.90800 159.84300 1.000 34.76000 231 ALA B N 1
ATOM 6566 C CA . ALA B 2 251 ? 187.62700 149.26100 159.84700 1.000 34.76000 231 ALA B CA 1
ATOM 6567 C C . ALA B 2 251 ? 188.55400 149.52600 158.66700 1.000 34.76000 231 ALA B C 1
ATOM 6568 O O . ALA B 2 251 ? 188.86000 150.68800 158.38900 1.000 34.76000 231 ALA B O 1
ATOM 6570 N N . TYR B 2 252 ? 189.00500 148.48500 157.97200 1.000 36.06000 232 TYR B N 1
ATOM 6571 C CA . TYR B 2 252 ? 189.81300 148.62500 156.77100 1.000 36.06000 232 TYR B CA 1
ATOM 6572 C C . TYR B 2 252 ? 188.99800 148.49100 155.49800 1.000 36.06000 232 TYR B C 1
ATOM 6573 O O . TYR B 2 252 ? 189.57400 148.49100 154.41200 1.000 36.06000 232 TYR B O 1
ATOM 6582 N N . ASP B 2 253 ? 187.67900 148.37700 155.60700 1.000 40.71000 233 ASP B N 1
ATOM 6583 C CA . ASP B 2 253 ? 186.83700 148.12800 154.44500 1.000 40.71000 233 ASP B CA 1
ATOM 6584 C C . ASP B 2 253 ? 186.77500 149.35000 153.53900 1.000 40.71000 233 ASP B C 1
ATOM 6585 O O . ASP B 2 253 ? 186.66000 150.48400 154.00900 1.000 40.71000 233 ASP B O 1
ATOM 6590 N N . GLY B 2 254 ? 186.84300 149.11000 152.23400 1.000 43.07000 234 GLY B N 1
ATOM 6591 C CA . GLY B 2 254 ? 187.04500 150.16300 151.25700 1.000 43.07000 234 GLY B CA 1
ATOM 6592 C C . GLY B 2 254 ? 188.31400 150.02500 150.44700 1.000 43.07000 234 GLY B C 1
ATOM 6593 O O . GLY B 2 254 ? 188.58700 150.89500 149.61100 1.000 43.07000 234 GLY B O 1
ATOM 6594 N N . TRP B 2 255 ? 189.11100 148.97800 150.65500 1.000 43.38000 235 TRP B N 1
ATOM 6595 C CA . TRP B 2 255 ? 190.31300 148.77600 149.86000 1.000 43.38000 235 TRP B CA 1
ATOM 6596 C C . TRP B 2 255 ? 190.01200 148.16000 148.50100 1.000 43.38000 235 TRP B C 1
ATOM 6597 O O . TRP B 2 255 ? 190.85600 148.22900 147.60600 1.000 43.38000 235 TRP B O 1
ATOM 6608 N N . ASN B 2 256 ? 188.84000 147.55300 148.33000 1.000 46.44000 236 ASN B N 1
ATOM 6609 C CA . ASN B 2 256 ? 188.48800 146.93900 147.06300 1.000 46.44000 236 ASN B CA 1
ATOM 6610 C C . ASN B 2 256 ? 187.80100 147.90600 146.10900 1.000 46.44000 236 ASN B C 1
ATOM 6611 O O . ASN B 2 256 ? 187.78900 147.64800 144.90400 1.000 46.44000 236 ASN B O 1
ATOM 6616 N N . GLN B 2 257 ? 187.24300 149.01200 146.60600 1.000 49.80000 237 GLN B N 1
ATOM 6617 C CA . GLN B 2 257 ? 186.67700 150.05600 145.76100 1.000 49.80000 237 GLN B CA 1
ATOM 6618 C C . GLN B 2 257 ? 187.72100 151.07700 145.33500 1.000 49.80000 237 GLN B C 1
ATOM 6619 O O . GLN B 2 257 ? 187.36800 152.16100 144.87000 1.000 49.80000 237 GLN B O 1
ATOM 6625 N N . LEU B 2 258 ? 189.00100 150.75300 145.48400 1.000 53.46000 238 LEU B N 1
ATOM 6626 C CA . LEU B 2 258 ? 190.05200 151.71900 145.22500 1.000 53.46000 238 LEU B CA 1
ATOM 6627 C C . LEU B 2 258 ? 190.43600 151.77600 143.75900 1.000 53.46000 238 LEU B C 1
ATOM 6628 O O . LEU B 2 258 ? 191.21200 152.65200 143.36800 1.000 53.46000 238 LEU B O 1
ATOM 6633 N N . ASN B 2 259 ? 189.91600 150.86800 142.94800 1.000 58.99000 239 ASN B N 1
ATOM 6634 C CA . ASN B 2 259 ? 190.45500 150.67800 141.61200 1.000 58.99000 239 ASN B CA 1
ATOM 6635 C C . ASN B 2 259 ? 190.00800 151.77200 140.65700 1.000 58.99000 239 ASN B C 1
ATOM 6636 O O . ASN B 2 259 ? 190.82400 152.31800 139.91000 1.000 58.99000 239 ASN B O 1
ATOM 6641 N N . TYR B 2 260 ? 188.72400 152.11900 140.68200 1.000 63.18000 240 TYR B N 1
ATOM 6642 C CA . TYR B 2 260 ? 188.12100 152.80100 139.54300 1.000 63.18000 240 TYR B CA 1
ATOM 6643 C C . TYR B 2 260 ? 188.29900 154.31000 139.60500 1.000 63.18000 240 TYR B C 1
ATOM 6644 O O . TYR B 2 260 ? 188.70600 154.92800 138.61600 1.000 63.18000 240 TYR B O 1
ATOM 6653 N N . ILE B 2 261 ? 188.00000 154.92100 140.75200 1.000 67.74000 241 ILE B N 1
ATOM 6654 C CA . ILE B 2 261 ? 188.10000 156.37200 140.87200 1.000 67.74000 241 ILE B CA 1
ATOM 6655 C C . ILE B 2 261 ? 189.54900 156.84200 141.00000 1.000 67.74000 241 ILE B C 1
ATOM 6656 O O . ILE B 2 261 ? 189.81800 158.04900 140.88900 1.000 67.74000 241 ILE B O 1
ATOM 6661 N N . THR B 2 262 ? 190.50600 155.93300 141.18800 1.000 67.17000 242 THR B N 1
ATOM 6662 C CA . THR B 2 262 ? 191.91200 156.31600 141.18100 1.000 67.17000 242 THR B CA 1
ATOM 6663 C C . THR B 2 262 ? 192.66200 155.79500 139.95700 1.000 67.17000 242 THR B C 1
ATOM 6664 O O . THR B 2 262 ? 193.86800 155.54600 140.04100 1.000 67.17000 242 THR B O 1
ATOM 6668 N N . GLU B 2 263 ? 191.97500 155.60700 138.83200 1.000 68.52000 243 GLU B N 1
ATOM 6669 C CA . GLU B 2 263 ? 192.66300 155.42800 137.56300 1.000 68.52000 243 GLU B CA 1
ATOM 6670 C C . GLU B 2 263 ? 192.94400 156.74600 136.85300 1.000 68.52000 243 GLU B C 1
ATOM 6671 O O . GLU B 2 263 ? 193.57000 156.73800 135.79200 1.000 68.52000 243 GLU B O 1
ATOM 6677 N N . GLU B 2 264 ? 192.50700 157.86100 137.42100 1.000 71.72000 244 GLU B N 1
ATOM 6678 C CA . GLU B 2 264 ? 192.64400 159.17600 136.81300 1.000 71.72000 244 GLU B CA 1
ATOM 6679 C C . GLU B 2 264 ? 193.92600 159.86100 137.27900 1.000 71.72000 244 GLU B C 1
ATOM 6680 O O . GLU B 2 264 ? 193.92800 161.00800 137.72300 1.000 71.72000 244 GLU B O 1
ATOM 6686 N N . LEU B 2 265 ? 195.03400 159.14500 137.16200 1.000 71.56000 245 LEU B N 1
ATOM 6687 C CA . LEU B 2 265 ? 196.31800 159.62600 137.64400 1.000 71.56000 245 LEU B CA 1
ATOM 6688 C C . LEU B 2 265 ? 197.19300 160.08000 136.48100 1.000 71.56000 245 LEU B C 1
ATOM 6689 O O . LEU B 2 265 ? 196.96200 159.73300 135.32100 1.000 71.56000 245 LEU B O 1
ATOM 6694 N N . ARG B 2 266 ? 198.21700 160.87100 136.81400 1.000 74.81000 246 ARG B N 1
ATOM 6695 C CA . ARG B 2 266 ? 199.11100 161.42500 135.80200 1.000 74.81000 246 ARG B CA 1
ATOM 6696 C C . ARG B 2 266 ? 199.97400 160.36000 135.14400 1.000 74.81000 246 ARG B C 1
ATOM 6697 O O . ARG B 2 266 ? 200.39400 160.54100 133.99600 1.000 74.81000 246 ARG B O 1
ATOM 6705 N N . ASN B 2 267 ? 200.25200 159.26300 135.84500 1.000 70.43000 247 ASN B N 1
ATOM 6706 C CA . ASN B 2 267 ? 200.98200 158.13800 135.26500 1.000 70.43000 247 ASN B CA 1
ATOM 6707 C C . ASN B 2 267 ? 200.54600 156.88700 136.00300 1.000 70.43000 247 ASN B C 1
ATOM 6708 O O . ASN B 2 267 ? 201.14400 156.50500 137.01600 1.000 70.43000 247 ASN B O 1
ATOM 6713 N N . PRO B 2 268 ? 199.49500 156.22100 135.53000 1.000 69.10000 248 PRO B N 1
ATOM 6714 C CA . PRO B 2 268 ? 199.11600 154.93300 136.11700 1.000 69.10000 248 PRO B CA 1
ATOM 6715 C C . PRO B 2 268 ? 200.12200 153.85600 135.74700 1.000 69.10000 248 PRO B C 1
ATOM 6716 O O . PRO B 2 268 ? 201.03800 154.06500 134.94800 1.000 69.10000 248 PRO B O 1
ATOM 6720 N N . TYR B 2 269 ? 199.94000 152.69300 136.37900 1.000 66.03000 249 TYR B N 1
ATOM 6721 C CA . TYR B 2 269 ? 200.78900 151.49500 136.40500 1.000 66.03000 249 TYR B CA 1
ATOM 6722 C C . TYR B 2 269 ? 202.08600 151.71400 137.17400 1.000 66.03000 249 TYR B C 1
ATOM 6723 O O . TYR B 2 269 ? 202.86400 150.76700 137.32600 1.000 66.03000 249 TYR B O 1
ATOM 6732 N N . ARG B 2 270 ? 202.35000 152.92000 137.65400 1.000 63.46000 250 ARG B N 1
ATOM 6733 C CA . ARG B 2 270 ? 203.34400 153.18000 138.68200 1.000 63.46000 250 ARG B CA 1
ATOM 6734 C C . ARG B 2 270 ? 202.76100 153.92000 139.87200 1.000 63.46000 250 ARG B C 1
ATOM 6735 O O . ARG B 2 270 ? 203.07600 153.58500 141.01100 1.000 63.46000 250 ARG B O 1
ATOM 6743 N N . ASN B 2 271 ? 201.88900 154.90100 139.63900 1.000 62.12000 251 ASN B N 1
ATOM 6744 C CA . ASN B 2 271 ? 201.32200 155.66900 140.73700 1.000 62.12000 251 ASN B CA 1
ATOM 6745 C C . ASN B 2 271 ? 200.16200 154.96700 141.42300 1.000 62.12000 251 ASN B C 1
ATOM 6746 O O . ASN B 2 271 ? 199.83000 155.32400 142.55600 1.000 62.12000 251 ASN B O 1
ATOM 6751 N N . LEU B 2 272 ? 199.53000 153.99800 140.77400 1.000 56.94000 252 LEU B N 1
ATOM 6752 C CA . LEU B 2 272 ? 198.50400 153.23400 141.47400 1.000 56.94000 252 LEU B CA 1
ATOM 6753 C C . LEU B 2 272 ? 199.09400 152.19400 142.43400 1.000 56.94000 252 LEU B C 1
ATOM 6754 O O . LEU B 2 272 ? 198.64500 152.16000 143.58700 1.000 56.94000 252 LEU B O 1
ATOM 6759 N N . PRO B 2 273 ? 200.07700 151.34500 142.07600 1.000 54.43000 253 PRO B N 1
ATOM 6760 C CA . PRO B 2 273 ? 200.64700 150.47200 143.11400 1.000 54.43000 253 PRO B CA 1
ATOM 6761 C C . PRO B 2 273 ? 201.50500 151.20500 144.12500 1.000 54.43000 253 PRO B C 1
ATOM 6762 O O . PRO B 2 273 ? 201.75400 150.65300 145.19700 1.000 54.43000 253 PRO B O 1
ATOM 6766 N N . LEU B 2 274 ? 201.95700 152.42100 143.83400 1.000 52.26000 254 LEU B N 1
ATOM 6767 C CA . LEU B 2 274 ? 202.66600 153.20400 144.83400 1.000 52.26000 254 LEU B CA 1
ATOM 6768 C C . LEU B 2 274 ? 201.72800 153.93400 145.77700 1.000 52.26000 254 LEU B C 1
ATOM 6769 O O . LEU B 2 274 ? 202.14200 154.28600 146.88200 1.000 52.26000 254 LEU B O 1
ATOM 6774 N N . ALA B 2 275 ? 200.48000 154.16500 145.37700 1.000 50.16000 255 ALA B N 1
ATOM 6775 C CA . ALA B 2 275 ? 199.51100 154.74000 146.29700 1.000 50.16000 255 ALA B CA 1
ATOM 6776 C C . ALA B 2 275 ? 198.96000 153.71600 147.27600 1.000 50.16000 255 ALA B C 1
ATOM 6777 O O . ALA B 2 275 ? 198.34100 154.10100 148.26900 1.000 50.16000 255 ALA B O 1
ATOM 6779 N N . ILE B 2 276 ? 199.18200 152.42900 147.03100 1.000 46.70000 256 ILE B N 1
ATOM 6780 C CA . ILE B 2 276 ? 198.68900 151.40100 147.93700 1.000 46.70000 256 ILE B CA 1
ATOM 6781 C C . ILE B 2 276 ? 199.73500 151.06600 148.99600 1.000 46.70000 256 ILE B C 1
ATOM 6782 O O . ILE B 2 276 ? 199.40000 150.84800 150.16300 1.000 46.70000 256 ILE B O 1
ATOM 6787 N N . ILE B 2 277 ? 201.01700 151.04800 148.62200 1.000 46.98000 257 ILE B N 1
ATOM 6788 C CA . ILE B 2 277 ? 202.08800 150.81000 149.58700 1.000 46.98000 257 ILE B CA 1
ATOM 6789 C C . ILE B 2 277 ? 202.27100 152.00200 150.52600 1.000 46.98000 257 ILE B C 1
ATOM 6790 O O . ILE B 2 277 ? 202.75200 151.84100 151.65200 1.000 46.98000 257 ILE B O 1
ATOM 6795 N N . ILE B 2 278 ? 201.86000 153.19500 150.11500 1.000 45.35000 258 ILE B N 1
ATOM 6796 C CA . ILE B 2 278 ? 201.93000 154.36900 150.96900 1.000 45.35000 258 ILE B CA 1
ATOM 6797 C C . ILE B 2 278 ? 200.60000 154.63900 151.66500 1.000 45.35000 258 ILE B C 1
ATOM 6798 O O . ILE B 2 278 ? 200.57900 154.96300 152.85100 1.000 45.35000 258 ILE B O 1
ATOM 6803 N N . GLY B 2 279 ? 199.48200 154.45800 150.96100 1.000 43.65000 259 GLY B N 1
ATOM 6804 C CA . GLY B 2 279 ? 198.20700 154.94100 151.47400 1.000 43.65000 259 GLY B CA 1
ATOM 6805 C C . GLY B 2 279 ? 197.63800 154.09300 152.59600 1.000 43.65000 259 GLY B C 1
ATOM 6806 O O . GLY B 2 279 ? 197.21000 154.61800 153.62500 1.000 43.65000 259 GLY B O 1
ATOM 6807 N N . ILE B 2 280 ? 197.61400 152.77800 152.41400 1.000 41.29000 260 ILE B N 1
ATOM 6808 C CA . ILE B 2 280 ? 197.01900 151.87600 153.40200 1.000 41.29000 260 ILE B CA 1
ATOM 6809 C C . ILE B 2 280 ? 197.94600 151.62500 154.59900 1.000 41.29000 260 ILE B C 1
ATOM 6810 O O . ILE B 2 280 ? 197.44100 151.62300 155.73100 1.000 41.29000 260 ILE B O 1
ATOM 6815 N N . PRO B 2 281 ? 199.27600 151.44100 154.46700 1.000 39.77000 261 PRO B N 1
ATOM 6816 C CA . PRO B 2 281 ? 200.10800 151.44200 155.68600 1.000 39.77000 261 PRO B CA 1
ATOM 6817 C C . PRO B 2 281 ? 200.20800 152.78700 156.39000 1.000 39.77000 261 PRO B C 1
ATOM 6818 O O . PRO B 2 281 ? 200.73200 152.83400 157.50500 1.000 39.77000 261 PRO B O 1
ATOM 6822 N N . LEU B 2 282 ? 199.74400 153.87900 155.78700 1.000 39.30000 262 LEU B N 1
ATOM 6823 C CA . LEU B 2 282 ? 199.55300 155.10300 156.54800 1.000 39.30000 262 LEU B CA 1
ATOM 6824 C C . LEU B 2 282 ? 198.27200 155.04800 157.36600 1.000 39.30000 262 LEU B C 1
ATOM 6825 O O . LEU B 2 282 ? 198.19600 155.66600 158.42900 1.000 39.30000 262 LEU B O 1
ATOM 6830 N N . VAL B 2 283 ? 197.26500 154.31600 156.89000 1.000 38.02000 263 VAL B N 1
ATOM 6831 C CA . VAL B 2 283 ? 196.06200 154.09200 157.68000 1.000 38.02000 263 VAL B CA 1
ATOM 6832 C C . VAL B 2 283 ? 196.35800 153.13500 158.83000 1.000 38.02000 263 VAL B C 1
ATOM 6833 O O . VAL B 2 283 ? 195.85500 153.31100 159.94600 1.000 38.02000 263 VAL B O 1
ATOM 6837 N N . THR B 2 284 ? 197.21600 152.13900 158.58900 1.000 36.34000 264 THR B N 1
ATOM 6838 C CA . THR B 2 284 ? 197.60600 151.20300 159.64000 1.000 36.34000 264 THR B CA 1
ATOM 6839 C C . THR B 2 284 ? 198.39900 151.90100 160.73700 1.000 36.34000 264 THR B C 1
ATOM 6840 O O . THR B 2 284 ? 198.29800 151.54000 161.91300 1.000 36.34000 264 THR B O 1
ATOM 6844 N N . ALA B 2 285 ? 199.16800 152.92500 160.37900 1.000 37.37000 265 ALA B N 1
ATOM 6845 C CA . ALA B 2 285 ? 199.84400 153.72100 161.38900 1.000 37.37000 265 ALA B CA 1
ATOM 6846 C C . ALA B 2 285 ? 198.87900 154.58600 162.18400 1.000 37.37000 265 ALA B C 1
ATOM 6847 O O . ALA B 2 285 ? 199.15800 154.88300 163.34500 1.000 37.37000 265 ALA B O 1
ATOM 6849 N N . CYS B 2 286 ? 197.75800 155.00100 161.59700 1.000 39.04000 266 CYS B N 1
ATOM 6850 C CA . CYS B 2 286 ? 196.78300 155.76500 162.36700 1.000 39.04000 266 CYS B CA 1
ATOM 6851 C C . CYS B 2 286 ? 195.90300 154.86900 163.22800 1.000 39.04000 266 CYS B C 1
ATOM 6852 O O . CYS B 2 286 ? 195.42500 155.30100 164.28000 1.000 39.04000 266 CYS B O 1
ATOM 6855 N N . TYR B 2 287 ? 195.69200 153.61900 162.82100 1.000 35.29000 267 TYR B N 1
ATOM 6856 C CA . TYR B 2 287 ? 194.82000 152.74000 163.59300 1.000 35.29000 267 TYR B CA 1
ATOM 6857 C C . TYR B 2 287 ? 195.53600 152.14500 164.79700 1.000 35.29000 267 TYR B C 1
ATOM 6858 O O . TYR B 2 287 ? 194.90100 151.88400 165.82200 1.000 35.29000 267 TYR B O 1
ATOM 6867 N N . ILE B 2 288 ? 196.84100 151.90000 164.69100 1.000 34.83000 268 ILE B N 1
ATOM 6868 C CA . ILE B 2 288 ? 197.60500 151.43000 165.84200 1.000 34.83000 268 ILE B CA 1
ATOM 6869 C C . ILE B 2 288 ? 197.78600 152.55900 166.84900 1.000 34.83000 268 ILE B C 1
ATOM 6870 O O . ILE B 2 288 ? 197.67100 152.35500 168.06200 1.000 34.83000 268 ILE B O 1
ATOM 6875 N N . LEU B 2 289 ? 198.03600 153.77500 166.35900 1.000 35.85000 269 LEU B N 1
ATOM 6876 C CA . LEU B 2 289 ? 198.22500 154.91500 167.24500 1.000 35.85000 269 LEU B CA 1
ATOM 6877 C C . LEU B 2 289 ? 196.95000 155.32600 167.96600 1.000 35.85000 269 LEU B C 1
ATOM 6878 O O . LEU B 2 289 ? 197.03400 155.81900 169.09300 1.000 35.85000 269 LEU B O 1
ATOM 6883 N N . MET B 2 290 ? 195.77900 155.15000 167.35300 1.000 36.04000 270 MET B N 1
ATOM 6884 C CA . MET B 2 290 ? 194.54700 155.44000 168.07300 1.000 36.04000 270 MET B CA 1
ATOM 6885 C C . MET B 2 290 ? 194.24200 154.39000 169.12500 1.000 36.04000 270 MET B C 1
ATOM 6886 O O . MET B 2 290 ? 193.72200 154.72800 170.19000 1.000 36.04000 270 MET B O 1
ATOM 6891 N N . ASN B 2 291 ? 194.57500 153.13000 168.86600 1.000 34.94000 271 ASN B N 1
ATOM 6892 C CA . ASN B 2 291 ? 194.37900 152.09500 169.87100 1.000 34.94000 271 ASN B CA 1
ATOM 6893 C C . ASN B 2 291 ? 195.39400 152.18800 171.00100 1.000 34.94000 271 ASN B C 1
ATOM 6894 O O . ASN B 2 291 ? 195.08600 151.80400 172.12900 1.000 34.94000 271 ASN B O 1
ATOM 6899 N N . VAL B 2 292 ? 196.59900 152.68400 170.72400 1.000 36.37000 272 VAL B N 1
ATOM 6900 C CA . VAL B 2 292 ? 197.55100 152.97600 171.79200 1.000 36.37000 272 VAL B CA 1
ATOM 6901 C C . VAL B 2 292 ? 197.06400 154.16700 172.60900 1.000 36.37000 272 VAL B C 1
ATOM 6902 O O . VAL B 2 292 ? 197.18300 154.19000 173.83900 1.000 36.37000 272 VAL B O 1
ATOM 6906 N N . SER B 2 293 ? 196.43800 155.13800 171.94200 1.000 34.42000 273 SER B N 1
ATOM 6907 C CA . SER B 2 293 ? 195.87200 156.29800 172.62100 1.000 34.42000 273 SER B CA 1
ATOM 6908 C C . SER B 2 293 ? 194.67100 155.94200 173.49000 1.000 34.42000 273 SER B C 1
ATOM 6909 O O . SER B 2 293 ? 194.34600 156.68200 174.42100 1.000 34.42000 273 SER B O 1
ATOM 6912 N N . TYR B 2 294 ? 193.98600 154.83900 173.19400 1.000 32.81000 274 TYR B N 1
ATOM 6913 C CA . TYR B 2 294 ? 192.88900 154.41600 174.05500 1.000 32.81000 274 TYR B CA 1
ATOM 6914 C C . TYR B 2 294 ? 193.41300 153.78300 175.33200 1.000 32.81000 274 TYR B C 1
ATOM 6915 O O . TYR B 2 294 ? 192.86600 154.01200 176.41200 1.000 32.81000 274 TYR B O 1
ATOM 6924 N N . PHE B 2 295 ? 194.47900 152.99700 175.23200 1.000 35.35000 275 PHE B N 1
ATOM 6925 C CA . PHE B 2 295 ? 194.99700 152.26000 176.37300 1.000 35.35000 275 PHE B CA 1
ATOM 6926 C C . PHE B 2 295 ? 195.88200 153.09600 177.28300 1.000 35.35000 275 PHE B C 1
ATOM 6927 O O . PHE B 2 295 ? 196.43500 152.55100 178.23900 1.000 35.35000 275 PHE B O 1
ATOM 6935 N N . THR B 2 296 ? 196.04900 154.38500 177.02000 1.000 35.49000 276 THR B N 1
ATOM 6936 C CA . THR B 2 296 ? 196.73100 155.24100 177.97600 1.000 35.49000 276 THR B CA 1
ATOM 6937 C C . THR B 2 296 ? 195.79200 155.80300 179.02900 1.000 35.49000 276 THR B C 1
ATOM 6938 O O . THR B 2 296 ? 196.24100 156.10000 180.14000 1.000 35.49000 276 THR B O 1
ATOM 6942 N N . VAL B 2 297 ? 194.50800 155.94800 178.71400 1.000 31.96000 277 VAL B N 1
ATOM 6943 C CA . VAL B 2 297 ? 193.52300 156.42100 179.68000 1.000 31.96000 277 VAL B CA 1
ATOM 6944 C C . VAL B 2 297 ? 192.57300 155.33300 180.13500 1.000 31.96000 277 VAL B C 1
ATOM 6945 O O . VAL B 2 297 ? 191.79100 155.57400 181.06200 1.000 31.96000 277 VAL B O 1
ATOM 6949 N N . MET B 2 298 ? 192.59600 154.15800 179.52500 1.000 31.78000 278 MET B N 1
ATOM 6950 C CA . MET B 2 298 ? 191.64900 153.10700 179.83900 1.000 31.78000 278 MET B CA 1
ATOM 6951 C C . MET B 2 298 ? 192.38100 151.81500 180.12500 1.000 31.78000 278 MET B C 1
ATOM 6952 O O . MET B 2 298 ? 193.35700 151.48200 179.45300 1.000 31.78000 278 MET B O 1
ATOM 6957 N N . THR B 2 299 ? 191.89100 151.07800 181.10600 1.000 32.44000 279 THR B N 1
ATOM 6958 C CA . THR B 2 299 ? 192.31300 149.70700 181.28400 1.000 32.44000 279 THR B CA 1
ATOM 6959 C C . THR B 2 299 ? 191.63400 148.86200 180.20800 1.000 32.44000 279 THR B C 1
ATOM 6960 O O . THR B 2 299 ? 190.67800 149.29600 179.56600 1.000 32.44000 279 THR B O 1
ATOM 6964 N N . ALA B 2 300 ? 192.13600 147.64800 179.99900 1.000 32.87000 280 ALA B N 1
ATOM 6965 C CA . ALA B 2 300 ? 191.45300 146.71600 179.11200 1.000 32.87000 280 ALA B CA 1
ATOM 6966 C C . ALA B 2 300 ? 190.10300 146.27200 179.65800 1.000 32.87000 280 ALA B C 1
ATOM 6967 O O . ALA B 2 300 ? 189.26600 145.79900 178.88900 1.000 32.87000 280 ALA B O 1
ATOM 6969 N N . THR B 2 301 ? 189.87400 146.40400 180.96300 1.000 31.07000 281 THR B N 1
ATOM 6970 C CA . THR B 2 301 ? 188.56800 146.11200 181.53700 1.000 31.07000 281 THR B CA 1
ATOM 6971 C C . THR B 2 301 ? 187.59900 147.27700 181.35600 1.000 31.07000 281 THR B C 1
ATOM 6972 O O . THR B 2 301 ? 186.40800 147.05900 181.12400 1.000 31.07000 281 THR B O 1
ATOM 6976 N N . GLU B 2 302 ? 188.08300 148.51600 181.45200 1.000 32.59000 282 GLU B N 1
ATOM 6977 C CA . GLU B 2 302 ? 187.20400 149.66200 181.25100 1.000 32.59000 282 GLU B CA 1
ATOM 6978 C C . GLU B 2 302 ? 186.81100 149.82600 179.79500 1.000 32.59000 282 GLU B C 1
ATOM 6979 O O . GLU B 2 302 ? 185.77800 150.43200 179.50200 1.000 32.59000 282 GLU B O 1
ATOM 6985 N N . LEU B 2 303 ? 187.62600 149.32100 178.87400 1.000 33.98000 283 LEU B N 1
ATOM 6986 C CA . LEU B 2 303 ? 187.29600 149.42800 177.46300 1.000 33.98000 283 LEU B CA 1
ATOM 6987 C C . LEU B 2 303 ? 186.23000 148.42000 177.06800 1.000 33.98000 283 LEU B C 1
ATOM 6988 O O . LEU B 2 303 ? 185.45200 148.68000 176.14700 1.000 33.98000 283 LEU B O 1
ATOM 6993 N N . LEU B 2 304 ? 186.16600 147.28100 177.75600 1.000 36.09000 284 LEU B N 1
ATOM 6994 C CA . LEU B 2 304 ? 185.11700 146.30800 177.47900 1.000 36.09000 284 LEU B CA 1
ATOM 6995 C C . LEU B 2 304 ? 183.78000 146.75800 178.04600 1.000 36.09000 284 LEU B C 1
ATOM 6996 O O . LEU B 2 304 ? 182.72700 146.47900 177.46400 1.000 36.09000 284 LEU B O 1
ATOM 7001 N N . GLN B 2 305 ? 183.79600 147.43400 179.18700 1.000 37.72000 285 GLN B N 1
ATOM 7002 C CA . GLN B 2 305 ? 182.58100 147.94400 179.82000 1.000 37.72000 285 GLN B CA 1
ATOM 7003 C C . GLN B 2 305 ? 182.30500 149.37800 179.40200 1.000 37.72000 285 GLN B C 1
ATOM 7004 O O . GLN B 2 305 ? 182.09300 150.25200 180.23800 1.000 37.72000 285 GLN B O 1
ATOM 7010 N N . SER B 2 306 ? 182.29000 149.64100 178.10200 1.000 34.83000 286 SER B N 1
ATOM 7011 C CA . SER B 2 306 ? 182.16500 150.99600 177.58700 1.000 34.83000 286 SER B CA 1
ATOM 7012 C C . SER B 2 306 ? 181.26800 150.97500 176.36400 1.000 34.83000 286 SER B C 1
ATOM 7013 O O . SER B 2 306 ? 181.46300 150.15000 175.46700 1.000 34.83000 286 SER B O 1
ATOM 7016 N N . GLN B 2 307 ? 180.28400 151.87600 176.33700 1.000 33.70000 287 GLN B N 1
ATOM 7017 C CA . GLN B 2 307 ? 179.31700 151.89200 175.24400 1.000 33.70000 287 GLN B CA 1
ATOM 7018 C C . GLN B 2 307 ? 179.95400 152.38000 173.95200 1.000 33.70000 287 GLN B C 1
ATOM 7019 O O . GLN B 2 307 ? 180.02200 151.64300 172.96300 1.000 33.70000 287 GLN B O 1
ATOM 7025 N N . ALA B 2 308 ? 180.42600 153.62000 173.94600 1.000 30.94000 288 ALA B N 1
ATOM 7026 C CA . ALA B 2 308 ? 181.16700 154.18400 172.83000 1.000 30.94000 288 ALA B CA 1
ATOM 7027 C C . ALA B 2 308 ? 182.57100 154.46000 173.32900 1.000 30.94000 288 ALA B C 1
ATOM 7028 O O . ALA B 2 308 ? 182.73700 155.13500 174.34700 1.000 30.94000 288 ALA B O 1
ATOM 7030 N N . VAL B 2 309 ? 183.57500 153.93400 172.62600 1.000 28.58000 289 VAL B N 1
ATOM 7031 C CA . VAL B 2 309 ? 184.93200 153.94600 173.16100 1.000 28.58000 289 VAL B CA 1
ATOM 7032 C C . VAL B 2 309 ? 185.55800 155.33400 173.06200 1.000 28.58000 289 VAL B C 1
ATOM 7033 O O . VAL B 2 309 ? 186.47500 155.66100 173.81800 1.000 28.58000 289 VAL B O 1
ATOM 7037 N N . ALA B 2 310 ? 185.06100 156.18600 172.17400 1.000 27.33000 290 ALA B N 1
ATOM 7038 C CA . ALA B 2 310 ? 185.64300 157.50900 172.03000 1.000 27.33000 290 ALA B CA 1
ATOM 7039 C C . ALA B 2 310 ? 184.99400 158.54100 172.93300 1.000 27.33000 290 ALA B C 1
ATOM 7040 O O . ALA B 2 310 ? 185.62700 159.55000 173.24400 1.000 27.33000 290 ALA B O 1
ATOM 7042 N N . VAL B 2 311 ? 183.75200 158.32400 173.37000 1.000 28.66000 291 VAL B N 1
ATOM 7043 C CA . VAL B 2 311 ? 183.18700 159.23200 174.36000 1.000 28.66000 291 VAL B CA 1
ATOM 7044 C C . VAL B 2 311 ? 183.74800 158.94000 175.74200 1.000 28.66000 291 VAL B C 1
ATOM 7045 O O . VAL B 2 311 ? 183.73200 159.82200 176.60300 1.000 28.66000 291 VAL B O 1
ATOM 7049 N N . THR B 2 312 ? 184.27500 157.73700 175.96800 1.000 28.38000 292 THR B N 1
ATOM 7050 C CA . THR B 2 312 ? 184.95900 157.44800 177.21900 1.000 28.38000 292 THR B CA 1
ATOM 7051 C C . THR B 2 312 ? 186.33500 158.09600 177.23900 1.000 28.38000 292 THR B C 1
ATOM 7052 O O . THR B 2 312 ? 186.76100 158.62800 178.26900 1.000 28.38000 292 THR B O 1
ATOM 7056 N N . PHE B 2 313 ? 187.03100 158.07300 176.09700 1.000 29.71000 293 PHE B N 1
ATOM 7057 C CA . PHE B 2 313 ? 188.30600 158.76800 175.95900 1.000 29.71000 293 PHE B CA 1
ATOM 7058 C C . PHE B 2 313 ? 188.13500 160.26700 176.14400 1.000 29.71000 293 PHE B C 1
ATOM 7059 O O . PHE B 2 313 ? 188.89600 160.89700 176.87900 1.000 29.71000 293 PHE B O 1
ATOM 7067 N N . GLY B 2 314 ? 187.13300 160.85000 175.49600 1.000 30.75000 294 GLY B N 1
ATOM 7068 C CA . GLY B 2 314 ? 186.93100 162.28200 175.54600 1.000 30.75000 294 GLY B CA 1
ATOM 7069 C C . GLY B 2 314 ? 186.39700 162.79900 176.85800 1.000 30.75000 294 GLY B C 1
ATOM 7070 O O . GLY B 2 314 ? 186.31700 164.01700 177.02800 1.000 30.75000 294 GLY B O 1
ATOM 7071 N N . ASP B 2 315 ? 186.00800 161.91500 177.77100 1.000 31.85000 295 ASP B N 1
ATOM 7072 C CA . ASP B 2 315 ? 185.58800 162.30900 179.10500 1.000 31.85000 295 ASP B CA 1
ATOM 7073 C C . ASP B 2 315 ? 186.74000 162.36600 180.09400 1.000 31.85000 295 ASP B C 1
ATOM 7074 O O . ASP B 2 315 ? 186.61400 163.01900 181.13300 1.000 31.85000 295 ASP B O 1
ATOM 7079 N N . ARG B 2 316 ? 1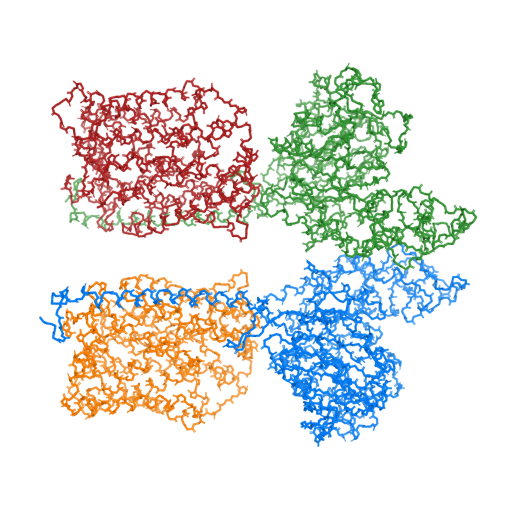87.84900 161.69800 179.79800 1.000 30.35000 296 ARG B N 1
ATOM 7080 C CA . ARG B 2 316 ? 188.99500 161.66000 180.68400 1.000 30.35000 296 ARG B CA 1
ATOM 7081 C C . ARG B 2 316 ? 190.10100 162.61000 180.27100 1.000 30.35000 296 ARG B C 1
ATOM 7082 O O . ARG B 2 316 ? 190.98500 162.89300 181.08200 1.000 30.35000 296 ARG B O 1
ATOM 7090 N N . VAL B 2 317 ? 190.07300 163.11200 179.04400 1.000 33.05000 297 VAL B N 1
ATOM 7091 C CA . VAL B 2 317 ? 191.15100 163.91700 178.49100 1.000 33.05000 297 VAL B CA 1
ATOM 7092 C C . VAL B 2 317 ? 190.70000 165.35100 178.25300 1.000 33.05000 297 VAL B C 1
ATOM 7093 O O . VAL B 2 317 ? 191.38000 166.30300 178.64500 1.000 33.05000 297 VAL B O 1
ATOM 7097 N N . LEU B 2 318 ? 189.53100 165.52400 177.65500 1.000 37.01000 298 LEU B N 1
ATOM 7098 C CA . LEU B 2 318 ? 188.98200 166.83600 177.34900 1.000 37.01000 298 LEU B CA 1
ATOM 7099 C C . LEU B 2 318 ? 187.74700 167.02300 178.22100 1.000 37.01000 298 LEU B C 1
ATOM 7100 O O . LEU B 2 318 ? 186.63000 166.78400 177.77700 1.000 37.01000 298 LEU B O 1
ATOM 7105 N N . TYR B 2 319 ? 187.93400 167.46200 179.46800 1.000 39.62000 299 TYR B N 1
ATOM 7106 C CA . TYR B 2 319 ? 186.76700 167.53500 180.34700 1.000 39.62000 299 TYR B CA 1
ATOM 7107 C C . TYR B 2 319 ? 185.82000 168.69000 180.02100 1.000 39.62000 299 TYR B C 1
ATOM 7108 O O . TYR B 2 319 ? 184.62800 168.41400 179.79700 1.000 39.62000 299 TYR B O 1
ATOM 7117 N N . PRO B 2 320 ? 186.22500 169.97100 180.00400 1.000 39.78000 300 PRO B N 1
ATOM 7118 C CA . PRO B 2 320 ? 185.20000 171.02100 179.88100 1.000 39.78000 300 PRO B CA 1
ATOM 7119 C C . PRO B 2 320 ? 184.58800 171.14600 178.49100 1.000 39.78000 300 PRO B C 1
ATOM 7120 O O . PRO B 2 320 ? 183.65100 171.93600 178.32200 1.000 39.78000 300 PRO B O 1
ATOM 7124 N N . ALA B 2 321 ? 185.07200 170.39900 177.50400 1.000 38.27000 301 ALA B N 1
ATOM 7125 C CA . ALA B 2 321 ? 184.51500 170.37700 176.15800 1.000 38.27000 301 ALA B CA 1
ATOM 7126 C C . ALA B 2 321 ? 184.41300 168.94700 175.65100 1.000 38.27000 301 ALA B C 1
ATOM 7127 O O . ALA B 2 321 ? 184.82700 168.62600 174.53800 1.000 38.27000 301 ALA B O 1
ATOM 7129 N N . SER B 2 322 ? 183.85200 168.05700 176.47000 1.000 36.28000 302 SER B N 1
ATOM 7130 C CA . SER B 2 322 ? 183.78100 166.64400 176.12100 1.000 36.28000 302 SER B CA 1
ATOM 7131 C C . SER B 2 322 ? 182.75400 166.33400 175.04600 1.000 36.28000 302 SER B C 1
ATOM 7132 O O . SER B 2 322 ? 182.76200 165.22000 174.51900 1.000 36.28000 302 SER B O 1
ATOM 7135 N N . TRP B 2 323 ? 181.87700 167.27200 174.71200 1.000 35.64000 303 TRP B N 1
ATOM 7136 C CA . TRP B 2 323 ? 180.82200 167.04500 173.73700 1.000 35.64000 303 TRP B CA 1
ATOM 7137 C C . TRP B 2 323 ? 181.30400 167.13800 172.29800 1.000 35.64000 303 TRP B C 1
ATOM 7138 O O . TRP B 2 323 ? 180.50700 166.91100 171.38600 1.000 35.64000 303 TRP B O 1
ATOM 7149 N N . ILE B 2 324 ? 182.57200 167.47500 172.06200 1.000 35.83000 304 ILE B N 1
ATOM 7150 C CA . ILE B 2 324 ? 183.05300 167.53900 170.68900 1.000 35.83000 304 ILE B CA 1
ATOM 7151 C C . ILE B 2 324 ? 183.36700 166.16300 170.13100 1.000 35.83000 304 ILE B C 1
ATOM 7152 O O . ILE B 2 324 ? 183.47500 166.01300 168.91100 1.000 35.83000 304 ILE B O 1
ATOM 7157 N N . VAL B 2 325 ? 183.52000 165.15400 170.97700 1.000 33.62000 305 VAL B N 1
ATOM 7158 C CA . VAL B 2 325 ? 183.72200 163.79700 170.47700 1.000 33.62000 305 VAL B CA 1
ATOM 7159 C C . VAL B 2 325 ? 182.40800 163.16500 170.01400 1.000 33.62000 305 VAL B C 1
ATOM 7160 O O . VAL B 2 325 ? 182.41100 162.56600 168.93500 1.000 33.62000 305 VAL B O 1
ATOM 7164 N N . PRO B 2 326 ? 181.26200 163.25800 170.71200 1.000 33.06000 306 PRO B N 1
ATOM 7165 C CA . PRO B 2 326 ? 180.02800 162.77300 170.07500 1.000 33.06000 306 PRO B CA 1
ATOM 7166 C C . PRO B 2 326 ? 179.52300 163.65800 168.94900 1.000 33.06000 306 PRO B C 1
ATOM 7167 O O . PRO B 2 326 ? 178.62100 163.23400 168.22400 1.000 33.06000 306 PRO B O 1
ATOM 7171 N N . LEU B 2 327 ? 180.05800 164.86400 168.77700 1.000 36.76000 307 LEU B N 1
ATOM 7172 C CA . LEU B 2 327 ? 179.62500 165.72800 167.68900 1.000 36.76000 307 LEU B CA 1
ATOM 7173 C C . LEU B 2 327 ? 180.39300 165.46500 166.40200 1.000 36.76000 307 LEU B C 1
ATOM 7174 O O . LEU B 2 327 ? 179.79400 165.43500 165.32400 1.000 36.76000 307 LEU B O 1
ATOM 7179 N N . PHE B 2 328 ? 181.70500 165.26300 166.48400 1.000 36.85000 308 PHE B N 1
ATOM 7180 C CA . PHE B 2 328 ? 182.49300 165.03600 165.28200 1.000 36.85000 308 PHE B CA 1
ATOM 7181 C C . PHE B 2 328 ? 182.43200 163.59800 164.79900 1.000 36.85000 308 PHE B C 1
ATOM 7182 O O . PHE B 2 328 ? 182.51800 163.36200 163.59100 1.000 36.85000 308 PHE B O 1
ATOM 7190 N N . VAL B 2 329 ? 182.29700 162.63300 165.70800 1.000 34.24000 309 VAL B N 1
ATOM 7191 C CA . VAL B 2 329 ? 182.17700 161.23800 165.29800 1.000 34.24000 309 VAL B CA 1
ATOM 7192 C C . VAL B 2 329 ? 180.82200 160.99500 164.64600 1.000 34.24000 309 VAL B C 1
ATOM 7193 O O . VAL B 2 329 ? 180.71300 160.24800 163.66700 1.000 34.24000 309 VAL B O 1
ATOM 7197 N N . ALA B 2 330 ? 179.77900 161.67200 165.13100 1.000 36.40000 310 ALA B N 1
ATOM 7198 C CA . ALA B 2 330 ? 178.47400 161.56600 164.48900 1.000 36.40000 310 ALA B CA 1
ATOM 7199 C C . ALA B 2 330 ? 178.44800 162.25800 163.13400 1.000 36.40000 310 ALA B C 1
ATOM 7200 O O . ALA B 2 330 ? 177.71200 161.82600 162.24600 1.000 36.40000 310 ALA B O 1
ATOM 7202 N N . PHE B 2 331 ? 179.23600 163.32000 162.94800 1.000 41.03000 311 PHE B N 1
ATOM 7203 C CA . PHE B 2 331 ? 179.35900 163.91800 161.62100 1.000 41.03000 311 PHE B CA 1
ATOM 7204 C C . PHE B 2 331 ? 180.19100 163.04600 160.69500 1.000 41.03000 311 PHE B C 1
ATOM 7205 O O . PHE B 2 331 ? 179.90600 162.95700 159.49800 1.000 41.03000 311 PHE B O 1
ATOM 7213 N N . SER B 2 332 ? 181.22800 162.40300 161.22800 1.000 38.19000 312 SER B N 1
ATOM 7214 C CA . SER B 2 332 ? 182.04700 161.50200 160.43000 1.000 38.19000 312 SER B CA 1
ATOM 7215 C C . SER B 2 332 ? 181.30600 160.23500 160.03300 1.000 38.19000 312 SER B C 1
ATOM 7216 O O . SER B 2 332 ? 181.67100 159.60900 159.03500 1.000 38.19000 312 SER B O 1
ATOM 7219 N N . THR B 2 333 ? 180.27800 159.84400 160.78100 1.000 36.82000 313 THR B N 1
ATOM 7220 C CA . THR B 2 333 ? 179.58900 158.58800 160.52400 1.000 36.82000 313 THR B CA 1
ATOM 7221 C C . THR B 2 333 ? 178.50400 158.72500 159.46200 1.000 36.82000 313 THR B C 1
ATOM 7222 O O . THR B 2 333 ? 178.39300 157.87100 158.58300 1.000 36.82000 313 THR B O 1
ATOM 7226 N N . ILE B 2 334 ? 177.70500 159.79400 159.50300 1.000 41.00000 314 ILE B N 1
ATOM 7227 C CA . ILE B 2 334 ? 176.73700 159.98000 158.42800 1.000 41.00000 314 ILE B CA 1
ATOM 7228 C C . ILE B 2 334 ? 177.40400 160.50400 157.17000 1.000 41.00000 314 ILE B C 1
ATOM 7229 O O . ILE B 2 334 ? 176.77800 160.51900 156.10900 1.000 41.00000 314 ILE B O 1
ATOM 7234 N N . GLY B 2 335 ? 178.65800 160.94800 157.25700 1.000 44.94000 315 GLY B N 1
ATOM 7235 C CA . GLY B 2 335 ? 179.44000 161.16300 156.05700 1.000 44.94000 315 GLY B CA 1
ATOM 7236 C C . GLY B 2 335 ? 179.87600 159.87000 155.40400 1.000 44.94000 315 GLY B C 1
ATOM 7237 O O . GLY B 2 335 ? 180.03200 159.81200 154.18300 1.000 44.94000 315 GLY B O 1
ATOM 7238 N N . ALA B 2 336 ? 180.08000 158.82200 156.19800 1.000 42.82000 316 ALA B N 1
ATOM 7239 C CA . ALA B 2 336 ? 180.39800 157.51100 155.65300 1.000 42.82000 316 ALA B CA 1
ATOM 7240 C C . ALA B 2 336 ? 179.18000 156.81500 155.06500 1.000 42.82000 316 ALA B C 1
ATOM 7241 O O . ALA B 2 336 ? 179.33200 155.98700 154.16500 1.000 42.82000 316 ALA B O 1
ATOM 7243 N N . ALA B 2 337 ? 177.98300 157.13100 155.55100 1.000 44.61000 317 ALA B N 1
ATOM 7244 C CA . ALA B 2 337 ? 176.75600 156.57700 155.00000 1.000 44.61000 317 ALA B CA 1
ATOM 7245 C C . ALA B 2 337 ? 176.25900 157.35400 153.79500 1.000 44.61000 317 ALA B C 1
ATOM 7246 O O . ALA B 2 337 ? 175.60200 156.77900 152.92300 1.000 44.61000 317 ALA B O 1
ATOM 7248 N N . ASN B 2 338 ? 176.56100 158.65000 153.73000 1.000 50.11000 318 ASN B N 1
ATOM 7249 C CA . ASN B 2 338 ? 176.16300 159.45000 152.58000 1.000 50.11000 318 ASN B CA 1
ATOM 7250 C C . ASN B 2 338 ? 177.02600 159.14600 151.36500 1.000 50.11000 318 ASN B C 1
ATOM 7251 O O . ASN B 2 338 ? 176.58700 159.34300 150.22800 1.000 50.11000 318 ASN B O 1
ATOM 7256 N N . GLY B 2 339 ? 178.24900 158.66100 151.58200 1.000 53.84000 319 GLY B N 1
ATOM 7257 C CA . GLY B 2 339 ? 179.14100 158.35900 150.48100 1.000 53.84000 319 GLY B CA 1
ATOM 7258 C C . GLY B 2 339 ? 178.78300 157.10600 149.71300 1.000 53.84000 319 GLY B C 1
ATOM 7259 O O . GLY B 2 339 ? 179.08700 157.02000 148.51900 1.000 53.84000 319 GLY B O 1
ATOM 7260 N N . THR B 2 340 ? 178.14100 156.13500 150.36200 1.000 53.94000 320 THR B N 1
ATOM 7261 C CA . THR B 2 340 ? 177.83400 154.88400 149.67900 1.000 53.94000 320 THR B CA 1
ATOM 7262 C C . THR B 2 340 ? 176.62700 155.02200 148.76100 1.000 53.94000 320 THR B C 1
ATOM 7263 O O . THR B 2 340 ? 176.47000 154.23900 147.81800 1.000 53.94000 320 THR B O 1
ATOM 7267 N N . CYS B 2 341 ? 175.76800 156.00900 149.01200 1.000 54.34000 321 CYS B N 1
ATOM 7268 C CA . CYS B 2 341 ? 174.59300 156.20000 148.17400 1.000 54.34000 321 CYS B CA 1
ATOM 7269 C C . CYS B 2 341 ? 174.90100 156.94000 146.88000 1.000 54.34000 321 CYS B C 1
ATOM 7270 O O . CYS B 2 341 ? 174.00100 157.09100 146.04800 1.000 54.34000 321 CYS B O 1
ATOM 7273 N N . PHE B 2 342 ? 176.13700 157.40900 146.69100 1.000 58.02000 322 PHE B N 1
ATOM 7274 C CA . PHE B 2 342 ? 176.51300 158.02400 145.42200 1.000 58.02000 322 PHE B CA 1
ATOM 7275 C C . PHE B 2 342 ? 176.66500 156.97400 144.33200 1.000 58.02000 322 PHE B C 1
ATOM 7276 O O . PHE B 2 342 ? 176.13800 157.13400 143.22600 1.000 58.02000 322 PHE B O 1
ATOM 7284 N N . THR B 2 343 ? 177.38800 155.89700 144.62800 1.000 59.39000 323 THR B N 1
ATOM 7285 C CA . THR B 2 343 ? 177.67900 154.84900 143.66200 1.000 59.39000 323 THR B CA 1
ATOM 7286 C C . THR B 2 343 ? 176.59800 153.77600 143.59900 1.000 59.39000 323 THR B C 1
ATOM 7287 O O . THR B 2 343 ? 176.85600 152.68800 143.07300 1.000 59.39000 323 THR B O 1
ATOM 7291 N N . ALA B 2 344 ? 175.40400 154.05200 144.12000 1.000 55.69000 324 ALA B N 1
ATOM 7292 C CA . ALA B 2 344 ? 174.30600 153.09800 144.05300 1.000 55.69000 324 ALA B CA 1
ATOM 7293 C C . ALA B 2 344 ? 173.79800 152.99800 142.62000 1.000 55.69000 324 ALA B C 1
ATOM 7294 O O . ALA B 2 344 ? 173.24400 153.96200 142.08300 1.000 55.69000 324 ALA B O 1
ATOM 7296 N N . GLY B 2 345 ? 174.00700 151.84500 141.99500 1.000 53.73000 325 GLY B N 1
ATOM 7297 C CA . GLY B 2 345 ? 173.55500 151.60600 140.63800 1.000 53.73000 325 GLY B CA 1
ATOM 7298 C C . GLY B 2 345 ? 174.65000 151.33900 139.62600 1.000 53.73000 325 GLY B C 1
ATOM 7299 O O . GLY B 2 345 ? 174.33100 151.02200 138.47100 1.000 53.73000 325 GLY B O 1
ATOM 7300 N N . ARG B 2 346 ? 175.92800 151.45300 139.99100 1.000 53.82000 326 ARG B N 1
ATOM 7301 C CA . ARG B 2 346 ? 177.00000 151.20400 139.03200 1.000 53.82000 326 ARG B CA 1
ATOM 7302 C C . ARG B 2 346 ? 177.16400 149.71400 138.75700 1.000 53.82000 326 ARG B C 1
ATOM 7303 O O . ARG B 2 346 ? 177.35600 149.30400 137.60800 1.000 53.82000 326 ARG B O 1
ATOM 7311 N N . LEU B 2 347 ? 177.09300 148.89200 139.80400 1.000 47.20000 327 LEU B N 1
ATOM 7312 C CA . LEU B 2 347 ? 177.13300 147.44600 139.62400 1.000 47.20000 327 LEU B CA 1
ATOM 7313 C C . LEU B 2 347 ? 175.78100 146.92000 139.17100 1.000 47.20000 327 LEU B C 1
ATOM 7314 O O . LEU B 2 347 ? 175.70900 145.89600 138.48500 1.000 47.20000 327 LEU B O 1
ATOM 7319 N N . ILE B 2 348 ? 174.70800 147.62400 139.52900 1.000 47.46000 328 ILE B N 1
ATOM 7320 C CA . ILE B 2 348 ? 173.36400 147.24700 139.11200 1.000 47.46000 328 ILE B CA 1
ATOM 7321 C C . ILE B 2 348 ? 173.21100 147.38500 137.60000 1.000 47.46000 328 ILE B C 1
ATOM 7322 O O . ILE B 2 348 ? 172.57500 146.54800 136.94900 1.000 47.46000 328 ILE B O 1
ATOM 7327 N N . TYR B 2 349 ? 173.82400 148.41800 137.01600 1.000 51.09000 329 TYR B N 1
ATOM 7328 C CA . TYR B 2 349 ? 173.67400 148.66300 135.58900 1.000 51.09000 329 TYR B CA 1
ATOM 7329 C C . TYR B 2 349 ? 174.40700 147.62300 134.75200 1.000 51.09000 329 TYR B C 1
ATOM 7330 O O . TYR B 2 349 ? 173.86500 147.13500 133.75400 1.000 51.09000 329 TYR B O 1
ATOM 7339 N N . VAL B 2 350 ? 175.62900 147.25800 135.13800 1.000 49.21000 330 VAL B N 1
ATOM 7340 C CA . VAL B 2 350 ? 176.40900 146.34300 134.31100 1.000 49.21000 330 VAL B CA 1
ATOM 7341 C C . VAL B 2 350 ? 175.95600 144.90300 134.51300 1.000 49.21000 330 VAL B C 1
ATOM 7342 O O . VAL B 2 350 ? 176.14100 144.05800 133.63300 1.000 49.21000 330 VAL B O 1
ATOM 7346 N N . ALA B 2 351 ? 175.36400 144.58900 135.66800 1.000 47.09000 331 ALA B N 1
ATOM 7347 C CA . ALA B 2 351 ? 174.81000 143.25400 135.84100 1.000 47.09000 331 ALA B CA 1
ATOM 7348 C C . ALA B 2 351 ? 173.47300 143.12200 135.13700 1.000 47.09000 331 ALA B C 1
ATOM 7349 O O . ALA B 2 351 ? 173.09100 142.01800 134.73900 1.000 47.09000 331 ALA B O 1
ATOM 7351 N N . GLY B 2 352 ? 172.75100 144.22900 134.97300 1.000 48.78000 332 GLY B N 1
ATOM 7352 C CA . GLY B 2 352 ? 171.53700 144.20400 134.18300 1.000 48.78000 332 GLY B CA 1
ATOM 7353 C C . GLY B 2 352 ? 171.79000 144.14200 132.69800 1.000 48.78000 332 GLY B C 1
ATOM 7354 O O . GLY B 2 352 ? 170.90200 143.73500 131.94400 1.000 48.78000 332 GLY B O 1
ATOM 7355 N N . ARG B 2 353 ? 172.99100 144.52400 132.26200 1.000 53.32000 333 ARG B N 1
ATOM 7356 C CA . ARG B 2 353 ? 173.32600 144.47700 130.84600 1.000 53.32000 333 ARG B CA 1
ATOM 7357 C C . ARG B 2 353 ? 173.54200 143.04700 130.37300 1.000 53.32000 333 ARG B C 1
ATOM 7358 O O . ARG B 2 353 ? 173.21900 142.72100 129.22700 1.000 53.32000 333 ARG B O 1
ATOM 7366 N N . GLU B 2 354 ? 174.07600 142.18500 131.23600 1.000 51.28000 334 GLU B N 1
ATOM 7367 C CA . GLU B 2 354 ? 174.21300 140.76900 130.92700 1.000 51.28000 334 GLU B CA 1
ATOM 7368 C C . GLU B 2 354 ? 172.95200 139.97200 131.20800 1.000 51.28000 334 GLU B C 1
ATOM 7369 O O . GLU B 2 354 ? 172.94900 138.75800 130.98600 1.000 51.28000 334 GLU B O 1
ATOM 7375 N N . GLY B 2 355 ? 171.89800 140.60400 131.70400 1.000 49.24000 335 GLY B N 1
ATOM 7376 C CA . GLY B 2 355 ? 170.70500 139.88100 132.07600 1.000 49.24000 335 GLY B CA 1
ATOM 7377 C C . GLY B 2 355 ? 170.78100 139.17900 133.40800 1.000 49.24000 335 GLY B C 1
ATOM 7378 O O . GLY B 2 355 ? 170.02800 138.22600 133.62900 1.000 49.24000 335 GLY B O 1
ATOM 7379 N N . HIS B 2 356 ? 171.66600 139.61200 134.30100 1.000 47.56000 336 HIS B N 1
ATOM 7380 C CA . HIS B 2 356 ? 171.84100 138.98900 135.60300 1.000 47.56000 336 HIS B CA 1
ATOM 7381 C C . HIS B 2 356 ? 171.20600 139.78600 136.73000 1.000 47.56000 336 HIS B C 1
ATOM 7382 O O . HIS B 2 356 ? 171.41800 139.45700 137.89700 1.000 47.56000 336 HIS B O 1
ATOM 7389 N N . MET B 2 357 ? 170.44100 140.82300 136.41400 1.000 45.75000 337 MET B N 1
ATOM 7390 C CA . MET B 2 357 ? 169.83700 141.67600 137.42300 1.000 45.75000 337 MET B CA 1
ATOM 7391 C C . MET B 2 357 ? 168.59700 142.30100 136.81200 1.000 45.75000 337 MET B C 1
ATOM 7392 O O . MET B 2 357 ? 168.52200 142.47800 135.59500 1.000 45.75000 337 MET B O 1
ATOM 7397 N N . LEU B 2 358 ? 167.60100 142.56300 137.66200 1.000 46.66000 338 LEU B N 1
ATOM 7398 C CA . LEU B 2 358 ? 166.41100 143.29600 137.26000 1.000 46.66000 338 LEU B CA 1
ATOM 7399 C C . LEU B 2 358 ? 166.79200 144.66000 136.71900 1.000 46.66000 338 LEU B C 1
ATOM 7400 O O . LEU B 2 358 ? 167.60500 145.37000 137.31100 1.000 46.66000 338 LEU B O 1
ATOM 7405 N N . LYS B 2 359 ? 166.22400 145.01300 135.57400 1.000 45.39000 339 LYS B N 1
ATOM 7406 C CA . LYS B 2 359 ? 166.57900 146.27900 134.96300 1.000 45.39000 339 LYS B CA 1
ATOM 7407 C C . LYS B 2 359 ? 165.70800 147.42900 135.42900 1.000 45.39000 339 LYS B C 1
ATOM 7408 O O . LYS B 2 359 ? 165.94600 148.55400 134.99800 1.000 45.39000 339 LYS B O 1
ATOM 7414 N N . VAL B 2 360 ? 164.70700 147.19400 136.27700 1.000 43.66000 340 VAL B N 1
ATOM 7415 C CA . VAL B 2 360 ? 163.93200 148.32300 136.77900 1.000 43.66000 340 VAL B CA 1
ATOM 7416 C C . VAL B 2 360 ? 164.74700 149.09500 137.81400 1.000 43.66000 340 VAL B C 1
ATOM 7417 O O . VAL B 2 360 ? 164.60300 150.31500 137.94000 1.000 43.66000 340 VAL B O 1
ATOM 7421 N N . LEU B 2 361 ? 165.64800 148.41600 138.51900 1.000 42.40000 341 LEU B N 1
ATOM 7422 C CA . LEU B 2 361 ? 166.70700 149.09300 139.23900 1.000 42.40000 341 LEU B CA 1
ATOM 7423 C C . LEU B 2 361 ? 167.69800 149.65700 138.23200 1.000 42.40000 341 LEU B C 1
ATOM 7424 O O . LEU B 2 361 ? 167.74900 149.21700 137.08300 1.000 42.40000 341 LEU B O 1
ATOM 7429 N N . SER B 2 362 ? 168.48200 150.63900 138.67900 1.000 43.92000 342 SER B N 1
ATOM 7430 C CA . SER B 2 362 ? 169.32600 151.48700 137.82200 1.000 43.92000 342 SER B CA 1
ATOM 7431 C C . SER B 2 362 ? 168.52000 152.23100 136.75700 1.000 43.92000 342 SER B C 1
ATOM 7432 O O . SER B 2 362 ? 169.01400 152.47000 135.66100 1.000 43.92000 342 SER B O 1
ATOM 7435 N N . TYR B 2 363 ? 167.28600 152.60200 137.06900 1.000 42.62000 343 TYR B N 1
ATOM 7436 C CA . TYR B 2 363 ? 166.58200 153.63200 136.32500 1.000 42.62000 343 TYR B CA 1
ATOM 7437 C C . TYR B 2 363 ? 166.78000 154.97600 137.01700 1.000 42.62000 343 TYR B C 1
ATOM 7438 O O . TYR B 2 363 ? 167.08400 155.04400 138.20800 1.000 42.62000 343 TYR B O 1
ATOM 7447 N N . ILE B 2 364 ? 166.60500 156.05100 136.25900 1.000 46.71000 344 ILE B N 1
ATOM 7448 C CA . ILE B 2 364 ? 166.90100 157.39800 136.72900 1.000 46.71000 344 ILE B CA 1
ATOM 7449 C C . ILE B 2 364 ? 165.61600 158.21500 136.71800 1.000 46.71000 344 ILE B C 1
ATOM 7450 O O . ILE B 2 364 ? 164.87200 158.19000 135.73400 1.000 46.71000 344 ILE B O 1
ATOM 7455 N N . SER B 2 365 ? 165.35000 158.91900 137.81700 1.000 48.26000 345 SER B N 1
ATOM 7456 C CA . SER B 2 365 ? 164.20600 159.81700 137.88800 1.000 48.26000 345 SER B CA 1
ATOM 7457 C C . SER B 2 365 ? 164.37600 160.99500 136.93700 1.000 48.26000 345 SER B C 1
ATOM 7458 O O . SER B 2 365 ? 165.48000 161.51100 136.76000 1.000 48.26000 345 SER B O 1
ATOM 7461 N N . VAL B 2 366 ? 163.26900 161.42000 136.31800 1.000 51.50000 346 VAL B N 1
ATOM 7462 C CA . VAL B 2 366 ? 163.33900 162.48700 135.32200 1.000 51.50000 346 VAL B CA 1
ATOM 7463 C C . VAL B 2 366 ? 163.52000 163.84900 135.98700 1.000 51.50000 346 VAL B C 1
ATOM 7464 O O . VAL B 2 366 ? 164.47800 164.57000 135.68700 1.000 51.50000 346 VAL B O 1
ATOM 7468 N N . ARG B 2 367 ? 162.62300 164.22800 136.88800 1.000 53.91000 347 ARG B N 1
ATOM 7469 C CA . ARG B 2 367 ? 162.91300 165.27000 137.85300 1.000 53.91000 347 ARG B CA 1
ATOM 7470 C C . ARG B 2 367 ? 163.89700 164.68400 138.84800 1.000 53.91000 347 ARG B C 1
ATOM 7471 O O . ARG B 2 367 ? 163.73000 163.53800 139.27100 1.000 53.91000 347 ARG B O 1
ATOM 7479 N N . ARG B 2 368 ? 164.91800 165.47300 139.21200 1.000 51.26000 348 ARG B N 1
ATOM 7480 C CA . ARG B 2 368 ? 165.91900 165.09800 140.22000 1.000 51.26000 348 ARG B CA 1
ATOM 7481 C C . ARG B 2 368 ? 166.66700 163.82700 139.80700 1.000 51.26000 348 ARG B C 1
ATOM 7482 O O . ARG B 2 368 ? 166.37900 162.72700 140.27400 1.000 51.26000 348 ARG B O 1
ATOM 7490 N N . LEU B 2 369 ? 167.60200 164.00300 138.87100 1.000 49.13000 349 LEU B N 1
ATOM 7491 C CA . LEU B 2 369 ? 168.20500 162.89900 138.12700 1.000 49.13000 349 LEU B CA 1
ATOM 7492 C C . LEU B 2 369 ? 169.05600 161.98500 139.00200 1.000 49.13000 349 LEU B C 1
ATOM 7493 O O . LEU B 2 369 ? 170.28400 161.96300 138.88400 1.000 49.13000 349 LEU B O 1
ATOM 7498 N N . THR B 2 370 ? 168.39700 161.20500 139.86100 1.000 43.73000 350 THR B N 1
ATOM 7499 C CA . THR B 2 370 ? 168.95400 160.34000 140.88300 1.000 43.73000 350 THR B CA 1
ATOM 7500 C C . THR B 2 370 ? 168.51900 158.90000 140.64700 1.000 43.73000 350 THR B C 1
ATOM 7501 O O . THR B 2 370 ? 167.41900 158.66300 140.14300 1.000 43.73000 350 THR B O 1
ATOM 7505 N N . PRO B 2 371 ? 169.34500 157.91500 141.01100 1.000 39.74000 351 PRO B N 1
ATOM 7506 C CA . PRO B 2 371 ? 168.90700 156.51000 140.88700 1.000 39.74000 351 PRO B CA 1
ATOM 7507 C C . PRO B 2 371 ? 167.97200 156.10000 142.01700 1.000 39.74000 351 PRO B C 1
ATOM 7508 O O . PRO B 2 371 ? 168.30500 155.32700 142.91300 1.000 39.74000 351 PRO B O 1
ATOM 7512 N N . ALA B 2 372 ? 166.75600 156.62500 141.97000 1.000 38.87000 352 ALA B N 1
ATOM 7513 C CA . ALA B 2 372 ? 165.76100 156.45900 143.02300 1.000 38.87000 352 ALA B CA 1
ATOM 7514 C C . ALA B 2 372 ? 165.24900 155.03200 143.25900 1.000 38.87000 352 ALA B C 1
ATOM 7515 O O . ALA B 2 372 ? 164.93000 154.72700 144.40900 1.000 38.87000 352 ALA B O 1
ATOM 7517 N N . PRO B 2 373 ? 165.12000 154.13400 142.26700 1.000 36.51000 353 PRO B N 1
ATOM 7518 C CA . PRO B 2 373 ? 164.79800 152.74600 142.63500 1.000 36.51000 353 PRO B CA 1
ATOM 7519 C C . PRO B 2 373 ? 165.89900 152.01900 143.38900 1.000 36.51000 353 PRO B C 1
ATOM 7520 O O . PRO B 2 373 ? 165.58700 151.19900 144.25800 1.000 36.51000 353 PRO B O 1
ATOM 7524 N N . ALA B 2 374 ? 167.16900 152.28100 143.09500 1.000 35.19000 354 ALA B N 1
ATOM 7525 C CA . ALA B 2 374 ? 168.23200 151.57000 143.79200 1.000 35.19000 354 ALA B CA 1
ATOM 7526 C C . ALA B 2 374 ? 168.45400 152.11800 145.19400 1.000 35.19000 354 ALA B C 1
ATOM 7527 O O . ALA B 2 374 ? 168.84300 151.37300 146.09500 1.000 35.19000 354 ALA B O 1
ATOM 7529 N N . ILE B 2 375 ? 168.21500 153.41200 145.39600 1.000 34.02000 355 ILE B N 1
ATOM 7530 C CA . ILE B 2 375 ? 168.39700 154.01700 146.71000 1.000 34.02000 355 ILE B CA 1
ATOM 7531 C C . ILE B 2 375 ? 167.28100 153.58900 147.65600 1.000 34.02000 355 ILE B C 1
ATOM 7532 O O . ILE B 2 375 ? 167.52500 153.28200 148.82800 1.000 34.02000 355 ILE B O 1
ATOM 7537 N N . ILE B 2 376 ? 166.04700 153.52900 147.15300 1.000 35.00000 356 ILE B N 1
ATOM 7538 C CA . ILE B 2 376 ? 164.90100 153.11600 147.95700 1.000 35.00000 356 ILE B CA 1
ATOM 7539 C C . ILE B 2 376 ? 164.98600 151.63500 148.30700 1.000 35.00000 356 ILE B C 1
ATOM 7540 O O . ILE B 2 376 ? 164.62400 151.23300 149.41800 1.000 35.00000 356 ILE B O 1
ATOM 7545 N N . PHE B 2 377 ? 165.51400 150.81300 147.40000 1.000 33.42000 357 PHE B N 1
ATOM 7546 C CA . PHE B 2 377 ? 165.66100 149.38800 147.67800 1.000 33.42000 357 PHE B CA 1
ATOM 7547 C C . PHE B 2 377 ? 166.72300 149.12900 148.73900 1.000 33.42000 357 PHE B C 1
ATOM 7548 O O . PHE B 2 377 ? 166.57300 148.22100 149.55900 1.000 33.42000 357 PHE B O 1
ATOM 7556 N N . TYR B 2 378 ? 167.80200 149.91100 148.74100 1.000 31.76000 358 TYR B N 1
ATOM 7557 C CA . TYR B 2 378 ? 168.84200 149.72900 149.74700 1.000 31.76000 358 TYR B CA 1
ATOM 7558 C C . TYR B 2 378 ? 168.38700 150.19700 151.11800 1.000 31.76000 358 TYR B C 1
ATOM 7559 O O . TYR B 2 378 ? 168.85600 149.67500 152.13000 1.000 31.76000 358 TYR B O 1
ATOM 7568 N N . GLY B 2 379 ? 167.48600 151.17600 151.17100 1.000 29.70000 359 GLY B N 1
ATOM 7569 C CA . GLY B 2 379 ? 166.96800 151.63000 152.44400 1.000 29.70000 359 GLY B CA 1
ATOM 7570 C C . GLY B 2 379 ? 165.99800 150.65900 153.07800 1.000 29.70000 359 GLY B C 1
ATOM 7571 O O . GLY B 2 379 ? 165.91500 150.58200 154.30100 1.000 29.70000 359 GLY B O 1
ATOM 7572 N N . ILE B 2 380 ? 165.25500 149.90900 152.26800 1.000 30.90000 360 ILE B N 1
ATOM 7573 C CA . ILE B 2 380 ? 164.29600 148.95000 152.80300 1.000 30.90000 360 ILE B CA 1
ATOM 7574 C C . ILE B 2 380 ? 165.00800 147.75200 153.41900 1.000 30.90000 360 ILE B C 1
ATOM 7575 O O . ILE B 2 380 ? 164.66100 147.31800 154.52000 1.000 30.90000 360 ILE B O 1
ATOM 7580 N N . ILE B 2 381 ? 166.03100 147.21900 152.74600 1.000 30.33000 361 ILE B N 1
ATOM 7581 C CA . ILE B 2 381 ? 166.75200 146.06800 153.28400 1.000 30.33000 361 ILE B CA 1
ATOM 7582 C C . ILE B 2 381 ? 167.60600 146.47100 154.48600 1.000 30.33000 361 ILE B C 1
ATOM 7583 O O . ILE B 2 381 ? 167.84700 145.65800 155.38200 1.000 30.33000 361 ILE B O 1
ATOM 7588 N N . ALA B 2 382 ? 168.03900 147.73000 154.55500 1.000 28.76000 362 ALA B N 1
ATOM 7589 C CA . ALA B 2 382 ? 168.84000 148.16600 155.69300 1.000 28.76000 362 ALA B CA 1
ATOM 7590 C C . ALA B 2 382 ? 167.98900 148.35300 156.94500 1.000 28.76000 362 ALA B C 1
ATOM 7591 O O . ALA B 2 382 ? 168.46100 148.09300 158.05400 1.000 28.76000 362 ALA B O 1
ATOM 7593 N N . THR B 2 383 ? 166.73700 148.80200 156.80400 1.000 29.90000 363 THR B N 1
ATOM 7594 C CA . THR B 2 383 ? 165.86900 148.88200 157.97700 1.000 29.90000 363 THR B CA 1
ATOM 7595 C C . THR B 2 383 ? 165.37000 147.51800 158.42300 1.000 29.90000 363 THR B C 1
ATOM 7596 O O . THR B 2 383 ? 164.99700 147.36900 159.58700 1.000 29.90000 363 THR B O 1
ATOM 7600 N N . ILE B 2 384 ? 165.33700 146.53000 157.53200 1.000 30.49000 364 ILE B N 1
ATOM 7601 C CA . ILE B 2 384 ? 164.97600 145.17800 157.94200 1.000 30.49000 364 ILE B CA 1
ATOM 7602 C C . ILE B 2 384 ? 166.12000 144.54400 158.72400 1.000 30.49000 364 ILE B C 1
ATOM 7603 O O . ILE B 2 384 ? 165.89700 143.78600 159.67300 1.000 30.49000 364 ILE B O 1
ATOM 7608 N N . TYR B 2 385 ? 167.36000 144.89800 158.39000 1.000 30.65000 365 TYR B N 1
ATOM 7609 C CA . TYR B 2 385 ? 168.50800 144.26700 159.03300 1.000 30.65000 365 TYR B CA 1
ATOM 7610 C C . TYR B 2 385 ? 168.72900 144.76700 160.45200 1.000 30.65000 365 TYR B C 1
ATOM 7611 O O . TYR B 2 385 ? 169.30600 144.04600 161.26900 1.000 30.65000 365 TYR B O 1
ATOM 7620 N N . ILE B 2 386 ? 168.27900 145.98300 160.77800 1.000 28.90000 366 ILE B N 1
ATOM 7621 C CA . ILE B 2 386 ? 168.51400 146.50800 162.12000 1.000 28.90000 366 ILE B CA 1
ATOM 7622 C C . ILE B 2 386 ? 167.44000 146.12300 163.12000 1.000 28.90000 366 ILE B C 1
ATOM 7623 O O . ILE B 2 386 ? 167.57800 146.45200 164.30200 1.000 28.90000 366 ILE B O 1
ATOM 7628 N N . ILE B 2 387 ? 166.38000 145.43700 162.70600 1.000 29.76000 367 ILE B N 1
ATOM 7629 C CA . ILE B 2 387 ? 165.37400 144.99600 163.67100 1.000 29.76000 367 ILE B CA 1
ATOM 7630 C C . ILE B 2 387 ? 165.88200 143.75700 164.41300 1.000 29.76000 367 ILE B C 1
ATOM 7631 O O . ILE B 2 387 ? 165.75200 143.72300 165.64300 1.000 29.76000 367 ILE B O 1
ATOM 7636 N N . PRO B 2 388 ? 166.48400 142.73200 163.78200 1.000 31.48000 368 PRO B N 1
ATOM 7637 C CA . PRO B 2 388 ? 167.30200 141.81900 164.59300 1.000 31.48000 368 PRO B CA 1
ATOM 7638 C C . PRO B 2 388 ? 168.61600 142.44200 165.02000 1.000 31.48000 368 PRO B C 1
ATOM 7639 O O . PRO B 2 388 ? 169.09000 1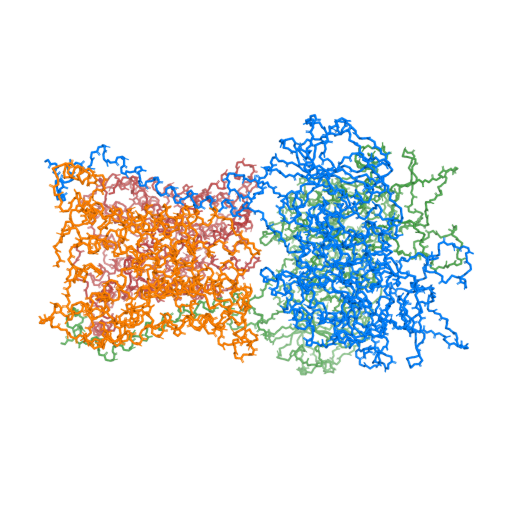42.15200 166.12400 1.000 31.48000 368 PRO B O 1
ATOM 7643 N N . GLY B 2 389 ? 169.23000 143.25800 164.16500 1.000 33.50000 369 GLY B N 1
ATOM 7644 C CA . GLY B 2 389 ? 170.11800 144.31800 164.62700 1.000 33.50000 369 GLY B CA 1
ATOM 7645 C C . GLY B 2 389 ? 171.47000 143.83900 165.10000 1.000 33.50000 369 GLY B C 1
ATOM 7646 O O . GLY B 2 389 ? 172.05300 142.90900 164.53500 1.000 33.50000 369 GLY B O 1
ATOM 7647 N N . ASP B 2 390 ? 171.97100 144.50500 166.15100 1.000 37.96000 370 ASP B N 1
ATOM 7648 C CA . ASP B 2 390 ? 173.16600 144.11700 166.89400 1.000 37.96000 370 ASP B CA 1
ATOM 7649 C C . ASP B 2 390 ? 174.45300 144.11900 166.07700 1.000 37.96000 370 ASP B C 1
ATOM 7650 O O . ASP B 2 390 ? 174.76600 143.10600 165.45500 1.000 37.96000 370 ASP B O 1
ATOM 7655 N N . ILE B 2 391 ? 175.10700 145.27600 165.92300 1.000 35.38000 371 ILE B N 1
ATOM 7656 C CA . ILE B 2 391 ? 176.55100 145.30700 165.66100 1.000 35.38000 371 ILE B CA 1
ATOM 7657 C C . ILE B 2 391 ? 177.23200 144.28300 166.57000 1.000 35.38000 371 ILE B C 1
ATOM 7658 O O . ILE B 2 391 ? 176.95700 144.26400 167.77600 1.000 35.38000 371 ILE B O 1
ATOM 7663 N N . ASN B 2 392 ? 178.16900 143.50000 166.00500 1.000 39.18000 372 ASN B N 1
ATOM 7664 C CA . ASN B 2 392 ? 178.77900 142.19700 166.37800 1.000 39.18000 372 ASN B CA 1
ATOM 7665 C C . ASN B 2 392 ? 177.91800 141.02800 165.89700 1.000 39.18000 372 ASN B C 1
ATOM 7666 O O . ASN B 2 392 ? 178.35100 139.87900 165.98600 1.000 39.18000 372 ASN B O 1
ATOM 7671 N N . SER B 2 393 ? 176.75000 141.27400 165.32300 1.000 37.57000 373 SER B N 1
ATOM 7672 C CA . SER B 2 393 ? 176.06600 140.24100 164.56300 1.000 37.57000 373 SER B CA 1
ATOM 7673 C C . SER B 2 393 ? 175.88600 140.62100 163.11000 1.000 37.57000 373 SER B C 1
ATOM 7674 O O . SER B 2 393 ? 175.80200 139.73700 162.26200 1.000 37.57000 373 SER B O 1
ATOM 7677 N N . LEU B 2 394 ? 175.84000 141.91700 162.80800 1.000 32.64000 374 LEU B N 1
ATOM 7678 C CA . LEU B 2 394 ? 175.86900 142.36500 161.42700 1.000 32.64000 374 LEU B CA 1
ATOM 7679 C C . LEU B 2 394 ? 177.28900 142.43500 160.88900 1.000 32.64000 374 LEU B C 1
ATOM 7680 O O . LEU B 2 394 ? 177.48400 142.39000 159.67500 1.000 32.64000 374 LEU B O 1
ATOM 7685 N N . VAL B 2 395 ? 178.28800 142.54800 161.76600 1.000 33.59000 375 VAL B N 1
ATOM 7686 C CA . VAL B 2 395 ? 179.67500 142.55100 161.31500 1.000 33.59000 375 VAL B CA 1
ATOM 7687 C C . VAL B 2 395 ? 180.10300 141.14900 160.90300 1.000 33.59000 375 VAL B C 1
ATOM 7688 O O . VAL B 2 395 ? 180.77100 140.97100 159.88100 1.000 33.59000 375 VAL B O 1
ATOM 7692 N N . ASN B 2 396 ? 179.70000 140.13000 161.66500 1.000 38.00000 376 ASN B N 1
ATOM 7693 C CA . ASN B 2 396 ? 179.97800 138.75200 161.27100 1.000 38.00000 376 ASN B CA 1
ATOM 7694 C C . ASN B 2 396 ? 179.18300 138.34500 160.04000 1.000 38.00000 376 ASN B C 1
ATOM 7695 O O . ASN B 2 396 ? 179.64500 137.52200 159.24600 1.000 38.00000 376 ASN B O 1
ATOM 7700 N N . TYR B 2 397 ? 177.98600 138.89800 159.87700 1.000 35.53000 377 TYR B N 1
ATOM 7701 C CA . TYR B 2 397 ? 177.15500 138.57300 158.72700 1.000 35.53000 377 TYR B CA 1
ATOM 7702 C C . TYR B 2 397 ? 177.68600 139.23600 157.46200 1.000 35.53000 377 TYR B C 1
ATOM 7703 O O . TYR B 2 397 ? 177.62000 138.65400 156.37500 1.000 35.53000 377 TYR B O 1
ATOM 7712 N N . PHE B 2 398 ? 178.22400 140.44900 157.59100 1.000 32.76000 378 PHE B N 1
ATOM 7713 C CA . PHE B 2 398 ? 178.83400 141.13300 156.45700 1.000 32.76000 378 PHE B CA 1
ATOM 7714 C C . PHE B 2 398 ? 180.15500 140.48700 156.07000 1.000 32.76000 378 PHE B C 1
ATOM 7715 O O . PHE B 2 398 ? 180.46600 140.36600 154.88200 1.000 32.76000 378 PHE B O 1
ATOM 7723 N N . SER B 2 399 ? 180.94800 140.06900 157.05900 1.000 35.00000 379 SER B N 1
ATOM 7724 C CA . SER B 2 399 ? 182.32600 139.67400 156.79000 1.000 35.00000 379 SER B CA 1
ATOM 7725 C C . SER B 2 399 ? 182.40800 138.26200 156.23800 1.000 35.00000 379 SER B C 1
ATOM 7726 O O . SER B 2 399 ? 183.38000 137.91400 155.56300 1.000 35.00000 379 SER B O 1
ATOM 7729 N N . PHE B 2 400 ? 181.41500 137.43000 156.53100 1.000 39.02000 380 PHE B N 1
ATOM 7730 C CA . PHE B 2 400 ? 181.39600 136.09500 155.95600 1.000 39.02000 380 PHE B CA 1
ATOM 7731 C C . PHE B 2 400 ? 181.06200 136.12800 154.47400 1.000 39.02000 380 PHE B C 1
ATOM 7732 O O . PHE B 2 400 ? 181.63500 135.36000 153.69600 1.000 39.02000 380 PHE B O 1
ATOM 7740 N N . ALA B 2 401 ? 180.14900 137.00800 154.06600 1.000 38.58000 381 ALA B N 1
ATOM 7741 C CA . ALA B 2 401 ? 179.79600 137.11700 152.66000 1.000 38.58000 381 ALA B CA 1
ATOM 7742 C C . ALA B 2 401 ? 180.84200 137.87500 151.86400 1.000 38.58000 381 ALA B C 1
ATOM 7743 O O . ALA B 2 401 ? 181.08400 137.54200 150.70200 1.000 38.58000 381 ALA B O 1
ATOM 7745 N N . ALA B 2 402 ? 181.46800 138.88700 152.46400 1.000 36.41000 382 ALA B N 1
ATOM 7746 C CA . ALA B 2 402 ? 182.44600 139.68400 151.73900 1.000 36.41000 382 ALA B CA 1
ATOM 7747 C C . ALA B 2 402 ? 183.73900 138.91300 151.52000 1.000 36.41000 382 ALA B C 1
ATOM 7748 O O . ALA B 2 402 ? 184.33100 138.98800 150.44100 1.000 36.41000 382 ALA B O 1
ATOM 7750 N N . TRP B 2 403 ? 184.18800 138.15800 152.51800 1.000 38.35000 383 TRP B N 1
ATOM 7751 C CA . TRP B 2 403 ? 185.44100 137.43300 152.37600 1.000 38.35000 383 TRP B CA 1
ATOM 7752 C C . TRP B 2 403 ? 185.27500 136.09600 151.68000 1.000 38.35000 383 TRP B C 1
ATOM 7753 O O . TRP B 2 403 ? 186.27900 135.46200 151.35000 1.000 38.35000 383 TRP B O 1
ATOM 7764 N N . LEU B 2 404 ? 184.04300 135.65400 151.44500 1.000 38.84000 384 LEU B N 1
ATOM 7765 C CA . LEU B 2 404 ? 183.83500 134.54100 150.53000 1.000 38.84000 384 LEU B CA 1
ATOM 7766 C C . LEU B 2 404 ? 184.10700 134.97100 149.09700 1.000 38.84000 384 LEU B C 1
ATOM 7767 O O . LEU B 2 404 ? 184.66500 134.20500 148.30700 1.000 38.84000 384 LEU B O 1
ATOM 7772 N N . PHE B 2 405 ? 183.74700 136.20500 148.75300 1.000 39.89000 385 PHE B N 1
ATOM 7773 C CA . PHE B 2 405 ? 183.95300 136.71500 147.40700 1.000 39.89000 385 PHE B CA 1
ATOM 7774 C C . PHE B 2 405 ? 185.25000 137.49000 147.24700 1.000 39.89000 385 PHE B C 1
ATOM 7775 O O . PHE B 2 405 ? 185.66000 137.73400 146.11400 1.000 39.89000 385 PHE B O 1
ATOM 7783 N N . TYR B 2 406 ? 185.90100 137.89500 148.34000 1.000 40.76000 386 TYR B N 1
ATOM 7784 C CA . TYR B 2 406 ? 187.25700 138.42000 148.22100 1.000 40.76000 386 TYR B CA 1
ATOM 7785 C C . TYR B 2 406 ? 188.22800 137.31300 147.84500 1.000 40.76000 386 TYR B C 1
ATOM 7786 O O . TYR B 2 406 ? 189.16100 137.53300 147.06900 1.000 40.76000 386 TYR B O 1
ATOM 7795 N N . GLY B 2 407 ? 188.01900 136.11200 148.37900 1.000 43.71000 387 GLY B N 1
ATOM 7796 C CA . GLY B 2 407 ? 188.91900 135.01400 148.08900 1.000 43.71000 387 GLY B CA 1
ATOM 7797 C C . GLY B 2 407 ? 188.60300 134.29500 146.79800 1.000 43.71000 387 GLY B C 1
ATOM 7798 O O . GLY B 2 407 ? 189.36800 133.43200 146.36700 1.000 43.71000 387 GLY B O 1
ATOM 7799 N N . LEU B 2 408 ? 187.46900 134.61300 146.17300 1.000 44.83000 388 LEU B N 1
ATOM 7800 C CA . LEU B 2 408 ? 187.16800 134.01100 144.88000 1.000 44.83000 388 LEU B CA 1
ATOM 7801 C C . LEU B 2 408 ? 187.76500 134.82000 143.73600 1.000 44.83000 388 LEU B C 1
ATOM 7802 O O . LEU B 2 408 ? 188.13000 134.25400 142.70200 1.000 44.83000 388 LEU B O 1
ATOM 7807 N N . THR B 2 409 ? 187.87500 136.14100 143.89100 1.000 45.66000 389 THR B N 1
ATOM 7808 C CA . THR B 2 409 ? 188.51000 136.93300 142.84200 1.000 45.66000 389 THR B CA 1
ATOM 7809 C C . THR B 2 409 ? 190.02400 136.83700 142.92000 1.000 45.66000 389 THR B C 1
ATOM 7810 O O . THR B 2 409 ? 190.70500 136.90000 141.89300 1.000 45.66000 389 THR B O 1
ATOM 7814 N N . ILE B 2 410 ? 190.57000 136.70200 144.12600 1.000 47.08000 390 ILE B N 1
ATOM 7815 C CA . ILE B 2 410 ? 192.01400 136.57900 144.26800 1.000 47.08000 390 ILE B CA 1
ATOM 7816 C C . ILE B 2 410 ? 192.47400 135.18500 143.84800 1.000 47.08000 390 ILE B C 1
ATOM 7817 O O . ILE B 2 410 ? 193.55300 135.03400 143.26600 1.000 47.08000 390 ILE B O 1
ATOM 7822 N N . LEU B 2 411 ? 191.65400 134.15600 144.07400 1.000 48.42000 391 LEU B N 1
ATOM 7823 C CA . LEU B 2 411 ? 191.91300 132.86600 143.44400 1.000 48.42000 391 LEU B CA 1
ATOM 7824 C C . LEU B 2 411 ? 191.72900 132.94200 141.93500 1.000 48.42000 391 LEU B C 1
ATOM 7825 O O . LEU B 2 411 ? 192.44400 132.26500 141.18900 1.000 48.42000 391 LEU B O 1
ATOM 7830 N N . GLY B 2 412 ? 190.80700 133.78600 141.46600 1.000 50.70000 392 GLY B N 1
ATOM 7831 C CA . GLY B 2 412 ? 190.64200 134.02300 140.04300 1.000 50.70000 392 GLY B CA 1
ATOM 7832 C C . GLY B 2 412 ? 191.81700 134.71900 139.39300 1.000 50.70000 392 GLY B C 1
ATOM 7833 O O . GLY B 2 412 ? 191.95800 134.66000 138.17100 1.000 50.70000 392 GLY B O 1
ATOM 7834 N N . LEU B 2 413 ? 192.65800 135.38400 140.18100 1.000 51.64000 393 LEU B N 1
ATOM 7835 C CA . LEU B 2 413 ? 193.91000 135.91300 139.65900 1.000 51.64000 393 LEU B CA 1
ATOM 7836 C C . LEU B 2 413 ? 194.88800 134.79000 139.33700 1.000 51.64000 393 LEU B C 1
ATOM 7837 O O . LEU B 2 413 ? 195.64900 134.88100 138.36900 1.000 51.64000 393 LEU B O 1
ATOM 7842 N N . ILE B 2 414 ? 194.89600 133.73300 140.14800 1.000 53.08000 394 ILE B N 1
ATOM 7843 C CA . ILE B 2 414 ? 195.79800 132.61300 139.90400 1.000 53.08000 394 ILE B CA 1
ATOM 7844 C C . ILE B 2 414 ? 195.23900 131.69300 138.82700 1.000 53.08000 394 ILE B C 1
ATOM 7845 O O . ILE B 2 414 ? 196.00400 131.03200 138.11600 1.000 53.08000 394 ILE B O 1
ATOM 7850 N N . VAL B 2 415 ? 193.91400 131.62800 138.68900 1.000 54.60000 395 VAL B N 1
ATOM 7851 C CA . VAL B 2 415 ? 193.30900 130.87100 137.59800 1.000 54.60000 395 VAL B CA 1
ATOM 7852 C C . VAL B 2 415 ? 193.62100 131.52700 136.26000 1.000 54.60000 395 VAL B C 1
ATOM 7853 O O . VAL B 2 415 ? 193.97200 130.85100 135.28700 1.000 54.60000 395 VAL B O 1
ATOM 7857 N N . MET B 2 416 ? 193.57300 132.85300 136.20800 1.000 58.49000 396 MET B N 1
ATOM 7858 C CA . MET B 2 416 ? 193.80300 133.58300 134.96900 1.000 58.49000 396 MET B CA 1
ATOM 7859 C C . MET B 2 416 ? 195.27500 133.69900 134.59300 1.000 58.49000 396 MET B C 1
ATOM 7860 O O . MET B 2 416 ? 195.59000 134.40600 133.63400 1.000 58.49000 396 MET B O 1
ATOM 7865 N N . ARG B 2 417 ? 196.18300 133.05200 135.32200 1.000 58.47000 397 ARG B N 1
ATOM 7866 C CA . ARG B 2 417 ? 197.56400 132.92500 134.88000 1.000 58.47000 397 ARG B CA 1
ATOM 7867 C C . ARG B 2 417 ? 197.84000 131.59500 134.19900 1.000 58.47000 397 ARG B C 1
ATOM 7868 O O . ARG B 2 417 ? 198.84700 131.47000 133.49600 1.000 58.47000 397 ARG B O 1
ATOM 7876 N N . PHE B 2 418 ? 196.97600 130.60500 134.39600 1.000 61.88000 398 PHE B N 1
ATOM 7877 C CA . PHE B 2 418 ? 197.08100 129.32700 133.71100 1.000 61.88000 398 PHE B CA 1
ATOM 7878 C C . PHE B 2 418 ? 196.10300 129.20200 132.55600 1.000 61.88000 398 PHE B C 1
ATOM 7879 O O . PHE B 2 418 ? 196.36600 128.45000 131.61300 1.000 61.88000 398 PHE B O 1
ATOM 7887 N N . THR B 2 419 ? 194.98900 129.93100 132.61000 1.000 63.46000 399 THR B N 1
ATOM 7888 C CA . THR B 2 419 ? 193.92800 129.83900 131.62200 1.000 63.46000 399 THR B CA 1
ATOM 7889 C C . THR B 2 419 ? 193.86100 131.06200 130.72000 1.000 63.46000 399 THR B C 1
ATOM 7890 O O . THR B 2 419 ? 193.39800 130.95500 129.58000 1.000 63.46000 399 THR B O 1
ATOM 7894 N N . ARG B 2 420 ? 194.37800 132.19600 131.16500 1.000 66.20000 400 ARG B N 1
ATOM 7895 C CA . ARG B 2 420 ? 194.16400 133.46600 130.49100 1.000 66.20000 400 ARG B CA 1
ATOM 7896 C C . ARG B 2 420 ? 195.47500 134.20700 130.32000 1.000 66.20000 400 ARG B C 1
ATOM 7897 O O . ARG B 2 420 ? 195.63200 135.35100 130.74500 1.000 66.20000 400 ARG B O 1
ATOM 7905 N N . LYS B 2 421 ? 196.45500 133.55200 129.70400 1.000 72.55000 401 LYS B N 1
ATOM 7906 C CA . LYS B 2 421 ? 197.61500 134.26800 129.19900 1.000 72.55000 401 LYS B CA 1
ATOM 7907 C C . LYS B 2 421 ? 197.23600 135.07700 127.95600 1.000 72.55000 401 LYS B C 1
ATOM 7908 O O . LYS B 2 421 ? 196.06800 135.12600 127.54800 1.000 72.55000 401 LYS B O 1
ATOM 7914 N N . GLU B 2 422 ? 198.25400 135.70900 127.35100 1.000 77.85000 402 GLU B N 1
ATOM 7915 C CA . GLU B 2 422 ? 198.09900 136.62100 126.20600 1.000 77.85000 402 GLU B CA 1
ATOM 7916 C C . GLU B 2 422 ? 197.15000 137.76900 126.54800 1.000 77.85000 402 GLU B C 1
ATOM 7917 O O . GLU B 2 422 ? 196.22600 138.07300 125.78800 1.000 77.85000 402 GLU B O 1
ATOM 7923 N N . LEU B 2 423 ? 197.34700 138.39700 127.71200 1.000 73.03000 403 LEU B N 1
ATOM 7924 C CA . LEU B 2 423 ? 196.30000 139.24400 128.27200 1.000 73.03000 403 LEU B CA 1
ATOM 7925 C C . LEU B 2 423 ? 196.80500 140.62200 128.72100 1.000 73.03000 403 LEU B C 1
ATOM 7926 O O . LEU B 2 423 ? 195.99700 141.42500 129.20900 1.000 73.03000 403 LEU B O 1
ATOM 7931 N N . GLU B 2 424 ? 198.09900 140.93100 128.53200 1.000 70.44000 404 GLU B N 1
ATOM 7932 C CA . GLU B 2 424 ? 198.65500 142.28700 128.64900 1.000 70.44000 404 GLU B CA 1
ATOM 7933 C C . GLU B 2 424 ? 198.47100 142.85900 130.06400 1.000 70.44000 404 GLU B C 1
ATOM 7934 O O . GLU B 2 424 ? 197.56800 143.64500 130.35200 1.000 70.44000 404 GLU B O 1
ATOM 7940 N N . ARG B 2 425 ? 199.28200 142.32000 130.98100 1.000 64.79000 405 ARG B N 1
ATOM 7941 C CA . ARG B 2 425 ? 199.30300 142.76500 132.37200 1.000 64.79000 405 ARG B CA 1
ATOM 7942 C C . ARG B 2 425 ? 200.30200 143.89300 132.61600 1.000 64.79000 405 ARG B C 1
ATOM 7943 O O . ARG B 2 425 ? 201.51300 143.64300 132.66900 1.000 64.79000 405 ARG B O 1
ATOM 7951 N N . PRO B 2 426 ? 199.84800 145.13900 132.78500 1.000 62.17000 406 PRO B N 1
ATOM 7952 C CA . PRO B 2 426 ? 200.80200 146.21400 133.10500 1.000 62.17000 406 PRO B CA 1
ATOM 7953 C C . PRO B 2 426 ? 201.31000 146.15500 134.53200 1.000 62.17000 406 PRO B C 1
ATOM 7954 O O . PRO B 2 426 ? 202.52000 146.27100 134.75800 1.000 62.17000 406 PRO B O 1
ATOM 7958 N N . ILE B 2 427 ? 200.42200 145.98500 135.50200 1.000 58.88000 407 ILE B N 1
ATOM 7959 C CA . ILE B 2 427 ? 200.80900 145.71700 136.88000 1.000 58.88000 407 ILE B CA 1
ATOM 7960 C C . ILE B 2 427 ? 200.83800 144.21000 137.06500 1.000 58.88000 407 ILE B C 1
ATOM 7961 O O . ILE B 2 427 ? 199.91400 143.50800 136.64300 1.000 58.88000 407 ILE B O 1
ATOM 7966 N N . LYS B 2 428 ? 201.90500 143.70500 137.67100 1.000 59.15000 408 LYS B N 1
ATOM 7967 C CA . LYS B 2 428 ? 202.08600 142.27000 137.85200 1.000 59.15000 408 LYS B CA 1
ATOM 7968 C C . LYS B 2 428 ? 202.63700 142.05200 139.25100 1.000 59.15000 408 LYS B C 1
ATOM 7969 O O . LYS B 2 428 ? 203.69500 142.58800 139.58900 1.000 59.15000 408 LYS B O 1
ATOM 7975 N N . VAL B 2 429 ? 201.91900 141.29100 140.06700 1.000 55.51000 409 VAL B N 1
ATOM 7976 C CA . VAL B 2 429 ? 202.34800 141.04500 141.43800 1.000 55.51000 409 VAL B CA 1
ATOM 7977 C C . VAL B 2 429 ? 203.20000 139.78100 141.46600 1.000 55.51000 409 VAL B C 1
ATOM 7978 O O . VAL B 2 429 ? 203.13500 138.97100 140.53000 1.000 55.51000 409 VAL B O 1
ATOM 7982 N N . PRO B 2 430 ? 204.06200 139.61000 142.47100 1.000 54.66000 410 PRO B N 1
ATOM 7983 C CA . PRO B 2 430 ? 204.64800 138.29000 142.72100 1.000 54.66000 410 PRO B CA 1
ATOM 7984 C C . PRO B 2 430 ? 203.56200 137.28200 143.05100 1.000 54.66000 410 PRO B C 1
ATOM 7985 O O . PRO B 2 430 ? 202.56400 137.61500 143.68800 1.000 54.66000 410 PRO B O 1
ATOM 7989 N N . VAL B 2 431 ? 203.76900 136.03400 142.62200 1.000 53.78000 411 VAL B N 1
ATOM 7990 C CA . VAL B 2 431 ? 202.71300 135.02900 142.69400 1.000 53.78000 411 VAL B CA 1
ATOM 7991 C C . VAL B 2 431 ? 202.42200 134.57800 144.11900 1.000 53.78000 411 VAL B C 1
ATOM 7992 O O . VAL B 2 431 ? 201.34900 134.03000 144.38100 1.000 53.78000 411 VAL B O 1
ATOM 7996 N N . VAL B 2 432 ? 203.32000 134.84300 145.06700 1.000 53.90000 412 VAL B N 1
ATOM 7997 C CA . VAL B 2 432 ? 203.07600 134.40700 146.43500 1.000 53.90000 412 VAL B CA 1
ATOM 7998 C C . VAL B 2 432 ? 202.09400 135.33100 147.15300 1.000 53.90000 412 VAL B C 1
ATOM 7999 O O . VAL B 2 432 ? 201.50000 134.93000 148.15900 1.000 53.90000 412 VAL B O 1
ATOM 8003 N N . ILE B 2 433 ? 201.86900 136.53800 146.64100 1.000 52.00000 413 ILE B N 1
ATOM 8004 C CA . ILE B 2 433 ? 200.93000 137.48000 147.24800 1.000 52.00000 413 ILE B CA 1
ATOM 8005 C C . ILE B 2 433 ? 199.47500 137.04000 147.04300 1.000 52.00000 413 ILE B C 1
ATOM 8006 O O . ILE B 2 433 ? 198.73200 137.02800 148.03500 1.000 52.00000 413 ILE B O 1
ATOM 8011 N N . PRO B 2 434 ? 198.99000 136.63900 145.85400 1.000 51.30000 414 PRO B N 1
ATOM 8012 C CA . PRO B 2 434 ? 197.62600 136.09500 145.81100 1.000 51.30000 414 PRO B CA 1
ATOM 8013 C C . PRO B 2 434 ? 197.49700 134.67400 146.32600 1.000 51.30000 414 PRO B C 1
ATOM 8014 O O . PRO B 2 434 ? 196.36500 134.20700 146.49900 1.000 51.30000 414 PRO B O 1
ATOM 8018 N N . VAL B 2 435 ? 198.60100 133.96400 146.56700 1.000 51.92000 415 VAL B N 1
ATOM 8019 C CA . VAL B 2 435 ? 198.50000 132.61900 147.12300 1.000 51.92000 415 VAL B CA 1
ATOM 8020 C C . VAL B 2 435 ? 198.17900 132.67900 148.61000 1.000 51.92000 415 VAL B C 1
ATOM 8021 O O . VAL B 2 435 ? 197.25500 132.00900 149.08500 1.000 51.92000 415 VAL B O 1
ATOM 8025 N N . LEU B 2 436 ? 198.91600 133.49300 149.36800 1.000 51.43000 416 LEU B N 1
ATOM 8026 C CA . LEU B 2 436 ? 198.65500 133.56800 150.80000 1.000 51.43000 416 LEU B CA 1
ATOM 8027 C C . LEU B 2 436 ? 197.38800 134.36000 151.08800 1.000 51.43000 416 LEU B C 1
ATOM 8028 O O . LEU B 2 436 ? 196.71300 134.11000 152.09000 1.000 51.43000 416 LEU B O 1
ATOM 8033 N N . MET B 2 437 ? 197.03500 135.30600 150.21300 1.000 50.42000 417 MET B N 1
ATOM 8034 C CA . MET B 2 437 ? 195.76600 136.00800 150.35600 1.000 50.42000 417 MET B CA 1
ATOM 8035 C C . MET B 2 437 ? 194.57600 135.12000 150.03200 1.000 50.42000 417 MET B C 1
ATOM 8036 O O . MET B 2 437 ? 193.45900 135.42700 150.45600 1.000 50.42000 417 MET B O 1
ATOM 8041 N N . THR B 2 438 ? 194.78300 134.03700 149.28800 1.000 49.80000 418 THR B N 1
ATOM 8042 C CA . THR B 2 438 ? 193.72200 133.06000 149.09000 1.000 49.80000 418 THR B CA 1
ATOM 8043 C C . THR B 2 438 ? 193.58900 132.14900 150.30000 1.000 49.80000 418 THR B C 1
ATOM 8044 O O . THR B 2 438 ? 192.47600 131.86500 150.74800 1.000 49.80000 418 THR B O 1
ATOM 8048 N N . LEU B 2 439 ? 194.71900 131.69100 150.84800 1.000 50.64000 419 LEU B N 1
ATOM 8049 C CA . LEU B 2 439 ? 194.69100 130.77700 151.98700 1.000 50.64000 419 LEU B CA 1
ATOM 8050 C C . LEU B 2 439 ? 194.20200 131.46000 153.25500 1.000 50.64000 419 LEU B C 1
ATOM 8051 O O . LEU B 2 439 ? 193.57900 130.81400 154.10200 1.000 50.64000 419 LEU B O 1
ATOM 8056 N N . ILE B 2 440 ? 194.47900 132.75300 153.40700 1.000 47.80000 420 ILE B N 1
ATOM 8057 C CA . ILE B 2 440 ? 193.94000 133.50400 154.53300 1.000 47.80000 420 ILE B CA 1
ATOM 8058 C C . ILE B 2 440 ? 192.43200 133.68600 154.38200 1.000 47.80000 420 ILE B C 1
ATOM 8059 O O . ILE B 2 440 ? 191.69200 133.62300 155.37000 1.000 47.80000 420 ILE B O 1
ATOM 8064 N N . SER B 2 441 ? 191.94300 133.82400 153.14900 1.000 47.78000 421 SER B N 1
ATOM 8065 C CA . SER B 2 441 ? 190.50500 133.92700 152.93800 1.000 47.78000 421 SER B CA 1
ATOM 8066 C C . SER B 2 441 ? 189.79000 132.59800 153.14800 1.000 47.78000 421 SER B C 1
ATOM 8067 O O . SER B 2 441 ? 188.59600 132.59200 153.45600 1.000 47.78000 421 SER B O 1
ATOM 8070 N N . VAL B 2 442 ? 190.47700 131.46800 152.97200 1.000 48.10000 422 VAL B N 1
ATOM 8071 C CA . VAL B 2 442 ? 189.88200 130.19000 153.35500 1.000 48.10000 422 VAL B CA 1
ATOM 8072 C C . VAL B 2 442 ? 189.80800 130.08200 154.87300 1.000 48.10000 422 VAL B C 1
ATOM 8073 O O . VAL B 2 442 ? 188.84600 129.54000 155.42900 1.000 48.10000 422 VAL B O 1
ATOM 8077 N N . PHE B 2 443 ? 190.80300 130.63500 155.56500 1.000 47.17000 423 PHE B N 1
ATOM 8078 C CA . PHE B 2 443 ? 190.79600 130.63200 157.02200 1.000 47.17000 423 PHE B CA 1
ATOM 8079 C C . PHE B 2 443 ? 189.71600 131.54600 157.58700 1.000 47.17000 423 PHE B C 1
ATOM 8080 O O . PHE B 2 443 ? 189.13700 131.23900 158.62900 1.000 47.17000 423 PHE B O 1
ATOM 8088 N N . LEU B 2 444 ? 189.41000 132.65200 156.91300 1.000 44.67000 424 LEU B N 1
ATOM 8089 C CA . LEU B 2 444 ? 188.39800 133.57000 157.41500 1.000 44.67000 424 LEU B CA 1
ATOM 8090 C C . LEU B 2 444 ? 186.97700 133.12700 157.10100 1.000 44.67000 424 LEU B C 1
ATOM 8091 O O . LEU B 2 444 ? 186.03200 133.76800 157.56500 1.000 44.67000 424 LEU B O 1
ATOM 8096 N N . VAL B 2 445 ? 186.80000 132.05600 156.34000 1.000 46.99000 425 VAL B N 1
ATOM 8097 C CA . VAL B 2 445 ? 185.48100 131.55100 155.98600 1.000 46.99000 425 VAL B CA 1
ATOM 8098 C C . VAL B 2 445 ? 185.14700 130.27900 156.75100 1.000 46.99000 425 VAL B C 1
ATOM 8099 O O . VAL B 2 445 ? 184.06800 130.15900 157.33100 1.000 46.99000 425 VAL B O 1
ATOM 8103 N N . LEU B 2 446 ? 186.07900 129.33000 156.80000 1.000 50.34000 426 LEU B N 1
ATOM 8104 C CA . LEU B 2 446 ? 185.80400 128.02900 157.39200 1.000 50.34000 426 LEU B CA 1
ATOM 8105 C C . LEU B 2 446 ? 185.93700 128.00000 158.90500 1.000 50.34000 426 LEU B C 1
ATOM 8106 O O . LEU B 2 446 ? 185.21000 127.24300 159.55400 1.000 50.34000 426 LEU B O 1
ATOM 8111 N N . ALA B 2 447 ? 186.83300 128.78700 159.48000 1.000 50.28000 427 ALA B N 1
ATOM 8112 C CA . ALA B 2 447 ? 187.06000 128.74400 160.92200 1.000 50.28000 427 ALA B CA 1
ATOM 8113 C C . ALA B 2 447 ? 185.91700 129.26400 161.80100 1.000 50.28000 427 ALA B C 1
ATOM 8114 O O . ALA B 2 447 ? 185.78400 128.76400 162.92200 1.000 50.28000 427 ALA B O 1
ATOM 8116 N N . PRO B 2 448 ? 185.10100 130.25800 161.40900 1.000 49.31000 428 PRO B N 1
ATOM 8117 C CA . PRO B 2 448 ? 183.93600 130.56100 162.25600 1.000 49.31000 428 PRO B CA 1
ATOM 8118 C C . PRO B 2 448 ? 182.87300 129.47600 162.31800 1.000 49.31000 428 PRO B C 1
ATOM 8119 O O . PRO B 2 448 ? 182.18700 129.38500 163.33800 1.000 49.31000 428 PRO B O 1
ATOM 8123 N N . ILE B 2 449 ? 182.70100 128.64800 161.29400 1.000 52.31000 429 ILE B N 1
ATOM 8124 C CA . ILE B 2 449 ? 181.59700 127.69200 161.27400 1.000 52.31000 429 ILE B CA 1
ATOM 8125 C C . ILE B 2 449 ? 182.02400 126.33200 161.85500 1.000 52.31000 429 ILE B C 1
ATOM 8126 O O . ILE B 2 449 ? 181.18100 125.51100 162.21600 1.000 52.31000 429 ILE B O 1
ATOM 8131 N N . ILE B 2 450 ? 183.31800 126.13400 162.09700 1.000 54.34000 430 ILE B N 1
ATOM 8132 C CA . ILE B 2 450 ? 183.80300 124.91900 162.73500 1.000 54.34000 430 ILE B CA 1
ATOM 8133 C C . ILE B 2 450 ? 184.18000 125.15600 164.19200 1.000 54.34000 430 ILE B C 1
ATOM 8134 O O . ILE B 2 450 ? 184.34000 124.19900 164.95700 1.000 54.34000 430 ILE B O 1
ATOM 8139 N N . SER B 2 451 ? 184.32600 126.41500 164.60100 1.000 54.82000 431 SER B N 1
ATOM 8140 C CA . SER B 2 451 ? 184.65000 126.73700 165.98500 1.000 54.82000 431 SER B CA 1
ATOM 8141 C C . SER B 2 451 ? 183.47900 127.32100 166.76100 1.000 54.82000 431 SER B C 1
ATOM 8142 O O . SER B 2 451 ? 183.08200 126.75200 167.77800 1.000 54.82000 431 SER B O 1
ATOM 8145 N N . LYS B 2 452 ? 182.91500 128.44700 166.32100 1.000 53.47000 432 LYS B N 1
ATOM 8146 C CA . LYS B 2 452 ? 181.78500 129.08000 166.99800 1.000 53.47000 432 LYS B CA 1
ATOM 8147 C C . LYS B 2 452 ? 180.64900 129.31200 166.00900 1.000 53.47000 432 LYS B C 1
ATOM 8148 O O . LYS B 2 452 ? 180.40700 130.45000 165.58400 1.000 53.47000 432 LYS B O 1
ATOM 8154 N N . PRO B 2 453 ? 179.92600 128.25900 165.62100 1.000 53.27000 433 PRO B N 1
ATOM 8155 C CA . PRO B 2 453 ? 178.86900 128.42700 164.61400 1.000 53.27000 433 PRO B CA 1
ATOM 8156 C C . PRO B 2 453 ? 177.62100 129.03400 165.23700 1.000 53.27000 433 PRO B C 1
ATOM 8157 O O . PRO B 2 453 ? 176.89700 128.37200 165.98300 1.000 53.27000 433 PRO B O 1
ATOM 8161 N N . THR B 2 454 ? 177.37300 130.29900 164.93300 1.000 51.04000 434 THR B N 1
ATOM 8162 C CA . THR B 2 454 ? 176.18700 130.99900 165.39200 1.000 51.04000 434 THR B CA 1
ATOM 8163 C C . THR B 2 454 ? 175.16600 131.03700 164.26400 1.000 51.04000 434 THR B C 1
ATOM 8164 O O . THR B 2 454 ? 175.40300 130.53000 163.16800 1.000 51.04000 434 THR B O 1
ATOM 8168 N N . TRP B 2 455 ? 174.01500 131.64300 164.54100 1.000 51.57000 435 TRP B N 1
ATOM 8169 C CA . TRP B 2 455 ? 172.88600 131.53200 163.63000 1.000 51.57000 435 TRP B CA 1
ATOM 8170 C C . TRP B 2 455 ? 172.96100 132.49100 162.45400 1.000 51.57000 435 TRP B C 1
ATOM 8171 O O . TRP B 2 455 ? 172.25400 132.28000 161.46700 1.000 51.57000 435 TRP B O 1
ATOM 8182 N N . GLU B 2 456 ? 173.78700 133.53500 162.52400 1.000 48.63000 436 GLU B N 1
ATOM 8183 C CA . GLU B 2 456 ? 173.89400 134.44700 161.39300 1.000 48.63000 436 GLU B CA 1
ATOM 8184 C C . GLU B 2 456 ? 174.69600 133.86300 160.24000 1.000 48.63000 436 GLU B C 1
ATOM 8185 O O . GLU B 2 456 ? 174.53200 134.31200 159.10400 1.000 48.63000 436 GLU B O 1
ATOM 8191 N N . TYR B 2 457 ? 175.54600 132.86900 160.49500 1.000 46.84000 437 TYR B N 1
ATOM 8192 C CA . TYR B 2 457 ? 176.25100 132.19200 159.41700 1.000 46.84000 437 TYR B CA 1
ATOM 8193 C C . TYR B 2 457 ? 175.36200 131.23400 158.64200 1.000 46.84000 437 TYR B C 1
ATOM 8194 O O . TYR B 2 457 ? 175.75500 130.79500 157.56000 1.000 46.84000 437 TYR B O 1
ATOM 8203 N N . LEU B 2 458 ? 174.19300 130.88700 159.16800 1.000 47.59000 438 LEU B N 1
ATOM 8204 C CA . LEU B 2 458 ? 173.24800 130.05300 158.44400 1.000 47.59000 438 LEU B CA 1
ATOM 8205 C C . LEU B 2 458 ? 172.33400 130.87700 157.54800 1.000 47.59000 438 LEU B C 1
ATOM 8206 O O . LEU B 2 458 ? 172.02000 130.45500 156.43400 1.000 47.59000 438 LEU B O 1
ATOM 8211 N N . TYR B 2 459 ? 171.89300 132.04500 158.01600 1.000 49.81000 439 TYR B N 1
ATOM 8212 C CA . TYR B 2 459 ? 171.09500 132.93200 157.18200 1.000 49.81000 439 TYR B CA 1
ATOM 8213 C C . TYR B 2 459 ? 171.90700 133.56900 156.06700 1.000 49.81000 439 TYR B C 1
ATOM 8214 O O . TYR B 2 459 ? 171.33100 133.97300 155.05400 1.000 49.81000 439 TYR B O 1
ATOM 8223 N N . CYS B 2 460 ? 173.22100 133.67400 156.22900 1.000 47.53000 440 CYS B N 1
ATOM 8224 C CA . CYS B 2 460 ? 174.06300 134.21700 155.17400 1.000 47.53000 440 CYS B CA 1
ATOM 8225 C C . CYS B 2 460 ? 174.29500 133.20400 154.06200 1.000 47.53000 440 CYS B C 1
ATOM 8226 O O . CYS B 2 460 ? 174.39900 133.58100 152.89300 1.000 47.53000 440 CYS B O 1
ATOM 8229 N N . VAL B 2 461 ? 174.37300 131.91900 154.40700 1.000 47.22000 441 VAL B N 1
ATOM 8230 C CA . VAL B 2 461 ? 174.48700 130.87900 153.39100 1.000 47.22000 441 VAL B CA 1
ATOM 8231 C C . VAL B 2 461 ? 173.15300 130.68500 152.68400 1.000 47.22000 441 VAL B C 1
ATOM 8232 O O . VAL B 2 461 ? 173.09600 130.55800 151.45600 1.000 47.22000 441 VAL B O 1
ATOM 8236 N N . LEU B 2 462 ? 172.05400 130.71400 153.44100 1.000 46.97000 442 LEU B N 1
ATOM 8237 C CA . LEU B 2 462 ? 170.73800 130.46200 152.86800 1.000 46.97000 442 LEU B CA 1
ATOM 8238 C C . LEU B 2 462 ? 170.23400 131.62900 152.03200 1.000 46.97000 442 LEU B C 1
ATOM 8239 O O . LEU B 2 462 ? 169.26100 131.47300 151.29000 1.000 46.97000 442 LEU B O 1
ATOM 8244 N N . PHE B 2 463 ? 170.85200 132.80300 152.14400 1.000 47.35000 443 PHE B N 1
ATOM 8245 C CA . PHE B 2 463 ? 170.48100 133.90400 151.26600 1.000 47.35000 443 PHE B CA 1
ATOM 8246 C C . PHE B 2 463 ? 171.33900 133.94200 150.01200 1.000 47.35000 443 PHE B C 1
ATOM 8247 O O . PHE B 2 463 ? 170.88200 134.42600 148.97300 1.000 47.35000 443 PHE B O 1
ATOM 8255 N N . ILE B 2 464 ? 172.56900 133.43600 150.08200 1.000 46.64000 444 ILE B N 1
ATOM 8256 C CA . ILE B 2 464 ? 173.41300 133.37600 148.89500 1.000 46.64000 444 ILE B CA 1
ATOM 8257 C C . ILE B 2 464 ? 172.96300 132.25000 147.97500 1.000 46.64000 444 ILE B C 1
ATOM 8258 O O . ILE B 2 464 ? 172.75300 132.46200 146.77800 1.000 46.64000 444 ILE B O 1
ATOM 8263 N N . LEU B 2 465 ? 172.77200 131.04700 148.51800 1.000 47.79000 445 LEU B N 1
ATOM 8264 C CA . LEU B 2 465 ? 172.32300 129.91100 147.72100 1.000 47.79000 445 LEU B CA 1
ATOM 8265 C C . LEU B 2 465 ? 170.87000 130.01800 147.28300 1.000 47.79000 445 LEU B C 1
ATOM 8266 O O . LEU B 2 465 ? 170.45800 129.26900 146.39300 1.000 47.79000 445 LEU B O 1
ATOM 8271 N N . SER B 2 466 ? 170.08500 130.91900 147.87300 1.000 49.47000 446 SER B N 1
ATOM 8272 C CA . SER B 2 466 ? 168.76400 131.20300 147.32700 1.000 49.47000 446 SER B CA 1
ATOM 8273 C C . SER B 2 466 ? 168.86200 131.96100 146.01400 1.000 49.47000 446 SER B C 1
ATOM 8274 O O . SER B 2 466 ? 167.92300 131.93300 145.21400 1.000 49.47000 446 SER B O 1
ATOM 8277 N N . GLY B 2 467 ? 169.97500 132.65700 145.78400 1.000 48.81000 447 GLY B N 1
ATOM 8278 C CA . GLY B 2 467 ? 170.22200 133.23300 144.47800 1.000 48.81000 447 GLY B CA 1
ATOM 8279 C C . GLY B 2 467 ? 170.62000 132.19900 143.45200 1.000 48.81000 447 GLY B C 1
ATOM 8280 O O . GLY B 2 467 ? 170.39800 132.39300 142.25600 1.000 48.81000 447 GLY B O 1
ATOM 8281 N N . LEU B 2 468 ? 171.19500 131.08100 143.90000 1.000 50.73000 448 LEU B N 1
ATOM 8282 C CA . LEU B 2 468 ? 171.56000 130.00400 142.98600 1.000 50.73000 448 LEU B CA 1
ATOM 8283 C C . LEU B 2 468 ? 170.33400 129.31700 142.40500 1.000 50.73000 448 LEU B C 1
ATOM 8284 O O . LEU B 2 468 ? 170.41100 128.72800 141.32500 1.000 50.73000 448 LEU B O 1
ATOM 8289 N N . LEU B 2 469 ? 169.20000 129.37500 143.10100 1.000 53.15000 449 LEU B N 1
ATOM 8290 C CA . LEU B 2 469 ? 167.96100 128.87200 142.52400 1.000 53.15000 449 LEU B CA 1
ATOM 8291 C C . LEU B 2 469 ? 167.40800 129.83900 141.48600 1.000 53.15000 449 LEU B C 1
ATOM 8292 O O . LEU B 2 469 ? 166.86000 129.41300 140.46500 1.000 53.15000 449 LEU B O 1
ATOM 8297 N N . PHE B 2 470 ? 167.55200 131.14500 141.72200 1.000 52.95000 450 PHE B N 1
ATOM 8298 C CA . PHE B 2 470 ? 167.06200 132.13500 140.77100 1.000 52.95000 450 PHE B CA 1
ATOM 8299 C C . PHE B 2 470 ? 167.89600 132.18500 139.50100 1.000 52.95000 450 PHE B C 1
ATOM 8300 O O . PHE B 2 470 ? 167.41800 132.69200 138.48300 1.000 52.95000 450 PHE B O 1
ATOM 8308 N N . TYR B 2 471 ? 169.13300 131.69100 139.54200 1.000 53.88000 451 TYR B N 1
ATOM 8309 C CA . TYR B 2 471 ? 169.92500 131.59100 138.32500 1.000 53.88000 451 TYR B CA 1
ATOM 8310 C C . TYR B 2 471 ? 169.36100 130.53100 137.39000 1.000 53.88000 451 TYR B C 1
ATOM 8311 O O . TYR B 2 471 ? 169.36200 130.71000 136.16800 1.000 53.88000 451 TYR B O 1
ATOM 8320 N N . PHE B 2 472 ? 168.87100 129.42600 137.94400 1.000 57.37000 452 PHE B N 1
ATOM 8321 C CA . PHE B 2 472 ? 168.39000 128.31800 137.13400 1.000 57.37000 452 PHE B CA 1
ATOM 8322 C C . PHE B 2 472 ? 166.93100 128.45700 136.73000 1.000 57.37000 452 PHE B C 1
ATOM 8323 O O . PHE B 2 472 ? 166.41300 127.57300 136.04400 1.000 57.37000 452 PHE B O 1
ATOM 8331 N N . LEU B 2 473 ? 166.25300 129.52500 137.13500 1.000 57.50000 453 LEU B N 1
ATOM 8332 C CA . LEU B 2 473 ? 164.87700 129.75500 136.72100 1.000 57.50000 453 LEU B CA 1
ATOM 8333 C C . LEU B 2 473 ? 164.70100 130.98900 135.85700 1.000 57.50000 453 LEU B C 1
ATOM 8334 O O . LEU B 2 473 ? 163.67200 131.11800 135.19500 1.000 57.50000 453 LEU B O 1
ATOM 8339 N N . PHE B 2 474 ? 165.67400 131.89700 135.84700 1.000 57.61000 454 PHE B N 1
ATOM 8340 C CA . PHE B 2 474 ? 165.54700 133.14700 135.12100 1.000 57.61000 454 PHE B CA 1
ATOM 8341 C C . PHE B 2 474 ? 166.71100 133.44200 134.18900 1.000 57.61000 454 PHE B C 1
ATOM 8342 O O . PHE B 2 474 ? 166.58400 134.33100 133.34100 1.000 57.61000 454 PHE B O 1
ATOM 8350 N N . VAL B 2 475 ? 167.83800 132.74800 134.32400 1.000 56.63000 455 VAL B N 1
ATOM 8351 C CA . VAL B 2 475 ? 168.99100 133.00800 133.47100 1.000 56.63000 455 VAL B CA 1
ATOM 8352 C C . VAL B 2 475 ? 169.31800 131.76700 132.65200 1.000 56.63000 455 VAL B C 1
ATOM 8353 O O . VAL B 2 475 ? 169.48200 131.84300 131.43000 1.000 56.63000 455 VAL B O 1
ATOM 8357 N N . HIS B 2 476 ? 169.41100 130.61500 133.31700 1.000 62.07000 456 HIS B N 1
ATOM 8358 C CA . HIS B 2 476 ? 169.81800 129.39500 132.62900 1.000 62.07000 456 HIS B CA 1
ATOM 8359 C C . HIS B 2 476 ? 168.68000 128.81800 131.80100 1.000 62.07000 456 HIS B C 1
ATOM 8360 O O . HIS B 2 476 ? 168.88000 128.43800 130.64300 1.000 62.07000 456 HIS B O 1
ATOM 8367 N N . TYR B 2 477 ? 167.48400 128.74100 132.37300 1.000 65.25000 457 TYR B N 1
ATOM 8368 C CA . TYR B 2 477 ? 166.29800 128.27200 131.66600 1.000 65.25000 457 TYR B CA 1
ATOM 8369 C C . TYR B 2 477 ? 165.35100 129.45200 131.51600 1.000 65.25000 457 TYR B C 1
ATOM 8370 O O . TYR B 2 477 ? 164.62700 129.79400 132.45500 1.000 65.25000 457 TYR B O 1
ATOM 8379 N N . LYS B 2 478 ? 165.35200 130.06600 130.33900 1.000 68.37000 458 LYS B N 1
ATOM 8380 C CA . LYS B 2 478 ? 164.51500 131.23300 130.06900 1.000 68.37000 458 LYS B CA 1
ATOM 8381 C C . LYS B 2 478 ? 163.07700 130.75800 129.91300 1.000 68.37000 458 LYS B C 1
ATOM 8382 O O . LYS B 2 478 ? 162.58800 130.53800 128.80500 1.000 68.37000 458 LYS B O 1
ATOM 8388 N N . PHE B 2 479 ? 162.39500 130.59500 131.04500 1.000 70.98000 459 PHE B N 1
ATOM 8389 C CA . PHE B 2 479 ? 161.02300 130.11300 131.05100 1.000 70.98000 459 PHE B CA 1
ATOM 8390 C C . PHE B 2 479 ? 160.07700 131.18000 130.51600 1.000 70.98000 459 PHE B C 1
ATOM 8391 O O . PHE B 2 479 ? 160.37400 132.37700 130.54700 1.000 70.98000 459 PHE B O 1
ATOM 8399 N N . GLY B 2 480 ? 158.92400 130.72800 130.02300 1.000 72.78000 460 GLY B N 1
ATOM 8400 C CA . GLY B 2 480 ? 157.98000 131.64700 129.41400 1.000 72.78000 460 GLY B CA 1
ATOM 8401 C C . GLY B 2 480 ? 157.26600 132.52700 130.41500 1.000 72.78000 460 GLY B C 1
ATOM 8402 O O . GLY B 2 480 ? 156.96100 133.68400 130.11800 1.000 72.78000 460 GLY B O 1
ATOM 8403 N N . TRP B 2 481 ? 157.01200 132.01100 131.61300 1.000 71.63000 461 TRP B N 1
ATOM 8404 C CA . TRP B 2 481 ? 156.32500 132.76200 132.65300 1.000 71.63000 461 TRP B CA 1
ATOM 8405 C C . TRP B 2 481 ? 157.25200 133.69700 133.41800 1.000 71.63000 461 TRP B C 1
ATOM 8406 O O . TRP B 2 481 ? 156.79600 134.37500 134.34200 1.000 71.63000 461 TRP B O 1
ATOM 8417 N N . ALA B 2 482 ? 158.53500 133.74900 133.06300 1.000 68.76000 462 ALA B N 1
ATOM 8418 C CA . ALA B 2 482 ? 159.47700 134.60700 133.76900 1.000 68.76000 462 ALA B CA 1
ATOM 8419 C C . ALA B 2 482 ? 159.30400 136.07400 133.40500 1.000 68.76000 462 ALA B C 1
ATOM 8420 O O . ALA B 2 482 ? 159.13700 136.91300 134.29300 1.000 68.76000 462 ALA B O 1
ATOM 8422 N N . GLN B 2 483 ? 159.32700 136.40300 132.11100 1.000 70.68000 463 GLN B N 1
ATOM 8423 C CA . GLN B 2 483 ? 159.15100 137.78900 131.69500 1.000 70.68000 463 GLN B CA 1
ATOM 8424 C C . GLN B 2 483 ? 157.68700 138.16600 131.51900 1.000 70.68000 463 GLN B C 1
ATOM 8425 O O . GLN B 2 483 ? 157.39700 139.27500 131.05800 1.000 70.68000 463 GLN B O 1
ATOM 8431 N N . LYS B 2 484 ? 156.76100 137.27300 131.86500 1.000 70.87000 464 LYS B N 1
ATOM 8432 C CA . LYS B 2 484 ? 155.36800 137.65600 132.04100 1.000 70.87000 464 LYS B CA 1
ATOM 8433 C C . LYS B 2 484 ? 155.12400 138.32900 133.38200 1.000 70.87000 464 LYS B C 1
ATOM 8434 O O . LYS B 2 484 ? 154.05300 138.91100 133.58200 1.000 70.87000 464 LYS B O 1
ATOM 8440 N N . ILE B 2 485 ? 156.08600 138.25400 134.29900 1.000 66.52000 465 ILE B N 1
ATOM 8441 C CA . ILE B 2 485 ? 155.97200 138.86700 135.61400 1.000 66.52000 465 ILE B CA 1
ATOM 8442 C C . ILE B 2 485 ? 156.76800 140.16100 135.64000 1.000 66.52000 465 ILE B C 1
ATOM 8443 O O . ILE B 2 485 ? 156.27100 141.19100 136.10000 1.000 66.52000 465 ILE B O 1
ATOM 8448 N N . SER B 2 486 ? 157.99300 140.12200 135.11400 1.000 62.55000 466 SER B N 1
ATOM 8449 C CA . SER B 2 486 ? 158.95900 141.18400 135.38100 1.000 62.55000 466 SER B CA 1
ATOM 8450 C C . SER B 2 486 ? 158.62200 142.48400 134.66100 1.000 62.55000 466 SER B C 1
ATOM 8451 O O . SER B 2 486 ? 158.74300 143.56000 135.25400 1.000 62.55000 466 SER B O 1
ATOM 8454 N N . LYS B 2 487 ? 158.21500 142.41500 133.40600 1.000 61.28000 467 LYS B N 1
ATOM 8455 C CA . LYS B 2 487 ? 157.86200 143.63000 132.67700 1.000 61.28000 467 LYS B CA 1
ATOM 8456 C C . LYS B 2 487 ? 156.54000 144.28700 133.09700 1.000 61.28000 467 LYS B C 1
ATOM 8457 O O . LYS B 2 487 ? 156.42500 145.50900 132.94500 1.000 61.28000 467 LYS B O 1
ATOM 8463 N N . PRO B 2 488 ? 155.51100 143.56100 133.57300 1.000 60.59000 468 PRO B N 1
ATOM 8464 C CA . PRO B 2 488 ? 154.44100 144.26200 134.30700 1.000 60.59000 468 PRO B CA 1
ATOM 8465 C C . PRO B 2 488 ? 154.91700 145.02100 135.53700 1.000 60.59000 468 PRO B C 1
ATOM 8466 O O . PRO B 2 488 ? 154.41700 146.12500 135.78600 1.000 60.59000 468 PRO B O 1
ATOM 8470 N N . ILE B 2 489 ? 155.85900 144.47600 136.31200 1.000 57.99000 469 ILE B N 1
ATOM 8471 C CA . ILE B 2 489 ? 156.38800 145.20600 137.46100 1.000 57.99000 469 ILE B CA 1
ATOM 8472 C C . ILE B 2 489 ? 157.24800 146.37500 137.00500 1.000 57.99000 469 ILE B C 1
ATOM 8473 O O . ILE B 2 489 ? 157.23700 147.44500 137.62400 1.000 57.99000 469 ILE B O 1
ATOM 8478 N N . THR B 2 490 ? 157.98500 146.20200 135.90700 1.000 55.95000 470 THR B N 1
ATOM 8479 C CA . THR B 2 490 ? 158.84700 147.26900 135.40800 1.000 55.95000 470 THR B CA 1
ATOM 8480 C C . THR B 2 490 ? 158.02400 148.43900 134.88400 1.000 55.95000 470 THR B C 1
ATOM 8481 O O . THR B 2 490 ? 158.35100 149.60200 135.13800 1.000 55.95000 470 THR B O 1
ATOM 8485 N N . MET B 2 491 ? 156.92300 148.14600 134.19300 1.000 59.07000 471 MET B N 1
ATOM 8486 C CA . MET B 2 491 ? 156.08500 149.19000 133.61500 1.000 59.07000 471 MET B CA 1
ATOM 8487 C C . MET B 2 491 ? 155.32200 149.97900 134.67200 1.000 59.07000 471 MET B C 1
ATOM 8488 O O . MET B 2 491 ? 155.24600 151.20700 134.58000 1.000 59.07000 471 MET B O 1
ATOM 8493 N N . HIS B 2 492 ? 154.77500 149.31000 135.68300 1.000 56.61000 472 HIS B N 1
ATOM 8494 C CA . HIS B 2 492 ? 153.99700 149.98900 136.70900 1.000 56.61000 472 HIS B CA 1
ATOM 8495 C C . HIS B 2 492 ? 154.85400 150.75400 137.70500 1.000 56.61000 472 HIS B C 1
ATOM 8496 O O . HIS B 2 492 ? 154.43600 151.82500 138.15400 1.000 56.61000 472 HIS B O 1
ATOM 8503 N N . LEU B 2 493 ? 156.03700 150.24400 138.05700 1.000 52.90000 473 LEU B N 1
ATOM 8504 C CA . LEU B 2 493 ? 156.97900 150.99900 138.87200 1.000 52.90000 473 LEU B CA 1
ATOM 8505 C C . LEU B 2 493 ? 157.55800 152.19200 138.14000 1.000 52.90000 473 LEU B C 1
ATOM 8506 O O . LEU B 2 493 ? 158.03500 153.13000 138.78400 1.000 52.90000 473 LEU B O 1
ATOM 8511 N N . GLN B 2 494 ? 157.53200 152.16400 136.81200 1.000 51.70000 474 GLN B N 1
ATOM 8512 C CA . GLN B 2 494 ? 158.05100 153.26400 136.01600 1.000 51.70000 474 GLN B CA 1
ATOM 8513 C C . GLN B 2 494 ? 157.14200 154.48100 136.10500 1.000 51.70000 474 GLN B C 1
ATOM 8514 O O . GLN B 2 494 ? 157.61900 155.61000 136.24400 1.000 51.70000 474 GLN B O 1
ATOM 8520 N N . MET B 2 495 ? 155.82900 154.27100 136.04900 1.000 56.11000 475 MET B N 1
ATOM 8521 C CA . MET B 2 495 ? 154.88400 155.37400 136.14600 1.000 56.11000 475 MET B CA 1
ATOM 8522 C C . MET B 2 495 ? 154.64600 155.80800 137.58100 1.000 56.11000 475 MET B C 1
ATOM 8523 O O . MET B 2 495 ? 154.17500 156.92700 137.80900 1.000 56.11000 475 MET B O 1
ATOM 8528 N N . LEU B 2 496 ? 154.96600 154.95000 138.54900 1.000 53.14000 476 LEU B N 1
ATOM 8529 C CA . LEU B 2 496 ? 154.75800 155.28900 139.94900 1.000 53.14000 476 LEU B CA 1
ATOM 8530 C C . LEU B 2 496 ? 155.85300 156.21100 140.46500 1.000 53.14000 476 LEU B C 1
ATOM 8531 O O . LEU B 2 496 ? 155.59200 157.09000 141.29200 1.000 53.14000 476 LEU B O 1
ATOM 8536 N N . MET B 2 497 ? 157.08100 156.03900 139.98400 1.000 50.83000 477 MET B N 1
ATOM 8537 C CA . MET B 2 497 ? 158.20900 156.81500 140.47400 1.000 50.83000 477 MET B CA 1
ATOM 8538 C C . MET B 2 497 ? 158.72600 157.84200 139.47800 1.000 50.83000 477 MET B C 1
ATOM 8539 O O . MET B 2 497 ? 159.57900 158.65200 139.85800 1.000 50.83000 477 MET B O 1
ATOM 8544 N N . GLU B 2 498 ? 158.22900 157.82600 138.23700 1.000 52.39000 478 GLU B N 1
ATOM 8545 C CA . GLU B 2 498 ? 158.73600 158.61400 137.10500 1.000 52.39000 478 GLU B CA 1
ATOM 8546 C C . GLU B 2 498 ? 160.22500 158.36300 136.87300 1.000 52.39000 478 GLU B C 1
ATOM 8547 O O . GLU B 2 498 ? 161.05400 159.26600 136.96600 1.000 52.39000 478 GLU B O 1
ATOM 8553 N N . VAL B 2 499 ? 160.55700 157.11500 136.55600 1.000 46.66000 479 VAL B N 1
ATOM 8554 C CA . VAL B 2 499 ? 161.94000 156.72500 136.31700 1.000 46.66000 479 VAL B CA 1
ATOM 8555 C C . VAL B 2 499 ? 162.06800 156.14700 134.91400 1.000 46.66000 479 VAL B C 1
ATOM 8556 O O . VAL B 2 499 ? 161.24000 155.35100 134.47300 1.000 46.66000 479 VAL B O 1
ATOM 8560 N N . VAL B 2 500 ? 163.11200 156.55500 134.20400 1.000 47.89000 480 VAL B N 1
ATOM 8561 C CA . VAL B 2 500 ? 163.29900 156.13000 132.81800 1.000 47.89000 480 VAL B CA 1
ATOM 8562 C C . VAL B 2 500 ? 164.57200 155.30100 132.71100 1.000 47.89000 480 VAL B C 1
ATOM 8563 O O . VAL B 2 500 ? 165.36600 155.29400 133.66000 1.000 47.89000 480 VAL B O 1
ATOM 8567 N N . PRO B 2 501 ? 164.78300 154.55500 131.62500 1.000 48.26000 481 PRO B N 1
ATOM 8568 C CA . PRO B 2 501 ? 166.10400 153.99500 131.35000 1.000 48.26000 481 PRO B CA 1
ATOM 8569 C C . PRO B 2 501 ? 167.15800 155.08000 131.27900 1.000 48.26000 481 PRO B C 1
ATOM 8570 O O . PRO B 2 501 ? 166.89400 156.17300 130.75700 1.000 48.26000 481 PRO B O 1
ATOM 8574 N N . PRO B 2 502 ? 168.34400 154.82700 131.83400 1.000 52.47000 482 PRO B N 1
ATOM 8575 C CA . PRO B 2 502 ? 169.37900 155.86400 131.88200 1.000 52.47000 482 PRO B CA 1
ATOM 8576 C C . PRO B 2 502 ? 169.87900 156.21500 130.49600 1.000 52.47000 482 PRO B C 1
ATOM 8577 O O . PRO B 2 502 ? 170.31900 155.33100 129.75400 1.000 52.47000 482 PRO B O 1
ATOM 8581 N N . GLU B 2 503 ? 169.80100 157.49400 130.12400 1.000 61.20000 483 GLU B N 1
ATOM 8582 C CA . GLU B 2 503 ? 170.14800 157.92400 128.77300 1.000 61.20000 483 GLU B CA 1
ATOM 8583 C C . GLU B 2 503 ? 171.65800 157.85600 128.61500 1.000 61.20000 483 GLU B C 1
ATOM 8584 O O . GLU B 2 503 ? 172.35900 158.87300 128.62800 1.000 61.20000 483 GLU B O 1
ATOM 8590 N N . GLU B 2 504 ? 172.14300 156.63000 128.46200 1.000 67.25000 484 GLU B N 1
ATOM 8591 C CA . GLU B 2 504 ? 173.50200 156.24400 128.77600 1.000 67.25000 484 GLU B CA 1
ATOM 8592 C C . GLU B 2 504 ? 173.70200 154.83000 128.26300 1.000 67.25000 484 GLU B C 1
ATOM 8593 O O . GLU B 2 504 ? 172.94200 153.91500 128.59200 1.000 67.25000 484 GLU B O 1
ATOM 8599 N N . ASP B 2 505 ? 174.72900 154.66800 127.46200 1.000 72.55000 485 ASP B N 1
ATOM 8600 C CA . ASP B 2 505 ? 175.19400 153.36300 127.02900 1.000 72.55000 485 ASP B CA 1
ATOM 8601 C C . ASP B 2 505 ? 176.33900 153.01600 127.98000 1.000 72.55000 485 ASP B C 1
ATOM 8602 O O . ASP B 2 505 ? 176.57900 153.81300 128.89700 1.000 72.55000 485 ASP B O 1
ATOM 8607 N N . PRO B 2 506 ? 176.99600 151.79500 127.87900 1.000 73.73000 486 PRO B N 1
ATOM 8608 C CA . PRO B 2 506 ? 178.16000 151.46400 128.72900 1.000 73.73000 486 PRO B CA 1
ATOM 8609 C C . PRO B 2 506 ? 179.18600 152.54700 129.05100 1.000 73.73000 486 PRO B C 1
ATOM 8610 O O . PRO B 2 506 ? 179.47200 152.77700 130.23000 1.000 73.73000 486 PRO B O 1
ATOM 8614 N N . GLU B 2 507 ? 179.71900 153.23300 128.04700 1.000 80.61000 487 GLU B N 1
ATOM 8615 C CA . GLU B 2 507 ? 180.63700 154.33600 128.31800 1.000 80.61000 487 GLU B CA 1
ATOM 8616 C C . GLU B 2 507 ? 180.09300 155.65400 127.76800 1.000 80.61000 487 GLU B C 1
ATOM 8617 O O . GLU B 2 507 ? 180.25400 155.96500 126.58900 1.000 80.61000 487 GLU B O 1
ATOM 8623 N N . GLN C 1 77 ? 198.01900 195.12100 124.09900 1.000 69.66000 63 GLN C N 1
ATOM 8624 C CA . GLN C 1 77 ? 198.17900 196.25900 124.99700 1.000 69.66000 63 GLN C CA 1
ATOM 8625 C C . GLN C 1 77 ? 196.91000 196.55300 125.79600 1.000 69.66000 63 GLN C C 1
ATOM 8626 O O . GLN C 1 77 ? 195.81500 196.57100 125.23800 1.000 69.66000 63 GLN C O 1
ATOM 8632 N N . PRO C 1 78 ? 197.06200 196.77900 127.10400 1.000 66.46000 64 PRO C N 1
ATOM 8633 C CA . PRO C 1 78 ? 195.91300 197.13900 127.95000 1.000 66.46000 64 PRO C CA 1
ATOM 8634 C C . PRO C 1 78 ? 195.50400 198.58600 127.71600 1.000 66.46000 64 PRO C C 1
ATOM 8635 O O . PRO C 1 78 ? 196.32400 199.49600 127.85800 1.000 66.46000 64 PRO C O 1
ATOM 8639 N N . TYR C 1 79 ? 194.24600 198.80800 127.32000 1.000 63.19000 65 TYR C N 1
ATOM 8640 C CA . TYR C 1 79 ? 193.86000 200.20200 127.13200 1.000 63.19000 65 TYR C CA 1
ATOM 8641 C C . TYR C 1 79 ? 193.06100 200.79400 128.29500 1.000 63.19000 65 TYR C C 1
ATOM 8642 O O . TYR C 1 79 ? 193.63400 201.52500 129.11000 1.000 63.19000 65 TYR C O 1
ATOM 8651 N N . ALA C 1 80 ? 191.76100 200.49300 128.40900 1.000 59.96000 66 ALA C N 1
ATOM 8652 C CA . ALA C 1 80 ? 190.99500 200.87400 129.59300 1.000 59.96000 66 ALA C CA 1
ATOM 8653 C C . ALA C 1 80 ? 189.85600 199.91300 129.90700 1.000 59.96000 66 ALA C C 1
ATOM 8654 O O . ALA C 1 80 ? 189.44800 199.77900 131.06200 1.000 59.96000 66 ALA C O 1
ATOM 8656 N N . GLY C 1 81 ? 189.33000 199.25500 128.88100 1.000 57.34000 67 GLY C N 1
ATOM 8657 C CA . GLY C 1 81 ? 188.09000 198.51400 129.00100 1.000 57.34000 67 GLY C CA 1
ATOM 8658 C C . GLY C 1 81 ? 188.17600 197.13000 128.40300 1.000 57.34000 67 GLY C C 1
ATOM 8659 O O . GLY C 1 81 ? 187.24200 196.67700 127.73600 1.000 57.34000 67 GLY C O 1
ATOM 8660 N N . MET C 1 82 ? 189.31500 196.47300 128.62700 1.000 60.97000 68 MET C N 1
ATOM 8661 C CA . MET C 1 82 ? 189.76300 195.19000 128.09500 1.000 60.97000 68 MET C CA 1
ATOM 8662 C C . MET C 1 82 ? 188.71600 194.08800 128.15300 1.000 60.97000 68 MET C C 1
ATOM 8663 O O . MET C 1 82 ? 187.90100 194.05800 129.07700 1.000 60.97000 68 MET C O 1
ATOM 8668 N N . PRO C 1 83 ? 188.69800 193.18300 127.19200 1.000 60.46000 69 PRO C N 1
ATOM 8669 C CA . PRO C 1 83 ? 187.84900 191.99500 127.31900 1.000 60.46000 69 PRO C CA 1
ATOM 8670 C C . PRO C 1 83 ? 188.53000 190.90600 128.12900 1.000 60.46000 69 PRO C C 1
ATOM 8671 O O . PRO C 1 83 ? 189.60000 191.12700 128.70100 1.000 60.46000 69 PRO C O 1
ATOM 8675 N N . LYS C 1 84 ? 187.91000 189.73300 128.18100 1.000 62.24000 70 LYS C N 1
ATOM 8676 C CA . LYS C 1 84 ? 188.40000 188.56700 128.90600 1.000 62.24000 70 LYS C CA 1
ATOM 8677 C C . LYS C 1 84 ? 189.75800 188.07300 128.41500 1.000 62.24000 70 LYS C C 1
ATOM 8678 O O . LYS C 1 84 ? 190.55200 187.58400 129.22400 1.000 62.24000 70 LYS C O 1
ATOM 8684 N N . GLU C 1 85 ? 190.05800 188.21300 127.12300 1.000 64.96000 71 GLU C N 1
ATOM 8685 C CA . GLU C 1 85 ? 191.24100 187.59400 126.54000 1.000 64.96000 71 GLU C CA 1
ATOM 8686 C C . GLU C 1 85 ? 192.45800 188.50400 126.49700 1.000 64.96000 71 GLU C C 1
ATOM 8687 O O . GLU C 1 85 ? 193.58400 188.00000 126.53300 1.000 64.96000 71 GLU C O 1
ATOM 8693 N N . VAL C 1 86 ? 192.27200 189.81500 126.41300 1.000 63.61000 72 VAL C N 1
ATOM 8694 C CA . VAL C 1 86 ? 193.40300 190.72300 126.53100 1.000 63.61000 72 VAL C CA 1
ATOM 8695 C C . VAL C 1 86 ? 193.87300 190.79700 127.98300 1.000 63.61000 72 VAL C C 1
ATOM 8696 O O . VAL C 1 86 ? 195.07200 190.94400 128.24200 1.000 63.61000 72 VAL C O 1
ATOM 8700 N N . LEU C 1 87 ? 192.95200 190.61400 128.93300 1.000 61.99000 73 LEU C N 1
ATOM 8701 C CA . LEU C 1 87 ? 193.25600 190.79200 130.34900 1.000 61.99000 73 LEU C CA 1
ATOM 8702 C C . LEU C 1 87 ? 194.12900 189.66600 130.89100 1.000 61.99000 73 LEU C C 1
ATOM 8703 O O . LEU C 1 87 ? 194.99100 189.90200 131.74600 1.000 61.99000 73 LEU C O 1
ATOM 8708 N N . PHE C 1 88 ? 193.93800 188.44000 130.39800 1.000 63.69000 74 PHE C N 1
ATOM 8709 C CA . PHE C 1 88 ? 194.63900 187.28700 130.95600 1.000 63.69000 74 PHE C CA 1
ATOM 8710 C C . PHE C 1 88 ? 196.12700 187.27000 130.63200 1.000 63.69000 74 PHE C C 1
ATOM 8711 O O . PHE C 1 88 ? 196.87800 186.53500 131.28000 1.000 63.69000 74 PHE C O 1
ATOM 8719 N N . GLN C 1 89 ? 196.57300 188.05500 129.65300 1.000 65.15000 75 GLN C N 1
ATOM 8720 C CA . GLN C 1 89 ? 197.99500 188.14500 129.35600 1.000 65.15000 75 GLN C CA 1
ATOM 8721 C C . GLN C 1 89 ? 198.72700 189.10600 130.27900 1.000 65.15000 75 GLN C C 1
ATOM 8722 O O . GLN C 1 89 ? 199.95200 189.21700 130.18800 1.000 65.15000 75 GLN C O 1
ATOM 8728 N N . PHE C 1 90 ? 198.01000 189.80600 131.15500 1.000 65.73000 76 PHE C N 1
ATOM 8729 C CA . PHE C 1 90 ? 198.61800 190.76800 132.05700 1.000 65.73000 76 PHE C CA 1
ATOM 8730 C C . PHE C 1 90 ? 198.21900 190.59400 133.51400 1.000 65.73000 76 PHE C C 1
ATOM 8731 O O . PHE C 1 90 ? 198.96800 191.03400 134.39100 1.000 65.73000 76 PHE C O 1
ATOM 8739 N N . SER C 1 91 ? 197.07300 189.97200 133.79900 1.000 63.04000 77 SER C N 1
ATOM 8740 C CA . SER C 1 91 ? 196.61900 189.82700 135.17500 1.000 63.04000 77 SER C CA 1
ATOM 8741 C C . SER C 1 91 ? 197.36100 188.73700 135.92700 1.000 63.04000 77 SER C C 1
ATOM 8742 O O . SER C 1 91 ? 197.29800 188.70400 137.15800 1.000 63.04000 77 SER C O 1
ATOM 8745 N N . GLY C 1 92 ? 198.04100 187.84000 135.22500 1.000 65.41000 78 GLY C N 1
ATOM 8746 C CA . GLY C 1 92 ? 198.79900 186.78900 135.86200 1.000 65.41000 78 GLY C CA 1
ATOM 8747 C C . GLY C 1 92 ? 200.23000 187.13300 136.18400 1.000 65.41000 78 GLY C C 1
ATOM 8748 O O . GLY C 1 92 ? 200.97400 186.26200 136.64500 1.000 65.41000 78 GLY C O 1
ATOM 8749 N N . GLN C 1 93 ? 200.64700 188.37500 135.95500 1.000 64.57000 79 GLN C N 1
ATOM 8750 C CA . GLN C 1 93 ? 202.01500 188.76700 136.24200 1.000 64.57000 79 GLN C CA 1
ATOM 8751 C C . GLN C 1 93 ? 202.21400 188.93400 137.74500 1.000 64.57000 79 GLN C C 1
ATOM 8752 O O . GLN C 1 93 ? 201.26300 188.99500 138.52400 1.000 64.57000 79 GLN C O 1
ATOM 8758 N N . ALA C 1 94 ? 203.48100 189.01600 138.14800 1.000 62.47000 80 ALA C N 1
ATOM 8759 C CA . ALA C 1 94 ? 203.79900 188.98700 139.57000 1.000 62.47000 80 ALA C CA 1
ATOM 8760 C C . ALA C 1 94 ? 203.46700 190.30300 140.26000 1.000 62.47000 80 ALA C C 1
ATOM 8761 O O . ALA C 1 94 ? 203.19600 190.31000 141.46100 1.000 62.47000 80 ALA C O 1
ATOM 8763 N N . ARG C 1 95 ? 203.45800 191.41800 139.53300 1.000 60.43000 81 ARG C N 1
ATOM 8764 C CA . ARG C 1 95 ? 203.10200 192.68200 140.16600 1.000 60.43000 81 ARG C CA 1
ATOM 8765 C C . ARG C 1 95 ? 201.59700 192.85300 140.34700 1.000 60.43000 81 ARG C C 1
ATOM 8766 O O . ARG C 1 95 ? 201.17100 193.84300 140.95200 1.000 60.43000 81 ARG C O 1
ATOM 8774 N N . TYR C 1 96 ? 200.78700 191.91900 139.84400 1.000 58.73000 82 TYR C N 1
ATOM 8775 C CA . TYR C 1 96 ? 199.34900 191.92200 140.05300 1.000 58.73000 82 TYR C CA 1
ATOM 8776 C C . TYR C 1 96 ? 198.82000 190.65600 140.70400 1.000 58.73000 82 TYR C C 1
ATOM 8777 O O . TYR C 1 96 ? 197.62700 190.60400 141.01400 1.000 58.73000 82 TYR C O 1
ATOM 8786 N N . ARG C 1 97 ? 199.64900 189.63100 140.89700 1.000 58.53000 83 ARG C N 1
ATOM 8787 C CA . ARG C 1 97 ? 199.15400 188.39700 141.49400 1.000 58.53000 83 ARG C CA 1
ATOM 8788 C C . ARG C 1 97 ? 199.36000 188.38100 143.00300 1.000 58.53000 83 ARG C C 1
ATOM 8789 O O . ARG C 1 97 ? 198.46300 187.98000 143.74900 1.000 58.53000 83 ARG C O 1
ATOM 8797 N N . ILE C 1 98 ? 200.53600 188.78000 143.47300 1.000 55.29000 84 ILE C N 1
ATOM 8798 C CA . ILE C 1 98 ? 200.74400 188.88000 144.91700 1.000 55.29000 84 ILE C CA 1
ATOM 8799 C C . ILE C 1 98 ? 200.07100 190.08500 145.58800 1.000 55.29000 84 ILE C C 1
ATOM 8800 O O . ILE C 1 98 ? 199.67700 189.91800 146.74800 1.000 55.29000 84 ILE C O 1
ATOM 8805 N N . PRO C 1 99 ? 199.87500 191.28700 144.99500 1.000 54.33000 85 PRO C N 1
ATOM 8806 C CA . PRO C 1 99 ? 199.06800 192.27700 145.72600 1.000 54.33000 85 PRO C CA 1
ATOM 8807 C C . PRO C 1 99 ? 197.58800 191.96700 145.72300 1.000 54.33000 85 PRO C C 1
ATOM 8808 O O . PRO C 1 99 ? 196.85600 192.53300 146.54200 1.000 54.33000 85 PRO C O 1
ATOM 8812 N N . ARG C 1 100 ? 197.12300 191.09600 144.83200 1.000 53.21000 86 ARG C N 1
ATOM 8813 C CA . ARG C 1 100 ? 195.75000 190.62000 144.91300 1.000 53.21000 86 ARG C CA 1
ATOM 8814 C C . ARG C 1 100 ? 195.62000 189.53100 145.96500 1.000 53.21000 86 ARG C C 1
ATOM 8815 O O . ARG C 1 100 ? 194.62900 189.48200 146.70100 1.000 53.21000 86 ARG C O 1
ATOM 8823 N N . GLU C 1 101 ? 196.62800 188.66900 146.07600 1.000 52.55000 87 GLU C N 1
ATOM 8824 C CA . GLU C 1 101 ? 196.53400 187.52800 146.97300 1.000 52.55000 87 GLU C CA 1
ATOM 8825 C C . GLU C 1 101 ? 196.74800 187.89800 148.43800 1.000 52.55000 87 GLU C C 1
ATOM 8826 O O . GLU C 1 101 ? 196.15800 187.26100 149.31400 1.000 52.55000 87 GLU C O 1
ATOM 8832 N N . ILE C 1 102 ? 197.57700 188.89700 148.74000 1.000 50.83000 88 ILE C N 1
ATOM 8833 C CA . ILE C 1 102 ? 197.77000 189.25600 150.13900 1.000 50.83000 88 ILE C CA 1
ATOM 8834 C C . ILE C 1 102 ? 196.64300 190.16600 150.60500 1.000 50.83000 88 ILE C C 1
ATOM 8835 O O . ILE C 1 102 ? 196.36300 190.27000 151.79500 1.000 50.83000 88 ILE C O 1
ATOM 8840 N N . LEU C 1 103 ? 195.95900 190.82500 149.67800 1.000 46.14000 89 LEU C N 1
ATOM 8841 C CA . LEU C 1 103 ? 194.82000 191.64300 150.06200 1.000 46.14000 89 LEU C CA 1
ATOM 8842 C C . LEU C 1 103 ? 193.56800 190.80900 150.23800 1.000 46.14000 89 LEU C C 1
ATOM 8843 O O . LEU C 1 103 ? 192.61000 191.28800 150.84600 1.000 46.14000 89 LEU C O 1
ATOM 8848 N N . PHE C 1 104 ? 193.55200 189.57500 149.74300 1.000 44.91000 90 PHE C N 1
ATOM 8849 C CA . PHE C 1 104 ? 192.44100 188.68300 150.04800 1.000 44.91000 90 PHE C CA 1
ATOM 8850 C C . PHE C 1 104 ? 192.64800 187.99800 151.39100 1.000 44.91000 90 PHE C C 1
ATOM 8851 O O . PHE C 1 104 ? 191.70300 187.84800 152.16900 1.000 44.91000 90 PHE C O 1
ATOM 8859 N N . TRP C 1 105 ? 193.87300 187.56100 151.67400 1.000 45.76000 91 TRP C N 1
ATOM 8860 C CA . TRP C 1 105 ? 194.12500 186.80200 152.89200 1.000 45.76000 91 TRP C CA 1
ATOM 8861 C C . TRP C 1 105 ? 194.37700 187.68800 154.10400 1.000 45.76000 91 TRP C C 1
ATOM 8862 O O . TRP C 1 105 ? 194.39500 187.17500 155.22300 1.000 45.76000 91 TRP C O 1
ATOM 8873 N N . LEU C 1 106 ? 194.57900 188.99400 153.91800 1.000 43.96000 92 LEU C N 1
ATOM 8874 C CA . LEU C 1 106 ? 194.53800 189.92200 155.04500 1.000 43.96000 92 LEU C CA 1
ATOM 8875 C C . LEU C 1 106 ? 193.13000 190.34400 155.42600 1.000 43.96000 92 LEU C C 1
ATOM 8876 O O . LEU C 1 106 ? 192.94400 190.87900 156.52100 1.000 43.96000 92 LEU C O 1
ATOM 8881 N N . THR C 1 107 ? 192.14800 190.14600 154.55200 1.000 42.06000 93 THR C N 1
ATOM 8882 C CA . THR C 1 107 ? 190.75700 190.40100 154.89600 1.000 42.06000 93 THR C CA 1
ATOM 8883 C C . THR C 1 107 ? 190.13600 189.20400 155.60300 1.000 42.06000 93 THR C C 1
ATOM 8884 O O . THR C 1 107 ? 189.43600 189.37600 156.60700 1.000 42.06000 93 THR C O 1
ATOM 8888 N N . VAL C 1 108 ? 190.41200 187.98800 155.12100 1.000 39.98000 94 VAL C N 1
ATOM 8889 C CA . VAL C 1 108 ? 189.97300 186.76800 155.79800 1.000 39.98000 94 VAL C CA 1
ATOM 8890 C C . VAL C 1 108 ? 190.61100 186.61000 157.17000 1.000 39.98000 94 VAL C C 1
ATOM 8891 O O . VAL C 1 108 ? 189.94200 186.16500 158.11100 1.000 39.98000 94 VAL C O 1
ATOM 8895 N N . ALA C 1 109 ? 191.86400 187.02300 157.33100 1.000 37.14000 95 ALA C N 1
ATOM 8896 C CA . ALA C 1 109 ? 192.48300 187.04400 158.64600 1.000 37.14000 95 ALA C CA 1
ATOM 8897 C C . ALA C 1 109 ? 191.94400 188.15400 159.53100 1.000 37.14000 95 ALA C C 1
ATOM 8898 O O . ALA C 1 109 ? 191.92200 187.99500 160.75300 1.000 37.14000 95 ALA C O 1
ATOM 8900 N N . SER C 1 110 ? 191.50600 189.27500 158.95700 1.000 33.32000 96 SER C N 1
ATOM 8901 C CA . SER C 1 110 ? 190.91600 190.32400 159.77600 1.000 33.32000 96 SER C CA 1
ATOM 8902 C C . SER C 1 110 ? 189.51300 189.97600 160.24500 1.000 33.32000 96 SER C C 1
ATOM 8903 O O . SER C 1 110 ? 189.05600 190.53600 161.24100 1.000 33.32000 96 SER C O 1
ATOM 8906 N N . VAL C 1 111 ? 188.81900 189.07400 159.55600 1.000 32.31000 97 VAL C N 1
ATOM 8907 C CA . VAL C 1 111 ? 187.55200 188.57900 160.07700 1.000 32.31000 97 VAL C CA 1
ATOM 8908 C C . VAL C 1 111 ? 187.79900 187.68900 161.28700 1.000 32.31000 97 VAL C C 1
ATOM 8909 O O . VAL C 1 111 ? 187.04600 187.72500 162.26600 1.000 32.31000 97 VAL C O 1
ATOM 8913 N N . LEU C 1 112 ? 188.89000 186.92400 161.27100 1.000 31.05000 98 LEU C N 1
ATOM 8914 C CA . LEU C 1 112 ? 189.17400 186.03000 162.38600 1.000 31.05000 98 LEU C CA 1
ATOM 8915 C C . LEU C 1 112 ? 189.90000 186.73600 163.52300 1.000 31.05000 98 LEU C C 1
ATOM 8916 O O . LEU C 1 112 ? 189.92700 186.22100 164.64200 1.000 31.05000 98 LEU C O 1
ATOM 8921 N N . VAL C 1 113 ? 190.50200 187.89600 163.26900 1.000 28.03000 99 VAL C N 1
ATOM 8922 C CA . VAL C 1 113 ? 191.06300 188.67400 164.36800 1.000 28.03000 99 VAL C CA 1
ATOM 8923 C C . VAL C 1 113 ? 189.96900 189.47800 165.06000 1.000 28.03000 99 VAL C C 1
ATOM 8924 O O . VAL C 1 113 ? 189.89700 189.51200 166.29100 1.000 28.03000 99 VAL C O 1
ATOM 8928 N N . LEU C 1 114 ? 189.06700 190.09000 164.28800 1.000 25.56000 100 LEU C N 1
ATOM 8929 C CA . LEU C 1 114 ? 187.96900 190.84700 164.88100 1.000 25.56000 100 LEU C CA 1
ATOM 8930 C C . LEU C 1 114 ? 186.95100 189.94400 165.56100 1.000 25.56000 100 LEU C C 1
ATOM 8931 O O . LEU C 1 114 ? 186.16600 190.42000 166.38100 1.000 25.56000 100 LEU C O 1
ATOM 8936 N N . ILE C 1 115 ? 186.92800 188.65700 165.22800 1.000 24.99000 101 ILE C N 1
ATOM 8937 C CA . ILE C 1 115 ? 186.06400 187.73100 165.94700 1.000 24.99000 101 ILE C CA 1
ATOM 8938 C C . ILE C 1 115 ? 186.75500 187.22900 167.20400 1.000 24.99000 101 ILE C C 1
ATOM 8939 O O . ILE C 1 115 ? 186.13800 187.14200 168.26700 1.000 24.99000 101 ILE C O 1
ATOM 8944 N N . ALA C 1 116 ? 188.05300 186.93400 167.12500 1.000 23.88000 102 ALA C N 1
ATOM 8945 C CA . ALA C 1 116 ? 188.76600 186.46700 168.30800 1.000 23.88000 102 ALA C CA 1
ATOM 8946 C C . ALA C 1 116 ? 189.01200 187.58900 169.30400 1.000 23.88000 102 ALA C C 1
ATOM 8947 O O . ALA C 1 116 ? 189.11000 187.32900 170.50100 1.000 23.88000 102 ALA C O 1
ATOM 8949 N N . ALA C 1 117 ? 189.10100 188.83600 168.84800 1.000 21.35000 103 ALA C N 1
ATOM 8950 C CA . ALA C 1 117 ? 189.19300 189.94200 169.79200 1.000 21.35000 103 ALA C CA 1
ATOM 8951 C C . ALA C 1 117 ? 187.85100 190.24500 170.43700 1.000 21.35000 103 ALA C C 1
ATOM 8952 O O . ALA C 1 117 ? 187.80400 190.92500 171.45700 1.000 21.35000 103 ALA C O 1
ATOM 8954 N N . THR C 1 118 ? 186.75400 189.78000 169.85400 1.000 20.00000 104 THR C N 1
ATOM 8955 C CA . THR C 1 118 ? 185.45600 189.94800 170.49100 1.000 20.00000 104 THR C CA 1
ATOM 8956 C C . THR C 1 118 ? 185.24500 188.90000 171.57100 1.000 20.00000 104 THR C C 1
ATOM 8957 O O . THR C 1 118 ? 184.79400 189.22000 172.67200 1.000 20.00000 104 THR C O 1
ATOM 8961 N N . ILE C 1 119 ? 185.60700 187.64800 171.28900 1.000 18.29000 105 ILE C N 1
ATOM 8962 C CA . ILE C 1 119 ? 185.55500 186.60400 172.30000 1.000 18.29000 105 ILE C CA 1
ATOM 8963 C C . ILE C 1 119 ? 186.61900 186.80900 173.37100 1.000 18.29000 105 ILE C C 1
ATOM 8964 O O . ILE C 1 119 ? 186.45500 186.34400 174.49700 1.000 18.29000 105 ILE C O 1
ATOM 8969 N N . ALA C 1 120 ? 187.69300 187.53600 173.07500 1.000 17.57000 106 ALA C N 1
ATOM 8970 C CA . ALA C 1 120 ? 188.66400 187.83400 174.11800 1.000 17.57000 106 ALA C CA 1
ATOM 8971 C C . ALA C 1 120 ? 188.12600 188.86100 175.09900 1.000 17.57000 106 ALA C C 1
ATOM 8972 O O . ALA C 1 120 ? 188.31800 188.72000 176.30400 1.000 17.57000 106 ALA C O 1
ATOM 8974 N N . ILE C 1 121 ? 187.44200 189.89400 174.61200 1.000 17.29000 107 ILE C N 1
ATOM 8975 C CA . ILE C 1 121 ? 186.93400 190.92500 175.50600 1.000 17.29000 107 ILE C CA 1
ATOM 8976 C C . ILE C 1 121 ? 185.68800 190.45700 176.25300 1.000 17.29000 107 ILE C C 1
ATOM 8977 O O . ILE C 1 121 ? 185.49800 190.81300 177.41400 1.000 17.29000 107 ILE C O 1
ATOM 8982 N N . ILE C 1 122 ? 184.84400 189.62900 175.63900 1.000 17.62000 108 ILE C N 1
ATOM 8983 C CA . ILE C 1 122 ? 183.65200 189.15100 176.33300 1.000 17.62000 108 ILE C CA 1
ATOM 8984 C C . ILE C 1 122 ? 184.02700 188.16600 177.43500 1.000 17.62000 108 ILE C C 1
ATOM 8985 O O . ILE C 1 122 ? 183.47900 188.21400 178.54000 1.000 17.62000 108 ILE C O 1
ATOM 8990 N N . ALA C 1 123 ? 185.00300 187.30500 177.18300 1.000 28.14000 109 ALA C N 1
ATOM 8991 C CA . ALA C 1 123 ? 185.38400 186.32300 178.18500 1.000 28.14000 109 ALA C CA 1
ATOM 8992 C C . ALA C 1 123 ? 186.27000 186.89500 179.27200 1.000 28.14000 109 ALA C C 1
ATOM 8993 O O . ALA C 1 123 ? 186.42100 186.26200 180.31600 1.000 28.14000 109 ALA C O 1
ATOM 8995 N N . LEU C 1 124 ? 186.86800 188.05800 179.06000 1.000 19.49000 110 LEU C N 1
ATOM 8996 C CA . LEU C 1 124 ? 187.71700 188.67400 180.06500 1.000 19.49000 110 LEU C CA 1
ATOM 8997 C C . LEU C 1 124 ? 187.05600 189.83300 180.77600 1.000 19.49000 110 LEU C C 1
ATOM 8998 O O . LEU C 1 124 ? 187.66000 190.39700 181.67800 1.000 19.49000 110 LEU C O 1
ATOM 9003 N N . SER C 1 125 ? 185.89000 190.21100 180.39000 1.000 18.63000 111 SER C N 1
ATOM 9004 C CA . SER C 1 125 ? 185.27300 191.32600 181.07800 1.000 18.63000 111 SER C CA 1
ATOM 9005 C C . SER C 1 125 ? 184.60500 190.83700 182.35700 1.000 18.63000 111 SER C C 1
ATOM 9006 O O . SER C 1 125 ? 184.04900 189.74100 182.38200 1.000 18.63000 111 SER C O 1
ATOM 9009 N N . PRO C 1 126 ? 184.67500 191.60800 183.43600 1.000 20.45000 112 PRO C N 1
ATOM 9010 C CA . PRO C 1 126 ? 184.11500 191.14200 184.70200 1.000 20.45000 112 PRO C CA 1
ATOM 9011 C C . PRO C 1 126 ? 182.60500 191.21900 184.70700 1.000 20.45000 112 PRO C C 1
ATOM 9012 O O . PRO C 1 126 ? 181.99900 192.01700 183.99200 1.000 20.45000 112 PRO C O 1
ATOM 9016 N N . LYS C 1 127 ? 182.00300 190.36500 185.52400 1.000 26.28000 113 LYS C N 1
ATOM 9017 C CA . LYS C 1 127 ? 180.57800 190.45900 185.79200 1.000 26.28000 113 LYS C CA 1
ATOM 9018 C C . LYS C 1 127 ? 180.30300 191.75200 186.53000 1.000 26.28000 113 LYS C C 1
ATOM 9019 O O . LYS C 1 127 ? 180.86700 191.99200 187.60000 1.000 26.28000 113 LYS C O 1
ATOM 9025 N N . CYS C 1 128 ? 179.47600 192.60800 185.94800 1.000 27.42000 114 CYS C N 1
ATOM 9026 C CA . CYS C 1 128 ? 179.39500 193.93200 186.52500 1.000 27.42000 114 CYS C CA 1
ATOM 9027 C C . CYS C 1 128 ? 178.39600 193.95100 187.67000 1.000 27.42000 114 CYS C C 1
ATOM 9028 O O . CYS C 1 128 ? 177.69600 192.97700 187.94300 1.000 27.42000 114 CYS C O 1
ATOM 9031 N N . LEU C 1 129 ? 178.35200 195.09100 188.33900 1.000 22.52000 115 LEU C N 1
ATOM 9032 C CA . LEU C 1 129 ? 177.79600 195.18700 189.67700 1.000 22.52000 115 LEU C CA 1
ATOM 9033 C C . LEU C 1 129 ? 176.27700 195.11100 189.66700 1.000 22.52000 115 LEU C C 1
ATOM 9034 O O . LEU C 1 129 ? 175.61400 195.72100 188.82700 1.000 22.52000 115 LEU C O 1
ATOM 9039 N N . ASP C 1 130 ? 175.72800 194.35200 190.61200 1.000 18.60000 116 ASP C N 1
ATOM 9040 C CA . ASP C 1 130 ? 174.29700 194.35300 190.86900 1.000 18.60000 116 ASP C CA 1
ATOM 9041 C C . ASP C 1 130 ? 173.85500 195.70600 191.41800 1.000 18.60000 116 ASP C C 1
ATOM 9042 O O . ASP C 1 130 ? 174.66200 196.50700 191.88600 1.000 18.60000 116 ASP C O 1
ATOM 9047 N N . TRP C 1 131 ? 172.54000 195.93600 191.38600 1.000 15.98000 117 TRP C N 1
ATOM 9048 C CA . TRP C 1 131 ? 171.98000 197.20800 191.82900 1.000 15.98000 117 TRP C CA 1
ATOM 9049 C C . TRP C 1 131 ? 172.19600 197.45300 193.31800 1.000 15.98000 117 TRP C C 1
ATOM 9050 O O . TRP C 1 131 ? 172.35000 198.60400 193.73200 1.000 15.98000 117 TRP C O 1
ATOM 9061 N N . TRP C 1 132 ? 172.22800 196.39900 194.13300 1.000 15.89000 118 TRP C N 1
ATOM 9062 C CA . TRP C 1 132 ? 172.44200 196.57400 195.56200 1.000 15.89000 118 TRP C CA 1
ATOM 9063 C C . TRP C 1 132 ? 173.90100 196.83700 195.90900 1.000 15.89000 118 TRP C C 1
ATOM 9064 O O . TRP C 1 132 ? 174.18400 197.27900 197.02400 1.000 15.89000 118 TRP C O 1
ATOM 9075 N N . GLN C 1 133 ? 174.82400 196.59400 194.98400 1.000 17.40000 119 GLN C N 1
ATOM 9076 C CA . GLN C 1 133 ? 176.21700 196.97300 195.16200 1.000 17.40000 119 GLN C CA 1
ATOM 9077 C C . GLN C 1 133 ? 176.53400 198.35800 194.61900 1.000 17.40000 119 GLN C C 1
ATOM 9078 O O . GLN C 1 133 ? 177.57400 198.91800 194.97000 1.000 17.40000 119 GLN C O 1
ATOM 9084 N N . GLU C 1 134 ? 175.66500 198.93300 193.79100 1.000 21.07000 120 GLU C N 1
ATOM 9085 C CA . GLU C 1 134 ? 176.04300 200.12800 193.04100 1.000 21.07000 120 GLU C CA 1
ATOM 9086 C C . GLU C 1 134 ? 175.87300 201.40200 193.86200 1.000 21.07000 120 GLU C C 1
ATOM 9087 O O . GLU C 1 134 ? 176.82800 202.16200 194.03500 1.000 21.07000 120 GLU C O 1
ATOM 9093 N N . GLY C 1 135 ? 174.67700 201.65600 194.37500 1.000 20.22000 121 GLY C N 1
ATOM 9094 C CA . GLY C 1 135 ? 174.40300 202.92100 195.01100 1.000 20.22000 121 GLY C CA 1
ATOM 9095 C C . GLY C 1 135 ? 173.96100 202.82100 196.45400 1.000 20.22000 121 GLY C C 1
ATOM 9096 O O . GLY C 1 135 ? 173.75800 201.73200 196.99500 1.000 20.22000 121 GLY C O 1
ATOM 9097 N N . PRO C 1 136 ? 173.79100 203.97400 197.10100 1.000 17.72000 122 PRO C N 1
ATOM 9098 C CA . PRO C 1 136 ? 173.44000 203.98100 198.52500 1.000 17.72000 122 PRO C CA 1
ATOM 9099 C C . PRO C 1 136 ? 171.99400 203.59400 198.78700 1.000 17.72000 122 PRO C C 1
ATOM 9100 O O . PRO C 1 136 ? 171.10900 203.78000 197.95100 1.000 17.72000 122 PRO C O 1
ATOM 9104 N N . MET C 1 137 ? 171.77200 203.04000 199.97300 1.000 16.20000 123 MET C N 1
ATOM 9105 C CA . MET C 1 137 ? 170.44700 202.72300 200.48100 1.000 16.20000 123 MET C CA 1
ATOM 9106 C C . MET C 1 137 ? 169.98200 203.81000 201.44100 1.000 16.20000 123 MET C C 1
ATOM 9107 O O . MET C 1 137 ? 170.78200 204.43800 202.13400 1.000 16.20000 123 MET C O 1
ATOM 9112 N N . TYR C 1 138 ? 168.67200 204.02000 201.47500 1.000 15.03000 124 TYR C N 1
ATOM 9113 C CA . TYR C 1 138 ? 168.04300 205.07100 202.26700 1.000 15.03000 124 TYR C CA 1
ATOM 9114 C C . TYR C 1 138 ? 166.93700 204.43400 203.09900 1.000 15.03000 124 TYR C C 1
ATOM 9115 O O . TYR C 1 138 ? 165.94700 203.94900 202.54700 1.000 15.03000 124 TYR C O 1
ATOM 9124 N N . GLN C 1 139 ? 167.10100 204.42800 204.41700 1.000 15.87000 125 GLN C N 1
ATOM 9125 C CA . GLN C 1 139 ? 166.16800 203.75000 205.31000 1.000 15.87000 125 GLN C CA 1
ATOM 9126 C C . GLN C 1 139 ? 165.12400 204.73400 205.83000 1.000 15.87000 125 GLN C C 1
ATOM 9127 O O . GLN C 1 139 ? 165.46800 205.73800 206.45400 1.000 15.87000 125 GLN C O 1
ATOM 9133 N N . ILE C 1 140 ? 163.85300 204.42800 205.58900 1.000 16.64000 126 ILE C N 1
ATOM 9134 C CA . ILE C 1 140 ? 162.73400 205.29900 205.93300 1.000 16.64000 126 ILE C CA 1
ATOM 9135 C C . ILE C 1 140 ? 161.88900 204.62500 207.00700 1.000 16.64000 126 ILE C C 1
ATOM 9136 O O . ILE C 1 140 ? 161.48700 203.46700 206.85500 1.000 16.64000 126 ILE C O 1
ATOM 9141 N N . TYR C 1 141 ? 161.63700 205.34500 208.09800 1.000 18.62000 127 TYR C N 1
ATOM 9142 C CA . TYR C 1 141 ? 160.60100 204.97900 209.05300 1.000 18.62000 127 TYR C CA 1
ATOM 9143 C C . TYR C 1 141 ? 159.29700 205.60200 208.57200 1.000 18.62000 127 TYR C C 1
ATOM 9144 O O . TYR C 1 141 ? 159.15100 206.82800 208.64900 1.000 18.62000 127 TYR C O 1
ATOM 9153 N N . PRO C 1 142 ? 158.33400 204.81700 208.06700 1.000 19.45000 128 PRO C N 1
ATOM 9154 C CA . PRO C 1 142 ? 157.24200 205.40400 207.26500 1.000 19.45000 128 PRO C CA 1
ATOM 9155 C C . PRO C 1 142 ? 156.24200 206.24100 208.04600 1.000 19.45000 128 PRO C C 1
ATOM 9156 O O . PRO C 1 142 ? 155.61800 207.12100 207.44700 1.000 19.45000 128 PRO C O 1
ATOM 9160 N N . ARG C 1 143 ? 156.08900 206.02500 209.35200 1.000 21.83000 129 ARG C N 1
ATOM 9161 C CA . ARG C 1 143 ? 155.19900 206.85800 210.15000 1.000 21.83000 129 ARG C CA 1
ATOM 9162 C C . ARG C 1 143 ? 155.73500 208.27200 210.35500 1.000 21.83000 129 ARG C C 1
ATOM 9163 O O . ARG C 1 143 ? 154.96300 209.16700 210.70300 1.000 21.83000 129 ARG C O 1
ATOM 9171 N N . SER C 1 144 ? 157.02600 208.50500 210.12100 1.000 19.51000 130 SER C N 1
ATOM 9172 C CA . SER C 1 144 ? 157.64900 209.78600 210.42700 1.000 19.51000 130 SER C CA 1
ATOM 9173 C C . SER C 1 144 ? 158.22000 210.49200 209.20100 1.000 19.51000 130 SER C C 1
ATOM 9174 O O . SER C 1 144 ? 159.03000 211.40400 209.35200 1.000 19.51000 130 SER C O 1
ATOM 9177 N N . PHE C 1 145 ? 157.82300 210.11100 207.98900 1.000 18.80000 131 PHE C N 1
ATOM 9178 C CA . PHE C 1 145 ? 158.43100 210.69900 206.79900 1.000 18.80000 131 PHE C CA 1
ATOM 9179 C C . PHE C 1 145 ? 157.59400 211.82800 206.20500 1.000 18.80000 131 PHE C C 1
ATOM 9180 O O . PHE C 1 145 ? 158.07000 212.96100 206.12100 1.000 18.80000 131 PHE C O 1
ATOM 9188 N N . LYS C 1 146 ? 156.35300 211.55200 205.81200 1.000 20.91000 132 LYS C N 1
ATOM 9189 C CA . LYS C 1 146 ? 155.50900 212.58100 205.20400 1.000 20.91000 132 LYS C CA 1
ATOM 9190 C C . LYS C 1 146 ? 154.04700 212.20300 205.37000 1.000 20.91000 132 LYS C C 1
ATOM 9191 O O . LYS C 1 146 ? 153.62500 211.14900 204.89500 1.000 20.91000 132 LYS C O 1
ATOM 9197 N N . ASP C 1 147 ? 153.28000 213.06700 206.02600 1.000 25.21000 133 ASP C N 1
ATOM 9198 C CA . ASP C 1 147 ? 151.84300 212.88700 206.18300 1.000 25.21000 133 ASP C CA 1
ATOM 9199 C C . ASP C 1 147 ? 151.11500 213.57800 205.03600 1.000 25.21000 133 ASP C C 1
ATOM 9200 O O . ASP C 1 147 ? 151.26800 214.78500 204.83200 1.000 25.21000 133 ASP C O 1
ATOM 9205 N N . SER C 1 148 ? 150.29900 212.81500 204.30600 1.000 26.96000 134 SER C N 1
ATOM 9206 C CA . SER C 1 148 ? 149.61600 213.34100 203.13400 1.000 26.96000 134 SER C CA 1
ATOM 9207 C C . SER C 1 148 ? 148.12400 213.59100 203.32400 1.000 26.96000 134 SER C C 1
ATOM 9208 O O . SER C 1 148 ? 147.57200 214.43500 202.61500 1.000 26.96000 134 SER C O 1
ATOM 9211 N N . ASN C 1 149 ? 147.46000 212.91200 204.26400 1.000 29.86000 135 ASN C N 1
ATOM 9212 C CA . ASN C 1 149 ? 146.01600 213.05100 204.42700 1.000 29.86000 135 ASN C CA 1
ATOM 9213 C C . ASN C 1 149 ? 145.61400 213.65500 205.77200 1.000 29.86000 135 ASN C C 1
ATOM 9214 O O . ASN C 1 149 ? 144.47600 213.45400 206.20800 1.000 29.86000 135 ASN C O 1
ATOM 9219 N N . LYS C 1 150 ? 146.53100 214.37300 206.43300 1.000 32.55000 136 LYS C N 1
ATOM 9220 C CA . LYS C 1 150 ? 146.25300 215.23600 207.59500 1.000 32.55000 136 LYS C CA 1
ATOM 9221 C C . LYS C 1 150 ? 145.68900 214.47000 208.79400 1.000 32.55000 136 LYS C C 1
ATOM 9222 O O . LYS C 1 150 ? 144.64500 214.81900 209.34400 1.000 32.55000 136 LYS C O 1
ATOM 9228 N N . ASP C 1 151 ? 146.39400 213.42500 209.21200 1.000 29.34000 137 ASP C N 1
ATOM 9229 C CA . ASP C 1 151 ? 146.02600 212.70600 210.42200 1.000 29.34000 137 ASP C CA 1
ATOM 9230 C C . ASP C 1 151 ? 147.15800 212.61900 211.43500 1.000 29.34000 137 ASP C C 1
ATOM 9231 O O . ASP C 1 151 ? 146.97200 212.01400 212.49500 1.000 29.34000 137 ASP C O 1
ATOM 9236 N N . GLY C 1 152 ? 148.31300 213.21300 211.15000 1.000 27.19000 138 GLY C N 1
ATOM 9237 C CA . GLY C 1 152 ? 149.45100 213.15200 212.03300 1.000 27.19000 138 GLY C CA 1
ATOM 9238 C C . GLY C 1 152 ? 150.36200 211.96800 211.81600 1.000 27.19000 138 GLY C C 1
ATOM 9239 O O . GLY C 1 152 ? 151.41300 211.89400 212.46000 1.000 27.19000 138 GLY C O 1
ATOM 9240 N N . ASN C 1 153 ? 149.99500 211.04200 210.93900 1.000 25.06000 139 ASN C N 1
ATOM 9241 C CA . ASN C 1 153 ? 150.78500 209.85600 210.65200 1.000 25.06000 139 ASN C CA 1
ATOM 9242 C C . ASN C 1 153 ? 151.34400 209.94100 209.24100 1.000 25.06000 139 ASN C C 1
ATOM 9243 O O . ASN C 1 153 ? 150.63400 210.32300 208.30900 1.000 25.06000 139 ASN C O 1
ATOM 9248 N N . GLY C 1 154 ? 152.61300 209.58000 209.08500 1.000 23.16000 140 GLY C N 1
ATOM 9249 C CA . GLY C 1 154 ? 153.17200 209.44300 207.75400 1.000 23.16000 140 GLY C CA 1
ATOM 9250 C C . GLY C 1 154 ? 152.61200 208.21500 207.06200 1.000 23.16000 140 GLY C C 1
ATOM 9251 O O . GLY C 1 154 ? 152.34800 207.18900 207.68800 1.000 23.16000 140 GLY C O 1
ATOM 9252 N N . ASP C 1 155 ? 152.42200 208.32300 205.75300 1.000 23.46000 141 ASP C N 1
ATOM 9253 C CA . ASP C 1 155 ? 151.79700 207.26200 204.98000 1.000 23.46000 141 ASP C CA 1
ATOM 9254 C C . ASP C 1 155 ? 152.62700 206.95300 203.74000 1.000 23.46000 141 ASP C C 1
ATOM 9255 O O . ASP C 1 155 ? 153.61400 207.62500 203.43900 1.000 23.46000 141 ASP C O 1
ATOM 9260 N N . LEU C 1 156 ? 152.20800 205.90800 203.02000 1.000 21.59000 142 LEU C N 1
ATOM 9261 C CA . LEU C 1 156 ? 152.92300 205.48400 201.81900 1.000 21.59000 142 LEU C CA 1
ATOM 9262 C C . LEU C 1 156 ? 152.70400 206.44600 200.66200 1.000 21.59000 142 LEU C C 1
ATOM 9263 O O . LEU C 1 156 ? 153.55400 206.54500 199.77300 1.000 21.59000 142 LEU C O 1
ATOM 9268 N N . LYS C 1 157 ? 151.56700 207.14300 200.64700 1.000 22.41000 143 LYS C N 1
ATOM 9269 C CA . LYS C 1 157 ? 151.32700 208.16600 199.64000 1.000 22.41000 143 LYS C CA 1
ATOM 9270 C C . LYS C 1 157 ? 152.23300 209.37300 199.85400 1.000 22.41000 143 LYS C C 1
ATOM 9271 O O . LYS C 1 157 ? 152.66500 210.00400 198.88500 1.000 22.41000 143 LYS C O 1
ATOM 9277 N N . GLY C 1 158 ? 152.56000 209.68200 201.11100 1.000 21.90000 144 GLY C N 1
ATOM 9278 C CA . GLY C 1 158 ? 153.49400 210.75600 201.39100 1.000 21.90000 144 GLY C CA 1
ATOM 9279 C C . GLY C 1 158 ? 154.91600 210.44400 200.97300 1.000 21.90000 144 GLY C C 1
ATOM 9280 O O . GLY C 1 158 ? 155.68900 211.35700 200.68100 1.000 21.90000 144 GLY C O 1
ATOM 9281 N N . ILE C 1 159 ? 155.28200 209.16300 200.94000 1.000 20.63000 145 ILE C N 1
ATOM 9282 C CA . ILE C 1 159 ? 156.59600 208.77900 200.43500 1.000 20.63000 145 ILE C CA 1
ATOM 9283 C C . ILE C 1 159 ? 156.65900 208.97200 198.92400 1.000 20.63000 145 ILE C C 1
ATOM 9284 O O . ILE C 1 159 ? 157.67700 209.42100 198.38400 1.000 20.63000 145 ILE C O 1
ATOM 9289 N N . GLN C 1 160 ? 155.55600 208.67500 198.22900 1.000 21.63000 146 GLN C N 1
ATOM 9290 C CA . GLN C 1 160 ? 155.48800 208.82400 196.77700 1.000 21.63000 146 GLN C CA 1
ATOM 9291 C C . GLN C 1 160 ? 155.61100 210.28100 196.34000 1.000 21.63000 146 GLN C C 1
ATOM 9292 O O . GLN C 1 160 ? 156.17900 210.55900 195.27900 1.000 21.63000 146 GLN C O 1
ATOM 9298 N N . ASP C 1 161 ? 155.12800 211.22100 197.15000 1.000 23.30000 147 ASP C N 1
ATOM 9299 C CA . ASP C 1 161 ? 155.24500 212.63400 196.82000 1.000 23.30000 147 ASP C CA 1
ATOM 9300 C C . ASP C 1 161 ? 156.62800 213.21300 197.08900 1.000 23.30000 147 ASP C C 1
ATOM 9301 O O . ASP C 1 161 ? 156.88400 214.35500 196.69900 1.000 23.30000 147 ASP C O 1
ATOM 9306 N N . LYS C 1 162 ? 157.52200 212.47100 197.73700 1.000 21.00000 148 LYS C N 1
ATOM 9307 C CA . LYS C 1 162 ? 158.85900 212.95800 198.04500 1.000 21.00000 148 LYS C CA 1
ATOM 9308 C C . LYS C 1 162 ? 159.93900 212.20800 197.28100 1.000 21.00000 148 LYS C C 1
ATOM 9309 O O . LYS C 1 162 ? 161.11100 212.26900 197.65800 1.000 21.00000 148 LYS C O 1
ATOM 9315 N N . LEU C 1 163 ? 159.57000 211.50700 196.20900 1.000 20.18000 149 LEU C N 1
ATOM 9316 C CA . LEU C 1 163 ? 160.54000 210.71800 195.45900 1.000 20.18000 149 LEU C CA 1
ATOM 9317 C C . LEU C 1 163 ? 161.49200 211.57700 194.63500 1.000 20.18000 149 LEU C C 1
ATOM 9318 O O . LEU C 1 163 ? 162.56000 211.09300 194.25600 1.000 20.18000 149 LEU C O 1
ATOM 9323 N N . ASP C 1 164 ? 161.13700 212.83200 194.34700 1.000 22.11000 150 ASP C N 1
ATOM 9324 C CA . ASP C 1 164 ? 162.08700 213.73000 193.69800 1.000 22.11000 150 ASP C CA 1
ATOM 9325 C C . ASP C 1 164 ? 163.19000 214.16600 194.64900 1.000 22.11000 150 ASP C C 1
ATOM 9326 O O . ASP C 1 164 ? 164.32100 214.40100 194.21200 1.000 22.11000 150 ASP C O 1
ATOM 9331 N N . TYR C 1 165 ? 162.87900 214.29700 195.94100 1.000 18.74000 151 TYR C N 1
ATOM 9332 C CA . TYR C 1 165 ? 163.90500 214.59100 196.93500 1.000 18.74000 151 TYR C CA 1
ATOM 9333 C C . TYR C 1 165 ? 164.88700 213.43400 197.07000 1.000 18.74000 151 TYR C C 1
ATOM 9334 O O . TYR C 1 165 ? 166.08700 213.65000 197.26400 1.000 18.74000 151 TYR C O 1
ATOM 9343 N N . ILE C 1 166 ? 164.38700 212.20400 196.97400 1.000 18.04000 152 ILE C N 1
ATOM 9344 C CA . ILE C 1 166 ? 165.21900 211.02500 197.16700 1.000 18.04000 152 ILE C CA 1
ATOM 9345 C C . ILE C 1 166 ? 166.13000 210.81100 195.96100 1.000 18.04000 152 ILE C C 1
ATOM 9346 O O . ILE C 1 166 ? 167.29800 210.43800 196.10900 1.000 18.04000 152 ILE C O 1
ATOM 9351 N N . THR C 1 167 ? 165.63100 211.09500 194.75500 1.000 19.55000 153 THR C N 1
ATOM 9352 C CA . THR C 1 167 ? 166.47700 211.01100 193.56900 1.000 19.55000 153 THR C CA 1
ATOM 9353 C C . THR C 1 167 ? 167.51500 212.12700 193.52600 1.000 19.55000 153 THR C C 1
ATOM 9354 O O . THR C 1 167 ? 168.57800 211.95100 192.92500 1.000 19.55000 153 THR C O 1
ATOM 9358 N N . ALA C 1 168 ? 167.24300 213.26700 194.16000 1.000 18.35000 154 ALA C N 1
ATOM 9359 C CA . ALA C 1 168 ? 168.23300 214.33100 194.24900 1.000 18.35000 154 ALA C CA 1
ATOM 9360 C C . ALA C 1 168 ? 169.31900 214.05100 195.28400 1.000 18.35000 154 ALA C C 1
ATOM 9361 O O . ALA C 1 168 ? 170.33800 214.74600 195.29000 1.000 18.35000 154 ALA C O 1
ATOM 9363 N N . LEU C 1 169 ? 169.13300 213.05900 196.14900 1.000 17.65000 155 LEU C N 1
ATOM 9364 C CA . LEU C 1 169 ? 170.18000 212.58800 197.04100 1.000 17.65000 155 LEU C CA 1
ATOM 9365 C C . LEU C 1 169 ? 171.06100 211.51800 196.40800 1.000 17.65000 155 LEU C C 1
ATOM 9366 O O . LEU C 1 169 ? 171.91500 210.96500 197.10700 1.000 17.65000 155 LEU C O 1
ATOM 9371 N N . ASN C 1 170 ? 170.84400 211.20600 195.12100 1.000 17.98000 156 ASN C N 1
ATOM 9372 C CA . ASN C 1 170 ? 171.57300 210.17900 194.35900 1.000 17.98000 156 ASN C CA 1
ATOM 9373 C C . ASN C 1 170 ? 171.43700 208.79200 194.99400 1.000 17.98000 156 ASN C C 1
ATOM 9374 O O . ASN C 1 170 ? 172.36900 207.99200 194.98800 1.000 17.98000 156 ASN C O 1
ATOM 9379 N N . ILE C 1 171 ? 170.25600 208.50600 195.50900 1.000 17.16000 157 ILE C N 1
ATOM 9380 C CA . ILE C 1 171 ? 169.93100 207.26600 196.20500 1.000 17.16000 157 ILE C CA 1
ATOM 9381 C C . ILE C 1 171 ? 169.53700 206.20800 195.18100 1.000 17.16000 157 ILE C C 1
ATOM 9382 O O . ILE C 1 171 ? 168.83800 206.50300 194.21100 1.000 17.16000 157 ILE C O 1
ATOM 9387 N N . LYS C 1 172 ? 170.01100 204.97600 195.37100 1.000 16.70000 158 LYS C N 1
ATOM 9388 C CA . LYS C 1 172 ? 169.58500 203.86500 194.52900 1.000 16.70000 158 LYS C CA 1
ATOM 9389 C C . LYS C 1 172 ? 168.40400 203.09000 195.11200 1.000 16.70000 158 LYS C C 1
ATOM 9390 O O . LYS C 1 172 ? 167.45900 202.77100 194.38700 1.000 16.70000 158 LYS C O 1
ATOM 9396 N N . THR C 1 173 ? 168.42900 202.78600 196.40600 1.000 15.65000 159 THR C N 1
ATOM 9397 C CA . THR C 1 173 ? 167.48000 201.87400 197.03200 1.000 15.65000 159 THR C CA 1
ATOM 9398 C C . THR C 1 173 ? 166.77100 202.56700 198.18600 1.000 15.65000 159 THR C C 1
ATOM 9399 O O . THR C 1 173 ? 167.41000 203.23100 199.00200 1.000 15.65000 159 THR C O 1
ATOM 9403 N N . VAL C 1 174 ? 165.45700 202.39800 198.25600 1.000 14.99000 160 VAL C N 1
ATOM 9404 C CA . VAL C 1 174 ? 164.66100 202.83000 199.39600 1.000 14.99000 160 VAL C CA 1
ATOM 9405 C C . VAL C 1 174 ? 164.34900 201.61700 200.26100 1.000 14.99000 160 VAL C C 1
ATOM 9406 O O . VAL C 1 174 ? 163.80000 200.62200 199.77600 1.000 14.99000 160 VAL C O 1
ATOM 9410 N N . TRP C 1 175 ? 164.70400 201.69600 201.53800 1.000 15.44000 161 TRP C N 1
ATOM 9411 C CA . TRP C 1 175 ? 164.41900 200.66300 202.53100 1.000 15.44000 161 TRP C CA 1
ATOM 9412 C C . TRP C 1 175 ? 163.32200 201.19400 203.44600 1.000 15.44000 161 TRP C C 1
ATOM 9413 O O . TRP C 1 175 ? 163.54300 202.13800 204.20500 1.000 15.44000 161 TRP C O 1
ATOM 9424 N N . ILE C 1 176 ? 162.14400 200.59100 203.37900 1.000 17.13000 162 ILE C N 1
ATOM 9425 C CA . ILE C 1 176 ? 161.01800 200.96500 204.22600 1.000 17.13000 162 ILE C CA 1
ATOM 9426 C C . ILE C 1 176 ? 160.89300 199.92600 205.32800 1.000 17.13000 162 ILE C C 1
ATOM 9427 O O . ILE C 1 176 ? 160.90200 198.72100 205.05500 1.000 17.13000 162 ILE C O 1
ATOM 9432 N N . THR C 1 177 ? 160.78900 200.38700 206.57100 1.000 19.36000 163 THR C N 1
ATOM 9433 C CA . THR C 1 177 ? 160.60000 199.47500 207.68800 1.000 19.36000 163 THR C CA 1
ATOM 9434 C C . THR C 1 177 ? 159.12500 199.08200 207.77300 1.000 19.36000 163 THR C C 1
ATOM 9435 O O . THR C 1 177 ? 158.31000 199.48300 206.94000 1.000 19.36000 163 THR C O 1
ATOM 9439 N N . SER C 1 178 ? 158.77900 198.31100 208.80700 1.000 21.13000 164 SER C N 1
ATOM 9440 C CA . SER C 1 178 ? 157.57100 197.48500 208.81900 1.000 21.13000 164 SER C CA 1
ATOM 9441 C C . SER C 1 178 ? 156.28500 198.30500 208.76200 1.000 21.13000 164 SER C C 1
ATOM 9442 O O . SER C 1 178 ? 156.07400 199.21900 209.56200 1.000 21.13000 164 SER C O 1
ATOM 9445 N N . PHE C 1 179 ? 155.43500 197.97800 207.78700 1.000 20.26000 165 PHE C N 1
ATOM 9446 C CA . PHE C 1 179 ? 154.15600 198.64800 207.58600 1.000 20.26000 165 PHE C CA 1
ATOM 9447 C C . PHE C 1 179 ? 152.99800 197.65500 207.54200 1.000 20.26000 165 PHE C C 1
ATOM 9448 O O . PHE C 1 179 ? 151.91000 198.00900 207.08300 1.000 20.26000 165 PHE C O 1
ATOM 9456 N N . TYR C 1 180 ? 153.21900 196.42000 207.99100 1.000 21.51000 166 TYR C N 1
ATOM 9457 C CA . TYR C 1 180 ? 152.17200 195.41000 208.03100 1.000 21.51000 166 TYR C CA 1
ATOM 9458 C C . TYR C 1 180 ? 151.10900 195.77100 209.06000 1.000 21.51000 166 TYR C C 1
ATOM 9459 O O . TYR C 1 180 ? 151.33100 196.57600 209.96700 1.000 21.51000 166 TYR C O 1
ATOM 9468 N N . LYS C 1 181 ? 149.93900 195.16300 208.90400 1.000 23.04000 167 LYS C N 1
ATOM 9469 C CA . LYS C 1 181 ? 148.86100 195.33500 209.86900 1.000 23.04000 167 LYS C CA 1
ATOM 9470 C C . LYS C 1 181 ? 149.25600 194.69600 211.19800 1.000 23.04000 167 LYS C C 1
ATOM 9471 O O . LYS C 1 181 ? 149.48200 193.48600 211.26800 1.000 23.04000 167 LYS C O 1
ATOM 9477 N N . SER C 1 182 ? 149.35500 195.50900 212.24400 1.000 23.99000 168 SER C N 1
ATOM 9478 C CA . SER C 1 182 ? 149.97500 195.09500 213.49100 1.000 23.99000 168 SER C CA 1
ATOM 9479 C C . SER C 1 182 ? 149.15800 195.53500 214.69400 1.000 23.99000 168 SER C C 1
ATOM 9480 O O . SER C 1 182 ? 148.46600 196.55300 214.66300 1.000 23.99000 168 SER C O 1
ATOM 9483 N N . SER C 1 183 ? 149.26000 194.75000 215.76200 1.000 23.88000 169 SER C N 1
ATOM 9484 C CA . SER C 1 183 ? 148.79500 195.17000 217.07600 1.000 23.88000 169 SER C CA 1
ATOM 9485 C C . SER C 1 183 ? 149.87300 195.89400 217.85700 1.000 23.88000 169 SER C C 1
ATOM 9486 O O . SER C 1 183 ? 149.56200 196.76500 218.67100 1.000 23.88000 169 SER C O 1
ATOM 9489 N N . LEU C 1 184 ? 151.13000 195.53900 217.62400 1.000 24.62000 170 LEU C N 1
ATOM 9490 C CA . LEU C 1 184 ? 152.27300 196.12100 218.30600 1.000 24.62000 170 LEU C CA 1
ATOM 9491 C C . LEU C 1 184 ? 153.21000 196.68800 217.25200 1.000 24.62000 170 LEU C C 1
ATOM 9492 O O . LEU C 1 184 ? 153.67100 195.95600 216.37200 1.000 24.62000 170 LEU C O 1
ATOM 9497 N N . LYS C 1 185 ? 153.48300 197.98600 217.33500 1.000 26.84000 171 LYS C N 1
ATOM 9498 C CA . LYS C 1 185 ? 154.30600 198.66900 216.34800 1.000 26.84000 171 LYS C CA 1
ATOM 9499 C C . LYS C 1 185 ? 155.71100 198.96100 216.84900 1.000 26.84000 171 LYS C C 1
ATOM 9500 O O . LYS C 1 185 ? 156.41900 199.76700 216.24300 1.000 26.84000 171 LYS C O 1
ATOM 9506 N N . ASP C 1 186 ? 156.12200 198.33200 217.94100 1.000 27.91000 172 ASP C N 1
ATOM 9507 C CA . ASP C 1 186 ? 157.49100 198.38500 218.42500 1.000 27.91000 172 ASP C CA 1
ATOM 9508 C C . ASP C 1 186 ? 157.82400 197.00100 218.96600 1.000 27.91000 172 ASP C C 1
ATOM 9509 O O . ASP C 1 186 ? 157.04200 196.06200 218.79000 1.000 27.91000 172 ASP C O 1
ATOM 9514 N N . PHE C 1 187 ? 158.98900 196.89000 219.61800 1.000 25.14000 173 PHE C N 1
ATOM 9515 C CA . PHE C 1 187 ? 159.46100 195.66800 220.28700 1.000 25.14000 173 PHE C CA 1
ATOM 9516 C C . PHE C 1 187 ? 159.53100 194.48700 219.32000 1.000 25.14000 173 PHE C C 1
ATOM 9517 O O . PHE C 1 187 ? 159.06600 193.38700 219.61700 1.000 25.14000 173 PHE C O 1
ATOM 9525 N N . ARG C 1 188 ? 160.11900 194.74700 218.14600 1.000 21.97000 174 ARG C N 1
ATOM 9526 C CA . ARG C 1 188 ? 160.25300 193.81200 217.01800 1.000 21.97000 174 ARG C CA 1
ATOM 9527 C C . ARG C 1 188 ? 158.90300 193.34500 216.45500 1.000 21.97000 174 ARG C C 1
ATOM 9528 O O . ARG C 1 188 ? 158.81000 192.23500 215.93300 1.000 21.97000 174 ARG C O 1
ATOM 9536 N N . TYR C 1 189 ? 157.86400 194.19100 216.54000 1.000 22.57000 175 TYR C N 1
ATOM 9537 C CA . TYR C 1 189 ? 156.68900 194.14500 215.65600 1.000 22.57000 175 TYR C CA 1
ATOM 9538 C C . TYR C 1 189 ? 155.77100 192.92000 215.67500 1.000 22.57000 175 TYR C C 1
ATOM 9539 O O . TYR C 1 189 ? 155.91600 192.03800 214.82600 1.000 22.57000 175 TYR C O 1
ATOM 9548 N N . GLY C 1 190 ? 154.87500 192.80800 216.65100 1.000 20.06000 176 GLY C N 1
ATOM 9549 C CA . GLY C 1 190 ? 153.79600 191.82800 216.55700 1.000 20.06000 176 GLY C CA 1
ATOM 9550 C C . GLY C 1 190 ? 152.78800 192.02300 215.42600 1.000 20.06000 176 GLY C C 1
ATOM 9551 O O . GLY C 1 190 ? 151.94500 192.91900 215.49200 1.000 20.06000 176 GLY C O 1
ATOM 9552 N N . VAL C 1 191 ? 152.83200 191.15500 214.41100 1.000 20.22000 177 VAL C N 1
ATOM 9553 C CA . VAL C 1 191 ? 152.10500 191.33100 213.15100 1.000 20.22000 177 VAL C CA 1
ATOM 9554 C C . VAL C 1 191 ? 150.82700 190.49600 213.16400 1.000 20.22000 177 VAL C C 1
ATOM 9555 O O . VAL C 1 191 ? 150.85400 189.30900 213.50300 1.000 20.22000 177 VAL C O 1
ATOM 9559 N N . GLU C 1 192 ? 149.70600 191.11900 212.79100 1.000 24.94000 178 GLU C N 1
ATOM 9560 C CA . GLU C 1 192 ? 148.40200 190.47000 212.71700 1.000 24.94000 178 GLU C CA 1
ATOM 9561 C C . GLU C 1 192 ? 148.12300 189.81600 211.37000 1.000 24.94000 178 GLU C C 1
ATOM 9562 O O . GLU C 1 192 ? 147.47300 188.76900 211.31800 1.000 24.94000 178 GLU C O 1
ATOM 9568 N N . ASP C 1 193 ? 148.57000 190.43000 210.27900 1.000 24.07000 179 ASP C N 1
ATOM 9569 C CA . ASP C 1 193 ? 148.30100 189.94800 208.92800 1.000 24.07000 179 ASP C CA 1
ATOM 9570 C C . ASP C 1 193 ? 149.49300 190.30200 208.05400 1.000 24.07000 179 ASP C C 1
ATOM 9571 O O . ASP C 1 193 ? 149.72500 191.48100 207.77000 1.000 24.07000 179 ASP C O 1
ATOM 9576 N N . PHE C 1 194 ? 150.22600 189.28600 207.60200 1.000 20.81000 180 PHE C N 1
ATOM 9577 C CA . PHE C 1 194 ? 151.43000 189.49000 206.81100 1.000 20.81000 180 PHE C CA 1
ATOM 9578 C C . PHE C 1 194 ? 151.15000 189.89700 205.37300 1.000 20.81000 180 PHE C C 1
ATOM 9579 O O . PHE C 1 194 ? 152.09400 190.22200 204.64900 1.000 20.81000 180 PHE C O 1
ATOM 9587 N N . ARG C 1 195 ? 149.89400 189.87800 204.93300 1.000 22.64000 181 ARG C N 1
ATOM 9588 C CA . ARG C 1 195 ? 149.54700 190.21200 203.55900 1.000 22.64000 181 ARG C CA 1
ATOM 9589 C C . ARG C 1 195 ? 148.68800 191.46400 203.46100 1.000 22.64000 181 ARG C C 1
ATOM 9590 O O . ARG C 1 195 ? 148.04300 191.68600 202.43600 1.000 22.64000 181 ARG C O 1
ATOM 9598 N N . GLU C 1 196 ? 148.65800 192.28600 204.50300 1.000 24.55000 182 GLU C N 1
ATOM 9599 C CA . GLU C 1 196 ? 147.93200 193.54300 204.44600 1.000 24.55000 182 GLU C CA 1
ATOM 9600 C C . GLU C 1 196 ? 148.80500 194.67700 204.95300 1.000 24.55000 182 GLU C C 1
ATOM 9601 O O . GLU C 1 196 ? 149.77200 194.46400 205.68400 1.000 24.55000 182 GLU C O 1
ATOM 9607 N N . VAL C 1 197 ? 148.46100 195.87700 204.52300 1.000 22.83000 183 VAL C N 1
ATOM 9608 C CA . VAL C 1 197 ? 149.07100 197.10900 205.00100 1.000 22.83000 183 VAL C CA 1
ATOM 9609 C C . VAL C 1 197 ? 148.25900 197.61000 206.18800 1.000 22.83000 183 VAL C C 1
ATOM 9610 O O . VAL C 1 197 ? 147.03300 197.47000 206.21200 1.000 22.83000 183 VAL C O 1
ATOM 9614 N N . ASP C 1 198 ? 148.94000 198.15800 207.19100 1.000 23.65000 184 ASP C N 1
ATOM 9615 C CA . ASP C 1 198 ? 148.25600 198.77200 208.31800 1.000 23.65000 184 ASP C CA 1
ATOM 9616 C C . ASP C 1 198 ? 147.49300 200.01500 207.86100 1.000 23.65000 184 ASP C C 1
ATOM 9617 O O . ASP C 1 198 ? 147.99300 200.77300 207.02700 1.000 23.65000 184 ASP C O 1
ATOM 9622 N N . PRO C 1 199 ? 146.27400 200.23400 208.37500 1.000 24.24000 185 PRO C N 1
ATOM 9623 C CA . PRO C 1 199 ? 145.44400 201.34400 207.87400 1.000 24.24000 185 PRO C CA 1
ATOM 9624 C C . PRO C 1 199 ? 145.98500 202.73900 208.15300 1.000 24.24000 185 PRO C C 1
ATOM 9625 O O . PRO C 1 199 ? 145.59300 203.67200 207.44500 1.000 24.24000 185 PRO C O 1
ATOM 9629 N N . ILE C 1 200 ? 146.87400 202.92400 209.13300 1.000 23.72000 186 ILE C N 1
ATOM 9630 C CA . ILE C 1 200 ? 147.47000 204.24100 209.34300 1.000 23.72000 186 ILE C CA 1
ATOM 9631 C C . ILE C 1 200 ? 148.49800 204.60800 208.28500 1.000 23.72000 186 ILE C C 1
ATOM 9632 O O . ILE C 1 200 ? 148.92300 205.76200 208.23000 1.000 23.72000 186 ILE C O 1
ATOM 9637 N N . PHE C 1 201 ? 148.92000 203.66100 207.45300 1.000 22.74000 187 PHE C N 1
ATOM 9638 C CA . PHE C 1 201 ? 149.80000 203.94700 206.33200 1.000 22.74000 187 PHE C CA 1
ATOM 9639 C C . PHE C 1 201 ? 149.07000 203.97500 205.00000 1.000 22.74000 187 PHE C C 1
ATOM 9640 O O . PHE C 1 201 ? 149.64300 204.42900 204.00800 1.000 22.74000 187 PHE C O 1
ATOM 9648 N N . GLY C 1 202 ? 147.82900 203.50400 204.95100 1.000 24.04000 188 GLY C N 1
ATOM 9649 C CA . GLY C 1 202 ? 147.08400 203.47300 203.71100 1.000 24.04000 188 GLY C CA 1
ATOM 9650 C C . GLY C 1 202 ? 146.51400 202.11400 203.37600 1.000 24.04000 188 GLY C C 1
ATOM 9651 O O . GLY C 1 202 ? 146.32500 201.27400 204.25700 1.000 24.04000 188 GLY C O 1
ATOM 9652 N N . THR C 1 203 ? 146.23600 201.88700 202.10300 1.000 24.04000 189 THR C N 1
ATOM 9653 C CA . THR C 1 203 ? 145.65100 200.64700 201.62200 1.000 24.04000 189 THR C CA 1
ATOM 9654 C C . THR C 1 203 ? 146.65800 199.89900 200.75700 1.000 24.04000 189 THR C C 1
ATOM 9655 O O . THR C 1 203 ? 147.80500 200.31600 200.59300 1.000 24.04000 189 THR C O 1
ATOM 9659 N N . MET C 1 204 ? 146.21400 198.76600 200.21000 1.000 25.41000 190 MET C N 1
ATOM 9660 C CA . MET C 1 204 ? 147.05600 197.99700 199.30300 1.000 25.41000 190 MET C CA 1
ATOM 9661 C C . MET C 1 204 ? 147.23300 198.70600 197.96600 1.000 25.41000 190 MET C C 1
ATOM 9662 O O . MET C 1 204 ? 148.27700 198.55900 197.32300 1.000 25.41000 190 MET C O 1
ATOM 9667 N N . GLU C 1 205 ? 146.23700 199.48900 197.54200 1.000 25.93000 191 GLU C N 1
ATOM 9668 C CA . GLU C 1 205 ? 146.37700 200.26600 196.31700 1.000 25.93000 191 GLU C CA 1
ATOM 9669 C C . GLU C 1 205 ? 147.39800 201.38400 196.48500 1.000 25.93000 191 GLU C C 1
ATOM 9670 O O . GLU C 1 205 ? 148.09800 201.72900 195.52800 1.000 25.93000 191 GLU C O 1
ATOM 9676 N N . ASP C 1 206 ? 147.52100 201.93100 197.69800 1.000 25.12000 192 ASP C N 1
ATOM 9677 C CA . ASP C 1 206 ? 148.56000 202.91700 197.97700 1.000 25.12000 192 ASP C CA 1
ATOM 9678 C C . ASP C 1 206 ? 149.95000 202.30300 197.88400 1.000 25.12000 192 ASP C C 1
ATOM 9679 O O . ASP C 1 206 ? 150.89000 202.96200 197.43200 1.000 25.12000 192 ASP C O 1
ATOM 9684 N N . PHE C 1 207 ? 150.09400 201.04300 198.29900 1.000 21.20000 193 PHE C N 1
ATOM 9685 C CA . PHE C 1 207 ? 151.37300 200.35800 198.16600 1.000 21.20000 193 PHE C CA 1
ATOM 9686 C C . PHE C 1 207 ? 151.70000 200.08000 196.70600 1.000 21.20000 193 PHE C C 1
ATOM 9687 O O . PHE C 1 207 ? 152.85100 200.22400 196.28700 1.000 21.20000 193 PHE C O 1
ATOM 9695 N N . GLU C 1 208 ? 150.70200 199.67000 195.92300 1.000 22.48000 194 GLU C N 1
ATOM 9696 C CA . GLU C 1 208 ? 150.94300 199.35200 194.52200 1.000 22.48000 194 GLU C CA 1
ATOM 9697 C C . GLU C 1 208 ? 151.22800 200.59900 193.70000 1.000 22.48000 194 GLU C C 1
ATOM 9698 O O . GLU C 1 208 ? 151.98800 200.53300 192.73100 1.000 22.48000 194 GLU C O 1
ATOM 9704 N N . ASN C 1 209 ? 150.65000 201.73900 194.07600 1.000 20.74000 195 ASN C N 1
ATOM 9705 C CA . ASN C 1 209 ? 150.99700 202.98100 193.40000 1.000 20.74000 195 ASN C CA 1
ATOM 9706 C C . ASN C 1 209 ? 152.39500 203.44600 193.77300 1.000 20.74000 195 ASN C C 1
ATOM 9707 O O . ASN C 1 209 ? 153.04200 204.13900 192.98500 1.000 20.74000 195 ASN C O 1
ATOM 9712 N N . LEU C 1 210 ? 152.87500 203.07400 194.96100 1.000 18.61000 196 LEU C N 1
ATOM 9713 C CA . LEU C 1 210 ? 154.21600 203.46400 195.37800 1.000 18.61000 196 LEU C CA 1
ATOM 9714 C C . LEU C 1 210 ? 155.27800 202.62100 194.68300 1.000 18.61000 196 LEU C C 1
ATOM 9715 O O . LEU C 1 210 ? 156.32800 203.14200 194.29600 1.000 18.61000 196 LEU C O 1
ATOM 9720 N N . VAL C 1 211 ? 155.01600 201.32200 194.50800 1.000 17.91000 197 VAL C N 1
ATOM 9721 C CA . VAL C 1 211 ? 155.97900 200.42800 193.86700 1.000 17.91000 197 VAL C CA 1
ATOM 9722 C C . VAL C 1 211 ? 156.14500 200.78800 192.39700 1.000 17.91000 197 VAL C C 1
ATOM 9723 O O . VAL C 1 211 ? 157.26000 200.77400 191.86200 1.000 17.91000 197 VAL C O 1
ATOM 9727 N N . ALA C 1 212 ? 155.04800 201.16100 191.73900 1.000 17.65000 198 ALA C N 1
ATOM 9728 C CA . ALA C 1 212 ? 155.11600 201.57200 190.34400 1.000 17.65000 198 ALA C CA 1
ATOM 9729 C C . ALA C 1 212 ? 155.84600 202.89800 190.19100 1.000 17.65000 198 ALA C C 1
ATOM 9730 O O . ALA C 1 212 ? 156.60700 203.08400 189.24200 1.000 17.65000 198 ALA C O 1
ATOM 9732 N N . ALA C 1 213 ? 155.65200 203.81700 191.13900 1.000 17.48000 199 ALA C N 1
ATOM 9733 C CA . ALA C 1 213 ? 156.29300 205.12500 191.06300 1.000 17.48000 199 ALA C CA 1
ATOM 9734 C C . ALA C 1 213 ? 157.78400 205.03800 191.35300 1.000 17.48000 199 ALA C C 1
ATOM 9735 O O . ALA C 1 213 ? 158.57200 205.82500 190.82000 1.000 17.48000 199 ALA C O 1
ATOM 9737 N N . ILE C 1 214 ? 158.18600 204.10100 192.21400 1.000 16.84000 200 ILE C N 1
ATOM 9738 C CA . ILE C 1 214 ? 159.60000 203.89500 192.50800 1.000 16.84000 200 ILE C CA 1
ATOM 9739 C C . ILE C 1 214 ? 160.31500 203.33000 191.28400 1.000 16.84000 200 ILE C C 1
ATOM 9740 O O . ILE C 1 214 ? 161.45800 203.69600 190.98700 1.000 16.84000 200 ILE C O 1
ATOM 9745 N N . HIS C 1 215 ? 159.61600 202.50600 190.50400 1.000 17.36000 201 HIS C N 1
ATOM 9746 C CA . HIS C 1 215 ? 160.23200 201.87800 189.34300 1.000 17.36000 201 HIS C CA 1
ATOM 9747 C C . HIS C 1 215 ? 160.34700 202.83700 188.16300 1.000 17.36000 201 HIS C C 1
ATOM 9748 O O . HIS C 1 215 ? 161.28500 202.72400 187.37000 1.000 17.36000 201 HIS C O 1
ATOM 9755 N N . ASP C 1 216 ? 159.41500 203.78500 188.02000 1.000 19.95000 202 ASP C N 1
ATOM 9756 C CA . ASP C 1 216 ? 159.54400 204.75300 186.93300 1.000 19.95000 202 ASP C CA 1
ATOM 9757 C C . ASP C 1 216 ? 160.67200 205.74500 187.14300 1.000 19.95000 202 ASP C C 1
ATOM 9758 O O . ASP C 1 216 ? 161.07300 206.40400 186.18400 1.000 19.95000 202 ASP C O 1
ATOM 9763 N N . LYS C 1 217 ? 161.18900 205.87400 188.35300 1.000 19.52000 203 LYS C N 1
ATOM 9764 C CA . LYS C 1 217 ? 162.32500 206.73400 188.61100 1.000 19.52000 203 LYS C CA 1
ATOM 9765 C C . LYS C 1 217 ? 163.63700 205.97400 188.65100 1.000 19.52000 203 LYS C C 1
ATOM 9766 O O . LYS C 1 217 ? 164.67300 206.57200 188.93500 1.000 19.52000 203 LYS C O 1
ATOM 9772 N N . GLY C 1 218 ? 163.62200 204.68000 188.36700 1.000 17.62000 204 GLY C N 1
ATOM 9773 C CA . GLY C 1 218 ? 164.83400 203.90000 188.39700 1.000 17.62000 204 GLY C CA 1
ATOM 9774 C C . GLY C 1 218 ? 165.30000 203.49000 189.77100 1.000 17.62000 204 GLY C C 1
ATOM 9775 O O . GLY C 1 218 ? 166.46000 203.09800 189.91800 1.000 17.62000 204 GLY C O 1
ATOM 9776 N N . LEU C 1 219 ? 164.44100 203.56400 190.77800 1.000 16.53000 205 LEU C N 1
ATOM 9777 C CA . LEU C 1 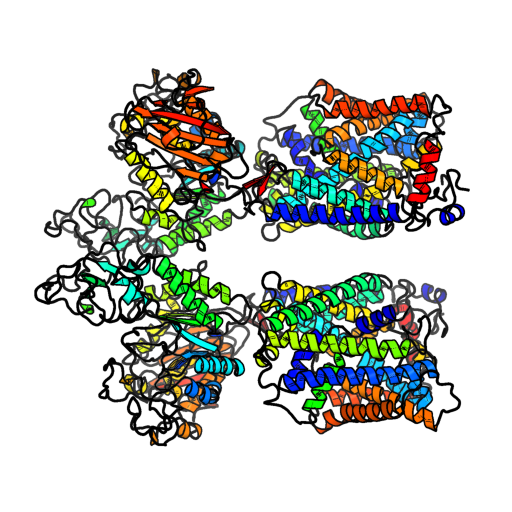219 ? 164.80100 203.17800 192.13000 1.000 16.53000 205 LEU C CA 1
ATOM 9778 C C . LEU C 1 219 ? 164.39300 201.73500 192.41000 1.000 16.53000 205 LEU C C 1
ATOM 9779 O O . LEU C 1 219 ? 163.65700 201.10900 191.64900 1.000 16.53000 205 LEU C O 1
ATOM 9784 N N . LYS C 1 220 ? 164.88300 201.21000 193.52700 1.000 15.21000 206 LYS C N 1
ATOM 9785 C CA . LYS C 1 220 ? 164.53600 199.88500 194.01500 1.000 15.21000 206 LYS C CA 1
ATOM 9786 C C . LYS C 1 220 ? 163.95400 199.99600 195.41800 1.000 15.21000 206 LYS C C 1
ATOM 9787 O O . LYS C 1 220 ? 164.22200 200.95200 196.14500 1.000 15.21000 206 LYS C O 1
ATOM 9793 N N . LEU C 1 221 ? 163.15300 199.00500 195.79900 1.000 14.64000 207 LEU C N 1
ATOM 9794 C CA . LEU C 1 221 ? 162.47200 199.00400 197.08900 1.000 14.64000 207 LEU C CA 1
ATOM 9795 C C . LEU C 1 221 ? 162.71800 197.69100 197.81300 1.000 14.64000 207 LEU C C 1
ATOM 9796 O O . LEU C 1 221 ? 162.43000 196.62200 197.27400 1.000 14.64000 207 LEU C O 1
ATOM 9801 N N . ILE C 1 222 ? 163.23200 197.77000 199.03600 1.000 14.89000 208 ILE C N 1
ATOM 9802 C CA . ILE C 1 222 ? 163.29400 196.61700 199.92400 1.000 14.89000 208 ILE C CA 1
ATOM 9803 C C . ILE C 1 222 ? 162.47400 196.92400 201.16800 1.000 14.89000 208 ILE C C 1
ATOM 9804 O O . ILE C 1 222 ? 162.32500 198.08000 201.57100 1.000 14.89000 208 ILE C O 1
ATOM 9809 N N . ILE C 1 223 ? 161.89700 195.87800 201.75500 1.000 16.81000 209 ILE C N 1
ATOM 9810 C CA . ILE C 1 223 ? 161.02900 196.00900 202.91700 1.000 16.81000 209 ILE C CA 1
ATOM 9811 C C . ILE C 1 223 ? 161.51800 195.06700 204.00800 1.000 16.81000 209 ILE C C 1
ATOM 9812 O O . ILE C 1 223 ? 162.23400 194.10000 203.75300 1.000 16.81000 209 ILE C O 1
ATOM 9817 N N . ASP C 1 224 ? 161.12900 195.36900 205.24100 1.000 20.66000 210 ASP C N 1
ATOM 9818 C CA . ASP C 1 224 ? 161.40300 194.46200 206.34400 1.000 20.66000 210 ASP C CA 1
ATOM 9819 C C . ASP C 1 224 ? 160.50800 193.23600 206.27900 1.000 20.66000 210 ASP C C 1
ATOM 9820 O O . ASP C 1 224 ? 159.40600 193.26600 205.72700 1.000 20.66000 210 ASP C O 1
ATOM 9825 N N . PHE C 1 225 ? 161.00300 192.14700 206.84600 1.000 22.10000 211 PHE C N 1
ATOM 9826 C CA . PHE C 1 225 ? 160.23500 190.92500 206.97900 1.000 22.10000 211 PHE C CA 1
ATOM 9827 C C . PHE C 1 225 ? 160.49600 190.32600 208.35100 1.000 22.10000 211 PHE C C 1
ATOM 9828 O O . PHE C 1 225 ? 161.64300 190.26400 208.79900 1.000 22.10000 211 PHE C O 1
ATOM 9836 N N . ILE C 1 226 ? 159.42500 189.90300 209.01400 1.000 21.26000 212 ILE C N 1
ATOM 9837 C CA . ILE C 1 226 ? 159.47000 189.41900 210.39200 1.000 21.26000 212 ILE C CA 1
ATOM 9838 C C . ILE C 1 226 ? 159.08400 187.94400 210.38300 1.000 21.26000 212 ILE C C 1
ATOM 9839 O O . ILE C 1 226 ? 157.89100 187.61600 210.34600 1.000 21.26000 212 ILE C O 1
ATOM 9844 N N . PRO C 1 227 ? 160.03800 187.02300 210.35900 1.000 19.75000 213 PRO C N 1
ATOM 9845 C CA . PRO C 1 227 ? 159.66900 185.60400 210.30100 1.000 19.75000 213 PRO C CA 1
ATOM 9846 C C . PRO C 1 227 ? 159.50400 184.92700 211.65400 1.000 19.75000 213 PRO C C 1
ATOM 9847 O O . PRO C 1 227 ? 158.88200 183.87000 211.72200 1.000 19.75000 213 PRO C O 1
ATOM 9851 N N . ASN C 1 228 ? 160.02000 185.52800 212.73000 1.000 16.31000 214 ASN C N 1
ATOM 9852 C CA . ASN C 1 228 ? 160.18900 184.80300 213.99000 1.000 16.31000 214 ASN C CA 1
ATOM 9853 C C . ASN C 1 228 ? 158.87100 184.58900 214.73100 1.000 16.31000 214 ASN C C 1
ATOM 9854 O O . ASN C 1 228 ? 158.67500 183.54900 215.36400 1.000 16.31000 214 ASN C O 1
ATOM 9859 N N . HIS C 1 229 ? 157.96600 185.55800 214.68200 1.000 16.75000 215 HIS C N 1
ATOM 9860 C CA . HIS C 1 229 ? 156.81500 185.56200 215.56800 1.000 16.75000 215 HIS C CA 1
ATOM 9861 C C . HIS C 1 229 ? 155.67800 186.31700 214.90000 1.000 16.75000 215 HIS C C 1
ATOM 9862 O O . HIS C 1 229 ? 155.88200 187.04300 213.92700 1.000 16.75000 215 HIS C O 1
ATOM 9869 N N . THR C 1 230 ? 154.47400 186.12200 215.42100 1.000 17.41000 216 THR C N 1
ATOM 9870 C CA . THR C 1 230 ? 153.28600 186.87100 215.02700 1.000 17.41000 216 THR C CA 1
ATOM 9871 C C . THR C 1 230 ? 152.70300 187.55900 216.25500 1.000 17.41000 216 THR C C 1
ATOM 9872 O O . THR C 1 230 ? 153.19900 187.41500 217.36700 1.000 17.41000 216 THR C O 1
ATOM 9876 N N . SER C 1 231 ? 151.64000 188.31800 216.03900 1.000 19.53000 217 SER C N 1
ATOM 9877 C CA . SER C 1 231 ? 150.82200 188.80600 217.13400 1.000 19.53000 217 SER C CA 1
ATOM 9878 C C . SER C 1 231 ? 149.96000 187.67300 217.69100 1.000 19.53000 217 SER C C 1
ATOM 9879 O O . SER C 1 231 ? 149.70100 186.67200 217.02300 1.000 19.53000 217 SER C O 1
ATOM 9882 N N . ASP C 1 232 ? 149.50100 187.84100 218.92800 1.000 21.47000 218 ASP C N 1
ATOM 9883 C CA . ASP C 1 232 ? 148.55400 186.88500 219.49300 1.000 21.47000 218 ASP C CA 1
ATOM 9884 C C . ASP C 1 232 ? 147.12800 187.11300 219.00500 1.000 21.47000 218 ASP C C 1
ATOM 9885 O O . ASP C 1 232 ? 146.23100 186.35900 219.38800 1.000 21.47000 218 ASP C O 1
ATOM 9890 N N . LYS C 1 233 ? 146.89900 188.12200 218.17000 1.000 23.96000 219 LYS C N 1
ATOM 9891 C CA . LYS C 1 233 ? 145.63500 188.30700 217.47800 1.000 23.96000 219 LYS C CA 1
ATOM 9892 C C . LYS C 1 233 ? 145.68000 187.82300 216.03800 1.000 23.96000 219 LYS C C 1
ATOM 9893 O O . LYS C 1 233 ? 144.70500 188.01300 215.30900 1.000 23.96000 219 LYS C O 1
ATOM 9899 N N . HIS C 1 234 ? 146.79000 187.22900 215.61000 1.000 21.77000 220 HIS C N 1
ATOM 9900 C CA . HIS C 1 234 ? 146.84700 186.54500 214.32700 1.000 21.77000 220 HIS C CA 1
ATOM 9901 C C . HIS C 1 234 ? 145.88000 185.36600 214.32000 1.000 21.77000 220 HIS C C 1
ATOM 9902 O O . HIS C 1 234 ? 145.60500 184.75600 215.35300 1.000 21.77000 220 HIS C O 1
ATOM 9909 N N . ILE C 1 235 ? 145.35600 185.05500 213.13300 1.000 21.69000 221 ILE C N 1
ATOM 9910 C CA . ILE C 1 235 ? 144.35600 184.00000 213.01000 1.000 21.69000 221 ILE C CA 1
ATOM 9911 C C . ILE C 1 235 ? 144.97000 182.61900 213.24400 1.000 21.69000 221 ILE C C 1
ATOM 9912 O O . ILE C 1 235 ? 144.26700 181.69700 213.66600 1.000 21.69000 221 ILE C O 1
ATOM 9917 N N . TRP C 1 236 ? 146.28100 182.45900 213.02100 1.000 20.71000 222 TRP C N 1
ATOM 9918 C CA . TRP C 1 236 ? 146.93100 181.18200 213.30000 1.000 20.71000 222 TRP C CA 1
ATOM 9919 C C . TRP C 1 236 ? 146.98300 180.90400 214.79200 1.000 20.71000 222 TRP C C 1
ATOM 9920 O O . TRP C 1 236 ? 146.85600 179.75300 215.21500 1.000 20.71000 222 TRP C O 1
ATOM 9931 N N . PHE C 1 237 ? 147.17700 181.94400 215.60200 1.000 19.33000 223 PHE C N 1
ATOM 9932 C CA . PHE C 1 237 ? 147.28400 181.74300 217.03800 1.000 19.33000 223 PHE C CA 1
ATOM 9933 C C . PHE C 1 237 ? 145.93000 181.51200 217.68600 1.000 19.33000 223 PHE C C 1
ATOM 9934 O O . PHE C 1 237 ? 145.84000 180.75500 218.65400 1.000 19.33000 223 PHE C O 1
ATOM 9942 N N . GLN C 1 238 ? 144.87400 182.14300 217.16800 1.000 21.84000 224 GLN C N 1
ATOM 9943 C CA . GLN C 1 238 ? 143.53500 181.88300 217.67900 1.000 21.84000 224 GLN C CA 1
ATOM 9944 C C . GLN C 1 238 ? 143.06500 180.47700 217.33100 1.000 21.84000 224 GLN C C 1
ATOM 9945 O O . GLN C 1 238 ? 142.27000 179.89300 218.07100 1.000 21.84000 224 GLN C O 1
ATOM 9951 N N . LEU C 1 239 ? 143.55600 179.91500 216.22800 1.000 22.69000 225 LEU C N 1
ATOM 9952 C CA . LEU C 1 239 ? 143.29000 178.51900 215.91300 1.000 22.69000 225 LEU C CA 1
ATOM 9953 C C . LEU C 1 239 ? 144.22800 177.57500 216.65400 1.000 22.69000 225 LEU C C 1
ATOM 9954 O O . LEU C 1 239 ? 143.86600 176.42100 216.89800 1.000 22.69000 225 LEU C O 1
ATOM 9959 N N . SER C 1 240 ? 145.42600 178.04000 217.01100 1.000 22.00000 226 SER C N 1
ATOM 9960 C CA . SER C 1 240 ? 146.39600 177.18700 217.68900 1.000 22.00000 226 SER C CA 1
ATOM 9961 C C . SER C 1 240 ? 145.97600 176.89200 219.11800 1.000 22.00000 226 SER C C 1
ATOM 9962 O O . SER C 1 240 ? 146.13800 175.76700 219.59800 1.000 22.00000 226 SER C O 1
ATOM 9965 N N . ARG C 1 241 ? 145.43900 177.88600 219.81200 1.000 23.16000 227 ARG C N 1
ATOM 9966 C CA . ARG C 1 241 ? 145.11100 177.71900 221.21600 1.000 23.16000 227 ARG C CA 1
ATOM 9967 C C . ARG C 1 241 ? 143.75900 177.05400 221.44000 1.000 23.16000 227 ARG C C 1
ATOM 9968 O O . ARG C 1 241 ? 143.40400 176.78200 222.58900 1.000 23.16000 227 ARG C O 1
ATOM 9976 N N . THR C 1 242 ? 143.00200 176.78200 220.38200 1.000 25.40000 228 THR C N 1
ATOM 9977 C CA . THR C 1 242 ? 141.81900 175.94000 220.46300 1.000 25.40000 228 THR C CA 1
ATOM 9978 C C . THR C 1 242 ? 142.05400 174.56700 219.84700 1.000 25.40000 228 THR C C 1
ATOM 9979 O O . THR C 1 242 ? 141.10900 173.77700 219.75500 1.000 25.40000 228 THR C O 1
ATOM 9983 N N . ARG C 1 243 ? 143.29700 174.28000 219.43500 1.000 27.09000 229 ARG C N 1
ATOM 9984 C CA . ARG C 1 243 ? 143.73700 172.99300 218.87500 1.000 27.09000 229 ARG C CA 1
ATOM 9985 C C . ARG C 1 243 ? 142.94500 172.62100 217.62300 1.000 27.09000 229 ARG C C 1
ATOM 9986 O O . ARG C 1 243 ? 142.42800 171.51200 217.49200 1.000 27.09000 229 ARG C O 1
ATOM 9994 N N . THR C 1 244 ? 142.86900 173.56200 216.69100 1.000 28.26000 230 THR C N 1
ATOM 9995 C CA . THR C 1 244 ? 142.05200 173.42800 215.49200 1.000 28.26000 230 THR C CA 1
ATOM 9996 C C . THR C 1 244 ? 142.93900 173.00300 214.32700 1.000 28.26000 230 THR C C 1
ATOM 9997 O O . THR C 1 244 ? 143.71500 173.80400 213.80300 1.000 28.26000 230 THR C O 1
ATOM 10001 N N . GLY C 1 245 ? 142.82400 171.73700 213.93300 1.000 28.14000 231 GLY C N 1
ATOM 10002 C CA . GLY C 1 245 ? 143.42700 171.28300 212.69100 1.000 28.14000 231 GLY C CA 1
ATOM 10003 C C . GLY C 1 245 ? 144.93600 171.16700 212.76400 1.000 28.14000 231 GLY C C 1
ATOM 10004 O O . GLY C 1 245 ? 145.50800 170.66300 213.73700 1.000 28.14000 231 GLY C O 1
ATOM 10005 N N . LYS C 1 246 ? 145.59200 171.63800 211.70600 1.000 28.04000 232 LYS C N 1
ATOM 10006 C CA . LYS C 1 246 ? 147.04300 171.62900 211.61200 1.000 28.04000 232 LYS C CA 1
ATOM 10007 C C . LYS C 1 246 ? 147.69800 172.73800 212.42000 1.000 28.04000 232 LYS C C 1
ATOM 10008 O O . LYS C 1 246 ? 148.91300 172.69100 212.63300 1.000 28.04000 232 LYS C O 1
ATOM 10014 N N . TYR C 1 247 ? 146.92900 173.71700 212.88500 1.000 25.34000 233 TYR C N 1
ATOM 10015 C CA . TYR C 1 247 ? 147.47300 174.88200 213.56500 1.000 25.34000 233 TYR C CA 1
ATOM 10016 C C . TYR C 1 247 ? 147.89100 174.60700 214.99900 1.000 25.34000 233 TYR C C 1
ATOM 10017 O O . TYR C 1 247 ? 148.46200 175.50200 215.61900 1.000 25.34000 233 TYR C O 1
ATOM 10026 N N . THR C 1 248 ? 147.63200 173.40100 215.51900 1.000 26.07000 234 THR C N 1
ATOM 10027 C CA . THR C 1 248 ? 147.96500 173.05300 216.89900 1.000 26.07000 234 THR C CA 1
ATOM 10028 C C . THR C 1 248 ? 149.46400 173.14900 217.16400 1.000 26.07000 234 THR C C 1
ATOM 10029 O O . THR C 1 248 ? 149.88300 173.58800 218.24000 1.000 26.07000 234 THR C O 1
ATOM 10033 N N . ASP C 1 249 ? 150.28600 172.77900 216.18300 1.000 26.41000 235 ASP C N 1
ATOM 10034 C CA . ASP C 1 249 ? 151.73400 172.83000 216.31000 1.000 26.41000 235 ASP C CA 1
ATOM 10035 C C . ASP C 1 249 ? 152.35300 174.00800 215.56800 1.000 26.41000 235 ASP C C 1
ATOM 10036 O O . ASP C 1 249 ? 153.53500 173.95700 215.22300 1.000 26.41000 235 ASP C O 1
ATOM 10041 N N . TYR C 1 250 ? 151.58300 175.06500 215.30800 1.000 22.51000 236 TYR C N 1
ATOM 10042 C CA . TYR C 1 250 ? 152.16300 176.25500 214.70000 1.000 22.51000 236 TYR C CA 1
ATOM 10043 C C . TYR C 1 250 ? 152.99600 177.05200 215.69000 1.000 22.51000 236 TYR C C 1
ATOM 10044 O O . TYR C 1 250 ? 153.84900 177.84000 215.27600 1.000 22.51000 236 TYR C O 1
ATOM 10053 N N . TYR C 1 251 ? 152.76500 176.86400 216.98300 1.000 18.99000 237 TYR C N 1
ATOM 10054 C CA . TYR C 1 251 ? 153.46400 177.57500 218.03700 1.000 18.99000 237 TYR C CA 1
ATOM 10055 C C . TYR C 1 251 ? 154.00100 176.54200 219.01600 1.000 18.99000 237 TYR C C 1
ATOM 10056 O O . TYR C 1 251 ? 153.66500 175.36000 218.94000 1.000 18.99000 237 TYR C O 1
ATOM 10065 N N . ILE C 1 252 ? 154.85100 176.98000 219.93300 1.000 18.21000 238 ILE C N 1
ATOM 10066 C CA . ILE C 1 252 ? 155.55900 176.07600 220.83100 1.000 18.21000 238 ILE C CA 1
ATOM 10067 C C . ILE C 1 252 ? 154.83500 176.06900 222.17100 1.000 18.21000 238 ILE C C 1
ATOM 10068 O O . ILE C 1 252 ? 154.93100 177.01900 222.94800 1.000 18.21000 238 ILE C O 1
ATOM 10073 N N . TRP C 1 253 ? 154.10200 174.99100 222.43300 1.000 21.21000 239 TRP C N 1
ATOM 10074 C CA . TRP C 1 253 ? 153.28500 174.83200 223.62700 1.000 21.21000 239 TRP C CA 1
ATOM 10075 C C . TRP C 1 253 ? 153.88900 173.77500 224.54000 1.000 21.21000 239 TRP C C 1
ATOM 10076 O O . TRP C 1 253 ? 154.40500 172.76000 224.06700 1.000 21.21000 239 TRP C O 1
ATOM 10087 N N . HIS C 1 254 ? 153.80300 174.00300 225.84900 1.000 25.44000 240 HIS C N 1
ATOM 10088 C CA . HIS C 1 254 ? 154.27400 173.03100 226.82600 1.000 25.44000 240 HIS C CA 1
ATOM 10089 C C . HIS C 1 254 ? 153.40700 173.10200 228.07400 1.000 25.44000 240 HIS C C 1
ATOM 10090 O O . HIS C 1 254 ? 152.78800 174.12700 228.36100 1.000 25.44000 240 HIS C O 1
ATOM 10097 N N . ASP C 1 255 ? 153.37300 171.99700 228.81300 1.000 33.10000 241 ASP C N 1
ATOM 10098 C CA . ASP C 1 255 ? 152.58100 171.92100 230.03200 1.000 33.10000 241 ASP C CA 1
ATOM 10099 C C . ASP C 1 255 ? 153.23800 172.70000 231.16600 1.000 33.10000 241 ASP C C 1
ATOM 10100 O O . ASP C 1 255 ? 154.46300 172.73700 231.30200 1.000 33.10000 241 ASP C O 1
ATOM 10105 N N . CYS C 1 256 ? 152.40100 173.32100 231.99100 1.000 38.75000 242 CYS C N 1
ATOM 10106 C CA . CYS C 1 256 ? 152.85400 174.07200 233.15200 1.000 38.75000 242 CYS C CA 1
ATOM 10107 C C . CYS C 1 256 ? 151.82300 173.91500 234.26400 1.000 38.75000 242 CYS C C 1
ATOM 10108 O O . CYS C 1 256 ? 150.80100 173.24600 234.09600 1.000 38.75000 242 CYS C O 1
ATOM 10111 N N . THR C 1 257 ? 152.09600 174.53900 235.41200 1.000 44.49000 243 THR C N 1
ATOM 10112 C CA . THR C 1 257 ? 151.32800 174.31900 236.64200 1.000 44.49000 243 THR C CA 1
ATOM 10113 C C . THR C 1 257 ? 150.84300 175.65000 237.21900 1.000 44.49000 243 THR C C 1
ATOM 10114 O O . THR C 1 257 ? 151.12500 175.98200 238.36900 1.000 44.49000 243 THR C O 1
ATOM 10118 N N . HIS C 1 258 ? 150.15500 176.43400 236.39100 1.000 46.56000 244 HIS C N 1
ATOM 10119 C CA . HIS C 1 258 ? 149.58700 177.72300 236.79000 1.000 46.56000 244 HIS C CA 1
ATOM 10120 C C . HIS C 1 258 ? 148.56100 177.54800 237.90700 1.000 46.56000 244 HIS C C 1
ATOM 10121 O O . HIS C 1 258 ? 147.47700 176.99900 237.68700 1.000 46.56000 244 HIS C O 1
ATOM 10128 N N . GLU C 1 259 ? 148.90200 178.01900 239.10400 1.000 55.40000 245 GLU C N 1
ATOM 10129 C CA . GLU C 1 259 ? 147.97100 178.07100 240.22200 1.000 55.40000 245 GLU C CA 1
ATOM 10130 C C . GLU C 1 259 ? 148.26800 179.31600 241.04600 1.000 55.40000 245 GLU C C 1
ATOM 10131 O O . GLU C 1 259 ? 149.38700 179.83800 241.01600 1.000 55.40000 245 GLU C O 1
ATOM 10137 N N . ASN C 1 260 ? 147.24000 179.78900 241.76600 1.000 58.61000 246 ASN C N 1
ATOM 10138 C CA . ASN C 1 260 ? 147.27300 181.02000 242.57200 1.000 58.61000 246 ASN C CA 1
ATOM 10139 C C . ASN C 1 260 ? 147.65400 182.24700 241.74300 1.000 58.61000 246 ASN C C 1
ATOM 10140 O O . ASN C 1 260 ? 148.29000 183.17800 242.24500 1.000 58.61000 246 ASN C O 1
ATOM 10145 N N . GLY C 1 261 ? 147.27100 182.26000 240.46800 1.000 56.32000 247 GLY C N 1
ATOM 10146 C CA . GLY C 1 261 ? 147.59400 183.36900 239.59700 1.000 56.32000 247 GLY C CA 1
ATOM 10147 C C . GLY C 1 261 ? 149.03200 183.44400 239.13400 1.000 56.32000 247 GLY C C 1
ATOM 10148 O O . GLY C 1 261 ? 149.40200 184.41800 238.47600 1.000 56.32000 247 GLY C O 1
ATOM 10149 N N . LYS C 1 262 ? 149.86200 182.44700 239.45300 1.000 50.64000 248 LYS C N 1
ATOM 10150 C CA . LYS C 1 262 ? 151.26900 182.46600 239.07500 1.000 50.64000 248 LYS C CA 1
ATOM 10151 C C . LYS C 1 262 ? 151.68400 181.15800 238.42100 1.000 50.64000 248 LYS C C 1
ATOM 10152 O O . LYS C 1 262 ? 151.21800 180.08000 238.79400 1.000 50.64000 248 LYS C O 1
ATOM 10158 N N . THR C 1 263 ? 152.58200 181.27400 237.45200 1.000 39.35000 249 THR C N 1
ATOM 10159 C CA . THR C 1 263 ? 152.99400 180.17400 236.59600 1.000 39.35000 249 THR C CA 1
ATOM 10160 C C . THR C 1 263 ? 154.36000 179.66400 237.03400 1.000 39.35000 249 THR C C 1
ATOM 10161 O O . THR C 1 263 ? 155.27300 180.45800 237.27500 1.000 39.35000 249 THR C O 1
ATOM 10165 N N . ILE C 1 264 ? 154.49100 178.34700 237.15700 1.000 33.45000 250 ILE C N 1
ATOM 10166 C CA . ILE C 1 264 ? 155.79200 177.69500 237.26400 1.000 33.45000 250 ILE C CA 1
ATOM 10167 C C . ILE C 1 264 ? 156.21900 177.29600 235.85200 1.000 33.45000 250 ILE C C 1
ATOM 10168 O O . ILE C 1 264 ? 155.61300 176.38000 235.27500 1.000 33.45000 250 ILE C O 1
ATOM 10173 N N . PRO C 1 265 ? 157.21300 177.95500 235.26300 1.000 27.25000 251 PRO C N 1
ATOM 10174 C CA . PRO C 1 265 ? 157.54500 177.72000 233.85400 1.000 27.25000 251 PRO C CA 1
ATOM 10175 C C . PRO C 1 265 ? 158.31200 176.42300 233.66700 1.000 27.25000 251 PRO C C 1
ATOM 10176 O O . PRO C 1 265 ? 158.84200 175.86500 234.63800 1.000 27.25000 251 PRO C O 1
ATOM 10180 N N . PRO C 1 266 ? 158.38500 175.90200 232.43500 1.000 24.42000 252 PRO C N 1
ATOM 10181 C CA . PRO C 1 266 ? 159.13500 174.65200 232.21900 1.000 24.42000 252 PRO C CA 1
ATOM 10182 C C . PRO C 1 266 ? 160.64300 174.77600 232.39100 1.000 24.42000 252 PRO C C 1
ATOM 10183 O O . PRO C 1 266 ? 161.28400 173.77400 232.72300 1.000 24.42000 252 PRO C O 1
ATOM 10187 N N . ASN C 1 267 ? 161.23200 175.94700 232.18200 1.000 19.47000 253 ASN C N 1
ATOM 10188 C CA . ASN C 1 267 ? 162.65100 176.13500 232.47900 1.000 19.47000 253 ASN C CA 1
ATOM 10189 C C . ASN C 1 267 ? 162.85500 177.57600 232.93400 1.000 19.47000 253 ASN C C 1
ATOM 10190 O O . ASN C 1 267 ? 161.89500 178.27100 233.27700 1.000 19.47000 253 ASN C O 1
ATOM 10195 N N . ASN C 1 268 ? 164.10600 178.02600 232.93500 1.000 18.12000 254 ASN C N 1
ATOM 10196 C CA . ASN C 1 268 ? 164.47900 179.34000 233.43300 1.000 18.12000 254 ASN C CA 1
ATOM 10197 C C . ASN C 1 268 ? 164.67600 180.37500 232.32500 1.000 18.12000 254 ASN C C 1
ATOM 10198 O O . ASN C 1 268 ? 165.20200 181.45500 232.60100 1.000 18.12000 254 ASN C O 1
ATOM 10203 N N . TRP C 1 269 ? 164.28000 180.05700 231.08900 1.000 17.29000 255 TRP C N 1
ATOM 10204 C CA . TRP C 1 269 ? 164.54600 180.91200 229.93600 1.000 17.29000 255 TRP C CA 1
ATOM 10205 C C . TRP C 1 269 ? 163.81800 182.24600 230.06000 1.000 17.29000 255 TRP C C 1
ATOM 10206 O O . TRP C 1 269 ? 162.66900 182.31000 230.49900 1.000 17.29000 255 TRP C O 1
ATOM 10217 N N . LEU C 1 270 ? 164.50600 183.31700 229.69000 1.000 18.19000 256 LEU C N 1
ATOM 10218 C CA . LEU C 1 270 ? 164.01700 184.66500 229.90600 1.000 18.19000 256 LEU C CA 1
ATOM 10219 C C . LEU C 1 270 ? 163.72400 185.37300 228.59300 1.000 18.19000 256 LEU C C 1
ATOM 10220 O O . LEU C 1 270 ? 164.38000 185.14100 227.57700 1.000 18.19000 256 LEU C O 1
ATOM 10225 N N . SER C 1 271 ? 162.72800 186.25000 228.63900 1.000 18.74000 257 SER C N 1
ATOM 10226 C CA . SER C 1 271 ? 162.43900 187.14800 227.53300 1.000 18.74000 257 SER C CA 1
ATOM 10227 C C . SER C 1 271 ? 163.54100 188.19300 227.38100 1.000 18.74000 257 SER C C 1
ATOM 10228 O O . SER C 1 271 ? 164.23400 188.53900 228.33900 1.000 18.74000 257 SER C O 1
ATOM 10231 N N . VAL C 1 272 ? 163.69600 188.68200 226.14700 1.000 18.69000 258 VAL C N 1
ATOM 10232 C CA . VAL C 1 272 ? 164.67700 189.72100 225.82900 1.000 18.69000 258 VAL C CA 1
ATOM 10233 C C . VAL C 1 272 ? 164.37500 191.00300 226.60100 1.000 18.69000 258 VAL C C 1
ATOM 10234 O O . VAL C 1 272 ? 165.28400 191.66400 227.11800 1.000 18.69000 258 VAL C O 1
ATOM 10238 N N . TYR C 1 273 ? 163.10000 191.34000 226.74900 1.000 21.27000 259 TYR C N 1
ATOM 10239 C CA . TYR C 1 273 ? 162.71000 192.51800 227.50800 1.000 21.27000 259 TYR C CA 1
ATOM 10240 C C . TYR C 1 273 ? 162.54700 192.23700 228.99400 1.000 21.27000 259 TYR C C 1
ATOM 10241 O O . TYR C 1 273 ? 162.30900 193.16800 229.76700 1.000 21.27000 259 TYR C O 1
ATOM 10250 N N . GLY C 1 274 ? 162.62500 190.97800 229.39500 1.000 26.18000 260 GLY C N 1
ATOM 10251 C CA . GLY C 1 274 ? 163.05900 190.56900 230.71300 1.000 26.18000 260 GLY C CA 1
ATOM 10252 C C . GLY C 1 274 ? 161.97500 190.22000 231.70200 1.000 26.18000 260 GLY C C 1
ATOM 10253 O O . GLY C 1 274 ? 161.49200 191.07800 232.44200 1.000 26.18000 260 GLY C O 1
ATOM 10254 N N . ASN C 1 275 ? 161.61200 188.94000 231.69800 1.000 26.21000 261 ASN C N 1
ATOM 10255 C CA . ASN C 1 275 ? 160.93500 188.13900 232.71200 1.000 26.21000 261 ASN C CA 1
ATOM 10256 C C . ASN C 1 275 ? 160.89300 186.78100 232.03200 1.000 26.21000 261 ASN C C 1
ATOM 10257 O O . ASN C 1 275 ? 161.60700 186.59600 231.04500 1.000 26.21000 261 ASN C O 1
ATOM 10262 N N . SER C 1 276 ? 160.11500 185.83300 232.54900 1.000 17.94000 262 SER C N 1
ATOM 10263 C CA . SER C 1 276 ? 159.99100 184.51800 231.92500 1.000 17.94000 262 SER C CA 1
ATOM 10264 C C . SER C 1 276 ? 159.49200 184.59600 230.48300 1.000 17.94000 262 SER C C 1
ATOM 10265 O O . SER C 1 276 ? 158.61300 185.39200 230.14800 1.000 17.94000 262 SER C O 1
ATOM 10268 N N . SER C 1 277 ? 160.08400 183.76800 229.62800 1.000 17.16000 263 SER C N 1
ATOM 10269 C CA . SER C 1 277 ? 159.72600 183.65900 228.22300 1.000 17.16000 263 SER C CA 1
ATOM 10270 C C . SER C 1 277 ? 158.60400 182.65300 227.97400 1.000 17.16000 263 SER C C 1
ATOM 10271 O O . SER C 1 277 ? 158.37200 182.27500 226.82600 1.000 17.16000 263 SER C O 1
ATOM 10274 N N . TRP C 1 278 ? 157.91400 182.21100 229.02000 1.000 17.83000 264 TRP C N 1
ATOM 10275 C CA . TRP C 1 278 ? 156.76900 181.32100 228.90900 1.000 17.83000 264 TRP C CA 1
ATOM 10276 C C . TRP C 1 278 ? 155.55600 182.02300 229.49500 1.000 17.83000 264 TRP C C 1
ATOM 10277 O O . TRP C 1 278 ? 155.64600 182.63100 230.56300 1.000 17.83000 264 TRP C O 1
ATOM 10288 N N . HIS C 1 279 ? 154.42700 181.94400 228.80100 1.000 20.82000 265 HIS C N 1
ATOM 10289 C CA . HIS C 1 279 ? 153.20500 182.59700 229.24600 1.000 20.82000 265 HIS C CA 1
ATOM 10290 C C . HIS C 1 279 ? 152.04700 181.61600 229.20800 1.000 20.82000 265 HIS C C 1
ATOM 10291 O O . HIS C 1 279 ? 151.83900 180.93700 228.20100 1.000 20.82000 265 HIS C O 1
ATOM 10298 N N . PHE C 1 280 ? 151.28400 181.56600 230.29400 1.000 28.04000 266 PHE C N 1
ATOM 10299 C CA . PHE C 1 280 ? 150.16100 180.64600 230.40800 1.000 28.04000 266 PHE C CA 1
ATOM 10300 C C . PHE C 1 280 ? 148.94400 181.18200 229.66300 1.000 28.04000 266 PHE C C 1
ATOM 10301 O O . PHE C 1 280 ? 148.53700 182.32900 229.86200 1.000 28.04000 266 PHE C O 1
ATOM 10309 N N . ASP C 1 281 ? 148.36000 180.34200 228.81500 1.000 27.90000 267 ASP C N 1
ATOM 10310 C CA . ASP C 1 281 ? 147.14600 180.65600 228.07700 1.000 27.90000 267 ASP C CA 1
ATOM 10311 C C . ASP C 1 281 ? 145.97200 179.92700 228.71400 1.000 27.90000 267 ASP C C 1
ATOM 10312 O O . ASP C 1 281 ? 146.03500 178.71400 228.92200 1.000 27.90000 267 ASP C O 1
ATOM 10317 N N . GLU C 1 282 ? 144.90000 180.66200 229.00700 1.000 31.64000 268 GLU C N 1
ATOM 10318 C CA . GLU C 1 282 ? 143.78100 180.09600 229.75200 1.000 31.64000 268 GLU C CA 1
ATOM 10319 C C . GLU C 1 282 ? 142.90500 179.16400 228.92300 1.000 31.64000 268 GLU C C 1
ATOM 10320 O O . GLU C 1 282 ? 142.30500 178.24600 229.48600 1.000 31.64000 268 GLU C O 1
ATOM 10326 N N . VAL C 1 283 ? 142.80900 179.37400 227.61200 1.000 27.00000 269 VAL C N 1
ATOM 10327 C CA . VAL C 1 283 ? 141.96000 178.52700 226.78300 1.000 27.00000 269 VAL C CA 1
ATOM 10328 C C . VAL C 1 283 ? 142.64300 177.19400 226.50800 1.000 27.00000 269 VAL C C 1
ATOM 10329 O O . VAL C 1 283 ? 142.04500 176.12500 226.67100 1.000 27.00000 269 VAL C O 1
ATOM 10333 N N . ARG C 1 284 ? 143.91300 177.24200 226.11000 1.000 23.91000 270 ARG C N 1
ATOM 10334 C CA . ARG C 1 284 ? 144.67300 176.03100 225.82900 1.000 23.91000 270 ARG C CA 1
ATOM 10335 C C . ARG C 1 284 ? 145.04200 175.28800 227.11300 1.000 23.91000 270 ARG C C 1
ATOM 10336 O O . ARG C 1 284 ? 145.16600 174.05800 227.09600 1.000 23.91000 270 ARG C O 1
ATOM 10344 N N . ASN C 1 285 ? 145.15100 176.01600 228.23300 1.000 28.55000 271 ASN C N 1
ATOM 10345 C CA . ASN C 1 285 ? 145.66300 175.52400 229.52400 1.000 28.55000 271 ASN C CA 1
ATOM 10346 C C . ASN C 1 285 ? 147.05400 174.91500 229.38000 1.000 28.55000 271 ASN C C 1
ATOM 10347 O O . ASN C 1 285 ? 147.37600 173.88500 229.97100 1.000 28.55000 271 ASN C O 1
ATOM 10352 N N . GLN C 1 286 ? 147.88500 175.58100 228.58700 1.000 25.93000 272 GLN C N 1
ATOM 10353 C CA . GLN C 1 286 ? 149.29700 175.27900 228.45100 1.000 25.93000 272 GLN C CA 1
ATOM 10354 C C . GLN C 1 286 ? 150.04900 176.59900 228.41600 1.000 25.93000 272 GLN C C 1
ATOM 10355 O O . GLN C 1 286 ? 149.45300 177.67500 228.38400 1.000 25.93000 272 GLN C O 1
ATOM 10361 N N . CYS C 1 287 ? 151.37100 176.51700 228.42000 1.000 25.08000 273 CYS C N 1
ATOM 10362 C CA . CYS C 1 287 ? 152.22400 177.68700 228.29200 1.000 25.08000 273 CYS C CA 1
ATOM 10363 C C . CYS C 1 287 ? 152.81800 177.74300 226.89300 1.000 25.08000 273 CYS C C 1
ATOM 10364 O O . CYS C 1 287 ? 153.20000 176.71500 226.33400 1.000 25.08000 273 CYS C O 1
ATOM 10367 N N . TYR C 1 288 ? 152.88600 178.94000 226.32300 1.000 17.89000 274 TYR C N 1
ATOM 10368 C CA . TYR C 1 288 ? 153.53600 179.13300 225.03800 1.000 17.89000 274 TYR C CA 1
ATOM 10369 C C . TYR C 1 288 ? 154.80100 179.97000 225.19600 1.000 17.89000 274 TYR C C 1
ATOM 10370 O O . TYR C 1 288 ? 154.96200 180.72900 226.15200 1.000 17.89000 274 TYR C O 1
ATOM 10379 N N . PHE C 1 289 ? 155.68600 179.82900 224.21800 1.000 17.04000 275 PHE C N 1
ATOM 10380 C CA . PHE C 1 289 ? 156.99600 180.45800 224.23000 1.000 17.04000 275 PHE C CA 1
ATOM 10381 C C . PHE C 1 289 ? 156.97800 181.78100 223.47100 1.000 17.04000 275 PHE C C 1
ATOM 10382 O O . PHE C 1 289 ? 156.31500 181.91000 222.44100 1.000 17.04000 275 PHE C O 1
ATOM 10390 N N . HIS C 1 290 ? 157.71000 182.76300 223.98600 1.000 14.89000 276 HIS C N 1
ATOM 10391 C CA . HIS C 1 290 ? 157.89600 184.03000 223.28800 1.000 14.89000 276 HIS C CA 1
ATOM 10392 C C . HIS C 1 290 ? 159.27700 184.58600 223.59800 1.000 14.89000 276 HIS C C 1
ATOM 10393 O O . HIS C 1 290 ? 159.67300 184.64500 224.76100 1.000 14.89000 276 HIS C O 1
ATOM 10400 N N . GLN C 1 291 ? 160.01100 184.99100 222.56000 1.000 16.85000 277 GLN C N 1
ATOM 10401 C CA . GLN C 1 291 ? 161.31300 185.61000 222.78100 1.000 16.85000 277 GLN C CA 1
ATOM 10402 C C . GLN C 1 291 ? 161.20700 187.06300 223.23000 1.000 16.85000 277 GLN C C 1
ATOM 10403 O O . GLN C 1 291 ? 162.06500 187.52400 223.98300 1.000 16.85000 277 GLN C O 1
ATOM 10409 N N . PHE C 1 292 ? 160.18500 187.80700 222.80200 1.000 17.96000 278 PHE C N 1
ATOM 10410 C CA . PHE C 1 292 ? 160.21400 189.24800 223.02700 1.000 17.96000 278 PHE C CA 1
ATOM 10411 C C . PHE C 1 292 ? 159.15700 189.73700 224.01100 1.000 17.96000 278 PHE C C 1
ATOM 10412 O O . PHE C 1 292 ? 159.51600 190.14600 225.11600 1.000 17.96000 278 PHE C O 1
ATOM 10420 N N . MET C 1 293 ? 157.87300 189.64900 223.69500 1.000 20.16000 279 MET C N 1
ATOM 10421 C CA . MET C 1 293 ? 156.82700 190.03300 224.63300 1.000 20.16000 279 MET C CA 1
ATOM 10422 C C . MET C 1 293 ? 155.77300 188.94800 224.60400 1.000 20.16000 279 MET C C 1
ATOM 10423 O O . MET C 1 293 ? 155.71400 188.15300 223.66800 1.000 20.16000 279 MET C O 1
ATOM 10428 N N . LYS C 1 294 ? 154.92500 188.93100 225.63400 1.000 21.45000 280 LYS C N 1
ATOM 10429 C CA . LYS C 1 294 ? 153.88600 187.91300 225.72600 1.000 21.45000 280 LYS C CA 1
ATOM 10430 C C . LYS C 1 294 ? 152.80600 188.08400 224.66400 1.000 21.45000 280 LYS C C 1
ATOM 10431 O O . LYS C 1 294 ? 152.06200 187.13700 224.40100 1.000 21.45000 280 LYS C O 1
ATOM 10437 N N . GLU C 1 295 ? 152.71400 189.25500 224.04000 1.000 21.38000 281 GLU C N 1
ATOM 10438 C CA . GLU C 1 295 ? 151.83100 189.46700 222.90600 1.000 21.38000 281 GLU C CA 1
ATOM 10439 C C . GLU C 1 295 ? 152.44200 189.01700 221.58500 1.000 21.38000 281 GLU C C 1
ATOM 10440 O O . GLU C 1 295 ? 151.79400 189.16300 220.54700 1.000 21.38000 281 GLU C O 1
ATOM 10446 N N . GLN C 1 296 ? 153.66200 188.47300 221.59300 1.000 18.65000 282 GLN C N 1
ATOM 10447 C CA . GLN C 1 296 ? 154.36200 188.04600 220.38200 1.000 18.65000 282 GLN C CA 1
ATOM 10448 C C . GLN C 1 296 ? 154.77700 186.57900 220.48200 1.000 18.65000 282 GLN C C 1
ATOM 10449 O O . GLN C 1 296 ? 155.96200 186.28800 220.68500 1.000 18.65000 282 GLN C O 1
ATOM 10455 N N . PRO C 1 297 ? 153.84200 185.63100 220.32300 1.000 17.01000 283 PRO C N 1
ATOM 10456 C CA . PRO C 1 297 ? 154.21900 184.21100 220.39200 1.000 17.01000 283 PRO C CA 1
ATOM 10457 C C . PRO C 1 297 ? 155.07300 183.76700 219.20900 1.000 17.01000 283 PRO C C 1
ATOM 10458 O O . PRO C 1 297 ? 154.83000 184.14500 218.06300 1.000 17.01000 283 PRO C O 1
ATOM 10462 N N . ASP C 1 298 ? 156.08300 182.95700 219.50900 1.000 16.40000 284 ASP C N 1
ATOM 10463 C CA . ASP C 1 298 ? 157.02900 182.48500 218.50700 1.000 16.40000 284 ASP C CA 1
ATOM 10464 C C . ASP C 1 298 ? 156.45400 181.35100 217.67400 1.000 16.40000 284 ASP C C 1
ATOM 10465 O O . ASP C 1 298 ? 155.77800 180.46000 218.18900 1.000 16.40000 284 ASP C O 1
ATOM 10470 N N . LEU C 1 299 ? 156.76400 181.37100 216.38700 1.000 17.67000 285 LEU C N 1
ATOM 10471 C CA . LEU C 1 299 ? 156.37900 180.29400 215.49700 1.000 17.67000 285 LEU C CA 1
ATOM 10472 C C . LEU C 1 299 ? 157.28400 179.08300 215.69100 1.000 17.67000 285 LEU C C 1
ATOM 10473 O O . LEU C 1 299 ? 158.45000 179.20300 216.06500 1.000 17.67000 285 LEU C O 1
ATOM 10478 N N . ASN C 1 300 ? 156.72500 177.90500 215.44000 1.000 19.39000 286 ASN C N 1
ATOM 10479 C CA . ASN C 1 300 ? 157.44300 176.64100 215.57000 1.000 19.39000 286 ASN C CA 1
ATOM 10480 C C . ASN C 1 300 ? 158.04200 176.29200 214.21200 1.000 19.39000 286 ASN C C 1
ATOM 10481 O O . ASN C 1 300 ? 157.38100 175.69100 213.36700 1.000 19.39000 286 ASN C O 1
ATOM 10486 N N . PHE C 1 301 ? 159.30900 176.64600 214.01000 1.000 18.89000 287 PHE C N 1
ATOM 10487 C CA . PHE C 1 301 ? 159.97500 176.40000 212.73700 1.000 18.89000 287 PHE C CA 1
ATOM 10488 C C . PHE C 1 301 ? 160.49400 174.97800 212.59100 1.000 18.89000 287 PHE C C 1
ATOM 10489 O O . PHE C 1 301 ? 161.06400 174.65100 211.54700 1.000 18.89000 287 PHE C O 1
ATOM 10497 N N . ARG C 1 302 ? 160.30600 174.12400 213.59000 1.000 20.46000 288 ARG C N 1
ATOM 10498 C CA . ARG C 1 302 ? 160.51900 172.69900 213.39400 1.000 20.46000 288 ARG C CA 1
ATOM 10499 C C . ARG C 1 302 ? 159.31300 172.02000 212.76000 1.000 20.46000 288 ARG C C 1
ATOM 10500 O O . ARG C 1 302 ? 159.40100 170.84400 212.40200 1.000 20.46000 288 ARG C O 1
ATOM 10508 N N . ASN C 1 303 ? 158.20600 172.73700 212.61300 1.000 23.21000 289 ASN C N 1
ATOM 10509 C CA . ASN C 1 303 ? 157.04500 172.25300 211.88500 1.000 23.21000 289 ASN C CA 1
ATOM 10510 C C . ASN C 1 303 ? 157.18100 172.63800 210.41800 1.000 23.21000 289 ASN C C 1
ATOM 10511 O O . ASN C 1 303 ? 157.31200 173.83000 210.11600 1.000 23.21000 289 ASN C O 1
ATOM 10516 N N . PRO C 1 304 ? 157.18200 171.67900 209.48400 1.000 25.48000 290 PRO C N 1
ATOM 10517 C CA . PRO C 1 304 ? 157.32000 172.03900 208.06100 1.000 25.48000 290 PRO C CA 1
ATOM 10518 C C . PRO C 1 304 ? 156.11300 172.75500 207.47600 1.000 25.48000 290 PRO C C 1
ATOM 10519 O O . PRO C 1 304 ? 156.25000 173.37600 206.41600 1.000 25.48000 290 PRO C O 1
ATOM 10523 N N . ASP C 1 305 ? 154.94400 172.69100 208.12200 1.000 25.63000 291 ASP C N 1
ATOM 10524 C CA . ASP C 1 305 ? 153.81400 173.50900 207.69100 1.000 25.63000 291 ASP C CA 1
ATOM 10525 C C . ASP C 1 305 ? 154.06300 174.99000 207.93600 1.000 25.63000 291 ASP C C 1
ATOM 10526 O O . ASP C 1 305 ? 153.57500 175.82900 207.17500 1.000 25.63000 291 ASP C O 1
ATOM 10531 N N . VAL C 1 306 ? 154.79900 175.32400 208.99700 1.000 23.20000 292 VAL C N 1
ATOM 10532 C CA . VAL C 1 306 ? 155.12200 176.71500 209.28600 1.000 23.20000 292 VAL C CA 1
ATOM 10533 C C . VAL C 1 306 ? 156.11100 177.25200 208.26100 1.000 23.20000 292 VAL C C 1
ATOM 10534 O O . VAL C 1 306 ? 155.98300 178.38700 207.79100 1.000 23.20000 292 VAL C O 1
ATOM 10538 N N . GLN C 1 307 ? 157.08000 176.42500 207.85800 1.000 25.13000 293 GLN C N 1
ATOM 10539 C CA . GLN C 1 307 ? 158.06900 176.84600 206.87200 1.000 25.13000 293 GLN C CA 1
ATOM 10540 C C . GLN C 1 307 ? 157.45800 177.03400 205.49100 1.000 25.13000 293 GLN C C 1
ATOM 10541 O O . GLN C 1 307 ? 157.95800 177.83700 204.70000 1.000 25.13000 293 GLN C O 1
ATOM 10547 N N . GLU C 1 308 ? 156.37800 176.31700 205.19200 1.000 26.72000 294 GLU C N 1
ATOM 10548 C CA . GLU C 1 308 ? 155.67200 176.51000 203.93500 1.000 26.72000 294 GLU C CA 1
ATOM 10549 C C . GLU C 1 308 ? 154.85600 177.79600 203.93900 1.000 26.72000 294 GLU C C 1
ATOM 10550 O O . GLU C 1 308 ? 154.73900 178.45100 202.89900 1.000 26.72000 294 GLU C O 1
ATOM 10556 N N . GLU C 1 309 ? 154.32000 178.18800 205.09700 1.000 24.06000 295 GLU C N 1
ATOM 10557 C CA . GLU C 1 309 ? 153.53600 179.41600 205.18600 1.000 24.06000 295 GLU C CA 1
ATOM 10558 C C . GLU C 1 309 ? 154.40000 180.66100 205.05200 1.000 24.06000 295 GLU C C 1
ATOM 10559 O O . GLU C 1 309 ? 153.94500 181.66800 204.50100 1.000 24.06000 295 GLU C O 1
ATOM 10565 N N . ILE C 1 310 ? 155.63300 180.61100 205.55700 1.000 22.66000 296 ILE C N 1
ATOM 10566 C CA . ILE C 1 310 ? 156.54800 181.73900 205.44100 1.000 22.66000 296 ILE C CA 1
ATOM 10567 C C . ILE C 1 310 ? 156.97600 181.92500 203.99000 1.000 22.66000 296 ILE C C 1
ATOM 10568 O O . ILE C 1 310 ? 157.12500 183.05500 203.51100 1.000 22.66000 296 ILE C O 1
ATOM 10573 N N . LYS C 1 311 ? 157.12300 180.82100 203.25600 1.000 24.13000 297 LYS C N 1
ATOM 10574 C CA . LYS C 1 311 ? 157.49900 180.89400 201.84900 1.000 24.13000 297 LYS C CA 1
ATOM 10575 C C . LYS C 1 311 ? 156.39000 181.48000 200.98600 1.000 24.13000 297 LYS C C 1
ATOM 10576 O O . LYS C 1 311 ? 156.67900 182.15700 199.99600 1.000 24.13000 297 LYS C O 1
ATOM 10582 N N . GLU C 1 312 ? 155.12600 181.24500 201.34600 1.000 24.56000 298 GLU C N 1
ATOM 10583 C CA . GLU C 1 312 ? 154.02500 181.82700 200.58600 1.000 24.56000 298 GLU C CA 1
ATOM 10584 C C . GLU C 1 312 ? 153.90100 183.32700 200.82600 1.000 24.56000 298 GLU C C 1
ATOM 10585 O O . GLU C 1 312 ? 153.44500 184.05300 199.93900 1.000 24.56000 298 GLU C O 1
ATOM 10591 N N . ILE C 1 313 ? 154.29000 183.80300 202.01000 1.000 21.15000 299 ILE C N 1
ATOM 10592 C CA . ILE C 1 313 ? 154.31600 185.23700 202.27800 1.000 21.15000 299 ILE C CA 1
ATOM 10593 C C . ILE C 1 313 ? 155.40700 185.91400 201.45600 1.000 21.15000 299 ILE C C 1
ATOM 10594 O O . ILE C 1 313 ? 155.20000 187.00400 200.90900 1.000 21.15000 299 ILE C O 1
ATOM 10599 N N . LEU C 1 314 ? 156.57200 185.26700 201.33600 1.000 20.64000 300 LEU C N 1
ATOM 10600 C CA . LEU C 1 314 ? 157.65800 185.80200 200.51900 1.000 20.64000 300 LEU C CA 1
ATOM 10601 C C . LEU C 1 314 ? 157.26600 185.88800 199.05000 1.000 20.64000 300 LEU C C 1
ATOM 10602 O O . LEU C 1 314 ? 157.54200 186.89300 198.39000 1.000 20.64000 300 LEU C O 1
ATOM 10607 N N . ARG C 1 315 ? 156.59600 184.85600 198.53400 1.000 22.16000 301 ARG C N 1
ATOM 10608 C CA . ARG C 1 315 ? 156.13300 184.87100 197.15200 1.000 22.16000 301 ARG C CA 1
ATOM 10609 C C . ARG C 1 315 ? 155.04700 185.91100 196.92400 1.000 22.16000 301 ARG C C 1
ATOM 10610 O O . ARG C 1 315 ? 154.90700 186.41400 195.80700 1.000 22.16000 301 ARG C O 1
ATOM 10618 N N . PHE C 1 316 ? 154.27800 186.24100 197.96300 1.000 19.45000 302 PHE C N 1
ATOM 10619 C CA . PHE C 1 316 ? 153.23400 187.25200 197.84600 1.000 19.45000 302 PHE C CA 1
ATOM 10620 C C . PHE C 1 316 ? 153.82500 188.63000 197.57200 1.000 19.45000 302 PHE C C 1
ATOM 10621 O O . PHE C 1 316 ? 153.36800 189.34200 196.67300 1.000 19.45000 302 PHE C O 1
ATOM 10629 N N . TRP C 1 317 ? 154.84500 189.02300 198.33500 1.000 18.92000 303 TRP C N 1
ATOM 10630 C CA . TRP C 1 317 ? 155.41200 190.35200 198.15900 1.000 18.92000 303 TRP C CA 1
ATOM 10631 C C . TRP C 1 317 ? 156.35100 190.42700 196.96400 1.000 18.92000 303 TRP C C 1
ATOM 10632 O O . TRP C 1 317 ? 156.49200 191.49900 196.37200 1.000 18.92000 303 TRP C O 1
ATOM 10643 N N . LEU C 1 318 ? 156.98500 189.31500 196.58500 1.000 19.76000 304 LEU C N 1
ATOM 10644 C CA . LEU C 1 318 ? 157.80800 189.31600 195.38100 1.000 19.76000 304 LEU C CA 1
ATOM 10645 C C . LEU C 1 318 ? 156.95700 189.42400 194.12100 1.000 19.76000 304 LEU C C 1
ATOM 10646 O O . LEU C 1 318 ? 157.40400 189.99300 193.12200 1.000 19.76000 304 LEU C O 1
ATOM 10651 N N . THR C 1 319 ? 155.72800 188.90200 194.15400 1.000 20.77000 305 THR C N 1
ATOM 10652 C CA . THR C 1 319 ? 154.81200 189.06400 193.03000 1.000 20.77000 305 THR C CA 1
ATOM 10653 C C . THR C 1 319 ? 154.31100 190.50000 192.91600 1.000 20.77000 305 THR C C 1
ATOM 10654 O O . THR C 1 319 ? 154.02900 190.97200 191.81100 1.000 20.77000 305 THR C O 1
ATOM 10658 N N . LYS C 1 320 ? 154.23400 191.22500 194.03300 1.000 19.83000 306 LYS C N 1
ATOM 10659 C CA . LYS C 1 320 ? 153.87700 192.63800 193.98500 1.000 19.83000 306 LYS C CA 1
ATOM 10660 C C . LYS C 1 320 ? 154.97500 193.50700 193.38000 1.000 19.83000 306 LYS C C 1
ATOM 10661 O O . LYS C 1 320 ? 154.70500 194.65300 193.01800 1.000 19.83000 306 LYS C O 1
ATOM 10667 N N . GLY C 1 321 ? 156.19500 193.00500 193.27200 1.000 20.79000 307 GLY C N 1
ATOM 10668 C CA . GLY C 1 321 ? 157.28200 193.76100 192.69900 1.000 20.79000 307 GLY C CA 1
ATOM 10669 C C . GLY C 1 321 ? 158.28300 194.31600 193.68300 1.000 20.79000 307 GLY C C 1
ATOM 10670 O O . GLY C 1 321 ? 159.03600 195.22100 193.31900 1.000 20.79000 307 GLY C O 1
ATOM 10671 N N . VAL C 1 322 ? 158.30300 193.81600 194.91500 1.000 18.05000 308 VAL C N 1
ATOM 10672 C CA . VAL C 1 322 ? 159.30300 194.22800 195.88900 1.000 18.05000 308 VAL C CA 1
ATOM 10673 C C . VAL C 1 322 ? 160.65500 193.65800 195.47900 1.000 18.05000 308 VAL C C 1
ATOM 10674 O O . VAL C 1 322 ? 160.76400 192.48500 195.10700 1.000 18.05000 308 VAL C O 1
ATOM 10678 N N . ASP C 1 323 ? 161.68500 194.49600 195.51400 1.000 16.21000 309 ASP C N 1
ATOM 10679 C CA . ASP C 1 323 ? 163.00200 194.10700 195.03400 1.000 16.21000 309 ASP C CA 1
ATOM 10680 C C . ASP C 1 323 ? 163.83900 193.37300 196.07000 1.000 16.21000 309 ASP C C 1
ATOM 10681 O O . ASP C 1 323 ? 164.92600 192.90700 195.72900 1.000 16.21000 309 ASP C O 1
ATOM 10686 N N . GLY C 1 324 ? 163.39100 193.26000 197.31100 1.000 14.85000 310 GLY C N 1
ATOM 10687 C CA . GLY C 1 324 ? 164.17700 192.53000 198.27800 1.000 14.85000 310 GLY C CA 1
ATOM 10688 C C . GLY C 1 324 ? 163.64600 192.65800 199.68800 1.000 14.85000 310 GLY C C 1
ATOM 10689 O O . GLY C 1 324 ? 162.65700 193.34000 199.95100 1.000 14.85000 310 GLY C O 1
ATOM 10690 N N . PHE C 1 325 ? 164.34600 191.98400 200.59700 1.000 16.38000 311 PHE C N 1
ATOM 10691 C CA . PHE C 1 325 ? 163.89400 191.84000 201.97200 1.000 16.38000 311 PHE C CA 1
ATOM 10692 C C . PHE C 1 325 ? 165.03600 192.04900 202.95100 1.000 16.38000 311 PHE C C 1
ATOM 10693 O O . PHE C 1 325 ? 166.18700 191.70100 202.68500 1.000 16.38000 311 PHE C O 1
ATOM 10701 N N . SER C 1 326 ? 164.68800 192.60300 204.10200 1.000 18.46000 312 SER C N 1
ATOM 10702 C CA . SER C 1 326 ? 165.55600 192.66100 205.26800 1.000 18.46000 312 SER C CA 1
ATOM 10703 C C . SER C 1 326 ? 164.97900 191.74100 206.33600 1.000 18.46000 312 SER C C 1
ATOM 10704 O O . SER C 1 326 ? 163.87100 191.97500 206.82400 1.000 18.46000 312 SER C O 1
ATOM 10707 N N . LEU C 1 327 ? 165.72600 190.70400 206.69500 1.000 20.36000 313 LEU C N 1
ATOM 10708 C CA . LEU C 1 327 ? 165.26200 189.69600 207.64100 1.000 20.36000 313 LEU C CA 1
ATOM 10709 C C . LEU C 1 327 ? 165.61800 190.10600 209.06300 1.000 20.36000 313 LEU C C 1
ATOM 10710 O O . LEU C 1 327 ? 166.79600 190.27100 209.38900 1.000 20.36000 313 LEU C O 1
ATOM 10715 N N . ASP C 1 328 ? 164.60700 190.24100 209.90900 1.000 21.41000 314 ASP C N 1
ATOM 10716 C CA . ASP C 1 328 ? 164.80200 190.62400 211.29900 1.000 21.41000 314 ASP C CA 1
ATOM 10717 C C . ASP C 1 328 ? 164.79200 189.39700 212.20000 1.000 21.41000 314 ASP C C 1
ATOM 10718 O O . ASP C 1 328 ? 164.02400 188.46000 211.97300 1.000 21.41000 314 ASP C O 1
ATOM 10723 N N . ALA C 1 329 ? 165.67900 189.41400 213.20300 1.000 20.29000 315 ALA C N 1
ATOM 10724 C CA . ALA C 1 329 ? 165.69000 188.47700 214.33500 1.000 20.29000 315 ALA C CA 1
ATOM 10725 C C . ALA C 1 329 ? 165.87100 187.02100 213.90200 1.000 20.29000 315 ALA C C 1
ATOM 10726 O O . ALA C 1 329 ? 165.22600 186.11900 214.43300 1.000 20.29000 315 ALA C O 1
ATOM 10728 N N . VAL C 1 330 ? 166.77100 186.78800 212.94200 1.000 20.56000 316 VAL C N 1
ATOM 10729 C CA . VAL C 1 330 ? 166.97300 185.43200 212.44100 1.000 20.56000 316 VAL C CA 1
ATOM 10730 C C . VAL C 1 330 ? 167.71000 184.56700 213.45500 1.000 20.56000 316 VAL C C 1
ATOM 10731 O O . VAL C 1 330 ? 167.54000 183.34700 213.46600 1.000 20.56000 316 VAL C O 1
ATOM 10735 N N . LYS C 1 331 ? 168.49800 185.16900 214.34400 1.000 19.80000 317 LYS C N 1
ATOM 10736 C CA . LYS C 1 331 ? 169.20200 184.38000 215.34600 1.000 19.80000 317 LYS C CA 1
ATOM 10737 C C . LYS C 1 331 ? 168.28300 183.84900 216.44100 1.000 19.80000 317 LYS C C 1
ATOM 10738 O O . LYS C 1 331 ? 168.70200 182.97600 217.20100 1.000 19.80000 317 LYS C O 1
ATOM 10744 N N . PHE C 1 332 ? 167.04600 184.32400 216.52300 1.000 17.48000 318 PHE C N 1
ATOM 10745 C CA . PHE C 1 332 ? 166.08500 183.84000 217.49900 1.000 17.48000 318 PHE C CA 1
ATOM 10746 C C . PHE C 1 332 ? 165.16900 182.75000 216.96000 1.000 17.48000 318 PHE C C 1
ATOM 10747 O O . PHE C 1 332 ? 164.24900 182.35300 217.67100 1.000 17.48000 318 PHE C O 1
ATOM 10755 N N . LEU C 1 333 ? 165.41100 182.24500 215.74600 1.000 16.92000 319 LEU C N 1
ATOM 10756 C CA . LEU C 1 333 ? 164.42100 181.42200 215.04900 1.000 16.92000 319 LEU C CA 1
ATOM 10757 C C . LEU C 1 333 ? 164.22800 180.05900 215.70900 1.000 16.92000 319 LEU C C 1
ATOM 10758 O O . LEU C 1 333 ? 163.09500 179.61000 215.89700 1.000 16.92000 319 LEU C O 1
ATOM 10763 N N . LEU C 1 334 ? 165.31100 179.38500 216.06400 1.000 18.10000 320 LEU C N 1
ATOM 10764 C CA . LEU C 1 334 ? 165.23300 178.06300 216.66300 1.000 18.10000 320 LEU C CA 1
ATOM 10765 C C . LEU C 1 334 ? 165.72000 178.09300 218.10400 1.000 18.10000 320 LEU C C 1
ATOM 10766 O O . LEU C 1 334 ? 166.55900 178.91300 218.48100 1.000 18.10000 320 LEU C O 1
ATOM 10771 N N . GLU C 1 335 ? 165.17300 177.18600 218.90500 1.000 17.96000 321 GLU C N 1
ATOM 10772 C CA . GLU C 1 335 ? 165.60700 176.95500 220.27100 1.000 17.96000 321 GLU C CA 1
ATOM 10773 C C . GLU C 1 335 ? 165.86300 175.46800 220.44200 1.000 17.96000 321 GLU C C 1
ATOM 10774 O O . GLU C 1 335 ? 165.44800 174.65300 219.61800 1.000 17.96000 321 GLU C O 1
ATOM 10780 N N . ALA C 1 336 ? 166.56400 175.12400 221.51800 1.000 19.73000 322 ALA C N 1
ATOM 10781 C CA . ALA C 1 336 ? 166.82800 173.72500 221.82100 1.000 19.73000 322 ALA C CA 1
ATOM 10782 C C . ALA C 1 336 ? 165.54100 173.02300 222.23100 1.000 19.73000 322 ALA C C 1
ATOM 10783 O O . ALA C 1 336 ? 164.75900 173.55300 223.02300 1.000 19.73000 322 ALA C O 1
ATOM 10785 N N . LYS C 1 337 ? 165.30900 171.83300 221.68600 1.000 23.00000 323 LYS C N 1
ATOM 10786 C CA . LYS C 1 337 ? 164.11400 171.09200 222.06100 1.000 23.00000 323 LYS C CA 1
ATOM 10787 C C . LYS C 1 337 ? 164.29200 170.25800 223.32000 1.000 23.00000 323 LYS C C 1
ATOM 10788 O O . LYS C 1 337 ? 163.30600 169.71100 223.81400 1.000 23.00000 323 LYS C O 1
ATOM 10794 N N . HIS C 1 338 ? 165.50500 170.15900 223.86500 1.000 21.14000 324 HIS C N 1
ATOM 10795 C CA . HIS C 1 338 ? 165.67400 169.44600 225.12500 1.000 21.14000 324 HIS C CA 1
ATOM 10796 C C . HIS C 1 338 ? 165.21500 170.26300 226.32600 1.000 21.14000 324 HIS C C 1
ATOM 10797 O O . HIS C 1 338 ? 165.02500 169.68500 227.40100 1.000 21.14000 324 HIS C O 1
ATOM 10804 N N . LEU C 1 339 ? 165.06500 171.58500 226.15800 1.000 20.77000 325 LEU C N 1
ATOM 10805 C CA . LEU C 1 339 ? 164.47900 172.50800 227.14000 1.000 20.77000 325 LEU C CA 1
ATOM 10806 C C . LEU C 1 339 ? 165.26800 172.58300 228.44300 1.000 20.77000 325 LEU C C 1
ATOM 10807 O O . LEU C 1 339 ? 164.69300 172.81700 229.50400 1.000 20.77000 325 LEU C O 1
ATOM 10812 N N . ARG C 1 340 ? 166.58100 172.40900 228.38900 1.000 20.09000 326 ARG C N 1
ATOM 10813 C CA . ARG C 1 340 ? 167.38400 172.49000 229.60000 1.000 20.09000 326 ARG C CA 1
ATOM 10814 C C . ARG C 1 340 ? 167.63900 173.94200 229.98300 1.000 20.09000 326 ARG C C 1
ATOM 10815 O O . ARG C 1 340 ? 167.56900 174.84800 229.15100 1.000 20.09000 326 ARG C O 1
ATOM 10823 N N . ASP C 1 341 ? 167.94200 174.14900 231.26000 1.000 20.22000 327 ASP C N 1
ATOM 10824 C CA . ASP C 1 341 ? 168.13200 175.48600 231.79800 1.000 20.22000 327 ASP C CA 1
ATOM 10825 C C . ASP C 1 341 ? 169.41400 176.12200 231.27400 1.000 20.22000 327 ASP C C 1
ATOM 10826 O O . ASP C 1 341 ? 170.42600 175.45200 231.06800 1.000 20.22000 327 ASP C O 1
ATOM 10831 N N . GLU C 1 342 ? 169.36300 177.43400 231.06200 1.000 19.92000 328 GLU C N 1
ATOM 10832 C CA . GLU C 1 342 ? 170.56100 178.16800 230.69200 1.000 19.92000 328 GLU C CA 1
ATOM 10833 C C . GLU C 1 342 ? 171.49300 178.31000 231.88900 1.000 19.92000 328 GLU C C 1
ATOM 10834 O O . GLU C 1 342 ? 171.10400 178.14000 233.04500 1.000 19.92000 328 GLU C O 1
ATOM 10840 N N . ILE C 1 343 ? 172.73800 178.63800 231.59300 1.000 21.21000 329 ILE C N 1
ATOM 10841 C CA . ILE C 1 343 ? 173.76200 178.83800 232.60700 1.000 21.21000 329 ILE C CA 1
ATOM 10842 C C . ILE C 1 343 ? 173.72600 180.29300 233.05000 1.000 21.21000 329 ILE C C 1
ATOM 10843 O O . ILE C 1 343 ? 173.69000 181.20300 232.21700 1.000 21.21000 329 ILE C O 1
ATOM 10848 N N . GLN C 1 344 ? 173.70900 180.51300 234.36000 1.000 27.50000 330 GLN C N 1
ATOM 10849 C CA . GLN C 1 344 ? 173.76900 181.86100 234.89800 1.000 27.50000 330 GLN C CA 1
ATOM 10850 C C . GLN C 1 344 ? 175.17300 182.43800 234.76600 1.000 27.50000 330 GLN C C 1
ATOM 10851 O O . GLN C 1 344 ? 176.17400 181.72900 234.87900 1.000 27.50000 330 GLN C O 1
ATOM 10857 N N . VAL C 1 345 ? 175.23300 183.74600 234.51700 1.000 27.15000 331 VAL C N 1
ATOM 10858 C CA . VAL C 1 345 ? 176.50400 184.46000 234.52100 1.000 27.15000 331 VAL C CA 1
ATOM 10859 C C . VAL C 1 345 ? 177.09200 184.48600 235.92700 1.000 27.15000 331 VAL C C 1
ATOM 10860 O O . VAL C 1 345 ? 178.30600 184.35600 236.11300 1.000 27.15000 331 VAL C O 1
ATOM 10864 N N . ASN C 1 346 ? 176.24000 184.62100 236.93300 1.000 37.53000 332 ASN C N 1
ATOM 10865 C CA . ASN C 1 346 ? 176.60600 184.53900 238.34100 1.000 37.53000 332 ASN C CA 1
ATOM 10866 C C . ASN C 1 346 ? 175.97400 183.26500 238.88900 1.000 37.53000 332 ASN C C 1
ATOM 10867 O O . ASN C 1 346 ? 174.75500 183.20300 239.07100 1.000 37.53000 332 ASN C O 1
ATOM 10872 N N . LYS C 1 347 ? 176.80000 182.25700 239.16700 1.000 37.21000 333 LYS C N 1
ATOM 10873 C CA . LYS C 1 347 ? 176.27500 180.94800 239.52900 1.000 37.21000 333 LYS C CA 1
ATOM 10874 C C . LYS C 1 347 ? 175.81700 180.85600 240.97600 1.000 37.21000 333 LYS C C 1
ATOM 10875 O O . LYS C 1 347 ? 175.08200 179.92400 241.31500 1.000 37.21000 333 LYS C O 1
ATOM 10881 N N . THR C 1 348 ? 176.21800 181.78700 241.83300 1.000 40.60000 334 THR C N 1
ATOM 10882 C CA . THR C 1 348 ? 175.72300 181.80300 243.20100 1.000 40.60000 334 THR C CA 1
ATOM 10883 C C . THR C 1 348 ? 174.47900 182.66100 243.37000 1.000 40.60000 334 THR C C 1
ATOM 10884 O O . THR C 1 348 ? 173.96300 182.76200 244.48700 1.000 40.60000 334 THR C O 1
ATOM 10888 N N . GLN C 1 349 ? 173.98400 183.27200 242.29800 1.000 37.83000 335 GLN C N 1
ATOM 10889 C CA . GLN C 1 349 ? 172.73300 184.01200 242.36100 1.000 37.83000 335 GLN C CA 1
ATOM 10890 C C . GLN C 1 349 ? 171.56400 183.05400 242.55500 1.000 37.83000 335 GLN C C 1
ATOM 10891 O O . GLN C 1 349 ? 171.49700 181.99500 241.92800 1.000 37.83000 335 GLN C O 1
ATOM 10897 N N . ILE C 1 350 ? 170.66000 183.41500 243.45500 1.000 38.04000 336 ILE C N 1
ATOM 10898 C CA . ILE C 1 350 ? 169.47600 182.58800 243.72200 1.000 38.04000 336 ILE C CA 1
ATOM 10899 C C . ILE C 1 350 ? 168.52800 182.68300 242.53000 1.000 38.04000 336 ILE C C 1
ATOM 10900 O O . ILE C 1 350 ? 168.23100 183.79800 242.07100 1.000 38.04000 336 ILE C O 1
ATOM 10905 N N . PRO C 1 351 ? 168.04400 181.55700 241.99100 1.000 38.51000 337 PRO C N 1
ATOM 10906 C CA . PRO C 1 351 ? 167.28600 181.59000 240.72800 1.000 38.51000 337 PRO C CA 1
ATOM 10907 C C . PRO C 1 351 ? 165.92100 182.25800 240.80600 1.000 38.51000 337 PRO C C 1
ATOM 10908 O O . PRO C 1 351 ? 165.32700 182.50600 239.75100 1.000 38.51000 337 PRO C O 1
ATOM 10912 N N . ASP C 1 352 ? 165.40400 182.56100 242.00000 1.000 41.71000 338 ASP C N 1
ATOM 10913 C CA . ASP C 1 352 ? 164.19700 183.37200 242.11000 1.000 41.71000 338 ASP C CA 1
ATOM 10914 C C . ASP C 1 352 ? 164.41800 184.81000 241.66200 1.000 41.71000 338 ASP C C 1
ATOM 10915 O O . ASP C 1 352 ? 163.45400 185.48500 241.29200 1.000 41.71000 338 ASP C O 1
ATOM 10920 N N . THR C 1 353 ? 165.65700 185.29100 241.68500 1.000 35.75000 339 THR C N 1
ATOM 10921 C CA . THR C 1 353 ? 165.96700 186.67100 241.35100 1.000 35.75000 339 THR C CA 1
ATOM 10922 C C . THR C 1 353 ? 166.52400 186.84200 239.94400 1.000 35.75000 339 THR C C 1
ATOM 10923 O O . THR C 1 353 ? 166.74700 187.97900 239.52000 1.000 35.75000 339 THR C O 1
ATOM 10927 N N . VAL C 1 354 ? 166.75700 185.75700 239.21100 1.000 31.17000 340 VAL C N 1
ATOM 10928 C CA . VAL C 1 354 ? 167.26300 185.86400 237.84800 1.000 31.17000 340 VAL C CA 1
ATOM 10929 C C . VAL C 1 354 ? 166.10200 186.22300 236.93000 1.000 31.17000 340 VAL C C 1
ATOM 10930 O O . VAL C 1 354 ? 165.34700 185.35200 236.49000 1.000 31.17000 340 VAL C O 1
ATOM 10934 N N . THR C 1 355 ? 165.93500 187.51900 236.66400 1.000 27.40000 341 THR C N 1
ATOM 10935 C CA . THR C 1 355 ? 164.85300 188.02000 235.83000 1.000 27.40000 341 THR C CA 1
ATOM 10936 C C . THR C 1 355 ? 165.31900 188.86700 234.65700 1.000 27.40000 341 THR C C 1
ATOM 10937 O O . THR C 1 355 ? 164.55100 189.04000 233.70900 1.000 27.40000 341 THR C O 1
ATOM 10941 N N . GLN C 1 356 ? 166.53700 189.39700 234.69300 1.000 26.02000 342 GLN C N 1
ATOM 10942 C CA . GLN C 1 356 ? 167.07500 190.20100 233.60600 1.000 26.02000 342 GLN C CA 1
ATOM 10943 C C . GLN C 1 356 ? 167.74200 189.31400 232.56700 1.000 26.02000 342 GLN C C 1
ATOM 10944 O O . GLN C 1 356 ? 168.37500 188.31500 232.90900 1.000 26.02000 342 GLN C O 1
ATOM 10950 N N . TYR C 1 357 ? 167.61500 189.71000 231.29900 1.000 19.68000 343 TYR C N 1
ATOM 10951 C CA . TYR C 1 357 ? 168.11900 188.92000 230.17900 1.000 19.68000 343 TYR C CA 1
ATOM 10952 C C . TYR C 1 357 ? 169.64000 188.80200 230.19300 1.000 19.68000 343 TYR C C 1
ATOM 10953 O O . TYR C 1 357 ? 170.18100 187.76700 229.79700 1.000 19.68000 343 TYR C O 1
ATOM 10962 N N . SER C 1 358 ? 170.34000 189.81600 230.69000 1.000 22.60000 344 SER C N 1
ATOM 10963 C CA . SER C 1 358 ? 171.79600 189.80100 230.74000 1.000 22.60000 344 SER C CA 1
ATOM 10964 C C . SER C 1 358 ? 172.36400 188.93700 231.86300 1.000 22.60000 344 SER C C 1
ATOM 10965 O O . SER C 1 358 ? 173.58700 188.85900 231.99600 1.000 22.60000 344 SER C O 1
ATOM 10968 N N . GLU C 1 359 ? 171.52700 188.28800 232.66400 1.000 25.55000 345 GLU C N 1
ATOM 10969 C CA . GLU C 1 359 ? 171.99400 187.42700 233.73900 1.000 25.55000 345 GLU C CA 1
ATOM 10970 C C . GLU C 1 359 ? 172.11500 185.96600 233.32700 1.000 25.55000 345 GLU C C 1
ATOM 10971 O O . GLU C 1 359 ? 172.45500 185.13100 234.16500 1.000 25.55000 345 GLU C O 1
ATOM 10977 N N . LEU C 1 360 ? 171.86000 185.64100 232.06300 1.000 20.88000 346 LEU C N 1
ATOM 10978 C CA . LEU C 1 360 ? 171.97800 184.28100 231.56100 1.000 20.88000 346 LEU C CA 1
ATOM 10979 C C . LEU C 1 360 ? 172.84500 184.26400 230.31200 1.000 20.88000 346 LEU C C 1
ATOM 10980 O O . LEU C 1 360 ? 172.91000 185.24400 229.56900 1.000 20.88000 346 LEU C O 1
ATOM 10985 N N . TYR C 1 361 ? 173.51900 183.13800 230.09500 1.000 20.20000 347 TYR C N 1
ATOM 10986 C CA . TYR C 1 361 ? 174.15000 182.83500 228.81700 1.000 20.20000 347 TYR C CA 1
ATOM 10987 C C . TYR C 1 361 ? 173.13000 182.14600 227.92400 1.000 20.20000 347 TYR C C 1
ATOM 10988 O O . TYR C 1 361 ? 172.51200 181.16000 228.32800 1.000 20.20000 347 TYR C O 1
ATOM 10997 N N . HIS C 1 362 ? 172.94900 182.66900 226.72100 1.000 19.24000 348 HIS C N 1
ATOM 10998 C CA . HIS C 1 362 ? 171.86400 182.22700 225.84800 1.000 19.24000 348 HIS C CA 1
ATOM 10999 C C . HIS C 1 362 ? 172.35100 181.19800 224.82900 1.000 19.24000 348 HIS C C 1
ATOM 11000 O O . HIS C 1 362 ? 172.20500 181.35200 223.62100 1.000 19.24000 348 HIS C O 1
ATOM 11007 N N . ASP C 1 363 ? 172.89800 180.10700 225.35900 1.000 19.56000 349 ASP C N 1
ATOM 11008 C CA . ASP C 1 363 ? 173.42200 179.02700 224.53500 1.000 19.56000 349 ASP C CA 1
ATOM 11009 C C . ASP C 1 363 ? 172.33100 178.16500 223.91500 1.000 19.56000 349 ASP C C 1
ATOM 11010 O O . ASP C 1 363 ? 172.58700 177.50600 222.90600 1.000 19.56000 349 ASP C O 1
ATOM 11015 N N . PHE C 1 364 ? 171.12600 178.15900 224.48000 1.000 19.25000 350 PHE C N 1
ATOM 11016 C CA . PHE C 1 364 ? 170.06100 177.29400 224.00300 1.000 19.25000 350 PHE C CA 1
ATOM 11017 C C . PHE C 1 364 ? 168.94200 178.02500 223.27700 1.000 19.25000 350 PHE C C 1
ATOM 11018 O O . PHE C 1 364 ? 168.08900 177.36500 222.68100 1.000 19.25000 350 PHE C O 1
ATOM 11026 N N . THR C 1 365 ? 168.92000 179.35400 223.29100 1.000 19.22000 351 THR C N 1
ATOM 11027 C CA . THR C 1 365 ? 167.82200 180.08700 222.68100 1.000 19.22000 351 THR C CA 1
ATOM 11028 C C . THR C 1 365 ? 168.22100 180.96100 221.50400 1.000 19.22000 351 THR C C 1
ATOM 11029 O O . THR C 1 365 ? 167.33400 181.50900 220.84500 1.000 19.22000 351 THR C O 1
ATOM 11033 N N . THR C 1 366 ? 169.50900 181.12200 221.22500 1.000 21.28000 352 THR C N 1
ATOM 11034 C CA . THR C 1 366 ? 169.98200 181.86300 220.06400 1.000 21.28000 352 THR C CA 1
ATOM 11035 C C . THR C 1 366 ? 170.98500 181.01300 219.29900 1.000 21.28000 352 THR C C 1
ATOM 11036 O O . THR C 1 366 ? 171.80900 180.32700 219.90900 1.000 21.28000 352 THR C O 1
ATOM 11040 N N . THR C 1 367 ? 170.88700 181.06300 217.96500 1.000 23.23000 353 THR C N 1
ATOM 11041 C CA . THR C 1 367 ? 171.83300 180.47100 217.00800 1.000 23.23000 353 THR C CA 1
ATOM 11042 C C . THR C 1 367 ? 172.01700 178.96600 217.24000 1.000 23.23000 353 THR C C 1
ATOM 11043 O O . THR C 1 367 ? 173.08600 178.48400 217.61400 1.000 23.23000 353 THR C O 1
ATOM 11047 N N . GLN C 1 368 ? 170.93700 178.23100 217.03200 1.000 20.34000 354 GLN C N 1
ATOM 11048 C CA . GLN C 1 368 ? 170.96400 176.78900 217.18900 1.000 20.34000 354 GLN C CA 1
ATOM 11049 C C . GLN C 1 368 ? 171.35200 176.11800 215.87500 1.000 20.34000 354 GLN C C 1
ATOM 11050 O O . GLN C 1 368 ? 171.37600 176.74400 214.81600 1.000 20.34000 354 GLN C O 1
ATOM 11056 N N . VAL C 1 369 ? 171.68300 174.83100 215.96400 1.000 20.81000 355 VAL C N 1
ATOM 11057 C CA . VAL C 1 369 ? 171.99100 174.03100 214.78200 1.000 20.81000 355 VAL C CA 1
ATOM 11058 C C . VAL C 1 369 ? 170.72900 173.90100 213.93600 1.000 20.81000 355 VAL C C 1
ATOM 11059 O O . VAL C 1 369 ? 169.68000 173.46200 214.42000 1.000 20.81000 355 VAL C O 1
ATOM 11063 N N . GLY C 1 370 ? 170.81700 174.32500 212.68000 1.000 21.06000 356 GLY C N 1
ATOM 11064 C CA . GLY C 1 370 ? 169.69800 174.31300 211.76400 1.000 21.06000 356 GLY C CA 1
ATOM 11065 C C . GLY C 1 370 ? 169.14900 175.67800 211.42000 1.000 21.06000 356 GLY C C 1
ATOM 11066 O O . GLY C 1 370 ? 168.31000 175.77500 210.52100 1.000 21.06000 356 GLY C O 1
ATOM 11067 N N . MET C 1 371 ? 169.59300 176.73400 212.10600 1.000 21.58000 357 MET C N 1
ATOM 11068 C CA . MET C 1 371 ? 169.06100 178.06800 211.85600 1.000 21.58000 357 MET C CA 1
ATOM 11069 C C . MET C 1 371 ? 169.54900 178.62400 210.52600 1.000 21.58000 357 MET C C 1
ATOM 11070 O O . MET C 1 371 ? 168.76800 179.22100 209.77800 1.000 21.58000 357 MET C O 1
ATOM 11075 N N . HIS C 1 372 ? 170.84000 178.45400 210.22400 1.000 22.60000 358 HIS C N 1
ATOM 11076 C CA . HIS C 1 372 ? 171.39500 178.95200 208.97000 1.000 22.60000 358 HIS C CA 1
ATOM 11077 C C . HIS C 1 372 ? 170.80100 178.24000 207.76200 1.000 22.60000 358 HIS C C 1
ATOM 11078 O O . HIS C 1 372 ? 170.70800 178.83300 206.68600 1.000 22.60000 358 HIS C O 1
ATOM 11085 N N . ASP C 1 373 ? 170.36100 176.99300 207.93200 1.000 23.46000 359 ASP C N 1
ATOM 11086 C CA . ASP C 1 373 ? 169.72000 176.27300 206.84100 1.000 23.46000 359 ASP C CA 1
ATOM 11087 C C . ASP C 1 373 ? 168.33200 176.81400 206.53400 1.000 23.46000 359 ASP C C 1
ATOM 11088 O O . ASP C 1 373 ? 167.87100 176.70700 205.39600 1.000 23.46000 359 ASP C O 1
ATOM 11093 N N . ILE C 1 374 ? 167.65700 177.39600 207.52500 1.000 20.98000 360 ILE C N 1
ATOM 11094 C CA . ILE C 1 374 ? 166.37100 178.03900 207.27900 1.000 20.98000 360 ILE C CA 1
ATOM 11095 C C . ILE C 1 374 ? 166.56000 179.32700 206.48100 1.000 20.98000 360 ILE C C 1
ATOM 11096 O O . ILE C 1 374 ? 165.78700 179.62600 205.56300 1.000 20.98000 360 ILE C O 1
ATOM 11101 N N . VAL C 1 375 ? 167.61100 180.09000 206.79400 1.000 20.81000 361 VAL C N 1
ATOM 11102 C CA . VAL C 1 375 ? 167.92800 181.30400 206.04900 1.000 20.81000 361 VAL C CA 1
ATOM 11103 C C . VAL C 1 375 ? 168.35400 180.97000 204.62200 1.000 20.81000 361 VAL C C 1
ATOM 11104 O O . VAL C 1 375 ? 168.03400 181.70700 203.68400 1.000 20.81000 361 VAL C O 1
ATOM 11108 N N . ARG C 1 376 ? 169.04900 179.84600 204.43200 1.000 23.01000 362 ARG C N 1
ATOM 11109 C CA . ARG C 1 376 ? 169.42800 179.41500 203.09100 1.000 23.01000 362 ARG C CA 1
ATOM 11110 C C . ARG C 1 376 ? 168.22600 178.95900 202.27500 1.000 23.01000 362 ARG C C 1
ATOM 11111 O O . ARG C 1 376 ? 168.23900 179.08300 201.04800 1.000 23.01000 362 ARG C O 1
ATOM 11119 N N . SER C 1 377 ? 167.18600 178.43300 202.92000 1.000 22.49000 363 SER C N 1
ATOM 11120 C CA . SER C 1 377 ? 165.99300 178.07500 202.16600 1.000 22.49000 363 SER C CA 1
ATOM 11121 C C . SER C 1 377 ? 165.16400 179.30100 201.80100 1.000 22.49000 363 SER C C 1
ATOM 11122 O O . SER C 1 377 ? 164.42300 179.25800 200.81600 1.000 22.49000 363 SER C O 1
ATOM 11125 N N . PHE C 1 378 ? 165.27900 180.39400 202.56600 1.000 21.56000 364 PHE C N 1
ATOM 11126 C CA . PHE C 1 378 ? 164.67500 181.66100 202.15500 1.000 21.56000 364 PHE C CA 1
ATOM 11127 C C . PHE C 1 378 ? 165.35400 182.20900 200.90800 1.000 21.56000 364 PHE C C 1
ATOM 11128 O O . PHE C 1 378 ? 164.69400 182.78400 200.03800 1.000 21.56000 364 PHE C O 1
ATOM 11136 N N . ARG C 1 379 ? 166.67600 182.04800 200.81900 1.000 23.06000 365 ARG C N 1
ATOM 11137 C CA . ARG C 1 379 ? 167.42100 182.48100 199.64300 1.000 23.06000 365 ARG C CA 1
ATOM 11138 C C . ARG C 1 379 ? 167.05300 181.64800 198.42100 1.000 23.06000 365 ARG C C 1
ATOM 11139 O O . ARG C 1 379 ? 167.01100 182.16700 197.30100 1.000 23.06000 365 ARG C O 1
ATOM 11147 N N . GLN C 1 380 ? 166.74800 180.36500 198.62200 1.000 26.14000 366 GLN C N 1
ATOM 11148 C CA . GLN C 1 380 ? 166.33900 179.50900 197.51400 1.000 26.14000 366 GLN C CA 1
ATOM 11149 C C . GLN C 1 380 ? 164.95800 179.87100 196.99300 1.000 26.14000 366 GLN C C 1
ATOM 11150 O O . GLN C 1 380 ? 164.70600 179.75000 195.79200 1.000 26.14000 366 GLN C O 1
ATOM 11156 N N . THR C 1 381 ? 164.05400 180.29500 197.87800 1.000 24.04000 367 THR C N 1
ATOM 11157 C CA . THR C 1 381 ? 162.72900 180.72900 197.45100 1.000 24.04000 367 THR C CA 1
ATOM 11158 C C . THR C 1 381 ? 162.81100 182.00300 196.61900 1.000 24.04000 367 THR C C 1
ATOM 11159 O O . THR C 1 381 ? 162.13900 182.12500 195.58900 1.000 24.04000 367 THR C O 1
ATOM 11163 N N . MET C 1 382 ? 163.66000 182.94000 197.02400 1.000 25.32000 368 MET C N 1
ATOM 11164 C CA . MET C 1 382 ? 163.83300 184.18100 196.28600 1.000 25.32000 368 MET C CA 1
ATOM 11165 C C . MET C 1 382 ? 164.62000 184.00800 194.99600 1.000 25.32000 368 MET C C 1
ATOM 11166 O O . MET C 1 382 ? 164.56700 184.89600 194.14200 1.000 25.32000 368 MET C O 1
ATOM 11171 N N . ASP C 1 383 ? 165.34400 182.89800 194.83300 1.000 26.84000 369 ASP C N 1
ATOM 11172 C CA . ASP C 1 383 ? 166.07200 182.63900 193.59700 1.000 26.84000 369 ASP C CA 1
ATOM 11173 C C . ASP C 1 383 ? 165.14700 182.35400 192.42200 1.000 26.84000 369 ASP C C 1
ATOM 11174 O O . ASP C 1 383 ? 165.54100 182.58500 191.27600 1.000 26.84000 369 ASP C O 1
ATOM 11179 N N . GLN C 1 384 ? 163.92700 181.87400 192.67300 1.000 27.90000 370 GLN C N 1
ATOM 11180 C CA . GLN C 1 384 ? 162.95600 181.67900 191.60100 1.000 27.90000 370 GLN C CA 1
ATOM 11181 C C . GLN C 1 384 ? 162.36600 182.98000 191.07500 1.000 27.90000 370 GLN C C 1
ATOM 11182 O O . GLN C 1 384 ? 161.65900 182.95300 190.06400 1.000 27.90000 370 GLN C O 1
ATOM 11188 N N . TYR C 1 385 ? 162.62000 184.10900 191.73000 1.000 24.17000 371 TYR C N 1
ATOM 11189 C CA . TYR C 1 385 ? 162.18500 185.40800 191.23200 1.000 24.17000 371 TYR C CA 1
ATOM 11190 C C . TYR C 1 385 ? 163.35600 186.25500 190.76900 1.000 24.17000 371 TYR C C 1
ATOM 11191 O O . TYR C 1 385 ? 163.16600 187.42400 190.42700 1.000 24.17000 371 TYR C O 1
ATOM 11200 N N . SER C 1 386 ? 164.55800 185.68900 190.73700 1.000 25.71000 372 SER C N 1
ATOM 11201 C CA . SER C 1 386 ? 165.76400 186.42100 190.39500 1.000 25.71000 372 SER C CA 1
ATOM 11202 C C . SER C 1 386 ? 166.32500 186.04800 189.03100 1.000 25.71000 372 SER C C 1
ATOM 11203 O O . SER C 1 386 ? 167.36400 186.58500 188.64300 1.000 25.71000 372 SER C O 1
ATOM 11206 N N . THR C 1 387 ? 165.67000 185.15100 188.29200 1.000 30.67000 373 THR C N 1
ATOM 11207 C CA . THR C 1 387 ? 166.24600 184.60300 187.06700 1.000 30.67000 373 THR C CA 1
ATOM 11208 C C . THR C 1 387 ? 166.22400 185.57400 185.89800 1.000 30.67000 373 THR C C 1
ATOM 11209 O O . THR C 1 387 ? 167.02100 185.41400 184.97200 1.000 30.67000 373 THR C O 1
ATOM 11213 N N . GLU C 1 388 ? 165.38000 186.52700 185.91400 1.000 29.43000 374 GLU C N 1
ATOM 11214 C CA . GLU C 1 388 ? 165.31600 187.50700 184.84700 1.000 29.43000 374 GLU C CA 1
ATOM 11215 C C . GLU C 1 388 ? 166.39500 188.56100 185.05800 1.000 29.43000 374 GLU C C 1
ATOM 11216 O O . GLU C 1 388 ? 166.56100 189.04300 186.18200 1.000 29.43000 374 GLU C O 1
ATOM 11222 N N . PRO C 1 389 ? 167.15700 188.92300 184.02500 1.000 30.10000 375 PRO C N 1
ATOM 11223 C CA . PRO C 1 389 ? 168.30700 189.81200 184.22900 1.000 30.10000 375 PRO C CA 1
ATOM 11224 C C . PRO C 1 389 ? 167.89400 191.24300 184.52700 1.000 30.10000 375 PRO C C 1
ATOM 11225 O O . PRO C 1 389 ? 166.95800 191.78100 183.93300 1.000 30.10000 375 PRO C O 1
ATOM 11229 N N . GLY C 1 390 ? 168.61200 191.85700 185.46000 1.000 26.11000 376 GLY C N 1
ATOM 11230 C CA . GLY C 1 390 ? 168.25300 193.16100 185.95600 1.000 26.11000 376 GLY C CA 1
ATOM 11231 C C . GLY C 1 390 ? 167.23300 193.16000 187.07100 1.000 26.11000 376 GLY C C 1
ATOM 11232 O O . GLY C 1 390 ? 166.91600 194.23300 187.59300 1.000 26.11000 376 GLY C O 1
ATOM 11233 N N . ARG C 1 391 ? 166.70700 191.99900 187.45300 1.000 24.08000 377 ARG C N 1
ATOM 11234 C CA . ARG C 1 391 ? 165.69200 191.87800 188.49300 1.000 24.08000 377 ARG C CA 1
ATOM 11235 C C . ARG C 1 391 ? 166.12600 190.87400 189.54900 1.000 24.08000 377 ARG C C 1
ATOM 11236 O O . ARG C 1 391 ? 165.37500 189.98900 189.95400 1.000 24.08000 377 ARG C O 1
ATOM 11244 N N . TYR C 1 392 ? 167.36800 191.00000 189.99700 1.000 19.03000 378 TYR C N 1
ATOM 11245 C CA . TYR C 1 392 ? 167.84900 190.22400 191.12800 1.000 19.03000 378 TYR C CA 1
ATOM 11246 C C . TYR C 1 392 ? 167.16100 190.68500 192.41200 1.000 19.03000 378 TYR C C 1
ATOM 11247 O O . TYR C 1 392 ? 166.90200 191.87300 192.60000 1.000 19.03000 378 TYR C O 1
ATOM 11256 N N . ARG C 1 393 ? 166.85500 189.74100 193.29300 1.000 19.20000 379 ARG C N 1
ATOM 11257 C CA . ARG C 1 393 ? 166.18600 190.04300 194.55400 1.000 19.20000 379 ARG C CA 1
ATOM 11258 C C . ARG C 1 393 ? 167.18700 189.98800 195.70300 1.000 19.20000 379 ARG C C 1
ATOM 11259 O O . ARG C 1 393 ? 167.91500 189.00400 195.85300 1.000 19.20000 379 ARG C O 1
ATOM 11267 N N . PHE C 1 394 ? 167.21100 191.04500 196.51300 1.000 16.55000 380 PHE C N 1
ATOM 11268 C CA . PHE C 1 394 ? 168.18000 191.21500 197.59100 1.000 16.55000 380 PHE C CA 1
ATOM 11269 C C . PHE C 1 394 ? 167.70000 190.53500 198.86800 1.000 16.55000 380 PHE C C 1
ATOM 11270 O O . PHE C 1 394 ? 166.52500 190.60400 199.21700 1.000 16.55000 380 PHE C O 1
ATOM 11278 N N . MET C 1 395 ? 168.61900 189.91400 199.59400 1.000 18.35000 381 MET C N 1
ATOM 11279 C CA . MET C 1 395 ? 168.32400 189.42900 200.93600 1.000 18.35000 381 MET C CA 1
ATOM 11280 C C . MET C 1 395 ? 169.39500 189.92600 201.89300 1.000 18.35000 381 MET C C 1
ATOM 11281 O O . MET C 1 395 ? 170.57400 189.61100 201.72500 1.000 18.35000 381 MET C O 1
ATOM 11286 N N . GLY C 1 396 ? 168.98600 190.71200 202.88200 1.000 17.76000 382 GLY C N 1
ATOM 11287 C CA . GLY C 1 396 ? 169.86700 191.12500 203.95500 1.000 17.76000 382 GLY C CA 1
ATOM 11288 C C . GLY C 1 396 ? 169.35300 190.58800 205.27500 1.000 17.76000 382 GLY C C 1
ATOM 11289 O O . GLY C 1 396 ? 168.15700 190.36700 205.44700 1.000 17.76000 382 GLY C O 1
ATOM 11290 N N . THR C 1 397 ? 170.27100 190.35000 206.20100 1.000 19.38000 383 THR C N 1
ATOM 11291 C CA . THR C 1 397 ? 169.91200 189.85200 207.51700 1.000 19.38000 383 THR C CA 1
ATOM 11292 C C . THR C 1 397 ? 170.37000 190.83800 208.57700 1.000 19.38000 383 THR C C 1
ATOM 11293 O O . THR C 1 397 ? 171.41500 191.47700 208.44100 1.000 19.38000 383 THR C O 1
ATOM 11297 N N . GLU C 1 398 ? 169.57200 190.96100 209.62600 1.000 23.63000 384 GLU C N 1
ATOM 11298 C CA . GLU C 1 398 ? 169.89300 191.79300 210.77400 1.000 23.63000 384 GLU C CA 1
ATOM 11299 C C . GLU C 1 398 ? 170.14200 190.88600 211.96600 1.000 23.63000 384 GLU C C 1
ATOM 11300 O O . GLU C 1 398 ? 169.26300 190.11000 212.35900 1.000 23.63000 384 GLU C O 1
ATOM 11306 N N . ALA C 1 399 ? 171.34400 190.96900 212.52200 1.000 26.18000 385 ALA C N 1
ATOM 11307 C CA . ALA C 1 399 ? 171.66500 190.25700 213.75600 1.000 26.18000 385 ALA C CA 1
ATOM 11308 C C . ALA C 1 399 ? 172.63300 191.13900 214.53500 1.000 26.18000 385 ALA C C 1
ATOM 11309 O O . ALA C 1 399 ? 173.81400 191.22800 214.19000 1.000 26.18000 385 ALA C O 1
ATOM 11311 N N . TYR C 1 400 ? 172.12000 191.79500 215.56500 1.000 30.31000 386 TYR C N 1
ATOM 11312 C CA . TYR C 1 400 ? 172.86500 192.76500 216.34900 1.000 30.31000 386 TYR C CA 1
ATOM 11313 C C . TYR C 1 400 ? 173.14700 192.20400 217.73500 1.000 30.31000 386 TYR C C 1
ATOM 11314 O O . TYR C 1 400 ? 172.64500 191.13800 218.10400 1.000 30.31000 386 TYR C O 1
ATOM 11323 N N . ALA C 1 401 ? 173.95400 192.95800 218.49100 1.000 32.23000 387 ALA C N 1
ATOM 11324 C CA . ALA C 1 401 ? 174.52100 192.54300 219.78200 1.000 32.23000 387 ALA C CA 1
ATOM 11325 C C . ALA C 1 401 ? 175.23100 191.19800 219.66300 1.000 32.23000 387 ALA C C 1
ATOM 11326 O O . ALA C 1 401 ? 175.05200 190.29300 220.47800 1.000 32.23000 387 ALA C O 1
ATOM 11328 N N . GLU C 1 402 ? 176.05100 191.07500 218.62600 1.000 30.38000 388 GLU C N 1
ATOM 11329 C CA . GLU C 1 402 ? 176.60000 189.79300 218.22500 1.000 30.38000 388 GLU C CA 1
ATOM 11330 C C . GLU C 1 402 ? 178.10300 189.92800 218.02200 1.000 30.38000 388 GLU C C 1
ATOM 11331 O O . GLU C 1 402 ? 178.61400 191.01900 217.76300 1.000 30.38000 388 GLU C O 1
ATOM 11337 N N . SER C 1 403 ? 178.80700 188.80800 218.14600 1.000 29.85000 389 SER C N 1
ATOM 11338 C CA . SER C 1 403 ? 180.22500 188.76700 217.83300 1.000 29.85000 389 SER C CA 1
ATOM 11339 C C . SER C 1 403 ? 180.43900 188.85000 216.32500 1.000 29.85000 389 SER C C 1
ATOM 11340 O O . SER C 1 403 ? 179.57700 188.46500 215.53400 1.000 29.85000 389 SER C O 1
ATOM 11343 N N . ILE C 1 404 ? 181.60800 189.36600 215.93300 1.000 27.02000 390 ILE C N 1
ATOM 11344 C CA . ILE C 1 404 ? 181.90900 189.57600 214.51900 1.000 27.02000 390 ILE C CA 1
ATOM 11345 C C . ILE C 1 404 ? 182.08500 188.24500 213.78800 1.000 27.02000 390 ILE C C 1
ATOM 11346 O O . ILE C 1 404 ? 181.74700 188.13300 212.60400 1.000 27.02000 390 ILE C O 1
ATOM 11351 N N . ASP C 1 405 ? 182.54600 187.20100 214.47900 1.000 29.85000 391 ASP C N 1
ATOM 11352 C CA . ASP C 1 405 ? 182.69900 185.90600 213.83300 1.000 29.85000 391 ASP C CA 1
ATOM 11353 C C . ASP C 1 405 ? 181.36900 185.19300 213.63300 1.000 29.85000 391 ASP C C 1
ATOM 11354 O O . ASP C 1 405 ? 181.28100 184.31100 212.77500 1.000 29.85000 391 ASP C O 1
ATOM 11359 N N . ARG C 1 406 ? 180.33400 185.56700 214.38100 1.000 28.10000 392 ARG C N 1
ATOM 11360 C CA . ARG C 1 406 ? 178.99700 185.04500 214.13800 1.000 28.10000 392 ARG C CA 1
ATOM 11361 C C . ARG C 1 406 ? 178.22700 185.85800 213.10900 1.000 28.10000 392 ARG C C 1
ATOM 11362 O O . ARG C 1 406 ? 177.38100 185.30200 212.40600 1.000 28.10000 392 ARG C O 1
ATOM 11370 N N . THR C 1 407 ? 178.50400 187.15900 213.01400 1.000 24.30000 393 THR C N 1
ATOM 11371 C CA . THR C 1 407 ? 177.85800 188.00400 212.01400 1.000 24.30000 393 THR C CA 1
ATOM 11372 C C . THR C 1 407 ? 178.32500 187.64700 210.60900 1.000 24.30000 393 THR C C 1
ATOM 11373 O O . THR C 1 407 ? 177.53500 187.65100 209.66200 1.000 24.30000 393 THR C O 1
ATOM 11377 N N . VAL C 1 408 ? 179.60300 187.29900 210.47100 1.000 23.78000 394 VAL C N 1
ATOM 11378 C CA . VAL C 1 408 ? 180.20600 186.98900 209.18200 1.000 23.78000 394 VAL C CA 1
ATOM 11379 C C . VAL C 1 408 ? 179.67900 185.67700 208.59200 1.000 23.78000 394 VAL C C 1
ATOM 11380 O O . VAL C 1 408 ? 179.67100 185.51200 207.36500 1.000 23.78000 394 VAL C O 1
ATOM 11384 N N . MET C 1 409 ? 179.13200 184.78300 209.42700 1.000 25.95000 395 MET C N 1
ATOM 11385 C CA . MET C 1 409 ? 178.55900 183.52300 208.95600 1.000 25.95000 395 MET C CA 1
ATOM 11386 C C . MET C 1 409 ? 177.32900 183.70400 208.07000 1.000 25.95000 395 MET C C 1
ATOM 11387 O O . MET C 1 409 ? 176.98300 182.78400 207.32700 1.000 25.95000 395 MET C O 1
ATOM 11392 N N . TYR C 1 410 ? 176.67000 184.86000 208.11600 1.000 22.03000 396 TYR C N 1
ATOM 11393 C CA . TYR C 1 410 ? 175.53500 185.10500 207.23500 1.000 22.03000 396 TYR C CA 1
ATOM 11394 C C . TYR C 1 410 ? 175.94300 185.38100 205.79500 1.000 22.03000 396 TYR C C 1
ATOM 11395 O O . TYR C 1 410 ? 175.08100 185.35100 204.91700 1.000 22.03000 396 TYR C O 1
ATOM 11404 N N . TYR C 1 411 ? 177.22500 185.63900 205.53000 1.000 20.24000 397 TYR C N 1
ATOM 11405 C CA . TYR C 1 411 ? 177.71200 185.71700 204.15900 1.000 20.24000 397 TYR C CA 1
ATOM 11406 C C . TYR C 1 411 ? 177.67500 184.36900 203.45700 1.000 20.24000 397 TYR C C 1
ATOM 11407 O O . TYR C 1 411 ? 177.62800 184.32700 202.22600 1.000 20.24000 397 TYR C O 1
ATOM 11416 N N . GLY C 1 412 ? 177.69500 183.27700 204.20600 1.000 25.82000 398 GLY C N 1
ATOM 11417 C CA . GLY C 1 412 ? 177.65100 181.95800 203.62700 1.000 25.82000 398 GLY C CA 1
ATOM 11418 C C . GLY C 1 412 ? 179.03100 181.39900 203.34000 1.000 25.82000 398 GLY C C 1
ATOM 11419 O O . GLY C 1 412 ? 180.05000 181.80900 203.90300 1.000 25.82000 398 GLY C O 1
ATOM 11420 N N . LEU C 1 413 ? 179.04700 180.43800 202.43400 1.000 30.52000 399 LEU C N 1
ATOM 11421 C CA . LEU C 1 413 ? 180.22600 179.72200 201.98600 1.000 30.52000 399 LEU C CA 1
ATOM 11422 C C . LEU C 1 413 ? 180.40900 179.96100 200.49300 1.000 30.52000 399 LEU C C 1
ATOM 11423 O O . LEU C 1 413 ? 179.47900 180.42300 199.82400 1.000 30.52000 399 LEU C O 1
ATOM 11428 N N . PRO C 1 414 ? 181.60000 179.69800 199.93700 1.000 32.47000 400 PRO C N 1
ATOM 11429 C CA . PRO C 1 414 ? 181.77500 179.86800 198.48100 1.000 32.47000 400 PRO C CA 1
ATOM 11430 C C . PRO C 1 414 ? 180.92900 178.93500 197.62400 1.000 32.47000 400 PRO C C 1
ATOM 11431 O O . PRO C 1 414 ? 180.70700 179.24000 196.44700 1.000 32.47000 400 PRO C O 1
ATOM 11435 N N . PHE C 1 415 ? 180.42300 177.83500 198.17300 1.000 29.49000 401 PHE C N 1
ATOM 11436 C CA . PHE C 1 415 ? 179.55400 176.93600 197.43200 1.000 29.49000 401 PHE C CA 1
ATOM 11437 C C . PHE C 1 415 ? 178.11100 176.93800 197.92200 1.000 29.49000 401 PHE C C 1
ATOM 11438 O O . PHE C 1 415 ? 177.30200 176.16400 197.40100 1.000 29.49000 401 PHE C O 1
ATOM 11446 N N . ILE C 1 416 ? 177.75700 177.77900 198.89400 1.000 29.18000 402 ILE C N 1
ATOM 11447 C CA . ILE C 1 416 ? 176.40200 177.84700 199.43800 1.000 29.18000 402 ILE C CA 1
ATOM 11448 C C . ILE C 1 416 ? 176.01100 179.31200 199.59400 1.000 29.18000 402 ILE C C 1
ATOM 11449 O O . ILE C 1 416 ? 176.67600 180.05900 200.31700 1.000 29.18000 402 ILE C O 1
ATOM 11454 N N . GLN C 1 417 ? 174.92300 179.71400 198.94300 1.000 29.32000 403 GLN C N 1
ATOM 11455 C CA . GLN C 1 417 ? 174.45200 181.09200 199.00900 1.000 29.32000 403 GLN C CA 1
ATOM 11456 C C . GLN C 1 417 ? 173.59700 181.33400 200.24800 1.000 29.32000 403 GLN C C 1
ATOM 11457 O O . GLN C 1 417 ? 172.88400 180.44800 200.71900 1.000 29.32000 403 GLN C O 1
ATOM 11463 N N . GLU C 1 418 ? 173.66900 182.55700 200.75200 1.000 24.50000 404 GLU C N 1
ATOM 11464 C CA . GLU C 1 418 ? 172.97800 183.02200 201.94800 1.000 24.50000 404 GLU C CA 1
ATOM 11465 C C . GLU C 1 418 ? 172.68600 184.49900 201.69700 1.000 24.50000 404 GLU C C 1
ATOM 11466 O O . GLU C 1 418 ? 172.40400 184.85700 200.55200 1.000 24.50000 404 GLU C O 1
ATOM 11472 N N . ALA C 1 419 ? 172.61600 185.32200 202.74700 1.000 19.88000 405 ALA C N 1
ATOM 11473 C CA . ALA C 1 419 ? 172.41600 186.76300 202.60500 1.000 19.88000 405 ALA C CA 1
ATOM 11474 C C . ALA C 1 419 ? 173.46400 187.40800 201.70100 1.000 19.88000 405 ALA C C 1
ATOM 11475 O O . ALA C 1 419 ? 174.61600 186.97300 201.63600 1.000 19.88000 405 ALA C O 1
ATOM 11477 N N . ASP C 1 420 ? 173.03700 188.45100 200.98300 1.000 17.41000 406 ASP C N 1
ATOM 11478 C CA . ASP C 1 420 ? 173.95800 189.23100 200.16300 1.000 17.41000 406 ASP C CA 1
ATOM 11479 C C . ASP C 1 420 ? 174.95100 189.99400 201.02800 1.000 17.41000 406 ASP C C 1
ATOM 11480 O O . ASP C 1 420 ? 176.14300 190.03300 200.71700 1.000 17.41000 406 ASP C O 1
ATOM 11485 N N . PHE C 1 421 ? 174.47800 190.61800 202.10400 1.000 15.37000 407 PHE C N 1
ATOM 11486 C CA . PHE C 1 421 ? 175.33700 190.95600 203.22800 1.000 15.37000 407 PHE C CA 1
ATOM 11487 C C . PHE C 1 421 ? 174.50200 190.94600 204.49500 1.000 15.37000 407 PHE C C 1
ATOM 11488 O O . PHE C 1 421 ? 173.28900 191.16500 204.43400 1.000 15.37000 407 PHE C O 1
ATOM 11496 N N . PRO C 1 422 ? 175.10600 190.66000 205.64400 1.000 16.38000 408 PRO C N 1
ATOM 11497 C CA . PRO C 1 422 ? 174.47700 191.03300 206.91200 1.000 16.38000 408 PRO C CA 1
ATOM 11498 C C . PRO C 1 422 ? 174.70500 192.51000 207.18600 1.000 16.38000 408 PRO C C 1
ATOM 11499 O O . PRO C 1 422 ? 175.75200 193.06500 206.85300 1.000 16.38000 408 PRO C O 1
ATOM 11503 N N . PHE C 1 423 ? 173.70800 193.15000 207.78400 1.000 17.27000 409 PHE C N 1
ATOM 11504 C CA . PHE C 1 423 ? 173.78200 194.58500 208.02100 1.000 17.27000 409 PHE C CA 1
ATOM 11505 C C . PHE C 1 423 ? 174.77600 194.89900 209.13000 1.000 17.27000 409 PHE C C 1
ATOM 11506 O O . PHE C 1 423 ? 174.74900 194.28900 210.20200 1.000 17.27000 409 PHE C O 1
ATOM 11514 N N . ASN C 1 424 ? 175.65900 195.84700 208.85200 1.000 18.59000 410 ASN C N 1
ATOM 11515 C CA . ASN C 1 424 ? 176.75900 196.23100 209.72700 1.000 18.59000 410 ASN C CA 1
ATOM 11516 C C . ASN C 1 424 ? 176.33300 197.45800 210.52800 1.000 18.59000 410 ASN C C 1
ATOM 11517 O O . ASN C 1 424 ? 176.17900 198.54800 209.97200 1.000 18.59000 410 ASN C O 1
ATOM 11522 N N . ASN C 1 425 ? 176.16600 197.28400 211.83700 1.000 24.32000 411 ASN C N 1
ATOM 11523 C CA . ASN C 1 425 ? 175.78100 198.37800 212.71700 1.000 24.32000 411 ASN C CA 1
ATOM 11524 C C . ASN C 1 425 ? 176.87200 198.73800 213.72300 1.000 24.32000 411 ASN C C 1
ATOM 11525 O O . ASN C 1 425 ? 176.60200 199.47600 214.67500 1.000 24.32000 411 ASN C O 1
ATOM 11530 N N . TYR C 1 426 ? 178.10600 198.27400 213.51200 1.000 25.24000 412 TYR C N 1
ATOM 11531 C CA . TYR C 1 426 ? 179.17500 198.47500 214.48600 1.000 25.24000 412 TYR C CA 1
ATOM 11532 C C . TYR C 1 426 ? 179.62900 199.92700 214.58800 1.000 25.24000 412 TYR C C 1
ATOM 11533 O O . TYR C 1 426 ? 180.14500 200.32400 215.63500 1.000 25.24000 412 TYR C O 1
ATOM 11542 N N . LEU C 1 427 ? 179.44700 200.73000 213.54200 1.000 24.16000 413 LEU C N 1
ATOM 11543 C CA . LEU C 1 427 ? 179.70600 202.15800 213.65600 1.000 24.16000 413 LEU C CA 1
ATOM 11544 C C . LEU C 1 427 ? 178.58800 202.89600 214.37900 1.000 24.16000 413 LEU C C 1
ATOM 11545 O O . LEU C 1 427 ? 178.83400 203.97100 214.93100 1.000 24.16000 413 LEU C O 1
ATOM 11550 N N . SER C 1 428 ? 177.37300 202.34100 214.39200 1.000 26.40000 414 SER C N 1
ATOM 11551 C CA . SER C 1 428 ? 176.26700 202.92500 215.14000 1.000 26.40000 414 SER C CA 1
ATOM 11552 C C . SER C 1 428 ? 176.41200 202.72800 216.63900 1.000 26.40000 414 SER C C 1
ATOM 11553 O O . SER C 1 428 ? 175.75200 203.42800 217.40900 1.000 26.40000 414 SER C O 1
ATOM 11556 N N . MET C 1 429 ? 177.23100 201.77600 217.06700 1.000 32.07000 415 MET C N 1
ATOM 11557 C CA . MET C 1 429 ? 177.39800 201.46500 218.47500 1.000 32.07000 415 MET C CA 1
ATOM 11558 C C . MET C 1 429 ? 178.48400 202.29400 219.14000 1.000 32.07000 415 MET C C 1
ATOM 11559 O O . MET C 1 429 ? 178.74600 202.10200 220.32900 1.000 32.07000 415 MET C O 1
ATOM 11564 N N . LEU C 1 430 ? 179.11800 203.20700 218.41100 1.000 30.64000 416 LEU C N 1
ATOM 11565 C CA . LEU C 1 430 ? 180.16800 204.05700 218.96600 1.000 30.64000 416 LEU C CA 1
ATOM 11566 C C . LEU C 1 430 ? 179.50600 205.24400 219.65400 1.000 30.64000 416 LEU C C 1
ATOM 11567 O O . LEU C 1 430 ? 178.98000 206.14300 218.99800 1.000 30.64000 416 LEU C O 1
ATOM 11572 N N . ASP C 1 431 ? 179.52800 205.24500 220.98500 1.000 33.83000 417 ASP C N 1
ATOM 11573 C CA . ASP C 1 431 ? 178.97900 206.36100 221.74300 1.000 33.83000 417 ASP C CA 1
ATOM 11574 C C . ASP C 1 431 ? 179.95100 207.52200 221.83800 1.000 33.83000 417 ASP C C 1
ATOM 11575 O O . ASP C 1 431 ? 179.52600 208.65900 222.05700 1.000 33.83000 417 ASP C O 1
ATOM 11580 N N . THR C 1 432 ? 181.23700 207.25900 221.67400 1.000 33.83000 418 THR C N 1
ATOM 11581 C CA . THR C 1 432 ? 182.24000 208.29200 221.50900 1.000 33.83000 418 THR C CA 1
ATOM 11582 C C . THR C 1 432 ? 183.18200 207.85200 220.40100 1.000 33.83000 418 THR C C 1
ATOM 11583 O O . THR C 1 432 ? 183.32100 206.65900 220.12000 1.000 33.83000 418 THR C O 1
ATOM 11587 N N . VAL C 1 433 ? 183.81000 208.82000 219.75900 1.000 33.99000 419 VAL C N 1
ATOM 11588 C CA . VAL C 1 433 ? 184.55100 208.54500 218.54200 1.000 33.99000 419 VAL C CA 1
ATOM 11589 C C . VAL C 1 433 ? 186.00700 208.93700 218.75900 1.000 33.99000 419 VAL C C 1
ATOM 11590 O O . VAL C 1 433 ? 186.32900 209.80200 219.57900 1.000 33.99000 419 VAL C O 1
ATOM 11594 N N . SER C 1 434 ? 186.89500 208.23500 218.06100 1.000 32.85000 420 SER C N 1
ATOM 11595 C CA . SER C 1 434 ? 188.33500 208.41300 218.19700 1.000 32.85000 420 SER C CA 1
ATOM 11596 C C . SER C 1 434 ? 189.00200 207.77300 216.99200 1.000 32.85000 420 SER C C 1
ATOM 11597 O O . SER C 1 434 ? 188.38300 207.01300 216.24900 1.000 32.85000 420 SER C O 1
ATOM 11600 N N . GLY C 1 435 ? 190.28100 208.09500 216.80600 1.000 32.75000 421 GLY C N 1
ATOM 11601 C CA . GLY C 1 435 ? 191.01300 207.53300 215.68400 1.000 32.75000 421 GLY C CA 1
ATOM 11602 C C . GLY C 1 435 ? 191.27100 206.04500 215.83200 1.000 32.75000 421 GLY C C 1
ATOM 11603 O O . GLY C 1 435 ? 191.24000 205.30300 214.85000 1.000 32.75000 421 GLY C O 1
ATOM 11604 N N . ASN C 1 436 ? 191.52400 205.58900 217.05800 1.000 33.02000 422 ASN C N 1
ATOM 11605 C CA . ASN C 1 436 ? 191.73200 204.16800 217.29500 1.000 33.02000 422 ASN C CA 1
ATOM 11606 C C . ASN C 1 436 ? 190.42600 203.38700 217.28400 1.000 33.02000 422 ASN C C 1
ATOM 11607 O O . ASN C 1 436 ? 190.41600 202.22000 216.88400 1.000 33.02000 422 ASN C O 1
ATOM 11612 N N . SER C 1 437 ? 189.32200 204.00400 217.70500 1.000 30.55000 423 SER C N 1
ATOM 11613 C CA . SER C 1 437 ? 188.05700 203.28300 217.75800 1.000 30.55000 423 SER C CA 1
ATOM 11614 C C . SER C 1 437 ? 187.40800 203.15600 216.38500 1.000 30.55000 423 SER C C 1
ATOM 11615 O O . SER C 1 437 ? 186.70800 202.17300 216.13200 1.000 30.55000 423 SER C O 1
ATOM 11618 N N . VAL C 1 438 ? 187.62500 204.12000 215.49000 1.000 28.33000 424 VAL C N 1
ATOM 11619 C CA . VAL C 1 438 ? 187.12900 203.98700 214.12500 1.000 28.33000 424 VAL C CA 1
ATOM 11620 C C . VAL C 1 438 ? 187.97000 202.97700 213.35600 1.000 28.33000 424 VAL C C 1
ATOM 11621 O O . VAL C 1 438 ? 187.44000 202.18800 212.56700 1.000 28.33000 424 VAL C O 1
ATOM 11625 N N . TYR C 1 439 ? 189.28000 202.95800 213.62300 1.000 30.63000 425 TYR C N 1
ATOM 11626 C CA . TYR C 1 439 ? 190.18700 202.01300 212.98200 1.000 30.63000 425 TYR C CA 1
ATOM 11627 C C . TYR C 1 439 ? 189.83500 200.56800 213.31800 1.000 30.63000 425 TYR C C 1
ATOM 11628 O O . TYR C 1 439 ? 189.86700 199.70100 212.43900 1.000 30.63000 425 TYR C O 1
ATOM 11637 N N . GLU C 1 440 ? 189.49400 200.28500 214.57600 1.000 30.14000 426 GLU C N 1
ATOM 11638 C CA . GLU C 1 440 ? 189.24400 198.89600 214.94000 1.000 30.14000 426 GLU C CA 1
ATOM 11639 C C . GLU C 1 440 ? 187.89700 198.40700 214.42900 1.000 30.14000 426 GLU C C 1
ATOM 11640 O O . GLU C 1 440 ? 187.73100 197.20800 214.22000 1.000 30.14000 426 GLU C O 1
ATOM 11646 N N . VAL C 1 441 ? 186.93900 199.30500 214.19600 1.000 26.84000 427 VAL C N 1
ATOM 11647 C CA . VAL C 1 441 ? 185.67300 198.89200 213.59700 1.000 26.84000 427 VAL C CA 1
ATOM 11648 C C . VAL C 1 441 ? 185.85600 198.57300 212.11400 1.000 26.84000 427 VAL C C 1
ATOM 11649 O O . VAL C 1 441 ? 185.33600 197.56800 211.61600 1.000 26.84000 427 VAL C O 1
ATOM 11653 N N . ILE C 1 442 ? 186.62100 199.40100 211.39800 1.000 25.13000 428 ILE C N 1
ATOM 11654 C CA . ILE C 1 442 ? 186.83000 199.19500 209.96600 1.000 25.13000 428 ILE C CA 1
ATOM 11655 C C . ILE C 1 442 ? 187.66400 197.94500 209.71200 1.000 25.13000 428 ILE C C 1
ATOM 11656 O O . ILE C 1 442 ? 187.33700 197.13200 208.84100 1.000 25.13000 428 ILE C O 1
ATOM 11661 N N . THR C 1 443 ? 188.72700 197.74800 210.49300 1.000 26.40000 429 THR C N 1
ATOM 11662 C CA . THR C 1 443 ? 189.58700 196.59200 210.29100 1.000 26.40000 429 THR C CA 1
ATOM 11663 C C . THR C 1 443 ? 188.96200 195.29700 210.79000 1.000 26.40000 429 THR C C 1
ATOM 11664 O O . THR C 1 443 ? 189.32800 194.23100 210.29500 1.000 26.40000 429 THR C O 1
ATOM 11668 N N . SER C 1 444 ? 188.02800 195.35400 211.74300 1.000 24.98000 430 SER C N 1
ATOM 11669 C CA . SER C 1 444 ? 187.35800 194.12900 212.17400 1.000 24.98000 430 SER C CA 1
ATOM 11670 C C . SER C 1 444 ? 186.45500 193.57500 211.08200 1.000 24.98000 430 SER C C 1
ATOM 11671 O O . SER C 1 444 ? 186.38700 192.35900 210.89300 1.000 24.98000 430 SER C O 1
ATOM 11674 N N . TRP C 1 445 ? 185.76300 194.44600 210.34800 1.000 21.43000 431 TRP C N 1
ATOM 11675 C CA . TRP C 1 445 ? 184.88400 193.96300 209.29200 1.000 21.43000 431 TRP C CA 1
ATOM 11676 C C . TRP C 1 445 ? 185.67000 193.47500 208.08000 1.000 21.43000 431 TRP C C 1
ATOM 11677 O O . TRP C 1 445 ? 185.33700 192.43300 207.51000 1.000 21.43000 431 TRP C O 1
ATOM 11688 N N . MET C 1 446 ? 186.71400 194.20300 207.67700 1.000 24.70000 432 MET C N 1
ATOM 11689 C CA . MET C 1 446 ? 187.44400 193.85000 206.46300 1.000 24.70000 432 MET C CA 1
ATOM 11690 C C . MET C 1 446 ? 188.30700 192.60600 206.65300 1.000 24.70000 432 MET C C 1
ATOM 11691 O O . MET C 1 446 ? 188.51000 191.84400 205.70400 1.000 24.70000 432 MET C O 1
ATOM 11696 N N . GLU C 1 447 ? 188.81100 192.37000 207.86300 1.000 28.86000 433 GLU C N 1
ATOM 11697 C CA . GLU C 1 447 ? 189.62600 191.18200 208.08700 1.000 28.86000 433 GLU C CA 1
ATOM 11698 C C . GLU C 1 447 ? 188.78600 189.93400 208.32900 1.000 28.86000 433 GLU C C 1
ATOM 11699 O O . GLU C 1 447 ? 189.23700 188.82800 208.02000 1.000 28.86000 433 GLU C O 1
ATOM 11705 N N . ASN C 1 448 ? 187.57500 190.07500 208.85700 1.000 26.11000 434 ASN C N 1
ATOM 11706 C CA . ASN C 1 448 ? 186.80400 188.89600 209.22600 1.000 26.11000 434 ASN C CA 1
ATOM 11707 C C . ASN C 1 448 ? 185.86800 188.41200 208.13400 1.000 26.11000 434 ASN C C 1
ATOM 11708 O O . ASN C 1 448 ? 185.59300 187.21200 208.07400 1.000 26.11000 434 ASN C O 1
ATOM 11713 N N . MET C 1 449 ? 185.37200 189.29600 207.27400 1.000 23.41000 435 MET C N 1
ATOM 11714 C CA . MET C 1 449 ? 184.45600 188.85900 206.23600 1.000 23.41000 435 MET C CA 1
ATOM 11715 C C . MET C 1 449 ? 185.22500 188.09200 205.15900 1.000 23.41000 435 MET C C 1
ATOM 11716 O O . MET C 1 449 ? 186.42400 188.31700 204.97500 1.000 23.41000 435 MET C O 1
ATOM 11721 N N . PRO C 1 450 ? 184.58100 187.12700 204.49700 1.000 24.29000 436 PRO C N 1
ATOM 11722 C CA . PRO C 1 450 ? 185.28700 186.31300 203.50200 1.000 24.29000 436 PRO C CA 1
ATOM 11723 C C . PRO C 1 450 ? 185.74700 187.12100 202.30200 1.000 24.29000 436 PRO C C 1
ATOM 11724 O O . PRO C 1 450 ? 185.21600 188.18700 201.98600 1.000 24.29000 436 PRO C O 1
ATOM 11728 N N . GLU C 1 451 ? 186.77300 186.58600 201.64800 1.000 28.43000 437 GLU C N 1
ATOM 11729 C CA . GLU C 1 451 ? 187.41700 187.26300 200.53500 1.000 28.43000 437 GLU C CA 1
ATOM 11730 C C . GLU C 1 451 ? 186.47800 187.31000 199.33600 1.000 28.43000 437 GLU C C 1
ATOM 11731 O O . GLU C 1 451 ? 185.86600 186.30300 198.97000 1.000 28.43000 437 GLU C O 1
ATOM 11737 N N . GLY C 1 452 ? 186.34700 188.49100 198.74200 1.000 25.81000 438 GLY C N 1
ATOM 11738 C CA . GLY C 1 452 ? 185.45800 188.67800 197.61900 1.000 25.81000 438 GLY C CA 1
ATOM 11739 C C . GLY C 1 452 ? 184.00800 188.92000 197.96600 1.000 25.81000 438 GLY C C 1
ATOM 11740 O O . GLY C 1 452 ? 183.16900 188.92900 197.06100 1.000 25.81000 438 GLY C O 1
ATOM 11741 N N . LYS C 1 453 ? 183.68000 189.10200 199.23800 1.000 21.14000 439 LYS C N 1
ATOM 11742 C CA . LYS C 1 453 ? 182.32300 189.44300 199.62300 1.000 21.14000 439 LYS C CA 1
ATOM 11743 C C . LYS C 1 453 ? 182.15000 190.95700 199.62400 1.000 21.14000 439 LYS C C 1
ATOM 11744 O O . LYS C 1 453 ? 183.11200 191.71700 199.52400 1.000 21.14000 439 LYS C O 1
ATOM 11750 N N . TRP C 1 454 ? 180.90200 191.39800 199.72000 1.000 16.76000 440 TRP C N 1
ATOM 11751 C CA . TRP C 1 454 ? 180.60100 192.81600 199.61000 1.000 16.76000 440 TRP C CA 1
ATOM 11752 C C . TRP C 1 454 ? 180.32800 193.40400 200.98400 1.000 16.76000 440 TRP C C 1
ATOM 11753 O O . TRP C 1 454 ? 179.44900 192.90100 201.69500 1.000 16.76000 440 TRP C O 1
ATOM 11764 N N . PRO C 1 455 ? 181.03800 194.44200 201.40300 1.000 16.40000 441 PRO C N 1
ATOM 11765 C CA . PRO C 1 455 ? 180.76800 195.05900 202.70300 1.000 16.40000 441 PRO C CA 1
ATOM 11766 C C . PRO C 1 455 ? 179.65900 196.10600 202.63000 1.000 16.40000 441 PRO C C 1
ATOM 11767 O O . PRO C 1 455 ? 179.13900 196.43200 201.56400 1.000 16.40000 441 PRO C O 1
ATOM 11771 N N . ASN C 1 456 ? 179.28300 196.60500 203.80300 1.000 14.75000 442 ASN C N 1
ATOM 11772 C CA . ASN C 1 456 ? 178.26900 197.64400 203.92800 1.000 14.75000 442 ASN C CA 1
ATOM 11773 C C . ASN C 1 456 ? 178.49500 198.36000 205.24800 1.000 14.75000 442 ASN C C 1
ATOM 11774 O O . ASN C 1 456 ? 179.17200 197.84400 206.13600 1.000 14.75000 442 ASN C O 1
ATOM 11779 N N . TRP C 1 457 ? 177.96300 199.57800 205.35500 1.000 17.14000 443 TRP C N 1
ATOM 11780 C CA . TRP C 1 457 ? 178.23700 200.44500 206.49700 1.000 17.14000 443 TRP C CA 1
ATOM 11781 C C . TRP C 1 457 ? 177.00500 201.27200 206.84400 1.000 17.14000 443 TRP C C 1
ATOM 11782 O O . TRP C 1 457 ? 176.35400 201.82900 205.96100 1.000 17.14000 443 TRP C O 1
ATOM 11793 N N . MET C 1 458 ? 176.69800 201.34800 208.13900 1.000 20.86000 444 MET C N 1
ATOM 11794 C CA . MET C 1 458 ? 175.63400 202.18500 208.67800 1.000 20.86000 444 MET C CA 1
ATOM 11795 C C . MET C 1 458 ? 176.18700 203.03300 209.81300 1.000 20.86000 444 MET C C 1
ATOM 11796 O O . MET C 1 458 ? 177.10000 202.61500 210.52600 1.000 20.86000 444 MET C O 1
ATOM 11801 N N . ILE C 1 459 ? 175.62500 204.22700 209.99200 1.000 22.60000 445 ILE C N 1
ATOM 11802 C CA . ILE C 1 459 ? 176.00600 205.08300 211.10700 1.000 22.60000 445 ILE C CA 1
ATOM 11803 C C . ILE C 1 459 ? 174.82700 205.41200 212.00900 1.000 22.60000 445 ILE C C 1
ATOM 11804 O O . ILE C 1 459 ? 174.97800 206.17300 212.96100 1.000 22.60000 445 ILE C O 1
ATOM 11809 N N . GLY C 1 460 ? 173.65900 204.85200 211.73800 1.000 22.55000 446 GLY C N 1
ATOM 11810 C CA . GLY C 1 460 ? 172.50500 205.10900 212.57500 1.000 22.55000 446 GLY C CA 1
ATOM 11811 C C . GLY C 1 460 ? 171.34800 204.24000 212.14600 1.000 22.55000 446 GLY C C 1
ATOM 11812 O O . GLY C 1 460 ? 171.47000 203.39400 211.26000 1.000 22.55000 446 GLY C O 1
ATOM 11813 N N . GLY C 1 461 ? 170.21400 204.46100 212.79600 1.000 21.15000 447 GLY C N 1
ATOM 11814 C CA . GLY C 1 461 ? 169.02600 203.69400 212.52900 1.000 21.15000 447 GLY C CA 1
ATOM 11815 C C . GLY C 1 461 ? 167.91400 204.01400 213.50100 1.000 21.15000 447 GLY C C 1
ATOM 11816 O O . GLY C 1 461 ? 168.03300 204.90900 214.33800 1.000 21.15000 447 GLY C O 1
ATOM 11817 N N . PRO C 1 462 ? 166.80300 203.28000 213.40900 1.000 23.13000 448 PRO C N 1
ATOM 11818 C CA . PRO C 1 462 ? 165.65300 203.58100 214.27500 1.000 23.13000 448 PRO C CA 1
ATOM 11819 C C . PRO C 1 462 ? 165.84000 203.18000 215.73000 1.000 23.13000 448 PRO C C 1
ATOM 11820 O O . PRO C 1 462 ? 165.11900 203.70100 216.58600 1.000 23.13000 448 PRO C O 1
ATOM 11824 N N . ASP C 1 463 ? 166.77700 202.29300 216.04400 1.000 27.64000 449 ASP C N 1
ATOM 11825 C CA . ASP C 1 463 ? 167.02900 201.89000 217.42100 1.000 27.64000 449 ASP C CA 1
ATOM 11826 C C . ASP C 1 463 ? 168.30100 202.50000 217.98900 1.000 27.64000 449 ASP C C 1
ATOM 11827 O O . ASP C 1 463 ? 168.68200 202.17400 219.11500 1.000 27.64000 449 ASP C O 1
ATOM 11832 N N . SER C 1 464 ? 168.96000 203.37200 217.24200 1.000 25.77000 450 SER C N 1
ATOM 11833 C CA . SER C 1 464 ? 170.18500 204.01800 217.66900 1.000 25.77000 450 SER C CA 1
ATOM 11834 C C . SER C 1 464 ? 169.91200 205.49700 217.89300 1.000 25.77000 450 SER C C 1
ATOM 11835 O O . SER C 1 464 ? 169.03800 206.07700 217.25000 1.000 25.77000 450 SER C O 1
ATOM 11838 N N . SER C 1 465 ? 170.64200 206.09200 218.83000 1.000 25.33000 451 SER C N 1
ATOM 11839 C CA . SER C 1 465 ? 170.59600 207.53500 219.01500 1.000 25.33000 451 SER C CA 1
ATOM 11840 C C . SER C 1 465 ? 171.13400 208.23700 217.77400 1.000 25.33000 451 SER C C 1
ATOM 11841 O O . SER C 1 465 ? 172.05700 207.74600 217.12100 1.000 25.33000 451 SER C O 1
ATOM 11844 N N . ARG C 1 466 ? 170.52600 209.37000 217.43000 1.000 23.11000 452 ARG C N 1
ATOM 11845 C CA . ARG C 1 466 ? 170.93000 210.11400 216.24500 1.000 23.11000 452 ARG C CA 1
ATOM 11846 C C . ARG C 1 466 ? 172.33000 210.68400 216.42300 1.000 23.11000 452 ARG C C 1
ATOM 11847 O O . ARG C 1 466 ? 172.76800 210.97100 217.53700 1.000 23.11000 452 ARG C O 1
ATOM 11855 N N . LEU C 1 467 ? 173.02800 210.84400 215.29800 1.000 25.13000 453 LEU C N 1
ATOM 11856 C CA . LEU C 1 467 ? 174.47900 210.98500 215.31900 1.000 25.13000 453 LEU C CA 1
ATOM 11857 C C . LEU C 1 467 ? 174.92400 212.33800 215.86300 1.000 25.13000 453 LEU C C 1
ATOM 11858 O O . LEU C 1 467 ? 175.96500 212.42900 216.52300 1.000 25.13000 453 LEU C O 1
ATOM 11863 N N . THR C 1 468 ? 174.15800 213.40000 215.61400 1.000 26.46000 454 THR C N 1
ATOM 11864 C CA . THR C 1 468 ? 174.54000 214.69600 216.16700 1.000 26.46000 454 THR C CA 1
ATOM 11865 C C . THR C 1 468 ? 174.24100 214.80200 217.65600 1.000 26.46000 454 THR C C 1
ATOM 11866 O O . THR C 1 468 ? 174.75800 215.70800 218.31100 1.000 26.46000 454 THR C O 1
ATOM 11870 N N . SER C 1 469 ? 173.41800 213.90500 218.19900 1.000 25.70000 455 SER C N 1
ATOM 11871 C CA . SER C 1 469 ? 173.22400 213.80200 219.63300 1.000 25.70000 455 SER C CA 1
ATOM 11872 C C . SER C 1 469 ? 174.11000 212.74400 220.26700 1.000 25.70000 455 SER C C 1
ATOM 11873 O O . SER C 1 469 ? 174.34800 212.79600 221.47600 1.000 25.70000 455 SER C O 1
ATOM 11876 N N . ARG C 1 470 ? 174.60300 211.79800 219.47400 1.000 25.98000 456 ARG C N 1
ATOM 11877 C CA . ARG C 1 470 ? 175.46900 210.74000 219.97300 1.000 25.98000 456 ARG C CA 1
ATOM 11878 C C . ARG C 1 470 ? 176.91700 211.20200 220.03700 1.000 25.98000 456 ARG C C 1
ATOM 11879 O O . ARG C 1 470 ? 177.61800 210.94600 221.02000 1.000 25.98000 456 ARG C O 1
ATOM 11887 N N . LEU C 1 471 ? 177.37900 211.88900 218.99700 1.000 27.57000 457 LEU C N 1
ATOM 11888 C CA . LEU C 1 471 ? 178.76500 212.31400 218.89000 1.000 27.57000 457 LEU C CA 1
ATOM 11889 C C . LEU C 1 471 ? 178.94900 213.81700 218.94500 1.000 27.57000 457 LEU C C 1
ATOM 11890 O O . LEU C 1 471 ? 180.03300 214.27400 219.29600 1.000 27.57000 457 LEU C O 1
ATOM 11895 N N . GLY C 1 472 ? 177.92500 214.59000 218.60500 1.000 28.83000 458 GLY C N 1
ATOM 11896 C CA . GLY C 1 472 ? 178.05900 216.02800 218.53000 1.000 28.83000 458 GLY C CA 1
ATOM 11897 C C . GLY C 1 472 ? 177.91900 216.54700 217.11800 1.000 28.83000 458 GLY C C 1
ATOM 11898 O O . GLY C 1 472 ? 178.07200 215.79200 216.15500 1.000 28.83000 458 GLY C O 1
ATOM 11899 N N . ASN C 1 473 ? 177.63500 217.84200 216.98400 1.000 32.35000 459 ASN C N 1
ATOM 11900 C CA . ASN C 1 473 ? 177.39400 218.44000 215.67700 1.000 32.35000 459 ASN C CA 1
ATOM 11901 C C . ASN C 1 473 ? 178.65700 218.54900 214.83400 1.000 32.35000 459 ASN C C 1
ATOM 11902 O O . ASN C 1 473 ? 178.56300 218.59900 213.60400 1.000 32.35000 459 ASN C O 1
ATOM 11907 N N . GLN C 1 474 ? 179.83200 218.56900 215.46000 1.000 35.21000 460 GLN C N 1
ATOM 11908 C CA . GLN C 1 474 ? 181.08700 218.67100 214.72800 1.000 35.21000 460 GLN C CA 1
ATOM 11909 C C . GLN C 1 474 ? 181.43500 217.40400 213.95700 1.000 35.21000 460 GLN C C 1
ATOM 11910 O O . GLN C 1 474 ? 182.32900 217.44600 213.10900 1.000 35.21000 460 GLN C O 1
ATOM 11916 N N . TYR C 1 475 ? 180.75400 216.29100 214.21600 1.000 31.16000 461 TYR C N 1
ATOM 11917 C CA . TYR C 1 475 ? 181.06600 215.02700 213.57200 1.000 31.16000 461 TYR C CA 1
ATOM 11918 C C . TYR C 1 475 ? 180.04300 214.61500 212.52500 1.000 31.16000 461 TYR C C 1
ATOM 11919 O O . TYR C 1 475 ? 180.13800 213.50700 212.00400 1.000 31.16000 461 TYR C O 1
ATOM 11928 N N . VAL C 1 476 ? 179.07800 215.47400 212.19500 1.000 26.30000 462 VAL C N 1
ATOM 11929 C CA . VAL C 1 476 ? 178.06500 215.11800 211.20200 1.000 26.30000 462 VAL C CA 1
ATOM 11930 C C . VAL C 1 476 ? 178.68800 215.01100 209.81500 1.000 26.30000 462 VAL C C 1
ATOM 11931 O O . VAL C 1 476 ? 178.48800 214.02300 209.10100 1.000 26.30000 462 VAL C O 1
ATOM 11935 N N . ASN C 1 477 ? 179.48300 216.01100 209.43600 1.000 25.79000 463 ASN C N 1
ATOM 11936 C CA . ASN C 1 477 ? 180.04000 216.06400 208.09200 1.000 25.79000 463 ASN C CA 1
ATOM 11937 C C . ASN C 1 477 ? 181.11000 215.00300 207.86700 1.000 25.79000 463 ASN C C 1
ATOM 11938 O O . ASN C 1 477 ? 181.20200 214.44800 206.77000 1.000 25.79000 463 ASN C O 1
ATOM 11943 N N . VAL C 1 478 ? 181.90900 214.69200 208.88900 1.000 25.81000 464 VAL C N 1
ATOM 11944 C CA . VAL C 1 478 ? 182.98000 213.72100 208.70500 1.000 25.81000 464 VAL C CA 1
ATOM 11945 C C . VAL C 1 478 ? 182.46900 212.28300 208.77900 1.000 25.81000 464 VAL C C 1
ATOM 11946 O O . VAL C 1 478 ? 183.07100 211.39600 208.16700 1.000 25.81000 464 VAL C O 1
ATOM 11950 N N . MET C 1 479 ? 181.35400 212.02700 209.46900 1.000 24.44000 465 MET C N 1
ATOM 11951 C CA . MET C 1 479 ? 180.77800 210.68800 209.43900 1.000 24.44000 465 MET C CA 1
ATOM 11952 C C . MET C 1 479 ? 180.09700 210.40500 208.10900 1.000 24.44000 465 MET C C 1
ATOM 11953 O O . MET C 1 479 ? 180.04200 209.25100 207.67900 1.000 24.44000 465 MET C O 1
ATOM 11958 N N . ASN C 1 480 ? 179.58400 211.43900 207.44100 1.000 22.94000 466 ASN C N 1
ATOM 11959 C CA . ASN C 1 480 ? 179.04300 211.25300 206.10100 1.000 22.94000 466 ASN C CA 1
ATOM 11960 C C . ASN C 1 480 ? 180.15100 211.03200 205.08000 1.000 22.94000 466 ASN C C 1
ATOM 11961 O O . ASN C 1 480 ? 179.96500 210.26900 204.12800 1.000 22.94000 466 ASN C O 1
ATOM 11966 N N . MET C 1 481 ? 181.30200 211.68200 205.26200 1.000 24.49000 467 MET C N 1
ATOM 11967 C CA . MET C 1 481 ? 182.43400 211.47400 204.36500 1.000 24.49000 467 MET C CA 1
ATOM 11968 C C . MET C 1 481 ? 183.03000 210.08200 204.54000 1.000 24.49000 467 MET C C 1
ATOM 11969 O O . MET C 1 481 ? 183.47600 209.46600 203.56700 1.000 24.49000 467 MET C O 1
ATOM 11974 N N . LEU C 1 482 ? 183.03400 209.57000 205.77200 1.000 22.60000 468 LEU C N 1
ATOM 11975 C CA . LEU C 1 482 ? 183.48300 208.20600 206.02500 1.000 22.60000 468 LEU C CA 1
ATOM 11976 C C . LEU C 1 482 ? 182.56000 207.18500 205.37000 1.000 22.60000 468 LEU C C 1
ATOM 11977 O O . LEU C 1 482 ? 183.02800 206.18100 204.82300 1.000 22.60000 468 LEU C O 1
ATOM 11982 N N . LEU C 1 483 ? 181.25300 207.44700 205.38400 1.000 20.58000 469 LEU C N 1
ATOM 11983 C CA . LEU C 1 483 ? 180.27900 206.50800 204.83900 1.000 20.58000 469 LEU C CA 1
ATOM 11984 C C . LEU C 1 483 ? 180.38300 206.37800 203.32400 1.000 20.58000 469 LEU C C 1
ATOM 11985 O O . LEU C 1 483 ? 180.10400 205.30700 202.78100 1.000 20.58000 469 LEU C O 1
ATOM 11990 N N . PHE C 1 484 ? 180.80700 207.42900 202.63100 1.000 20.43000 470 PHE C N 1
ATOM 11991 C CA . PHE C 1 484 ? 180.82000 207.42800 201.17700 1.000 20.43000 470 PHE C CA 1
ATOM 11992 C C . PHE C 1 484 ? 182.20300 207.23100 200.57800 1.000 20.43000 470 PHE C C 1
ATOM 11993 O O . PHE C 1 484 ? 182.33500 207.24300 199.35400 1.000 20.43000 470 PHE C O 1
ATOM 12001 N N . THR C 1 485 ? 183.23100 207.03500 201.39700 1.000 20.90000 471 THR C N 1
ATOM 12002 C CA . THR C 1 485 ? 184.55500 206.72400 200.88900 1.000 20.90000 471 THR C CA 1
ATOM 12003 C C . THR C 1 485 ? 185.03600 205.33500 201.28200 1.000 20.90000 471 THR C C 1
ATOM 12004 O O . THR C 1 485 ? 186.08100 204.90400 200.79600 1.000 20.90000 471 THR C O 1
ATOM 12008 N N . LEU C 1 486 ? 184.30600 204.63000 202.12700 1.000 19.61000 472 LEU C N 1
ATOM 12009 C CA . LEU C 1 486 ? 184.60300 203.24500 202.44900 1.000 19.61000 472 LEU C CA 1
ATOM 12010 C C . LEU C 1 486 ? 184.08500 202.33000 201.34000 1.000 19.61000 472 LEU C C 1
ATOM 12011 O O . LEU C 1 486 ? 183.14600 202.68600 200.62800 1.000 19.61000 472 LEU C O 1
ATOM 12016 N N . PRO C 1 487 ? 184.69200 201.15800 201.15300 1.000 18.49000 473 PRO C N 1
ATOM 12017 C CA . PRO C 1 487 ? 184.18500 200.23100 200.13700 1.000 18.49000 473 PRO C CA 1
ATOM 12018 C C . PRO C 1 487 ? 182.85900 199.60400 200.53800 1.000 18.49000 473 PRO C C 1
ATOM 12019 O O . PRO C 1 487 ? 182.55500 199.42700 201.71700 1.000 18.49000 473 PRO C O 1
ATOM 12023 N N . GLY C 1 488 ? 182.06500 199.26600 199.53200 1.000 15.96000 474 GLY C N 1
ATOM 12024 C CA . GLY C 1 488 ? 180.79500 198.61600 199.76800 1.000 15.96000 474 GLY C CA 1
ATOM 12025 C C . GLY C 1 488 ? 179.59900 199.53100 199.63200 1.000 15.96000 474 GLY C C 1
ATOM 12026 O O . GLY C 1 488 ? 179.65400 200.52500 198.90800 1.000 15.96000 474 GLY C O 1
ATOM 12027 N N . THR C 1 489 ? 178.51600 199.21100 200.33500 1.000 14.24000 475 THR C N 1
ATOM 12028 C CA . THR C 1 489 ? 177.25000 199.91200 200.18200 1.000 14.24000 475 THR C CA 1
ATOM 12029 C C . THR C 1 489 ? 177.00200 200.82700 201.37000 1.000 14.24000 475 THR C C 1
ATOM 12030 O O . THR C 1 489 ? 176.89400 200.34200 202.50300 1.000 14.24000 475 THR C O 1
ATOM 12034 N N . PRO C 1 490 ? 176.91100 202.13800 201.17100 1.000 15.60000 476 PRO C N 1
ATOM 12035 C CA . PRO C 1 490 ? 176.52000 203.02100 202.27300 1.000 15.60000 476 PRO C CA 1
ATOM 12036 C C . PRO C 1 490 ? 175.01700 202.98100 202.50000 1.000 15.60000 476 PRO C C 1
ATOM 12037 O O . PRO C 1 490 ? 174.22700 202.93900 201.55900 1.000 15.60000 476 PRO C O 1
ATOM 12041 N N . ILE C 1 491 ? 174.62100 202.96800 203.76500 1.000 15.95000 477 ILE C N 1
ATOM 12042 C CA . ILE C 1 491 ? 173.21400 202.93500 204.14400 1.000 15.95000 477 ILE C CA 1
ATOM 12043 C C . ILE C 1 491 ? 172.94300 204.12400 205.05500 1.000 15.95000 477 ILE C C 1
ATOM 12044 O O . ILE C 1 491 ? 173.59600 204.28300 206.09200 1.000 15.95000 477 ILE C O 1
ATOM 12049 N N . THR C 1 492 ? 171.98300 204.95400 204.66500 1.000 16.60000 478 THR C N 1
ATOM 12050 C CA . THR C 1 492 ? 171.68200 206.21600 205.32500 1.000 16.60000 478 THR C CA 1
ATOM 12051 C C . THR C 1 492 ? 170.29900 206.14100 205.95700 1.000 16.60000 478 THR C C 1
ATOM 12052 O O . THR C 1 492 ? 169.31300 205.87100 205.26900 1.000 16.60000 478 THR C O 1
ATOM 12056 N N . TYR C 1 493 ? 170.23600 206.37200 207.26000 1.000 17.62000 479 TYR C N 1
ATOM 12057 C CA . TYR C 1 493 ? 168.97000 206.57200 207.94600 1.000 17.62000 479 TYR C CA 1
ATOM 12058 C C . TYR C 1 493 ? 168.44200 207.96800 207.62100 1.000 17.62000 479 TYR C C 1
ATOM 12059 O O . TYR C 1 493 ? 169.21800 208.90300 207.43700 1.000 17.62000 479 TYR C O 1
ATOM 12068 N N . TYR C 1 494 ? 167.11500 208.09500 207.51600 1.000 17.70000 480 TYR C N 1
ATOM 12069 C CA . TYR C 1 494 ? 166.49800 209.35300 207.09500 1.000 17.70000 480 TYR C CA 1
ATOM 12070 C C . TYR C 1 494 ? 166.78100 210.47100 208.09800 1.000 17.70000 480 TYR C C 1
ATOM 12071 O O . TYR C 1 494 ? 166.81900 210.25300 209.31100 1.000 17.70000 480 TYR C O 1
ATOM 12080 N N . GLY C 1 495 ? 167.02800 211.66600 207.57500 1.000 18.74000 481 GLY C N 1
ATOM 12081 C CA . GLY C 1 495 ? 167.38500 212.80000 208.39100 1.000 18.74000 481 GLY C CA 1
ATOM 12082 C C . GLY C 1 495 ? 168.85800 212.93900 208.70500 1.000 18.74000 481 GLY C C 1
ATOM 12083 O O . GLY C 1 495 ? 169.25500 213.96500 209.26300 1.000 18.74000 481 GLY C O 1
ATOM 12084 N N . GLU C 1 496 ? 169.68000 211.94100 208.37400 1.000 20.22000 482 GLU C N 1
ATOM 12085 C CA . GLU C 1 496 ? 171.11500 212.04300 208.62700 1.000 20.22000 482 GLU C CA 1
ATOM 12086 C C . GLU C 1 496 ? 171.77900 213.01300 207.66200 1.000 20.22000 482 GLU C C 1
ATOM 12087 O O . GLU C 1 496 ? 172.76800 213.66500 208.01200 1.000 20.22000 482 GLU C O 1
ATOM 12093 N N . GLU C 1 497 ? 171.24600 213.12100 206.44600 1.000 20.09000 483 GLU C N 1
ATOM 12094 C CA . GLU C 1 497 ? 171.78500 214.02600 205.44100 1.000 20.09000 483 GLU C CA 1
ATOM 12095 C C . GLU C 1 497 ? 171.54800 215.48900 205.79200 1.000 20.09000 483 GLU C C 1
ATOM 12096 O O . GLU C 1 497 ? 172.23900 216.36000 205.25900 1.000 20.09000 483 GLU C O 1
ATOM 12102 N N . ILE C 1 498 ? 170.59900 215.76500 206.67800 1.000 23.40000 484 ILE C N 1
ATOM 12103 C CA . ILE C 1 498 ? 170.31600 217.11200 207.15200 1.000 23.40000 484 ILE C CA 1
ATOM 12104 C C . ILE C 1 498 ? 171.03900 217.39200 208.46400 1.000 23.40000 484 ILE C C 1
ATOM 12105 O O . ILE C 1 498 ? 171.53900 218.49600 208.68600 1.000 23.40000 484 ILE C O 1
ATOM 12110 N N . GLY C 1 499 ? 171.16200 216.38400 209.32000 1.000 24.30000 485 GLY C N 1
ATOM 12111 C CA . GLY C 1 499 ? 171.75800 216.55600 210.62600 1.000 24.30000 485 GLY C CA 1
ATOM 12112 C C . GLY C 1 499 ? 170.70900 216.68100 211.70700 1.000 24.30000 485 GLY C C 1
ATOM 12113 O O . GLY C 1 499 ? 170.86600 217.46600 212.64300 1.000 24.30000 485 GLY C O 1
ATOM 12114 N N . MET C 1 500 ? 169.62800 215.91600 211.57400 1.000 23.94000 486 MET C N 1
ATOM 12115 C CA . MET C 1 500 ? 168.56000 215.90600 212.56200 1.000 23.94000 486 MET C CA 1
ATOM 12116 C C . MET C 1 500 ? 169.04000 215.30200 213.87600 1.000 23.94000 486 MET C C 1
ATOM 12117 O O . MET C 1 500 ? 169.86500 214.38800 213.90200 1.000 23.94000 486 MET C O 1
ATOM 12122 N N . GLY C 1 501 ? 168.50500 215.82200 214.98000 1.000 24.79000 487 GLY C N 1
ATOM 12123 C CA . GLY C 1 501 ? 168.83100 215.34600 216.30200 1.000 24.79000 487 GLY C CA 1
ATOM 12124 C C . GLY C 1 501 ? 167.68900 214.59100 216.96100 1.000 24.79000 487 GLY C C 1
ATOM 12125 O O . GLY C 1 501 ? 166.58100 214.49200 216.43900 1.000 24.79000 487 GLY C O 1
ATOM 12126 N N . ASN C 1 502 ? 167.99300 214.05000 218.13700 1.000 27.52000 488 ASN C N 1
ATOM 12127 C CA . ASN C 1 502 ? 167.00200 213.39100 218.97000 1.000 27.52000 488 ASN C CA 1
ATOM 12128 C C . ASN C 1 502 ? 165.97700 214.39000 219.49300 1.000 27.52000 488 ASN C C 1
ATOM 12129 O O . ASN C 1 502 ? 166.21500 215.59700 219.55200 1.000 27.52000 488 ASN C O 1
ATOM 12134 N N . ILE C 1 503 ? 164.82600 213.86800 219.89300 1.000 31.92000 489 ILE C N 1
ATOM 12135 C CA . ILE C 1 503 ? 163.86700 214.61800 220.68400 1.000 31.92000 489 ILE C CA 1
ATOM 12136 C C . ILE C 1 503 ? 163.89000 214.06500 222.10200 1.000 31.92000 489 ILE C C 1
ATOM 12137 O O . ILE C 1 503 ? 164.50800 213.04100 222.38400 1.000 31.92000 489 ILE C O 1
ATOM 12142 N N . VAL C 1 504 ? 163.22100 214.76600 223.00500 1.000 43.71000 490 VAL C N 1
ATOM 12143 C CA . VAL C 1 504 ? 162.98700 214.22800 224.34000 1.000 43.71000 490 VAL C CA 1
ATOM 12144 C C . VAL C 1 504 ? 161.74100 213.35400 224.30400 1.000 43.71000 490 VAL C C 1
ATOM 12145 O O . VAL C 1 504 ? 160.74200 213.70000 223.65900 1.000 43.71000 490 VAL C O 1
ATOM 12149 N N . ALA C 1 505 ? 161.82300 212.19300 224.95400 1.000 52.15000 491 ALA C N 1
ATOM 12150 C CA . ALA C 1 505 ? 160.81100 211.14300 224.84700 1.000 52.15000 491 ALA C CA 1
ATOM 12151 C C . ALA C 1 505 ? 159.49700 211.61900 225.45100 1.000 52.15000 491 ALA C C 1
ATOM 12152 O O . ALA C 1 505 ? 159.40800 211.86100 226.65800 1.000 52.15000 491 ALA C O 1
ATOM 12154 N N . ALA C 1 506 ? 158.48400 211.76500 224.60800 1.000 58.38000 492 ALA C N 1
ATOM 12155 C CA . ALA C 1 506 ? 157.20900 212.31100 225.03000 1.000 58.38000 492 ALA C CA 1
ATOM 12156 C C . ALA C 1 506 ? 156.31200 211.21100 225.58900 1.000 58.38000 492 ALA C C 1
ATOM 12157 O O . ALA C 1 506 ? 156.68200 210.03800 225.66200 1.000 58.38000 492 ALA C O 1
ATOM 12159 N N . ASN C 1 507 ? 155.10700 211.60400 225.98600 1.000 63.51000 493 ASN C N 1
ATOM 12160 C CA . ASN C 1 507 ? 154.09400 210.65200 226.40700 1.000 63.51000 493 ASN C CA 1
ATOM 12161 C C . ASN C 1 507 ? 153.35900 210.11500 225.18700 1.000 63.51000 493 ASN C C 1
ATOM 12162 O O . ASN C 1 507 ? 152.82400 210.88800 224.38700 1.000 63.51000 493 ASN C O 1
ATOM 12167 N N . LEU C 1 508 ? 153.33800 208.79500 225.04000 1.000 56.28000 494 LEU 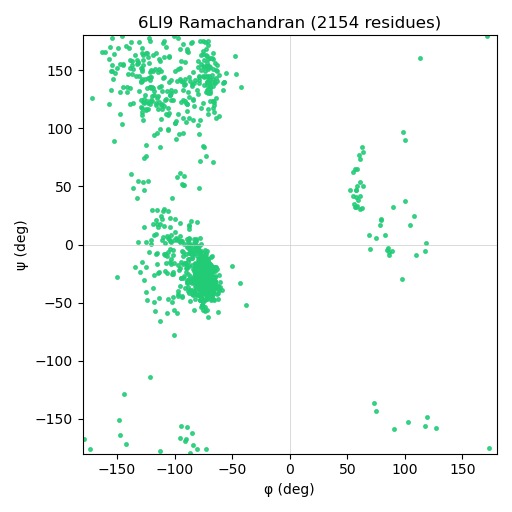C N 1
ATOM 12168 C CA . LEU C 1 508 ? 152.54400 208.14300 224.01000 1.000 56.28000 494 LEU C CA 1
ATOM 12169 C C . LEU C 1 508 ? 151.57400 207.17500 224.65900 1.000 56.28000 494 LEU C C 1
ATOM 12170 O O . LEU C 1 508 ? 151.94500 206.42000 225.56200 1.000 56.28000 494 LEU C O 1
ATOM 12175 N N . ASN C 1 509 ? 150.33300 207.19600 224.18900 1.000 66.34000 495 ASN C N 1
ATOM 12176 C CA . ASN C 1 509 ? 149.31300 206.28200 224.67200 1.000 66.34000 495 ASN C CA 1
ATOM 12177 C C . ASN C 1 509 ? 149.18000 205.05500 223.78200 1.000 66.34000 495 ASN C C 1
ATOM 12178 O O . ASN C 1 509 ? 148.16500 204.35800 223.84000 1.000 66.34000 495 ASN C O 1
ATOM 12183 N N . GLU C 1 510 ? 150.19000 204.78900 222.96200 1.000 48.00000 496 GLU C N 1
ATOM 12184 C CA . GLU C 1 510 ? 150.40500 203.51000 222.31100 1.000 48.00000 496 GLU C CA 1
ATOM 12185 C C . GLU C 1 510 ? 151.67500 202.88800 222.87300 1.000 48.00000 496 GLU C C 1
ATOM 12186 O O . GLU C 1 510 ? 152.52400 203.57500 223.44600 1.000 48.00000 496 GLU C O 1
ATOM 12192 N N . SER C 1 511 ? 151.80100 201.57700 222.70800 1.000 37.04000 497 SER C N 1
ATOM 12193 C CA . SER C 1 511 ? 152.91200 200.83900 223.30600 1.000 37.04000 497 SER C CA 1
ATOM 12194 C C . SER C 1 511 ? 154.15500 201.02300 222.44500 1.000 37.04000 497 SER C C 1
ATOM 12195 O O . SER C 1 511 ? 154.29900 200.40100 221.39100 1.000 37.04000 497 SER C O 1
ATOM 12198 N N . TYR C 1 512 ? 155.05600 201.88300 222.89700 1.000 32.47000 498 TYR C N 1
ATOM 12199 C CA . TYR C 1 512 ? 156.31700 202.13000 222.22300 1.000 32.47000 498 TYR C CA 1
ATOM 12200 C C . TYR C 1 512 ? 157.44300 202.08200 223.24200 1.000 32.47000 498 TYR C C 1
ATOM 12201 O O . TYR C 1 512 ? 157.23200 202.30900 224.43500 1.000 32.47000 498 TYR C O 1
ATOM 12210 N N . ASP C 1 513 ? 158.63900 201.77400 222.76000 1.000 34.44000 499 ASP C N 1
ATOM 12211 C CA . ASP C 1 513 ? 159.82900 201.78200 223.59800 1.000 34.44000 499 ASP C CA 1
ATOM 12212 C C . ASP C 1 513 ? 160.28400 203.22000 223.81400 1.000 34.44000 499 ASP C C 1
ATOM 12213 O O . ASP C 1 513 ? 160.63800 203.91400 222.85700 1.000 34.44000 499 ASP C O 1
ATOM 12218 N N . ILE C 1 514 ? 160.27500 203.67000 225.06900 1.000 37.55000 500 ILE C N 1
ATOM 12219 C CA . ILE C 1 514 ? 160.62800 205.05700 225.35400 1.000 37.55000 500 ILE C CA 1
ATOM 12220 C C . ILE C 1 514 ? 162.12800 205.30600 225.26500 1.000 37.55000 500 ILE C C 1
ATOM 12221 O O . ILE C 1 514 ? 162.54600 206.46000 225.12700 1.000 37.55000 500 ILE C O 1
ATOM 12226 N N . ASN C 1 515 ? 162.95100 204.25700 225.32900 1.000 37.45000 501 ASN C N 1
ATOM 12227 C CA . ASN C 1 515 ? 164.38900 204.44300 225.17800 1.000 37.45000 501 ASN C CA 1
ATOM 12228 C C . ASN C 1 515 ? 164.77800 204.73000 223.73100 1.000 37.45000 501 ASN C C 1
ATOM 12229 O O . ASN C 1 515 ? 165.80600 205.37000 223.48800 1.000 37.45000 501 ASN C O 1
ATOM 12234 N N . THR C 1 516 ? 163.98000 204.28100 222.76100 1.000 32.12000 502 THR C N 1
ATOM 12235 C CA . THR C 1 516 ? 164.33800 204.41800 221.35300 1.000 32.12000 502 THR C CA 1
ATOM 12236 C C . THR C 1 516 ? 163.36000 205.27000 220.54900 1.000 32.12000 502 THR C C 1
ATOM 12237 O O . THR C 1 516 ? 163.49500 205.34500 219.32200 1.000 32.12000 502 THR C O 1
ATOM 12241 N N . LEU C 1 517 ? 162.39400 205.93000 221.19500 1.000 29.86000 503 LEU C N 1
ATOM 12242 C CA . LEU C 1 517 ? 161.50200 206.83700 220.47800 1.000 29.86000 503 LEU C CA 1
ATOM 12243 C C . LEU C 1 517 ? 162.20000 208.10700 220.01400 1.000 29.86000 503 LEU C C 1
ATOM 12244 O O . LEU C 1 517 ? 161.67500 208.79400 219.13500 1.000 29.86000 503 LEU C O 1
ATOM 12249 N N . ARG C 1 518 ? 163.36300 208.42500 220.58600 1.000 29.19000 504 ARG C N 1
ATOM 12250 C CA . ARG C 1 518 ? 164.07000 209.66900 220.31500 1.000 29.19000 504 ARG C CA 1
ATOM 12251 C C . ARG C 1 518 ? 164.56200 209.78300 218.87700 1.000 29.19000 504 ARG C C 1
ATOM 12252 O O . ARG C 1 518 ? 164.77900 210.90000 218.40300 1.000 29.19000 504 ARG C O 1
ATOM 12260 N N . SER C 1 519 ? 164.73900 208.66700 218.17500 1.000 24.67000 505 SER C N 1
ATOM 12261 C CA . SER C 1 519 ? 165.25000 208.67400 216.81400 1.000 24.67000 505 SER C CA 1
ATOM 12262 C C . SER C 1 519 ? 164.15600 208.65200 215.76100 1.000 24.67000 505 SER C C 1
ATOM 12263 O O . SER C 1 519 ? 164.47300 208.61800 214.57300 1.000 24.67000 505 SER C O 1
ATOM 12266 N N . LYS C 1 520 ? 162.88800 208.66700 216.15700 1.000 22.23000 506 LYS C N 1
ATOM 12267 C CA . LYS C 1 520 ? 161.78300 208.47600 215.22800 1.000 22.23000 506 LYS C CA 1
ATOM 12268 C C . LYS C 1 520 ? 160.94900 209.73900 215.03500 1.000 22.23000 506 LYS C C 1
ATOM 12269 O O . LYS C 1 520 ? 159.77800 209.65600 214.67200 1.000 22.23000 506 LYS C O 1
ATOM 12275 N N . SER C 1 521 ? 161.53200 210.90800 215.27600 1.000 21.86000 507 SER C N 1
ATOM 12276 C CA . SER C 1 521 ? 160.79600 212.15500 215.14300 1.000 21.86000 507 SER C CA 1
ATOM 12277 C C . SER C 1 521 ? 160.54300 212.46500 213.66500 1.000 21.86000 507 SER C C 1
ATOM 12278 O O . SER C 1 521 ? 161.29100 212.00400 212.80000 1.000 21.86000 507 SER C O 1
ATOM 12281 N N . PRO C 1 522 ? 159.46500 213.19600 213.35000 1.000 21.78000 508 PRO C N 1
ATOM 12282 C CA . PRO C 1 522 ? 159.11000 213.42600 211.94200 1.000 21.78000 508 PRO C CA 1
ATOM 12283 C C . PRO C 1 522 ? 160.13900 214.23400 211.16200 1.000 21.78000 508 PRO C C 1
ATOM 12284 O O . PRO C 1 522 ? 160.86600 215.06000 211.71200 1.000 21.78000 508 PRO C O 1
ATOM 12288 N N . MET C 1 523 ? 160.19300 213.95200 209.86100 1.000 22.24000 509 MET C N 1
ATOM 12289 C CA . MET C 1 523 ? 161.18300 214.53800 208.96600 1.000 22.24000 509 MET C CA 1
ATOM 12290 C C . MET C 1 523 ? 160.96000 216.03800 208.81600 1.000 22.24000 509 MET C C 1
ATOM 12291 O O . MET C 1 523 ? 159.82900 216.50600 208.67900 1.000 22.24000 509 MET C O 1
ATOM 12296 N N . GLN C 1 524 ? 162.05500 216.79200 208.86100 1.000 26.03000 510 GLN C N 1
ATOM 12297 C CA . GLN C 1 524 ? 162.00700 218.24900 208.93700 1.000 26.03000 510 GLN C CA 1
ATOM 12298 C C . GLN C 1 524 ? 162.21400 218.84400 207.54900 1.000 26.03000 510 GLN C C 1
ATOM 12299 O O . GLN C 1 524 ? 163.33100 219.12700 207.12900 1.000 26.03000 510 GLN C O 1
ATOM 12305 N N . TRP C 1 525 ? 161.10500 219.04700 206.84500 1.000 24.90000 511 TRP C N 1
ATOM 12306 C CA . TRP C 1 525 ? 161.03900 219.89800 205.66500 1.000 24.90000 511 TRP C CA 1
ATOM 12307 C C . TRP C 1 525 ? 160.82300 221.32900 206.15000 1.000 24.90000 511 TRP C C 1
ATOM 12308 O O . TRP C 1 525 ? 160.99500 221.59600 207.33900 1.000 24.90000 511 TRP C O 1
ATOM 12319 N N . ASP C 1 526 ? 160.36600 222.21900 205.27100 1.000 33.81000 512 ASP C N 1
ATOM 12320 C CA . ASP C 1 526 ? 160.28400 223.67500 205.43500 1.000 33.81000 512 ASP C CA 1
ATOM 12321 C C . ASP C 1 526 ? 159.68800 224.20800 206.73700 1.000 33.81000 512 ASP C C 1
ATOM 12322 O O . ASP C 1 526 ? 158.96200 223.49800 207.42800 1.000 33.81000 512 ASP C O 1
ATOM 12327 N N . ASN C 1 527 ? 159.93500 225.47600 207.06400 1.000 42.04000 513 ASN C N 1
ATOM 12328 C CA . ASN C 1 527 ? 159.60500 225.97600 208.39600 1.000 42.04000 513 ASN C CA 1
ATOM 12329 C C . ASN C 1 527 ? 158.12600 226.31300 208.60000 1.000 42.04000 513 ASN C C 1
ATOM 12330 O O . ASN C 1 527 ? 157.79500 227.36000 209.16100 1.000 42.04000 513 ASN C O 1
ATOM 12335 N N . SER C 1 528 ? 157.23700 225.40300 208.22700 1.000 35.28000 514 SER C N 1
ATOM 12336 C CA . SER C 1 528 ? 155.80900 225.56400 208.43500 1.000 35.28000 514 SER C CA 1
ATOM 12337 C C . SER C 1 528 ? 155.44000 224.97400 209.79100 1.000 35.28000 514 SER C C 1
ATOM 12338 O O . SER C 1 528 ? 156.30500 224.67200 210.61400 1.000 35.28000 514 SER C O 1
ATOM 12341 N N . SER C 1 529 ? 154.14700 224.80300 210.04000 1.000 32.16000 515 SER C N 1
ATOM 12342 C CA . SER C 1 529 ? 153.71100 224.07100 211.21800 1.000 32.16000 515 SER C CA 1
ATOM 12343 C C . SER C 1 529 ? 154.05200 222.59600 211.06200 1.000 32.16000 515 SER C C 1
ATOM 12344 O O . SER C 1 529 ? 153.86100 222.01300 209.99200 1.000 32.16000 515 SER C O 1
ATOM 12347 N N . ASN C 1 530 ? 154.58500 222.01300 212.14200 1.000 29.76000 516 ASN C N 1
ATOM 12348 C CA . ASN C 1 530 ? 155.10500 220.64000 212.19800 1.000 29.76000 516 ASN C CA 1
ATOM 12349 C C . ASN C 1 530 ? 156.20300 220.39000 211.16700 1.000 29.76000 516 ASN C C 1
ATOM 12350 O O . ASN C 1 530 ? 156.32700 219.27300 210.66500 1.000 29.76000 516 ASN C O 1
ATOM 12355 N N . ALA C 1 531 ? 156.99200 221.43300 210.86800 1.000 28.43000 517 ALA C N 1
ATOM 12356 C CA . ALA C 1 531 ? 158.13100 221.40100 209.93700 1.000 28.43000 517 ALA C CA 1
ATOM 12357 C C . ALA C 1 531 ? 157.74400 220.89700 208.55000 1.000 28.43000 517 ALA C C 1
ATOM 12358 O O . ALA C 1 531 ? 158.51100 220.19500 207.89500 1.000 28.43000 517 ALA C O 1
ATOM 12360 N N . GLY C 1 532 ? 156.53500 221.22900 208.10500 1.000 27.20000 518 GLY C N 1
ATOM 12361 C CA . GLY C 1 532 ? 156.06500 220.76800 206.81400 1.000 27.20000 518 GLY C CA 1
ATOM 12362 C C . GLY C 1 532 ? 155.79400 219.28600 206.69200 1.000 27.20000 518 GLY C C 1
ATOM 12363 O O . GLY C 1 532 ? 155.55700 218.80900 205.58100 1.000 27.20000 518 GLY C O 1
ATOM 12364 N N . PHE C 1 533 ? 155.83400 218.53800 207.79800 1.000 24.12000 519 PHE C N 1
ATOM 12365 C CA . PHE C 1 533 ? 155.55900 217.10700 207.76200 1.000 24.12000 519 PHE C CA 1
ATOM 12366 C C . PHE C 1 533 ? 154.07000 216.84100 207.60400 1.000 24.12000 519 PHE C C 1
ATOM 12367 O O . PHE C 1 533 ? 153.67900 215.86000 206.96600 1.000 24.12000 519 PHE C O 1
ATOM 12375 N N . SER C 1 534 ? 153.23300 217.71200 208.15900 1.000 30.42000 520 SER C N 1
ATOM 12376 C CA . SER C 1 534 ? 151.80100 217.48400 208.21700 1.000 30.42000 520 SER C CA 1
ATOM 12377 C C . SER C 1 534 ? 151.09100 218.82300 208.31100 1.000 30.42000 520 SER C C 1
ATOM 12378 O O . SER C 1 534 ? 151.62600 219.78300 208.86500 1.000 30.42000 520 SER C O 1
ATOM 12381 N N . GLU C 1 535 ? 149.87900 218.87700 207.76400 1.000 37.78000 521 GLU C N 1
ATOM 12382 C CA . GLU C 1 535 ? 148.99500 220.02000 207.95000 1.000 37.78000 521 GLU C CA 1
ATOM 12383 C C . GLU C 1 535 ? 147.97000 219.77700 209.04300 1.000 37.78000 521 GLU C C 1
ATOM 12384 O O . GLU C 1 535 ? 147.10100 220.62500 209.26500 1.000 37.78000 521 GLU C O 1
ATOM 12390 N N . ALA C 1 536 ? 148.05200 218.64200 209.73000 1.000 35.90000 522 ALA C N 1
ATOM 12391 C CA . ALA C 1 536 ? 147.19000 218.38500 210.86500 1.000 35.90000 522 ALA C CA 1
ATOM 12392 C C . ALA C 1 536 ? 147.62000 219.23800 212.05500 1.000 35.90000 522 ALA C C 1
ATOM 12393 O O . ALA C 1 536 ? 148.68800 219.85400 212.06500 1.000 35.90000 522 ALA C O 1
ATOM 12395 N N . SER C 1 537 ? 146.76500 219.27200 213.07600 1.000 39.15000 523 SER C N 1
ATOM 12396 C CA . SER C 1 537 ? 147.06200 220.07100 214.26000 1.000 39.15000 523 SER C CA 1
ATOM 12397 C C . SER C 1 537 ? 148.14600 219.41500 215.10400 1.000 39.15000 523 SER C C 1
ATOM 12398 O O . SER C 1 537 ? 149.16200 220.03800 215.42600 1.000 39.15000 523 SER C O 1
ATOM 12401 N N . ASN C 1 538 ? 147.95300 218.15300 215.46500 1.000 38.74000 524 ASN C N 1
ATOM 12402 C CA . ASN C 1 538 ? 148.92200 217.41800 216.26200 1.000 38.74000 524 ASN C CA 1
ATOM 12403 C C . ASN C 1 538 ? 149.42300 216.21100 215.48300 1.000 38.74000 524 ASN C C 1
ATOM 12404 O O . ASN C 1 538 ? 148.63100 215.48900 214.87100 1.000 38.74000 524 ASN C O 1
ATOM 12409 N N . THR C 1 539 ? 150.73400 216.00400 215.50600 1.000 29.84000 525 THR C N 1
ATOM 12410 C CA . THR C 1 539 ? 151.34700 214.82400 214.92300 1.000 29.84000 525 THR C CA 1
ATOM 12411 C C . THR C 1 539 ? 151.50200 213.73400 215.98100 1.000 29.84000 525 THR C C 1
ATOM 12412 O O . THR C 1 539 ? 151.26300 213.94600 217.16900 1.000 29.84000 525 THR C O 1
ATOM 12416 N N . TRP C 1 540 ? 151.90600 212.54500 215.53000 1.000 24.25000 526 TRP C N 1
ATOM 12417 C CA . TRP C 1 540 ? 152.00100 211.40900 216.43900 1.000 24.25000 526 TRP C CA 1
ATOM 12418 C C . TRP C 1 540 ? 153.20100 211.52500 217.37300 1.000 24.25000 526 TRP C C 1
ATOM 12419 O O . TRP C 1 540 ? 153.15200 211.02100 218.49700 1.000 24.25000 526 TRP C O 1
ATOM 12430 N N . LEU C 1 541 ? 154.26900 212.18800 216.93900 1.000 26.00000 527 LEU C N 1
ATOM 12431 C CA . LEU C 1 541 ? 155.39600 212.57200 217.77300 1.000 26.00000 527 LEU C CA 1
ATOM 12432 C C . LEU C 1 541 ? 155.69200 214.05000 217.58800 1.000 26.00000 527 LEU C C 1
ATOM 12433 O O . LEU C 1 541 ? 155.41200 214.61200 216.52600 1.000 26.00000 527 LEU C O 1
ATOM 12438 N N . PRO C 1 542 ? 156.24700 214.71000 218.60600 1.000 29.12000 528 PRO C N 1
ATOM 12439 C CA . PRO C 1 542 ? 156.62300 216.11700 218.44000 1.000 29.12000 528 PRO C CA 1
ATOM 12440 C C . PRO C 1 542 ? 157.81100 216.29000 217.50800 1.000 29.12000 528 PRO C C 1
ATOM 12441 O O . PRO C 1 542 ? 158.75500 215.49700 217.50700 1.000 29.12000 528 PRO C O 1
ATOM 12445 N N . THR C 1 543 ? 157.73600 217.33500 216.69500 1.000 30.89000 529 THR C N 1
ATOM 12446 C CA . THR C 1 543 ? 158.87200 217.76600 215.90000 1.000 30.89000 529 THR C CA 1
ATOM 12447 C C . THR C 1 543 ? 159.91100 218.40900 216.81100 1.000 30.89000 529 THR C C 1
ATOM 12448 O O . THR C 1 543 ? 159.56400 219.11300 217.76300 1.000 30.89000 529 THR C O 1
ATOM 12452 N N . ASN C 1 544 ? 161.18500 218.11200 216.54100 1.000 34.52000 530 ASN C N 1
ATOM 12453 C CA . ASN C 1 544 ? 162.30800 218.74300 217.22300 1.000 34.52000 530 ASN C CA 1
ATOM 12454 C C . ASN C 1 544 ? 162.25800 220.25800 217.07500 1.000 34.52000 530 ASN C C 1
ATOM 12455 O O . ASN C 1 544 ? 161.93300 220.78300 216.00800 1.000 34.52000 530 ASN C O 1
ATOM 12460 N N . SER C 1 545 ? 162.58700 220.95900 218.16200 1.000 37.99000 531 SER C N 1
ATOM 12461 C CA . SER C 1 545 ? 162.38500 222.40100 218.26700 1.000 37.99000 531 SER C CA 1
ATOM 12462 C C . SER C 1 545 ? 163.29600 223.21700 217.36400 1.000 37.99000 531 SER C C 1
ATOM 12463 O O . SER C 1 545 ? 162.98200 224.38200 217.10000 1.000 37.99000 531 SER C O 1
ATOM 12466 N N . ASP C 1 546 ? 164.39600 222.64500 216.87700 1.000 37.62000 532 ASP C N 1
ATOM 12467 C CA . ASP C 1 546 ? 165.36300 223.36000 216.05600 1.000 37.62000 532 ASP C CA 1
ATOM 12468 C C . ASP C 1 546 ? 165.00300 223.36100 214.57500 1.000 37.62000 532 ASP C C 1
ATOM 12469 O O . ASP C 1 546 ? 165.88100 223.58800 213.74000 1.000 37.62000 532 ASP C O 1
ATOM 12474 N N . TYR C 1 547 ? 163.73700 223.12500 214.22700 1.000 35.74000 533 TYR C N 1
ATOM 12475 C CA . TYR C 1 547 ? 163.37300 222.97400 212.82500 1.000 35.74000 533 TYR C CA 1
ATOM 12476 C C . TYR C 1 547 ? 163.32200 224.29600 212.07100 1.000 35.74000 533 TYR C C 1
ATOM 12477 O O . TYR C 1 547 ? 163.24200 224.27400 210.84000 1.000 35.74000 533 TYR C O 1
ATOM 12486 N N . HIS C 1 548 ? 163.34000 225.43500 212.76600 1.000 38.56000 534 HIS C N 1
ATOM 12487 C CA . HIS C 1 548 ? 163.37500 226.71400 212.06700 1.000 38.56000 534 HIS C CA 1
ATOM 12488 C C . HIS C 1 548 ? 164.72200 226.94400 211.40000 1.000 38.56000 534 HIS C C 1
ATOM 12489 O O . HIS C 1 548 ? 164.78800 227.56200 210.33300 1.000 38.56000 534 HIS C O 1
ATOM 12496 N N . THR C 1 549 ? 165.79700 226.44400 212.00100 1.000 36.58000 535 THR C N 1
ATOM 12497 C CA . THR C 1 549 ? 167.12600 226.56800 211.43000 1.000 36.58000 535 THR C CA 1
ATOM 12498 C C . THR C 1 549 ? 167.60800 225.29700 210.74500 1.000 36.58000 535 THR C C 1
ATOM 12499 O O . THR C 1 549 ? 168.47500 225.37900 209.87100 1.000 36.58000 535 THR C O 1
ATOM 12503 N N . VAL C 1 550 ? 167.07600 224.13800 211.11200 1.000 31.65000 536 VAL C N 1
ATOM 12504 C CA . VAL C 1 550 ? 167.55300 222.85000 210.61000 1.000 31.65000 536 VAL C CA 1
ATOM 12505 C C . VAL C 1 550 ? 166.39500 222.21000 209.85600 1.000 31.65000 536 VAL C C 1
ATOM 12506 O O . VAL C 1 550 ? 165.55400 221.52500 210.44100 1.000 31.65000 536 VAL C O 1
ATOM 12510 N N . ASN C 1 551 ? 166.35100 222.42200 208.54400 1.000 28.97000 537 ASN C N 1
ATOM 12511 C CA . ASN C 1 551 ? 165.35600 221.77000 207.70500 1.000 28.97000 537 ASN C CA 1
ATOM 12512 C C . ASN C 1 551 ? 165.88200 221.70100 206.28000 1.000 28.97000 537 ASN C C 1
ATOM 12513 O O . ASN C 1 551 ? 166.90600 222.29900 205.94800 1.000 28.97000 537 ASN C O 1
ATOM 12518 N N . VAL C 1 552 ? 165.15900 220.94700 205.44600 1.000 26.89000 538 VAL C N 1
ATOM 12519 C CA . VAL C 1 552 ? 165.58100 220.67200 204.07300 1.000 26.89000 538 VAL C CA 1
ATOM 12520 C C . VAL C 1 552 ? 165.54700 221.94100 203.23200 1.000 26.89000 538 VAL C C 1
ATOM 12521 O O . VAL C 1 552 ? 166.46600 222.21000 202.45000 1.000 26.89000 538 VAL C O 1
ATOM 12525 N N . ASP C 1 553 ? 164.50500 222.75300 203.41300 1.000 33.05000 539 ASP C N 1
ATOM 12526 C CA . ASP C 1 553 ? 164.27800 223.93200 202.58500 1.000 33.05000 539 ASP C CA 1
ATOM 12527 C C . ASP C 1 553 ? 165.35500 224.99300 202.78700 1.000 33.05000 539 ASP C C 1
ATOM 12528 O O . ASP C 1 553 ? 165.82800 225.59200 201.81600 1.000 33.05000 539 ASP C O 1
ATOM 12533 N N . VAL C 1 554 ? 165.75500 225.24000 204.03400 1.000 31.63000 540 VAL C N 1
ATOM 12534 C CA . VAL C 1 554 ? 166.78700 226.23400 204.29300 1.000 31.63000 540 VAL C CA 1
ATOM 12535 C C . VAL C 1 554 ? 168.17500 225.72000 203.91700 1.000 31.63000 540 VAL C C 1
ATOM 12536 O O . VAL C 1 554 ? 169.05100 226.52200 203.57500 1.000 31.63000 540 VAL C O 1
ATOM 12540 N N . GLN C 1 555 ? 168.39100 224.40600 203.90600 1.000 27.58000 541 GLN C N 1
ATOM 12541 C CA . GLN C 1 555 ? 169.70000 223.87100 203.56500 1.000 27.58000 541 GLN C CA 1
ATOM 12542 C C . GLN C 1 555 ? 169.90200 223.71200 202.06800 1.000 27.58000 541 GLN C C 1
ATOM 12543 O O . GLN C 1 555 ? 171.03400 223.48500 201.63600 1.000 27.58000 541 GLN C O 1
ATOM 12549 N N . LYS C 1 556 ? 168.84500 223.83400 201.26700 1.000 31.12000 542 LYS C N 1
ATOM 12550 C CA . LYS C 1 556 ? 169.01400 223.86500 199.82100 1.000 31.12000 542 LYS C CA 1
ATOM 12551 C C . LYS C 1 556 ? 169.56400 225.19800 199.33600 1.000 31.12000 542 LYS C C 1
ATOM 12552 O O . LYS C 1 556 ? 170.12800 225.25800 198.24100 1.000 31.12000 542 LYS C O 1
ATOM 12558 N N . THR C 1 557 ? 169.41800 226.26500 200.11900 1.000 35.18000 543 THR C N 1
ATOM 12559 C CA . THR C 1 557 ? 169.89500 227.58600 199.73600 1.000 35.18000 543 THR C CA 1
ATOM 12560 C C . THR C 1 557 ? 171.10600 228.02700 200.55000 1.000 35.18000 543 THR C C 1
ATOM 12561 O O . THR C 1 557 ? 171.43700 229.21400 200.56400 1.000 35.18000 543 THR C O 1
ATOM 12565 N N . GLN C 1 558 ? 171.76600 227.09900 201.23500 1.000 35.44000 544 GLN C N 1
ATOM 12566 C CA . GLN C 1 558 ? 172.99500 227.38400 201.95200 1.000 35.44000 544 GLN C CA 1
ATOM 12567 C C . GLN C 1 558 ? 174.13700 226.59300 201.33300 1.000 35.44000 544 GLN C C 1
ATOM 12568 O O . GLN C 1 558 ? 174.07400 225.36000 201.30400 1.000 35.44000 544 GLN C O 1
ATOM 12574 N N . PRO C 1 559 ? 175.20100 227.24900 200.85900 1.000 37.52000 545 PRO C N 1
ATOM 12575 C CA . PRO C 1 559 ? 176.28800 226.50900 200.20100 1.000 37.52000 545 PRO C CA 1
ATOM 12576 C C . PRO C 1 559 ? 177.16100 225.68800 201.13800 1.000 37.52000 545 PRO C C 1
ATOM 12577 O O . PRO C 1 559 ? 177.84900 224.77700 200.66100 1.000 37.52000 545 PRO C O 1
ATOM 12581 N N . ARG C 1 560 ? 177.16600 225.97200 202.44300 1.000 39.52000 546 ARG C N 1
ATOM 12582 C CA . ARG C 1 560 ? 177.97300 225.23500 203.41100 1.000 39.52000 546 ARG C CA 1
ATOM 12583 C C . ARG C 1 560 ? 177.12100 224.35500 204.32300 1.000 39.52000 546 ARG C C 1
ATOM 12584 O O . ARG C 1 560 ? 177.48600 224.10900 205.47300 1.000 39.52000 546 ARG C O 1
ATOM 12592 N N . SER C 1 561 ? 175.99500 223.86100 203.82200 1.000 28.64000 547 SER C N 1
ATOM 12593 C CA . SER C 1 561 ? 175.08900 223.06500 204.63300 1.000 28.64000 547 SER C CA 1
ATOM 12594 C C . SER C 1 561 ? 175.46500 221.58500 204.57200 1.000 28.64000 547 SER C C 1
ATOM 12595 O O . SER C 1 561 ? 176.24000 221.14500 203.72200 1.000 28.64000 547 SER C O 1
ATOM 12598 N N . ALA C 1 562 ? 174.88800 220.81400 205.49800 1.000 23.06000 548 ALA C N 1
ATOM 12599 C CA . ALA C 1 562 ? 175.12200 219.37500 205.53800 1.000 23.06000 548 ALA C CA 1
ATOM 12600 C C . ALA C 1 562 ? 174.48200 218.66800 204.35200 1.000 23.06000 548 ALA C C 1
ATOM 12601 O O . ALA C 1 562 ? 174.99200 217.64100 203.89700 1.000 23.06000 548 ALA C O 1
ATOM 12603 N N . LEU C 1 563 ? 173.38300 219.21500 203.83100 1.000 22.11000 549 LEU C N 1
ATOM 12604 C CA . LEU C 1 563 ? 172.71700 218.62200 202.67900 1.000 22.11000 549 LEU C CA 1
ATOM 12605 C C . LEU C 1 563 ? 173.55300 218.76900 201.41500 1.000 22.11000 549 LEU C C 1
ATOM 12606 O O . LEU C 1 563 ? 173.55800 217.87600 200.56300 1.000 22.11000 549 LEU C O 1
ATOM 12611 N N . LYS C 1 564 ? 174.27400 219.88500 201.28300 1.000 24.01000 550 LYS C N 1
ATOM 12612 C CA . LYS C 1 564 ? 175.10400 220.10400 200.10400 1.000 24.01000 550 LYS C CA 1
ATOM 12613 C C . LYS C 1 564 ? 176.31800 219.19100 200.09500 1.000 24.01000 550 LYS C C 1
ATOM 12614 O O . LYS C 1 564 ? 176.74300 218.73800 199.03000 1.000 24.01000 550 LYS C O 1
ATOM 12620 N N . LEU C 1 565 ? 176.89700 218.92100 201.26600 1.000 22.61000 551 LEU C N 1
ATOM 12621 C CA . LEU C 1 565 ? 178.03000 218.00700 201.32400 1.000 22.61000 551 LEU C CA 1
ATOM 12622 C C . LEU C 1 565 ? 177.59100 216.57100 201.07800 1.000 22.61000 551 LEU C C 1
ATOM 12623 O O . LEU C 1 565 ? 178.32500 215.79100 200.46400 1.000 22.61000 551 LEU C O 1
ATOM 12628 N N . TYR C 1 566 ? 176.39200 216.20600 201.53800 1.000 20.39000 552 TYR C N 1
ATOM 12629 C CA . TYR C 1 566 ? 175.86900 214.87500 201.25600 1.000 20.39000 552 TYR C CA 1
ATOM 12630 C C . TYR C 1 566 ? 175.61900 214.69100 199.76600 1.000 20.39000 552 TYR C C 1
ATOM 12631 O O . TYR C 1 566 ? 175.84600 213.60500 199.22500 1.000 20.39000 552 TYR C O 1
ATOM 12640 N N . GLN C 1 567 ? 175.15800 215.74400 199.08800 1.000 21.75000 553 GLN C N 1
ATOM 12641 C CA . GLN C 1 567 ? 174.74900 215.61200 197.69700 1.000 21.75000 553 GLN C CA 1
ATOM 12642 C C . GLN C 1 567 ? 175.94300 215.43300 196.76800 1.000 21.75000 553 GLN C C 1
ATOM 12643 O O . GLN C 1 567 ? 175.86700 214.66700 195.80400 1.000 21.75000 553 GLN C O 1
ATOM 12649 N N . ASP C 1 568 ? 177.05800 216.10200 197.04000 1.000 23.93000 554 ASP C N 1
ATOM 12650 C CA . ASP C 1 568 ? 178.21000 215.90300 196.17500 1.000 23.93000 554 ASP C CA 1
ATOM 12651 C C . ASP C 1 568 ? 179.16900 214.82500 196.67200 1.000 23.93000 554 ASP C C 1
ATOM 12652 O O . ASP C 1 568 ? 180.12700 214.50800 195.96700 1.000 23.93000 554 ASP C O 1
ATOM 12657 N N . LEU C 1 569 ? 178.94500 214.26100 197.85900 1.000 22.20000 555 LEU C N 1
ATOM 12658 C CA . LEU C 1 569 ? 179.62400 213.01800 198.20800 1.000 22.20000 555 LEU C CA 1
ATOM 12659 C C . LEU C 1 569 ? 178.97500 211.83100 197.50900 1.000 22.20000 555 LEU C C 1
ATOM 12660 O O . LEU C 1 569 ? 179.67200 210.92900 197.03800 1.000 22.20000 555 LEU C O 1
ATOM 12665 N N . SER C 1 570 ? 177.64500 211.81300 197.43300 1.000 20.81000 556 SER C N 1
ATOM 12666 C CA . SER C 1 570 ? 176.95200 210.74600 196.72600 1.000 20.81000 556 SER C CA 1
ATOM 12667 C C . SER C 1 570 ? 177.03900 210.89800 195.21500 1.000 20.81000 556 SER C C 1
ATOM 12668 O O . SER C 1 570 ? 176.90800 209.90300 194.50000 1.000 20.81000 556 SER C O 1
ATOM 12671 N N . LEU C 1 571 ? 177.25900 212.11300 194.71300 1.000 21.85000 557 LEU C N 1
ATOM 12672 C CA . LEU C 1 571 ? 177.51100 212.27900 193.28700 1.000 21.85000 557 LEU C CA 1
ATOM 12673 C C . LEU C 1 571 ? 178.91600 211.81700 192.92300 1.000 21.85000 557 LEU C C 1
ATOM 12674 O O . LEU C 1 571 ? 179.11900 211.20500 191.87000 1.000 21.85000 557 LEU C O 1
ATOM 12679 N N . LEU C 1 572 ? 179.89300 212.09900 193.78900 1.000 24.60000 558 LEU C N 1
ATOM 12680 C CA . LEU C 1 572 ? 181.26000 211.64100 193.56800 1.000 24.60000 558 LEU C CA 1
ATOM 12681 C C . LEU C 1 572 ? 181.37300 210.12700 193.67500 1.000 24.60000 558 LEU C C 1
ATOM 12682 O O . LEU C 1 572 ? 182.15600 209.51300 192.94500 1.000 24.60000 558 LEU C O 1
ATOM 12687 N N . HIS C 1 573 ? 180.59500 209.51500 194.56600 1.000 23.02000 559 HIS C N 1
ATOM 12688 C CA . HIS C 1 573 ? 180.58300 208.06400 194.68800 1.000 23.02000 559 HIS C CA 1
ATOM 12689 C C . HIS C 1 573 ? 179.96400 207.40200 193.46200 1.000 23.02000 559 HIS C C 1
ATOM 12690 O O . HIS C 1 573 ? 180.35800 206.29200 193.09400 1.000 23.02000 559 HIS C O 1
ATOM 12697 N N . ALA C 1 574 ? 179.02600 208.07900 192.80100 1.000 23.33000 560 ALA C N 1
ATOM 12698 C CA . ALA C 1 574 ? 178.36900 207.51000 191.63200 1.000 23.33000 560 ALA C CA 1
ATOM 12699 C C . ALA C 1 574 ? 179.18200 207.68200 190.35500 1.000 23.33000 560 ALA C C 1
ATOM 12700 O O . ALA C 1 574 ? 179.02800 206.88700 189.42500 1.000 23.33000 560 ALA C O 1
ATOM 12702 N N . ASN C 1 575 ? 180.04700 208.69200 190.28600 1.000 26.19000 561 ASN C N 1
ATOM 12703 C CA . ASN C 1 575 ? 180.74900 209.03100 189.05600 1.000 26.19000 561 ASN C CA 1
ATOM 12704 C C . ASN C 1 575 ? 182.20700 208.59400 189.04000 1.000 26.19000 561 ASN C C 1
ATOM 12705 O O . ASN C 1 575 ? 182.90900 208.88700 188.07100 1.000 26.19000 561 ASN C O 1
ATOM 12710 N N . GLU C 1 576 ? 182.68500 207.91000 190.07600 1.000 29.25000 562 GLU C N 1
ATOM 12711 C CA . GLU C 1 576 ? 184.08900 207.53300 190.17400 1.000 29.25000 562 GLU C CA 1
ATOM 12712 C C . GLU C 1 576 ? 184.19900 206.03700 190.41200 1.000 29.25000 562 GLU C C 1
ATOM 12713 O O . GLU C 1 576 ? 183.67800 205.52800 191.40900 1.000 29.25000 562 GLU C O 1
ATOM 12719 N N . LEU C 1 577 ? 184.89300 205.34100 189.50900 1.000 27.76000 563 LEU C N 1
ATOM 12720 C CA . LEU C 1 577 ? 185.14200 203.91300 189.67100 1.000 27.76000 563 LEU C CA 1
ATOM 12721 C C . LEU C 1 577 ? 186.06400 203.60500 190.84200 1.000 27.76000 563 LEU C C 1
ATOM 12722 O O . LEU C 1 577 ? 186.02700 202.48500 191.35600 1.000 27.76000 563 LEU C O 1
ATOM 12727 N N . LEU C 1 578 ? 186.89300 204.56600 191.26300 1.000 28.55000 564 LEU C N 1
ATOM 12728 C CA . LEU C 1 578 ? 187.76800 204.36400 192.41300 1.000 28.55000 564 LEU C CA 1
ATOM 12729 C C . LEU C 1 578 ? 186.98300 204.22400 193.71100 1.000 28.55000 564 LEU C C 1
ATOM 12730 O O . LEU C 1 578 ? 187.40800 203.49100 194.60900 1.000 28.55000 564 LEU C O 1
ATOM 12735 N N . LEU C 1 579 ? 185.84500 204.90300 193.82700 1.000 26.59000 565 LEU C N 1
ATOM 12736 C CA . LEU C 1 579 ? 185.06600 204.87200 195.05600 1.000 26.59000 565 LEU C CA 1
ATOM 12737 C C . LEU C 1 579 ? 184.06100 203.73000 195.09100 1.000 26.59000 565 LEU C C 1
ATOM 12738 O O . LEU C 1 579 ? 183.88300 203.10300 196.13800 1.000 26.59000 565 LEU C O 1
ATOM 12743 N N . ASN C 1 580 ? 183.38900 203.43700 193.98300 1.000 25.46000 566 ASN C N 1
ATOM 12744 C CA . ASN C 1 580 ? 182.37300 202.39800 194.01300 1.000 25.46000 566 ASN C CA 1
ATOM 12745 C C . ASN C 1 580 ? 182.92100 201.00400 193.73000 1.000 25.46000 566 ASN C C 1
ATOM 12746 O O . ASN C 1 580 ? 182.22900 200.02400 194.01100 1.000 25.46000 566 ASN C O 1
ATOM 12751 N N . ARG C 1 581 ? 184.13500 200.88700 193.19500 1.000 25.64000 567 ARG C N 1
ATOM 12752 C CA . ARG C 1 581 ? 184.67900 199.58800 192.80000 1.000 25.64000 567 ARG C CA 1
ATOM 12753 C C . ARG C 1 581 ? 186.12200 199.34800 193.25100 1.000 25.64000 567 ARG C C 1
ATOM 12754 O O . ARG C 1 581 ? 186.52100 198.18500 193.37900 1.000 25.64000 567 ARG C O 1
ATOM 12762 N N . GLY C 1 582 ? 186.89300 200.37900 193.58600 1.000 25.88000 568 GLY C N 1
ATOM 12763 C CA . GLY C 1 582 ? 188.32800 200.25200 193.72600 1.000 25.88000 568 GLY C CA 1
ATOM 12764 C C . GLY C 1 582 ? 188.80300 199.55600 194.99200 1.000 25.88000 568 GLY C C 1
ATOM 12765 O O . GLY C 1 582 ? 188.03200 199.19100 195.87700 1.000 25.88000 568 GLY C O 1
ATOM 12766 N N . TRP C 1 583 ? 190.12300 199.36300 195.05100 1.000 27.88000 569 TRP C N 1
ATOM 12767 C CA . TRP C 1 583 ? 190.81100 198.80800 196.20900 1.000 27.88000 569 TRP C CA 1
ATOM 12768 C C . TRP C 1 583 ? 190.65500 199.71000 197.42600 1.000 27.88000 569 TRP C C 1
ATOM 12769 O O . TRP C 1 583 ? 190.45600 200.91700 197.31700 1.000 27.88000 569 TRP C O 1
ATOM 12780 N N . PHE C 1 584 ? 190.75000 199.10500 198.60100 1.000 24.45000 570 PHE C N 1
ATOM 12781 C CA . PHE C 1 584 ? 190.76700 199.84000 199.85700 1.000 24.45000 570 PHE C CA 1
ATOM 12782 C C . PHE C 1 584 ? 192.03800 199.46800 200.59800 1.000 24.45000 570 PHE C C 1
ATOM 12783 O O . PHE C 1 584 ? 192.22000 198.30800 200.97200 1.000 24.45000 570 PHE C O 1
ATOM 12791 N N . CYS C 1 585 ? 192.90700 200.44900 200.81600 1.000 29.67000 571 CYS C N 1
ATOM 12792 C CA . CYS C 1 585 ? 194.20900 200.22900 201.43500 1.000 29.67000 571 CYS C CA 1
ATOM 12793 C C . CYS C 1 585 ? 194.36000 201.18400 202.60900 1.000 29.67000 571 CYS C C 1
ATOM 12794 O O . CYS C 1 585 ? 194.55200 202.38600 202.41200 1.000 29.67000 571 CYS C O 1
ATOM 12797 N N . HIS C 1 586 ? 194.27800 200.65200 203.82400 1.000 32.63000 572 HIS C N 1
ATOM 12798 C CA . HIS C 1 586 ? 194.39200 201.47000 205.02100 1.000 32.63000 572 HIS C CA 1
ATOM 12799 C C . HIS C 1 586 ? 195.82300 201.46400 205.54100 1.000 32.63000 572 HIS C C 1
ATOM 12800 O O . HIS C 1 586 ? 196.57700 200.51100 205.33900 1.000 32.63000 572 HIS C O 1
ATOM 12807 N N . LEU C 1 587 ? 196.19100 202.55300 206.20300 1.000 36.90000 573 LEU C N 1
ATOM 12808 C CA . LEU C 1 587 ? 197.50700 202.71500 206.80100 1.000 36.90000 573 LEU C CA 1
ATOM 12809 C C . LEU C 1 587 ? 197.47700 202.31100 208.27400 1.000 36.90000 573 LEU C C 1
ATOM 12810 O O . LEU C 1 587 ? 196.54400 201.65500 208.74100 1.000 36.90000 573 LEU C O 1
ATOM 12815 N N . ARG C 1 588 ? 198.52500 202.67500 209.01000 1.000 41.32000 574 ARG C N 1
ATOM 12816 C CA . ARG C 1 588 ? 198.64300 202.35100 210.42500 1.000 41.32000 574 ARG C CA 1
ATOM 12817 C C . ARG C 1 588 ? 197.62300 203.12200 211.25900 1.000 41.32000 574 ARG C C 1
ATOM 12818 O O . ARG C 1 588 ? 197.08700 204.15100 210.84300 1.000 41.32000 574 ARG C O 1
ATOM 12826 N N . ASN C 1 589 ? 197.37100 202.61800 212.46300 1.000 39.87000 575 ASN C N 1
ATOM 12827 C CA . ASN C 1 589 ? 196.41900 203.26300 213.35100 1.000 39.87000 575 ASN C CA 1
ATOM 12828 C C . ASN C 1 589 ? 197.03600 204.49700 214.00200 1.000 39.87000 575 ASN C C 1
ATOM 12829 O O . ASN C 1 589 ? 198.25400 204.63000 214.12800 1.000 39.87000 575 ASN C O 1
ATOM 12834 N N . ASP C 1 590 ? 196.16400 205.41500 214.40500 1.000 38.67000 576 ASP C N 1
ATOM 12835 C CA . ASP C 1 590 ? 196.57200 206.63800 215.07300 1.000 38.67000 576 ASP C CA 1
ATOM 12836 C C . ASP C 1 590 ? 195.43200 207.08300 215.97400 1.000 38.67000 576 ASP C C 1
ATOM 12837 O O . ASP C 1 590 ? 194.26300 206.86900 215.65700 1.000 38.67000 576 ASP C O 1
ATOM 12842 N N . SER C 1 591 ? 195.78400 207.70400 217.09900 1.000 39.29000 577 SER C N 1
ATOM 12843 C CA . SER C 1 591 ? 194.78300 208.14700 218.06100 1.000 39.29000 577 SER C CA 1
ATOM 12844 C C . SER C 1 591 ? 193.92800 209.29400 217.54200 1.000 39.29000 577 SER C C 1
ATOM 12845 O O . SER C 1 591 ? 192.81200 209.48600 218.03300 1.000 39.29000 577 SER C O 1
ATOM 12848 N N . HIS C 1 592 ? 194.41800 210.05600 216.56800 1.000 39.52000 578 HIS C N 1
ATOM 12849 C CA . HIS C 1 592 ? 193.70900 211.22800 216.07300 1.000 39.52000 578 HIS C CA 1
ATOM 12850 C C . HIS C 1 592 ? 192.97800 210.96100 214.76200 1.000 39.52000 578 HIS C C 1
ATOM 12851 O O . HIS C 1 592 ? 191.76700 211.17200 214.66900 1.000 39.52000 578 HIS C O 1
ATOM 12858 N N . TYR C 1 593 ? 193.69200 210.50300 213.74300 1.000 37.26000 579 TYR C N 1
ATOM 12859 C CA . TYR C 1 593 ? 193.16500 210.50100 212.39200 1.000 37.26000 579 TYR C CA 1
ATOM 12860 C C . TYR C 1 593 ? 193.17300 209.10700 211.78300 1.000 37.26000 579 TYR C C 1
ATOM 12861 O O . TYR C 1 593 ? 193.87500 208.20300 212.23800 1.000 37.26000 579 TYR C O 1
ATOM 12870 N N . VAL C 1 594 ? 192.36200 208.95600 210.73900 1.000 31.38000 580 VAL C N 1
ATOM 12871 C CA . VAL C 1 594 ? 192.28400 207.74700 209.93100 1.000 31.38000 580 VAL C CA 1
ATOM 12872 C C . VAL C 1 594 ? 192.65600 208.12800 208.50500 1.000 31.38000 580 VAL C C 1
ATOM 12873 O O . VAL C 1 594 ? 192.09800 209.08000 207.95100 1.000 31.38000 580 VAL C O 1
ATOM 12877 N N . VAL C 1 595 ? 193.61300 207.40700 207.92400 1.000 29.31000 581 VAL C N 1
ATOM 12878 C CA . VAL C 1 595 ? 194.08600 207.65700 206.56600 1.000 29.31000 581 VAL C CA 1
ATOM 12879 C C . VAL C 1 595 ? 193.97600 206.36100 205.77400 1.000 29.31000 581 VAL C C 1
ATOM 12880 O O . VAL C 1 595 ? 194.44700 205.31400 206.22700 1.000 29.31000 581 VAL C O 1
ATOM 12884 N N . TYR C 1 596 ? 193.33700 206.42400 204.60700 1.000 24.86000 582 TYR C N 1
ATOM 12885 C CA . TYR C 1 596 ? 193.28500 205.28100 203.70600 1.000 24.86000 582 TYR C CA 1
ATOM 12886 C C . TYR C 1 596 ? 193.22600 205.77900 202.26900 1.000 24.86000 582 TYR C C 1
ATOM 12887 O O . TYR C 1 596 ? 193.03500 206.96600 202.00900 1.000 24.86000 582 TYR C O 1
ATOM 12896 N N . THR C 1 597 ? 193.39700 204.85100 201.33300 1.000 26.33000 583 THR C N 1
ATOM 12897 C CA . THR C 1 597 ? 193.42200 205.17300 199.91500 1.000 26.33000 583 THR C CA 1
ATOM 12898 C C . THR C 1 597 ? 192.43700 204.30100 199.14800 1.000 26.33000 583 THR C C 1
ATOM 12899 O O . THR C 1 597 ? 192.09300 203.19800 199.57500 1.000 26.33000 583 THR C O 1
ATOM 12903 N N . ARG C 1 598 ? 191.98500 204.82000 198.00800 1.000 25.28000 584 ARG C N 1
ATOM 12904 C CA . ARG C 1 598 ? 191.15400 204.08500 197.06100 1.000 25.28000 584 ARG C CA 1
ATOM 12905 C C . ARG C 1 598 ? 191.86800 204.05600 195.71700 1.000 25.28000 584 ARG C C 1
ATOM 12906 O O . ARG C 1 598 ? 192.16900 205.10800 195.14800 1.000 25.28000 584 ARG C O 1
ATOM 12914 N N . GLU C 1 599 ? 192.15500 202.85000 195.22400 1.000 32.57000 585 GLU C N 1
ATOM 12915 C CA . GLU C 1 599 ? 193.02800 202.63100 194.07700 1.000 32.57000 585 GLU C CA 1
ATOM 12916 C C . GLU C 1 599 ? 192.37700 201.66500 193.09700 1.000 32.57000 585 GLU C C 1
ATOM 12917 O O . GLU C 1 599 ? 191.51000 200.87200 193.46000 1.000 32.57000 585 GLU C O 1
ATOM 12923 N N . LEU C 1 600 ? 192.83200 201.72000 191.84600 1.000 33.45000 586 LEU C N 1
ATOM 12924 C CA . LEU C 1 600 ? 192.40100 200.78400 190.80900 1.000 33.45000 586 LEU C CA 1
ATOM 12925 C C . LEU C 1 600 ? 193.48200 200.70600 189.74500 1.000 33.45000 586 LEU C C 1
ATOM 12926 O O . LEU C 1 600 ? 193.98400 201.73900 189.29700 1.000 33.45000 586 LEU C O 1
ATOM 12931 N N . ASP C 1 601 ? 193.83300 199.48800 189.34400 1.000 37.86000 587 ASP C N 1
ATOM 12932 C CA . ASP C 1 601 ? 194.89900 199.29800 188.36800 1.000 37.86000 587 ASP C CA 1
ATOM 12933 C C . ASP C 1 601 ? 194.43500 199.73200 186.98200 1.000 37.86000 587 ASP C C 1
ATOM 12934 O O . ASP C 1 601 ? 193.34200 199.36800 186.53800 1.000 37.86000 587 ASP C O 1
ATOM 12939 N N . GLY C 1 602 ? 195.27300 200.50300 186.29500 1.000 34.80000 588 GLY C N 1
ATOM 12940 C CA . GLY C 1 602 ? 194.94400 201.07100 185.01700 1.000 34.80000 588 GLY C CA 1
ATOM 12941 C C . GLY C 1 602 ? 194.45200 202.50200 185.08800 1.000 34.80000 588 GLY C C 1
ATOM 12942 O O . GLY C 1 602 ? 194.64700 203.26200 184.14200 1.000 34.80000 588 GLY C O 1
ATOM 12943 N N . ILE C 1 603 ? 193.81300 202.87700 186.18400 1.000 36.88000 589 ILE C N 1
ATOM 12944 C CA . ILE C 1 603 ? 193.52200 204.27200 186.47100 1.000 36.88000 589 ILE C CA 1
ATOM 12945 C C . ILE C 1 603 ? 194.69700 204.82800 187.25400 1.000 36.88000 589 ILE C C 1
ATOM 12946 O O . ILE C 1 603 ? 195.04400 204.31200 188.32100 1.000 36.88000 589 ILE C O 1
ATOM 12951 N N . ASP C 1 604 ? 195.32800 205.86800 186.72300 1.000 41.37000 590 ASP C N 1
ATOM 12952 C CA . ASP C 1 604 ? 196.57800 206.36200 187.27900 1.000 41.37000 590 ASP C CA 1
ATOM 12953 C C . ASP C 1 604 ? 196.38900 207.62400 188.11200 1.000 41.37000 590 ASP C C 1
ATOM 12954 O O . ASP C 1 604 ? 197.19600 208.55500 188.03400 1.000 41.37000 590 ASP C O 1
ATOM 12959 N N . ARG C 1 605 ? 195.31100 207.67500 188.88700 1.000 37.91000 591 ARG C N 1
ATOM 12960 C CA . ARG C 1 605 ? 195.17900 208.60500 189.99500 1.000 37.91000 591 ARG C CA 1
ATOM 12961 C C . ARG C 1 605 ? 194.57900 207.84200 191.16500 1.000 37.91000 591 ARG C C 1
ATOM 12962 O O . ARG C 1 605 ? 193.96600 206.78900 190.98600 1.000 37.91000 591 ARG C O 1
ATOM 12970 N N . ILE C 1 606 ? 194.79400 208.36100 192.37500 1.000 34.60000 592 ILE C N 1
ATOM 12971 C CA . ILE C 1 606 ? 194.25200 207.75200 193.58100 1.000 34.60000 592 ILE C CA 1
ATOM 12972 C C . ILE C 1 606 ? 193.49400 208.80300 194.37600 1.000 34.60000 592 ILE C C 1
ATOM 12973 O O . ILE C 1 606 ? 193.64800 210.00700 194.17000 1.000 34.60000 592 ILE C O 1
ATOM 12978 N N . PHE C 1 607 ? 192.66700 208.32500 195.29500 1.000 30.27000 593 PHE C N 1
ATOM 12979 C CA . PHE C 1 607 ? 192.01600 209.16800 196.28500 1.000 30.27000 593 PHE C CA 1
ATOM 12980 C C . PHE C 1 607 ? 192.68200 208.92400 197.62900 1.000 30.27000 593 PHE C C 1
ATOM 12981 O O . PHE C 1 607 ? 192.89700 207.77600 198.01300 1.000 30.27000 593 PHE C O 1
ATOM 12989 N N . ILE C 1 608 ? 193.02800 209.99800 198.32700 1.000 29.73000 594 ILE C N 1
ATOM 12990 C CA . ILE C 1 608 ? 193.58100 209.92200 199.67200 1.000 29.73000 594 ILE C CA 1
ATOM 12991 C C . ILE C 1 608 ? 192.59700 210.59200 200.61600 1.000 29.73000 594 ILE C C 1
ATOM 12992 O O . ILE C 1 608 ? 192.28600 211.77800 200.46400 1.000 29.73000 594 ILE C O 1
ATOM 12997 N N . VAL C 1 609 ? 192.10400 209.83100 201.58400 1.000 27.40000 595 VAL C N 1
ATOM 12998 C CA . VAL C 1 609 ? 191.09000 210.28300 202.52500 1.000 27.40000 595 VAL C CA 1
ATOM 12999 C C . VAL C 1 609 ? 191.76000 210.47900 203.87600 1.000 27.40000 595 VAL C C 1
ATOM 13000 O O . VAL C 1 609 ? 192.40600 209.56200 204.39200 1.000 27.40000 595 VAL C O 1
ATOM 13004 N N . VAL C 1 610 ? 191.61500 211.67200 204.44500 1.000 29.55000 596 VAL C N 1
ATOM 13005 C CA . VAL C 1 610 ? 192.17200 212.01000 205.75000 1.000 29.55000 596 VAL C CA 1
ATOM 13006 C C . VAL C 1 610 ? 191.03400 212.50600 206.62900 1.000 29.55000 596 VAL C C 1
ATOM 13007 O O . VAL C 1 610 ? 190.43300 213.54600 206.34200 1.000 29.55000 596 VAL C O 1
ATOM 13011 N N . LEU C 1 611 ? 190.75000 211.77700 207.70700 1.000 29.51000 597 LEU C N 1
ATOM 13012 C CA . LEU C 1 611 ? 189.61800 212.06400 208.58600 1.000 29.51000 597 LEU C CA 1
ATOM 13013 C C . LEU C 1 611 ? 190.11700 212.23300 210.01200 1.000 29.51000 597 LEU C C 1
ATOM 13014 O O . LEU C 1 611 ? 190.59500 211.27200 210.61100 1.000 29.51000 597 LEU C O 1
ATOM 13019 N N . ASN C 1 612 ? 189.97700 213.43100 210.57100 1.000 34.69000 598 ASN C N 1
ATOM 13020 C CA . ASN C 1 612 ? 190.39200 213.69600 211.94600 1.000 34.69000 598 ASN C CA 1
ATOM 13021 C C . ASN C 1 612 ? 189.23300 213.38800 212.88600 1.000 34.69000 598 ASN C C 1
ATOM 13022 O O . ASN C 1 612 ? 188.19400 214.04900 212.83800 1.000 34.69000 598 ASN C O 1
ATOM 13027 N N . PHE C 1 613 ? 189.41100 212.38200 213.73900 1.000 32.83000 599 PHE C N 1
ATOM 13028 C CA . PHE C 1 613 ? 188.41300 212.02000 214.73300 1.000 32.83000 599 PHE C CA 1
ATOM 13029 C C . PHE C 1 613 ? 188.79100 212.44300 216.14000 1.000 32.83000 599 PHE C C 1
ATOM 13030 O O . PHE C 1 613 ? 187.97300 212.29700 217.05200 1.000 32.83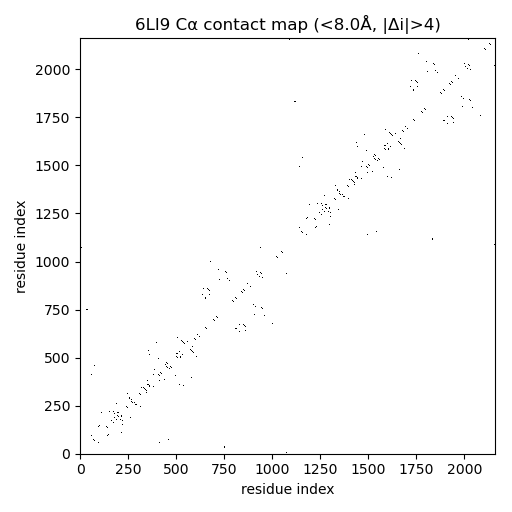000 599 PHE C O 1
ATOM 13038 N N . GLY C 1 614 ? 189.99200 212.95600 216.34100 1.000 38.78000 600 GLY C N 1
ATOM 13039 C CA . GLY C 1 614 ? 190.39500 213.53200 217.59600 1.000 38.78000 600 GLY C CA 1
ATOM 13040 C C . GLY C 1 614 ? 190.19300 215.02700 217.60200 1.000 38.78000 600 GLY C C 1
ATOM 13041 O O . GLY C 1 614 ? 189.37400 215.57000 216.85200 1.000 38.78000 600 GLY C O 1
ATOM 13042 N N . GLU C 1 615 ? 190.94800 215.71000 218.44700 1.000 45.86000 601 GLU C N 1
ATOM 13043 C CA . GLU C 1 615 ? 190.89100 217.16100 218.47500 1.000 45.86000 601 GLU C CA 1
ATOM 13044 C C . GLU C 1 615 ? 191.93800 217.72300 217.51900 1.000 45.86000 601 GLU C C 1
ATOM 13045 O O . GLU C 1 615 ? 192.52400 216.99200 216.71700 1.000 45.86000 601 GLU C O 1
ATOM 13051 N N . SER C 1 616 ? 192.16300 219.03200 217.59500 1.000 46.65000 602 SER C N 1
ATOM 13052 C CA . SER C 1 616 ? 192.93200 219.75500 216.59100 1.000 46.65000 602 SER C CA 1
ATOM 13053 C C . SER C 1 616 ? 194.39400 219.32700 216.60900 1.000 46.65000 602 SER C C 1
ATOM 13054 O O . SER C 1 616 ? 195.06100 219.39700 217.64600 1.000 46.65000 602 SER C O 1
ATOM 13057 N N . THR C 1 617 ? 194.88000 218.86700 215.45800 1.000 46.92000 603 THR C N 1
ATOM 13058 C CA . THR C 1 617 ? 196.20600 218.28800 215.33200 1.000 46.92000 603 THR C CA 1
ATOM 13059 C C . THR C 1 617 ? 196.80200 218.71900 213.99800 1.000 46.92000 603 THR C C 1
ATOM 13060 O O . THR C 1 617 ? 196.12900 219.31700 213.15700 1.000 46.92000 603 THR C O 1
ATOM 13064 N N . LEU C 1 618 ? 198.08600 218.43100 213.81600 1.000 49.57000 604 LEU C N 1
ATOM 13065 C CA . LEU C 1 618 ? 198.78500 218.72100 212.57100 1.000 49.57000 604 LEU C CA 1
ATOM 13066 C C . LEU C 1 618 ? 199.34200 217.41900 212.01800 1.000 49.57000 604 LEU C C 1
ATOM 13067 O O . LEU C 1 618 ? 199.81200 216.56600 212.77500 1.000 49.57000 604 LEU C O 1
ATOM 13072 N N . LEU C 1 619 ? 199.28900 217.26800 210.70000 1.000 47.59000 605 LEU C N 1
ATOM 13073 C CA . LEU C 1 619 ? 199.63400 216.01400 210.04600 1.000 47.59000 605 LEU C CA 1
ATOM 13074 C C . LEU C 1 619 ? 200.78700 216.21400 209.07500 1.000 47.59000 605 LEU C C 1
ATOM 13075 O O . LEU C 1 619 ? 200.80100 217.17300 208.29800 1.000 47.59000 605 LEU C O 1
ATOM 13080 N N . ASN C 1 620 ? 201.75100 215.30100 209.13100 1.000 51.04000 606 ASN C N 1
ATOM 13081 C CA . ASN C 1 620 ? 202.80600 215.18200 208.13100 1.000 51.04000 606 ASN C CA 1
ATOM 13082 C C . ASN C 1 620 ? 202.49000 213.96100 207.27700 1.000 51.04000 606 ASN C C 1
ATOM 13083 O O . ASN C 1 620 ? 202.78600 212.82800 207.66600 1.000 51.04000 606 ASN C O 1
ATOM 13088 N N . LEU C 1 621 ? 201.89400 214.19600 206.10800 1.000 50.60000 607 LEU C N 1
ATOM 13089 C CA . LEU C 1 621 ? 201.51000 213.10800 205.21700 1.000 50.60000 607 LEU C CA 1
ATOM 13090 C C . LEU C 1 621 ? 202.69800 212.48700 204.49000 1.000 50.60000 607 LEU C C 1
ATOM 13091 O O . LEU C 1 621 ? 202.55300 211.40000 203.92400 1.000 50.60000 607 LEU C O 1
ATOM 13096 N N . HIS C 1 622 ? 203.86000 213.15100 204.49100 1.000 53.38000 608 HIS C N 1
ATOM 13097 C CA . HIS C 1 622 ? 205.06200 212.57600 203.89100 1.000 53.38000 608 HIS C CA 1
ATOM 13098 C C . HIS C 1 622 ? 205.53000 211.33400 204.63700 1.000 53.38000 608 HIS C C 1
ATOM 13099 O O . HIS C 1 622 ? 206.09600 210.42200 204.02700 1.000 53.38000 608 HIS C O 1
ATOM 13106 N N . ASN C 1 623 ? 205.30200 211.27900 205.94800 1.000 52.93000 609 ASN C N 1
ATOM 13107 C CA . ASN C 1 623 ? 205.72400 210.14800 206.76200 1.000 52.93000 609 ASN C CA 1
ATOM 13108 C C . ASN C 1 623 ? 204.74700 208.98300 206.71700 1.000 52.93000 609 ASN C C 1
ATOM 13109 O O . ASN C 1 623 ? 204.94600 208.00500 207.44300 1.000 52.93000 609 ASN C O 1
ATOM 13114 N N . MET C 1 624 ? 203.70200 209.06100 205.90200 1.000 52.68000 610 MET C N 1
ATOM 13115 C CA . MET C 1 624 ? 202.74400 207.97600 205.73900 1.000 52.68000 610 MET C CA 1
ATOM 13116 C C . MET C 1 624 ? 202.68400 207.43500 204.32100 1.000 52.68000 610 MET C C 1
ATOM 13117 O O . MET C 1 624 ? 202.52500 206.22700 204.13700 1.000 52.68000 610 MET C O 1
ATOM 13122 N N . ILE C 1 625 ? 202.80100 208.29200 203.30900 1.000 51.79000 611 ILE C N 1
ATOM 13123 C CA . ILE C 1 625 ? 202.75200 207.88400 201.90900 1.000 51.79000 611 ILE C CA 1
ATOM 13124 C C . ILE C 1 625 ? 203.99600 208.41800 201.21200 1.000 51.79000 611 ILE C C 1
ATOM 13125 O O . ILE C 1 625 ? 204.25900 209.62500 201.24400 1.000 51.79000 611 ILE C O 1
ATOM 13130 N N . SER C 1 626 ? 204.74800 207.52500 200.57600 1.000 54.92000 612 SER C N 1
ATOM 13131 C CA . SER C 1 626 ? 205.96600 207.91100 199.87800 1.000 54.92000 612 SER C CA 1
ATOM 13132 C C . SER C 1 626 ? 205.66000 208.43700 198.48000 1.000 54.92000 612 SER C C 1
ATOM 13133 O O . SER C 1 626 ? 204.80300 207.90400 197.77100 1.000 54.92000 612 SER C O 1
ATOM 13136 N N . GLY C 1 627 ? 206.36500 209.49600 198.09300 1.000 54.37000 613 GLY C N 1
ATOM 13137 C CA . GLY C 1 627 ? 206.27200 210.01500 196.74400 1.000 54.37000 613 GLY C CA 1
ATOM 13138 C C . GLY C 1 627 ? 205.21100 211.06200 196.50700 1.000 54.37000 613 GLY C C 1
ATOM 13139 O O . GLY C 1 627 ? 204.65600 211.12400 195.40600 1.000 54.37000 613 GLY C O 1
ATOM 13140 N N . LEU C 1 628 ? 204.91800 211.87400 197.47900 1.000 53.45000 614 LEU C N 1
ATOM 13141 C CA . LEU C 1 628 ? 203.90200 212.90300 197.33200 1.000 53.45000 614 LEU C CA 1
ATOM 13142 C C . LEU C 1 628 ? 204.54500 214.24000 196.97300 1.000 53.45000 614 LEU C C 1
ATOM 13143 O O . LEU C 1 628 ? 205.69400 214.49800 197.34000 1.000 53.45000 614 LEU C O 1
ATOM 13148 N N . PRO C 1 629 ? 203.84700 215.11400 196.24900 1.000 55.41000 615 PRO C N 1
ATOM 13149 C CA . PRO C 1 629 ? 204.39800 216.44300 195.96600 1.000 55.41000 615 PRO C CA 1
ATOM 13150 C C . PRO C 1 629 ? 204.37000 217.32900 197.20100 1.000 55.41000 615 PRO C C 1
ATOM 13151 O O . PRO C 1 629 ? 203.82200 216.98100 198.24600 1.000 55.41000 615 PRO C O 1
ATOM 13155 N N . ALA C 1 630 ? 204.97000 218.51200 197.06000 1.000 55.97000 616 ALA C N 1
ATOM 13156 C CA . ALA C 1 630 ? 205.03100 219.44900 198.17400 1.000 55.97000 616 ALA C CA 1
ATOM 13157 C C . ALA C 1 630 ? 203.68800 220.10200 198.46000 1.000 55.97000 616 ALA C C 1
ATOM 13158 O O . ALA C 1 630 ? 203.48500 220.60700 199.56700 1.000 55.97000 616 ALA C O 1
ATOM 13160 N N . LYS C 1 631 ? 202.77400 220.10700 197.49200 1.000 55.60000 617 LYS C N 1
ATOM 13161 C CA . LYS C 1 631 ? 201.46000 220.70500 197.65900 1.000 55.60000 617 LYS C CA 1
ATOM 13162 C C . LYS C 1 631 ? 200.42100 219.83800 196.97000 1.000 55.60000 617 LYS C C 1
ATOM 13163 O O . LYS C 1 631 ? 200.62800 219.38800 195.84000 1.000 55.60000 617 LYS C O 1
ATOM 13169 N N . MET C 1 632 ? 199.30300 219.60800 197.65200 1.000 52.65000 618 MET C N 1
ATOM 13170 C CA . MET C 1 632 ? 198.23200 218.76500 197.14000 1.000 52.65000 618 MET C CA 1
ATOM 13171 C C . MET C 1 632 ? 196.92900 219.54900 197.09700 1.000 52.65000 618 MET C C 1
ATOM 13172 O O . MET C 1 632 ? 196.65500 220.36400 197.98100 1.000 52.65000 618 MET C O 1
ATOM 13177 N N . ARG C 1 633 ? 196.12900 219.29500 196.06500 1.000 48.03000 619 ARG C N 1
ATOM 13178 C CA . ARG C 1 633 ? 194.85000 219.96800 195.88800 1.000 48.03000 619 ARG C CA 1
ATOM 13179 C C . ARG C 1 633 ? 193.73500 219.16900 196.54700 1.000 48.03000 619 ARG C C 1
ATOM 13180 O O . ARG C 1 633 ? 193.69300 217.94000 196.45100 1.000 48.03000 619 ARG C O 1
ATOM 13188 N N . ILE C 1 634 ? 192.83200 219.87600 197.21400 1.000 42.87000 620 ILE C N 1
ATOM 13189 C CA . ILE C 1 634 ? 191.69800 219.26200 197.88900 1.000 42.87000 620 ILE C CA 1
ATOM 13190 C C . ILE C 1 634 ? 190.58200 219.04100 196.88000 1.000 42.87000 620 ILE C C 1
ATOM 13191 O O . ILE C 1 634 ? 190.16000 219.97600 196.19200 1.000 42.87000 620 ILE C O 1
ATOM 13196 N N . ARG C 1 635 ? 190.10800 217.80100 196.78300 1.000 39.00000 621 ARG C N 1
ATOM 13197 C CA . ARG C 1 635 ? 188.95500 217.51400 195.94000 1.000 39.00000 621 ARG C CA 1
ATOM 13198 C C . ARG C 1 635 ? 187.65300 217.81800 196.66700 1.000 39.00000 621 ARG C C 1
ATOM 13199 O O . ARG C 1 635 ? 186.72500 218.38100 196.07900 1.000 39.00000 621 ARG C O 1
ATOM 13207 N N . LEU C 1 636 ? 187.57400 217.47900 197.95000 1.000 34.40000 622 LEU C N 1
ATOM 13208 C CA . LEU C 1 636 ? 186.35400 217.65600 198.72000 1.000 34.40000 622 LEU C CA 1
ATOM 13209 C C . LEU C 1 636 ? 186.73100 217.81500 200.18400 1.000 34.40000 622 LEU C C 1
ATOM 13210 O O . LEU C 1 636 ? 187.66800 217.17100 200.65900 1.000 34.40000 622 LEU C O 1
ATOM 13215 N N . SER C 1 637 ? 186.00800 218.67800 200.88900 1.000 36.34000 623 SER C N 1
ATOM 13216 C CA . SER C 1 637 ? 186.29800 218.96700 202.28500 1.000 36.34000 623 SER C CA 1
ATOM 13217 C C . SER C 1 637 ? 185.00200 219.05800 203.07700 1.000 36.34000 623 SER C C 1
ATOM 13218 O O . SER C 1 637 ? 183.95400 219.41400 202.53900 1.000 36.34000 623 SER C O 1
ATOM 13221 N N . THR C 1 638 ? 185.08800 218.73000 204.37000 1.000 34.76000 624 THR C N 1
ATOM 13222 C CA . THR C 1 638 ? 183.93900 218.87900 205.25700 1.000 34.76000 624 THR C CA 1
ATOM 13223 C C . THR C 1 638 ? 183.60600 220.34200 205.50800 1.000 34.76000 624 THR C C 1
ATOM 13224 O O . THR C 1 638 ? 182.46000 220.65900 205.83500 1.000 34.76000 624 THR C O 1
ATOM 13228 N N . ASN C 1 639 ? 184.58500 221.22900 205.37600 1.000 44.31000 625 ASN C N 1
ATOM 13229 C CA . ASN C 1 639 ? 184.34700 222.65800 205.23400 1.000 44.31000 625 ASN C CA 1
ATOM 13230 C C . ASN C 1 639 ? 184.46600 222.96700 203.74500 1.000 44.31000 625 ASN C C 1
ATOM 13231 O O . ASN C 1 639 ? 185.57400 223.04100 203.21200 1.000 44.31000 625 ASN C O 1
ATOM 13236 N N . SER C 1 640 ? 183.32700 223.17400 203.08100 1.000 46.50000 626 SER C N 1
ATOM 13237 C CA . SER C 1 640 ? 183.29700 223.27500 201.62300 1.000 46.50000 626 SER C CA 1
ATOM 13238 C C . SER C 1 640 ? 183.89900 224.56900 201.08400 1.000 46.50000 626 SER C C 1
ATOM 13239 O O . SER C 1 640 ? 184.01400 224.71200 199.86200 1.000 46.50000 626 SER C O 1
ATOM 13242 N N . ALA C 1 641 ? 184.27900 225.50900 201.95200 1.000 49.99000 627 ALA C N 1
ATOM 13243 C CA . ALA C 1 641 ? 185.07600 226.64200 201.50600 1.000 49.99000 627 ALA C CA 1
ATOM 13244 C C . ALA C 1 641 ? 186.45100 226.20100 201.01800 1.000 49.99000 627 ALA C C 1
ATOM 13245 O O . ALA C 1 641 ? 187.04600 226.86700 200.16500 1.000 49.99000 627 ALA C O 1
ATOM 13247 N N . ASP C 1 642 ? 186.95500 225.07800 201.52400 1.000 50.93000 628 ASP C N 1
ATOM 13248 C CA . ASP C 1 642 ? 188.25300 224.53700 201.13400 1.000 50.93000 628 ASP C CA 1
ATOM 13249 C C . ASP C 1 642 ? 188.13400 223.54500 199.98100 1.000 50.93000 628 ASP C C 1
ATOM 13250 O O . ASP C 1 642 ? 188.66200 222.44000 200.04500 1.000 50.93000 628 ASP C O 1
ATOM 13255 N N . LYS C 1 643 ? 187.46000 223.92100 198.90400 1.000 51.27000 629 LYS C N 1
ATOM 13256 C CA . LYS C 1 643 ? 187.33900 223.06900 197.72900 1.000 51.27000 629 LYS C CA 1
ATOM 13257 C C . LYS C 1 643 ? 188.16400 223.67800 196.60600 1.000 51.27000 629 LYS C C 1
ATOM 13258 O O . LYS C 1 643 ? 187.91300 224.81400 196.19300 1.000 51.27000 629 LYS C O 1
ATOM 13264 N N . GLY C 1 644 ? 189.15400 222.92700 196.12900 1.000 53.76000 630 GLY C N 1
ATOM 13265 C CA . GLY C 1 644 ? 190.10400 223.42800 195.16700 1.000 53.76000 630 GLY C CA 1
ATOM 13266 C C . GLY C 1 644 ? 191.29100 224.14700 195.76900 1.000 53.76000 630 GLY C C 1
ATOM 13267 O O . GLY C 1 644 ? 192.20800 224.52400 195.03100 1.000 53.76000 630 GLY C O 1
ATOM 13268 N N . SER C 1 645 ? 191.29600 224.36100 197.08000 1.000 52.98000 631 SER C N 1
ATOM 13269 C CA . SER C 1 645 ? 192.45100 224.94100 197.74100 1.000 52.98000 631 SER C CA 1
ATOM 13270 C C . SER C 1 645 ? 193.59500 223.93400 197.79300 1.000 52.98000 631 SER C C 1
ATOM 13271 O O . SER C 1 645 ? 193.40900 222.72700 197.62400 1.000 52.98000 631 SER C O 1
ATOM 13274 N N . LYS C 1 646 ? 194.79800 224.44700 198.03100 1.000 55.44000 632 LYS C N 1
ATOM 13275 C CA . LYS C 1 646 ? 195.99100 223.61500 198.10300 1.000 55.44000 632 LYS C CA 1
ATOM 13276 C C . LYS C 1 646 ? 196.59300 223.72200 199.49300 1.000 55.44000 632 LYS C C 1
ATOM 13277 O O . LYS C 1 646 ? 196.80700 224.82800 199.99600 1.000 55.44000 632 LYS C O 1
ATOM 13283 N N . VAL C 1 647 ? 196.84200 222.57500 200.11300 1.000 53.84000 633 VAL C N 1
ATOM 13284 C CA . VAL C 1 647 ? 197.56900 222.49700 201.36800 1.000 53.84000 633 VAL C CA 1
ATOM 13285 C C . VAL C 1 647 ? 198.96700 221.98300 201.06100 1.000 53.84000 633 VAL C C 1
ATOM 13286 O O . VAL C 1 647 ? 199.22500 221.40900 200.00100 1.000 53.84000 633 VAL C O 1
ATOM 13290 N N . ASP C 1 648 ? 199.88600 222.20400 201.99200 1.000 55.60000 634 ASP C N 1
ATOM 13291 C CA . ASP C 1 648 ? 201.22400 221.65300 201.85200 1.000 55.60000 634 ASP C CA 1
ATOM 13292 C C . ASP C 1 648 ? 201.30800 220.32600 202.59500 1.000 55.60000 634 ASP C C 1
ATOM 13293 O O . ASP C 1 648 ? 200.73400 220.15900 203.67200 1.000 55.60000 634 ASP C O 1
ATOM 13298 N N . THR C 1 649 ? 202.01900 219.37700 201.98400 1.000 53.43000 635 THR C N 1
ATOM 13299 C CA . THR C 1 649 ? 201.98500 217.98400 202.41900 1.000 53.43000 635 THR C CA 1
ATOM 13300 C C . THR C 1 649 ? 202.67400 217.79000 203.76800 1.000 53.43000 635 THR C C 1
ATOM 13301 O O . THR C 1 649 ? 202.24300 216.95500 204.57100 1.000 53.43000 635 THR C O 1
ATOM 13305 N N . SER C 1 650 ? 203.70500 218.58800 204.05400 1.000 53.28000 636 SER C N 1
ATOM 13306 C CA . SER C 1 650 ? 204.46700 218.41400 205.28600 1.000 53.28000 636 SER C CA 1
ATOM 13307 C C . SER C 1 650 ? 203.68000 218.87800 206.50700 1.000 53.28000 636 SER C C 1
ATOM 13308 O O . SER C 1 650 ? 203.80000 218.29100 207.58700 1.000 53.28000 636 SER C O 1
ATOM 13311 N N . GLY C 1 651 ? 202.90200 219.94500 206.37200 1.000 52.48000 637 GLY C N 1
ATOM 13312 C CA . GLY C 1 651 ? 202.00600 220.33100 207.44200 1.000 52.48000 637 GLY C CA 1
ATOM 13313 C C . GLY C 1 651 ? 200.58100 220.52400 206.97800 1.000 52.48000 637 GLY C C 1
ATOM 13314 O O . GLY C 1 651 ? 200.28000 221.47900 206.25900 1.000 52.48000 637 GLY C O 1
ATOM 13315 N N . ILE C 1 652 ? 199.68900 219.64200 207.40800 1.000 48.76000 638 ILE C N 1
ATOM 13316 C CA . ILE C 1 652 ? 198.26700 219.73000 207.10200 1.000 48.76000 638 ILE C CA 1
ATOM 13317 C C . ILE C 1 652 ? 197.55300 219.97400 208.41900 1.000 48.76000 638 ILE C C 1
ATOM 13318 O O . ILE C 1 652 ? 197.60400 219.13600 209.32700 1.000 48.76000 638 ILE C O 1
ATOM 13323 N N . PHE C 1 653 ? 196.89500 221.11900 208.53700 1.000 48.24000 639 PHE C N 1
ATOM 13324 C CA . PHE C 1 653 ? 196.21000 221.46900 209.76900 1.000 48.24000 639 PHE C CA 1
ATOM 13325 C C . PHE C 1 653 ? 194.75600 221.02600 209.68800 1.000 48.24000 639 PHE C C 1
ATOM 13326 O O . PHE C 1 653 ? 194.03300 221.40200 208.76200 1.000 48.24000 639 PHE C O 1
ATOM 13334 N N . LEU C 1 654 ? 194.33600 220.23200 210.66600 1.000 42.95000 640 LEU C N 1
ATOM 13335 C CA . LEU C 1 654 ? 193.00000 219.65800 210.70900 1.000 42.95000 640 LEU C CA 1
ATOM 13336 C C . LEU C 1 654 ? 192.29900 220.12900 211.97200 1.000 42.95000 640 LEU C C 1
ATOM 13337 O O . LEU C 1 654 ? 192.79600 219.90100 213.07900 1.000 42.95000 640 LEU C O 1
ATOM 13342 N N . ASP C 1 655 ? 191.14000 220.76000 211.80700 1.000 42.84000 641 ASP C N 1
ATOM 13343 C CA . ASP C 1 655 ? 190.28400 221.07300 212.94000 1.000 42.84000 641 ASP C CA 1
ATOM 13344 C C . ASP C 1 655 ? 189.64800 219.79600 213.48700 1.000 42.84000 641 ASP C C 1
ATOM 13345 O O . ASP C 1 655 ? 189.79000 218.70400 212.93200 1.000 42.84000 641 ASP C O 1
ATOM 13350 N N . LYS C 1 656 ? 188.92700 219.94300 214.59300 1.000 41.24000 642 LYS C N 1
ATOM 13351 C CA . LYS C 1 656 ? 188.19600 218.82500 215.17300 1.000 41.24000 642 LYS C CA 1
ATOM 13352 C C . LYS C 1 656 ? 187.03300 218.44100 214.26400 1.000 41.24000 642 LYS C C 1
ATOM 13353 O O . LYS C 1 656 ? 186.19000 219.28000 213.93200 1.000 41.24000 642 LYS C O 1
ATOM 13359 N N . GLY C 1 657 ? 186.99800 217.17900 213.84900 1.000 37.19000 643 GLY C N 1
ATOM 13360 C CA . GLY C 1 657 ? 185.96000 216.71500 212.95400 1.000 37.19000 643 GLY C CA 1
ATOM 13361 C C . GLY C 1 657 ? 186.15800 217.07000 211.50200 1.000 37.19000 643 GLY C C 1
ATOM 13362 O O . GLY C 1 657 ? 185.18800 217.07600 210.74300 1.000 37.19000 643 GLY C O 1
ATOM 13363 N N . GLU C 1 658 ? 187.38300 217.36300 211.08500 1.000 37.36000 644 GLU C N 1
ATOM 13364 C CA . GLU C 1 658 ? 187.64900 217.76700 209.71400 1.000 37.36000 644 GLU C CA 1
ATOM 13365 C C . GLU C 1 658 ? 188.00300 216.55900 208.85700 1.000 37.36000 644 GLU C C 1
ATOM 13366 O O . GLU C 1 658 ? 188.75500 215.67800 209.28000 1.000 37.36000 644 GLU C O 1
ATOM 13372 N N . GLY C 1 659 ? 187.44500 216.51800 207.66200 1.000 31.63000 645 GLY C N 1
ATOM 13373 C CA . GLY C 1 659 ? 187.77900 215.48400 206.69800 1.000 31.63000 645 GLY C CA 1
ATOM 13374 C C . GLY C 1 659 ? 188.16000 216.08600 205.36500 1.000 31.63000 645 GLY C C 1
ATOM 13375 O O . GLY C 1 659 ? 187.58100 217.07800 204.93300 1.000 31.63000 645 GLY C O 1
ATOM 13376 N N . LEU C 1 660 ? 189.14200 215.47100 204.71600 1.000 31.69000 646 LEU C N 1
ATOM 13377 C CA . LEU C 1 660 ? 189.63900 215.92500 203.42700 1.000 31.69000 646 LEU C CA 1
ATOM 13378 C C . LEU C 1 660 ? 189.76900 214.75000 202.47300 1.000 31.69000 646 LEU C C 1
ATOM 13379 O O . LEU C 1 660 ? 190.10000 213.63500 202.87700 1.000 31.69000 646 LEU C O 1
ATOM 13384 N N . ILE C 1 661 ? 189.50700 215.01400 201.19800 1.000 31.47000 647 ILE C N 1
ATOM 13385 C CA . ILE C 1 661 ? 189.73700 214.05900 200.12100 1.000 31.47000 647 ILE C CA 1
ATOM 13386 C C . ILE C 1 661 ? 190.71400 214.69700 199.14200 1.000 31.47000 647 ILE C C 1
ATOM 13387 O O . ILE C 1 661 ? 190.47600 215.80700 198.65600 1.000 31.47000 647 ILE C O 1
ATOM 13392 N N . PHE C 1 662 ? 191.81700 214.00900 198.87100 1.000 34.93000 648 PHE C N 1
ATOM 13393 C CA . PHE C 1 662 ? 192.81300 214.47100 197.91700 1.000 34.93000 648 PHE C CA 1
ATOM 13394 C C . PHE C 1 662 ? 192.77400 213.59600 196.67600 1.000 34.93000 648 PHE C C 1
ATOM 13395 O O . PHE C 1 662 ? 192.54400 212.38900 196.76500 1.000 34.93000 648 PHE C O 1
ATOM 13403 N N . GLU C 1 663 ? 192.99300 214.20900 195.52200 1.000 39.58000 649 GLU C N 1
ATOM 13404 C CA . GLU C 1 663 ? 193.15400 213.49200 194.26300 1.000 39.58000 649 GLU C CA 1
ATOM 13405 C C . GLU C 1 663 ? 194.61000 213.64600 193.84700 1.000 39.58000 649 GLU C C 1
ATOM 13406 O O . GLU C 1 663 ? 195.09600 214.76800 193.67500 1.000 39.58000 649 GLU C O 1
ATOM 13412 N N . HIS C 1 664 ? 195.30600 212.52400 193.70100 1.000 40.96000 650 HIS C N 1
ATOM 13413 C CA . HIS C 1 664 ? 196.74700 212.51100 193.48300 1.000 40.96000 650 HIS C CA 1
ATOM 13414 C C . HIS C 1 664 ? 197.06700 211.66700 192.25800 1.000 40.96000 650 HIS C C 1
ATOM 13415 O O . HIS C 1 664 ? 196.71900 210.48500 192.21000 1.000 40.96000 650 HIS C O 1
ATOM 13422 N N . ASN C 1 665 ? 197.73800 212.27000 191.27900 1.000 42.38000 651 ASN C N 1
ATOM 13423 C CA . ASN C 1 665 ? 198.15200 211.56300 190.07100 1.000 42.38000 651 ASN C CA 1
ATOM 13424 C C . ASN C 1 665 ? 199.45000 210.81200 190.33000 1.000 42.38000 651 ASN C C 1
ATOM 13425 O O . ASN C 1 665 ? 200.47300 211.42600 190.64700 1.000 42.38000 651 ASN C O 1
ATOM 13430 N N . THR C 1 666 ? 199.41200 209.49000 190.17800 1.000 42.08000 652 THR C N 1
ATOM 13431 C CA . THR C 1 666 ? 200.56700 208.64000 190.43700 1.000 42.08000 652 THR C CA 1
ATOM 13432 C C . THR C 1 666 ? 200.36700 207.30500 189.73700 1.000 42.08000 652 THR C C 1
ATOM 13433 O O . THR C 1 666 ? 199.26600 206.96500 189.30500 1.000 42.08000 652 THR C O 1
ATOM 13437 N N . LYS C 1 667 ? 201.45600 206.54700 189.63400 1.000 45.38000 653 LYS C N 1
ATOM 13438 C CA . LYS C 1 667 ? 201.37700 205.15600 189.21100 1.000 45.38000 653 LYS C CA 1
ATOM 13439 C C . LYS C 1 667 ? 201.83800 204.21300 190.31200 1.000 45.38000 653 LYS C C 1
ATOM 13440 O O . LYS C 1 667 ? 202.00000 203.01400 190.06500 1.000 45.38000 653 LYS C O 1
ATOM 13446 N N . ASN C 1 668 ? 202.05200 204.72800 191.51900 1.000 44.82000 654 ASN C N 1
ATOM 13447 C CA . ASN C 1 668 ? 202.50600 203.92200 192.64700 1.000 44.82000 654 ASN C CA 1
ATOM 13448 C C . ASN C 1 668 ? 201.28200 203.52100 193.45700 1.000 44.82000 654 ASN C C 1
ATOM 13449 O O . ASN C 1 668 ? 200.80400 204.26600 194.31300 1.000 44.82000 654 ASN C O 1
ATOM 13454 N N . LEU C 1 669 ? 200.76800 202.32900 193.18300 1.000 40.51000 655 LEU C N 1
ATOM 13455 C CA . LEU C 1 669 ? 199.62900 201.80300 193.91400 1.000 40.51000 655 LEU C CA 1
ATOM 13456 C C . LEU C 1 669 ? 200.11400 200.96100 195.08700 1.000 40.51000 655 LEU C C 1
ATOM 13457 O O . LEU C 1 669 ? 201.08600 200.21200 194.96800 1.000 40.51000 655 LEU C O 1
ATOM 13462 N N . LEU C 1 670 ? 199.42900 201.09400 196.22400 1.000 39.09000 656 LEU C N 1
ATOM 13463 C CA . LEU C 1 670 ? 199.88600 200.44500 197.44700 1.000 39.09000 656 LEU C CA 1
ATOM 13464 C C . LEU C 1 670 ? 199.63400 198.94300 197.43200 1.000 39.09000 656 LEU C C 1
ATOM 13465 O O . LEU C 1 670 ? 200.36300 198.19400 198.08800 1.000 39.09000 656 LEU C O 1
ATOM 13470 N N . HIS C 1 671 ? 198.62900 198.47900 196.69300 1.000 35.74000 657 HIS C N 1
ATOM 13471 C CA . HIS C 1 671 ? 198.33500 197.05300 196.67700 1.000 35.74000 657 HIS C CA 1
ATOM 13472 C C . HIS C 1 671 ? 199.28700 196.25800 195.79400 1.000 35.74000 657 HIS C C 1
ATOM 13473 O O . HIS C 1 671 ? 199.23900 195.02500 195.81400 1.000 35.74000 657 HIS C O 1
ATOM 13480 N N . ARG C 1 672 ? 200.15100 196.92300 195.03400 1.000 41.71000 658 ARG C N 1
ATOM 13481 C CA . ARG C 1 672 ? 201.19100 196.22600 194.29200 1.000 41.71000 658 ARG C CA 1
ATOM 13482 C C . ARG C 1 672 ? 202.46400 196.04300 195.10400 1.000 41.71000 658 ARG C C 1
ATOM 13483 O O . ARG C 1 672 ? 203.22200 195.10200 194.84900 1.000 41.71000 658 ARG C O 1
ATOM 13491 N N . GLN C 1 673 ? 202.70600 196.90700 196.08200 1.000 42.61000 659 GLN C N 1
ATOM 13492 C CA . GLN C 1 673 ? 203.87500 196.78700 196.93800 1.000 42.61000 659 GLN C CA 1
ATOM 13493 C C . GLN C 1 673 ? 203.64300 195.72400 198.00100 1.000 42.61000 659 GLN C C 1
ATOM 13494 O O . GLN C 1 673 ? 202.52400 195.55000 198.49100 1.000 42.61000 659 GLN C O 1
ATOM 13500 N N . THR C 1 674 ? 204.70800 195.00400 198.35700 1.000 44.89000 660 THR C N 1
ATOM 13501 C CA . THR C 1 674 ? 204.56600 193.90300 199.29900 1.000 44.89000 660 THR C CA 1
ATOM 13502 C C . THR C 1 674 ? 204.49300 194.37000 200.74800 1.000 44.89000 660 THR C C 1
ATOM 13503 O O . THR C 1 674 ? 204.05500 193.60100 201.60800 1.000 44.89000 660 THR C O 1
ATOM 13507 N N . ALA C 1 675 ? 204.88700 195.60800 201.03600 1.000 44.42000 661 ALA C N 1
ATOM 13508 C CA . ALA C 1 675 ? 204.78900 196.12800 202.39100 1.000 44.42000 661 ALA C CA 1
ATOM 13509 C C . ALA C 1 675 ? 203.38200 196.58600 202.75300 1.000 44.42000 661 ALA C C 1
ATOM 13510 O O . ALA C 1 675 ? 203.10600 196.80500 203.93600 1.000 44.42000 661 ALA C O 1
ATOM 13512 N N . PHE C 1 676 ? 202.48900 196.73200 201.77500 1.000 42.88000 662 PHE C N 1
ATOM 13513 C CA . PHE C 1 676 ? 201.12900 197.17500 202.02800 1.000 42.88000 662 PHE C CA 1
ATOM 13514 C C . PHE C 1 676 ? 200.07700 196.17300 201.58400 1.000 42.88000 662 PHE C C 1
ATOM 13515 O O . PHE C 1 676 ? 198.88700 196.45200 201.74400 1.000 42.88000 662 PHE C O 1
ATOM 13523 N N . ARG C 1 677 ? 200.47800 195.02100 201.04200 1.000 41.07000 663 ARG C N 1
ATOM 13524 C CA . ARG C 1 677 ? 199.52800 194.07400 200.46500 1.000 41.07000 663 ARG C CA 1
ATOM 13525 C C . ARG C 1 677 ? 198.64700 193.42200 201.52800 1.000 41.07000 663 ARG C C 1
ATOM 13526 O O . ARG C 1 677 ? 197.49200 193.08200 201.25000 1.000 41.07000 663 ARG C O 1
ATOM 13534 N N . ASP C 1 678 ? 199.15000 193.27900 202.75500 1.000 41.52000 664 ASP C N 1
ATOM 13535 C CA . ASP C 1 678 ? 198.35700 192.69800 203.83100 1.000 41.52000 664 ASP C CA 1
ATOM 13536 C C . ASP C 1 678 ? 197.25600 193.62400 204.33600 1.000 41.52000 664 ASP C C 1
ATOM 13537 O O . ASP C 1 678 ? 196.37600 193.16300 205.06800 1.000 41.52000 664 ASP C O 1
ATOM 13542 N N . ARG C 1 679 ? 197.28300 194.90800 203.98000 1.000 37.76000 665 ARG C N 1
ATOM 13543 C CA . ARG C 1 679 ? 196.26400 195.86400 204.39500 1.000 37.76000 665 ARG C CA 1
ATOM 13544 C C . ARG C 1 679 ? 195.46200 196.39900 203.21100 1.000 37.76000 665 ARG C C 1
ATOM 13545 O O . ARG C 1 679 ? 194.98700 197.53300 203.24500 1.000 37.76000 665 ARG C O 1
ATOM 13553 N N . CYS C 1 680 ? 195.30400 195.60000 202.16000 1.000 32.98000 666 CYS C N 1
ATOM 13554 C CA . CYS C 1 680 ? 194.56400 196.00200 200.97300 1.000 32.98000 666 CYS C CA 1
ATOM 13555 C C . CYS C 1 680 ? 193.48000 194.97900 200.66500 1.000 32.98000 666 CYS C C 1
ATOM 13556 O O . CYS C 1 680 ? 193.67900 193.77800 200.85200 1.000 32.98000 666 CYS C O 1
ATOM 13559 N N . PHE C 1 681 ? 192.32400 195.46100 200.20800 1.000 27.12000 667 PHE C N 1
ATOM 13560 C CA . PHE C 1 681 ? 191.13800 194.62700 200.05100 1.000 27.12000 667 PHE C CA 1
ATOM 13561 C C . PHE C 1 681 ? 190.39400 194.99400 198.77300 1.000 27.12000 667 PHE C C 1
ATOM 13562 O O . PHE C 1 681 ? 190.37700 196.15700 198.36700 1.000 27.12000 667 PHE C O 1
ATOM 13570 N N . VAL C 1 682 ? 189.77600 193.98600 198.14500 1.000 27.25000 668 VAL C N 1
ATOM 13571 C CA . VAL C 1 682 ? 188.84200 194.17300 197.03500 1.000 27.25000 668 VAL C CA 1
ATOM 13572 C C . VAL C 1 682 ? 187.71600 193.16100 197.04600 1.000 27.25000 668 VAL C C 1
ATOM 13573 O O . VAL C 1 682 ? 187.85400 192.03800 197.53400 1.000 27.25000 668 VAL C O 1
ATOM 13577 N N . SER C 1 683 ? 186.60800 193.57400 196.45000 1.000 28.76000 669 SER C N 1
ATOM 13578 C CA . SER C 1 683 ? 185.59800 192.69500 195.89300 1.000 28.76000 669 SER C CA 1
ATOM 13579 C C . SER C 1 683 ? 185.48400 193.05400 194.42300 1.000 28.76000 669 SER C C 1
ATOM 13580 O O . SER C 1 683 ? 185.62700 194.23000 194.06600 1.000 28.76000 669 SER C O 1
ATOM 13583 N N . ASN C 1 684 ? 185.25700 192.03900 193.58400 1.000 31.35000 670 ASN C N 1
ATOM 13584 C CA . ASN C 1 684 ? 185.06900 192.17600 192.13400 1.000 31.35000 670 ASN C CA 1
ATOM 13585 C C . ASN C 1 684 ? 186.29100 192.83700 191.48200 1.000 31.35000 670 ASN C C 1
ATOM 13586 O O . ASN C 1 684 ? 186.23700 193.95500 190.96800 1.000 31.35000 670 ASN C O 1
ATOM 13591 N N . ARG C 1 685 ? 187.40400 192.11100 191.55000 1.000 33.80000 671 ARG C N 1
ATOM 13592 C CA . ARG C 1 685 ? 188.69200 192.63100 191.10600 1.000 33.80000 671 ARG C CA 1
ATOM 13593 C C . ARG C 1 685 ? 188.73400 192.79900 189.59300 1.000 33.80000 671 ARG C C 1
ATOM 13594 O O . ARG C 1 685 ? 188.38800 191.88000 188.84500 1.000 33.80000 671 ARG C O 1
ATOM 13602 N N . ALA C 1 686 ? 189.16900 193.97300 189.14500 1.000 31.55000 672 ALA C N 1
ATOM 13603 C CA . ALA C 1 686 ? 189.28200 194.26200 187.72400 1.000 31.55000 672 ALA C CA 1
ATOM 13604 C C . ALA C 1 686 ? 190.33400 195.34000 187.51400 1.000 31.55000 672 ALA C C 1
ATOM 13605 O O . ALA C 1 686 ? 190.61100 196.13800 188.41000 1.000 31.55000 672 ALA C O 1
ATOM 13607 N N . CYS C 1 687 ? 190.92200 195.34300 186.32500 1.000 32.89000 673 CYS C N 1
ATOM 13608 C CA . CYS C 1 687 ? 191.80200 196.41000 185.88300 1.000 32.89000 673 CYS C CA 1
ATOM 13609 C C . CYS C 1 687 ? 191.10700 197.21400 184.79700 1.000 32.89000 673 CYS C C 1
ATOM 13610 O O . CYS C 1 687 ? 190.14800 196.75700 184.18000 1.000 32.89000 673 CYS C O 1
ATOM 13613 N N . TYR C 1 688 ? 191.59700 198.42300 184.57100 1.000 31.28000 674 TYR C N 1
ATOM 13614 C CA . TYR C 1 688 ? 191.00600 199.33300 183.60500 1.000 31.28000 674 TYR C CA 1
ATOM 13615 C C . TYR C 1 688 ? 191.94800 199.51000 182.42500 1.000 31.28000 674 TYR C C 1
ATOM 13616 O O . TYR C 1 688 ? 193.14500 199.73700 182.60900 1.000 31.28000 674 TYR C O 1
ATOM 13625 N N . SER C 1 689 ? 191.40800 199.40000 181.21900 1.000 30.61000 675 SER C N 1
ATOM 13626 C CA . SER C 1 689 ? 192.16100 199.61600 179.99000 1.000 30.61000 675 SER C CA 1
ATOM 13627 C C . SER C 1 689 ? 191.74200 200.96500 179.42900 1.000 30.61000 675 SER C C 1
ATOM 13628 O O . SER C 1 689 ? 190.59400 201.13900 179.01600 1.000 30.61000 675 SER C O 1
ATOM 13631 N N . SER C 1 690 ? 192.66300 201.92000 179.42600 1.000 33.65000 676 SER C N 1
ATOM 13632 C CA . SER C 1 690 ? 192.32200 203.26900 179.00400 1.000 33.65000 676 SER C CA 1
ATOM 13633 C C . SER C 1 690 ? 192.33200 203.43700 177.48900 1.000 33.65000 676 SER C C 1
ATOM 13634 O O . SER C 1 690 ? 191.75000 204.40400 176.98700 1.000 33.65000 676 SER C O 1
ATOM 13637 N N . VAL C 1 691 ? 192.96600 202.52500 176.75300 1.000 33.68000 677 VAL C N 1
ATOM 13638 C CA . VAL C 1 691 ? 192.96100 202.60800 175.29500 1.000 33.68000 677 VAL C CA 1
ATOM 13639 C C . VAL C 1 691 ? 191.67600 202.02300 174.72100 1.000 33.68000 677 VAL C C 1
ATOM 13640 O O . VAL C 1 691 ? 191.21800 202.43400 173.65000 1.000 33.68000 677 VAL C O 1
ATOM 13644 N N . LEU C 1 692 ? 191.06800 201.06500 175.42400 1.000 28.99000 678 LEU C N 1
ATOM 13645 C CA . LEU C 1 692 ? 189.84500 200.43600 174.94700 1.000 28.99000 678 LEU C CA 1
ATOM 13646 C C . LEU C 1 692 ? 188.60700 200.87000 175.71100 1.000 28.99000 678 LEU C C 1
ATOM 13647 O O . LEU C 1 692 ? 187.50400 200.52700 175.27900 1.000 28.99000 678 LEU C O 1
ATOM 13652 N N . ASN C 1 693 ? 188.77300 201.59200 176.82400 1.000 29.44000 679 ASN C N 1
ATOM 13653 C CA . ASN C 1 693 ? 187.69000 202.00800 177.72600 1.000 29.44000 679 ASN C CA 1
ATOM 13654 C C . ASN C 1 693 ? 186.88800 200.81900 178.26000 1.000 29.44000 679 ASN C C 1
ATOM 13655 O O . ASN C 1 693 ? 185.66500 200.87200 178.37300 1.000 29.44000 679 ASN C O 1
ATOM 13660 N N . ILE C 1 694 ? 187.57400 199.73500 178.61200 1.000 24.74000 680 ILE C N 1
ATOM 13661 C CA . ILE C 1 694 ? 186.91800 198.56000 179.16300 1.000 24.74000 680 ILE C CA 1
ATOM 13662 C C . ILE C 1 694 ? 187.55300 198.21500 180.49900 1.000 24.74000 680 ILE C C 1
ATOM 13663 O O . ILE C 1 694 ? 188.63500 198.68300 180.84300 1.000 24.74000 680 ILE C O 1
ATOM 13668 N N . LEU C 1 695 ? 186.85200 197.37600 181.24800 1.000 23.45000 681 LEU C N 1
ATOM 13669 C CA . LEU C 1 695 ? 187.40200 196.67600 182.39300 1.000 23.45000 681 LEU C CA 1
ATOM 13670 C C . LE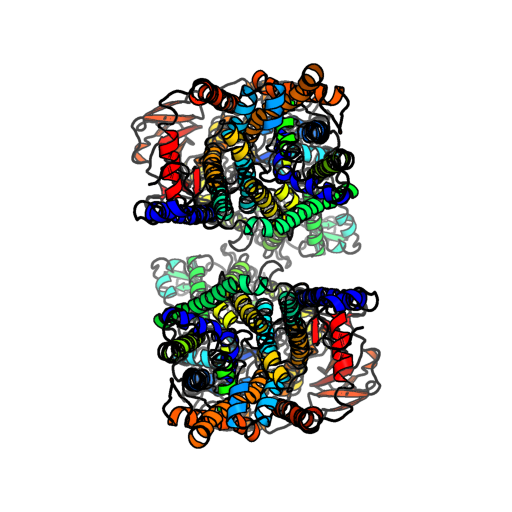U C 1 695 ? 187.67100 195.23600 181.99200 1.000 23.45000 681 LEU C C 1
ATOM 13671 O O . LEU C 1 695 ? 186.90100 194.65100 181.23200 1.000 23.45000 681 LEU C O 1
ATOM 13676 N N . TYR C 1 696 ? 188.76700 194.67100 182.47700 1.000 24.52000 682 TYR C N 1
ATOM 13677 C CA . TYR C 1 696 ? 189.11700 193.29300 182.17400 1.000 24.52000 682 TYR C CA 1
ATOM 13678 C C . TYR C 1 696 ? 189.64800 192.61800 183.42900 1.000 24.52000 682 TYR C C 1
ATOM 13679 O O . TYR C 1 696 ? 190.08900 193.27800 184.36600 1.000 24.52000 682 TYR C O 1
ATOM 13688 N N . THR C 1 697 ? 189.60300 191.29000 183.44600 1.000 23.87000 683 THR C N 1
ATOM 13689 C CA . THR C 1 697 ? 189.97200 190.54500 184.64000 1.000 23.87000 683 THR C CA 1
ATOM 13690 C C . THR C 1 697 ? 191.34800 189.91100 184.57800 1.000 23.87000 683 THR C C 1
ATOM 13691 O O . THR C 1 697 ? 191.86400 189.50900 185.62400 1.000 23.87000 683 THR C O 1
ATOM 13695 N N . SER C 1 698 ? 191.94700 189.78500 183.39700 1.000 30.70000 684 SER C N 1
ATOM 13696 C CA . SER C 1 698 ? 193.24400 189.12200 183.26700 1.000 30.70000 684 SER C CA 1
ATOM 13697 C C . SER C 1 698 ? 194.31100 190.07600 183.79000 1.000 30.70000 684 SER C C 1
ATOM 13698 O O . SER C 1 698 ? 194.95100 190.82200 183.04700 1.000 30.70000 684 SER C O 1
ATOM 13701 N N . CYS C 1 699 ? 194.49500 190.03700 185.10400 1.000 38.91000 685 CYS C N 1
ATOM 13702 C CA . CYS C 1 699 ? 195.33400 190.98600 185.82100 1.000 38.91000 685 CYS C CA 1
ATOM 13703 C C . CYS C 1 699 ? 196.81600 190.80200 185.51300 1.000 38.91000 685 CYS C C 1
ATOM 13704 O O . CYS C 1 699 ? 197.52000 190.08000 186.22000 1.000 38.91000 685 CYS C O 1
ATOM 13707 N N . LEU D 2 50 ? 154.11700 185.02400 138.86800 1.000 72.68000 30 LEU D N 1
ATOM 13708 C CA . LEU D 2 50 ? 153.67700 185.48900 140.17500 1.000 72.68000 30 LEU D CA 1
ATOM 13709 C C . LEU D 2 50 ? 152.23200 185.95700 140.13200 1.000 72.68000 30 LEU D C 1
ATOM 13710 O O . LEU D 2 50 ? 151.85300 186.73100 139.26100 1.000 72.68000 30 LEU D O 1
ATOM 13715 N N . GLY D 2 51 ? 151.42400 185.48100 141.07700 1.000 68.82000 31 GLY D N 1
ATOM 13716 C CA . GLY D 2 51 ? 150.04900 185.90500 141.20400 1.000 68.82000 31 GLY D CA 1
ATOM 13717 C C . GLY D 2 51 ? 149.90600 187.11400 142.11000 1.000 68.82000 31 GLY D C 1
ATOM 13718 O O . GLY D 2 51 ? 150.83700 187.89200 142.31900 1.000 68.82000 31 GLY D O 1
ATOM 13719 N N . LEU D 2 52 ? 148.70000 187.26800 142.65800 1.000 62.54000 32 LEU D N 1
ATOM 13720 C CA . LEU D 2 52 ? 148.46300 188.34900 143.60800 1.000 62.54000 32 LEU D CA 1
ATOM 13721 C C . LEU D 2 52 ? 148.93300 187.96900 145.00100 1.000 62.54000 32 LEU D C 1
ATOM 13722 O O . LEU D 2 52 ? 149.61600 188.75900 145.66200 1.000 62.54000 32 LEU D O 1
ATOM 13727 N N . ILE D 2 53 ? 148.57900 186.76500 145.45900 1.000 62.37000 33 ILE D N 1
ATOM 13728 C CA . ILE D 2 53 ? 148.89900 186.33400 146.81700 1.000 62.37000 33 ILE D CA 1
ATOM 13729 C C . ILE D 2 53 ? 150.40000 186.15000 146.99600 1.000 62.37000 33 ILE D C 1
ATOM 13730 O O . ILE D 2 53 ? 150.95900 186.53400 148.02900 1.000 62.37000 33 ILE D O 1
ATOM 13735 N N . SER D 2 54 ? 151.08900 185.61400 145.99500 1.000 61.82000 34 SER D N 1
ATOM 13736 C CA . SER D 2 54 ? 152.53900 185.52300 146.07000 1.000 61.82000 34 SER D CA 1
ATOM 13737 C C . SER D 2 54 ? 153.23400 186.84900 145.79800 1.000 61.82000 34 SER D C 1
ATOM 13738 O O . SER D 2 54 ? 154.44400 186.95100 146.02700 1.000 61.82000 34 SER D O 1
ATOM 13741 N N . GLY D 2 55 ? 152.51300 187.85800 145.30400 1.000 59.63000 35 GLY D N 1
ATOM 13742 C CA . GLY D 2 55 ? 153.08700 189.18700 145.20700 1.000 59.63000 35 GLY D CA 1
ATOM 13743 C C . GLY D 2 55 ? 153.14200 189.90300 146.53800 1.000 59.63000 35 GLY D C 1
ATOM 13744 O O . GLY D 2 55 ? 154.01700 190.74700 146.75200 1.000 59.63000 35 GLY D O 1
ATOM 13745 N N . ILE D 2 56 ? 152.20900 189.58600 147.44200 1.000 55.30000 36 ILE D N 1
ATOM 13746 C CA . ILE D 2 56 ? 152.26100 190.05900 148.82300 1.000 55.30000 36 ILE D CA 1
ATOM 13747 C C . ILE D 2 56 ? 153.48100 189.53500 149.56000 1.000 55.30000 36 ILE D C 1
ATOM 13748 O O . ILE D 2 56 ? 154.06700 190.26400 150.36800 1.000 55.30000 36 ILE D O 1
ATOM 13753 N N . SER D 2 57 ? 153.89900 188.30200 149.27000 1.000 56.12000 37 SER D N 1
ATOM 13754 C CA . SER D 2 57 ? 155.00500 187.65100 149.95900 1.000 56.12000 37 SER D CA 1
ATOM 13755 C C . SER D 2 57 ? 156.35100 188.32200 149.72500 1.000 56.12000 37 SER D C 1
ATOM 13756 O O . SER D 2 57 ? 157.21800 188.25000 150.60000 1.000 56.12000 37 SER D O 1
ATOM 13759 N N . ILE D 2 58 ? 156.55400 188.96100 148.57400 1.000 54.63000 38 ILE D N 1
ATOM 13760 C CA . ILE D 2 58 ? 157.82100 189.64200 148.33300 1.000 54.63000 38 ILE D CA 1
ATOM 13761 C C . ILE D 2 58 ? 157.79800 191.03000 148.96400 1.000 54.63000 38 ILE D C 1
ATOM 13762 O O . ILE D 2 58 ? 158.83500 191.53900 149.40800 1.000 54.63000 38 ILE D O 1
ATOM 13767 N N . ILE D 2 59 ? 156.61700 191.64100 149.06100 1.000 51.15000 39 ILE D N 1
ATOM 13768 C CA . ILE D 2 59 ? 156.50100 192.96300 149.67000 1.000 51.15000 39 ILE D CA 1
ATOM 13769 C C . ILE D 2 59 ? 156.70500 192.87700 151.17700 1.000 51.15000 39 ILE D C 1
ATOM 13770 O O . ILE D 2 59 ? 157.45200 193.66800 151.76500 1.000 51.15000 39 ILE D O 1
ATOM 13775 N N . VAL D 2 60 ? 156.06700 191.89400 151.81600 1.000 48.11000 40 VAL D N 1
ATOM 13776 C CA . VAL D 2 60 ? 156.20000 191.70900 153.25600 1.000 48.11000 40 VAL D CA 1
ATOM 13777 C C . VAL D 2 60 ? 157.60700 191.24500 153.62400 1.000 48.11000 40 VAL D C 1
ATOM 13778 O O . VAL D 2 60 ? 158.19900 191.74700 154.58700 1.000 48.11000 40 VAL D O 1
ATOM 13782 N N . GLY D 2 61 ? 158.18500 190.32800 152.84500 1.000 48.70000 41 GLY D N 1
ATOM 13783 C CA . GLY D 2 61 ? 159.49100 189.78700 153.18400 1.000 48.70000 41 GLY D CA 1
ATOM 13784 C C . GLY D 2 61 ? 160.63100 190.76800 153.00300 1.000 48.70000 41 GLY D C 1
ATOM 13785 O O . GLY D 2 61 ? 161.69000 190.61000 153.61400 1.000 48.70000 41 GLY D O 1
ATOM 13786 N N . THR D 2 62 ? 160.43900 191.78800 152.17400 1.000 48.08000 42 THR D N 1
ATOM 13787 C CA . THR D 2 62 ? 161.45000 192.81800 151.99000 1.000 48.08000 42 THR D CA 1
ATOM 13788 C C . THR D 2 62 ? 161.36600 193.91600 153.03900 1.000 48.08000 42 THR D C 1
ATOM 13789 O O . THR D 2 62 ? 162.40600 194.37200 153.52700 1.000 48.08000 42 THR D O 1
ATOM 13793 N N . ILE D 2 63 ? 160.15400 194.32400 153.41600 1.000 44.53000 43 ILE D N 1
ATOM 13794 C CA . ILE D 2 63 ? 159.98500 195.43100 154.34800 1.000 44.53000 43 ILE D CA 1
ATOM 13795 C C . ILE D 2 63 ? 160.28800 194.99600 155.77300 1.000 44.53000 43 ILE D C 1
ATOM 13796 O O . ILE D 2 63 ? 161.01600 195.68300 156.49600 1.000 44.53000 43 ILE D O 1
ATOM 13801 N N . ILE D 2 64 ? 159.75400 193.85200 156.19600 1.000 43.14000 44 ILE D N 1
ATOM 13802 C CA . ILE D 2 64 ? 160.01900 193.34600 157.53800 1.000 43.14000 44 ILE D CA 1
ATOM 13803 C C . ILE D 2 64 ? 161.46200 192.87400 157.60800 1.000 43.14000 44 ILE D C 1
ATOM 13804 O O . ILE D 2 64 ? 161.86300 191.94800 156.89700 1.000 43.14000 44 ILE D O 1
ATOM 13809 N N . GLY D 2 65 ? 162.25000 193.52100 158.45500 1.000 40.50000 45 GLY D N 1
ATOM 13810 C CA . GLY D 2 65 ? 163.66900 193.24900 158.53800 1.000 40.50000 45 GLY D CA 1
ATOM 13811 C C . GLY D 2 65 ? 164.18100 193.35900 159.95500 1.000 40.50000 45 GLY D C 1
ATOM 13812 O O . GLY D 2 65 ? 163.62800 192.74500 160.86900 1.000 40.50000 45 GLY D O 1
ATOM 13813 N N . SER D 2 66 ? 165.24000 194.13600 160.14900 1.000 35.85000 46 SER D N 1
ATOM 13814 C CA . SER D 2 66 ? 165.79800 194.35500 161.47300 1.000 35.85000 46 SER D CA 1
ATOM 13815 C C . SER D 2 66 ? 165.26500 195.60600 162.15500 1.000 35.85000 46 SER D C 1
ATOM 13816 O O . SER D 2 66 ? 165.71700 195.92600 163.25500 1.000 35.85000 46 SER D O 1
ATOM 13819 N N . GLY D 2 67 ? 164.32300 196.31800 161.53600 1.000 33.08000 47 GLY D N 1
ATOM 13820 C CA . GLY D 2 67 ? 163.90800 197.60400 162.06700 1.000 33.08000 47 GLY D CA 1
ATOM 13821 C C . GLY D 2 67 ? 162.99700 197.50400 163.26900 1.000 33.08000 47 GLY D C 1
ATOM 13822 O O . GLY D 2 67 ? 163.08900 198.31900 164.18400 1.000 33.08000 47 GLY D O 1
ATOM 13823 N N . ILE D 2 68 ? 162.11900 196.50100 163.29900 1.000 32.60000 48 ILE D N 1
ATOM 13824 C CA . ILE D 2 68 ? 161.18300 196.36400 164.41300 1.000 32.60000 48 ILE D CA 1
ATOM 13825 C C . ILE D 2 68 ? 161.85900 195.86800 165.68300 1.000 32.60000 48 ILE D C 1
ATOM 13826 O O . ILE D 2 68 ? 161.28200 195.96800 166.77200 1.000 32.60000 48 ILE D O 1
ATOM 13831 N N . PHE D 2 69 ? 163.08700 195.37300 165.58400 1.000 30.55000 49 PHE D N 1
ATOM 13832 C CA . PHE D 2 69 ? 163.84900 194.93900 166.74000 1.000 30.55000 49 PHE D CA 1
ATOM 13833 C C . PHE D 2 69 ? 164.74100 196.02700 167.32300 1.000 30.55000 49 PHE D C 1
ATOM 13834 O O . PHE D 2 69 ? 165.32800 195.81300 168.38500 1.000 30.55000 49 PHE D O 1
ATOM 13842 N N . VAL D 2 70 ? 164.84300 197.18700 166.67500 1.000 31.80000 50 VAL D N 1
ATOM 13843 C CA . VAL D 2 70 ? 165.77900 198.23800 167.05800 1.000 31.80000 50 VAL D CA 1
ATOM 13844 C C . VAL D 2 70 ? 165.06200 199.56000 167.32300 1.000 31.80000 50 VAL D C 1
ATOM 13845 O O . VAL D 2 70 ? 165.28600 200.20600 168.35000 1.000 31.80000 50 VAL D O 1
ATOM 13849 N N . SER D 2 71 ? 164.18200 199.96300 166.41700 1.000 35.04000 51 SER D N 1
ATOM 13850 C CA . SER D 2 71 ? 163.39100 201.19400 166.48000 1.000 35.04000 51 SER D CA 1
ATOM 13851 C C . SER D 2 71 ? 162.39800 201.44200 167.62400 1.000 35.04000 51 SER D C 1
ATOM 13852 O O . SER D 2 71 ? 162.11400 202.61900 167.86200 1.000 35.04000 51 SER D O 1
ATOM 13855 N N . PRO D 2 72 ? 161.79400 200.44700 168.31200 1.000 35.15000 52 PRO D N 1
ATOM 13856 C CA . PRO D 2 72 ? 160.83800 200.80700 169.37900 1.000 35.15000 52 PRO D CA 1
ATOM 13857 C C . PRO D 2 72 ? 161.40900 201.58000 170.55800 1.000 35.15000 52 PRO D C 1
ATOM 13858 O O . PRO D 2 72 ? 160.63900 202.23800 171.26600 1.000 35.15000 52 PRO D O 1
ATOM 13862 N N . LYS D 2 73 ? 162.71900 201.53000 170.80200 1.000 36.76000 53 LYS D N 1
ATOM 13863 C CA . LYS D 2 73 ? 163.28000 202.31400 171.89600 1.000 36.76000 53 LYS D CA 1
ATOM 13864 C C . LYS D 2 73 ? 163.31500 203.79900 171.56500 1.000 36.76000 53 LYS D C 1
ATOM 13865 O O . LYS D 2 73 ? 163.03200 204.63100 172.43000 1.000 36.76000 53 LYS D O 1
ATOM 13871 N N . SER D 2 74 ? 163.62500 204.15300 170.32200 1.000 38.79000 54 SER D N 1
ATOM 13872 C CA . SER D 2 74 ? 163.79800 205.55000 169.95000 1.000 38.79000 54 SER D CA 1
ATOM 13873 C C . SER D 2 74 ? 162.52300 206.22000 169.45300 1.000 38.79000 54 SER D C 1
ATOM 13874 O O . SER D 2 74 ? 162.47800 207.45100 169.37700 1.000 38.79000 54 SER D O 1
ATOM 13877 N N . VAL D 2 75 ? 161.49100 205.45700 169.09900 1.000 39.07000 55 VAL D N 1
ATOM 13878 C CA . VAL D 2 75 ? 160.18100 206.06700 168.89900 1.000 39.07000 55 VAL D CA 1
ATOM 13879 C C . VAL D 2 75 ? 159.57800 206.46500 170.24000 1.000 39.07000 55 VAL D C 1
ATOM 13880 O O . VAL D 2 75 ? 159.01700 207.55700 170.38800 1.000 39.07000 55 VAL D O 1
ATOM 13884 N N . LEU D 2 76 ? 159.71500 205.60100 171.24500 1.000 40.41000 56 LEU D N 1
ATOM 13885 C CA . LEU D 2 76 ? 159.21900 205.89600 172.58200 1.000 40.41000 56 LEU D CA 1
ATOM 13886 C C . LEU D 2 76 ? 160.04700 206.96700 173.27900 1.000 40.41000 56 LEU D C 1
ATOM 13887 O O . LEU D 2 76 ? 159.50900 207.72700 174.08600 1.000 40.41000 56 LEU D O 1
ATOM 13892 N N . SER D 2 77 ? 161.33800 207.06200 172.96800 1.000 42.48000 57 SER D N 1
ATOM 13893 C CA . SER D 2 77 ? 162.18700 208.05200 173.61700 1.000 42.48000 57 SER D CA 1
ATOM 13894 C C . SER D 2 77 ? 161.88700 209.47300 173.16700 1.000 42.48000 57 SER D C 1
ATOM 13895 O O . SER D 2 77 ? 162.24000 210.41800 173.87800 1.000 42.48000 57 SER D O 1
ATOM 13898 N N . ASN D 2 78 ? 161.24600 209.65000 172.01600 1.000 45.46000 58 ASN D N 1
ATOM 13899 C CA . ASN D 2 78 ? 160.95000 210.98100 171.50500 1.000 45.46000 58 ASN D CA 1
ATOM 13900 C C . ASN D 2 78 ? 159.53000 211.41500 171.84100 1.000 45.46000 58 ASN D C 1
ATOM 13901 O O . ASN D 2 78 ? 159.30400 212.56500 172.22400 1.000 45.46000 58 ASN D O 1
ATOM 13906 N N . THR D 2 79 ? 158.56800 210.51400 171.69800 1.000 46.56000 59 THR D N 1
ATOM 13907 C CA . THR D 2 79 ? 157.21200 210.71800 172.18800 1.000 46.56000 59 THR D CA 1
ATOM 13908 C C . THR D 2 79 ? 157.06100 209.85000 173.42700 1.000 46.56000 59 THR D C 1
ATOM 13909 O O . THR D 2 79 ? 156.80600 208.64800 173.31600 1.000 46.56000 59 THR D O 1
ATOM 13913 N N . GLU D 2 80 ? 157.18900 210.45400 174.60400 1.000 52.90000 60 GLU D N 1
ATOM 13914 C CA . GLU D 2 80 ? 157.51100 209.70200 175.80900 1.000 52.90000 60 GLU D CA 1
ATOM 13915 C C . GLU D 2 80 ? 156.31500 208.99000 176.44600 1.000 52.90000 60 GLU D C 1
ATOM 13916 O O . GLU D 2 80 ? 156.39800 208.62600 177.62200 1.000 52.90000 60 GLU D O 1
ATOM 13922 N N . ALA D 2 81 ? 155.22700 208.75600 175.72100 1.000 46.94000 61 ALA D N 1
ATOM 13923 C CA . ALA D 2 81 ? 154.10900 207.98600 176.24100 1.000 46.94000 61 ALA D CA 1
ATOM 13924 C C . ALA D 2 81 ? 153.81200 206.81100 175.32200 1.000 46.94000 61 ALA D C 1
ATOM 13925 O O . ALA D 2 81 ? 154.26800 206.75700 174.18100 1.000 46.94000 61 ALA D O 1
ATOM 13927 N N . VAL D 2 82 ? 153.02600 205.86700 175.84000 1.000 44.63000 62 VAL D N 1
ATOM 13928 C CA . VAL D 2 82 ? 152.68000 204.67300 175.07600 1.000 44.63000 62 VAL D CA 1
ATOM 13929 C C . VAL D 2 82 ? 151.64900 205.00600 174.00400 1.000 44.63000 62 VAL D C 1
ATOM 13930 O O . VAL D 2 82 ? 151.69500 204.47100 172.89000 1.000 44.63000 62 VAL D O 1
ATOM 13934 N N . GLY D 2 83 ? 150.74000 205.92900 174.30300 1.000 45.40000 63 GLY D N 1
ATOM 13935 C CA . GLY D 2 83 ? 149.67600 206.31600 173.40400 1.000 45.40000 63 GLY D CA 1
ATOM 13936 C C . GLY D 2 83 ? 150.11300 206.93100 172.09000 1.000 45.40000 63 GLY D C 1
ATOM 13937 O O . GLY D 2 83 ? 149.76200 206.43300 171.01900 1.000 45.40000 63 GLY D O 1
ATOM 13938 N N . PRO D 2 84 ? 150.86600 208.03600 172.13600 1.000 45.03000 64 PRO D N 1
ATOM 13939 C CA . PRO D 2 84 ? 151.41900 208.58900 170.89000 1.000 45.03000 64 PRO D CA 1
ATOM 13940 C C . PRO D 2 84 ? 152.45300 207.70500 170.21600 1.000 45.03000 64 PRO D C 1
ATOM 13941 O O . PRO D 2 84 ? 152.70300 207.90000 169.02400 1.000 45.03000 64 PRO D O 1
ATOM 13945 N N . CYS D 2 85 ? 153.05900 206.75100 170.92300 1.000 43.43000 65 CYS D N 1
ATOM 13946 C CA . CYS D 2 85 ? 154.03100 205.86300 170.29300 1.000 43.43000 65 CYS D CA 1
ATOM 13947 C C . CYS D 2 85 ? 153.35600 204.90600 169.31600 1.000 43.43000 65 CYS D C 1
ATOM 13948 O O . CYS D 2 85 ? 153.94300 204.54300 168.29300 1.000 43.43000 65 CYS D O 1
ATOM 13951 N N . LEU D 2 86 ? 152.11900 204.50600 169.59900 1.000 40.06000 66 LEU D N 1
ATOM 13952 C CA . LEU D 2 86 ? 151.37500 203.64800 168.68700 1.000 40.06000 66 LEU D CA 1
ATOM 13953 C C . LEU D 2 86 ? 150.67900 204.42800 167.57900 1.000 40.06000 66 LEU D C 1
ATOM 13954 O O . LEU D 2 86 ? 150.34100 203.84000 166.54900 1.000 40.06000 66 LEU D O 1
ATOM 13959 N N . ILE D 2 87 ? 150.44800 205.72800 167.77000 1.000 41.28000 67 ILE D N 1
ATOM 13960 C CA . ILE D 2 87 ? 149.95000 206.56800 166.68400 1.000 41.28000 67 ILE D CA 1
ATOM 13961 C C . ILE D 2 87 ? 151.02400 206.74100 165.61800 1.000 41.28000 67 ILE D C 1
ATOM 13962 O O . ILE D 2 87 ? 150.72800 206.76400 164.41800 1.000 41.28000 67 ILE D O 1
ATOM 13967 N N . ILE D 2 88 ? 152.28900 206.83700 166.03700 1.000 38.91000 68 ILE D N 1
ATOM 13968 C CA . ILE D 2 88 ? 153.38500 207.03500 165.09400 1.000 38.91000 68 ILE D CA 1
ATOM 13969 C C . ILE D 2 88 ? 153.61700 205.78000 164.26300 1.000 38.91000 68 ILE D C 1
ATOM 13970 O O . ILE D 2 88 ? 153.81300 205.85900 163.04800 1.000 38.91000 68 ILE D O 1
ATOM 13975 N N . TRP D 2 89 ? 153.53000 204.60100 164.88200 1.000 36.38000 69 TRP D N 1
ATOM 13976 C CA . TRP D 2 89 ? 153.74800 203.35800 164.14400 1.000 36.38000 69 TRP D CA 1
ATOM 13977 C C . TRP D 2 89 ? 152.61700 203.06400 163.16800 1.000 36.38000 69 TRP D C 1
ATOM 13978 O O . TRP D 2 89 ? 152.78900 202.25300 162.25600 1.000 36.38000 69 TRP D O 1
ATOM 13989 N N . ALA D 2 90 ? 151.45900 203.70200 163.33800 1.000 37.69000 70 ALA D N 1
ATOM 13990 C CA . ALA D 2 90 ? 150.38600 203.56900 162.36200 1.000 37.69000 70 ALA D CA 1
ATOM 13991 C C . ALA D 2 90 ? 150.49200 204.62200 161.27100 1.000 37.69000 70 ALA D C 1
ATOM 13992 O O . ALA D 2 90 ? 150.12200 204.36500 160.12300 1.000 37.69000 70 ALA D O 1
ATOM 13994 N N . ALA D 2 91 ? 150.99200 205.81000 161.60800 1.000 38.93000 71 ALA D N 1
ATOM 13995 C CA . ALA D 2 91 ? 151.09000 206.87500 160.61700 1.000 38.93000 71 ALA D CA 1
ATOM 13996 C C . ALA D 2 91 ? 152.25500 206.66000 159.66100 1.000 38.93000 71 ALA D C 1
ATOM 13997 O O . ALA D 2 91 ? 152.22700 207.16800 158.53800 1.000 38.93000 71 ALA D O 1
ATOM 13999 N N . CYS D 2 92 ? 153.28600 205.92400 160.07500 1.000 37.52000 72 CYS D N 1
ATOM 14000 C CA . CYS D 2 92 ? 154.33300 205.54700 159.13400 1.000 37.52000 72 CYS D CA 1
ATOM 14001 C C . CYS D 2 92 ? 153.88600 204.44400 158.18800 1.000 37.52000 72 CYS D C 1
ATOM 14002 O O . CYS D 2 92 ? 154.46300 204.30300 157.10700 1.000 37.52000 72 CYS D O 1
ATOM 14005 N N . GLY D 2 93 ? 152.88500 203.65300 158.56800 1.000 37.55000 73 GLY D N 1
ATOM 14006 C CA . GLY D 2 93 ? 152.32800 202.69400 157.63500 1.000 37.55000 73 GLY D CA 1
ATOM 14007 C C . GLY D 2 93 ? 151.47900 203.33800 156.56500 1.000 37.55000 73 GLY D C 1
ATOM 14008 O O . GLY D 2 93 ? 151.33900 202.78800 155.47300 1.000 37.55000 73 GLY D O 1
ATOM 14009 N N . VAL D 2 94 ? 150.90000 204.50200 156.86000 1.000 39.93000 74 VAL D N 1
ATOM 14010 C CA . VAL D 2 94 ? 150.17600 205.27700 155.86100 1.000 39.93000 74 VAL D CA 1
ATOM 14011 C C . VAL D 2 94 ? 151.12100 206.00600 154.91300 1.000 39.93000 74 VAL D C 1
ATOM 14012 O O . VAL D 2 94 ? 150.85600 206.05600 153.70400 1.000 39.93000 74 VAL D O 1
ATOM 14016 N N . LEU D 2 95 ? 152.23700 206.53500 155.41500 1.000 40.43000 75 LEU D N 1
ATOM 14017 C CA . LEU D 2 95 ? 153.22300 207.16800 154.54800 1.000 40.43000 75 LEU D CA 1
ATOM 14018 C C . LEU D 2 95 ? 153.91000 206.16200 153.64000 1.000 40.43000 75 LEU D C 1
ATOM 14019 O O . LEU D 2 95 ? 154.31300 206.50600 152.52600 1.000 40.43000 75 LEU D O 1
ATOM 14024 N N . ALA D 2 96 ? 154.06000 204.92000 154.09600 1.000 39.77000 76 ALA D N 1
ATOM 14025 C CA . ALA D 2 96 ? 154.74400 203.92500 153.28000 1.000 39.77000 76 ALA D CA 1
ATOM 14026 C C . ALA D 2 96 ? 153.85400 203.40300 152.16700 1.000 39.77000 76 ALA D C 1
ATOM 14027 O O . ALA D 2 96 ? 154.35600 203.02600 151.10700 1.000 39.77000 76 ALA D O 1
ATOM 14029 N N . THR D 2 97 ? 152.53700 203.37000 152.37400 1.000 41.59000 77 THR D N 1
ATOM 14030 C CA . THR D 2 97 ? 151.65800 202.90600 151.30600 1.000 41.59000 77 THR D CA 1
ATOM 14031 C C . THR D 2 97 ? 151.32500 204.03200 150.33400 1.000 41.59000 77 THR D C 1
ATOM 14032 O O . THR D 2 97 ? 151.15400 203.78800 149.13700 1.000 41.59000 77 THR D O 1
ATOM 14036 N N . LEU D 2 98 ? 151.23800 205.27500 150.81900 1.000 42.02000 78 LEU D N 1
ATOM 14037 C CA . LEU D 2 98 ? 151.00000 206.38500 149.90600 1.000 42.02000 78 LEU D CA 1
ATOM 14038 C C . LEU D 2 98 ? 152.26000 206.75700 149.14700 1.000 42.02000 78 LEU D C 1
ATOM 14039 O O . LEU D 2 98 ? 152.18300 207.39100 148.09100 1.000 42.02000 78 LEU D O 1
ATOM 14044 N N . GLY D 2 99 ? 153.42500 206.38700 149.67100 1.000 44.82000 79 GLY D N 1
ATOM 14045 C CA . GLY D 2 99 ? 154.65000 206.60000 148.92800 1.000 44.82000 79 GLY D CA 1
ATOM 14046 C C . GLY D 2 99 ? 154.87800 205.53300 147.87800 1.000 44.82000 79 GLY D C 1
ATOM 14047 O O . GLY D 2 99 ? 155.40200 205.81500 146.80000 1.000 44.82000 79 GLY D O 1
ATOM 14048 N N . ALA D 2 100 ? 154.49400 204.29400 148.17700 1.000 44.01000 80 ALA D N 1
ATOM 14049 C CA . ALA D 2 100 ? 154.67400 203.21300 147.21900 1.000 44.01000 80 ALA D CA 1
ATOM 14050 C C . ALA D 2 100 ? 153.63800 203.23900 146.10400 1.000 44.01000 80 ALA D C 1
ATOM 14051 O O . ALA D 2 100 ? 153.86800 202.63200 145.05600 1.000 44.01000 80 ALA D O 1
ATOM 14053 N N . LEU D 2 101 ? 152.50300 203.91000 146.30100 1.000 46.08000 81 LEU D N 1
ATOM 14054 C CA . LEU D 2 101 ? 151.56400 204.09400 145.20000 1.000 46.08000 81 LEU D CA 1
ATOM 14055 C C . LEU D 2 101 ? 152.06100 205.14600 144.22300 1.000 46.08000 81 LEU D C 1
ATOM 14056 O O . LEU D 2 101 ? 151.76000 205.07700 143.02800 1.000 46.08000 81 LEU D O 1
ATOM 14061 N N . CYS D 2 102 ? 152.81100 206.13200 144.71600 1.000 49.29000 82 CYS D N 1
ATOM 14062 C CA . CYS D 2 102 ? 153.38800 207.13500 143.83300 1.000 49.29000 82 CYS D CA 1
ATOM 14063 C C . CYS D 2 102 ? 154.52100 206.55400 143.00600 1.000 49.29000 82 CYS D C 1
ATOM 14064 O O . CYS D 2 102 ? 154.71800 206.95400 141.85700 1.000 49.29000 82 CYS D O 1
ATOM 14067 N N . PHE D 2 103 ? 155.27000 205.61100 143.56700 1.000 46.51000 83 PHE D N 1
ATOM 14068 C CA . PHE D 2 103 ? 156.32800 204.96300 142.81100 1.000 46.51000 83 PHE D CA 1
ATOM 14069 C C . PHE D 2 103 ? 155.78200 203.92900 141.84300 1.000 46.51000 83 PHE D C 1
ATOM 14070 O O . PHE D 2 103 ? 156.42800 203.64700 140.83100 1.000 46.51000 83 PHE D O 1
ATOM 14078 N N . ALA D 2 104 ? 154.60700 203.36300 142.12500 1.000 51.02000 84 ALA D N 1
ATOM 14079 C CA . ALA D 2 104 ? 154.01000 202.40600 141.20400 1.000 51.02000 84 ALA D CA 1
ATOM 14080 C C . ALA D 2 104 ? 153.48400 203.08900 139.95400 1.000 51.02000 84 ALA D C 1
ATOM 14081 O O . ALA D 2 104 ? 153.42200 202.46400 138.89200 1.000 51.02000 84 ALA D O 1
ATOM 14083 N N . GLU D 2 105 ? 153.10300 204.36100 140.05700 1.000 54.07000 85 GLU D N 1
ATOM 14084 C CA . GLU D 2 105 ? 152.69000 205.10500 138.87500 1.000 54.07000 85 GLU D CA 1
ATOM 14085 C C . GLU D 2 105 ? 153.88100 205.43600 137.98400 1.000 54.07000 85 GLU D C 1
ATOM 14086 O O . GLU D 2 105 ? 153.82000 205.25100 136.76300 1.000 54.07000 85 GLU D O 1
ATOM 14092 N N . LEU D 2 106 ? 154.97600 205.91400 138.58100 1.000 49.38000 86 LEU D N 1
ATOM 14093 C CA . LEU D 2 106 ? 156.17400 206.24300 137.81700 1.000 49.38000 86 LEU D CA 1
ATOM 14094 C C . LEU D 2 106 ? 156.83300 205.00800 137.22100 1.000 49.38000 86 LEU D C 1
ATOM 14095 O O . LEU D 2 106 ? 157.48400 205.10200 136.17800 1.000 49.38000 86 LEU D O 1
ATOM 14100 N N . GLY D 2 107 ? 156.68100 203.84900 137.86000 1.000 53.09000 87 GLY D N 1
ATOM 14101 C CA . GLY D 2 107 ? 157.33100 202.64800 137.37400 1.000 53.09000 87 GLY D CA 1
ATOM 14102 C C . GLY D 2 107 ? 156.67200 202.01200 136.17500 1.000 53.09000 87 GLY D C 1
ATOM 14103 O O . GLY D 2 107 ? 157.32200 201.24400 135.46200 1.000 53.09000 87 GLY D O 1
ATOM 14104 N N . THR D 2 108 ? 155.39800 202.30300 135.94000 1.000 55.63000 88 THR D N 1
ATOM 14105 C CA . THR D 2 108 ? 154.72400 201.84700 134.73600 1.000 55.63000 88 THR D CA 1
ATOM 14106 C C . THR D 2 108 ? 154.61100 202.93700 133.68200 1.000 55.63000 88 THR D C 1
ATOM 14107 O O . THR D 2 108 ? 154.22400 202.64800 132.54800 1.000 55.63000 88 THR D O 1
ATOM 14111 N N . MET D 2 109 ? 154.94600 204.17300 134.03700 1.000 57.97000 89 MET D N 1
ATOM 14112 C CA . MET D 2 109 ? 154.92500 205.29000 133.10400 1.000 57.97000 89 MET D CA 1
ATOM 14113 C C . MET D 2 109 ? 156.19900 205.36600 132.27100 1.000 57.97000 89 MET D C 1
ATOM 14114 O O . MET D 2 109 ? 156.14500 205.64900 131.06900 1.000 57.97000 89 MET D O 1
ATOM 14119 N N . ILE D 2 110 ? 157.34600 205.11300 132.89200 1.000 54.66000 90 ILE D N 1
ATOM 14120 C CA . ILE D 2 110 ? 158.64700 205.42200 132.31200 1.000 54.66000 90 ILE D CA 1
ATOM 14121 C C . ILE D 2 110 ? 159.33200 204.17600 131.75900 1.000 54.66000 90 ILE D C 1
ATOM 14122 O O . ILE D 2 110 ? 159.81500 204.19100 130.62500 1.000 54.66000 90 ILE D O 1
ATOM 14127 N N . THR D 2 111 ? 159.38600 203.10200 132.55800 1.000 57.80000 91 THR D N 1
ATOM 14128 C CA . THR D 2 111 ? 159.81500 201.75100 132.15700 1.000 57.80000 91 THR D CA 1
ATOM 14129 C C . THR D 2 111 ? 161.29300 201.74700 131.72900 1.000 57.80000 91 THR D C 1
ATOM 14130 O O . THR D 2 111 ? 161.67800 201.27600 130.65700 1.000 57.80000 91 THR D O 1
ATOM 14134 N N . LYS D 2 112 ? 162.12400 202.32100 132.59100 1.000 57.55000 92 LYS D N 1
ATOM 14135 C CA . LYS D 2 112 ? 163.57000 202.21600 132.47500 1.000 57.55000 92 LYS D CA 1
ATOM 14136 C C . LYS D 2 112 ? 164.10200 201.76300 133.81800 1.000 57.55000 92 LYS D C 1
ATOM 14137 O O . LYS D 2 112 ? 163.61600 202.21100 134.85800 1.000 57.55000 92 LYS D O 1
ATOM 14143 N N . SER D 2 113 ? 165.09900 200.88600 133.80100 1.000 58.48000 93 SER D N 1
ATOM 14144 C CA . SER D 2 113 ? 165.57500 200.32300 135.05300 1.000 58.48000 93 SER D CA 1
ATOM 14145 C C . SER D 2 113 ? 166.47800 201.31900 135.78000 1.000 58.48000 93 SER D C 1
ATOM 14146 O O . SER D 2 113 ? 166.80000 202.40300 135.28400 1.000 58.48000 93 SER D O 1
ATOM 14149 N N . GLY D 2 114 ? 166.88900 200.94000 136.97200 1.000 55.67000 94 GLY D N 1
ATOM 14150 C CA . GLY D 2 114 ? 167.51500 201.84200 137.90200 1.000 55.67000 94 GLY D CA 1
ATOM 14151 C C . GLY D 2 114 ? 166.70900 201.93700 139.17800 1.000 55.67000 94 GLY D C 1
ATOM 14152 O O . GLY D 2 114 ? 166.06000 200.98500 139.61300 1.000 55.67000 94 GLY D O 1
ATOM 14153 N N . GLY D 2 115 ? 166.76500 203.10500 139.79400 1.000 50.19000 95 GLY D N 1
ATOM 14154 C CA . GLY D 2 115 ? 165.92200 203.35700 140.94300 1.000 50.19000 95 GLY D CA 1
ATOM 14155 C C . GLY D 2 115 ? 165.01600 204.54200 140.71300 1.000 50.19000 95 GLY D C 1
ATOM 14156 O O . GLY D 2 115 ? 164.13900 204.52100 139.84900 1.000 50.19000 95 GLY D O 1
ATOM 14157 N N . GLU D 2 116 ? 165.24700 205.59600 141.48800 1.000 46.04000 96 GLU D N 1
ATOM 14158 C CA . GLU D 2 116 ? 164.66900 206.90400 141.23900 1.000 46.04000 96 GLU D CA 1
ATOM 14159 C C . GLU D 2 116 ? 165.42200 207.66800 140.16900 1.000 46.04000 96 GLU D C 1
ATOM 14160 O O . GLU D 2 116 ? 165.03300 208.79300 139.84700 1.000 46.04000 96 GLU D O 1
ATOM 14166 N N . TYR D 2 117 ? 166.49600 207.08900 139.64400 1.000 45.69000 97 TYR D N 1
ATOM 14167 C CA . TYR D 2 117 ? 167.35300 207.78300 138.68800 1.000 45.69000 97 TYR D CA 1
ATOM 14168 C C . TYR D 2 117 ? 166.67400 208.06200 137.34600 1.000 45.69000 97 TYR D C 1
ATOM 14169 O O . TYR D 2 117 ? 166.77900 209.20600 136.87400 1.000 45.69000 97 TYR D O 1
ATOM 14178 N N . PRO D 2 118 ? 165.96600 207.12600 136.68200 1.000 47.82000 98 PRO D N 1
ATOM 14179 C CA . PRO D 2 118 ? 165.24000 207.54100 135.47400 1.000 47.82000 98 PRO D CA 1
ATOM 14180 C C . PRO D 2 118 ? 164.00600 208.37400 135.75700 1.000 47.82000 98 PRO D C 1
ATOM 14181 O O . PRO D 2 118 ? 163.52700 209.05000 134.84400 1.000 47.82000 98 PRO D O 1
ATOM 14185 N N . TYR D 2 119 ? 163.47400 208.35700 136.98000 1.000 47.48000 99 TYR D N 1
ATOM 14186 C CA . TYR D 2 119 ? 162.32600 209.20300 137.28400 1.000 47.48000 99 TYR D CA 1
ATOM 14187 C C . TYR D 2 119 ? 162.74900 210.64800 137.48500 1.000 47.48000 99 TYR D C 1
ATOM 14188 O O . TYR D 2 119 ? 161.98200 211.56500 137.18600 1.000 47.48000 99 TYR D O 1
ATOM 14197 N N . LEU D 2 120 ? 163.95600 210.86800 137.99900 1.000 45.59000 100 LEU D N 1
ATOM 14198 C CA . LEU D 2 120 ? 164.43800 212.22400 138.21600 1.000 45.59000 100 LEU D CA 1
ATOM 14199 C C . LEU D 2 120 ? 165.00200 212.83000 136.94400 1.000 45.59000 100 LEU D C 1
ATOM 14200 O O . LEU D 2 120 ? 165.03300 214.05600 136.80800 1.000 45.59000 100 LEU D O 1
ATOM 14205 N N . MET D 2 121 ? 165.45800 211.99400 136.01500 1.000 49.45000 101 MET D N 1
ATOM 14206 C CA . MET D 2 121 ? 165.98200 212.50000 134.75400 1.000 49.45000 101 MET D CA 1
ATOM 14207 C C . MET D 2 121 ? 164.85800 213.00500 133.85600 1.000 49.45000 101 MET D C 1
ATOM 14208 O O . MET D 2 121 ? 165.01400 214.02100 133.17100 1.000 49.45000 101 MET D O 1
ATOM 14213 N N . GLU D 2 122 ? 163.71100 212.32300 133.86600 1.000 52.99000 102 GLU D N 1
ATOM 14214 C CA . GLU D 2 122 ? 162.59200 212.73600 133.02600 1.000 52.99000 102 GLU D CA 1
ATOM 14215 C C . GLU D 2 122 ? 161.93100 214.00800 133.53700 1.000 52.99000 102 GLU D C 1
ATOM 14216 O O . GLU D 2 122 ? 161.30800 214.73200 132.75700 1.000 52.99000 102 GLU D O 1
ATOM 14222 N N . ALA D 2 123 ? 162.04900 214.29900 134.82800 1.000 48.55000 103 ALA D N 1
ATOM 14223 C CA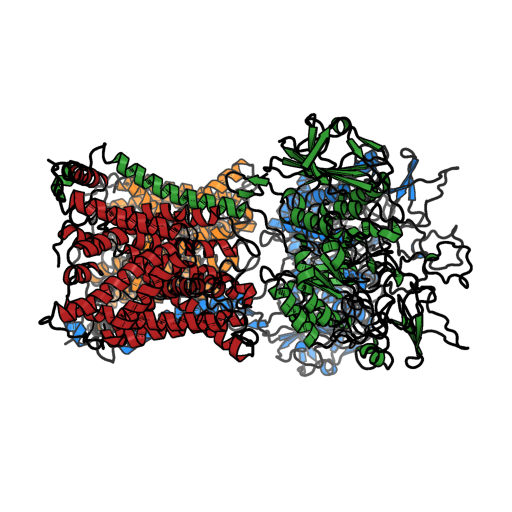 . ALA D 2 123 ? 161.30100 215.40600 135.40700 1.000 48.55000 103 ALA D CA 1
ATOM 14224 C C . ALA D 2 123 ? 162.11100 216.69100 135.50000 1.000 48.55000 103 ALA D C 1
ATOM 14225 O O . ALA D 2 123 ? 161.59800 217.76300 135.16900 1.000 48.55000 103 ALA D O 1
ATOM 14227 N N . TYR D 2 124 ? 163.36300 216.61600 135.93700 1.000 47.58000 104 TYR D N 1
ATOM 14228 C CA . TYR D 2 124 ? 164.16800 217.80800 136.16400 1.000 47.58000 104 TYR D CA 1
ATOM 14229 C C . TYR D 2 124 ? 165.36600 217.94200 135.24500 1.000 47.58000 104 TYR D C 1
ATOM 14230 O O . TYR D 2 124 ? 165.83900 219.05800 135.03900 1.000 47.58000 104 TYR D O 1
ATOM 14239 N N . GLY D 2 125 ? 165.88200 216.84900 134.70700 1.000 47.17000 105 GLY D N 1
ATOM 14240 C CA . GLY D 2 125 ? 167.07700 216.91100 133.90700 1.000 47.17000 105 GLY D CA 1
ATOM 14241 C C . GLY D 2 125 ? 168.20300 216.11400 134.52400 1.000 47.17000 105 GLY D C 1
ATOM 14242 O O . GLY D 2 125 ? 167.98000 215.19000 135.30900 1.000 47.17000 105 GLY D O 1
ATOM 14243 N N . PRO D 2 126 ? 169.43500 216.45500 134.18700 1.000 45.57000 106 PRO D N 1
ATOM 14244 C CA . PRO D 2 126 ? 170.56100 215.63100 134.63200 1.000 45.57000 106 PRO D CA 1
ATOM 14245 C C . PRO D 2 126 ? 171.13500 216.01400 135.98700 1.000 45.57000 106 PRO D C 1
ATOM 14246 O O . PRO D 2 126 ? 171.92800 215.24800 136.53400 1.000 45.57000 106 PRO D O 1
ATOM 14250 N N . ILE D 2 127 ? 170.77400 217.16600 136.54300 1.000 45.72000 107 ILE D N 1
ATOM 14251 C CA . ILE D 2 127 ? 171.40000 217.60000 137.79300 1.000 45.72000 107 ILE D CA 1
ATOM 14252 C C . ILE D 2 127 ? 170.84200 216.84300 139.00100 1.000 45.72000 107 ILE D C 1
ATOM 14253 O O . ILE D 2 127 ? 171.65200 216.25800 139.73400 1.000 45.72000 107 ILE D O 1
ATOM 14258 N N . PRO D 2 128 ? 169.52500 216.76600 139.27700 1.000 44.72000 108 PRO D N 1
ATOM 14259 C CA . PRO D 2 128 ? 169.11300 215.96000 140.43500 1.000 44.72000 108 PRO D CA 1
ATOM 14260 C C . PRO D 2 128 ? 169.15200 214.47100 140.17400 1.000 44.72000 108 PRO D C 1
ATOM 14261 O O . PRO D 2 128 ? 169.04900 213.69600 141.12900 1.000 44.72000 108 PRO D O 1
ATOM 14265 N N . ALA D 2 129 ? 169.28900 214.04300 138.92000 1.000 42.84000 109 ALA D N 1
ATOM 14266 C CA . ALA D 2 129 ? 169.54300 212.63400 138.65600 1.000 42.84000 109 ALA D CA 1
ATOM 14267 C C . ALA D 2 129 ? 170.97200 212.26400 139.01600 1.000 42.84000 109 ALA D C 1
ATOM 14268 O O . ALA D 2 129 ? 171.22000 211.17800 139.54700 1.000 42.84000 109 ALA D O 1
ATOM 14270 N N . TYR D 2 130 ? 171.92500 213.15500 138.73300 1.000 44.47000 110 TYR D N 1
ATOM 14271 C CA . TYR D 2 130 ? 173.31100 212.91500 139.11700 1.000 44.47000 110 TYR D CA 1
ATOM 14272 C C . TYR D 2 130 ? 173.47700 212.93800 140.62700 1.000 44.47000 110 TYR D C 1
ATOM 14273 O O . TYR D 2 130 ? 174.26400 212.16400 141.18000 1.000 44.47000 110 TYR D O 1
ATOM 14282 N N . LEU D 2 131 ? 172.76100 213.83400 141.30500 1.000 42.19000 111 LEU D N 1
ATOM 14283 C CA . LEU D 2 131 ? 172.89400 213.95000 142.74900 1.000 42.19000 111 LEU D CA 1
ATOM 14284 C C . LEU D 2 131 ? 172.28000 212.76200 143.47100 1.000 42.19000 111 LEU D C 1
ATOM 14285 O O . LEU D 2 131 ? 172.66500 212.47400 144.60400 1.000 42.19000 111 LEU D O 1
ATOM 14290 N N . PHE D 2 132 ? 171.33500 212.06000 142.84300 1.000 39.64000 112 PHE D N 1
ATOM 14291 C CA . PHE D 2 132 ? 170.79000 210.86200 143.47000 1.000 39.64000 112 PHE D CA 1
ATOM 14292 C C . PHE D 2 132 ? 171.76800 209.70100 143.39000 1.000 39.64000 112 PHE D C 1
ATOM 14293 O O . PHE D 2 132 ? 171.90100 208.93600 144.34900 1.000 39.64000 112 PHE D O 1
ATOM 14301 N N . SER D 2 133 ? 172.44400 209.53500 142.24800 1.000 37.94000 113 SER D N 1
ATOM 14302 C CA . SER D 2 133 ? 173.37600 208.42100 142.10600 1.000 37.94000 113 SER D CA 1
ATOM 14303 C C . SER D 2 133 ? 174.64000 208.66600 142.91100 1.000 37.94000 113 SER D C 1
ATOM 14304 O O . SER D 2 133 ? 175.34000 207.72100 143.28100 1.000 37.94000 113 SER D O 1
ATOM 14307 N N . TRP D 2 134 ? 174.95000 209.93200 143.18000 1.000 38.66000 114 TRP D N 1
ATOM 14308 C CA . TRP D 2 134 ? 176.06600 210.25900 144.05600 1.000 38.66000 114 TRP D CA 1
ATOM 14309 C C . TRP D 2 134 ? 175.69500 210.04600 145.51700 1.000 38.66000 114 TRP D C 1
ATOM 14310 O O . TRP D 2 134 ? 176.47100 209.46500 146.28000 1.000 38.66000 114 TRP D O 1
ATOM 14321 N N . ALA D 2 135 ? 174.50600 210.49500 145.92400 1.000 36.07000 115 ALA D N 1
ATOM 14322 C CA . ALA D 2 135 ? 174.11100 210.36600 147.32100 1.000 36.07000 115 ALA D CA 1
ATOM 14323 C C . ALA D 2 135 ? 173.67900 208.95100 147.66800 1.000 36.07000 115 ALA D C 1
ATOM 14324 O O . ALA D 2 135 ? 173.60200 208.61000 148.84700 1.000 36.07000 115 ALA D O 1
ATOM 14326 N N . SER D 2 136 ? 173.37300 208.11800 146.68300 1.000 34.77000 116 SER D N 1
ATOM 14327 C CA . SER D 2 136 ? 173.13600 206.72000 147.01100 1.000 34.77000 116 SER D CA 1
ATOM 14328 C C . SER D 2 136 ? 174.42600 205.92000 147.00900 1.000 34.77000 116 SER D C 1
ATOM 14329 O O . SER D 2 136 ? 174.47600 204.83400 147.58900 1.000 34.77000 116 SER D O 1
ATOM 14332 N N . LEU D 2 137 ? 175.47800 206.44100 146.38000 1.000 34.16000 117 LEU D N 1
ATOM 14333 C CA . LEU D 2 137 ? 176.75000 205.73300 146.37000 1.000 34.16000 117 LEU D CA 1
ATOM 14334 C C . LEU D 2 137 ? 177.48700 205.89100 147.69200 1.000 34.16000 117 LEU D C 1
ATOM 14335 O O . LEU D 2 137 ? 178.02600 204.91700 148.22500 1.000 34.16000 117 LEU D O 1
ATOM 14340 N N . ILE D 2 138 ? 177.52500 207.10200 148.23900 1.000 33.65000 118 ILE D N 1
ATOM 14341 C CA . ILE D 2 138 ? 178.36300 207.37700 149.39600 1.000 33.65000 118 ILE D CA 1
ATOM 14342 C C . ILE D 2 138 ? 177.57900 207.56200 150.68600 1.000 33.65000 118 ILE D C 1
ATOM 14343 O O . ILE D 2 138 ? 178.18500 207.49900 151.76500 1.000 33.65000 118 ILE D O 1
ATOM 14348 N N . VAL D 2 139 ? 176.26900 207.78500 150.63200 1.000 31.85000 119 VAL D N 1
ATOM 14349 C CA . VAL D 2 139 ? 175.47800 208.05000 151.82700 1.000 31.85000 119 VAL D CA 1
ATOM 14350 C C . VAL D 2 139 ? 174.42800 206.97300 152.06600 1.000 31.85000 119 VAL D C 1
ATOM 14351 O O . VAL D 2 139 ? 174.41400 206.34000 153.11600 1.000 31.85000 119 VAL D O 1
ATOM 14355 N N . ILE D 2 140 ? 173.54600 206.74300 151.09500 1.000 31.12000 120 ILE D N 1
ATOM 14356 C CA . ILE D 2 140 ? 172.31800 205.99500 151.36500 1.000 31.12000 120 ILE D CA 1
ATOM 14357 C C . ILE D 2 140 ? 172.59600 204.49800 151.48100 1.000 31.12000 120 ILE D C 1
ATOM 14358 O O . ILE D 2 140 ? 172.20900 203.85600 152.46100 1.000 31.12000 120 ILE D O 1
ATOM 14363 N N . LYS D 2 141 ? 173.26200 203.92200 150.49200 1.000 31.89000 121 LYS D N 1
ATOM 14364 C CA . LYS D 2 141 ? 173.50800 202.48100 150.50900 1.000 31.89000 121 LYS D CA 1
ATOM 14365 C C . LYS D 2 141 ? 174.57400 201.99200 151.49900 1.000 31.89000 121 LYS D C 1
ATOM 14366 O O . LYS D 2 141 ? 174.38700 200.90500 152.05700 1.000 31.89000 121 LYS D O 1
ATOM 14372 N N . PRO D 2 142 ? 175.69300 202.69200 151.75900 1.000 30.08000 122 PRO D N 1
ATOM 14373 C CA . PRO D 2 142 ? 176.58100 202.19500 152.82000 1.000 30.08000 122 PRO D CA 1
ATOM 14374 C C . PRO D 2 142 ? 176.06800 202.41600 154.23500 1.000 30.08000 122 PRO D C 1
ATOM 14375 O O . PRO D 2 142 ? 176.47700 201.67400 155.13100 1.000 30.08000 122 PRO D O 1
ATOM 14379 N N . THR D 2 143 ? 175.20500 203.40400 154.48100 1.000 29.10000 123 THR D N 1
ATOM 14380 C CA . THR D 2 143 ? 174.67100 203.57800 155.82900 1.000 29.10000 123 THR D CA 1
ATOM 14381 C C . THR D 2 143 ? 173.59300 202.55000 156.13600 1.000 29.10000 123 THR D C 1
ATOM 14382 O O . THR D 2 143 ? 173.45100 202.13600 157.28900 1.000 29.10000 123 THR D O 1
ATOM 14386 N N . SER D 2 144 ? 172.83100 202.12900 155.12400 1.000 30.21000 124 SER D N 1
ATOM 14387 C CA . SER D 2 144 ? 171.89900 201.02100 155.29100 1.000 30.21000 124 SER D CA 1
ATOM 14388 C C . SER D 2 144 ? 172.62600 199.73800 155.66300 1.000 30.21000 124 SER D C 1
ATOM 14389 O O . SER D 2 144 ? 172.14600 198.96200 156.49200 1.000 30.21000 124 SER D O 1
ATOM 14392 N N . PHE D 2 145 ? 173.78900 199.50600 155.06000 1.000 28.95000 125 PHE D N 1
ATOM 14393 C CA . PHE D 2 145 ? 174.58600 198.33100 155.37700 1.000 28.95000 125 PHE D CA 1
ATOM 14394 C C . PHE D 2 145 ? 175.23900 198.45800 156.74800 1.000 28.95000 125 PHE D C 1
ATOM 14395 O O . PHE D 2 145 ? 175.51200 197.44700 157.39700 1.000 28.95000 125 PHE D O 1
ATOM 14403 N N . ALA D 2 146 ? 175.45700 199.68400 157.22200 1.000 27.55000 126 ALA D N 1
ATOM 14404 C CA . ALA D 2 146 ? 176.07900 199.88400 158.52400 1.000 27.55000 126 ALA D CA 1
ATOM 14405 C C . ALA D 2 146 ? 175.07500 199.76800 159.66500 1.000 27.55000 126 ALA D C 1
ATOM 14406 O O . ALA D 2 146 ? 175.42700 199.27900 160.73900 1.000 27.55000 126 ALA D O 1
ATOM 14408 N N . ILE D 2 147 ? 173.83400 200.21900 159.46200 1.000 28.91000 127 ILE D N 1
ATOM 14409 C CA . ILE D 2 147 ? 172.81900 200.13100 160.51100 1.000 28.91000 127 ILE D CA 1
ATOM 14410 C C . ILE D 2 147 ? 172.43300 198.67800 160.76100 1.000 28.91000 127 ILE D C 1
ATOM 14411 O O . ILE D 2 147 ? 172.28400 198.25200 161.91100 1.000 28.91000 127 ILE D O 1
ATOM 14416 N N . ILE D 2 148 ? 172.30200 197.89100 159.69300 1.000 30.14000 128 ILE D N 1
ATOM 14417 C CA . ILE D 2 148 ? 171.89300 196.49700 159.81500 1.000 30.14000 128 ILE D CA 1
ATOM 14418 C C . ILE D 2 148 ? 172.97900 195.67100 160.49500 1.000 30.14000 128 ILE D C 1
ATOM 14419 O O . ILE D 2 148 ? 172.69600 194.87100 161.39100 1.000 30.14000 128 ILE D O 1
ATOM 14424 N N . CYS D 2 149 ? 174.23900 195.88100 160.11800 1.000 28.64000 129 CYS D N 1
ATOM 14425 C CA . CYS D 2 149 ? 175.32600 195.12900 160.73300 1.000 28.64000 129 CYS D CA 1
ATOM 14426 C C . CYS D 2 149 ? 175.59200 195.57900 162.16500 1.000 28.64000 129 CYS D C 1
ATOM 14427 O O . CYS D 2 149 ? 176.06900 194.78600 162.97700 1.000 28.64000 129 CYS D O 1
ATOM 14430 N N . LEU D 2 150 ? 175.28500 196.83100 162.49800 1.000 26.35000 130 LEU D N 1
ATOM 14431 C CA . LEU D 2 150 ? 175.30900 197.24100 163.89700 1.000 26.35000 130 LEU D CA 1
ATOM 14432 C C . LEU D 2 150 ? 174.12200 196.67500 164.66200 1.000 26.35000 130 LEU D C 1
ATOM 14433 O O . LEU D 2 150 ? 174.21900 196.44500 165.86900 1.000 26.35000 130 LEU D O 1
ATOM 14438 N N . SER D 2 151 ? 172.99500 196.45600 163.98100 1.000 27.89000 131 SER D N 1
ATOM 14439 C CA . SER D 2 151 ? 171.82500 195.87300 164.62600 1.000 27.89000 131 SER D CA 1
ATOM 14440 C C . SER D 2 151 ? 172.00800 194.38600 164.87100 1.000 27.89000 131 SER D C 1
ATOM 14441 O O . SER D 2 151 ? 171.40200 193.83100 165.79100 1.000 27.89000 131 SER D O 1
ATOM 14444 N N . PHE D 2 152 ? 172.81800 193.72800 164.04300 1.000 26.61000 132 PHE D N 1
ATOM 14445 C CA . PHE D 2 152 ? 173.17400 192.33400 164.27100 1.000 26.61000 132 PHE D CA 1
ATOM 14446 C C . PHE D 2 152 ? 174.03300 192.19400 165.51500 1.000 26.61000 132 PHE D C 1
ATOM 14447 O O . PHE D 2 152 ? 173.90000 191.22600 166.26700 1.000 26.61000 132 PHE D O 1
ATOM 14455 N N . SER D 2 153 ? 174.91800 193.15600 165.74600 1.000 25.47000 133 SER D N 1
ATOM 14456 C CA . SER D 2 153 ? 175.87800 193.06800 166.83000 1.000 25.47000 133 SER D CA 1
ATOM 14457 C C . SER D 2 153 ? 175.28100 193.43500 168.17900 1.000 25.47000 133 SER D C 1
ATOM 14458 O O . SER D 2 153 ? 175.80300 192.99500 169.20500 1.000 25.47000 133 SER D O 1
ATOM 14461 N N . GLU D 2 154 ? 174.20800 194.22900 168.20200 1.000 27.34000 134 GLU D N 1
ATOM 14462 C CA . GLU D 2 154 ? 173.51300 194.52200 169.45200 1.000 27.34000 134 GLU D CA 1
ATOM 14463 C C . GLU D 2 154 ? 172.84500 193.28700 170.02800 1.000 27.34000 134 GLU D C 1
ATOM 14464 O O . GLU D 2 154 ? 172.64900 193.20600 171.23800 1.000 27.34000 134 GLU D O 1
ATOM 14470 N N . TYR D 2 155 ? 172.46700 192.33600 169.18100 1.000 26.58000 135 TYR D N 1
ATOM 14471 C CA . TYR D 2 155 ? 171.74100 191.15700 169.61800 1.000 26.58000 135 TYR D CA 1
ATOM 14472 C C . TYR D 2 155 ? 172.63700 189.96200 169.87400 1.000 26.58000 135 TYR D C 1
ATOM 14473 O O . TYR D 2 155 ? 172.23300 189.05500 170.60300 1.000 26.58000 135 TYR D O 1
ATOM 14482 N N . VAL D 2 156 ? 173.83000 189.92200 169.28900 1.000 24.48000 136 VAL D N 1
ATOM 14483 C CA . VAL D 2 156 ? 174.77100 188.86200 169.62600 1.000 24.48000 136 VAL D CA 1
ATOM 14484 C C . VAL D 2 156 ? 175.43700 189.15300 170.96600 1.000 24.48000 136 VAL D C 1
ATOM 14485 O O . VAL D 2 156 ? 175.64800 188.25000 171.77800 1.000 24.48000 136 VAL D O 1
ATOM 14489 N N . CYS D 2 157 ? 175.73100 190.41900 171.24200 1.000 25.20000 137 CYS D N 1
ATOM 14490 C CA . CYS D 2 157 ? 176.47500 190.76800 172.44400 1.000 25.20000 137 CYS D CA 1
ATOM 14491 C C . CYS D 2 157 ? 175.61000 190.83500 173.69300 1.000 25.20000 137 CYS D C 1
ATOM 14492 O O . CYS D 2 157 ? 176.10100 190.50000 174.77300 1.000 25.20000 137 CYS D O 1
ATOM 14495 N N . ALA D 2 158 ? 174.34400 191.23400 173.57500 1.000 22.63000 138 ALA D N 1
ATOM 14496 C CA . ALA D 2 158 ? 173.46600 191.48800 174.71800 1.000 22.63000 138 ALA D CA 1
ATOM 14497 C C . ALA D 2 158 ? 173.14000 190.31000 175.64300 1.000 22.63000 138 ALA D C 1
ATOM 14498 O O . ALA D 2 158 ? 172.99000 190.55400 176.84400 1.000 22.63000 138 ALA D O 1
ATOM 14500 N N . PRO D 2 159 ? 172.98000 189.05500 175.19000 1.000 20.35000 139 PRO D N 1
ATOM 14501 C CA . PRO D 2 159 ? 172.80000 187.97200 176.16900 1.000 20.35000 139 PRO D CA 1
ATOM 14502 C C . PRO D 2 159 ? 174.02500 187.66500 177.01500 1.000 20.35000 139 PRO D C 1
ATOM 14503 O O . PRO D 2 159 ? 173.87000 187.01700 178.05500 1.000 20.35000 139 PRO D O 1
ATOM 14507 N N . PHE D 2 160 ? 175.22100 188.09500 176.62100 1.000 18.70000 140 PHE D N 1
ATOM 14508 C CA . PHE D 2 160 ? 176.41500 187.89800 177.43000 1.000 18.70000 140 PHE D CA 1
ATOM 14509 C C . PHE D 2 160 ? 176.62700 188.99800 178.45100 1.000 18.70000 140 PHE D C 1
ATOM 14510 O O . PHE D 2 160 ? 177.52500 188.87700 179.28200 1.000 18.70000 140 PHE D O 1
ATOM 14518 N N . TYR D 2 161 ? 175.83600 190.05900 178.40800 1.000 21.04000 141 TYR D N 1
ATOM 14519 C CA . TYR D 2 161 ? 175.91300 191.15700 179.36200 1.000 21.04000 141 TYR D CA 1
ATOM 14520 C C . TYR D 2 161 ? 174.51800 191.31000 179.95100 1.000 21.04000 141 TYR D C 1
ATOM 14521 O O . TYR D 2 161 ? 173.73500 192.13700 179.48600 1.000 21.04000 141 TYR D O 1
ATOM 14530 N N . VAL D 2 162 ? 174.22800 190.53500 180.99800 1.000 27.94000 142 VAL D N 1
ATOM 14531 C CA . VAL D 2 162 ? 172.84100 190.26900 181.38300 1.000 27.94000 142 VAL D CA 1
ATOM 14532 C C . VAL D 2 162 ? 172.17700 191.49600 182.00200 1.000 27.94000 142 VAL D C 1
ATOM 14533 O O . VAL D 2 162 ? 171.14200 191.96200 181.51400 1.000 27.94000 142 VAL D O 1
ATOM 14537 N N . GLY D 2 163 ? 172.75100 192.06000 183.06100 1.000 30.35000 143 GLY D N 1
ATOM 14538 C CA . GLY D 2 163 ? 172.17300 193.26700 183.61400 1.000 30.35000 143 GLY D CA 1
ATOM 14539 C C . GLY D 2 163 ? 172.96400 194.50900 183.31300 1.000 30.35000 143 GLY D C 1
ATOM 14540 O O . GLY D 2 163 ? 172.92100 195.46100 184.09600 1.000 30.35000 143 GLY D O 1
ATOM 14541 N N . CYS D 2 164 ? 173.67500 194.52800 182.19400 1.000 31.70000 144 CYS D N 1
ATOM 14542 C CA . CYS D 2 164 ? 174.82800 195.38800 182.05500 1.000 31.70000 144 CYS D CA 1
ATOM 14543 C C . CYS D 2 164 ? 174.83300 195.97600 180.64900 1.000 31.70000 144 CYS D C 1
ATOM 14544 O O . CYS D 2 164 ? 174.07100 195.55700 179.77900 1.000 31.70000 144 CYS D O 1
ATOM 14547 N N . LYS D 2 165 ? 175.68500 196.94000 180.42400 1.000 28.65000 145 LYS D N 1
ATOM 14548 C CA . LYS D 2 165 ? 175.76400 197.50000 179.08000 1.000 28.65000 145 LYS D CA 1
ATOM 14549 C C . LYS D 2 165 ? 177.06300 197.07700 178.42000 1.000 28.65000 145 LYS D C 1
ATOM 14550 O O . LYS D 2 165 ? 178.13600 197.30700 178.99200 1.000 28.65000 145 LYS D O 1
ATOM 14556 N N . PRO D 2 166 ? 177.00800 196.45400 177.23900 1.000 23.32000 146 PRO D N 1
ATOM 14557 C CA . PRO D 2 166 ? 178.23800 196.01100 176.59000 1.000 23.32000 146 PRO D CA 1
ATOM 14558 C C . PRO D 2 166 ? 179.03500 197.19600 176.08400 1.000 23.32000 146 PRO D C 1
ATOM 14559 O O . PRO D 2 166 ? 178.45800 198.19000 175.61400 1.000 23.32000 146 PRO D O 1
ATOM 14563 N N . PRO D 2 167 ? 180.36100 197.15300 176.18600 1.000 19.35000 147 PRO D N 1
ATOM 14564 C CA . PRO D 2 167 ? 181.17000 198.29300 175.76200 1.000 19.35000 147 PRO D CA 1
ATOM 14565 C C . PRO D 2 167 ? 181.15200 198.45900 174.25700 1.000 19.35000 147 PRO D C 1
ATOM 14566 O O . PRO D 2 167 ? 180.94600 197.50400 173.51100 1.000 19.35000 147 PRO D O 1
ATOM 14570 N N . GLN D 2 168 ? 181.35900 199.70000 173.82100 1.000 21.56000 148 GLN D N 1
ATOM 14571 C CA . GLN D 2 168 ? 181.25400 200.05600 172.41600 1.000 21.56000 148 GLN D CA 1
ATOM 14572 C C . GLN D 2 168 ? 182.31900 199.41000 171.54700 1.000 21.56000 148 GLN D C 1
ATOM 14573 O O . GLN D 2 168 ? 182.11000 199.30300 170.34000 1.000 21.56000 148 GLN D O 1
ATOM 14579 N N . ILE D 2 169 ? 183.43600 198.96900 172.11800 1.000 19.29000 149 ILE D N 1
ATOM 14580 C CA . ILE D 2 169 ? 184.46500 198.34000 171.30700 1.000 19.29000 149 ILE D CA 1
ATOM 14581 C C . ILE D 2 169 ? 184.05200 196.93100 170.89300 1.000 19.29000 149 ILE D C 1
ATOM 14582 O O . ILE D 2 169 ? 184.49600 196.43800 169.86100 1.000 19.29000 149 ILE D O 1
ATOM 14587 N N . VAL D 2 170 ? 183.16800 196.27600 171.64100 1.000 19.30000 150 VAL D N 1
ATOM 14588 C CA . VAL D 2 170 ? 182.72200 194.93900 171.27400 1.000 19.30000 150 VAL D CA 1
ATOM 14589 C C . VAL D 2 170 ? 181.57800 195.01700 170.28500 1.000 19.30000 150 VAL D C 1
ATOM 14590 O O . VAL D 2 170 ? 181.44200 194.15300 169.41700 1.000 19.30000 150 VAL D O 1
ATOM 14594 N N . VAL D 2 171 ? 180.73800 196.04100 170.40600 1.000 21.43000 151 VAL D N 1
ATOM 14595 C CA . VAL D 2 171 ? 179.66400 196.25000 169.45200 1.000 21.43000 151 VAL D CA 1
ATOM 14596 C C . VAL D 2 171 ? 180.22700 196.61300 168.08700 1.000 21.43000 151 VAL D C 1
ATOM 14597 O O . VAL D 2 171 ? 179.77800 196.09900 167.05800 1.000 21.43000 151 VAL D O 1
ATOM 14601 N N . LYS D 2 172 ? 181.25200 197.45900 168.05700 1.000 23.19000 152 LYS D N 1
ATOM 14602 C CA . LYS D 2 172 ? 181.78000 197.92300 166.78400 1.000 23.19000 152 LYS D CA 1
ATOM 14603 C C . LYS D 2 172 ? 182.71400 196.91100 166.13800 1.000 23.19000 152 LYS D C 1
ATOM 14604 O O . LYS D 2 172 ? 182.73200 196.79600 164.91200 1.000 23.19000 152 LYS D O 1
ATOM 14610 N N . CYS D 2 173 ? 183.49100 196.15900 166.91600 1.000 23.57000 153 CYS D N 1
ATOM 14611 C CA . CYS D 2 173 ? 184.41200 195.24200 166.25900 1.000 23.57000 153 CYS D CA 1
ATOM 14612 C C . CYS D 2 173 ? 183.76700 193.90300 165.94300 1.000 23.57000 153 CYS D C 1
ATOM 14613 O O . CYS D 2 173 ? 184.40800 193.06200 165.31600 1.000 23.57000 153 CYS D O 1
ATOM 14616 N N . LEU D 2 174 ? 182.52600 193.68400 166.35500 1.000 23.50000 154 LEU D N 1
ATOM 14617 C CA . LEU D 2 174 ? 181.73800 192.57000 165.85100 1.000 23.50000 154 LEU D CA 1
ATOM 14618 C C . LEU D 2 174 ? 180.86100 192.98100 164.67900 1.000 23.50000 154 LEU D C 1
ATOM 14619 O O . LEU D 2 174 ? 180.56100 192.15200 163.81800 1.000 23.50000 154 LEU D O 1
ATOM 14624 N N . ALA D 2 175 ? 180.44500 194.24500 164.62500 1.000 23.79000 155 ALA D N 1
ATOM 14625 C CA . ALA D 2 175 ? 179.75500 194.74500 163.44500 1.000 23.79000 155 ALA D CA 1
ATOM 14626 C C . ALA D 2 175 ? 180.70500 194.90500 162.27100 1.000 23.79000 155 ALA D C 1
ATOM 14627 O O . ALA D 2 175 ? 180.29900 194.71600 161.12100 1.000 23.79000 155 ALA D O 1
ATOM 14629 N N . ALA D 2 176 ? 181.96700 195.24800 162.53500 1.000 23.93000 156 ALA D N 1
ATOM 14630 C CA . ALA D 2 176 ? 182.95500 195.33400 161.46700 1.000 23.93000 156 ALA D CA 1
ATOM 14631 C C . ALA D 2 176 ? 183.32100 193.96300 160.92800 1.000 23.93000 156 ALA D C 1
ATOM 14632 O O . ALA D 2 176 ? 183.64700 193.83700 159.74800 1.000 23.93000 156 ALA D O 1
ATOM 14634 N N . ALA D 2 177 ? 183.26800 192.92900 161.75900 1.000 24.50000 157 ALA D N 1
ATOM 14635 C CA . ALA D 2 177 ? 183.51100 191.58000 161.27300 1.000 24.50000 157 ALA D CA 1
ATOM 14636 C C . ALA D 2 177 ? 182.33800 191.02300 160.48400 1.000 24.50000 157 ALA D C 1
ATOM 14637 O O . ALA D 2 177 ? 182.51700 190.05800 159.74200 1.000 24.50000 157 ALA D O 1
ATOM 14639 N N . ALA D 2 178 ? 181.14500 191.59300 160.63200 1.000 25.50000 158 ALA D N 1
ATOM 14640 C CA . ALA D 2 178 ? 180.01800 191.17000 159.81400 1.000 25.50000 158 ALA D CA 1
ATOM 14641 C C . ALA D 2 178 ? 179.99900 191.87200 158.46600 1.000 25.50000 158 ALA D C 1
ATOM 14642 O O . ALA D 2 178 ? 179.53000 191.29200 157.48600 1.000 25.50000 158 ALA D O 1
ATOM 14644 N N . ILE D 2 179 ? 180.49300 193.11000 158.39900 1.000 26.47000 159 ILE D N 1
ATOM 14645 C CA . ILE D 2 179 ? 180.59500 193.81000 157.12300 1.000 26.47000 159 ILE D CA 1
ATOM 14646 C C . ILE D 2 179 ? 181.63200 193.13900 156.23500 1.000 26.47000 159 ILE D C 1
ATOM 14647 O O . ILE D 2 179 ? 181.39900 192.91800 155.04400 1.000 26.47000 159 ILE D O 1
ATOM 14652 N N . LEU D 2 180 ? 182.77500 192.76600 156.81200 1.000 28.26000 160 LEU D N 1
ATOM 14653 C CA . LEU D 2 180 ? 183.83100 192.13900 156.02800 1.000 28.26000 160 LEU D CA 1
ATOM 14654 C C . LEU D 2 180 ? 183.48800 190.71100 155.63500 1.000 28.26000 160 LEU D C 1
ATOM 14655 O O . LEU D 2 180 ? 183.90900 190.25200 154.57200 1.000 28.26000 160 LEU D O 1
ATOM 14660 N N . PHE D 2 181 ? 182.73700 189.99400 156.46500 1.000 29.81000 161 PHE D N 1
ATOM 14661 C CA . PHE D 2 181 ? 182.38500 188.62000 156.13600 1.000 29.81000 161 PHE D CA 1
ATOM 14662 C C . PHE D 2 181 ? 181.29700 188.54100 155.07400 1.000 29.81000 161 PHE D C 1
ATOM 14663 O O . PHE D 2 181 ? 181.33900 187.65300 154.21900 1.000 29.81000 161 PHE D O 1
ATOM 14671 N N . ILE D 2 182 ? 180.31800 189.44300 155.11500 1.000 32.16000 162 ILE D N 1
ATOM 14672 C CA . ILE D 2 182 ? 179.27400 189.46100 154.09800 1.000 32.16000 162 ILE D CA 1
ATOM 14673 C C . ILE D 2 182 ? 179.82100 189.99500 152.77600 1.000 32.16000 162 ILE D C 1
ATOM 14674 O O . ILE D 2 182 ? 179.45900 189.49700 151.70600 1.000 32.16000 162 ILE D O 1
ATOM 14679 N N . SER D 2 183 ? 180.74400 190.95700 152.82300 1.000 32.81000 163 SER D N 1
ATOM 14680 C CA . SER D 2 183 ? 181.36900 191.44300 151.59900 1.000 32.81000 163 SER D CA 1
ATOM 14681 C C . SER D 2 183 ? 182.29300 190.40100 150.98000 1.000 32.81000 163 SER D C 1
ATOM 14682 O O . SER D 2 183 ? 182.52500 190.42400 149.77100 1.000 32.81000 163 SER D O 1
ATOM 14685 N N . THR D 2 184 ? 182.83300 189.48300 151.78200 1.000 36.68000 164 THR D N 1
ATOM 14686 C CA . THR D 2 184 ? 183.69900 188.44700 151.22600 1.000 36.68000 164 THR D CA 1
ATOM 14687 C C . THR D 2 184 ? 182.88300 187.31100 150.61800 1.000 36.68000 164 THR D C 1
ATOM 14688 O O . THR D 2 184 ? 183.23900 186.78300 149.56000 1.000 36.68000 164 THR D O 1
ATOM 14692 N N . VAL D 2 185 ? 181.77300 186.94200 151.25800 1.000 38.77000 165 VAL D N 1
ATOM 14693 C CA . VAL D 2 185 ? 180.92800 185.86300 150.75400 1.000 38.77000 165 VAL D CA 1
ATOM 14694 C C . VAL D 2 185 ? 180.24200 186.27500 149.45600 1.000 38.77000 165 VAL D C 1
ATOM 14695 O O . VAL D 2 185 ? 180.21100 185.51100 148.48500 1.000 38.77000 165 VAL D O 1
ATOM 14699 N N . ASN D 2 186 ? 179.73300 187.50300 149.39400 1.000 40.75000 166 ASN D N 1
ATOM 14700 C CA . ASN D 2 186 ? 179.00800 187.94700 148.21100 1.000 40.75000 166 ASN D CA 1
ATOM 14701 C C . ASN D 2 186 ? 179.92500 188.29600 147.04800 1.000 40.75000 166 ASN D C 1
ATOM 14702 O O . ASN D 2 186 ? 179.44300 188.44900 145.92400 1.000 40.75000 166 ASN D O 1
ATOM 14707 N N . SER D 2 187 ? 181.22500 188.41600 147.28300 1.000 41.63000 167 SER D N 1
ATOM 14708 C CA . SER D 2 187 ? 182.17900 188.69400 146.22300 1.000 41.63000 167 SER D CA 1
ATOM 14709 C C . SER D 2 187 ? 182.83800 187.43500 145.67200 1.000 41.63000 167 SER D C 1
ATOM 14710 O O . SER D 2 187 ? 183.70200 187.53600 144.79900 1.000 41.63000 167 SER D O 1
ATOM 14713 N N . LEU D 2 188 ? 182.45000 186.26000 146.15100 1.000 45.52000 168 LEU D N 1
ATOM 14714 C CA . LEU D 2 188 ? 183.06600 185.00400 145.74300 1.000 45.52000 168 LEU D CA 1
ATOM 14715 C C . LEU D 2 188 ? 182.07100 183.97300 145.24300 1.000 45.52000 168 LEU D C 1
ATOM 14716 O O . LEU D 2 188 ? 182.42300 183.13500 144.41800 1.000 45.52000 168 LEU D O 1
ATOM 14721 N N . SER D 2 189 ? 180.84800 183.98300 145.75600 1.000 54.12000 169 SER D N 1
ATOM 14722 C CA . SER D 2 189 ? 179.97400 182.82000 145.72400 1.000 54.12000 169 SER D CA 1
ATOM 14723 C C . SER D 2 189 ? 178.54100 183.22600 145.37400 1.000 54.12000 169 SER D C 1
ATOM 14724 O O . SER D 2 189 ? 177.63600 183.07900 146.18800 1.000 54.12000 169 SER D O 1
ATOM 14727 N N . VAL D 2 190 ? 178.37100 183.81300 144.18100 1.000 57.43000 170 VAL D N 1
ATOM 14728 C CA . VAL D 2 190 ? 177.15000 184.43800 143.65600 1.000 57.43000 170 VAL D CA 1
ATOM 14729 C C . VAL D 2 190 ? 175.85400 183.65300 143.90400 1.000 57.43000 170 VAL D C 1
ATOM 14730 O O . VAL D 2 190 ? 174.79900 184.25100 144.14600 1.000 57.43000 170 VAL D O 1
ATOM 14734 N N . ARG D 2 191 ? 175.91900 182.32100 143.92000 1.000 63.05000 171 ARG D N 1
ATOM 14735 C CA . ARG D 2 191 ? 174.73900 181.51800 144.20600 1.000 63.05000 171 ARG D CA 1
ATOM 14736 C C . ARG D 2 191 ? 174.59000 181.15900 145.68000 1.000 63.05000 171 ARG D C 1
ATOM 14737 O O . ARG D 2 191 ? 173.49700 180.75800 146.09100 1.000 63.05000 171 ARG D O 1
ATOM 14745 N N . LEU D 2 192 ? 175.64600 181.29100 146.48500 1.000 61.09000 172 LEU D N 1
ATOM 14746 C CA . LEU D 2 192 ? 175.56200 180.88800 147.88700 1.000 61.09000 172 LEU D CA 1
ATOM 14747 C C . LEU D 2 192 ? 174.73400 181.86100 148.71500 1.000 61.09000 172 LEU D C 1
ATOM 14748 O O . LEU D 2 192 ? 174.08800 181.44800 149.68200 1.000 61.09000 172 LEU D O 1
ATOM 14753 N N . GLY D 2 193 ? 174.72600 183.14200 148.34700 1.000 61.52000 173 GLY D N 1
ATOM 14754 C CA . GLY D 2 193 ? 173.93700 184.11800 149.07200 1.000 61.52000 173 GLY D CA 1
ATOM 14755 C C . GLY D 2 193 ? 172.44300 183.92700 148.93800 1.000 61.52000 173 GLY D C 1
ATOM 14756 O O . GLY D 2 193 ? 171.70000 184.30000 149.85000 1.000 61.52000 173 GLY D O 1
ATOM 14757 N N . SER D 2 194 ? 171.98600 183.33700 147.83600 1.000 62.81000 174 SER D N 1
ATOM 14758 C CA . SER D 2 194 ? 170.55800 183.15300 147.61400 1.000 62.81000 174 SER D CA 1
ATOM 14759 C C . SER D 2 194 ? 170.02800 181.83400 148.15600 1.000 62.81000 174 SER D C 1
ATOM 14760 O O . SER D 2 194 ? 168.81700 181.70700 148.36100 1.000 62.81000 174 SER D O 1
ATOM 14763 N N . TYR D 2 195 ? 170.89100 180.84300 148.38700 1.000 62.87000 175 TYR D N 1
ATOM 14764 C CA . TYR D 2 195 ? 170.41700 179.58700 148.95900 1.000 62.87000 175 TYR D CA 1
ATOM 14765 C C . TYR D 2 195 ? 170.16600 179.72300 150.45500 1.000 62.87000 175 TYR D C 1
ATOM 14766 O O . TYR D 2 195 ? 169.17700 179.19500 150.97400 1.000 62.87000 175 TYR D O 1
ATOM 14775 N N . VAL D 2 196 ? 171.04500 180.43800 151.16300 1.000 59.57000 176 VAL D N 1
ATOM 14776 C CA . VAL D 2 196 ? 170.87400 180.65100 152.59800 1.000 59.57000 176 VAL D CA 1
ATOM 14777 C C . VAL D 2 196 ? 169.84300 181.73500 152.88500 1.000 59.57000 176 VAL D C 1
ATOM 14778 O O . VAL D 2 196 ? 169.39000 181.86900 154.02900 1.000 59.57000 176 VAL D O 1
ATOM 14782 N N . GLN D 2 197 ? 169.41900 182.48500 151.86600 1.000 58.21000 177 GLN D N 1
ATOM 14783 C CA . GLN D 2 197 ? 168.40400 183.51600 152.06600 1.000 58.21000 177 GLN D CA 1
ATOM 14784 C C . GLN D 2 197 ? 167.03200 182.92200 152.35000 1.000 58.21000 177 GLN D C 1
ATOM 14785 O O . GLN D 2 197 ? 166.19200 183.57900 152.97200 1.000 58.21000 177 GLN D O 1
ATOM 14791 N N . ASN D 2 198 ? 166.78100 181.69000 151.90700 1.000 60.10000 178 ASN D N 1
ATOM 14792 C CA . ASN D 2 198 ? 165.47900 181.08100 152.15400 1.000 60.10000 178 ASN D CA 1
ATOM 14793 C C . ASN D 2 198 ? 165.33700 180.60500 153.59300 1.000 60.10000 178 ASN D C 1
ATOM 14794 O O . ASN D 2 198 ? 164.21800 180.55100 154.11200 1.000 60.10000 178 ASN D O 1
ATOM 14799 N N . ILE D 2 199 ? 166.44200 180.26200 154.25600 1.000 56.45000 179 ILE D N 1
ATOM 14800 C CA . ILE D 2 199 ? 166.38700 179.90800 155.67000 1.000 56.45000 179 ILE D CA 1
ATOM 14801 C C . ILE D 2 199 ? 166.58400 181.11300 156.57600 1.000 56.45000 179 ILE D C 1
ATOM 14802 O O . ILE D 2 199 ? 166.41300 180.98700 157.79900 1.000 56.45000 179 ILE D O 1
ATOM 14807 N N . PHE D 2 200 ? 166.93600 182.27500 156.02300 1.000 51.55000 180 PHE D N 1
ATOM 14808 C CA . PHE D 2 200 ? 166.93100 183.50500 156.80100 1.000 51.55000 180 PHE D CA 1
ATOM 14809 C C . PHE D 2 200 ? 165.56100 184.16600 156.79200 1.000 51.55000 180 PHE D C 1
ATOM 14810 O O . PHE D 2 200 ? 165.18400 184.81300 157.77200 1.000 51.55000 180 PHE D O 1
ATOM 14818 N N . THR D 2 201 ? 164.81600 184.02500 155.69600 1.000 51.84000 181 THR D N 1
ATOM 14819 C CA . THR D 2 201 ? 163.43400 184.48900 155.66300 1.000 51.84000 181 THR D CA 1
ATOM 14820 C C . THR D 2 201 ? 162.54600 183.59400 156.52100 1.000 51.84000 181 THR D C 1
ATOM 14821 O O . THR D 2 201 ? 161.63100 184.07600 157.19900 1.000 51.84000 181 THR D O 1
ATOM 14825 N N . ALA D 2 202 ? 162.83400 182.29100 156.54100 1.000 51.87000 182 ALA D N 1
ATOM 14826 C CA . ALA D 2 202 ? 162.07300 181.36700 157.37200 1.000 51.87000 182 ALA D CA 1
ATOM 14827 C C . ALA D 2 202 ? 162.32000 181.59900 158.85400 1.000 51.87000 182 ALA D C 1
ATOM 14828 O O . ALA D 2 202 ? 161.39800 181.45200 159.65800 1.000 51.87000 182 ALA D O 1
ATOM 14830 N N . ALA D 2 203 ? 163.54300 181.96600 159.23600 1.000 47.38000 183 ALA D N 1
ATOM 14831 C CA . ALA D 2 203 ? 163.81500 182.27300 160.63300 1.000 47.38000 183 ALA D CA 1
ATOM 14832 C C . ALA D 2 203 ? 163.32100 183.65400 161.02600 1.000 47.38000 183 ALA D C 1
ATOM 14833 O O . ALA D 2 203 ? 163.21700 183.94400 162.21900 1.000 47.38000 183 ALA D O 1
ATOM 14835 N N . LYS D 2 204 ? 163.02000 184.51200 160.05600 1.000 46.11000 184 LYS D N 1
ATOM 14836 C CA . LYS D 2 204 ? 162.58500 185.86600 160.36600 1.000 46.11000 184 LYS D CA 1
ATOM 14837 C C . LYS D 2 204 ? 161.13200 185.89400 160.80600 1.000 46.11000 184 LYS D C 1
ATOM 14838 O O . LYS D 2 204 ? 160.79400 186.50600 161.82300 1.000 46.11000 184 LYS D O 1
ATOM 14844 N N . LEU D 2 205 ? 160.25900 185.23400 160.05400 1.000 44.52000 185 LEU D N 1
ATOM 14845 C CA . LEU D 2 205 ? 158.83200 185.25100 160.32600 1.000 44.52000 185 LEU D CA 1
ATOM 14846 C C . LEU D 2 205 ? 158.39800 184.16700 161.30800 1.000 44.52000 185 LEU D C 1
ATOM 14847 O O . LEU D 2 205 ? 157.20700 184.06900 161.61400 1.000 44.52000 185 LEU D O 1
ATOM 14852 N N . VAL D 2 206 ? 159.32800 183.36300 161.81300 1.000 42.38000 186 VAL D N 1
ATOM 14853 C CA . VAL D 2 206 ? 159.03800 182.53400 162.97800 1.000 42.38000 186 VAL D CA 1
ATOM 14854 C C . VAL D 2 206 ? 159.08600 183.36400 164.25100 1.000 42.38000 186 VAL D C 1
ATOM 14855 O O . VAL D 2 206 ? 158.16000 183.31500 165.06100 1.000 42.38000 186 VAL D O 1
ATOM 14859 N N . ILE D 2 207 ? 160.13600 184.17300 164.42100 1.000 38.97000 187 ILE D N 1
ATOM 14860 C CA . ILE D 2 207 ? 160.26300 184.99800 165.61600 1.000 38.97000 187 ILE D CA 1
ATOM 14861 C C . ILE D 2 207 ? 159.30100 186.18300 165.58900 1.000 38.97000 187 ILE D C 1
ATOM 14862 O O . ILE D 2 207 ? 159.01400 186.76300 166.63800 1.000 38.97000 187 ILE D O 1
ATOM 14867 N N . VAL D 2 208 ? 158.76900 186.55000 164.42200 1.000 39.41000 188 VAL D N 1
ATOM 14868 C CA . VAL D 2 208 ? 157.73200 187.57400 164.38100 1.000 39.41000 188 VAL D CA 1
ATOM 14869 C C . VAL D 2 208 ? 156.41000 186.99600 164.86800 1.000 39.41000 188 VAL D C 1
ATOM 14870 O O . VAL D 2 208 ? 155.68900 187.62800 165.64700 1.000 39.41000 188 VAL D O 1
ATOM 14874 N N . ALA D 2 209 ? 156.10300 185.76100 164.46800 1.000 39.01000 189 ALA D N 1
ATOM 14875 C CA . ALA D 2 209 ? 154.86700 185.11600 164.88600 1.000 39.01000 189 ALA D CA 1
ATOM 14876 C C . ALA D 2 209 ? 154.88400 184.70100 166.34900 1.000 39.01000 189 ALA D C 1
ATOM 14877 O O . ALA D 2 209 ? 153.81600 184.58200 166.95000 1.000 39.01000 189 ALA D O 1
ATOM 14879 N N . ILE D 2 210 ? 156.06100 184.47400 166.93200 1.000 37.02000 190 ILE D N 1
ATOM 14880 C CA . ILE D 2 210 ? 156.13900 184.14400 168.35100 1.000 37.02000 190 ILE D CA 1
ATOM 14881 C C . ILE D 2 210 ? 155.84000 185.37400 169.19900 1.000 37.02000 190 ILE D C 1
ATOM 14882 O O . ILE D 2 210 ? 155.13500 185.29000 170.20900 1.000 37.02000 190 ILE D O 1
ATOM 14887 N N . ILE D 2 211 ? 156.31300 186.54300 168.77200 1.000 35.97000 191 ILE D N 1
ATOM 14888 C CA . ILE D 2 211 ? 156.11500 187.76000 169.55500 1.000 35.97000 191 ILE D CA 1
ATOM 14889 C C . ILE D 2 211 ? 154.67100 188.24900 169.45100 1.000 35.97000 191 ILE D C 1
ATOM 14890 O O . ILE D 2 211 ? 154.08200 188.69500 170.44200 1.000 35.97000 191 ILE D O 1
ATOM 14895 N N . ILE D 2 212 ? 154.06400 188.13200 168.26700 1.000 37.73000 192 ILE D N 1
ATOM 14896 C CA . ILE D 2 212 ? 152.69900 188.61600 168.06400 1.000 37.73000 192 ILE D CA 1
ATOM 14897 C C . ILE D 2 212 ? 151.69600 187.74400 168.81200 1.000 37.73000 192 ILE D C 1
ATOM 14898 O O . ILE D 2 212 ? 150.78400 188.25400 169.47500 1.000 37.73000 192 ILE D O 1
ATOM 14903 N N . ILE D 2 213 ? 151.87200 186.42500 168.75800 1.000 39.67000 193 ILE D N 1
ATOM 14904 C CA . ILE D 2 213 ? 150.91900 185.51400 169.38000 1.000 39.67000 193 ILE D CA 1
ATOM 14905 C C . ILE D 2 213 ? 151.05500 185.53100 170.89800 1.000 39.67000 193 ILE D C 1
ATOM 14906 O O . ILE D 2 213 ? 150.04900 185.56300 171.61500 1.000 39.67000 193 ILE D O 1
ATOM 14911 N N . SER D 2 214 ? 152.29000 185.56100 171.41500 1.000 38.86000 194 SER D N 1
ATOM 14912 C CA . SER D 2 214 ? 152.50100 185.64100 172.85900 1.000 38.86000 194 SER D CA 1
ATOM 14913 C C . SER D 2 214 ? 152.04300 186.96400 173.44600 1.000 38.86000 194 SER D C 1
ATOM 14914 O O . SER D 2 214 ? 151.77900 187.03100 174.64700 1.000 38.86000 194 SER D O 1
ATOM 14917 N N . GLY D 2 215 ? 151.95300 188.01800 172.63900 1.000 38.95000 195 GLY D N 1
ATOM 14918 C CA . GLY D 2 215 ? 151.39700 189.26100 173.12800 1.000 38.95000 195 GLY D CA 1
ATOM 14919 C C . GLY D 2 215 ? 149.89000 189.29200 173.16000 1.000 38.95000 195 GLY D C 1
ATOM 14920 O O . GLY D 2 215 ? 149.31700 190.04200 173.95200 1.000 38.95000 195 GLY D O 1
ATOM 14921 N N . LEU D 2 216 ? 149.23300 188.49900 172.31500 1.000 40.53000 196 LEU D N 1
ATOM 14922 C CA . LEU D 2 216 ? 147.77800 188.41700 172.34700 1.000 40.53000 196 LEU D CA 1
ATOM 14923 C C . LEU D 2 216 ? 147.28900 187.49000 173.45000 1.000 40.53000 196 LEU D C 1
ATOM 14924 O O . LEU D 2 216 ? 146.19200 187.69000 173.97900 1.000 40.53000 196 LEU D O 1
ATOM 14929 N N . VAL D 2 217 ? 148.08600 186.48100 173.80600 1.000 41.20000 197 VAL D N 1
ATOM 14930 C CA . VAL D 2 217 ? 147.72100 185.58300 174.89400 1.000 41.20000 197 VAL D CA 1
ATOM 14931 C C . VAL D 2 217 ? 147.82700 186.29700 176.23500 1.000 41.20000 197 VAL D C 1
ATOM 14932 O O . VAL D 2 217 ? 146.92700 186.20000 177.07600 1.000 41.20000 197 VAL D O 1
ATOM 14936 N N . LEU D 2 218 ? 148.90800 187.05100 176.44600 1.000 41.01000 198 LEU D N 1
ATOM 14937 C CA . LEU D 2 218 ? 149.09000 187.75700 177.71100 1.000 41.01000 198 LEU D CA 1
ATOM 14938 C C . LEU D 2 218 ? 148.15500 188.94900 177.83800 1.000 41.01000 198 LEU D C 1
ATOM 14939 O O . LEU D 2 218 ? 147.80700 189.34000 178.95500 1.000 41.01000 198 LEU D O 1
ATOM 14944 N N . LEU D 2 219 ? 147.75100 189.54700 176.71800 1.000 42.60000 199 LEU D N 1
ATOM 14945 C CA . LEU D 2 219 ? 146.78700 190.63800 176.78300 1.000 42.60000 199 LEU D CA 1
ATOM 14946 C C . LEU D 2 219 ? 145.39200 190.12100 177.09900 1.000 42.60000 199 LEU D C 1
ATOM 14947 O O . LEU D 2 219 ? 144.57600 190.84700 177.67400 1.000 42.60000 199 LEU D O 1
ATOM 14952 N N . ALA D 2 220 ? 145.10600 188.87100 176.73800 1.000 44.53000 200 ALA D N 1
ATOM 14953 C CA . ALA D 2 220 ? 143.84200 188.24600 177.09600 1.000 44.53000 200 ALA D CA 1
ATOM 14954 C C . ALA D 2 220 ? 143.73800 187.94700 178.58200 1.000 44.53000 200 ALA D C 1
ATOM 14955 O O . ALA D 2 220 ? 142.63800 188.01600 179.13700 1.000 44.53000 200 ALA D O 1
ATOM 14957 N N . GLN D 2 221 ? 144.85400 187.63300 179.23900 1.000 44.92000 201 GLN D N 1
ATOM 14958 C CA . GLN D 2 221 ? 144.83400 187.29000 180.65300 1.000 44.92000 201 GLN D CA 1
ATOM 14959 C C . GLN D 2 221 ? 144.75200 188.50900 181.56100 1.000 44.92000 201 GLN D C 1
ATOM 14960 O O . GLN D 2 221 ? 144.65200 188.34500 182.77900 1.000 44.92000 201 GLN D O 1
ATOM 14966 N N . GLY D 2 222 ? 144.80900 189.71700 181.01300 1.000 45.44000 202 GLY D N 1
ATOM 14967 C CA . GLY D 2 222 ? 144.57900 190.90200 181.81400 1.000 45.44000 202 GLY D CA 1
ATOM 14968 C C . GLY D 2 222 ? 145.81400 191.72600 182.10800 1.000 45.44000 202 GLY D C 1
ATOM 14969 O O . GLY D 2 222 ? 145.84700 192.46700 183.09500 1.000 45.44000 202 GLY D O 1
ATOM 14970 N N . ASN D 2 223 ? 146.83400 191.62000 181.26200 1.000 43.75000 203 ASN D N 1
ATOM 14971 C CA . ASN D 2 223 ? 148.06800 192.38200 181.44100 1.000 43.75000 203 ASN D CA 1
ATOM 14972 C C . ASN D 2 223 ? 147.99400 193.70500 180.68100 1.000 43.75000 203 ASN D C 1
ATOM 14973 O O . ASN D 2 223 ? 148.80800 194.00900 179.81500 1.000 43.75000 203 ASN D O 1
ATOM 14978 N N . THR D 2 224 ? 146.99000 194.50400 181.03300 1.000 45.49000 204 THR D N 1
ATOM 14979 C CA . THR D 2 224 ? 146.69200 195.74000 180.32500 1.000 45.49000 204 THR D CA 1
ATOM 14980 C C . THR D 2 224 ? 146.98500 196.97800 181.15800 1.000 45.49000 204 THR D C 1
ATOM 14981 O O . THR D 2 224 ? 146.42800 198.04300 180.88200 1.000 45.49000 204 THR D O 1
ATOM 14985 N N . LYS D 2 225 ? 147.84200 196.87000 182.17300 1.000 46.93000 205 LYS D N 1
ATOM 14986 C CA . LYS D 2 225 ? 147.98900 197.98900 183.10000 1.000 46.93000 205 LYS D CA 1
ATOM 14987 C C . LYS D 2 225 ? 148.99800 199.01900 182.60900 1.000 46.93000 205 LYS D C 1
ATOM 14988 O O . LYS D 2 225 ? 149.13400 200.07900 183.22300 1.000 46.93000 205 LYS D O 1
ATOM 14994 N N . ASN D 2 226 ? 149.71200 198.73800 181.52200 1.000 42.61000 206 ASN D N 1
ATOM 14995 C CA . ASN D 2 226 ? 150.62500 199.72500 180.96000 1.000 42.61000 206 ASN D CA 1
ATOM 14996 C C . ASN D 2 226 ? 149.95300 200.66000 179.96300 1.000 42.61000 206 ASN D C 1
ATOM 14997 O O . ASN D 2 226 ? 150.55500 201.67100 179.59200 1.000 42.61000 206 ASN D O 1
ATOM 15002 N N . PHE D 2 227 ? 148.73700 200.34800 179.51800 1.000 43.74000 207 PHE D N 1
ATOM 15003 C CA . PHE D 2 227 ? 148.00200 201.17900 178.58100 1.000 43.74000 207 PHE D CA 1
ATOM 15004 C C . PHE D 2 227 ? 146.96700 202.05800 179.26000 1.000 43.74000 207 PHE D C 1
ATOM 15005 O O . PHE D 2 227 ? 146.01500 202.49500 178.60500 1.000 43.74000 207 PHE D O 1
ATOM 15013 N N . ASP D 2 228 ? 147.11900 202.33100 180.55600 1.000 53.51000 208 ASP D N 1
ATOM 15014 C CA . ASP D 2 228 ? 145.99900 202.86900 181.33300 1.000 53.51000 208 ASP D CA 1
ATOM 15015 C C . ASP D 2 228 ? 145.77100 204.34500 181.05200 1.000 53.51000 208 ASP D C 1
ATOM 15016 O O . ASP D 2 228 ? 144.65200 204.76300 180.73300 1.000 53.51000 208 ASP D O 1
ATOM 15021 N N . ASN D 2 229 ? 146.82100 205.14400 181.15900 1.000 56.36000 209 ASN D N 1
ATOM 15022 C CA . ASN D 2 229 ? 146.71400 206.58200 180.98500 1.000 56.36000 209 ASN D CA 1
ATOM 15023 C C . ASN D 2 229 ? 147.67100 207.01400 179.89100 1.000 56.36000 209 ASN D C 1
ATOM 15024 O O . ASN D 2 229 ? 148.52800 207.87400 180.09900 1.000 56.36000 209 ASN D O 1
ATOM 15029 N N . SER D 2 230 ? 147.52600 206.37900 178.72900 1.000 52.96000 210 SER D N 1
ATOM 15030 C CA . SER D 2 230 ? 148.38700 206.39400 177.55300 1.000 52.96000 210 SER D CA 1
ATOM 15031 C C . SER D 2 230 ? 148.77400 207.78000 177.05300 1.000 52.96000 210 SER D C 1
ATOM 15032 O O . SER D 2 230 ? 149.73800 207.87300 176.29400 1.000 52.96000 210 SER D O 1
ATOM 15035 N N . PHE D 2 231 ? 148.08500 208.85200 177.41600 1.000 53.40000 211 PHE D N 1
ATOM 15036 C CA . PHE D 2 231 ? 148.35900 210.15200 176.82100 1.000 53.40000 211 PHE D CA 1
ATOM 15037 C C . PHE D 2 231 ? 148.78300 211.17700 177.86200 1.000 53.40000 211 PHE D C 1
ATOM 15038 O O . PHE D 2 231 ? 148.55300 212.37500 177.69900 1.000 53.40000 211 PHE D O 1
ATOM 15046 N N . GLU D 2 232 ? 149.42100 210.73700 178.94200 1.000 61.01000 212 GLU D N 1
ATOM 15047 C CA . GLU D 2 232 ? 149.94400 211.65200 179.95500 1.000 61.01000 212 GLU D CA 1
ATOM 15048 C C . GLU D 2 232 ? 151.45500 211.71400 179.82400 1.000 61.01000 212 GLU D C 1
ATOM 15049 O O . GLU D 2 232 ? 152.14900 210.73300 180.10500 1.000 61.01000 212 GLU D O 1
ATOM 15055 N N . GLY D 2 233 ? 151.95500 212.86500 179.39400 1.000 61.96000 213 GLY D N 1
ATOM 15056 C CA . GLY D 2 233 ? 153.37600 213.08600 179.24900 1.000 61.96000 213 GLY D CA 1
ATOM 15057 C C . GLY D 2 233 ? 153.77000 212.89300 177.80600 1.000 61.96000 213 GLY D C 1
ATOM 15058 O O . GLY D 2 233 ? 154.01500 211.76600 177.37500 1.000 61.96000 213 GLY D O 1
ATOM 15059 N N . ALA D 2 234 ? 153.86300 213.97800 177.05000 1.000 64.18000 214 ALA D N 1
ATOM 15060 C CA . ALA D 2 234 ? 154.07300 213.87000 175.62000 1.000 64.18000 214 ALA D CA 1
ATOM 15061 C C . ALA D 2 234 ? 154.76100 215.13400 175.13600 1.000 64.18000 214 ALA D C 1
ATOM 15062 O O . ALA D 2 234 ? 155.01700 216.06200 175.90800 1.000 64.18000 214 ALA D O 1
ATOM 15064 N N . GLN D 2 235 ? 155.06000 215.16400 173.84200 1.000 64.81000 215 GLN D N 1
ATOM 15065 C CA . GLN D 2 235 ? 155.71800 216.30100 173.22000 1.000 64.81000 215 GLN D CA 1
ATOM 15066 C C . GLN D 2 235 ? 154.92000 216.72600 171.99900 1.000 64.81000 215 GLN D C 1
ATOM 15067 O O . GLN D 2 235 ? 154.76700 215.94700 171.05400 1.000 64.81000 215 GLN D O 1
ATOM 15073 N N . LEU D 2 236 ? 154.40000 217.94700 172.02400 1.000 64.88000 216 LEU D N 1
ATOM 15074 C CA . LEU D 2 236 ? 154.02200 218.61600 170.78100 1.000 64.88000 216 LEU D CA 1
ATOM 15075 C C . LEU D 2 236 ? 155.16800 219.51600 170.33800 1.000 64.88000 216 LEU D C 1
ATOM 15076 O O . LEU D 2 236 ? 155.09000 220.74200 170.29400 1.000 64.88000 216 LEU D O 1
ATOM 15081 N N . SER D 2 237 ? 156.29700 218.87200 170.07700 1.000 57.86000 217 SER D N 1
ATOM 15082 C CA . SER D 2 237 ? 157.48400 219.51600 169.54600 1.000 57.86000 217 SER D CA 1
ATOM 15083 C C . SER D 2 237 ? 157.71300 218.97600 168.14600 1.000 57.86000 217 SER D C 1
ATOM 15084 O O . SER D 2 237 ? 157.61200 217.76700 167.92500 1.000 57.86000 217 SER D O 1
ATOM 15087 N N . VAL D 2 238 ? 158.01500 219.86600 167.20100 1.000 53.79000 218 VAL D N 1
ATOM 15088 C CA . VAL D 2 238 ? 158.26100 219.42200 165.83200 1.000 53.79000 218 VAL D CA 1
ATOM 15089 C C . VAL D 2 238 ? 159.66900 218.88700 165.62300 1.000 53.79000 218 VAL D C 1
ATOM 15090 O O . VAL D 2 238 ? 160.03000 218.56300 164.48800 1.000 53.79000 218 VAL D O 1
ATOM 15094 N N . GLY D 2 239 ? 160.47700 218.78900 166.67500 1.000 52.14000 219 GLY D N 1
ATOM 15095 C CA . GLY D 2 239 ? 161.74500 218.09700 166.59400 1.000 52.14000 219 GLY D CA 1
ATOM 15096 C C . GLY D 2 239 ? 161.66500 216.71200 167.19900 1.000 52.14000 219 GLY D C 1
ATOM 15097 O O . GLY D 2 239 ? 162.43600 215.81900 166.83800 1.000 52.14000 219 GLY D O 1
ATOM 15098 N N . ALA D 2 240 ? 160.72500 216.52500 168.12600 1.000 49.35000 220 ALA D N 1
ATOM 15099 C CA . ALA D 2 240 ? 160.55700 215.22200 168.75600 1.000 49.35000 220 ALA D CA 1
ATOM 15100 C C . ALA D 2 240 ? 159.58200 214.35900 167.97400 1.000 49.35000 220 ALA D C 1
ATOM 15101 O O . ALA D 2 240 ? 159.72200 213.13300 167.93700 1.000 49.35000 220 ALA D O 1
ATOM 15103 N N . ILE D 2 241 ? 158.57900 214.97800 167.35400 1.000 47.53000 221 ILE D N 1
ATOM 15104 C CA . ILE D 2 241 ? 157.69000 214.24100 166.46400 1.000 47.53000 221 ILE D CA 1
ATOM 15105 C C . ILE D 2 241 ? 158.43100 213.84000 165.19600 1.000 47.53000 221 ILE D C 1
ATOM 15106 O O . ILE D 2 241 ? 158.26900 212.72500 164.69200 1.000 47.53000 221 ILE D O 1
ATOM 15111 N N . SER D 2 242 ? 159.30700 214.71600 164.70200 1.000 45.58000 222 SER D N 1
ATOM 15112 C CA . SER D 2 242 ? 160.02800 214.44100 163.46300 1.000 45.58000 222 SER D CA 1
ATOM 15113 C C . SER D 2 242 ? 161.06500 213.33800 163.62500 1.000 45.58000 222 SER D C 1
ATOM 15114 O O . SER D 2 242 ? 161.32000 212.59000 162.67800 1.000 45.58000 222 SER D O 1
ATOM 15117 N N . LEU D 2 243 ? 161.66600 213.20900 164.80700 1.000 43.15000 223 LEU D N 1
ATOM 15118 C CA . LEU D 2 243 ? 162.63800 212.14600 165.02400 1.000 43.15000 223 LEU D CA 1
ATOM 15119 C C . LEU D 2 243 ? 161.99000 210.80900 165.34200 1.000 43.15000 223 LEU D C 1
ATOM 15120 O O . LEU D 2 243 ? 162.63600 209.77300 165.17400 1.000 43.15000 223 LEU D O 1
ATOM 15125 N N . ALA D 2 244 ? 160.74800 210.80700 165.81800 1.000 39.94000 224 ALA D N 1
ATOM 15126 C CA . ALA D 2 244 ? 160.00400 209.56200 165.93000 1.000 39.94000 224 ALA D CA 1
ATOM 15127 C C . ALA D 2 244 ? 159.55600 209.05800 164.56800 1.000 39.94000 224 ALA D C 1
ATOM 15128 O O . ALA D 2 244 ? 159.30400 207.86200 164.40400 1.000 39.94000 224 ALA D O 1
ATOM 15130 N N . PHE D 2 245 ? 159.45000 209.95300 163.58600 1.000 39.02000 225 PHE D N 1
ATOM 15131 C CA . PHE D 2 245 ? 159.10900 209.53800 162.23300 1.000 39.02000 225 PHE D CA 1
ATOM 15132 C C . PHE D 2 245 ? 160.32500 209.01600 161.48400 1.000 39.02000 225 PHE D C 1
ATOM 15133 O O . PHE D 2 245 ? 160.17800 208.20400 160.56900 1.000 39.02000 225 PHE D O 1
ATOM 15141 N N . TYR D 2 246 ? 161.52400 209.47500 161.84600 1.000 38.22000 226 TYR D N 1
ATOM 15142 C CA . TYR D 2 246 ? 162.73800 208.95600 161.22600 1.000 38.22000 226 TYR D CA 1
ATOM 15143 C C . TYR D 2 246 ? 162.95600 207.49900 161.59600 1.000 38.22000 226 TYR D C 1
ATOM 15144 O O . TYR D 2 246 ? 163.24300 206.66300 160.73500 1.000 38.22000 226 TYR D O 1
ATOM 15153 N N . ASN D 2 247 ? 162.82000 207.17600 162.87900 1.000 36.45000 227 ASN D N 1
ATOM 15154 C CA . ASN D 2 247 ? 163.06400 205.81700 163.33400 1.000 36.45000 227 ASN D CA 1
ATOM 15155 C C . ASN D 2 247 ? 161.90300 204.89400 163.01800 1.000 36.45000 227 ASN D C 1
ATOM 15156 O O . ASN D 2 247 ? 162.10200 203.68600 162.87100 1.000 36.45000 227 ASN D O 1
ATOM 15161 N N . GLY D 2 248 ? 160.69100 205.43400 162.91400 1.000 36.52000 228 GLY D N 1
ATOM 15162 C CA . GLY D 2 248 ? 159.56200 204.61800 162.51500 1.000 36.52000 228 GLY D CA 1
ATOM 15163 C C . GLY D 2 248 ? 159.59600 204.25000 161.04900 1.000 36.52000 228 GLY D C 1
ATOM 15164 O O . GLY D 2 248 ? 159.24300 203.12900 160.68200 1.000 36.52000 228 GLY D O 1
ATOM 15165 N N . LEU D 2 249 ? 160.03700 205.17100 160.19700 1.000 35.01000 229 LEU D N 1
ATOM 15166 C CA . LEU D 2 249 ? 160.12300 204.90200 158.77100 1.000 35.01000 229 LEU D CA 1
ATOM 15167 C C . LEU D 2 249 ? 161.36400 204.11100 158.38300 1.000 35.01000 229 LEU D C 1
ATOM 15168 O O . LEU D 2 249 ? 161.45200 203.67300 157.23300 1.000 35.01000 229 LEU D O 1
ATOM 15173 N N . TRP D 2 250 ? 162.32100 203.92000 159.29500 1.000 32.91000 230 TRP D N 1
ATOM 15174 C CA . TRP D 2 250 ? 163.43600 203.02500 159.00400 1.000 32.91000 230 TRP D CA 1
ATOM 15175 C C . TRP D 2 250 ? 162.97200 201.57400 158.97100 1.000 32.91000 230 TRP D C 1
ATOM 15176 O O . TRP D 2 250 ? 163.43700 200.78300 158.14400 1.000 32.91000 230 TRP D O 1
ATOM 15187 N N . ALA D 2 251 ? 162.03300 201.21200 159.84300 1.000 34.79000 231 ALA D N 1
ATOM 15188 C CA . ALA D 2 251 ? 161.49300 199.85900 159.84700 1.000 34.79000 231 ALA D CA 1
ATOM 15189 C C . ALA D 2 251 ? 160.56600 199.59400 158.66700 1.000 34.79000 231 ALA D C 1
ATOM 15190 O O . ALA D 2 251 ? 160.26000 198.43200 158.38900 1.000 34.79000 231 ALA D O 1
ATOM 15192 N N . TYR D 2 252 ? 160.11500 200.63500 157.97200 1.000 36.08000 232 TYR D N 1
ATOM 15193 C CA . TYR D 2 252 ? 159.30700 200.49500 156.77100 1.000 36.08000 232 TYR D CA 1
ATOM 15194 C C . TYR D 2 252 ? 160.12200 200.62900 155.49800 1.000 36.08000 232 TYR D C 1
ATOM 15195 O O . TYR D 2 252 ? 159.54600 200.62900 154.41200 1.000 36.08000 232 TYR D O 1
ATOM 15204 N N . ASP D 2 253 ? 161.44100 200.74300 155.60700 1.000 40.66000 233 ASP D N 1
ATOM 15205 C CA . ASP D 2 253 ? 162.28300 200.99200 154.44500 1.000 40.66000 233 ASP D CA 1
ATOM 15206 C C . ASP D 2 253 ? 162.34500 199.77000 153.53900 1.000 40.66000 233 ASP D C 1
ATOM 15207 O O . ASP D 2 253 ? 162.46000 198.63600 154.00900 1.000 40.66000 233 ASP D O 1
ATOM 15212 N N . GLY D 2 254 ? 162.27700 200.01000 152.23400 1.000 43.07000 234 GLY D N 1
ATOM 15213 C CA . GLY D 2 254 ? 162.07500 198.95700 151.25700 1.000 43.07000 234 GLY D CA 1
ATOM 15214 C C . GLY D 2 254 ? 160.80600 199.09500 150.44700 1.000 43.07000 234 GLY D C 1
ATOM 15215 O O . GLY D 2 254 ? 160.53300 198.22500 149.61100 1.000 43.07000 234 GLY D O 1
ATOM 15216 N N . TRP D 2 255 ? 160.00900 200.14200 150.65500 1.000 43.40000 235 TRP D N 1
ATOM 15217 C CA . TRP D 2 255 ? 158.80700 200.34400 149.86000 1.000 43.40000 235 TRP D CA 1
ATOM 15218 C C . TRP D 2 255 ? 159.10800 200.96000 148.50100 1.000 43.40000 235 TRP D C 1
ATOM 15219 O O . TRP D 2 255 ? 158.26400 200.89100 147.60600 1.000 43.40000 235 TRP D O 1
ATOM 15230 N N . ASN D 2 256 ? 160.28000 201.56700 148.33000 1.000 46.49000 236 ASN D N 1
ATOM 15231 C CA . ASN D 2 256 ? 160.63200 202.18100 147.06300 1.000 46.49000 236 ASN D CA 1
ATOM 15232 C C . ASN D 2 256 ? 161.31900 201.21400 146.10900 1.000 46.49000 236 ASN D C 1
ATOM 15233 O O . ASN D 2 256 ? 161.33100 201.47200 144.90400 1.000 46.49000 236 ASN D O 1
ATOM 15238 N N . GLN D 2 257 ? 161.87700 200.10800 146.60600 1.000 49.83000 237 GLN D N 1
ATOM 15239 C CA . GLN D 2 257 ? 162.44300 199.06400 145.76100 1.000 49.83000 237 GLN D CA 1
ATOM 15240 C C . GLN D 2 257 ? 161.39900 198.04300 145.33500 1.000 49.83000 237 GLN D C 1
ATOM 15241 O O . GLN D 2 257 ? 161.75200 196.95900 144.87000 1.000 49.83000 237 GLN D O 1
ATOM 15247 N N . LEU D 2 258 ? 160.11900 198.36700 145.48400 1.000 53.49000 238 LEU D N 1
ATOM 15248 C CA . LEU D 2 258 ? 159.06800 197.40100 145.22500 1.000 53.49000 238 LEU D CA 1
ATOM 15249 C C . LEU D 2 258 ? 158.68400 197.34400 143.75900 1.000 53.49000 238 LEU D C 1
ATOM 15250 O O . LEU D 2 258 ? 157.90800 196.46800 143.36800 1.000 53.49000 238 LEU D O 1
ATOM 15255 N N . ASN D 2 259 ? 159.20400 198.25200 142.94800 1.000 58.89000 239 ASN D N 1
ATOM 15256 C CA . ASN D 2 259 ? 158.66500 198.44200 141.61200 1.000 58.89000 239 ASN D CA 1
ATOM 15257 C C . ASN D 2 259 ? 159.11200 197.34800 140.65700 1.000 58.89000 239 ASN D C 1
ATOM 15258 O O . ASN D 2 259 ? 158.29600 196.80200 139.91000 1.000 58.89000 239 ASN D O 1
ATOM 15263 N N . TYR D 2 260 ? 160.39600 197.00100 140.68200 1.000 63.09000 240 TYR D N 1
ATOM 15264 C CA . TYR D 2 260 ? 160.99900 196.31900 139.54300 1.000 63.09000 240 TYR D CA 1
ATOM 15265 C C . TYR D 2 260 ? 160.82100 194.81000 139.60500 1.000 63.09000 240 TYR D C 1
ATOM 15266 O O . TYR D 2 260 ? 160.41400 194.19200 138.61600 1.000 63.09000 240 TYR D O 1
ATOM 15275 N N . ILE D 2 261 ? 161.12000 194.19900 140.75200 1.000 67.53000 241 ILE D N 1
ATOM 15276 C CA . ILE D 2 261 ? 161.02000 192.74800 140.87200 1.000 67.53000 241 ILE D CA 1
ATOM 15277 C C . ILE D 2 261 ? 159.57100 192.27800 141.00000 1.000 67.53000 241 ILE D C 1
ATOM 15278 O O . ILE D 2 261 ? 159.30200 191.07100 140.88900 1.000 67.53000 241 ILE D O 1
ATOM 15283 N N . THR D 2 262 ? 158.61400 193.18700 141.18800 1.000 67.04000 242 THR D N 1
ATOM 15284 C CA . THR D 2 262 ? 157.20800 192.80400 141.18100 1.000 67.04000 242 THR D CA 1
ATOM 15285 C C . THR D 2 262 ? 156.45800 193.32500 139.95700 1.000 67.04000 242 THR D C 1
ATOM 15286 O O . THR D 2 262 ? 155.25200 193.57400 140.04100 1.000 67.04000 242 THR D O 1
ATOM 15290 N N . GLU D 2 263 ? 157.14500 193.51300 138.83200 1.000 68.25000 243 GLU D N 1
ATOM 15291 C CA . GLU D 2 263 ? 156.45700 193.69200 137.56300 1.000 68.25000 243 GLU D CA 1
ATOM 15292 C C . GLU D 2 263 ? 156.17600 192.37400 136.85300 1.000 68.25000 243 GLU D C 1
ATOM 15293 O O . GLU D 2 263 ? 155.55000 192.38200 135.79200 1.000 68.25000 243 GLU D O 1
ATOM 15299 N N . GLU D 2 264 ? 156.61300 191.25900 137.42100 1.000 71.59000 244 GLU D N 1
ATOM 15300 C CA . GLU D 2 264 ? 156.47600 189.94400 136.81300 1.000 71.59000 244 GLU D CA 1
ATOM 15301 C C . GLU D 2 264 ? 155.19400 189.25900 137.27900 1.000 71.59000 244 GLU D C 1
ATOM 15302 O O . GLU D 2 264 ? 155.19200 188.11200 137.72300 1.000 71.59000 244 GLU D O 1
ATOM 15308 N N . LEU D 2 265 ? 154.08600 189.97500 137.16200 1.000 71.58000 245 LEU D N 1
ATOM 15309 C CA . LEU D 2 265 ? 152.80200 189.49400 137.64400 1.000 71.58000 245 LEU D CA 1
ATOM 15310 C C . LEU D 2 265 ? 151.92700 189.04000 136.48100 1.000 71.58000 245 LEU D C 1
ATOM 15311 O O . LEU D 2 265 ? 152.15800 189.38700 135.32100 1.000 71.58000 245 LEU D O 1
ATOM 15316 N N . ARG D 2 266 ? 150.90300 188.24900 136.81400 1.000 74.83000 246 ARG D N 1
ATOM 15317 C CA . ARG D 2 266 ? 150.00900 187.69500 135.80200 1.000 74.83000 246 ARG D CA 1
ATOM 15318 C C . ARG D 2 266 ? 149.14600 188.76000 135.14400 1.000 74.83000 246 ARG D C 1
ATOM 15319 O O . ARG D 2 266 ? 148.72600 188.57900 133.99600 1.000 74.83000 246 ARG D O 1
ATOM 15327 N N . ASN D 2 267 ? 148.86800 189.85700 135.84500 1.000 70.49000 247 ASN D N 1
ATOM 15328 C CA . ASN D 2 267 ? 148.13800 190.98200 135.26500 1.000 70.49000 247 ASN D CA 1
ATOM 15329 C C . ASN D 2 267 ? 148.57400 192.23300 136.00300 1.000 70.49000 247 ASN D C 1
ATOM 15330 O O . ASN D 2 267 ? 147.97600 192.61500 137.01600 1.000 70.49000 247 ASN D O 1
ATOM 15335 N N . PRO D 2 268 ? 149.62500 192.89900 135.53000 1.000 69.14000 248 PRO D N 1
ATOM 15336 C CA . PRO D 2 268 ? 150.00400 194.18700 136.11700 1.000 69.14000 248 PRO D CA 1
ATOM 15337 C C . PRO D 2 268 ? 148.99800 195.26400 135.74700 1.000 69.14000 248 PRO D C 1
ATOM 15338 O O . PRO D 2 268 ? 148.08200 195.05500 134.94800 1.000 69.14000 248 PRO D O 1
ATOM 15342 N N . TYR D 2 269 ? 149.18000 196.42700 136.37900 1.000 66.12000 249 TYR D N 1
ATOM 15343 C CA . TYR D 2 269 ? 148.33100 197.62500 136.40500 1.000 66.12000 249 TYR D CA 1
ATOM 15344 C C . TYR D 2 269 ? 147.03400 197.40600 137.17400 1.000 66.12000 249 TYR D C 1
ATOM 15345 O O . TYR D 2 269 ? 146.25600 198.35300 137.32600 1.000 66.12000 249 TYR D O 1
ATOM 15354 N N . ARG D 2 270 ? 146.77000 196.20000 137.65400 1.000 63.48000 250 ARG D N 1
ATOM 15355 C CA . ARG D 2 270 ? 145.77600 195.94000 138.68200 1.000 63.48000 250 ARG D CA 1
ATOM 15356 C C . ARG D 2 270 ? 146.35900 195.20000 139.87200 1.000 63.48000 250 ARG D C 1
ATOM 15357 O O . ARG D 2 270 ? 146.04400 195.53500 141.01100 1.000 63.48000 250 ARG D O 1
ATOM 15365 N N . ASN D 2 271 ? 147.23100 194.21900 139.63900 1.000 62.19000 251 ASN D N 1
ATOM 15366 C CA . ASN D 2 271 ? 147.79800 193.45100 140.73700 1.000 62.19000 251 ASN D CA 1
ATOM 15367 C C . ASN D 2 271 ? 148.95800 194.15300 141.42300 1.000 62.19000 251 ASN D C 1
ATOM 15368 O O . ASN D 2 271 ? 149.29000 193.79600 142.55600 1.000 62.19000 251 ASN D O 1
ATOM 15373 N N . LEU D 2 272 ? 149.59000 195.12200 140.77400 1.000 56.92000 252 LEU D N 1
ATOM 15374 C CA . LEU D 2 272 ? 150.61600 195.88600 141.47400 1.000 56.92000 252 LEU D CA 1
ATOM 15375 C C . LEU D 2 272 ? 150.02600 196.92600 142.43400 1.000 56.92000 252 LEU D C 1
ATOM 15376 O O . LEU D 2 272 ? 150.47500 196.96000 143.58700 1.000 56.92000 252 LEU D O 1
ATOM 15381 N N . PRO D 2 273 ? 149.04300 197.77500 142.07600 1.000 54.44000 253 PRO D N 1
ATOM 15382 C CA . PRO D 2 273 ? 148.47300 198.64800 143.11400 1.000 54.44000 253 PRO D CA 1
ATOM 15383 C C . PRO D 2 273 ? 147.61500 197.91500 144.12500 1.000 54.44000 253 PRO D C 1
ATOM 15384 O O . PRO D 2 273 ? 147.36600 198.46700 145.19700 1.000 54.44000 253 PRO D O 1
ATOM 15388 N N . LEU D 2 274 ? 147.16300 196.69900 143.83400 1.000 52.19000 254 LEU D N 1
ATOM 15389 C CA . LEU D 2 274 ? 146.45400 195.91600 144.83400 1.000 52.19000 254 LEU D CA 1
ATOM 15390 C C . LEU D 2 274 ? 147.39200 195.18600 145.77700 1.000 52.19000 254 LEU D C 1
ATOM 15391 O O . LEU D 2 274 ? 146.97800 194.83400 146.88200 1.000 52.19000 254 LEU D O 1
ATOM 15396 N N . ALA D 2 275 ? 148.64000 194.95500 145.37700 1.000 50.07000 255 ALA D N 1
ATOM 15397 C CA . ALA D 2 275 ? 149.60900 194.38000 146.29700 1.000 50.07000 255 ALA D CA 1
ATOM 15398 C C . ALA D 2 275 ? 150.16000 195.40400 147.27600 1.000 50.07000 255 ALA D C 1
ATOM 15399 O O . ALA D 2 275 ? 150.77900 195.01900 148.26900 1.000 50.07000 255 ALA D O 1
ATOM 15401 N N . ILE D 2 276 ? 149.93800 196.69100 147.03100 1.000 46.62000 256 ILE D N 1
ATOM 15402 C CA . ILE D 2 276 ? 150.43100 197.71900 147.93700 1.000 46.62000 256 ILE D CA 1
ATOM 15403 C C . ILE D 2 276 ? 149.38500 198.05400 148.99600 1.000 46.62000 256 ILE D C 1
ATOM 15404 O O . ILE D 2 276 ? 149.72000 198.27200 150.16300 1.000 46.62000 256 ILE D O 1
ATOM 15409 N N . ILE D 2 277 ? 148.10300 198.07200 148.62200 1.000 46.89000 257 ILE D N 1
ATOM 15410 C CA . ILE D 2 277 ? 147.03200 198.31000 149.58700 1.000 46.89000 257 ILE D CA 1
ATOM 15411 C C . ILE D 2 277 ? 146.84900 197.11800 150.52600 1.000 46.89000 257 ILE D C 1
ATOM 15412 O O . ILE D 2 277 ? 146.36800 197.27900 151.65200 1.000 46.89000 257 ILE D O 1
ATOM 15417 N N . ILE D 2 278 ? 147.26000 195.92500 150.11500 1.000 45.41000 258 ILE D N 1
ATOM 15418 C CA . ILE D 2 278 ? 147.19000 194.75100 150.96900 1.000 45.41000 258 ILE D CA 1
ATOM 15419 C C . ILE D 2 278 ? 148.52000 194.48100 151.66500 1.000 45.41000 258 ILE D C 1
ATOM 15420 O O . ILE D 2 278 ? 148.54100 194.15700 152.85100 1.000 45.41000 258 ILE D O 1
ATOM 15425 N N . GLY D 2 279 ? 149.63800 194.66200 150.96100 1.000 43.56000 259 GLY D N 1
ATOM 15426 C CA . GLY D 2 279 ? 150.91300 194.17900 151.47400 1.000 43.56000 259 GLY D CA 1
ATOM 15427 C C . GLY D 2 279 ? 151.48200 195.02700 152.59600 1.000 43.56000 259 GLY D C 1
ATOM 15428 O O . GLY D 2 279 ? 151.91000 194.50200 153.62500 1.000 43.56000 259 GLY D O 1
ATOM 15429 N N . ILE D 2 280 ? 151.50600 196.34200 152.41400 1.000 41.30000 260 ILE D N 1
ATOM 15430 C CA . ILE D 2 280 ? 152.10100 197.24400 153.40200 1.000 41.30000 260 ILE D CA 1
ATOM 15431 C C . ILE D 2 280 ? 151.17400 197.49500 154.59900 1.000 41.30000 260 ILE D C 1
ATOM 15432 O O . ILE D 2 280 ? 151.67900 197.49700 155.73100 1.000 41.30000 260 ILE D O 1
ATOM 15437 N N . PRO D 2 281 ? 149.84400 197.67900 154.46700 1.000 39.76000 261 PRO D N 1
ATOM 15438 C CA . PRO D 2 281 ? 149.01200 197.67800 155.68600 1.000 39.76000 261 PRO D CA 1
ATOM 15439 C C . PRO D 2 281 ? 148.91200 196.33300 156.39000 1.000 39.76000 261 PRO D C 1
ATOM 15440 O O . PRO D 2 281 ? 148.38800 196.28600 157.50500 1.000 39.76000 261 PRO D O 1
ATOM 15444 N N . LEU D 2 282 ? 149.37600 195.24100 155.78700 1.000 39.20000 262 LEU D N 1
ATOM 15445 C CA . LEU D 2 282 ? 149.56700 194.01700 156.54800 1.000 39.20000 262 LEU D CA 1
ATOM 15446 C C . LEU D 2 282 ? 150.84800 194.07200 157.36600 1.000 39.20000 262 LEU D C 1
ATOM 15447 O O . LEU D 2 282 ? 150.92400 193.45400 158.42900 1.000 39.20000 262 LEU D O 1
ATOM 15452 N N . VAL D 2 283 ? 151.85500 194.80400 156.89000 1.000 38.07000 263 VAL D N 1
ATOM 15453 C CA . VAL D 2 283 ? 153.05800 195.02800 157.68000 1.000 38.07000 263 VAL D CA 1
ATOM 15454 C C . VAL D 2 283 ? 152.76200 195.98500 158.83000 1.000 38.07000 263 VAL D C 1
ATOM 15455 O O . VAL D 2 283 ? 153.26500 195.80900 159.94600 1.000 38.07000 263 VAL D O 1
ATOM 15459 N N . THR D 2 284 ? 151.90400 196.98100 158.58900 1.000 36.35000 264 THR D N 1
ATOM 15460 C CA . THR D 2 284 ? 151.51400 197.91700 159.64000 1.000 36.35000 264 THR D CA 1
ATOM 15461 C C . THR D 2 284 ? 150.72100 197.21900 160.73700 1.000 36.35000 264 THR D C 1
ATOM 15462 O O . THR D 2 284 ? 150.82200 197.58000 161.91300 1.000 36.35000 264 THR D O 1
ATOM 15466 N N . ALA D 2 285 ? 149.95200 196.19500 160.37900 1.000 37.28000 265 ALA D N 1
ATOM 15467 C CA . ALA D 2 285 ? 149.27600 195.39900 161.38900 1.000 37.28000 265 ALA D CA 1
ATOM 15468 C C . ALA D 2 285 ? 150.24100 194.53400 162.18400 1.000 37.28000 265 ALA D C 1
ATOM 15469 O O . ALA D 2 285 ? 149.96200 194.23700 163.34500 1.000 37.28000 265 ALA D O 1
ATOM 15471 N N . CYS D 2 286 ? 151.36200 194.11900 161.59700 1.000 39.01000 266 CYS D N 1
ATOM 15472 C CA . CYS D 2 286 ? 152.33700 193.35500 162.36700 1.000 39.01000 266 CYS D CA 1
ATOM 15473 C C . CYS D 2 286 ? 153.21700 194.25100 163.22800 1.000 39.01000 266 CYS D C 1
ATOM 15474 O O . CYS D 2 286 ? 153.69500 193.81900 164.28000 1.000 39.01000 266 CYS D O 1
ATOM 15477 N N . TYR D 2 287 ? 153.42800 195.50100 162.82100 1.000 35.30000 267 TYR D N 1
ATOM 15478 C CA . TYR D 2 287 ? 154.30000 196.38000 163.59300 1.000 35.30000 267 TYR D CA 1
ATOM 15479 C C . TYR D 2 287 ? 153.58400 196.97500 164.79700 1.000 35.30000 267 TYR D C 1
ATOM 15480 O O . TYR D 2 287 ? 154.21900 197.23600 165.82200 1.000 35.30000 267 TYR D O 1
ATOM 15489 N N . ILE D 2 288 ? 152.27900 197.22000 164.69100 1.000 34.81000 268 ILE D N 1
ATOM 15490 C CA . ILE D 2 288 ? 151.51500 197.69000 165.84200 1.000 34.81000 268 ILE D CA 1
ATOM 15491 C C . ILE D 2 288 ? 151.33400 196.56100 166.84900 1.000 34.81000 268 ILE D C 1
ATOM 15492 O O . ILE D 2 288 ? 151.44900 196.76500 168.06200 1.000 34.81000 268 ILE D O 1
ATOM 15497 N N . LEU D 2 289 ? 151.08400 195.34500 166.35900 1.000 35.77000 269 LEU D N 1
ATOM 15498 C CA . LEU D 2 289 ? 150.89500 194.20500 167.24500 1.000 35.77000 269 LEU D CA 1
ATOM 15499 C C . LEU D 2 289 ? 152.17000 193.79400 167.96600 1.000 35.77000 269 LEU D C 1
ATOM 15500 O O . LEU D 2 289 ? 152.08600 193.30100 169.09300 1.000 35.77000 269 LEU D O 1
ATOM 15505 N N . MET D 2 290 ? 153.34100 193.97000 167.35300 1.000 36.09000 270 MET D N 1
ATOM 15506 C CA . MET D 2 290 ? 154.57300 193.68000 168.07300 1.000 36.09000 270 MET D CA 1
ATOM 15507 C C . MET D 2 290 ? 154.87800 194.73000 169.12500 1.000 36.09000 270 MET D C 1
ATOM 15508 O O . MET D 2 290 ? 155.39800 194.39200 170.19000 1.000 36.09000 270 MET D O 1
ATOM 15513 N N . ASN D 2 291 ? 154.54500 195.99000 168.86600 1.000 34.90000 271 ASN D N 1
ATOM 15514 C CA . ASN D 2 291 ? 154.74100 197.02500 169.87100 1.000 34.90000 271 ASN D CA 1
ATOM 15515 C C . ASN D 2 291 ? 153.72600 196.93200 171.00100 1.000 34.90000 271 ASN D C 1
ATOM 15516 O O . ASN D 2 291 ? 154.03400 197.31600 172.12900 1.000 34.90000 271 ASN D O 1
ATOM 15521 N N . VAL D 2 292 ? 152.52100 196.43600 170.72400 1.000 36.39000 272 VAL D N 1
ATOM 15522 C CA . VAL D 2 292 ? 151.56900 196.14400 171.79200 1.000 36.39000 272 VAL D CA 1
ATOM 15523 C C . VAL D 2 292 ? 152.05600 194.95300 172.60900 1.000 36.39000 272 VAL D C 1
ATOM 15524 O O . VAL D 2 292 ? 151.93700 194.93000 173.83900 1.000 36.39000 272 VAL D O 1
ATOM 15528 N N . SER D 2 293 ? 152.68200 193.98200 171.94200 1.000 34.47000 273 SER D N 1
ATOM 15529 C CA . SER D 2 293 ? 153.24800 192.82200 172.62100 1.000 34.47000 273 SER D CA 1
ATOM 15530 C C . SER D 2 293 ? 154.44900 193.17800 173.49000 1.000 34.47000 273 SER D C 1
ATOM 15531 O O . SER D 2 293 ? 154.77400 192.43800 174.42100 1.000 34.47000 273 SER D O 1
ATOM 15534 N N . TYR D 2 294 ? 155.13400 194.28100 173.19400 1.000 32.85000 274 TYR D N 1
ATOM 15535 C CA . TYR D 2 294 ? 156.23100 194.70400 174.05500 1.000 32.85000 274 TYR D CA 1
ATOM 15536 C C . TYR D 2 294 ? 155.70700 195.33700 175.33200 1.000 32.85000 274 TYR D C 1
ATOM 15537 O O . TYR D 2 294 ? 156.25400 195.10800 176.41200 1.000 32.85000 274 TYR D O 1
ATOM 15546 N N . PHE D 2 295 ? 154.64100 196.12300 175.23200 1.000 35.45000 275 PHE D N 1
ATOM 15547 C CA . PHE D 2 295 ? 154.12300 196.86000 176.37300 1.000 35.45000 275 PHE D CA 1
ATOM 15548 C C . PHE D 2 295 ? 153.23800 196.02400 177.28300 1.000 35.45000 275 PHE D C 1
ATOM 15549 O O . PHE D 2 295 ? 152.68500 196.56900 178.23900 1.000 35.45000 275 PHE D O 1
ATOM 15557 N N . THR D 2 296 ? 153.07100 194.73500 177.02000 1.000 35.60000 276 THR D N 1
ATOM 15558 C CA . THR D 2 296 ? 152.38900 193.87900 177.97600 1.000 35.60000 276 THR D CA 1
ATOM 15559 C C . THR D 2 296 ? 153.32800 193.31700 179.02900 1.000 35.60000 276 THR D C 1
ATOM 15560 O O . THR D 2 296 ? 152.87900 193.02000 180.14000 1.000 35.60000 276 THR D O 1
ATOM 15564 N N . VAL D 2 297 ? 154.61200 193.17200 178.71400 1.000 31.95000 277 VAL D N 1
ATOM 15565 C CA . VAL D 2 297 ? 155.59700 192.69900 179.68000 1.000 31.95000 277 VAL D CA 1
ATOM 15566 C C . VAL D 2 297 ? 156.54700 193.78700 180.13500 1.000 31.95000 277 VAL D C 1
ATOM 15567 O O . VAL D 2 297 ? 157.32900 193.54600 181.06200 1.000 31.95000 277 VAL D O 1
ATOM 15571 N N . MET D 2 298 ? 156.52400 194.96200 179.52500 1.000 31.80000 278 MET D N 1
ATOM 15572 C CA . MET D 2 298 ? 157.47100 196.01300 179.83900 1.000 31.80000 278 MET D CA 1
ATOM 15573 C C . MET D 2 298 ? 156.73900 197.30500 180.12500 1.000 31.80000 278 MET D C 1
ATOM 15574 O O . MET D 2 298 ? 155.76300 197.63800 179.45300 1.000 31.80000 278 MET D O 1
ATOM 15579 N N . THR D 2 299 ? 157.22900 198.04200 181.10600 1.000 32.30000 279 THR D N 1
ATOM 15580 C CA . THR D 2 299 ? 156.80700 199.41300 181.28400 1.000 32.30000 279 THR D CA 1
ATOM 15581 C C . THR D 2 299 ? 157.48600 200.25800 180.20800 1.000 32.30000 279 THR D C 1
ATOM 15582 O O . THR D 2 299 ? 158.44200 199.82400 179.56600 1.000 32.30000 279 THR D O 1
ATOM 15586 N N . ALA D 2 300 ? 156.98400 201.47200 179.99900 1.000 32.89000 280 ALA D N 1
ATOM 15587 C CA . ALA D 2 300 ? 157.66700 202.40400 179.11200 1.000 32.89000 280 ALA D CA 1
ATOM 15588 C C . ALA D 2 300 ? 159.01700 202.84800 179.65800 1.000 32.89000 280 ALA D C 1
ATOM 15589 O O . ALA D 2 300 ? 159.85400 203.32100 178.88900 1.000 32.89000 280 ALA D O 1
ATOM 15591 N N . THR D 2 301 ? 159.24600 202.71600 180.96300 1.000 31.05000 281 THR D N 1
ATOM 15592 C CA . THR D 2 301 ? 160.55200 203.00800 181.53700 1.000 31.05000 281 THR D CA 1
ATOM 15593 C C . THR D 2 301 ? 161.52100 201.84300 181.35600 1.000 31.05000 281 THR D C 1
ATOM 15594 O O . THR D 2 301 ? 162.71200 202.06100 181.12400 1.000 31.05000 281 THR D O 1
ATOM 15598 N N . GLU D 2 302 ? 161.03700 200.60400 181.45200 1.000 32.59000 282 GLU D N 1
ATOM 15599 C CA . GLU D 2 302 ? 161.91600 199.45800 181.25100 1.000 32.59000 282 GLU D CA 1
ATOM 15600 C C . GLU D 2 302 ? 162.30900 199.29400 179.79500 1.000 32.59000 282 GLU D C 1
ATOM 15601 O O . GLU D 2 302 ? 163.34200 198.68800 179.50200 1.000 32.59000 282 GLU D O 1
ATOM 15607 N N . LEU D 2 303 ? 161.49400 199.79900 178.87400 1.000 33.99000 283 LEU D N 1
ATOM 15608 C CA . LEU D 2 303 ? 161.82400 199.69200 177.46300 1.000 33.99000 283 LEU D CA 1
ATOM 15609 C C . LEU D 2 303 ? 162.89000 200.70000 177.06800 1.000 33.99000 283 LEU D C 1
ATOM 15610 O O . LEU D 2 303 ? 163.66800 200.44000 176.14700 1.000 33.99000 283 LEU D O 1
ATOM 15615 N N . LEU D 2 304 ? 162.95400 201.83900 177.75600 1.000 36.11000 284 LEU D N 1
ATOM 15616 C CA . LEU D 2 304 ? 164.00300 202.81200 177.47900 1.000 36.11000 284 LEU D CA 1
ATOM 15617 C C . LEU D 2 304 ? 165.34000 202.36200 178.04600 1.000 36.11000 284 LEU D C 1
ATOM 15618 O O . LEU D 2 304 ? 166.39300 202.64100 177.46400 1.000 36.11000 284 LEU D O 1
ATOM 15623 N N . GLN D 2 305 ? 165.32400 201.68600 179.18700 1.000 37.70000 285 GLN D N 1
ATOM 15624 C CA . GLN D 2 305 ? 166.53900 201.17600 179.82000 1.000 37.70000 285 GLN D CA 1
ATOM 15625 C C . GLN D 2 305 ? 166.81500 199.74200 179.40200 1.000 37.70000 285 GLN D C 1
ATOM 15626 O O . GLN D 2 305 ? 167.02700 198.86800 180.23800 1.000 37.70000 285 GLN D O 1
ATOM 15632 N N . SER D 2 306 ? 166.83000 199.47900 178.10200 1.000 34.78000 286 SER D N 1
ATOM 15633 C CA . SER D 2 306 ? 166.95500 198.12400 177.58700 1.000 34.78000 286 SER D CA 1
ATOM 15634 C C . SER D 2 306 ? 167.85200 198.14500 176.36400 1.000 34.78000 286 SER D C 1
ATOM 15635 O O . SER D 2 306 ? 167.65700 198.97000 175.46700 1.000 34.78000 286 SER D O 1
ATOM 15638 N N . GLN D 2 307 ? 168.83600 197.24400 176.33700 1.000 33.66000 287 GLN D N 1
ATOM 15639 C CA . GLN D 2 307 ? 169.80300 197.22800 175.24400 1.000 33.66000 287 GLN D CA 1
ATOM 15640 C C . GLN D 2 307 ? 169.16600 196.74000 173.95200 1.000 33.66000 287 GLN D C 1
ATOM 15641 O O . GLN D 2 307 ? 169.09800 197.47700 172.96300 1.000 33.66000 287 GLN D O 1
ATOM 15647 N N . ALA D 2 308 ? 168.69400 195.50000 173.94600 1.000 30.92000 288 ALA D N 1
ATOM 15648 C CA . ALA D 2 308 ? 167.95300 194.93600 172.83000 1.000 30.92000 288 ALA D CA 1
ATOM 15649 C C . ALA D 2 308 ? 166.54900 194.66000 173.32900 1.000 30.92000 288 ALA D C 1
ATOM 15650 O O . ALA D 2 308 ? 166.38300 193.98500 174.34700 1.000 30.92000 288 ALA D O 1
ATOM 15652 N N . VAL D 2 309 ? 165.54500 195.18600 172.62600 1.000 28.66000 289 VAL D N 1
ATOM 15653 C CA . VAL D 2 309 ? 164.18800 195.17400 173.16100 1.000 28.66000 289 VAL D CA 1
ATOM 15654 C C . VAL D 2 309 ? 163.56200 193.78600 173.06200 1.000 28.66000 289 VAL D C 1
ATOM 15655 O O . VAL D 2 309 ? 162.64500 193.45900 173.81800 1.000 28.66000 289 VAL D O 1
ATOM 15659 N N . ALA D 2 310 ? 164.05900 192.93400 172.17400 1.000 27.42000 290 ALA D N 1
ATOM 15660 C CA . ALA D 2 310 ? 163.47700 191.61100 172.03000 1.000 27.42000 290 ALA D CA 1
ATOM 15661 C C . ALA D 2 310 ? 164.12600 190.57900 172.93300 1.000 27.42000 290 ALA D C 1
ATOM 15662 O O . ALA D 2 310 ? 163.49300 189.57000 173.24400 1.000 27.42000 290 ALA D O 1
ATOM 15664 N N . VAL D 2 311 ? 165.36800 190.79600 173.37000 1.000 28.66000 291 VAL D N 1
ATOM 15665 C CA . VAL D 2 311 ? 165.93300 189.88800 174.36000 1.000 28.66000 291 VAL D CA 1
ATOM 15666 C C . VAL D 2 311 ? 165.37200 190.18000 175.74200 1.000 28.66000 291 VAL D C 1
ATOM 15667 O O . VAL D 2 311 ? 165.38800 189.29800 176.60300 1.000 28.66000 291 VAL D O 1
ATOM 15671 N N . THR D 2 312 ? 164.84500 191.38300 175.96800 1.000 28.39000 292 THR D N 1
ATOM 15672 C CA . THR D 2 312 ? 164.16100 191.67200 177.21900 1.000 28.39000 292 THR D CA 1
ATOM 15673 C C . THR D 2 312 ? 162.78500 191.02400 177.23900 1.000 28.39000 292 THR D C 1
ATOM 15674 O O . THR D 2 312 ? 162.35900 190.49200 178.26900 1.000 28.39000 292 THR D O 1
ATOM 15678 N N . PHE D 2 313 ? 162.08900 191.04700 176.09700 1.000 29.76000 293 PHE D N 1
ATOM 15679 C CA . PHE D 2 313 ? 160.81400 190.35200 175.95900 1.000 29.76000 293 PHE D CA 1
ATOM 15680 C C . PHE D 2 313 ? 160.98500 188.85300 176.14400 1.000 29.76000 293 PHE D C 1
ATOM 15681 O O . PHE D 2 313 ? 160.22400 188.22300 176.87900 1.000 29.76000 293 PHE D O 1
ATOM 15689 N N . GLY D 2 314 ? 161.98700 188.27000 175.49600 1.000 30.79000 294 GLY D N 1
ATOM 15690 C CA . GLY D 2 314 ? 162.18900 186.83800 175.54600 1.000 30.79000 294 GLY D CA 1
ATOM 15691 C C . GLY D 2 314 ? 162.72300 186.32100 176.85800 1.000 30.79000 294 GLY D C 1
ATOM 15692 O O . GLY D 2 314 ? 162.80300 185.10300 177.02800 1.000 30.79000 294 GLY D O 1
ATOM 15693 N N . ASP D 2 315 ? 163.11200 187.20500 177.77100 1.000 31.79000 295 ASP D N 1
ATOM 15694 C CA . ASP D 2 315 ? 163.53200 186.81100 179.10500 1.000 31.79000 295 ASP D CA 1
ATOM 15695 C C . ASP D 2 315 ? 162.38000 186.75400 180.09400 1.000 31.79000 295 ASP D C 1
ATOM 15696 O O . ASP D 2 315 ? 162.50600 186.10100 181.13300 1.000 31.79000 295 ASP D O 1
ATOM 15701 N N . ARG D 2 316 ? 161.27100 187.42200 179.79800 1.000 30.31000 296 ARG D N 1
ATOM 15702 C CA . ARG D 2 316 ? 160.12500 187.46000 180.68400 1.000 30.31000 296 ARG D CA 1
ATOM 15703 C C . ARG D 2 316 ? 159.01900 186.51000 180.27100 1.000 30.31000 296 ARG D C 1
ATOM 15704 O O . ARG D 2 316 ? 158.13500 186.22700 181.08200 1.000 30.31000 296 ARG D O 1
ATOM 15712 N N . VAL D 2 317 ? 159.04700 186.00800 179.04400 1.000 33.13000 297 VAL D N 1
ATOM 15713 C CA . VAL D 2 317 ? 157.96900 185.20300 178.49100 1.000 33.13000 297 VAL D CA 1
ATOM 15714 C C . VAL D 2 317 ? 158.42000 183.76900 178.25300 1.000 33.13000 297 VAL D C 1
ATOM 15715 O O . VAL D 2 317 ? 157.74000 182.81700 178.64500 1.000 33.13000 297 VAL D O 1
ATOM 15719 N N . LEU D 2 318 ? 159.58900 183.59600 177.65500 1.000 37.05000 298 LEU D N 1
ATOM 15720 C CA . LEU D 2 318 ? 160.13800 182.28400 177.34900 1.000 37.05000 298 LEU D CA 1
ATOM 15721 C C . LEU D 2 318 ? 161.37300 182.09700 178.22100 1.000 37.05000 298 LEU D C 1
ATOM 15722 O O . LEU D 2 318 ? 162.49000 182.33600 177.77700 1.000 37.05000 298 LEU D O 1
ATOM 15727 N N . TYR D 2 319 ? 161.18600 181.65800 179.46800 1.000 39.67000 299 TYR D N 1
ATOM 15728 C CA . TYR D 2 319 ? 162.35300 181.58500 180.34700 1.000 39.67000 299 TYR D CA 1
ATOM 15729 C C . TYR D 2 319 ? 163.30000 180.43000 180.02100 1.000 39.67000 299 TYR D C 1
ATOM 15730 O O . TYR D 2 319 ? 164.49200 180.70600 179.79700 1.000 39.67000 299 TYR D O 1
ATOM 15739 N N . PRO D 2 320 ? 162.89500 179.14900 180.00400 1.000 39.87000 300 PRO D N 1
ATOM 15740 C CA . PRO D 2 320 ? 163.92000 178.09900 179.88100 1.000 39.87000 300 PRO D CA 1
ATOM 15741 C C . PRO D 2 320 ? 164.53200 177.97400 178.49100 1.000 39.87000 300 PRO D C 1
ATOM 15742 O O . PRO D 2 320 ? 165.46900 177.18400 178.32200 1.000 39.87000 300 PRO D O 1
ATOM 15746 N N . ALA D 2 321 ? 164.04800 178.72100 177.50400 1.000 38.38000 301 ALA D N 1
ATOM 15747 C CA . ALA D 2 321 ? 164.60500 178.74300 176.15800 1.000 38.38000 301 ALA D CA 1
ATOM 15748 C C . ALA D 2 321 ? 164.70700 180.17300 175.65100 1.000 38.38000 301 ALA D C 1
ATOM 15749 O O . ALA D 2 321 ? 164.29300 180.49400 174.53800 1.000 38.38000 301 ALA D O 1
ATOM 15751 N N . SER D 2 322 ? 165.26800 181.06300 176.47000 1.000 36.24000 302 SER D N 1
ATOM 15752 C CA . SER D 2 322 ? 165.33900 182.47600 176.12100 1.000 36.24000 302 SER D CA 1
ATOM 15753 C C . SER D 2 322 ? 166.36600 182.78600 175.04600 1.000 36.24000 302 SER D C 1
ATOM 15754 O O . SER D 2 322 ? 166.35800 183.90000 174.51900 1.000 36.24000 302 SER D O 1
ATOM 15757 N N . TRP D 2 323 ? 167.24300 181.84800 174.71200 1.000 35.47000 303 TRP D N 1
ATOM 15758 C CA . TRP D 2 323 ? 168.29800 182.07500 173.73700 1.000 35.47000 303 TRP D CA 1
ATOM 15759 C C . TRP D 2 323 ? 167.81600 181.98200 172.29800 1.000 35.47000 303 TRP D C 1
ATOM 15760 O O . TRP D 2 323 ? 168.61300 182.20900 171.38600 1.000 35.47000 303 TRP D O 1
ATOM 15771 N N . ILE D 2 324 ? 166.54800 181.64500 172.06200 1.000 35.74000 304 ILE D N 1
ATOM 15772 C CA . ILE D 2 324 ? 166.06700 181.58100 170.68900 1.000 35.74000 304 ILE D CA 1
ATOM 15773 C C . ILE D 2 324 ? 165.75300 182.95700 170.13100 1.000 35.74000 304 ILE D C 1
ATOM 15774 O O . ILE D 2 324 ? 165.64500 183.10700 168.91100 1.000 35.74000 304 ILE D O 1
ATOM 15779 N N . VAL D 2 325 ? 165.60000 183.96600 170.97700 1.000 33.60000 305 VAL D N 1
ATOM 15780 C CA . VAL D 2 325 ? 165.39800 185.32300 170.47700 1.000 33.60000 305 VAL D CA 1
ATOM 15781 C C . VAL D 2 325 ? 166.71200 185.95500 170.01400 1.000 33.60000 305 VAL D C 1
ATOM 15782 O O . VAL D 2 325 ? 166.70900 186.55400 168.93500 1.000 33.60000 305 VAL D O 1
ATOM 15786 N N . PRO D 2 326 ? 167.85800 185.86200 170.71200 1.000 33.05000 306 PRO D N 1
ATOM 15787 C CA . PRO D 2 326 ? 169.09200 186.34700 170.07500 1.000 33.05000 306 PRO D CA 1
ATOM 15788 C C . PRO D 2 326 ? 169.59700 185.46200 168.94900 1.000 33.05000 306 PRO D C 1
ATOM 15789 O O . PRO D 2 326 ? 170.49900 185.88600 168.22400 1.000 33.05000 306 PRO D O 1
ATOM 15793 N N . LEU D 2 327 ? 169.06200 184.25600 168.77700 1.000 36.88000 307 LEU D N 1
ATOM 15794 C CA . LEU D 2 327 ? 169.49500 183.39200 167.68900 1.000 36.88000 307 LEU D CA 1
ATOM 15795 C C . LEU D 2 327 ? 168.72700 183.65500 166.40200 1.000 36.88000 307 LEU D C 1
ATOM 15796 O O . LEU D 2 327 ? 169.32600 183.68500 165.32400 1.000 36.88000 307 LEU D O 1
ATOM 15801 N N . PHE D 2 328 ? 167.41500 183.85700 166.48400 1.000 36.96000 308 PHE D N 1
ATOM 15802 C CA . PHE D 2 328 ? 166.62700 184.08400 165.28200 1.000 36.96000 308 PHE D CA 1
ATOM 15803 C C . PHE D 2 328 ? 166.68800 185.52200 164.79900 1.000 36.96000 308 PHE D C 1
ATOM 15804 O O . PHE D 2 328 ? 166.60200 185.75800 163.59100 1.000 36.96000 308 PHE D O 1
ATOM 15812 N N . VAL D 2 329 ? 166.82300 186.48700 165.70800 1.000 34.33000 309 VAL D N 1
ATOM 15813 C CA . VAL D 2 329 ? 166.94300 187.88200 165.29800 1.000 34.33000 309 VAL D CA 1
ATOM 15814 C C . VAL D 2 329 ? 168.29800 188.12500 164.64600 1.000 34.33000 309 VAL D C 1
ATOM 15815 O O . VAL D 2 329 ? 168.40700 188.87200 163.66700 1.000 34.33000 309 VAL D O 1
ATOM 15819 N N . ALA D 2 330 ? 169.34100 187.44800 165.13100 1.000 36.41000 310 ALA D N 1
ATOM 15820 C CA . ALA D 2 330 ? 170.64600 187.55400 164.48900 1.000 36.41000 310 ALA D CA 1
ATOM 15821 C C . ALA D 2 330 ? 170.67200 186.86200 163.13400 1.000 36.41000 310 ALA D C 1
ATOM 15822 O O . ALA D 2 330 ? 171.40800 187.29400 162.24600 1.000 36.41000 310 ALA D O 1
ATOM 15824 N N . PHE D 2 331 ? 169.88400 185.80000 162.94800 1.000 41.05000 311 PHE D N 1
ATOM 15825 C CA . PHE D 2 331 ? 169.76100 185.20200 161.62100 1.000 41.05000 311 PHE D CA 1
ATOM 15826 C C . PHE D 2 331 ? 168.92900 186.07400 160.69500 1.000 41.05000 311 PHE D C 1
ATOM 15827 O O . PHE D 2 331 ? 169.21400 186.16300 159.49800 1.000 41.05000 311 PHE D O 1
ATOM 15835 N N . SER D 2 332 ? 167.89200 186.71700 161.22800 1.000 38.25000 312 SER D N 1
ATOM 15836 C CA . SER D 2 332 ? 167.07300 187.61800 160.43000 1.000 38.25000 312 SER D CA 1
ATOM 15837 C C . SER D 2 332 ? 167.81400 188.88500 160.03300 1.000 38.25000 312 SER D C 1
ATOM 15838 O O . SER D 2 332 ? 167.44900 189.51100 159.03500 1.000 38.25000 312 SER D O 1
ATOM 15841 N N . THR D 2 333 ? 168.84200 189.27600 160.78100 1.000 36.80000 313 THR D N 1
ATOM 15842 C CA . THR D 2 333 ? 169.53100 190.53200 160.52400 1.000 36.80000 313 THR D CA 1
ATOM 15843 C C . THR D 2 333 ? 170.61600 190.39500 159.46200 1.000 36.80000 313 THR D C 1
ATOM 15844 O O . THR D 2 333 ? 170.72700 191.24900 158.58300 1.000 36.80000 313 THR D O 1
ATOM 15848 N N . ILE D 2 334 ? 171.41500 189.32600 159.50300 1.000 40.98000 314 ILE D N 1
ATOM 15849 C CA . ILE D 2 334 ? 172.38300 189.14000 158.42800 1.000 40.98000 314 ILE D CA 1
ATOM 15850 C C . ILE D 2 334 ? 171.71600 188.61600 157.17000 1.000 40.98000 314 ILE D C 1
ATOM 15851 O O . ILE D 2 334 ? 172.34200 188.60100 156.10900 1.000 40.98000 314 ILE D O 1
ATOM 15856 N N . GLY D 2 335 ? 170.46200 188.17200 157.25700 1.000 44.97000 315 GLY D N 1
ATOM 15857 C CA . GLY D 2 335 ? 169.68000 187.95700 156.05700 1.000 44.97000 315 GLY D CA 1
ATOM 15858 C C . GLY D 2 335 ? 169.24400 189.25000 155.40400 1.000 44.97000 315 GLY D C 1
ATOM 15859 O O . GLY D 2 335 ? 169.08800 189.30800 154.18300 1.000 44.97000 315 GLY D O 1
ATOM 15860 N N . ALA D 2 336 ? 169.04000 190.29800 156.19800 1.000 42.75000 316 ALA D N 1
ATOM 15861 C CA . ALA D 2 336 ? 168.72200 191.60900 155.65300 1.000 42.75000 316 ALA D CA 1
ATOM 15862 C C . ALA D 2 336 ? 169.94000 192.30500 155.06500 1.000 42.75000 316 ALA D C 1
ATOM 15863 O O . ALA D 2 336 ? 169.78800 193.13300 154.16500 1.000 42.75000 316 ALA D O 1
ATOM 15865 N N . ALA D 2 337 ? 171.13700 191.98900 155.55100 1.000 44.58000 317 ALA D N 1
ATOM 15866 C CA . ALA D 2 337 ? 172.36400 192.54300 155.00000 1.000 44.58000 317 ALA D CA 1
ATOM 15867 C C . ALA D 2 337 ? 172.86100 191.76600 153.79500 1.000 44.58000 317 ALA D C 1
ATOM 15868 O O . ALA D 2 337 ? 173.51800 192.34100 152.92300 1.000 44.58000 317 ALA D O 1
ATOM 15870 N N . ASN D 2 338 ? 172.55900 190.47000 153.73000 1.000 50.07000 318 ASN D N 1
ATOM 15871 C CA . ASN D 2 338 ? 172.95700 189.67000 152.58000 1.000 50.07000 318 ASN D CA 1
ATOM 15872 C C . ASN D 2 338 ? 172.09400 189.97400 151.36500 1.000 50.07000 318 ASN D C 1
ATOM 15873 O O . ASN D 2 338 ? 172.53300 189.77700 150.22800 1.000 50.07000 318 ASN D O 1
ATOM 15878 N N . GLY D 2 339 ? 170.87100 190.45900 151.58200 1.000 53.89000 319 GLY D N 1
ATOM 15879 C CA . GLY D 2 339 ? 169.97900 190.76100 150.48100 1.000 53.89000 319 GLY D CA 1
ATOM 15880 C C . GLY D 2 339 ? 170.33700 192.01400 149.71300 1.000 53.89000 319 GLY D C 1
ATOM 15881 O O . GLY D 2 339 ? 170.03300 192.10000 148.51900 1.000 53.89000 319 GLY D O 1
ATOM 15882 N N . THR D 2 340 ? 170.97900 192.98500 150.36200 1.000 53.95000 320 THR D N 1
ATOM 15883 C CA . THR D 2 340 ? 171.28600 194.23600 149.67900 1.000 53.95000 320 THR D CA 1
ATOM 15884 C C . THR D 2 340 ? 172.49300 194.09800 148.76100 1.000 53.95000 320 THR D C 1
ATOM 15885 O O . THR D 2 340 ? 172.65000 194.88100 147.81800 1.000 53.95000 320 THR D O 1
ATOM 15889 N N . CYS D 2 341 ? 173.35200 193.11100 149.01200 1.000 54.46000 321 CYS D N 1
ATOM 15890 C CA . CYS D 2 341 ? 174.52700 192.92000 148.17400 1.000 54.46000 321 CYS D CA 1
ATOM 15891 C C . CYS D 2 341 ? 174.21900 192.18000 146.88000 1.000 54.46000 321 CYS D C 1
ATOM 15892 O O . CYS D 2 341 ? 175.11900 192.02900 146.04800 1.000 54.46000 321 CYS D O 1
ATOM 15895 N N . PHE D 2 342 ? 172.98300 191.71100 146.69100 1.000 58.12000 322 PHE D N 1
ATOM 15896 C CA . PHE D 2 342 ? 172.60700 191.09600 145.42200 1.000 58.12000 322 PHE D CA 1
ATOM 15897 C C . PHE D 2 342 ? 172.45500 192.14600 144.33200 1.000 58.12000 322 PHE D C 1
ATOM 15898 O O . PHE D 2 342 ? 172.98200 191.98600 143.22600 1.000 58.12000 322 PHE D O 1
ATOM 15906 N N . THR D 2 343 ? 171.73200 193.22300 144.62800 1.000 59.63000 323 THR D N 1
ATOM 15907 C CA . THR D 2 343 ? 171.44100 194.27100 143.66200 1.000 59.63000 323 THR D CA 1
ATOM 15908 C C . THR D 2 343 ? 172.52200 195.34400 143.59900 1.000 59.63000 323 THR D C 1
ATOM 15909 O O . THR D 2 343 ? 172.26400 196.43200 143.07300 1.000 59.63000 323 THR D O 1
ATOM 15913 N N . ALA D 2 344 ? 173.71600 195.06800 144.12000 1.000 55.85000 324 ALA D N 1
ATOM 15914 C CA . ALA D 2 344 ? 174.81400 196.02200 144.05300 1.000 55.85000 324 ALA D CA 1
ATOM 15915 C C . ALA D 2 344 ? 175.32200 196.12200 142.62000 1.000 55.85000 324 ALA D C 1
ATOM 15916 O O . ALA D 2 344 ? 175.87600 195.15800 142.08300 1.000 55.85000 324 ALA D O 1
ATOM 15918 N N . GLY D 2 345 ? 175.11300 197.27500 141.99500 1.000 53.82000 325 GLY D N 1
ATOM 15919 C CA . GLY D 2 345 ? 175.56500 197.51400 140.63800 1.000 53.82000 325 GLY D CA 1
ATOM 15920 C C . GLY D 2 345 ? 174.47000 197.78100 139.62600 1.000 53.82000 325 GLY D C 1
ATOM 15921 O O . GLY D 2 345 ? 174.78900 198.09800 138.47100 1.000 53.82000 325 GLY D O 1
ATOM 15922 N N . ARG D 2 346 ? 173.19200 197.66700 139.99100 1.000 53.84000 326 ARG D N 1
ATOM 15923 C CA . ARG D 2 346 ? 172.12000 197.91600 139.03200 1.000 53.84000 326 ARG D CA 1
ATOM 15924 C C . ARG D 2 346 ? 171.95600 199.40600 138.75700 1.000 53.84000 326 ARG D C 1
ATOM 15925 O O . ARG D 2 346 ? 171.76400 199.81600 137.60800 1.000 53.84000 326 ARG D O 1
ATOM 15933 N N . LEU D 2 347 ? 172.02700 200.22800 139.80400 1.000 47.21000 327 LEU D N 1
ATOM 15934 C CA . LEU D 2 347 ? 171.98700 201.67400 139.62400 1.000 47.21000 327 LEU D CA 1
ATOM 15935 C C . LEU D 2 347 ? 173.33900 202.20000 139.17100 1.000 47.21000 327 LEU D C 1
ATOM 15936 O O . LEU D 2 347 ? 173.41100 203.22400 138.48500 1.000 47.21000 327 LEU D O 1
ATOM 15941 N N . ILE D 2 348 ? 174.41200 201.49600 139.52900 1.000 47.51000 328 ILE D N 1
ATOM 15942 C CA . ILE D 2 348 ? 175.75600 201.87300 139.11200 1.000 47.51000 328 ILE D CA 1
ATOM 15943 C C . ILE D 2 348 ? 175.90900 201.73500 137.60000 1.000 47.51000 328 ILE D C 1
ATOM 15944 O O . ILE D 2 348 ? 176.54500 202.57200 136.94900 1.000 47.51000 328 ILE D O 1
ATOM 15949 N N . TYR D 2 349 ? 175.29600 200.70200 137.01600 1.000 51.06000 329 TYR D N 1
ATOM 15950 C CA . TYR D 2 349 ? 175.44600 200.45700 135.58900 1.000 51.06000 329 TYR D CA 1
ATOM 15951 C C . TYR D 2 349 ? 174.71300 201.49700 134.75200 1.000 51.06000 329 TYR D C 1
ATOM 15952 O O . TYR D 2 349 ? 175.25500 201.98500 133.75400 1.000 51.06000 329 TYR D O 1
ATOM 15961 N N . VAL D 2 350 ? 173.49100 201.86200 135.13800 1.000 49.10000 330 VAL D N 1
ATOM 15962 C CA . VAL D 2 350 ? 172.71100 202.77700 134.31100 1.000 49.10000 330 VAL D CA 1
ATOM 15963 C C . VAL D 2 350 ? 173.16400 204.21700 134.51300 1.000 49.10000 330 VAL D C 1
ATOM 15964 O O . VAL D 2 350 ? 172.97900 205.06200 133.63300 1.000 49.10000 330 VAL D O 1
ATOM 15968 N N . ALA D 2 351 ? 173.75600 204.53100 135.66800 1.000 47.08000 331 ALA D N 1
ATOM 15969 C CA . ALA D 2 351 ? 174.31000 205.86600 135.84100 1.000 47.08000 331 ALA D CA 1
ATOM 15970 C C . ALA D 2 351 ? 175.64700 205.99800 135.13700 1.000 47.08000 331 ALA D C 1
ATOM 15971 O O . ALA D 2 351 ? 176.02900 207.10200 134.73900 1.000 47.08000 331 ALA D O 1
ATOM 15973 N N . GLY D 2 352 ? 176.36900 204.89100 134.97300 1.000 48.67000 332 GLY D N 1
ATOM 15974 C CA . GLY D 2 352 ? 177.58300 204.91600 134.18300 1.000 48.67000 332 GLY D CA 1
ATOM 15975 C C . GLY D 2 352 ? 177.33000 204.97800 132.69800 1.000 48.67000 332 GLY D C 1
ATOM 15976 O O . GLY D 2 352 ? 178.21800 205.38500 131.94400 1.000 48.67000 332 GLY D O 1
ATOM 15977 N N . ARG D 2 353 ? 176.12900 204.59600 132.26200 1.000 53.25000 333 ARG D N 1
ATOM 15978 C CA . ARG D 2 353 ? 175.79400 204.64300 130.84600 1.000 53.25000 333 ARG D CA 1
ATOM 15979 C C . ARG D 2 353 ? 175.57800 206.07300 130.37300 1.000 53.25000 333 ARG D C 1
ATOM 15980 O O . ARG D 2 353 ? 175.90100 206.39900 129.22700 1.000 53.25000 333 ARG D O 1
ATOM 15988 N N . GLU D 2 354 ? 175.04400 206.93500 131.23600 1.000 51.22000 334 GLU D N 1
ATOM 15989 C CA . GLU D 2 354 ? 174.90700 208.35100 130.92700 1.000 51.22000 334 GLU D CA 1
ATOM 15990 C C . GLU D 2 354 ? 176.16800 209.14800 131.20800 1.000 51.22000 334 GLU D C 1
ATOM 15991 O O . GLU D 2 354 ? 176.17100 210.36200 130.98600 1.000 51.22000 334 GLU D O 1
ATOM 15997 N N . GLY D 2 355 ? 177.22200 208.51600 131.70400 1.000 49.25000 335 GLY D N 1
ATOM 15998 C CA . GLY D 2 355 ? 178.41500 209.23900 132.07600 1.000 49.25000 335 GLY D CA 1
ATOM 15999 C C . GLY D 2 355 ? 178.33900 209.94100 133.40800 1.000 49.25000 335 GLY D C 1
ATOM 16000 O O . GLY D 2 355 ? 179.09200 210.89400 133.62900 1.000 49.25000 335 GLY D O 1
ATOM 16001 N N . HIS D 2 356 ? 177.45400 209.50800 134.30100 1.000 47.64000 336 HIS D N 1
ATOM 16002 C CA . HIS D 2 356 ? 177.27900 210.13100 135.60300 1.000 47.64000 336 HIS D CA 1
ATOM 16003 C C . HIS D 2 356 ? 177.91400 209.33400 136.73000 1.000 47.64000 336 HIS D C 1
ATOM 16004 O O . HIS D 2 356 ? 177.70200 209.66300 137.89700 1.000 47.64000 336 HIS D O 1
ATOM 16011 N N . MET D 2 357 ? 178.67900 208.29700 136.41400 1.000 45.83000 337 MET D N 1
ATOM 16012 C CA . MET D 2 357 ? 179.28300 207.44400 137.42300 1.000 45.83000 337 MET D CA 1
ATOM 16013 C C . MET D 2 357 ? 180.52300 206.81900 136.81200 1.000 45.83000 337 MET D C 1
ATOM 16014 O O . MET D 2 357 ? 180.59800 206.64200 135.59500 1.000 45.83000 337 MET D O 1
ATOM 16019 N N . LEU D 2 358 ? 181.51900 206.55700 137.66200 1.000 46.83000 338 LEU D N 1
ATOM 16020 C CA . LEU D 2 358 ? 182.70900 205.82400 137.26000 1.000 46.83000 338 LEU D CA 1
ATOM 16021 C C . LEU D 2 358 ? 182.32800 204.46000 136.71900 1.000 46.83000 338 LEU D C 1
ATOM 16022 O O . LEU D 2 358 ? 181.51500 203.75000 137.31100 1.000 46.83000 338 LEU D O 1
ATOM 16027 N N . LYS D 2 359 ? 182.89600 204.10700 135.57400 1.000 45.36000 339 LYS D N 1
ATOM 16028 C CA . LYS D 2 359 ? 182.54100 202.84100 134.96300 1.000 45.36000 339 LYS D CA 1
ATOM 16029 C C . LYS D 2 359 ? 183.41200 201.69100 135.42900 1.000 45.36000 339 LYS D C 1
ATOM 16030 O O . LYS D 2 359 ? 183.17400 200.56600 134.99800 1.000 45.36000 339 LYS D O 1
ATOM 16036 N N . VAL D 2 360 ? 184.41300 201.92600 136.27700 1.000 43.76000 340 VAL D N 1
ATOM 16037 C CA . VAL D 2 360 ? 185.18800 200.79700 136.77900 1.000 43.76000 340 VAL D CA 1
ATOM 16038 C C . VAL D 2 360 ? 184.37300 200.02500 137.81400 1.000 43.76000 340 VAL D C 1
ATOM 16039 O O . VAL D 2 360 ? 184.51700 198.80500 137.94000 1.000 43.76000 340 VAL D O 1
ATOM 16043 N N . LEU D 2 361 ? 183.47200 200.70400 138.51900 1.000 42.46000 341 LEU D N 1
ATOM 16044 C CA . LEU D 2 361 ? 182.41300 200.02700 139.23900 1.000 42.46000 341 LEU D CA 1
ATOM 16045 C C . LEU D 2 361 ? 181.42200 199.46300 138.23200 1.000 42.46000 341 LEU D C 1
ATOM 16046 O O . LEU D 2 361 ? 181.37100 199.90300 137.08300 1.000 42.46000 341 LEU D O 1
ATOM 16051 N N . SER D 2 362 ? 180.63800 198.48100 138.67900 1.000 44.10000 342 SER D N 1
ATOM 16052 C CA . SER D 2 362 ? 179.79400 197.63300 137.82200 1.000 44.10000 342 SER D CA 1
ATOM 16053 C C . SER D 2 362 ? 180.60000 196.88900 136.75700 1.000 44.10000 342 SER D C 1
ATOM 16054 O O . SER D 2 362 ? 180.10600 196.65000 135.66100 1.000 44.10000 342 SER D O 1
ATOM 16057 N N . TYR D 2 363 ? 181.83400 196.51800 137.06900 1.000 42.71000 343 TYR D N 1
ATOM 16058 C CA . TYR D 2 363 ? 182.53800 195.48800 136.32500 1.000 42.71000 343 TYR D CA 1
ATOM 16059 C C . TYR D 2 363 ? 182.34000 194.14400 137.01700 1.000 42.71000 343 TYR D C 1
ATOM 16060 O O . TYR D 2 363 ? 182.03600 194.07600 138.20800 1.000 42.71000 343 TYR D O 1
ATOM 16069 N N . ILE D 2 364 ? 182.51500 193.06900 136.25900 1.000 46.82000 344 ILE D N 1
ATOM 16070 C CA . ILE D 2 364 ? 182.21900 191.72200 136.72900 1.000 46.82000 344 ILE D CA 1
ATOM 16071 C C . ILE D 2 364 ? 183.50400 190.90500 136.71800 1.000 46.82000 344 ILE D C 1
ATOM 16072 O O . ILE D 2 364 ? 184.24800 190.93000 135.73400 1.000 46.82000 344 ILE D O 1
ATOM 16077 N N . SER D 2 365 ? 183.77000 190.20100 137.81700 1.000 48.25000 345 SER D N 1
ATOM 16078 C CA . SER D 2 365 ? 184.91400 189.30300 137.88800 1.000 48.25000 345 SER D CA 1
ATOM 16079 C C . SER D 2 365 ? 184.74400 188.12500 136.93700 1.000 48.25000 345 SER D C 1
ATOM 16080 O O . SER D 2 365 ? 183.64000 187.60900 136.76000 1.000 48.25000 345 SER D O 1
ATOM 16083 N N . VAL D 2 366 ? 185.85100 187.70000 136.31800 1.000 51.42000 346 VAL D N 1
ATOM 16084 C CA . VAL D 2 366 ? 185.78100 186.63300 135.32200 1.000 51.42000 346 VAL D CA 1
ATOM 16085 C C . VAL D 2 366 ? 185.60000 185.27100 135.98700 1.000 51.42000 346 VAL D C 1
ATOM 16086 O O . VAL D 2 366 ? 184.64200 184.55000 135.68700 1.000 51.42000 346 VAL D O 1
ATOM 16090 N N . ARG D 2 367 ? 186.49700 184.89200 136.88800 1.000 53.86000 347 ARG D N 1
ATOM 16091 C CA . ARG D 2 367 ? 186.20700 183.85000 137.85300 1.000 53.86000 347 ARG D CA 1
ATOM 16092 C C . ARG D 2 367 ? 185.22300 184.43600 138.84800 1.000 53.86000 347 ARG D C 1
ATOM 16093 O O . ARG D 2 367 ? 185.39000 185.58200 139.27100 1.000 53.86000 347 ARG D O 1
ATOM 16101 N N . ARG D 2 368 ? 184.20200 183.64700 139.21200 1.000 51.23000 348 ARG D N 1
ATOM 16102 C CA . ARG D 2 368 ? 183.20100 184.02200 140.22000 1.000 51.23000 348 ARG D CA 1
ATOM 16103 C C . ARG D 2 368 ? 182.45300 185.29300 139.80700 1.000 51.23000 348 ARG D C 1
ATOM 16104 O O . ARG D 2 368 ? 182.74100 186.39300 140.27400 1.000 51.23000 348 ARG D O 1
ATOM 16112 N N . LEU D 2 369 ? 181.51800 185.11700 138.87100 1.000 49.17000 349 LEU D N 1
ATOM 16113 C CA . LEU D 2 369 ? 180.91500 186.22100 138.12700 1.000 49.17000 349 LEU D CA 1
ATOM 16114 C C . LEU D 2 369 ? 180.06400 187.13500 139.00200 1.000 49.17000 349 LEU D C 1
ATOM 16115 O O . LEU D 2 369 ? 178.83600 187.15700 138.88400 1.000 49.17000 349 LEU D O 1
ATOM 16120 N N . THR D 2 370 ? 180.72300 187.91500 139.86100 1.000 43.65000 350 THR D N 1
ATOM 16121 C CA . THR D 2 370 ? 180.16600 188.78000 140.88300 1.000 43.65000 350 THR D CA 1
ATOM 16122 C C . THR D 2 370 ? 180.60100 190.22000 140.64700 1.000 43.65000 350 THR D C 1
ATOM 16123 O O . THR D 2 370 ? 181.70100 190.45700 140.14300 1.000 43.65000 350 THR D O 1
ATOM 16127 N N . PRO D 2 371 ? 179.77500 191.20500 141.01100 1.000 39.67000 351 PRO D N 1
ATOM 16128 C CA . PRO D 2 371 ? 180.21300 192.61000 140.88700 1.000 39.67000 351 PRO D CA 1
ATOM 16129 C C . PRO D 2 371 ? 181.14800 193.02000 142.01700 1.000 39.67000 351 PRO D C 1
ATOM 16130 O O . PRO D 2 371 ? 180.81500 193.79300 142.91300 1.000 39.67000 351 PRO D O 1
ATOM 16134 N N . ALA D 2 372 ? 182.36400 192.49500 141.97000 1.000 38.93000 352 ALA D N 1
ATOM 16135 C CA . ALA D 2 372 ? 183.35900 192.66100 143.02300 1.000 38.93000 352 ALA D CA 1
ATOM 16136 C C . ALA D 2 372 ? 183.87100 194.08800 143.25900 1.000 38.93000 352 ALA D C 1
ATOM 16137 O O . ALA D 2 372 ? 184.19000 194.39300 144.40900 1.000 38.93000 352 ALA D O 1
ATOM 16139 N N . PRO D 2 373 ? 184.00000 194.98600 142.26700 1.000 36.60000 353 PRO D N 1
ATOM 16140 C CA . PRO D 2 373 ? 184.32200 196.37400 142.63500 1.000 36.60000 353 PRO D CA 1
ATOM 16141 C C . PRO D 2 373 ? 183.22100 197.10100 143.38900 1.000 36.60000 353 PRO D C 1
ATOM 16142 O O . PRO D 2 373 ? 183.53300 197.92100 144.25800 1.000 36.60000 353 PRO D O 1
ATOM 16146 N N . ALA D 2 374 ? 181.95100 196.83900 143.09500 1.000 35.27000 354 ALA D N 1
ATOM 16147 C CA . ALA D 2 374 ? 180.88800 197.55000 143.79200 1.000 35.27000 354 ALA D CA 1
ATOM 16148 C C . ALA D 2 374 ? 180.66600 197.00200 145.19400 1.000 35.27000 354 ALA D C 1
ATOM 16149 O O . ALA D 2 374 ? 180.27700 197.74700 146.09500 1.000 35.27000 354 ALA D O 1
ATOM 16151 N N . ILE D 2 375 ? 180.90500 195.70800 145.39600 1.000 34.12000 355 ILE D N 1
ATOM 16152 C CA . ILE D 2 375 ? 180.72300 195.10300 146.71000 1.000 34.12000 355 ILE D CA 1
ATOM 16153 C C . ILE D 2 375 ? 181.83900 195.53100 147.65600 1.000 34.12000 355 ILE D C 1
ATOM 16154 O O . ILE D 2 375 ? 181.59500 195.83800 148.82800 1.000 34.12000 355 ILE D O 1
ATOM 16159 N N . ILE D 2 376 ? 183.07300 195.59100 147.15300 1.000 35.09000 356 ILE D N 1
ATOM 16160 C CA . ILE D 2 376 ? 184.21900 196.00400 147.95700 1.000 35.09000 356 ILE D CA 1
ATOM 16161 C C . ILE D 2 376 ? 184.13400 197.48500 148.30700 1.000 35.09000 356 ILE D C 1
ATOM 16162 O O . ILE D 2 376 ? 184.49600 197.88700 149.41800 1.000 35.09000 356 ILE D O 1
ATOM 16167 N N . PHE D 2 377 ? 183.60600 198.30700 147.40000 1.000 33.55000 357 PHE D N 1
ATOM 16168 C CA . PHE D 2 377 ? 183.45900 199.73200 147.67800 1.000 33.55000 357 PHE D CA 1
ATOM 16169 C C . PHE D 2 377 ? 182.39700 199.99100 148.73900 1.000 33.55000 357 PHE D C 1
ATOM 16170 O O . PHE D 2 377 ? 182.54700 200.89900 149.55900 1.000 33.55000 357 PHE D O 1
ATOM 16178 N N . TYR D 2 378 ? 181.31800 199.20900 148.74100 1.000 31.84000 358 TYR D N 1
ATOM 16179 C CA . TYR D 2 378 ? 180.27800 199.39100 149.74700 1.000 31.84000 358 TYR D CA 1
ATOM 16180 C C . TYR D 2 378 ? 180.73300 198.92300 151.11800 1.000 31.84000 358 TYR D C 1
ATOM 16181 O O . TYR D 2 378 ? 180.26400 199.44500 152.13000 1.000 31.84000 358 TYR D O 1
ATOM 16190 N N . GLY D 2 379 ? 181.63400 197.94400 151.17100 1.000 29.75000 359 GLY D N 1
ATOM 16191 C CA . GLY D 2 379 ? 182.15200 197.49000 152.44400 1.000 29.75000 359 GLY D CA 1
ATOM 16192 C C . GLY D 2 379 ? 183.12200 198.46100 153.07800 1.000 29.75000 359 GLY D C 1
ATOM 16193 O O . GLY D 2 379 ? 183.20500 198.53800 154.30100 1.000 29.75000 359 GLY D O 1
ATOM 16194 N N . ILE D 2 380 ? 183.86500 199.21100 152.26800 1.000 30.95000 360 ILE D N 1
ATOM 16195 C CA . ILE D 2 380 ? 184.82400 200.17000 152.80300 1.000 30.95000 360 ILE D CA 1
ATOM 16196 C C . ILE D 2 380 ? 184.11200 201.36800 153.41900 1.000 30.95000 360 ILE D C 1
ATOM 16197 O O . ILE D 2 380 ? 184.45900 201.80200 154.52000 1.000 30.95000 360 ILE D O 1
ATOM 16202 N N . ILE D 2 381 ? 183.08900 201.90100 152.74600 1.000 30.31000 361 ILE D N 1
ATOM 16203 C CA . ILE D 2 381 ? 182.36800 203.05200 153.28400 1.000 30.31000 361 ILE D CA 1
ATOM 16204 C C . ILE D 2 381 ? 181.51400 202.64900 154.48600 1.000 30.31000 361 ILE D C 1
ATOM 16205 O O . ILE D 2 381 ? 181.27300 203.46200 155.38200 1.000 30.31000 361 ILE D O 1
ATOM 16210 N N . ALA D 2 382 ? 181.08100 201.39000 154.55500 1.000 28.69000 362 ALA D N 1
ATOM 16211 C CA . ALA D 2 382 ? 180.28000 200.95400 155.69300 1.000 28.69000 362 ALA D CA 1
ATOM 16212 C C . ALA D 2 382 ? 181.13100 200.76700 156.94500 1.000 28.69000 362 ALA D C 1
ATOM 16213 O O . ALA D 2 382 ? 180.65900 201.02700 158.05400 1.000 28.69000 362 ALA D O 1
ATOM 16215 N N . THR D 2 383 ? 182.38300 200.31800 156.80400 1.000 29.90000 363 THR D N 1
ATOM 16216 C CA . THR D 2 383 ? 183.25100 200.23800 157.97700 1.000 29.90000 363 THR D CA 1
ATOM 16217 C C . THR D 2 383 ? 183.75000 201.60200 158.42300 1.000 29.90000 363 THR D C 1
ATOM 16218 O O . THR D 2 383 ? 184.12300 201.75100 159.58700 1.000 29.90000 363 THR D O 1
ATOM 16222 N N . ILE D 2 384 ? 183.78300 202.59000 157.53200 1.000 30.55000 364 ILE D N 1
ATOM 16223 C CA . ILE D 2 384 ? 184.14400 203.94200 157.94200 1.000 30.55000 364 ILE D CA 1
ATOM 16224 C C . ILE D 2 384 ? 183.00000 204.57600 158.72400 1.000 30.55000 364 ILE D C 1
ATOM 16225 O O . ILE D 2 384 ? 183.22300 205.33400 159.67300 1.000 30.55000 364 ILE D O 1
ATOM 16230 N N . TYR D 2 385 ? 181.76000 204.22200 158.39000 1.000 30.69000 365 TYR D N 1
ATOM 16231 C CA . TYR D 2 385 ? 180.61200 204.85300 159.03300 1.000 30.69000 365 TYR D CA 1
ATOM 16232 C C . TYR D 2 385 ? 180.39100 204.35300 160.45200 1.000 30.69000 365 TYR D C 1
ATOM 16233 O O . TYR D 2 385 ? 179.81400 205.07400 161.26900 1.000 30.69000 365 TYR D O 1
ATOM 16242 N N . ILE D 2 386 ? 180.84100 203.13700 160.77800 1.000 28.99000 366 ILE D N 1
ATOM 16243 C CA . ILE D 2 386 ? 180.60600 202.61200 162.12000 1.000 28.99000 366 ILE D CA 1
ATOM 16244 C C . ILE D 2 386 ? 181.68000 202.99700 163.12000 1.000 28.99000 366 ILE D C 1
ATOM 16245 O O . ILE D 2 386 ? 181.54200 202.66800 164.30200 1.000 28.99000 366 ILE D O 1
ATOM 16250 N N . ILE D 2 387 ? 182.74000 203.68300 162.70600 1.000 29.79000 367 ILE D N 1
ATOM 16251 C CA . ILE D 2 387 ? 183.74600 204.12400 163.67100 1.000 29.79000 367 ILE D CA 1
ATOM 16252 C C . ILE D 2 387 ? 183.23800 205.36300 164.41300 1.000 29.79000 367 ILE D C 1
ATOM 16253 O O . ILE D 2 387 ? 183.36800 205.39700 165.64300 1.000 29.79000 367 ILE D O 1
ATOM 16258 N N . PRO D 2 388 ? 182.63600 206.38800 163.78200 1.000 31.49000 368 PRO D N 1
ATOM 16259 C CA . PRO D 2 388 ? 181.81800 207.30100 164.59300 1.000 31.49000 368 PRO D CA 1
ATOM 16260 C C . PRO D 2 388 ? 180.50400 206.67800 165.02000 1.000 31.49000 368 PRO D C 1
ATOM 16261 O O . PRO D 2 388 ? 180.03000 206.96800 166.12400 1.000 31.49000 368 PRO D O 1
ATOM 16265 N N . GLY D 2 389 ? 179.89000 205.86200 164.16500 1.000 33.40000 369 GLY D N 1
ATOM 16266 C CA . GLY D 2 389 ? 179.00200 204.80200 164.62700 1.000 33.40000 369 GLY D CA 1
ATOM 16267 C C . GLY D 2 389 ? 177.65000 205.28100 165.10000 1.000 33.40000 369 GLY D C 1
ATOM 16268 O O . GLY D 2 389 ? 177.06700 206.21100 164.53500 1.000 33.40000 369 GLY D O 1
ATOM 16269 N N . ASP D 2 390 ? 177.14900 204.61500 166.15100 1.000 37.77000 370 ASP D N 1
ATOM 16270 C CA . ASP D 2 390 ? 175.95400 205.00300 166.89400 1.000 37.77000 370 ASP D CA 1
ATOM 16271 C C . ASP D 2 390 ? 174.66700 205.00100 166.07700 1.000 37.77000 370 ASP D C 1
ATOM 16272 O O . ASP D 2 390 ? 174.35400 206.01400 165.45500 1.000 37.77000 370 ASP D O 1
ATOM 16277 N N . ILE D 2 391 ? 174.01300 203.84400 165.92300 1.000 35.10000 371 ILE D N 1
ATOM 16278 C CA . ILE D 2 391 ? 172.56900 203.81300 165.66100 1.000 35.10000 371 ILE D CA 1
ATOM 16279 C C . ILE D 2 391 ? 171.88800 204.83700 166.57000 1.000 35.10000 371 ILE D C 1
ATOM 16280 O O . ILE D 2 391 ? 172.16300 204.85600 167.77600 1.000 35.10000 371 ILE D O 1
ATOM 16285 N N . ASN D 2 392 ? 170.95100 205.62000 166.00500 1.000 38.82000 372 ASN D N 1
ATOM 16286 C CA . ASN D 2 392 ? 170.34100 206.92300 166.37800 1.000 38.82000 372 ASN D CA 1
ATOM 16287 C C . ASN D 2 392 ? 171.20200 208.09200 165.89700 1.000 38.82000 372 ASN D C 1
ATOM 16288 O O . ASN D 2 392 ? 170.76900 209.24100 165.98600 1.000 38.82000 372 ASN D O 1
ATOM 16293 N N . SER D 2 393 ? 172.37000 207.84600 165.32300 1.000 37.51000 373 SER D N 1
ATOM 16294 C CA . SER D 2 393 ? 173.05400 208.87900 164.56300 1.000 37.51000 373 SER D CA 1
ATOM 16295 C C . SER D 2 393 ? 173.23400 208.49900 163.11000 1.000 37.51000 373 SER D C 1
ATOM 16296 O O . SER D 2 393 ? 173.31800 209.38300 162.26200 1.000 37.51000 373 SER D O 1
ATOM 16299 N N . LEU D 2 394 ? 173.28000 207.20300 162.80800 1.000 32.67000 374 LEU D N 1
ATOM 16300 C CA . LEU D 2 394 ? 173.25100 206.75500 161.42700 1.000 32.67000 374 LEU D CA 1
ATOM 16301 C C . LEU D 2 394 ? 171.83100 206.68500 160.88900 1.000 32.67000 374 LEU D C 1
ATOM 16302 O O . LEU D 2 394 ? 171.63600 206.73000 159.67500 1.000 32.67000 374 LEU D O 1
ATOM 16307 N N . VAL D 2 395 ? 170.83200 206.57200 161.76600 1.000 33.49000 375 VAL D N 1
ATOM 16308 C CA . VAL D 2 395 ? 169.44500 206.56900 161.31500 1.000 33.49000 375 VAL D CA 1
ATOM 16309 C C . VAL D 2 395 ? 169.01700 207.97100 160.90300 1.000 33.49000 375 VAL D C 1
ATOM 16310 O O . VAL D 2 395 ? 168.34900 208.14900 159.88100 1.000 33.49000 375 VAL D O 1
ATOM 16314 N N . ASN D 2 396 ? 169.42000 208.99000 161.66500 1.000 37.88000 376 ASN D N 1
ATOM 16315 C CA . ASN D 2 396 ? 169.14200 210.36800 161.27100 1.000 37.88000 376 ASN D CA 1
ATOM 16316 C C . ASN D 2 396 ? 169.93700 210.77500 160.04000 1.000 37.88000 376 ASN D C 1
ATOM 16317 O O . ASN D 2 396 ? 169.47500 211.59800 159.24600 1.000 37.88000 376 ASN D O 1
ATOM 16322 N N . TYR D 2 397 ? 171.13400 210.22200 159.87700 1.000 35.55000 377 TYR D N 1
ATOM 16323 C CA . TYR D 2 397 ? 171.96500 210.54700 158.72700 1.000 35.55000 377 TYR D CA 1
ATOM 16324 C C . TYR D 2 397 ? 171.43400 209.88400 157.46200 1.000 35.55000 377 TYR D C 1
ATOM 16325 O O . TYR D 2 397 ? 171.50000 210.46600 156.37500 1.000 35.55000 377 TYR D O 1
ATOM 16334 N N . PHE D 2 398 ? 170.89600 208.67100 157.59100 1.000 32.71000 378 PHE D N 1
ATOM 16335 C CA . PHE D 2 398 ? 170.28600 207.98700 156.45700 1.000 32.71000 378 PHE D CA 1
ATOM 16336 C C . PHE D 2 398 ? 168.96500 208.63300 156.07000 1.000 32.71000 378 PHE D C 1
ATOM 16337 O O . PHE D 2 398 ? 168.65400 208.75400 154.88200 1.000 32.71000 378 PHE D O 1
ATOM 16345 N N . SER D 2 399 ? 168.17200 209.05100 157.05900 1.000 34.90000 379 SER D N 1
ATOM 16346 C CA . SER D 2 399 ? 166.79400 209.44600 156.79000 1.000 34.90000 379 SER D CA 1
ATOM 16347 C C . SER D 2 399 ? 166.71200 210.85800 156.23800 1.000 34.90000 379 SER D C 1
ATOM 16348 O O . SER D 2 399 ? 165.74000 211.20600 155.56300 1.000 34.90000 379 SER D O 1
ATOM 16351 N N . PHE D 2 400 ? 167.70500 211.69000 156.53100 1.000 38.91000 380 PHE D N 1
ATOM 16352 C CA . PHE D 2 400 ? 167.72400 213.02500 155.95600 1.000 38.91000 380 PHE D CA 1
ATOM 16353 C C . PHE D 2 400 ? 168.05800 212.99200 154.47400 1.000 38.91000 380 PHE D C 1
ATOM 16354 O O . PHE D 2 400 ? 167.48500 213.76000 153.69600 1.000 38.91000 380 PHE D O 1
ATOM 16362 N N . ALA D 2 401 ? 168.97100 212.11200 154.06600 1.000 38.50000 381 ALA D N 1
ATOM 16363 C CA . ALA D 2 401 ? 169.32400 212.00300 152.66000 1.000 38.50000 381 ALA D CA 1
ATOM 16364 C C . ALA D 2 401 ? 168.27800 211.24500 151.86400 1.000 38.50000 381 ALA D C 1
ATOM 16365 O O . ALA D 2 401 ? 168.03600 211.57800 150.70200 1.000 38.50000 381 ALA D O 1
ATOM 16367 N N . ALA D 2 402 ? 167.65200 210.23300 152.46400 1.000 36.45000 382 ALA D N 1
ATOM 16368 C CA . ALA D 2 402 ? 166.67400 209.43600 151.73900 1.000 36.45000 382 ALA D CA 1
ATOM 16369 C C . ALA D 2 402 ? 165.38100 210.20700 151.52000 1.000 36.45000 382 ALA D C 1
ATOM 16370 O O . ALA D 2 402 ? 164.78900 210.13200 150.44100 1.000 36.45000 382 ALA D O 1
ATOM 16372 N N . TRP D 2 403 ? 164.93200 210.96200 152.51800 1.000 38.32000 383 TRP D N 1
ATOM 16373 C CA . TRP D 2 403 ? 163.67900 211.68700 152.37600 1.000 38.32000 383 TRP D CA 1
ATOM 16374 C C . TRP D 2 403 ? 163.84500 213.02400 151.68000 1.000 38.32000 383 TRP D C 1
ATOM 16375 O O . TRP D 2 403 ? 162.84100 213.65800 151.35000 1.000 38.32000 383 TRP D O 1
ATOM 16386 N N . LEU D 2 404 ? 165.07700 213.46600 151.44500 1.000 38.76000 384 LEU D N 1
ATOM 16387 C CA . LEU D 2 404 ? 165.28500 214.57900 150.53000 1.000 38.76000 384 LEU D CA 1
ATOM 16388 C C . LEU D 2 404 ? 165.01300 214.14900 149.09700 1.000 38.76000 384 LEU D C 1
ATOM 16389 O O . LEU D 2 404 ? 164.45500 214.91500 148.30700 1.000 38.76000 384 LEU D O 1
ATOM 16394 N N . PHE D 2 405 ? 165.37300 212.91500 148.75300 1.000 39.82000 385 PHE D N 1
ATOM 16395 C CA . PHE D 2 405 ? 165.16700 212.40500 147.40700 1.000 39.82000 385 PHE D CA 1
ATOM 16396 C C . PHE D 2 405 ? 163.87000 211.63000 147.24700 1.000 39.82000 385 PHE D C 1
ATOM 16397 O O . PHE D 2 405 ? 163.46000 211.38600 146.11400 1.000 39.82000 385 PHE D O 1
ATOM 16405 N N . TYR D 2 406 ? 163.21900 211.22500 148.34000 1.000 40.74000 386 TYR D N 1
ATOM 16406 C CA . TYR D 2 406 ? 161.86300 210.70000 148.22100 1.000 40.74000 386 TYR D CA 1
ATOM 16407 C C . TYR D 2 406 ? 160.89200 211.80700 147.84500 1.000 40.74000 386 TYR D C 1
ATOM 16408 O O . TYR D 2 406 ? 159.95900 211.58700 147.06900 1.000 40.74000 386 TYR D O 1
ATOM 16417 N N . GLY D 2 407 ? 161.10100 213.00800 148.37900 1.000 43.62000 387 GLY D N 1
ATOM 16418 C CA . GLY D 2 407 ? 160.20100 214.10600 148.08900 1.000 43.62000 387 GLY D CA 1
ATOM 16419 C C . GLY D 2 407 ? 160.51700 214.82500 146.79800 1.000 43.62000 387 GLY D C 1
ATOM 16420 O O . GLY D 2 407 ? 159.75200 215.68800 146.36700 1.000 43.62000 387 GLY D O 1
ATOM 16421 N N . LEU D 2 408 ? 161.65100 214.50700 146.17300 1.000 44.65000 388 LEU D N 1
ATOM 16422 C CA . LEU D 2 408 ? 161.95200 215.10900 144.88000 1.000 44.65000 388 LEU D CA 1
ATOM 16423 C C . LEU D 2 408 ? 161.35500 214.30000 143.73600 1.000 44.65000 388 LEU D C 1
ATOM 16424 O O . LEU D 2 408 ? 160.99000 214.86600 142.70200 1.000 44.65000 388 LEU D O 1
ATOM 16429 N N . THR D 2 409 ? 161.24500 212.97900 143.89100 1.000 45.56000 389 THR D N 1
ATOM 16430 C CA . THR D 2 409 ? 160.61000 212.18700 142.84200 1.000 45.56000 389 THR D CA 1
ATOM 16431 C C . THR D 2 409 ? 159.09600 212.28300 142.92000 1.000 45.56000 389 THR D C 1
ATOM 16432 O O . THR D 2 409 ? 158.41500 212.22000 141.89300 1.000 45.56000 389 THR D O 1
ATOM 16436 N N . ILE D 2 410 ? 158.55000 212.41800 144.12600 1.000 47.00000 390 ILE D N 1
ATOM 16437 C CA . ILE D 2 410 ? 157.10600 212.54100 144.26800 1.000 47.00000 390 ILE D CA 1
ATOM 16438 C C . ILE D 2 410 ? 156.64600 213.93500 143.84800 1.000 47.00000 390 ILE D C 1
ATOM 16439 O O . ILE D 2 410 ? 155.56700 214.08600 143.26600 1.000 47.00000 390 ILE D O 1
ATOM 16444 N N . LEU D 2 411 ? 157.46600 214.96400 144.07400 1.000 48.29000 391 LEU D N 1
ATOM 16445 C CA . LEU D 2 411 ? 157.20700 216.25400 143.44400 1.000 48.29000 391 LEU D CA 1
ATOM 16446 C C . LEU D 2 411 ? 157.39100 216.17800 141.93500 1.000 48.29000 391 LEU D C 1
ATOM 16447 O O . LEU D 2 411 ? 156.67600 216.85500 141.18900 1.000 48.29000 391 LEU D O 1
ATOM 16452 N N . GLY D 2 412 ? 158.31300 215.33400 141.46600 1.000 50.56000 392 GLY D N 1
ATOM 16453 C CA . GLY D 2 412 ? 158.47800 215.09700 140.04300 1.000 50.56000 392 GLY D CA 1
ATOM 16454 C C . GLY D 2 412 ? 157.30300 214.40100 139.39300 1.000 50.56000 392 GLY D C 1
ATOM 16455 O O . GLY D 2 412 ? 157.16200 214.46000 138.17100 1.000 50.56000 392 GLY D O 1
ATOM 16456 N N . LEU D 2 413 ? 156.46200 213.73600 140.18100 1.000 51.58000 393 LEU D N 1
ATOM 16457 C CA . LEU D 2 413 ? 155.21000 213.20700 139.65900 1.000 51.58000 393 LEU D CA 1
ATOM 16458 C C . LEU D 2 413 ? 154.23200 214.33000 139.33700 1.000 51.58000 393 LEU D C 1
ATOM 16459 O O . LEU D 2 413 ? 153.47100 214.23900 138.36900 1.000 51.58000 393 LEU D O 1
ATOM 16464 N N . ILE D 2 414 ? 154.22400 215.38700 140.14800 1.000 53.03000 394 ILE D N 1
ATOM 16465 C CA . ILE D 2 414 ? 153.32200 216.50700 139.90400 1.000 53.03000 394 ILE D CA 1
ATOM 16466 C C . ILE D 2 414 ? 153.88100 217.42700 138.82700 1.000 53.03000 394 ILE D C 1
ATOM 16467 O O . ILE D 2 414 ? 153.11600 218.08800 138.11600 1.000 53.03000 394 ILE D O 1
ATOM 16472 N N . VAL D 2 415 ? 155.20600 217.49200 138.68900 1.000 54.46000 395 VAL D N 1
ATOM 16473 C CA . VAL D 2 415 ? 155.81100 218.24900 137.59800 1.000 54.46000 395 VAL D CA 1
ATOM 16474 C C . VAL D 2 415 ? 155.49900 217.59300 136.26000 1.000 54.46000 395 VAL D C 1
ATOM 16475 O O . VAL D 2 415 ? 155.14800 218.26900 135.28700 1.000 54.46000 395 VAL D O 1
ATOM 16479 N N . MET D 2 416 ? 155.54700 216.26700 136.20800 1.000 58.34000 396 MET D N 1
ATOM 16480 C CA . MET D 2 416 ? 155.31700 215.53700 134.96900 1.000 58.34000 396 MET D CA 1
ATOM 16481 C C . MET D 2 416 ? 153.84500 215.42100 134.59300 1.000 58.34000 396 MET D C 1
ATOM 16482 O O . MET D 2 416 ? 153.53000 214.71400 133.63400 1.000 58.34000 396 MET D O 1
ATOM 16487 N N . ARG D 2 417 ? 152.93700 216.06800 135.32200 1.000 58.41000 397 ARG D N 1
ATOM 16488 C CA . ARG D 2 417 ? 151.55600 216.19500 134.88000 1.000 58.41000 397 ARG D CA 1
ATOM 16489 C C . ARG D 2 417 ? 151.28000 217.52500 134.19900 1.000 58.41000 397 ARG D C 1
ATOM 16490 O O . ARG D 2 417 ? 150.27300 217.65000 133.49600 1.000 58.41000 397 ARG D O 1
ATOM 16498 N N . PHE D 2 418 ? 152.14400 218.51500 134.39600 1.000 61.77000 398 PHE D N 1
ATOM 16499 C CA . PHE D 2 418 ? 152.03900 219.79300 133.71100 1.000 61.77000 398 PHE D CA 1
ATOM 16500 C C . PHE D 2 418 ? 153.01700 219.91800 132.55600 1.000 61.77000 398 PHE D C 1
ATOM 16501 O O . PHE D 2 418 ? 152.75400 220.67000 131.61300 1.000 61.77000 398 PHE D O 1
ATOM 16509 N N . THR D 2 419 ? 154.13100 219.18900 132.61000 1.000 63.30000 399 THR D N 1
ATOM 16510 C CA . THR D 2 419 ? 155.19200 219.28100 131.62200 1.000 63.30000 399 THR D CA 1
ATOM 16511 C C . THR D 2 419 ? 155.25900 218.05800 130.72000 1.000 63.30000 399 THR D C 1
ATOM 16512 O O . THR D 2 419 ? 155.72200 218.16500 129.58000 1.000 63.30000 399 THR D O 1
ATOM 16516 N N . ARG D 2 420 ? 154.74200 216.92400 131.16500 1.000 65.99000 400 ARG D N 1
ATOM 16517 C CA . ARG D 2 420 ? 154.95600 215.65400 130.49100 1.000 65.99000 400 ARG D CA 1
ATOM 16518 C C . ARG D 2 420 ? 153.64500 214.91300 130.32000 1.000 65.99000 400 ARG D C 1
ATOM 16519 O O . ARG D 2 420 ? 153.48800 213.76900 130.74500 1.000 65.99000 400 ARG D O 1
ATOM 16527 N N . LYS D 2 421 ? 152.66500 215.56800 129.70400 1.000 72.08000 401 LYS D N 1
ATOM 16528 C CA . LYS D 2 421 ? 151.50500 214.85200 129.19900 1.000 72.08000 401 LYS D CA 1
ATOM 16529 C C . LYS D 2 421 ? 151.88400 214.04300 127.95600 1.000 72.08000 401 LYS D C 1
ATOM 16530 O O . LYS D 2 421 ? 153.05200 213.99400 127.54800 1.000 72.08000 401 LYS D O 1
ATOM 16536 N N . GLU D 2 422 ? 150.86600 213.41100 127.35100 1.000 77.72000 402 GLU D N 1
ATOM 16537 C CA . GLU D 2 422 ? 151.02100 212.49900 126.20600 1.000 77.72000 402 GLU D CA 1
ATOM 16538 C C . GLU D 2 422 ? 151.97000 211.35100 126.54800 1.000 77.72000 402 GLU D C 1
ATOM 16539 O O . GLU D 2 422 ? 152.89400 211.04700 125.78800 1.000 77.72000 402 GLU D O 1
ATOM 16545 N N . LEU D 2 423 ? 151.77300 210.72300 127.71200 1.000 72.71000 403 LEU D N 1
ATOM 16546 C CA . LEU D 2 423 ? 152.82000 209.87600 128.27200 1.000 72.71000 403 LEU D CA 1
ATOM 16547 C C . LEU D 2 423 ? 152.31500 208.49800 128.72100 1.000 72.71000 403 LEU D C 1
ATOM 16548 O O . LEU D 2 423 ? 153.12300 207.69500 129.20900 1.000 72.71000 403 LEU D O 1
ATOM 16553 N N . GLU D 2 424 ? 151.02100 208.18900 128.53200 1.000 70.26000 404 GLU D N 1
ATOM 16554 C CA . GLU D 2 424 ? 150.46500 206.83300 128.64900 1.000 70.26000 404 GLU D CA 1
ATOM 16555 C C . GLU D 2 424 ? 150.64900 206.26100 130.06400 1.000 70.26000 404 GLU D C 1
ATOM 16556 O O . GLU D 2 424 ? 151.55200 205.47500 130.35200 1.000 70.26000 404 GLU D O 1
ATOM 16562 N N . ARG D 2 425 ? 149.83800 206.80000 130.98100 1.000 64.70000 405 ARG D N 1
ATOM 16563 C CA . ARG D 2 425 ? 149.81700 206.35500 132.37200 1.000 64.70000 405 ARG D CA 1
ATOM 16564 C C . ARG D 2 425 ? 148.81800 205.22700 132.61600 1.000 64.70000 405 ARG D C 1
ATOM 16565 O O . ARG D 2 425 ? 147.60700 205.47700 132.66900 1.000 64.70000 405 ARG D O 1
ATOM 16573 N N . PRO D 2 426 ? 149.27200 203.98100 132.78500 1.000 62.08000 406 PRO D N 1
ATOM 16574 C CA . PRO D 2 426 ? 148.31800 202.90600 133.10500 1.000 62.08000 406 PRO D CA 1
ATOM 16575 C C . PRO D 2 426 ? 147.81000 202.96500 134.53200 1.000 62.08000 406 PRO D C 1
ATOM 16576 O O . PRO D 2 426 ? 146.60000 202.84900 134.75800 1.000 62.08000 406 PRO D O 1
ATOM 16580 N N . ILE D 2 427 ? 148.69800 203.13500 135.50200 1.000 58.80000 407 ILE D N 1
ATOM 16581 C CA . ILE D 2 427 ? 148.31100 203.40300 136.88000 1.000 58.80000 407 ILE D CA 1
ATOM 16582 C C . ILE D 2 427 ? 148.28200 204.91000 137.06500 1.000 58.80000 407 ILE D C 1
ATOM 16583 O O . ILE D 2 427 ? 149.20600 205.61200 136.64300 1.000 58.80000 407 ILE D O 1
ATOM 16588 N N . LYS D 2 428 ? 147.21500 205.41500 137.67100 1.000 59.06000 408 LYS D N 1
ATOM 16589 C CA . LYS D 2 428 ? 147.03400 206.85000 137.85200 1.000 59.06000 408 LYS D CA 1
ATOM 16590 C C . LYS D 2 428 ? 146.48300 207.06800 139.25100 1.000 59.06000 408 LYS D C 1
ATOM 16591 O O . LYS D 2 428 ? 145.42500 206.53200 139.58900 1.000 59.06000 408 LYS D O 1
ATOM 16597 N N . VAL D 2 429 ? 147.20100 207.82900 140.06700 1.000 55.45000 409 VAL D N 1
ATOM 16598 C CA . VAL D 2 429 ? 146.77200 208.07500 141.43800 1.000 55.45000 409 VAL D CA 1
ATOM 16599 C C . VAL D 2 429 ? 145.92000 209.33900 141.46600 1.000 55.45000 409 VAL D C 1
ATOM 16600 O O . VAL D 2 429 ? 145.98500 210.14900 140.53000 1.000 55.45000 409 VAL D O 1
ATOM 16604 N N . PRO D 2 430 ? 145.05800 209.51000 142.47100 1.000 54.71000 410 PRO D N 1
ATOM 16605 C CA . PRO D 2 430 ? 144.47200 210.83000 142.72100 1.000 54.71000 410 PRO D CA 1
ATOM 16606 C C . PRO D 2 430 ? 145.55800 211.83800 143.05100 1.000 54.71000 410 PRO D C 1
ATOM 16607 O O . PRO D 2 430 ? 146.55600 211.50500 143.68800 1.000 54.71000 410 PRO D O 1
ATOM 16611 N N . VAL D 2 431 ? 145.35100 213.08600 142.62200 1.000 53.80000 411 VAL D N 1
ATOM 16612 C CA . VAL D 2 431 ? 146.40700 214.09100 142.69400 1.000 53.80000 411 VAL D CA 1
ATOM 16613 C C . VAL D 2 431 ? 146.69800 214.54200 144.11900 1.000 53.80000 411 VAL D C 1
ATOM 16614 O O . VAL D 2 431 ? 147.77100 215.09000 144.38100 1.000 53.80000 411 VAL D O 1
ATOM 16618 N N . VAL D 2 432 ? 145.80000 214.27700 145.06700 1.000 53.86000 412 VAL D N 1
ATOM 16619 C CA . VAL D 2 432 ? 146.04400 214.71300 146.43500 1.000 53.86000 412 VAL D CA 1
ATOM 16620 C C . VAL D 2 432 ? 147.02600 213.78900 147.15300 1.000 53.86000 412 VAL D C 1
ATOM 16621 O O . VAL D 2 432 ? 147.62000 214.19000 148.15900 1.000 53.86000 412 VAL D O 1
ATOM 16625 N N . ILE D 2 433 ? 147.25100 212.58200 146.64100 1.000 51.94000 413 ILE D N 1
ATOM 16626 C CA . ILE D 2 433 ? 148.19000 211.64000 147.24800 1.000 51.94000 413 ILE D CA 1
ATOM 16627 C C . ILE D 2 433 ? 149.64500 212.08000 147.04300 1.000 51.94000 413 ILE D C 1
ATOM 16628 O O . ILE D 2 433 ? 150.38800 212.09200 148.03500 1.000 51.94000 413 ILE D O 1
ATOM 16633 N N . PRO D 2 434 ? 150.13000 212.48100 145.85400 1.000 51.17000 414 PRO D N 1
ATOM 16634 C CA . PRO D 2 434 ? 151.49400 213.02500 145.81100 1.000 51.17000 414 PRO D CA 1
ATOM 16635 C C . PRO D 2 434 ? 151.62300 214.44600 146.32600 1.000 51.17000 414 PRO D C 1
ATOM 16636 O O . PRO D 2 434 ? 152.75500 214.91300 146.49900 1.000 51.17000 414 PRO D O 1
ATOM 16640 N N . VAL D 2 435 ? 150.51900 215.15600 146.56700 1.000 51.76000 415 VAL D N 1
ATOM 16641 C CA . VAL D 2 435 ? 150.62000 216.50100 147.12300 1.000 51.76000 415 VAL D CA 1
ATOM 16642 C C . VAL D 2 435 ? 150.94100 216.44100 148.61000 1.000 51.76000 415 VAL D C 1
ATOM 16643 O O . VAL D 2 435 ? 151.86500 217.11100 149.08500 1.000 51.76000 415 VAL D O 1
ATOM 16647 N N . LEU D 2 436 ? 150.20400 215.62700 149.36800 1.000 51.40000 416 LEU D N 1
ATOM 16648 C CA . LEU D 2 436 ? 150.46500 215.55200 150.80000 1.000 51.40000 416 LEU D CA 1
ATOM 16649 C C . LEU D 2 436 ? 151.73200 214.76000 151.08800 1.000 51.40000 416 LEU D C 1
ATOM 16650 O O . LEU D 2 436 ? 152.40700 215.01000 152.09000 1.000 51.40000 416 LEU D O 1
ATOM 16655 N N . MET D 2 437 ? 152.08500 213.81400 150.21300 1.000 50.37000 417 MET D N 1
ATOM 16656 C CA . MET D 2 437 ? 153.35400 213.11200 150.35600 1.000 50.37000 417 MET D CA 1
ATOM 16657 C C . MET D 2 437 ? 154.54400 214.00000 150.03200 1.000 50.37000 417 MET D C 1
ATOM 16658 O O . MET D 2 437 ? 155.66100 213.69300 150.45600 1.000 50.37000 417 MET D O 1
ATOM 16663 N N . THR D 2 438 ? 154.33700 215.08300 149.28800 1.000 49.81000 418 THR D N 1
ATOM 16664 C CA . THR D 2 438 ? 155.39800 216.06000 149.09000 1.000 49.81000 418 THR D CA 1
ATOM 16665 C C . THR D 2 438 ? 155.53100 216.97100 150.30000 1.000 49.81000 418 THR D C 1
ATOM 16666 O O . THR D 2 438 ? 156.64400 217.25500 150.74800 1.000 49.81000 418 THR D O 1
ATOM 16670 N N . LEU D 2 439 ? 154.40100 217.42900 150.84800 1.000 50.59000 419 LEU D N 1
ATOM 16671 C CA . LEU D 2 439 ? 154.42900 218.34300 151.98700 1.000 50.59000 419 LEU D CA 1
ATOM 16672 C C . LEU D 2 439 ? 154.91800 217.66000 153.25500 1.000 50.59000 419 LEU D C 1
ATOM 16673 O O . LEU D 2 439 ? 155.54100 218.30600 154.10200 1.000 50.59000 419 LEU D O 1
ATOM 16678 N N . ILE D 2 440 ? 154.64100 216.36700 153.40700 1.000 47.63000 420 ILE D N 1
ATOM 16679 C CA . ILE D 2 440 ? 155.18000 215.61600 154.53300 1.000 47.63000 420 ILE D CA 1
ATOM 16680 C C . ILE D 2 440 ? 156.68800 215.43400 154.38200 1.000 47.63000 420 ILE D C 1
ATOM 16681 O O . ILE D 2 440 ? 157.42800 215.49700 155.37000 1.000 47.63000 420 ILE D O 1
ATOM 16686 N N . SER D 2 441 ? 157.17700 215.29600 153.14900 1.000 47.70000 421 SER D N 1
ATOM 16687 C CA . SER D 2 441 ? 158.61500 215.19300 152.93800 1.000 47.70000 421 SER D CA 1
ATOM 16688 C C . SER D 2 441 ? 159.33000 216.52200 153.14800 1.000 47.70000 421 SER D C 1
ATOM 16689 O O . SER D 2 441 ? 160.52400 216.52800 153.45600 1.000 47.70000 421 SER D O 1
ATOM 16692 N N . VAL D 2 442 ? 158.64300 217.65200 152.97200 1.000 47.89000 422 VAL D N 1
ATOM 16693 C CA . VAL D 2 442 ? 159.23800 218.93000 153.35500 1.000 47.89000 422 VAL D CA 1
ATOM 16694 C C . VAL D 2 442 ? 159.31200 219.03800 154.87300 1.000 47.89000 422 VAL D C 1
ATOM 16695 O O . VAL D 2 442 ? 160.27400 219.58000 155.42900 1.000 47.89000 422 VAL D O 1
ATOM 16699 N N . PHE D 2 443 ? 158.31700 218.48500 155.56500 1.000 46.95000 423 PHE D N 1
ATOM 16700 C CA . PHE D 2 443 ? 158.32400 218.48800 157.02200 1.000 46.95000 423 PHE D CA 1
ATOM 16701 C C . PHE D 2 443 ? 159.40400 217.57400 157.58700 1.000 46.95000 423 PHE D C 1
ATOM 16702 O O . PHE D 2 443 ? 159.98300 217.88100 158.62900 1.000 46.95000 423 PHE D O 1
ATOM 16710 N N . LEU D 2 444 ? 159.71000 216.46800 156.91300 1.000 44.46000 424 LEU D N 1
ATOM 16711 C CA . LEU D 2 444 ? 160.72200 215.55000 157.41500 1.000 44.46000 424 LEU D CA 1
ATOM 16712 C C . LEU D 2 444 ? 162.14300 215.99300 157.10100 1.000 44.46000 424 LEU D C 1
ATOM 16713 O O . LEU D 2 444 ? 163.08800 215.35200 157.56500 1.000 44.46000 424 LEU D O 1
ATOM 16718 N N . VAL D 2 445 ? 162.32000 217.06400 156.34000 1.000 46.81000 425 VAL D N 1
ATOM 16719 C CA . VAL D 2 445 ? 163.63900 217.56900 155.98600 1.000 46.81000 425 VAL D CA 1
ATOM 16720 C C . VAL D 2 445 ? 163.97300 218.84100 156.75100 1.000 46.81000 425 VAL D C 1
ATOM 16721 O O . VAL D 2 445 ? 165.05200 218.96100 157.33100 1.000 46.81000 425 VAL D O 1
ATOM 16725 N N . LEU D 2 446 ? 163.04100 219.79000 156.80000 1.000 50.10000 426 LEU D N 1
ATOM 16726 C CA . LEU D 2 446 ? 163.31600 221.09100 157.39200 1.000 50.10000 426 LEU D CA 1
ATOM 16727 C C . LEU D 2 446 ? 163.18300 221.12000 158.90500 1.000 50.10000 426 LEU D C 1
ATOM 16728 O O . LEU D 2 446 ? 163.91000 221.87700 159.55400 1.000 50.10000 426 LEU D O 1
ATOM 16733 N N . ALA D 2 447 ? 162.28700 220.33300 159.48000 1.000 50.06000 427 ALA D N 1
ATOM 16734 C CA . ALA D 2 447 ? 162.06000 220.37600 160.92200 1.000 50.06000 427 ALA D CA 1
ATOM 16735 C C . ALA D 2 447 ? 163.20300 219.85600 161.80100 1.000 50.06000 427 ALA D C 1
ATOM 16736 O O . ALA D 2 447 ? 163.33600 220.35600 162.92200 1.000 50.06000 427 ALA D O 1
ATOM 16738 N N . PRO D 2 448 ? 164.01900 218.86200 161.40900 1.000 49.06000 428 PRO D N 1
ATOM 16739 C CA . PRO D 2 448 ? 165.18400 218.55900 162.25600 1.000 49.06000 428 PRO D CA 1
ATOM 16740 C C . PRO D 2 448 ? 166.24700 219.64400 162.31800 1.000 49.06000 428 PRO D C 1
ATOM 16741 O O . PRO D 2 448 ? 166.93300 219.73500 163.33800 1.000 49.06000 428 PRO D O 1
ATOM 16745 N N . ILE D 2 449 ? 166.41900 220.47200 161.29400 1.000 52.03000 429 ILE D N 1
ATOM 16746 C CA . ILE D 2 449 ? 167.52300 221.42800 161.27400 1.000 52.03000 429 ILE D CA 1
ATOM 16747 C C . ILE D 2 449 ? 167.09600 222.78800 161.85500 1.000 52.03000 429 ILE D C 1
ATOM 16748 O O . ILE D 2 449 ? 167.93900 223.60900 162.21600 1.000 52.03000 429 ILE D O 1
ATOM 16753 N N . ILE D 2 450 ? 165.80200 222.98600 162.09700 1.000 54.09000 430 ILE D N 1
ATOM 16754 C CA . ILE D 2 450 ? 165.31700 224.20100 162.73500 1.000 54.09000 430 ILE D CA 1
ATOM 16755 C C . ILE D 2 450 ? 164.94000 223.96400 164.19200 1.000 54.09000 430 ILE D C 1
ATOM 16756 O O . ILE D 2 450 ? 164.78000 224.92100 164.95700 1.000 54.09000 430 ILE D O 1
ATOM 16761 N N . SER D 2 451 ? 164.79400 222.70500 164.60100 1.000 54.68000 431 SER D N 1
ATOM 16762 C CA . SER D 2 451 ? 164.47000 222.38300 165.98500 1.000 54.68000 431 SER D CA 1
ATOM 16763 C C . SER D 2 451 ? 165.64100 221.79900 166.76100 1.000 54.68000 431 SER D C 1
ATOM 16764 O O . SER D 2 451 ? 166.03800 222.36800 167.77800 1.000 54.68000 431 SER D O 1
ATOM 16767 N N . LYS D 2 452 ? 166.20500 220.67300 166.32100 1.000 53.39000 432 LYS D N 1
ATOM 16768 C CA . LYS D 2 452 ? 167.33500 220.04000 166.99800 1.000 53.39000 432 LYS D CA 1
ATOM 16769 C C . LYS D 2 452 ? 168.47100 219.80800 166.00900 1.000 53.39000 432 LYS D C 1
ATOM 16770 O O . LYS D 2 452 ? 168.71300 218.67000 165.58400 1.000 53.39000 432 LYS D O 1
ATOM 16776 N N . PRO D 2 453 ? 169.19400 220.86100 165.62100 1.000 53.18000 433 PRO D N 1
ATOM 16777 C CA . PRO D 2 453 ? 170.25100 220.69300 164.61400 1.000 53.18000 433 PRO D CA 1
ATOM 16778 C C . PRO D 2 453 ? 171.49900 220.08600 165.23700 1.000 53.18000 433 PRO D C 1
ATOM 16779 O O . PRO D 2 453 ? 172.22300 220.74800 165.98300 1.000 53.18000 433 PRO D O 1
ATOM 16783 N N . THR D 2 454 ? 171.74700 218.82100 164.93300 1.000 51.00000 434 THR D N 1
ATOM 16784 C CA . THR D 2 454 ? 172.93300 218.12100 165.39200 1.000 51.00000 434 THR D CA 1
ATOM 16785 C C . THR D 2 454 ? 173.95400 218.08300 164.26400 1.000 51.00000 434 THR D C 1
ATOM 16786 O O . THR D 2 454 ? 173.71700 218.59000 163.16800 1.000 51.00000 434 THR D O 1
ATOM 16790 N N . TRP D 2 455 ? 175.10500 217.47700 164.54100 1.000 51.71000 435 TRP D N 1
ATOM 16791 C CA . TRP D 2 455 ? 176.23400 217.58800 163.63000 1.000 51.71000 435 TRP D CA 1
ATOM 16792 C C . TRP D 2 455 ? 176.15900 216.62900 162.45400 1.000 51.71000 435 TRP D C 1
ATOM 16793 O O . TRP D 2 455 ? 176.86600 216.84000 161.46700 1.000 51.71000 435 TRP D O 1
ATOM 16804 N N . GLU D 2 456 ? 175.33300 215.58500 162.52400 1.000 48.71000 436 GLU D N 1
ATOM 16805 C CA . GLU D 2 456 ? 175.22600 214.67300 161.39300 1.000 48.71000 436 GLU D CA 1
ATOM 16806 C C . GLU D 2 456 ? 174.42400 215.25700 160.24000 1.000 48.71000 436 GLU D C 1
ATOM 16807 O O . GLU D 2 456 ? 174.58800 214.80800 159.10400 1.000 48.71000 436 GLU D O 1
ATOM 16813 N N . TYR D 2 457 ? 173.57400 216.25100 160.49500 1.000 46.98000 437 TYR D N 1
ATOM 16814 C CA . TYR D 2 457 ? 172.86900 216.92800 159.41700 1.000 46.98000 437 TYR D CA 1
ATOM 16815 C C . TYR D 2 457 ? 173.75800 217.88600 158.64200 1.000 46.98000 437 TYR D C 1
ATOM 16816 O O . TYR D 2 457 ? 173.36500 218.32500 157.56000 1.000 46.98000 437 TYR D O 1
ATOM 16825 N N . LEU D 2 458 ? 174.92700 218.23300 159.16800 1.000 47.72000 438 LEU D N 1
ATOM 16826 C CA . LEU D 2 458 ? 175.87200 219.06700 158.44400 1.000 47.72000 438 LEU D CA 1
ATOM 16827 C C . LEU D 2 458 ? 176.78600 218.24300 157.54800 1.000 47.72000 438 LEU D C 1
ATOM 16828 O O . LEU D 2 458 ? 177.10000 218.66500 156.43400 1.000 47.72000 438 LEU D O 1
ATOM 16833 N N . TYR D 2 459 ? 177.22700 217.07500 158.01600 1.000 49.83000 439 TYR D N 1
ATOM 16834 C CA . TYR D 2 459 ? 178.02500 216.18800 157.18200 1.000 49.83000 439 TYR D CA 1
ATOM 16835 C C . TYR D 2 459 ? 177.21300 215.55100 156.06700 1.000 49.83000 439 TYR D C 1
ATOM 16836 O O . TYR D 2 459 ? 177.78900 215.14700 155.05400 1.000 49.83000 439 TYR D O 1
ATOM 16845 N N . CYS D 2 460 ? 175.89900 215.44600 156.22900 1.000 47.59000 440 CYS D N 1
ATOM 16846 C CA . CYS D 2 460 ? 175.05700 214.90300 155.17400 1.000 47.59000 440 CYS D CA 1
ATOM 16847 C C . CYS D 2 460 ? 174.82500 215.91600 154.06200 1.000 47.59000 440 CYS D C 1
ATOM 16848 O O . CYS D 2 460 ? 174.72100 215.53900 152.89300 1.000 47.59000 440 CYS D O 1
ATOM 16851 N N . VAL D 2 461 ? 174.74700 217.20100 154.40700 1.000 47.28000 441 VAL D N 1
ATOM 16852 C CA . VAL D 2 461 ? 174.63300 218.24100 153.39100 1.000 47.28000 441 VAL D CA 1
ATOM 16853 C C . VAL D 2 461 ? 175.96700 218.43500 152.68400 1.000 47.28000 441 VAL D C 1
ATOM 16854 O O . VAL D 2 461 ? 176.02400 218.56200 151.45600 1.000 47.28000 441 VAL D O 1
ATOM 16858 N N . LEU D 2 462 ? 177.06600 218.40600 153.44100 1.000 47.07000 442 LEU D N 1
ATOM 16859 C CA . LEU D 2 462 ? 178.38200 218.65800 152.86800 1.000 47.07000 442 LEU D CA 1
ATOM 16860 C C . LEU D 2 462 ? 178.88600 217.49100 152.03200 1.000 47.07000 442 LEU D C 1
ATOM 16861 O O . LEU D 2 462 ? 179.85900 217.64700 151.29000 1.000 47.07000 442 LEU D O 1
ATOM 16866 N N . PHE D 2 463 ? 178.26800 216.31700 152.14400 1.000 47.45000 443 PHE D N 1
ATOM 16867 C CA . PHE D 2 463 ? 178.63900 215.21600 151.26600 1.000 47.45000 443 PHE D CA 1
ATOM 16868 C C . PHE D 2 463 ? 177.78100 215.17800 150.01200 1.000 47.45000 443 PHE D C 1
ATOM 16869 O O . PHE D 2 463 ? 178.23800 214.69400 148.97300 1.000 47.45000 443 PHE D O 1
ATOM 16877 N N . ILE D 2 464 ? 176.55100 215.68400 150.08200 1.000 46.65000 444 ILE D N 1
ATOM 16878 C CA . ILE D 2 464 ? 175.70700 215.74400 148.89500 1.000 46.65000 444 ILE D CA 1
ATOM 16879 C C . ILE D 2 464 ? 176.15700 216.87000 147.97500 1.000 46.65000 444 ILE D C 1
ATOM 16880 O O . ILE D 2 464 ? 176.36700 216.65800 146.77800 1.000 46.65000 444 ILE D O 1
ATOM 16885 N N . LEU D 2 465 ? 176.34800 218.07300 148.51800 1.000 47.87000 445 LEU D N 1
ATOM 16886 C CA . LEU D 2 465 ? 176.79700 219.20900 147.72100 1.000 47.87000 445 LEU D CA 1
ATOM 16887 C C . LEU D 2 465 ? 178.25000 219.10200 147.28300 1.000 47.87000 445 LEU D C 1
ATOM 16888 O O . LEU D 2 465 ? 178.66200 219.85100 146.39300 1.000 47.87000 445 LEU D O 1
ATOM 16893 N N . SER D 2 466 ? 179.03500 218.20100 147.87300 1.000 49.44000 446 SER D N 1
ATOM 16894 C CA . SER D 2 466 ? 180.35600 217.91700 147.32700 1.000 49.44000 446 SER D CA 1
ATOM 16895 C C . SER D 2 466 ? 180.25800 217.15900 146.01400 1.000 49.44000 446 SER D C 1
ATOM 16896 O O . SER D 2 466 ? 181.19700 217.18700 145.21400 1.000 49.44000 446 SER D O 1
ATOM 16899 N N . GLY D 2 467 ? 179.14500 216.46300 145.78400 1.000 48.81000 447 GLY D N 1
ATOM 16900 C CA . GLY D 2 467 ? 178.89800 215.88700 144.47800 1.000 48.81000 447 GLY D CA 1
ATOM 16901 C C . GLY D 2 467 ? 178.50000 216.92100 143.45200 1.000 48.81000 447 GLY D C 1
ATOM 16902 O O . GLY D 2 467 ? 178.72200 216.72700 142.25600 1.000 48.81000 447 GLY D O 1
ATOM 16903 N N . LEU D 2 468 ? 177.92500 218.03900 143.90000 1.000 50.70000 448 LEU D N 1
ATOM 16904 C CA . LEU D 2 468 ? 177.56000 219.11600 142.98600 1.000 50.70000 448 LEU D CA 1
ATOM 16905 C C . LEU D 2 468 ? 178.78600 219.80300 142.40500 1.000 50.70000 448 LEU D C 1
ATOM 16906 O O . LEU D 2 468 ? 178.70900 220.39200 141.32500 1.000 50.70000 448 LEU D O 1
ATOM 16911 N N . LEU D 2 469 ? 179.92000 219.74500 143.10100 1.000 53.14000 449 LEU D N 1
ATOM 16912 C CA . LEU D 2 469 ? 181.15900 220.24800 142.52400 1.000 53.14000 449 LEU D CA 1
ATOM 16913 C C . LEU D 2 469 ? 181.71200 219.28100 141.48600 1.000 53.14000 449 LEU D C 1
ATOM 16914 O O . LEU D 2 469 ? 182.26000 219.70700 140.46500 1.000 53.14000 449 LEU D O 1
ATOM 16919 N N . PHE D 2 470 ? 181.56800 217.97500 141.72200 1.000 52.93000 450 PHE D N 1
ATOM 16920 C CA . PHE D 2 470 ? 182.05800 216.98500 140.77100 1.000 52.93000 450 PHE D CA 1
ATOM 16921 C C . PHE D 2 470 ? 181.22400 216.93500 139.50100 1.000 52.93000 450 PHE D C 1
ATOM 16922 O O . PHE D 2 470 ? 181.70200 216.42800 138.48300 1.000 52.93000 450 PHE D O 1
ATOM 16930 N N . TYR D 2 471 ? 179.98700 217.42900 139.54200 1.000 53.86000 451 TYR D N 1
ATOM 16931 C CA . TYR D 2 471 ? 179.19500 217.52900 138.32500 1.000 53.86000 451 TYR D CA 1
ATOM 16932 C C . TYR D 2 471 ? 179.75900 218.58900 137.39000 1.000 53.86000 451 TYR D C 1
ATOM 16933 O O . TYR D 2 471 ? 179.75800 218.41000 136.16800 1.000 53.86000 451 TYR D O 1
ATOM 16942 N N . PHE D 2 472 ? 180.24900 219.69400 137.94400 1.000 57.37000 452 PHE D N 1
ATOM 16943 C CA . PHE D 2 472 ? 180.73000 220.80200 137.13400 1.000 57.37000 452 PHE D CA 1
ATOM 16944 C C . PHE D 2 472 ? 182.18900 220.66300 136.73000 1.000 57.37000 452 PHE D C 1
ATOM 16945 O O . PHE D 2 472 ? 182.70700 221.54700 136.04400 1.000 57.37000 452 PHE D O 1
ATOM 16953 N N . LEU D 2 473 ? 182.86700 219.59500 137.13500 1.000 57.47000 453 LEU D N 1
ATOM 16954 C CA . LEU D 2 473 ? 184.24300 219.36500 136.72100 1.000 57.47000 453 LEU D CA 1
ATOM 16955 C C . LEU D 2 473 ? 184.41900 218.13100 135.85700 1.000 57.47000 453 LEU D C 1
ATOM 16956 O O . LEU D 2 473 ? 185.44800 218.00200 135.19500 1.000 57.47000 453 LEU D O 1
ATOM 16961 N N . PHE D 2 474 ? 183.44600 217.22300 135.84700 1.000 57.54000 454 PHE D N 1
ATOM 16962 C CA . PHE D 2 474 ? 183.57300 215.97300 135.12100 1.000 57.54000 454 PHE D CA 1
ATOM 16963 C C . PHE D 2 474 ? 182.40900 215.67800 134.18900 1.000 57.54000 454 PHE D C 1
ATOM 16964 O O . PHE D 2 474 ? 182.53600 214.78900 133.34100 1.000 57.54000 454 PHE D O 1
ATOM 16972 N N . VAL D 2 475 ? 181.28200 216.37200 134.32400 1.000 56.59000 455 VAL D N 1
ATOM 16973 C CA . VAL D 2 475 ? 180.12900 216.11200 133.47100 1.000 56.59000 455 VAL D CA 1
ATOM 16974 C C . VAL D 2 475 ? 179.80200 217.35300 132.65200 1.000 56.59000 455 VAL D C 1
ATOM 16975 O O . VAL D 2 475 ? 179.63800 217.27700 131.43000 1.000 56.59000 455 VAL D O 1
ATOM 16979 N N . HIS D 2 476 ? 179.70900 218.50500 133.31700 1.000 62.13000 456 HIS D N 1
ATOM 16980 C CA . HIS D 2 476 ? 179.30200 219.72500 132.62900 1.000 62.13000 456 HIS D CA 1
ATOM 16981 C C . HIS D 2 476 ? 180.44000 220.30200 131.80100 1.000 62.13000 456 HIS D C 1
ATOM 16982 O O . HIS D 2 476 ? 180.24000 220.68200 130.64300 1.000 62.13000 456 HIS D O 1
ATOM 16989 N N . TYR D 2 477 ? 181.63600 220.37900 132.37300 1.000 65.31000 457 TYR D N 1
ATOM 16990 C CA . TYR D 2 477 ? 182.82200 220.84800 131.66600 1.000 65.31000 457 TYR D CA 1
ATOM 16991 C C . TYR D 2 477 ? 183.76900 219.66800 131.51600 1.000 65.31000 457 TYR D C 1
ATOM 16992 O O . TYR D 2 477 ? 184.49300 219.32600 132.45500 1.000 65.31000 457 TYR D O 1
ATOM 17001 N N . LYS D 2 478 ? 183.76800 219.05400 130.33900 1.000 68.30000 458 LYS D N 1
ATOM 17002 C CA . LYS D 2 478 ? 184.60500 217.88700 130.06900 1.000 68.30000 458 LYS D CA 1
ATOM 17003 C C . LYS D 2 478 ? 186.04300 218.36200 129.91300 1.000 68.30000 458 LYS D C 1
ATOM 17004 O O . LYS D 2 478 ? 186.53200 218.58200 128.80500 1.000 68.30000 458 LYS D O 1
ATOM 17010 N N . PHE D 2 479 ? 186.72500 218.52500 131.04500 1.000 70.82000 459 PHE D N 1
ATOM 17011 C CA . PHE D 2 479 ? 188.09700 219.00700 131.05100 1.000 70.82000 459 PHE D CA 1
ATOM 17012 C C . PHE D 2 479 ? 189.04300 217.94000 130.51600 1.000 70.82000 459 PHE D C 1
ATOM 17013 O O . PHE D 2 479 ? 188.74600 216.74300 130.54700 1.000 70.82000 459 PHE D O 1
ATOM 17021 N N . GLY D 2 480 ? 190.19600 218.39200 130.02300 1.000 72.58000 460 GLY D N 1
ATOM 17022 C CA . GLY D 2 480 ? 191.14000 217.47300 129.41400 1.000 72.58000 460 GLY D CA 1
ATOM 17023 C C . GLY D 2 480 ? 191.85400 216.59300 130.41500 1.000 72.58000 460 GLY D C 1
ATOM 17024 O O . GLY D 2 480 ? 192.15900 215.43600 130.11800 1.000 72.58000 460 GLY D O 1
ATOM 17025 N N . TRP D 2 481 ? 192.10800 217.10900 131.61300 1.000 71.45000 461 TRP D N 1
ATOM 17026 C CA . TRP D 2 481 ? 192.79500 216.35800 132.65300 1.000 71.45000 461 TRP D CA 1
ATOM 17027 C C . TRP D 2 481 ? 191.86800 215.42300 133.41800 1.000 71.45000 461 TRP D C 1
ATOM 17028 O O . TRP D 2 481 ? 192.32400 214.74500 134.34200 1.000 71.45000 461 TRP D O 1
ATOM 17039 N N . ALA D 2 482 ? 190.58500 215.37100 133.06300 1.000 68.67000 462 ALA D N 1
ATOM 17040 C CA . ALA D 2 482 ? 189.64300 214.51300 133.76900 1.000 68.67000 462 ALA D CA 1
ATOM 17041 C C . ALA D 2 482 ? 189.81600 213.04600 133.40500 1.000 68.67000 462 ALA D C 1
ATOM 17042 O O . ALA D 2 482 ? 189.98300 212.20700 134.29300 1.000 68.67000 462 ALA D O 1
ATOM 17044 N N . GLN D 2 483 ? 189.79300 212.71700 132.11100 1.000 70.62000 463 GLN D N 1
ATOM 17045 C CA . GLN D 2 483 ? 189.96900 211.33100 131.69500 1.000 70.62000 463 GLN D CA 1
ATOM 17046 C C . GLN D 2 483 ? 191.43300 210.95400 131.51900 1.000 70.62000 463 GLN D C 1
ATOM 17047 O O . GLN D 2 483 ? 191.72300 209.84500 131.05800 1.000 70.62000 463 GLN D O 1
ATOM 17053 N N . LYS D 2 484 ? 192.35900 211.84700 131.86500 1.000 70.87000 464 LYS D N 1
ATOM 17054 C CA . LYS D 2 484 ? 193.75200 211.46400 132.04100 1.000 70.87000 464 LYS D CA 1
ATOM 17055 C C . LYS D 2 484 ? 193.99600 210.79100 133.38200 1.000 70.87000 464 LYS D C 1
ATOM 17056 O O . LYS D 2 484 ? 195.06700 210.20900 133.58200 1.000 70.87000 464 LYS D O 1
ATOM 17062 N N . ILE D 2 485 ? 193.03400 210.86600 134.29900 1.000 66.49000 465 ILE D N 1
ATOM 17063 C CA . ILE D 2 485 ? 193.14800 210.25300 135.61400 1.000 66.49000 465 ILE D CA 1
ATOM 17064 C C . ILE D 2 485 ? 192.35200 208.95900 135.64000 1.000 66.49000 465 ILE D C 1
ATOM 17065 O O . ILE D 2 485 ? 192.84900 207.92900 136.10000 1.000 66.49000 465 ILE D O 1
ATOM 17070 N N . SER D 2 486 ? 191.12700 208.99800 135.11400 1.000 62.58000 466 SER D N 1
ATOM 17071 C CA . SER D 2 486 ? 190.16100 207.93600 135.38100 1.000 62.58000 466 SER D CA 1
ATOM 17072 C C . SER D 2 486 ? 190.49800 206.63600 134.66100 1.000 62.58000 466 SER D C 1
ATOM 17073 O O . SER D 2 486 ? 190.37700 205.56000 135.25400 1.000 62.58000 466 SER D O 1
ATOM 17076 N N . LYS D 2 487 ? 190.90500 206.70500 133.40600 1.000 61.23000 467 LYS D N 1
ATOM 17077 C CA . LYS D 2 487 ? 191.25800 205.49000 132.67700 1.000 61.23000 467 LYS D CA 1
ATOM 17078 C C . LYS D 2 487 ? 192.58000 204.83300 133.09700 1.000 61.23000 467 LYS D C 1
ATOM 17079 O O . LYS D 2 487 ? 192.69500 203.61100 132.94500 1.000 61.23000 467 LYS D O 1
ATOM 17085 N N . PRO D 2 488 ? 193.60900 205.55900 133.57300 1.000 60.57000 468 PRO D N 1
ATOM 17086 C CA . PRO D 2 488 ? 194.67900 204.85800 134.30700 1.000 60.57000 468 PRO D CA 1
ATOM 17087 C C . PRO D 2 488 ? 194.20300 204.09900 135.53700 1.000 60.57000 468 PRO D C 1
ATOM 17088 O O . PRO D 2 488 ? 194.70300 202.99500 135.78600 1.000 60.57000 468 PRO D O 1
ATOM 17092 N N . ILE D 2 489 ? 193.26100 204.64400 136.31200 1.000 57.99000 469 ILE D N 1
ATOM 17093 C CA . ILE D 2 489 ? 192.73200 203.91400 137.46100 1.000 57.99000 469 ILE D CA 1
ATOM 17094 C C . ILE D 2 489 ? 191.87200 202.74500 137.00500 1.000 57.99000 469 ILE D C 1
ATOM 17095 O O . ILE D 2 489 ? 191.88300 201.67500 137.62400 1.000 57.99000 469 ILE D O 1
ATOM 17100 N N . THR D 2 490 ? 191.13500 202.91800 135.90700 1.000 55.86000 470 THR D N 1
ATOM 17101 C CA . THR D 2 490 ? 190.27300 201.85100 135.40800 1.000 55.86000 470 THR D CA 1
ATOM 17102 C C . THR D 2 490 ? 191.09600 200.68100 134.88400 1.000 55.86000 470 THR D C 1
ATOM 17103 O O . THR D 2 490 ? 190.76900 199.51800 135.13800 1.000 55.86000 470 THR D O 1
ATOM 17107 N N . MET D 2 491 ? 192.19700 200.97400 134.19300 1.000 59.02000 471 MET D N 1
ATOM 17108 C CA . MET D 2 491 ? 193.03500 199.93000 133.61500 1.000 59.02000 471 MET D CA 1
ATOM 17109 C C . MET D 2 491 ? 193.79800 199.14100 134.67200 1.000 59.02000 471 MET D C 1
ATOM 17110 O O . MET D 2 491 ? 193.87400 197.91300 134.58000 1.000 59.02000 471 MET D O 1
ATOM 17115 N N . HIS D 2 492 ? 194.34500 199.81000 135.68300 1.000 56.46000 472 HIS D N 1
ATOM 17116 C CA . HIS D 2 492 ? 195.12300 199.13100 136.70900 1.000 56.46000 472 HIS D CA 1
ATOM 17117 C C . HIS D 2 492 ? 194.26600 198.36600 137.70500 1.000 56.46000 472 HIS D C 1
ATOM 17118 O O . HIS D 2 492 ? 194.68400 197.29500 138.15400 1.000 56.46000 472 HIS D O 1
ATOM 17125 N N . LEU D 2 493 ? 193.08300 198.87600 138.05700 1.000 52.91000 473 LEU D N 1
ATOM 17126 C CA . LEU D 2 493 ? 192.14100 198.12100 138.87200 1.000 52.91000 473 LEU D CA 1
ATOM 17127 C C . LEU D 2 493 ? 191.56200 196.92800 138.14000 1.000 52.91000 473 LEU D C 1
ATOM 17128 O O . LEU D 2 493 ? 191.08500 195.99000 138.78400 1.000 52.91000 473 LEU D O 1
ATOM 17133 N N . GLN D 2 494 ? 191.58800 196.95600 136.81200 1.000 51.67000 474 GLN D N 1
ATOM 17134 C CA . GLN D 2 494 ? 191.06900 195.85600 136.01600 1.000 51.67000 474 GLN D CA 1
ATOM 17135 C C . GLN D 2 494 ? 191.97800 194.63900 136.10500 1.000 51.67000 474 GLN D C 1
ATOM 17136 O O . GLN D 2 494 ? 191.50100 193.51000 136.24400 1.000 51.67000 474 GLN D O 1
ATOM 17142 N N . MET D 2 495 ? 193.29100 194.84900 136.04900 1.000 55.99000 475 MET D N 1
ATOM 17143 C CA . MET D 2 495 ? 194.23600 193.74600 136.14600 1.000 55.99000 475 MET D CA 1
ATOM 17144 C C . MET D 2 495 ? 194.47400 193.31200 137.58100 1.000 55.99000 475 MET D C 1
ATOM 17145 O O . MET D 2 495 ? 194.94500 192.19300 137.80900 1.000 55.99000 475 MET D O 1
ATOM 17150 N N . LEU D 2 496 ? 194.15400 194.17000 138.54900 1.000 53.09000 476 LEU D N 1
ATOM 17151 C CA . LEU D 2 496 ? 194.36200 193.83100 139.94900 1.000 53.09000 476 LEU D CA 1
ATOM 17152 C C . LEU D 2 496 ? 193.26700 192.90900 140.46500 1.000 53.09000 476 LEU D C 1
ATOM 17153 O O . LEU D 2 496 ? 193.52800 192.03000 141.29200 1.000 53.09000 476 LEU D O 1
ATOM 17158 N N . MET D 2 497 ? 192.03900 193.08100 139.98400 1.000 50.83000 477 MET D N 1
ATOM 17159 C CA . MET D 2 497 ? 190.91100 192.30500 140.47400 1.000 50.83000 477 MET D CA 1
ATOM 17160 C C . MET D 2 497 ? 190.39400 191.27800 139.47800 1.000 50.83000 477 MET D C 1
ATOM 17161 O O . MET D 2 497 ? 189.54100 190.46800 139.85800 1.000 50.83000 477 MET D O 1
ATOM 17166 N N . GLU D 2 498 ? 190.89100 191.29400 138.23700 1.000 52.35000 478 GLU D N 1
ATOM 17167 C CA . GLU D 2 498 ? 190.38400 190.50600 137.10500 1.000 52.35000 478 GLU D CA 1
ATOM 17168 C C . GLU D 2 498 ? 188.89500 190.75700 136.87300 1.000 52.35000 478 GLU D C 1
ATOM 17169 O O . GLU D 2 498 ? 188.06600 189.85400 136.96600 1.000 52.35000 478 GLU D O 1
ATOM 17175 N N . VAL D 2 499 ? 188.56300 192.00500 136.55600 1.000 46.62000 479 VAL D N 1
ATOM 17176 C CA . VAL D 2 499 ? 187.18000 192.39500 136.31700 1.000 46.62000 479 VAL D CA 1
ATOM 17177 C C . VAL D 2 499 ? 187.05200 192.97300 134.91400 1.000 46.62000 479 VAL D C 1
ATOM 17178 O O . VAL D 2 499 ? 187.88000 193.76900 134.47300 1.000 46.62000 479 VAL D O 1
ATOM 17182 N N . VAL D 2 500 ? 186.00800 192.56500 134.20400 1.000 47.90000 480 VAL D N 1
ATOM 17183 C CA . VAL D 2 500 ? 185.82100 192.99000 132.81800 1.000 47.90000 480 VAL D CA 1
ATOM 17184 C C . VAL D 2 500 ? 184.54800 193.81900 132.71100 1.000 47.90000 480 VAL D C 1
ATOM 17185 O O . VAL D 2 500 ? 183.75400 193.82600 133.66000 1.000 47.90000 480 VAL D O 1
ATOM 17189 N N . PRO D 2 501 ? 184.33700 194.56500 131.62500 1.000 48.28000 481 PRO D N 1
ATOM 17190 C CA . PRO D 2 501 ? 183.01600 195.12500 131.35000 1.000 48.28000 481 PRO D CA 1
ATOM 17191 C C . PRO D 2 501 ? 181.96200 194.04000 131.27900 1.000 48.28000 481 PRO D C 1
ATOM 17192 O O . PRO D 2 501 ? 182.22600 192.94700 130.75700 1.000 48.28000 481 PRO D O 1
ATOM 17196 N N . PRO D 2 502 ? 180.77600 194.29300 131.83400 1.000 52.31000 482 PRO D N 1
ATOM 17197 C CA . PRO D 2 502 ? 179.74100 193.25600 131.88200 1.000 52.31000 482 PRO D CA 1
ATOM 17198 C C . PRO D 2 502 ? 179.24100 192.90500 130.49600 1.000 52.31000 482 PRO D C 1
ATOM 17199 O O . PRO D 2 502 ? 178.80100 193.78900 129.75400 1.000 52.31000 482 PRO D O 1
ATOM 17203 N N . GLU D 2 503 ? 179.31900 191.62600 130.12400 1.000 60.96000 483 GLU D N 1
ATOM 17204 C CA . GLU D 2 503 ? 178.97200 191.19600 128.77300 1.000 60.96000 483 GLU D CA 1
ATOM 17205 C C . GLU D 2 503 ? 177.46200 191.26400 128.61500 1.000 60.96000 483 GLU D C 1
ATOM 17206 O O . GLU D 2 503 ? 176.76100 190.24700 128.62800 1.000 60.96000 483 GLU D O 1
ATOM 17212 N N . GLU D 2 504 ? 176.97700 192.49000 128.46200 1.000 67.06000 484 GLU D N 1
ATOM 17213 C CA . GLU D 2 504 ? 175.61800 192.87600 128.77600 1.000 67.06000 484 GLU D CA 1
ATOM 17214 C C . GLU D 2 504 ? 175.41800 194.29000 128.26300 1.000 67.06000 484 GLU D C 1
ATOM 17215 O O . GLU D 2 504 ? 176.17800 195.20500 128.59200 1.000 67.06000 484 GLU D O 1
ATOM 17221 N N . ASP D 2 505 ? 174.39100 194.45200 127.46200 1.000 72.36000 485 ASP D N 1
ATOM 17222 C CA . ASP D 2 505 ? 173.92600 195.75700 127.02900 1.000 72.36000 485 ASP D CA 1
ATOM 17223 C C . ASP D 2 505 ? 172.78100 196.10400 127.98000 1.000 72.36000 485 ASP D C 1
ATOM 17224 O O . ASP D 2 505 ? 172.54100 195.30700 128.89700 1.000 72.36000 485 ASP D O 1
ATOM 17229 N N . PRO D 2 506 ? 172.12400 197.32500 127.87900 1.000 73.63000 486 PRO D N 1
ATOM 17230 C CA . PRO D 2 506 ? 170.96000 197.65600 128.72900 1.000 73.63000 486 PRO D CA 1
ATOM 17231 C C . PRO D 2 506 ? 169.93400 196.57300 129.05100 1.000 73.63000 486 PRO D C 1
ATOM 17232 O O . PRO D 2 506 ? 169.64800 196.34300 130.23000 1.000 73.63000 486 PRO D O 1
ATOM 17236 N N . GLU D 2 507 ? 169.40100 195.88700 128.04700 1.000 80.41000 487 GLU D N 1
ATOM 17237 C CA . GLU D 2 507 ? 168.48300 194.78400 128.31800 1.000 80.41000 487 GLU D CA 1
ATOM 17238 C C . GLU D 2 507 ? 169.02700 193.46600 127.76800 1.000 80.41000 487 GLU D C 1
ATOM 17239 O O . GLU D 2 507 ? 168.86600 193.15500 126.58900 1.000 80.41000 487 GLU D O 1
#